Protein 1OF9 (pdb70)

Radius of gyration: 11.22 Å; Cα contacts (8 Å, |Δi|>4): 70; chains: 1; bounding box: 32×20×25 Å

Structure (mmCIF, N/CA/C/O backbone):
data_1OF9
#
_entry.id   1OF9
#
_cell.length_a   1.000
_cell.length_b   1.000
_cell.length_c   1.000
_cell.angle_alpha   90.00
_cell.angle_beta   90.00
_cell.angle_gamma   90.00
#
_symmetry.space_group_name_H-M   'P 1'
#
loop_
_atom_site.group_PDB
_atom_site.id
_atom_site.type_symbol
_atom_site.label_atom_id
_atom_site.label_alt_id
_atom_site.label_comp_id
_atom_site.label_asym_id
_atom_site.label_entity_id
_atom_site.label_seq_id
_atom_site.pdbx_PDB_ins_code
_atom_site.Cartn_x
_atom_site.Cartn_y
_atom_site.Cartn_z
_atom_site.occupancy
_atom_site.B_iso_or_equiv
_atom_site.auth_seq_id
_atom_site.auth_comp_id
_atom_site.auth_asym_id
_atom_site.auth_atom_id
_atom_site.pdbx_PDB_model_num
ATOM 1 N N . GLY A 1 1 ? 1.036 -3.285 -6.157 1.00 0.00 1 GLY A N 1
ATOM 2 C CA . GLY A 1 1 ? 1.848 -4.172 -5.341 1.00 0.00 1 GLY A CA 1
ATOM 3 C C . GLY A 1 1 ? 2.617 -3.387 -4.277 1.00 0.00 1 GLY A C 1
ATOM 4 O O . GLY A 1 1 ? 2.016 -2.772 -3.398 1.00 0.00 1 GLY A O 1
ATOM 5 N N . GLU A 1 2 ? 3.936 -3.435 -4.390 1.00 0.00 2 GLU A N 1
ATOM 6 C CA . GLU A 1 2 ? 4.794 -2.735 -3.449 1.00 0.00 2 GLU A CA 1
ATOM 7 C C . GLU A 1 2 ? 4.556 -3.253 -2.028 1.00 0.00 2 GLU A C 1
ATOM 8 O O . GLU A 1 2 ? 4.404 -2.466 -1.095 1.00 0.00 2 GLU A O 1
ATOM 14 N N . ILE A 1 3 ? 4.531 -4.572 -1.910 1.00 0.00 3 ILE A N 1
ATOM 15 C CA . ILE A 1 3 ? 4.313 -5.203 -0.619 1.00 0.00 3 ILE A CA 1
ATOM 16 C C . ILE A 1 3 ? 5.639 -5.265 0.143 1.00 0.00 3 ILE A C 1
ATOM 17 O O . ILE A 1 3 ? 5.777 -4.659 1.205 1.00 0.00 3 ILE A O 1
ATOM 22 N N . LEU A 1 4 ? 6.579 -6.003 -0.428 1.00 0.00 4 LEU A N 1
ATOM 23 C CA . LEU A 1 4 ? 7.889 -6.151 0.185 1.00 0.00 4 LEU A CA 1
ATOM 24 C C . LEU A 1 4 ? 8.945 -6.309 -0.912 1.00 0.00 4 LEU A C 1
ATOM 25 O O . LEU A 1 4 ? 9.797 -7.191 -0.834 1.00 0.00 4 LEU A O 1
ATOM 30 N N . CYS A 1 5 ? 8.852 -5.440 -1.907 1.00 0.00 5 CYS A N 1
ATOM 31 C CA . CYS A 1 5 ? 9.789 -5.472 -3.018 1.00 0.00 5 CYS A CA 1
ATOM 32 C C . CYS A 1 5 ? 11.168 -5.067 -2.494 1.00 0.00 5 CYS A C 1
ATOM 33 O O . CYS A 1 5 ? 12.140 -5.804 -2.657 1.00 0.00 5 CYS A O 1
ATOM 36 N N . ASN A 1 6 ? 11.211 -3.897 -1.874 1.00 0.00 6 ASN A N 1
ATOM 37 C CA . ASN A 1 6 ? 12.455 -3.385 -1.325 1.00 0.00 6 ASN A CA 1
ATOM 38 C C . ASN A 1 6 ? 13.239 -4.535 -0.692 1.00 0.00 6 ASN A C 1
ATOM 39 O O . ASN A 1 6 ? 14.470 -4.524 -0.686 1.00 0.00 6 ASN A O 1
ATOM 44 N N . LEU A 1 7 ? 12.495 -5.502 -0.175 1.00 0.00 7 LEU A N 1
ATOM 45 C CA . LEU A 1 7 ? 13.106 -6.658 0.459 1.00 0.00 7 LEU A CA 1
ATOM 46 C C . LEU A 1 7 ? 13.737 -7.549 -0.612 1.00 0.00 7 LEU A C 1
ATOM 47 O O . LEU A 1 7 ? 14.923 -7.868 -0.540 1.00 0.00 7 LEU A O 1
ATOM 52 N N . CYS A 1 8 ? 12.917 -7.926 -1.583 1.00 0.00 8 CYS A N 1
ATOM 53 C CA . CYS A 1 8 ? 13.380 -8.773 -2.668 1.00 0.00 8 CYS A CA 1
ATOM 54 C C . CYS A 1 8 ? 14.428 -7.998 -3.468 1.00 0.00 8 CYS A C 1
ATOM 55 O O . CYS A 1 8 ? 15.627 -8.213 -3.300 1.00 0.00 8 CYS A O 1
ATOM 58 N N . THR A 1 9 ? 13.937 -7.113 -4.324 1.00 0.00 9 THR A N 1
ATOM 59 C CA . THR A 1 9 ? 14.817 -6.305 -5.151 1.00 0.00 9 THR A CA 1
ATOM 60 C C . THR A 1 9 ? 16.030 -5.838 -4.343 1.00 0.00 9 THR A C 1
ATOM 61 O O . THR A 1 9 ? 17.089 -5.568 -4.907 1.00 0.00 9 THR A O 1
ATOM 65 N N . GLY A 1 10 ? 15.835 -5.760 -3.035 1.00 0.00 10 GLY A N 1
ATOM 66 C CA . GLY A 1 10 ? 16.900 -5.332 -2.144 1.00 0.00 10 GLY A CA 1
ATOM 67 C C . GLY A 1 10 ? 17.916 -6.454 -1.926 1.00 0.00 10 GLY A C 1
ATOM 68 O O . GLY A 1 10 ? 19.120 -6.204 -1.868 1.00 0.00 10 GLY A O 1
ATOM 69 N N . LEU A 1 11 ? 17.396 -7.666 -1.810 1.00 0.00 11 LEU A N 1
ATOM 70 C CA . LEU A 1 11 ? 18.243 -8.828 -1.599 1.00 0.00 11 LEU A CA 1
ATOM 71 C C . LEU A 1 11 ? 18.864 -9.250 -2.933 1.00 0.00 11 LEU A C 1
ATOM 72 O O . LEU A 1 11 ? 20.027 -9.648 -2.982 1.00 0.00 11 LEU A O 1
ATOM 77 N N . ILE A 1 12 ? 18.061 -9.149 -3.981 1.00 0.00 12 ILE A N 1
ATOM 78 C CA . ILE A 1 12 ? 18.517 -9.515 -5.311 1.00 0.00 12 ILE A CA 1
ATOM 79 C C . ILE A 1 12 ? 19.847 -8.817 -5.599 1.00 0.00 12 ILE A C 1
ATOM 80 O O . ILE A 1 12 ? 20.831 -9.468 -5.950 1.00 0.00 12 ILE A O 1
ATOM 85 N N . ASN A 1 13 ? 19.836 -7.501 -5.441 1.00 0.00 13 ASN A N 1
ATOM 86 C CA . ASN A 1 13 ? 21.029 -6.709 -5.680 1.00 0.00 13 ASN A CA 1
ATOM 87 C C . ASN A 1 13 ? 22.184 -7.270 -4.848 1.00 0.00 13 ASN A C 1
ATOM 88 O O . ASN A 1 13 ? 23.337 -7.229 -5.272 1.00 0.00 13 ASN A O 1
ATOM 93 N N . THR A 1 14 ? 21.834 -7.780 -3.677 1.00 0.00 14 THR A N 1
ATOM 94 C CA . THR A 1 14 ? 22.827 -8.349 -2.781 1.00 0.00 14 THR A CA 1
ATOM 95 C C . THR A 1 14 ? 23.383 -9.652 -3.359 1.00 0.00 14 THR A C 1
ATOM 96 O O . THR A 1 14 ? 24.533 -10.006 -3.106 1.00 0.00 14 THR A O 1
ATOM 100 N N . LEU A 1 15 ? 22.539 -10.330 -4.124 1.00 0.00 15 LEU A N 1
ATOM 101 C CA . LEU A 1 15 ? 22.933 -11.585 -4.740 1.00 0.00 15 LEU A CA 1
ATOM 102 C C . LEU A 1 15 ? 24.010 -11.317 -5.793 1.00 0.00 15 LEU A C 1
ATOM 103 O O . LEU A 1 15 ? 24.781 -12.212 -6.138 1.00 0.00 15 LEU A O 1
ATOM 108 N N . GLU A 1 16 ? 24.029 -10.083 -6.272 1.00 0.00 16 GLU A N 1
ATOM 109 C CA . GLU A 1 16 ? 25.000 -9.686 -7.278 1.00 0.00 16 GLU A CA 1
ATOM 110 C C . GLU A 1 16 ? 26.388 -9.545 -6.650 1.00 0.00 16 GLU A C 1
ATOM 111 O O . GLU A 1 16 ? 27.399 -9.655 -7.341 1.00 0.00 16 GLU A O 1
ATOM 117 N N . ASN A 1 17 ? 26.391 -9.305 -5.347 1.00 0.00 17 ASN A N 1
ATOM 118 C CA . ASN A 1 17 ? 27.639 -9.149 -4.618 1.00 0.00 17 ASN A CA 1
ATOM 119 C C . ASN A 1 17 ? 27.744 -10.245 -3.556 1.00 0.00 17 ASN A C 1
ATOM 120 O O . ASN A 1 17 ? 28.773 -10.376 -2.895 1.00 0.00 17 ASN A O 1
ATOM 125 N N . LEU A 1 18 ? 26.667 -11.004 -3.425 1.00 0.00 18 LEU A N 1
ATOM 126 C CA . LEU A 1 18 ? 26.625 -12.085 -2.455 1.00 0.00 18 LEU A CA 1
ATOM 127 C C . LEU A 1 18 ? 27.841 -12.992 -2.657 1.00 0.00 18 LEU A C 1
ATOM 128 O O . LEU A 1 18 ? 28.879 -12.795 -2.026 1.00 0.00 18 LEU A O 1
ATOM 133 N N . LEU A 1 19 ? 27.672 -13.967 -3.538 1.00 0.00 19 LEU A N 1
ATOM 134 C CA . LEU A 1 19 ? 28.742 -14.906 -3.829 1.00 0.00 19 LEU A CA 1
ATOM 135 C C . LEU A 1 19 ? 29.121 -14.796 -5.308 1.00 0.00 19 LEU A C 1
ATOM 136 O O . LEU A 1 19 ? 30.265 -14.488 -5.639 1.00 0.00 19 LEU A O 1
ATOM 141 N N . THR A 1 20 ? 28.138 -15.053 -6.159 1.00 0.00 20 THR A N 1
ATOM 142 C CA . THR A 1 20 ? 28.353 -14.988 -7.594 1.00 0.00 20 THR A CA 1
ATOM 143 C C . THR A 1 20 ? 29.802 -15.347 -7.932 1.00 0.00 20 THR A C 1
ATOM 144 O O . THR A 1 20 ? 30.425 -14.702 -8.773 1.00 0.00 20 THR A O 1
ATOM 148 N N . THR A 1 21 ? 30.295 -16.377 -7.261 1.00 0.00 21 THR A N 1
ATOM 149 C CA . THR A 1 21 ? 31.657 -16.831 -7.480 1.00 0.00 21 THR A CA 1
ATOM 150 C C . THR A 1 21 ? 31.945 -18.081 -6.645 1.00 0.00 21 THR A C 1
ATOM 151 O O . THR A 1 21 ? 32.508 -19.052 -7.149 1.00 0.00 21 THR A O 1
ATOM 155 N N . LYS A 1 22 ? 31.544 -18.016 -5.384 1.00 0.00 22 LYS A N 1
ATOM 156 C CA . LYS A 1 22 ? 31.752 -19.130 -4.475 1.00 0.00 22 LYS A CA 1
ATOM 157 C C . LYS A 1 22 ? 31.055 -20.373 -5.031 1.00 0.00 22 LYS A C 1
ATOM 158 O O . LYS A 1 22 ? 31.704 -21.381 -5.309 1.00 0.00 22 LYS A O 1
ATOM 164 N N . GLY A 1 23 ? 29.743 -20.261 -5.179 1.00 0.00 23 GLY A N 1
ATOM 165 C CA . GLY A 1 23 ? 28.951 -21.363 -5.698 1.00 0.00 23 GLY A CA 1
ATOM 166 C C . GLY A 1 23 ? 27.510 -20.926 -5.965 1.00 0.00 23 GLY A C 1
ATOM 167 O O . GLY A 1 23 ? 26.897 -21.358 -6.940 1.00 0.00 23 GLY A O 1
ATOM 168 N N . ALA A 1 24 ? 27.011 -20.074 -5.081 1.00 0.00 24 ALA A N 1
ATOM 169 C CA . ALA A 1 24 ? 25.652 -19.573 -5.210 1.00 0.00 24 ALA A CA 1
ATOM 170 C C . ALA A 1 24 ? 24.716 -20.425 -4.351 1.00 0.00 24 ALA A C 1
ATOM 171 O O . ALA A 1 24 ? 23.500 -20.391 -4.531 1.00 0.00 24 ALA A O 1
ATOM 173 N N . ASP A 1 25 ? 25.319 -21.169 -3.434 1.00 0.00 25 ASP A N 1
ATOM 174 C CA . ASP A 1 25 ? 24.554 -22.028 -2.546 1.00 0.00 25 ASP A CA 1
ATOM 175 C C . ASP A 1 25 ? 24.057 -21.209 -1.354 1.00 0.00 25 ASP A C 1
ATOM 176 O O . ASP A 1 25 ? 22.925 -21.380 -0.907 1.00 0.00 25 ASP A O 1
ATOM 181 N N . LYS A 1 26 ? 24.931 -20.336 -0.871 1.00 0.00 26 LYS A N 1
ATOM 182 C CA . LYS A 1 26 ? 24.595 -19.491 0.261 1.00 0.00 26 LYS A CA 1
ATOM 183 C C . LYS A 1 26 ? 23.472 -18.531 -0.139 1.00 0.00 26 LYS A C 1
ATOM 184 O O . LYS A 1 26 ? 22.852 -17.903 0.718 1.00 0.00 26 LYS A O 1
ATOM 190 N N . VAL A 1 27 ? 23.246 -18.447 -1.441 1.00 0.00 27 VAL A N 1
ATOM 191 C CA . VAL A 1 27 ? 22.208 -17.574 -1.966 1.00 0.00 27 VAL A CA 1
ATOM 192 C C . VAL A 1 27 ? 20.840 -18.088 -1.514 1.00 0.00 27 VAL A C 1
ATOM 193 O O . VAL A 1 27 ? 20.047 -17.336 -0.949 1.00 0.00 27 VAL A O 1
ATOM 197 N N . LYS A 1 28 ? 20.604 -19.364 -1.781 1.00 0.00 28 LYS A N 1
ATOM 198 C CA . LYS A 1 28 ? 19.346 -19.986 -1.408 1.00 0.00 28 LYS A CA 1
ATOM 199 C C . LYS A 1 28 ? 19.296 -20.159 0.111 1.00 0.00 28 LYS A C 1
ATOM 200 O O . LYS A 1 28 ? 18.226 -20.363 0.682 1.00 0.00 28 LYS A O 1
ATOM 206 N N . ASP A 1 29 ? 20.468 -20.072 0.723 1.00 0.00 29 ASP A N 1
ATOM 207 C CA . ASP A 1 29 ? 20.573 -20.216 2.166 1.00 0.00 29 ASP A CA 1
ATOM 208 C C . ASP A 1 29 ? 20.155 -18.905 2.836 1.00 0.00 29 ASP A C 1
ATOM 209 O O . ASP A 1 29 ? 19.538 -18.917 3.899 1.00 0.00 29 ASP A O 1
ATOM 214 N N . TYR A 1 30 ? 20.509 -17.805 2.187 1.00 0.00 30 TYR A N 1
ATOM 215 C CA . TYR A 1 30 ? 20.180 -16.490 2.707 1.00 0.00 30 TYR A CA 1
ATOM 216 C C . TYR A 1 30 ? 18.811 -16.027 2.200 1.00 0.00 30 TYR A C 1
ATOM 217 O O . TYR A 1 30 ? 18.097 -15.309 2.898 1.00 0.00 30 TYR A O 1
ATOM 226 N N . ILE A 1 31 ? 18.488 -16.457 0.990 1.00 0.00 31 ILE A N 1
ATOM 227 C CA . ILE A 1 31 ? 17.219 -16.096 0.382 1.00 0.00 31 ILE A CA 1
ATOM 228 C C . ILE A 1 31 ? 16.081 -16.782 1.141 1.00 0.00 31 ILE A C 1
ATOM 229 O O . ILE A 1 31 ? 14.960 -16.277 1.175 1.00 0.00 31 ILE A O 1
ATOM 234 N N . SER A 1 32 ? 16.409 -17.923 1.730 1.00 0.00 32 SER A N 1
ATOM 235 C CA . SER A 1 32 ? 15.429 -18.683 2.486 1.00 0.00 32 SER A CA 1
ATOM 236 C C . SER A 1 32 ? 15.086 -17.949 3.785 1.00 0.00 32 SER A C 1
ATOM 237 O O . SER A 1 32 ? 13.914 -17.737 4.091 1.00 0.00 32 SER A O 1
ATOM 240 N N . SER A 1 33 ? 16.130 -17.582 4.513 1.00 0.00 33 SER A N 1
ATOM 241 C CA . SER A 1 33 ? 15.954 -16.877 5.771 1.00 0.00 33 SER A CA 1
ATOM 242 C C . SER A 1 33 ? 15.113 -15.619 5.552 1.00 0.00 33 SER A C 1
ATOM 243 O O . SER A 1 33 ? 14.247 -15.298 6.365 1.00 0.00 33 SER A O 1
ATOM 246 N N . LEU A 1 34 ? 15.397 -14.939 4.450 1.00 0.00 34 LEU A N 1
ATOM 247 C CA . LEU A 1 34 ? 14.676 -13.723 4.115 1.00 0.00 34 LEU A CA 1
ATOM 248 C C . LEU A 1 34 ? 13.256 -14.082 3.676 1.00 0.00 34 LEU A C 1
ATOM 249 O O . LEU A 1 34 ? 12.283 -13.563 4.223 1.00 0.00 34 LEU A O 1
ATOM 254 N N . CYS A 1 35 ? 13.179 -14.967 2.692 1.00 0.00 35 CYS A N 1
ATOM 255 C CA . CYS A 1 35 ? 11.893 -15.401 2.173 1.00 0.00 35 CYS A CA 1
ATOM 256 C C . CYS A 1 35 ? 11.122 -16.077 3.308 1.00 0.00 35 CYS A C 1
ATOM 257 O O . CYS A 1 35 ? 9.909 -16.263 3.214 1.00 0.00 35 CYS A O 1
ATOM 260 N N . ASN A 1 36 ? 11.856 -16.427 4.354 1.00 0.00 36 ASN A N 1
ATOM 261 C CA . ASN A 1 36 ? 11.255 -17.080 5.505 1.00 0.00 36 ASN A CA 1
ATOM 262 C C . ASN A 1 36 ? 10.605 -16.024 6.402 1.00 0.00 36 ASN A C 1
ATOM 263 O O . ASN A 1 36 ? 10.866 -15.980 7.604 1.00 0.00 36 ASN A O 1
ATOM 268 N N . LYS A 1 37 ? 9.771 -15.200 5.784 1.00 0.00 37 LYS A N 1
ATOM 269 C CA . LYS A 1 37 ? 9.082 -14.149 6.512 1.00 0.00 37 LYS A CA 1
ATOM 270 C C . LYS A 1 37 ? 7.855 -13.702 5.715 1.00 0.00 37 LYS A C 1
ATOM 271 O O . LYS A 1 37 ? 7.534 -12.516 5.675 1.00 0.00 37 LYS A O 1
ATOM 277 N N . ALA A 1 38 ? 7.202 -14.678 5.100 1.00 0.00 38 ALA A N 1
ATOM 278 C CA . ALA A 1 38 ? 6.018 -14.400 4.305 1.00 0.00 38 ALA A CA 1
ATOM 279 C C . ALA A 1 38 ? 4.779 -14.895 5.054 1.00 0.00 38 ALA A C 1
ATOM 280 O O . ALA A 1 38 ? 4.167 -14.145 5.813 1.00 0.00 38 ALA A O 1
ATOM 282 N N . SER A 1 39 ? 4.447 -16.155 4.815 1.00 0.00 39 SER A N 1
ATOM 283 C CA . SER A 1 39 ? 3.292 -16.760 5.457 1.00 0.00 39 SER A CA 1
ATOM 284 C C . SER A 1 39 ? 2.116 -15.781 5.449 1.00 0.00 39 SER A C 1
ATOM 285 O O . SER A 1 39 ? 1.503 -15.533 6.486 1.00 0.00 39 SER A O 1
ATOM 288 N N . GLY A 1 40 ? 1.837 -15.252 4.267 1.00 0.00 40 GLY A N 1
ATOM 289 C CA . GLY A 1 40 ? 0.746 -14.306 4.109 1.00 0.00 40 GLY A CA 1
ATOM 290 C C . GLY A 1 40 ? 0.501 -13.992 2.632 1.00 0.00 40 GLY A C 1
ATOM 291 O O . GLY A 1 40 ? 0.559 -14.883 1.786 1.00 0.00 40 GLY A O 1
ATOM 292 N N . PHE A 1 41 ? 0.233 -12.722 2.367 1.00 0.00 41 PHE A N 1
ATOM 293 C CA . PHE A 1 41 ? -0.020 -12.278 1.006 1.00 0.00 41 PHE A CA 1
ATOM 294 C C . PHE A 1 41 ? 1.162 -12.608 0.094 1.00 0.00 41 PHE A C 1
ATOM 295 O O . PHE A 1 41 ? 0.987 -12.811 -1.107 1.00 0.00 41 PHE A O 1
ATOM 303 N N . ILE A 1 42 ? 2.341 -12.652 0.697 1.00 0.00 42 ILE A N 1
ATOM 304 C CA . ILE A 1 42 ? 3.552 -12.952 -0.047 1.00 0.00 42 ILE A CA 1
ATOM 305 C C . ILE A 1 42 ? 3.738 -14.470 -0.119 1.00 0.00 42 ILE A C 1
ATOM 306 O O . ILE A 1 42 ? 4.598 -14.960 -0.848 1.00 0.00 42 ILE A O 1
ATOM 311 N N . ALA A 1 43 ? 2.917 -15.171 0.649 1.00 0.00 43 ALA A N 1
ATOM 312 C CA . ALA A 1 43 ? 2.979 -16.622 0.682 1.00 0.00 43 ALA A CA 1
ATOM 313 C C . ALA A 1 43 ? 3.297 -17.147 -0.719 1.00 0.00 43 ALA A C 1
ATOM 314 O O . ALA A 1 43 ? 4.331 -17.778 -0.930 1.00 0.00 43 ALA A O 1
ATOM 316 N N . THR A 1 44 ? 2.389 -16.865 -1.642 1.00 0.00 44 THR A N 1
ATOM 317 C CA . THR A 1 44 ? 2.560 -17.301 -3.018 1.00 0.00 44 THR A CA 1
ATOM 318 C C . THR A 1 44 ? 3.777 -16.618 -3.646 1.00 0.00 44 THR A C 1
ATOM 319 O O . THR A 1 44 ? 4.384 -17.152 -4.573 1.00 0.00 44 THR A O 1
ATOM 323 N N . LEU A 1 45 ? 4.098 -15.447 -3.115 1.00 0.00 45 LEU A N 1
ATOM 324 C CA . LEU A 1 45 ? 5.231 -14.685 -3.612 1.00 0.00 45 LEU A CA 1
ATOM 325 C C . LEU A 1 45 ? 6.526 -15.427 -3.273 1.00 0.00 45 LEU A C 1
ATOM 326 O O . LEU A 1 45 ? 7.449 -15.475 -4.085 1.00 0.00 45 LEU A O 1
ATOM 331 N N . CYS A 1 46 ? 6.553 -15.986 -2.072 1.00 0.00 46 CYS A N 1
ATOM 332 C CA . CYS A 1 46 ? 7.719 -16.722 -1.615 1.00 0.00 46 CYS A CA 1
ATOM 333 C C . CYS A 1 46 ? 7.870 -17.971 -2.486 1.00 0.00 46 CYS A C 1
ATOM 334 O O . CYS A 1 46 ? 8.903 -18.167 -3.125 1.00 0.00 46 CYS A O 1
ATOM 337 N N . THR A 1 47 ? 6.824 -18.785 -2.483 1.00 0.00 47 THR A N 1
ATOM 338 C CA . THR A 1 47 ? 6.826 -20.010 -3.265 1.00 0.00 47 THR A CA 1
ATOM 339 C C . THR A 1 47 ? 7.003 -19.694 -4.752 1.00 0.00 47 THR A C 1
ATOM 340 O O . THR A 1 47 ? 7.294 -20.584 -5.549 1.00 0.00 47 THR A O 1
ATOM 344 N N . LYS A 1 48 ? 6.820 -18.423 -5.079 1.00 0.00 48 LYS A N 1
ATOM 345 C CA . LYS A 1 48 ? 6.955 -17.978 -6.456 1.00 0.00 48 LYS A CA 1
ATOM 346 C C . LYS A 1 48 ? 8.417 -18.107 -6.887 1.00 0.00 48 LYS A C 1
ATOM 347 O O . LYS A 1 48 ? 8.714 -18.717 -7.914 1.00 0.00 48 LYS A O 1
ATOM 353 N N . VAL A 1 49 ? 9.293 -17.524 -6.082 1.00 0.00 49 VAL A N 1
ATOM 354 C CA . VAL A 1 49 ? 10.716 -17.565 -6.368 1.00 0.00 49 VAL A CA 1
ATOM 355 C C . VAL A 1 49 ? 11.175 -19.024 -6.438 1.00 0.00 49 VAL A C 1
ATOM 356 O O . VAL A 1 49 ? 11.888 -19.409 -7.363 1.00 0.00 49 VAL A O 1
ATOM 360 N N . LEU A 1 50 ? 10.747 -19.794 -5.449 1.00 0.00 50 LEU A N 1
ATOM 361 C CA . LEU A 1 50 ? 11.106 -21.201 -5.388 1.00 0.00 50 LEU A CA 1
ATOM 362 C C . LEU A 1 50 ? 10.624 -21.901 -6.660 1.00 0.00 50 LEU A C 1
ATOM 363 O O . LEU A 1 50 ? 11.382 -22.632 -7.296 1.00 0.00 50 LEU A O 1
ATOM 368 N N . ASP A 1 51 ? 9.366 -21.653 -6.994 1.00 0.00 51 ASP A N 1
ATOM 369 C CA . ASP A 1 51 ? 8.775 -22.250 -8.180 1.00 0.00 51 ASP A CA 1
ATOM 370 C C . ASP A 1 51 ? 9.581 -21.835 -9.411 1.00 0.00 51 ASP A C 1
ATOM 371 O O . ASP A 1 51 ? 9.739 -22.617 -10.348 1.00 0.00 51 ASP A O 1
ATOM 376 N N . PHE A 1 52 ? 10.070 -20.604 -9.372 1.00 0.00 52 PHE A N 1
ATOM 377 C CA . PHE A 1 52 ? 10.857 -20.075 -10.473 1.00 0.00 52 PHE A CA 1
ATOM 378 C C . PHE A 1 52 ? 12.279 -20.638 -10.452 1.00 0.00 52 PHE A C 1
ATOM 379 O O . PHE A 1 52 ? 12.744 -21.200 -11.442 1.00 0.00 52 PHE A O 1
ATOM 387 N N . GLY A 1 53 ? 12.932 -20.467 -9.311 1.00 0.00 53 GLY A N 1
ATOM 388 C CA . GLY A 1 53 ? 14.291 -20.951 -9.147 1.00 0.00 53 GLY A CA 1
ATOM 389 C C . GLY A 1 53 ? 15.223 -19.827 -8.693 1.00 0.00 53 GLY A C 1
ATOM 390 O O . GLY A 1 53 ? 15.597 -18.966 -9.488 1.00 0.00 53 GLY A O 1
ATOM 391 N N . ILE A 1 54 ? 15.572 -19.870 -7.415 1.00 0.00 54 ILE A N 1
ATOM 392 C CA . ILE A 1 54 ? 16.453 -18.865 -6.845 1.00 0.00 54 ILE A CA 1
ATOM 393 C C . ILE A 1 54 ? 17.661 -18.671 -7.764 1.00 0.00 54 ILE A C 1
ATOM 394 O O . ILE A 1 54 ? 18.124 -17.549 -7.958 1.00 0.00 54 ILE A O 1
ATOM 399 N N . ASP A 1 55 ? 18.136 -19.784 -8.305 1.00 0.00 55 ASP A N 1
ATOM 400 C CA . ASP A 1 55 ? 19.282 -19.750 -9.198 1.00 0.00 55 ASP A CA 1
ATOM 401 C C . ASP A 1 55 ? 18.895 -19.028 -10.490 1.00 0.00 55 ASP A C 1
ATOM 402 O O . ASP A 1 55 ? 19.721 -18.349 -11.097 1.00 0.00 55 ASP A O 1
ATOM 407 N N . LYS A 1 56 ? 17.638 -19.200 -10.872 1.00 0.00 56 LYS A N 1
ATOM 408 C CA . LYS A 1 56 ? 17.132 -18.572 -12.081 1.00 0.00 56 LYS A CA 1
ATOM 409 C C . LYS A 1 56 ? 17.211 -17.052 -11.933 1.00 0.00 56 LYS A C 1
ATOM 410 O O . LYS A 1 56 ? 17.802 -16.373 -12.773 1.00 0.00 56 LYS A O 1
ATOM 416 N N . LEU A 1 57 ? 16.609 -16.561 -10.860 1.00 0.00 57 LEU A N 1
ATOM 417 C CA . LEU A 1 57 ? 16.605 -15.133 -10.592 1.00 0.00 57 LEU A CA 1
ATOM 418 C C . LEU A 1 57 ? 18.020 -14.581 -10.768 1.00 0.00 57 LEU A C 1
ATOM 419 O O . LEU A 1 57 ? 18.203 -13.488 -11.302 1.00 0.00 57 LEU A O 1
ATOM 424 N N . ILE A 1 58 ? 18.986 -15.361 -10.306 1.00 0.00 58 ILE A N 1
ATOM 425 C CA . ILE A 1 58 ? 20.380 -14.965 -10.406 1.00 0.00 58 ILE A CA 1
ATOM 426 C C . ILE A 1 58 ? 20.835 -15.072 -11.862 1.00 0.00 58 ILE A C 1
ATOM 427 O O . ILE A 1 58 ? 21.682 -14.301 -12.311 1.00 0.00 58 ILE A O 1
ATOM 432 N N . GLN A 1 59 ? 20.250 -16.034 -12.562 1.00 0.00 59 GLN A N 1
ATOM 433 C CA . GLN A 1 59 ? 20.584 -16.252 -13.959 1.00 0.00 59 GLN A CA 1
ATOM 434 C C . GLN A 1 59 ? 20.154 -15.050 -14.801 1.00 0.00 59 GLN A C 1
ATOM 435 O O . GLN A 1 59 ? 20.899 -14.595 -15.668 1.00 0.00 59 GLN A O 1
ATOM 441 N N . LEU A 1 60 ? 18.951 -14.569 -14.519 1.00 0.00 60 LEU A N 1
ATOM 442 C CA . LEU A 1 60 ? 18.413 -13.429 -15.240 1.00 0.00 60 LEU A CA 1
ATOM 443 C C . LEU A 1 60 ? 19.381 -12.251 -15.118 1.00 0.00 60 LEU A C 1
ATOM 444 O O . LEU A 1 60 ? 19.733 -11.626 -16.118 1.00 0.00 60 LEU A O 1
ATOM 449 N N . ILE A 1 61 ? 19.784 -11.982 -13.885 1.00 0.00 61 ILE A N 1
ATOM 450 C CA . ILE A 1 61 ? 20.705 -10.890 -13.620 1.00 0.00 61 ILE A CA 1
ATOM 451 C C . ILE A 1 61 ? 21.946 -11.049 -14.501 1.00 0.00 61 ILE A C 1
ATOM 452 O O . ILE A 1 61 ? 22.367 -10.101 -15.163 1.00 0.00 61 ILE A O 1
ATOM 457 N N . GLU A 1 62 ? 22.496 -12.253 -14.481 1.00 0.00 62 GLU A N 1
ATOM 458 C CA . GLU A 1 62 ? 23.680 -12.549 -15.269 1.00 0.00 62 GLU A CA 1
ATOM 459 C C . GLU A 1 62 ? 23.514 -12.017 -16.695 1.00 0.00 62 GLU A C 1
ATOM 460 O O . GLU A 1 62 ? 24.473 -11.539 -17.298 1.00 0.00 62 GLU A O 1
ATOM 466 N N . ASP A 1 63 ? 22.291 -12.118 -17.191 1.00 0.00 63 ASP A N 1
ATOM 467 C CA . ASP A 1 63 ? 21.987 -11.654 -18.534 1.00 0.00 63 ASP A CA 1
ATOM 468 C C . ASP A 1 63 ? 21.938 -10.125 -18.541 1.00 0.00 63 ASP A C 1
ATOM 469 O O . ASP A 1 63 ? 22.822 -9.475 -19.095 1.00 0.00 63 ASP A O 1
ATOM 474 N N . LYS A 1 64 ? 20.894 -9.596 -17.919 1.00 0.00 64 LYS A N 1
ATOM 475 C CA . LYS A 1 64 ? 20.718 -8.155 -17.847 1.00 0.00 64 LYS A CA 1
ATOM 476 C C . LYS A 1 64 ? 19.338 -7.844 -17.264 1.00 0.00 64 LYS A C 1
ATOM 477 O O . LYS A 1 64 ? 18.661 -6.922 -17.719 1.00 0.00 64 LYS A O 1
ATOM 483 N N . VAL A 1 65 ? 18.962 -8.628 -16.265 1.00 0.00 65 VAL A N 1
ATOM 484 C CA . VAL A 1 65 ? 17.675 -8.448 -15.615 1.00 0.00 65 VAL A CA 1
ATOM 485 C C . VAL A 1 65 ? 17.888 -7.809 -14.241 1.00 0.00 65 VAL A C 1
ATOM 486 O O . VAL A 1 65 ? 18.385 -8.457 -13.321 1.00 0.00 65 VAL A O 1
ATOM 490 N N . ASP A 1 66 ? 17.502 -6.546 -14.144 1.00 0.00 66 ASP A N 1
ATOM 491 C CA . ASP A 1 66 ? 17.644 -5.812 -12.898 1.00 0.00 66 ASP A CA 1
ATOM 492 C C . ASP A 1 66 ? 17.049 -6.636 -11.755 1.00 0.00 66 ASP A C 1
ATOM 493 O O . ASP A 1 66 ? 16.597 -7.761 -11.966 1.00 0.00 66 ASP A O 1
ATOM 498 N N . ALA A 1 67 ? 17.067 -6.045 -10.570 1.00 0.00 67 ALA A N 1
ATOM 499 C CA . ALA A 1 67 ? 16.535 -6.712 -9.393 1.00 0.00 67 ALA A CA 1
ATOM 500 C C . ALA A 1 67 ? 15.011 -6.576 -9.381 1.00 0.00 67 ALA A C 1
ATOM 501 O O . ALA A 1 67 ? 14.319 -7.371 -8.747 1.00 0.00 67 ALA A O 1
ATOM 503 N N . ASN A 1 68 ? 14.533 -5.565 -10.091 1.00 0.00 68 ASN A N 1
ATOM 504 C CA . ASN A 1 68 ? 13.104 -5.315 -10.171 1.00 0.00 68 ASN A CA 1
ATOM 505 C C . ASN A 1 68 ? 12.491 -6.222 -11.241 1.00 0.00 68 ASN A C 1
ATOM 506 O O . ASN A 1 68 ? 11.598 -7.016 -10.950 1.00 0.00 68 ASN A O 1
ATOM 511 N N . ALA A 1 69 ? 12.995 -6.071 -12.457 1.00 0.00 69 ALA A N 1
ATOM 512 C CA . ALA A 1 69 ? 12.509 -6.866 -13.572 1.00 0.00 69 ALA A CA 1
ATOM 513 C C . ALA A 1 69 ? 12.499 -8.343 -13.174 1.00 0.00 69 ALA A C 1
ATOM 514 O O . ALA A 1 69 ? 11.632 -9.101 -13.607 1.00 0.00 69 ALA A O 1
ATOM 516 N N . ILE A 1 70 ? 13.472 -8.709 -12.352 1.00 0.00 70 ILE A N 1
ATOM 517 C CA . ILE A 1 70 ? 13.586 -10.082 -11.890 1.00 0.00 70 ILE A CA 1
ATOM 518 C C . ILE A 1 70 ? 12.503 -10.355 -10.846 1.00 0.00 70 ILE A C 1
ATOM 519 O O . ILE A 1 70 ? 11.977 -11.465 -10.767 1.00 0.00 70 ILE A O 1
ATOM 524 N N . CYS A 1 71 ? 12.200 -9.325 -10.069 1.00 0.00 71 CYS A N 1
ATOM 525 C CA . CYS A 1 71 ? 11.190 -9.442 -9.032 1.00 0.00 71 CYS A CA 1
ATOM 526 C C . CYS A 1 71 ? 9.813 -9.438 -9.701 1.00 0.00 71 CYS A C 1
ATOM 527 O O . CYS A 1 71 ? 9.100 -10.440 -9.667 1.00 0.00 71 CYS A O 1
ATOM 530 N N . ALA A 1 72 ? 9.481 -8.301 -10.293 1.00 0.00 72 ALA A N 1
ATOM 531 C CA . ALA A 1 72 ? 8.204 -8.153 -10.969 1.00 0.00 72 ALA A CA 1
ATOM 532 C C . ALA A 1 72 ? 7.896 -9.432 -11.752 1.00 0.00 72 ALA A C 1
ATOM 533 O O . ALA A 1 72 ? 6.732 -9.779 -11.947 1.00 0.00 72 ALA A O 1
ATOM 535 N N . LYS A 1 73 ? 8.958 -10.097 -12.177 1.00 0.00 73 LYS A N 1
ATOM 536 C CA . LYS A 1 73 ? 8.816 -11.330 -12.934 1.00 0.00 73 LYS A CA 1
ATOM 537 C C . LYS A 1 73 ? 7.878 -12.277 -12.185 1.00 0.00 73 LYS A C 1
ATOM 538 O O . LYS A 1 73 ? 6.749 -12.509 -12.616 1.00 0.00 73 LYS A O 1
ATOM 544 N N . ILE A 1 74 ? 8.379 -12.801 -11.076 1.00 0.00 74 ILE A N 1
ATOM 545 C CA . ILE A 1 74 ? 7.599 -13.719 -10.263 1.00 0.00 74 ILE A CA 1
ATOM 546 C C . ILE A 1 74 ? 6.412 -12.970 -9.653 1.00 0.00 74 ILE A C 1
ATOM 547 O O . ILE A 1 74 ? 5.625 -13.550 -8.907 1.00 0.00 74 ILE A O 1
ATOM 552 N N . HIS A 1 75 ? 6.321 -11.693 -9.993 1.00 0.00 75 HIS A N 1
ATOM 553 C CA . HIS A 1 75 ? 5.243 -10.860 -9.488 1.00 0.00 75 HIS A CA 1
ATOM 554 C C . HIS A 1 75 ? 5.431 -10.629 -7.987 1.00 0.00 75 HIS A C 1
ATOM 555 O O . HIS A 1 75 ? 4.818 -11.313 -7.170 1.00 0.00 75 HIS A O 1
ATOM 562 N N . ALA A 1 76 ? 6.283 -9.665 -7.672 1.00 0.00 76 ALA A N 1
ATOM 563 C CA . ALA A 1 76 ? 6.561 -9.337 -6.284 1.00 0.00 76 ALA A CA 1
ATOM 564 C C . ALA A 1 76 ? 6.379 -7.832 -6.075 1.00 0.00 76 ALA A C 1
ATOM 565 O O . ALA A 1 76 ? 6.670 -7.312 -4.998 1.00 0.00 76 ALA A O 1
ATOM 567 N N . CYS A 1 77 ? 5.902 -7.175 -7.120 1.00 0.00 77 CYS A N 1
ATOM 568 C CA . CYS A 1 77 ? 5.678 -5.740 -7.065 1.00 0.00 77 CYS A CA 1
ATOM 569 C C . CYS A 1 77 ? 4.421 -5.417 -7.875 1.00 0.00 77 CYS A C 1
ATOM 570 O O . CYS A 1 77 ? 4.000 -6.210 -8.716 1.00 0.00 77 CYS A O 1
ATOM 573 N N . GLY A 1 1 ? 1.880 0.366 -2.383 1.00 0.00 1 GLY A N 2
ATOM 574 C CA . GLY A 1 1 ? 2.995 0.295 -1.455 1.00 0.00 1 GLY A CA 2
ATOM 575 C C . GLY A 1 1 ? 4.011 -0.760 -1.898 1.00 0.00 1 GLY A C 2
ATOM 576 O O . GLY A 1 1 ? 3.963 -1.234 -3.032 1.00 0.00 1 GLY A O 2
ATOM 577 N N . GLU A 1 2 ? 4.906 -1.097 -0.981 1.00 0.00 2 GLU A N 2
ATOM 578 C CA . GLU A 1 2 ? 5.931 -2.086 -1.263 1.00 0.00 2 GLU A CA 2
ATOM 579 C C . GLU A 1 2 ? 6.108 -3.024 -0.066 1.00 0.00 2 GLU A C 2
ATOM 580 O O . GLU A 1 2 ? 7.100 -2.932 0.656 1.00 0.00 2 GLU A O 2
ATOM 586 N N . ILE A 1 3 ? 5.131 -3.901 0.106 1.00 0.00 3 ILE A N 2
ATOM 587 C CA . ILE A 1 3 ? 5.167 -4.854 1.203 1.00 0.00 3 ILE A CA 2
ATOM 588 C C . ILE A 1 3 ? 6.596 -5.375 1.374 1.00 0.00 3 ILE A C 2
ATOM 589 O O . ILE A 1 3 ? 7.237 -5.114 2.391 1.00 0.00 3 ILE A O 2
ATOM 594 N N . LEU A 1 4 ? 7.051 -6.102 0.366 1.00 0.00 4 LEU A N 2
ATOM 595 C CA . LEU A 1 4 ? 8.392 -6.662 0.392 1.00 0.00 4 LEU A CA 2
ATOM 596 C C . LEU A 1 4 ? 9.059 -6.441 -0.967 1.00 0.00 4 LEU A C 2
ATOM 597 O O . LEU A 1 4 ? 9.891 -7.242 -1.392 1.00 0.00 4 LEU A O 2
ATOM 602 N N . CYS A 1 5 ? 8.669 -5.350 -1.612 1.00 0.00 5 CYS A N 2
ATOM 603 C CA . CYS A 1 5 ? 9.219 -5.015 -2.914 1.00 0.00 5 CYS A CA 2
ATOM 604 C C . CYS A 1 5 ? 10.678 -4.597 -2.726 1.00 0.00 5 CYS A C 2
ATOM 605 O O . CYS A 1 5 ? 11.587 -5.254 -3.232 1.00 0.00 5 CYS A O 2
ATOM 608 N N . ASN A 1 6 ? 10.859 -3.506 -1.996 1.00 0.00 6 ASN A N 2
ATOM 609 C CA . ASN A 1 6 ? 12.192 -2.992 -1.735 1.00 0.00 6 ASN A CA 2
ATOM 610 C C . ASN A 1 6 ? 12.998 -4.043 -0.968 1.00 0.00 6 ASN A C 2
ATOM 611 O O . ASN A 1 6 ? 14.228 -4.018 -0.980 1.00 0.00 6 ASN A O 2
ATOM 616 N N . LEU A 1 7 ? 12.272 -4.941 -0.319 1.00 0.00 7 LEU A N 2
ATOM 617 C CA . LEU A 1 7 ? 12.903 -5.999 0.451 1.00 0.00 7 LEU A CA 2
ATOM 618 C C . LEU A 1 7 ? 13.569 -6.992 -0.503 1.00 0.00 7 LEU A C 2
ATOM 619 O O . LEU A 1 7 ? 14.756 -7.288 -0.369 1.00 0.00 7 LEU A O 2
ATOM 624 N N . CYS A 1 8 ? 12.777 -7.478 -1.447 1.00 0.00 8 CYS A N 2
ATOM 625 C CA . CYS A 1 8 ? 13.275 -8.432 -2.424 1.00 0.00 8 CYS A CA 2
ATOM 626 C C . CYS A 1 8 ? 14.276 -7.713 -3.330 1.00 0.00 8 CYS A C 2
ATOM 627 O O . CYS A 1 8 ? 15.486 -7.880 -3.180 1.00 0.00 8 CYS A O 2
ATOM 630 N N . THR A 1 9 ? 13.735 -6.928 -4.250 1.00 0.00 9 THR A N 2
ATOM 631 C CA . THR A 1 9 ? 14.567 -6.183 -5.179 1.00 0.00 9 THR A CA 2
ATOM 632 C C . THR A 1 9 ? 15.796 -5.621 -4.464 1.00 0.00 9 THR A C 2
ATOM 633 O O . THR A 1 9 ? 16.830 -5.387 -5.089 1.00 0.00 9 THR A O 2
ATOM 637 N N . GLY A 1 10 ? 15.644 -5.421 -3.163 1.00 0.00 10 GLY A N 2
ATOM 638 C CA . GLY A 1 10 ? 16.730 -4.891 -2.355 1.00 0.00 10 GLY A CA 2
ATOM 639 C C . GLY A 1 10 ? 17.738 -5.988 -2.004 1.00 0.00 10 GLY A C 2
ATOM 640 O O . GLY A 1 10 ? 18.945 -5.755 -2.021 1.00 0.00 10 GLY A O 2
ATOM 641 N N . LEU A 1 11 ? 17.204 -7.160 -1.694 1.00 0.00 11 LEU A N 2
ATOM 642 C CA . LEU A 1 11 ? 18.041 -8.293 -1.338 1.00 0.00 11 LEU A CA 2
ATOM 643 C C . LEU A 1 11 ? 18.674 -8.871 -2.605 1.00 0.00 11 LEU A C 2
ATOM 644 O O . LEU A 1 11 ? 19.802 -9.360 -2.573 1.00 0.00 11 LEU A O 2
ATOM 649 N N . ILE A 1 12 ? 17.919 -8.797 -3.692 1.00 0.00 12 ILE A N 2
ATOM 650 C CA . ILE A 1 12 ? 18.393 -9.306 -4.968 1.00 0.00 12 ILE A CA 2
ATOM 651 C C . ILE A 1 12 ? 19.701 -8.605 -5.339 1.00 0.00 12 ILE A C 2
ATOM 652 O O . ILE A 1 12 ? 20.725 -9.258 -5.534 1.00 0.00 12 ILE A O 2
ATOM 657 N N . ASN A 1 13 ? 19.623 -7.285 -5.426 1.00 0.00 13 ASN A N 2
ATOM 658 C CA . ASN A 1 13 ? 20.789 -6.488 -5.771 1.00 0.00 13 ASN A CA 2
ATOM 659 C C . ASN A 1 13 ? 21.933 -6.825 -4.812 1.00 0.00 13 ASN A C 2
ATOM 660 O O . ASN A 1 13 ? 23.083 -6.946 -5.230 1.00 0.00 13 ASN A O 2
ATOM 665 N N . THR A 1 14 ? 21.577 -6.966 -3.544 1.00 0.00 14 THR A N 2
ATOM 666 C CA . THR A 1 14 ? 22.559 -7.285 -2.521 1.00 0.00 14 THR A CA 2
ATOM 667 C C . THR A 1 14 ? 22.950 -8.763 -2.602 1.00 0.00 14 THR A C 2
ATOM 668 O O . THR A 1 14 ? 23.796 -9.227 -1.839 1.00 0.00 14 THR A O 2
ATOM 672 N N . LEU A 1 15 ? 22.317 -9.460 -3.533 1.00 0.00 15 LEU A N 2
ATOM 673 C CA . LEU A 1 15 ? 22.589 -10.875 -3.724 1.00 0.00 15 LEU A CA 2
ATOM 674 C C . LEU A 1 15 ? 23.610 -11.047 -4.849 1.00 0.00 15 LEU A C 2
ATOM 675 O O . LEU A 1 15 ? 24.398 -11.991 -4.837 1.00 0.00 15 LEU A O 2
ATOM 680 N N . GLU A 1 16 ? 23.563 -10.119 -5.794 1.00 0.00 16 GLU A N 2
ATOM 681 C CA . GLU A 1 16 ? 24.475 -10.157 -6.925 1.00 0.00 16 GLU A CA 2
ATOM 682 C C . GLU A 1 16 ? 25.925 -10.113 -6.440 1.00 0.00 16 GLU A C 2
ATOM 683 O O . GLU A 1 16 ? 26.840 -10.493 -7.169 1.00 0.00 16 GLU A O 2
ATOM 689 N N . ASN A 1 17 ? 26.091 -9.647 -5.210 1.00 0.00 17 ASN A N 2
ATOM 690 C CA . ASN A 1 17 ? 27.414 -9.549 -4.618 1.00 0.00 17 ASN A CA 2
ATOM 691 C C . ASN A 1 17 ? 27.541 -10.575 -3.492 1.00 0.00 17 ASN A C 2
ATOM 692 O O . ASN A 1 17 ? 28.593 -10.684 -2.862 1.00 0.00 17 ASN A O 2
ATOM 697 N N . LEU A 1 18 ? 26.456 -11.304 -3.272 1.00 0.00 18 LEU A N 2
ATOM 698 C CA . LEU A 1 18 ? 26.434 -12.319 -2.233 1.00 0.00 18 LEU A CA 2
ATOM 699 C C . LEU A 1 18 ? 27.672 -13.206 -2.365 1.00 0.00 18 LEU A C 2
ATOM 700 O O . LEU A 1 18 ? 28.710 -12.923 -1.767 1.00 0.00 18 LEU A O 2
ATOM 705 N N . LEU A 1 19 ? 27.524 -14.262 -3.151 1.00 0.00 19 LEU A N 2
ATOM 706 C CA . LEU A 1 19 ? 28.618 -15.193 -3.370 1.00 0.00 19 LEU A CA 2
ATOM 707 C C . LEU A 1 19 ? 29.280 -14.887 -4.714 1.00 0.00 19 LEU A C 2
ATOM 708 O O . LEU A 1 19 ? 30.505 -14.808 -4.803 1.00 0.00 19 LEU A O 2
ATOM 713 N N . THR A 1 20 ? 28.443 -14.725 -5.728 1.00 0.00 20 THR A N 2
ATOM 714 C CA . THR A 1 20 ? 28.932 -14.430 -7.063 1.00 0.00 20 THR A CA 2
ATOM 715 C C . THR A 1 20 ? 30.153 -15.294 -7.387 1.00 0.00 20 THR A C 2
ATOM 716 O O . THR A 1 20 ? 30.954 -14.943 -8.252 1.00 0.00 20 THR A O 2
ATOM 720 N N . THR A 1 21 ? 30.255 -16.406 -6.676 1.00 0.00 21 THR A N 2
ATOM 721 C CA . THR A 1 21 ? 31.365 -17.323 -6.876 1.00 0.00 21 THR A CA 2
ATOM 722 C C . THR A 1 21 ? 31.457 -18.312 -5.712 1.00 0.00 21 THR A C 2
ATOM 723 O O . THR A 1 21 ? 31.691 -19.502 -5.920 1.00 0.00 21 THR A O 2
ATOM 727 N N . LYS A 1 22 ? 31.268 -17.783 -4.512 1.00 0.00 22 LYS A N 2
ATOM 728 C CA . LYS A 1 22 ? 31.327 -18.605 -3.315 1.00 0.00 22 LYS A CA 2
ATOM 729 C C . LYS A 1 22 ? 30.345 -19.770 -3.453 1.00 0.00 22 LYS A C 2
ATOM 730 O O . LYS A 1 22 ? 30.529 -20.818 -2.835 1.00 0.00 22 LYS A O 2
ATOM 736 N N . GLY A 1 23 ? 29.323 -19.548 -4.266 1.00 0.00 23 GLY A N 2
ATOM 737 C CA . GLY A 1 23 ? 28.312 -20.567 -4.492 1.00 0.00 23 GLY A CA 2
ATOM 738 C C . GLY A 1 23 ? 26.916 -19.945 -4.572 1.00 0.00 23 GLY A C 2
ATOM 739 O O . GLY A 1 23 ? 26.414 -19.408 -3.585 1.00 0.00 23 GLY A O 2
ATOM 740 N N . ALA A 1 24 ? 26.328 -20.038 -5.755 1.00 0.00 24 ALA A N 2
ATOM 741 C CA . ALA A 1 24 ? 25.000 -19.492 -5.977 1.00 0.00 24 ALA A CA 2
ATOM 742 C C . ALA A 1 24 ? 23.981 -20.294 -5.165 1.00 0.00 24 ALA A C 2
ATOM 743 O O . ALA A 1 24 ? 22.817 -19.909 -5.069 1.00 0.00 24 ALA A O 2
ATOM 745 N N . ASP A 1 25 ? 24.456 -21.395 -4.601 1.00 0.00 25 ASP A N 2
ATOM 746 C CA . ASP A 1 25 ? 23.602 -22.255 -3.800 1.00 0.00 25 ASP A CA 2
ATOM 747 C C . ASP A 1 25 ? 23.437 -21.647 -2.405 1.00 0.00 25 ASP A C 2
ATOM 748 O O . ASP A 1 25 ? 22.377 -21.767 -1.794 1.00 0.00 25 ASP A O 2
ATOM 753 N N . LYS A 1 26 ? 24.502 -21.009 -1.944 1.00 0.00 26 LYS A N 2
ATOM 754 C CA . LYS A 1 26 ? 24.489 -20.382 -0.633 1.00 0.00 26 LYS A CA 2
ATOM 755 C C . LYS A 1 26 ? 23.526 -19.193 -0.651 1.00 0.00 26 LYS A C 2
ATOM 756 O O . LYS A 1 26 ? 23.075 -18.740 0.400 1.00 0.00 26 LYS A O 2
ATOM 762 N N . VAL A 1 27 ? 23.239 -18.722 -1.855 1.00 0.00 27 VAL A N 2
ATOM 763 C CA . VAL A 1 27 ? 22.338 -17.595 -2.023 1.00 0.00 27 VAL A CA 2
ATOM 764 C C . VAL A 1 27 ? 20.954 -17.970 -1.490 1.00 0.00 27 VAL A C 2
ATOM 765 O O . VAL A 1 27 ? 20.387 -17.254 -0.667 1.00 0.00 27 VAL A O 2
ATOM 769 N N . LYS A 1 28 ? 20.450 -19.093 -1.983 1.00 0.00 28 LYS A N 2
ATOM 770 C CA . LYS A 1 28 ? 19.143 -19.572 -1.566 1.00 0.00 28 LYS A CA 2
ATOM 771 C C . LYS A 1 28 ? 19.149 -19.810 -0.055 1.00 0.00 28 LYS A C 2
ATOM 772 O O . LYS A 1 28 ? 18.093 -19.955 0.559 1.00 0.00 28 LYS A O 2
ATOM 778 N N . ASP A 1 29 ? 20.352 -19.845 0.501 1.00 0.00 29 ASP A N 2
ATOM 779 C CA . ASP A 1 29 ? 20.510 -20.064 1.929 1.00 0.00 29 ASP A CA 2
ATOM 780 C C . ASP A 1 29 ? 20.177 -18.773 2.679 1.00 0.00 29 ASP A C 2
ATOM 781 O O . ASP A 1 29 ? 19.639 -18.814 3.784 1.00 0.00 29 ASP A O 2
ATOM 786 N N . TYR A 1 30 ? 20.509 -17.656 2.047 1.00 0.00 30 TYR A N 2
ATOM 787 C CA . TYR A 1 30 ? 20.252 -16.356 2.640 1.00 0.00 30 TYR A CA 2
ATOM 788 C C . TYR A 1 30 ? 18.827 -15.886 2.335 1.00 0.00 30 TYR A C 2
ATOM 789 O O . TYR A 1 30 ? 18.226 -15.163 3.127 1.00 0.00 30 TYR A O 2
ATOM 798 N N . ILE A 1 31 ? 18.330 -16.317 1.186 1.00 0.00 31 ILE A N 2
ATOM 799 C CA . ILE A 1 31 ? 16.988 -15.950 0.766 1.00 0.00 31 ILE A CA 2
ATOM 800 C C . ILE A 1 31 ? 15.973 -16.531 1.753 1.00 0.00 31 ILE A C 2
ATOM 801 O O . ILE A 1 31 ? 15.310 -15.789 2.476 1.00 0.00 31 ILE A O 2
ATOM 806 N N . SER A 1 32 ? 15.883 -17.852 1.750 1.00 0.00 32 SER A N 2
ATOM 807 C CA . SER A 1 32 ? 14.960 -18.542 2.636 1.00 0.00 32 SER A CA 2
ATOM 808 C C . SER A 1 32 ? 14.866 -17.802 3.972 1.00 0.00 32 SER A C 2
ATOM 809 O O . SER A 1 32 ? 13.798 -17.743 4.579 1.00 0.00 32 SER A O 2
ATOM 812 N N . SER A 1 33 ? 15.998 -17.255 4.390 1.00 0.00 33 SER A N 2
ATOM 813 C CA . SER A 1 33 ? 16.056 -16.521 5.643 1.00 0.00 33 SER A CA 2
ATOM 814 C C . SER A 1 33 ? 15.086 -15.338 5.602 1.00 0.00 33 SER A C 2
ATOM 815 O O . SER A 1 33 ? 14.163 -15.260 6.411 1.00 0.00 33 SER A O 2
ATOM 818 N N . LEU A 1 34 ? 15.328 -14.448 4.651 1.00 0.00 34 LEU A N 2
ATOM 819 C CA . LEU A 1 34 ? 14.487 -13.274 4.494 1.00 0.00 34 LEU A CA 2
ATOM 820 C C . LEU A 1 34 ? 13.095 -13.706 4.028 1.00 0.00 34 LEU A C 2
ATOM 821 O O . LEU A 1 3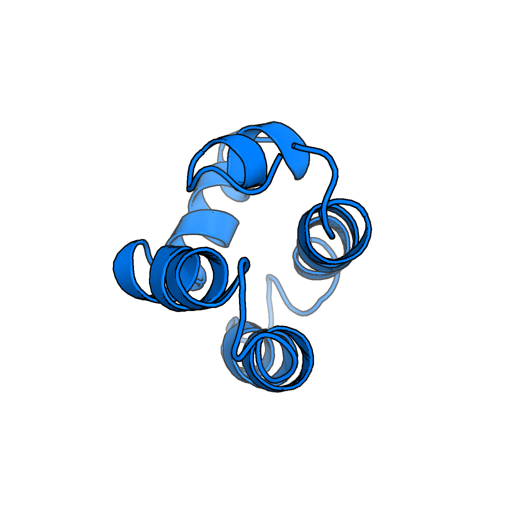4 ? 12.088 -13.158 4.475 1.00 0.00 34 LEU A O 2
ATOM 826 N N . CYS A 1 35 ? 13.083 -14.686 3.135 1.00 0.00 35 CYS A N 2
ATOM 827 C CA . CYS A 1 35 ? 11.832 -15.199 2.604 1.00 0.00 35 CYS A CA 2
ATOM 828 C C . CYS A 1 35 ? 11.038 -15.817 3.757 1.00 0.00 35 CYS A C 2
ATOM 829 O O . CYS A 1 35 ? 9.811 -15.885 3.703 1.00 0.00 35 CYS A O 2
ATOM 832 N N . ASN A 1 36 ? 11.771 -16.253 4.770 1.00 0.00 36 ASN A N 2
ATOM 833 C CA . ASN A 1 36 ? 11.150 -16.865 5.934 1.00 0.00 36 ASN A CA 2
ATOM 834 C C . ASN A 1 36 ? 10.559 -15.770 6.825 1.00 0.00 36 ASN A C 2
ATOM 835 O O . ASN A 1 36 ? 10.867 -15.698 8.013 1.00 0.00 36 ASN A O 2
ATOM 840 N N . LYS A 1 37 ? 9.720 -14.945 6.216 1.00 0.00 37 LYS A N 2
ATOM 841 C CA . LYS A 1 37 ? 9.083 -13.858 6.939 1.00 0.00 37 LYS A CA 2
ATOM 842 C C . LYS A 1 37 ? 7.830 -13.412 6.182 1.00 0.00 37 LYS A C 2
ATOM 843 O O . LYS A 1 37 ? 7.561 -12.217 6.069 1.00 0.00 37 LYS A O 2
ATOM 849 N N . ALA A 1 38 ? 7.098 -14.396 5.682 1.00 0.00 38 ALA A N 2
ATOM 850 C CA . ALA A 1 38 ? 5.881 -14.121 4.939 1.00 0.00 38 ALA A CA 2
ATOM 851 C C . ALA A 1 38 ? 4.757 -15.021 5.457 1.00 0.00 38 ALA A C 2
ATOM 852 O O . ALA A 1 38 ? 4.138 -14.722 6.477 1.00 0.00 38 ALA A O 2
ATOM 854 N N . SER A 1 39 ? 4.527 -16.105 4.731 1.00 0.00 39 SER A N 2
ATOM 855 C CA . SER A 1 39 ? 3.489 -17.050 5.104 1.00 0.00 39 SER A CA 2
ATOM 856 C C . SER A 1 39 ? 2.126 -16.354 5.114 1.00 0.00 39 SER A C 2
ATOM 857 O O . SER A 1 39 ? 1.417 -16.384 6.118 1.00 0.00 39 SER A O 2
ATOM 860 N N . GLY A 1 40 ? 1.802 -15.744 3.984 1.00 0.00 40 GLY A N 2
ATOM 861 C CA . GLY A 1 40 ? 0.537 -15.041 3.849 1.00 0.00 40 GLY A CA 2
ATOM 862 C C . GLY A 1 40 ? 0.446 -14.330 2.498 1.00 0.00 40 GLY A C 2
ATOM 863 O O . GLY A 1 40 ? 0.032 -14.925 1.503 1.00 0.00 40 GLY A O 2
ATOM 864 N N . PHE A 1 41 ? 0.840 -13.065 2.504 1.00 0.00 41 PHE A N 2
ATOM 865 C CA . PHE A 1 41 ? 0.807 -12.265 1.291 1.00 0.00 41 PHE A CA 2
ATOM 866 C C . PHE A 1 41 ? 1.970 -12.628 0.365 1.00 0.00 41 PHE A C 2
ATOM 867 O O . PHE A 1 41 ? 1.793 -12.732 -0.848 1.00 0.00 41 PHE A O 2
ATOM 875 N N . ILE A 1 42 ? 3.134 -12.809 0.971 1.00 0.00 42 ILE A N 2
ATOM 876 C CA . ILE A 1 42 ? 4.326 -13.157 0.216 1.00 0.00 42 ILE A CA 2
ATOM 877 C C . ILE A 1 42 ? 4.413 -14.678 0.084 1.00 0.00 42 ILE A C 2
ATOM 878 O O . ILE A 1 42 ? 5.211 -15.192 -0.699 1.00 0.00 42 ILE A O 2
ATOM 883 N N . ALA A 1 43 ? 3.582 -15.358 0.862 1.00 0.00 43 ALA A N 2
ATOM 884 C CA . ALA A 1 43 ? 3.557 -16.810 0.841 1.00 0.00 43 ALA A CA 2
ATOM 885 C C . ALA A 1 43 ? 3.788 -17.300 -0.590 1.00 0.00 43 ALA A C 2
ATOM 886 O O . ALA A 1 43 ? 4.738 -18.034 -0.852 1.00 0.00 43 ALA A O 2
ATOM 888 N N . THR A 1 44 ? 2.901 -16.873 -1.478 1.00 0.00 44 THR A N 2
ATOM 889 C CA . THR A 1 44 ? 2.997 -17.259 -2.875 1.00 0.00 44 THR A CA 2
ATOM 890 C C . THR A 1 44 ? 4.230 -16.623 -3.521 1.00 0.00 44 THR A C 2
ATOM 891 O O . THR A 1 44 ? 4.762 -17.145 -4.500 1.00 0.00 44 THR A O 2
ATOM 895 N N . LEU A 1 45 ? 4.648 -15.505 -2.947 1.00 0.00 45 LEU A N 2
ATOM 896 C CA . LEU A 1 45 ? 5.809 -14.791 -3.455 1.00 0.00 45 LEU A CA 2
ATOM 897 C C . LEU A 1 45 ? 7.067 -15.619 -3.186 1.00 0.00 45 LEU A C 2
ATOM 898 O O . LEU A 1 45 ? 7.975 -15.661 -4.015 1.00 0.00 45 LEU A O 2
ATOM 903 N N . CYS A 1 46 ? 7.082 -16.255 -2.024 1.00 0.00 46 CYS A N 2
ATOM 904 C CA . CYS A 1 46 ? 8.214 -17.079 -1.636 1.00 0.00 46 CYS A CA 2
ATOM 905 C C . CYS A 1 46 ? 8.246 -18.311 -2.544 1.00 0.00 46 CYS A C 2
ATOM 906 O O . CYS A 1 46 ? 9.231 -18.545 -3.243 1.00 0.00 46 CYS A O 2
ATOM 909 N N . THR A 1 47 ? 7.157 -19.064 -2.503 1.00 0.00 47 THR A N 2
ATOM 910 C CA . THR A 1 47 ? 7.048 -20.265 -3.314 1.00 0.00 47 THR A CA 2
ATOM 911 C C . THR A 1 47 ? 7.222 -19.926 -4.796 1.00 0.00 47 THR A C 2
ATOM 912 O O . THR A 1 47 ? 7.471 -20.812 -5.613 1.00 0.00 47 THR A O 2
ATOM 916 N N . LYS A 1 48 ? 7.084 -18.644 -5.097 1.00 0.00 48 LYS A N 2
ATOM 917 C CA . LYS A 1 48 ? 7.222 -18.178 -6.466 1.00 0.00 48 LYS A CA 2
ATOM 918 C C . LYS A 1 48 ? 8.669 -18.371 -6.922 1.00 0.00 48 LYS A C 2
ATOM 919 O O . LYS A 1 48 ? 8.925 -19.039 -7.922 1.00 0.00 48 LYS A O 2
ATOM 925 N N . VAL A 1 49 ? 9.579 -17.773 -6.166 1.00 0.00 49 VAL A N 2
ATOM 926 C CA . VAL A 1 49 ? 10.995 -17.869 -6.481 1.00 0.00 49 VAL A CA 2
ATOM 927 C C . VAL A 1 49 ? 11.378 -19.343 -6.635 1.00 0.00 49 VAL A C 2
ATOM 928 O O . VAL A 1 49 ? 12.071 -19.711 -7.582 1.00 0.00 49 VAL A O 2
ATOM 932 N N . LEU A 1 50 ? 10.912 -20.144 -5.688 1.00 0.00 50 LEU A N 2
ATOM 933 C CA . LEU A 1 50 ? 11.198 -21.569 -5.707 1.00 0.00 50 LEU A CA 2
ATOM 934 C C . LEU A 1 50 ? 10.671 -22.174 -7.010 1.00 0.00 50 LEU A C 2
ATOM 935 O O . LEU A 1 50 ? 11.403 -22.862 -7.720 1.00 0.00 50 LEU A O 2
ATOM 940 N N . ASP A 1 51 ? 9.405 -21.894 -7.285 1.00 0.00 51 ASP A N 2
ATOM 941 C CA . ASP A 1 51 ? 8.772 -22.402 -8.491 1.00 0.00 51 ASP A CA 2
ATOM 942 C C . ASP A 1 51 ? 9.561 -21.931 -9.714 1.00 0.00 51 ASP A C 2
ATOM 943 O O . ASP A 1 51 ? 9.633 -22.634 -10.720 1.00 0.00 51 ASP A O 2
ATOM 948 N N . PHE A 1 52 ? 10.133 -20.742 -9.587 1.00 0.00 52 PHE A N 2
ATOM 949 C CA . PHE A 1 52 ? 10.914 -20.167 -10.668 1.00 0.00 52 PHE A CA 2
ATOM 950 C C . PHE A 1 52 ? 12.315 -20.780 -10.719 1.00 0.00 52 PHE A C 2
ATOM 951 O O . PHE A 1 52 ? 12.747 -21.266 -11.764 1.00 0.00 52 PHE A O 2
ATOM 959 N N . GLY A 1 53 ? 12.986 -20.737 -9.578 1.00 0.00 53 GLY A N 2
ATOM 960 C CA . GLY A 1 53 ? 14.329 -21.283 -9.478 1.00 0.00 53 GLY A CA 2
ATOM 961 C C . GLY A 1 53 ? 15.325 -20.209 -9.036 1.00 0.00 53 GLY A C 2
ATOM 962 O O . GLY A 1 53 ? 15.702 -19.344 -9.825 1.00 0.00 53 GLY A O 2
ATOM 963 N N . ILE A 1 54 ? 15.723 -20.300 -7.776 1.00 0.00 54 ILE A N 2
ATOM 964 C CA . ILE A 1 54 ? 16.668 -19.347 -7.219 1.00 0.00 54 ILE A CA 2
ATOM 965 C C . ILE A 1 54 ? 17.833 -19.161 -8.194 1.00 0.00 54 ILE A C 2
ATOM 966 O O . ILE A 1 54 ? 18.343 -18.053 -8.354 1.00 0.00 54 ILE A O 2
ATOM 971 N N . ASP A 1 55 ? 18.221 -20.264 -8.819 1.00 0.00 55 ASP A N 2
ATOM 972 C CA . ASP A 1 55 ? 19.316 -20.236 -9.773 1.00 0.00 55 ASP A CA 2
ATOM 973 C C . ASP A 1 55 ? 18.918 -19.380 -10.977 1.00 0.00 55 ASP A C 2
ATOM 974 O O . ASP A 1 55 ? 19.747 -18.664 -11.536 1.00 0.00 55 ASP A O 2
ATOM 979 N N . LYS A 1 56 ? 17.647 -19.483 -11.340 1.00 0.00 56 LYS A N 2
ATOM 980 C CA . LYS A 1 56 ? 17.128 -18.727 -12.467 1.00 0.00 56 LYS A CA 2
ATOM 981 C C . LYS A 1 56 ? 17.284 -17.231 -12.187 1.00 0.00 56 LYS A C 2
ATOM 982 O O . LYS A 1 56 ? 17.874 -16.504 -12.985 1.00 0.00 56 LYS A O 2
ATOM 988 N N . LEU A 1 57 ? 16.743 -16.814 -11.051 1.00 0.00 57 LEU A N 2
ATOM 989 C CA . LEU A 1 57 ? 16.814 -15.418 -10.657 1.00 0.00 57 LEU A CA 2
ATOM 990 C C . LEU A 1 57 ? 18.239 -14.903 -10.873 1.00 0.00 57 LEU A C 2
ATOM 991 O O . LEU A 1 57 ? 18.435 -13.816 -11.414 1.00 0.00 57 LEU A O 2
ATOM 996 N N . ILE A 1 58 ? 19.197 -15.709 -10.439 1.00 0.00 58 ILE A N 2
ATOM 997 C CA . ILE A 1 58 ? 20.598 -15.349 -10.578 1.00 0.00 58 ILE A CA 2
ATOM 998 C C . ILE A 1 58 ? 20.955 -15.270 -12.064 1.00 0.00 58 ILE A C 2
ATOM 999 O O . ILE A 1 58 ? 21.777 -14.448 -12.466 1.00 0.00 58 ILE A O 2
ATOM 1004 N N . GLN A 1 59 ? 20.318 -16.136 -12.840 1.00 0.00 59 GLN A N 2
ATOM 1005 C CA . GLN A 1 59 ? 20.557 -16.174 -14.272 1.00 0.00 59 GLN A CA 2
ATOM 1006 C C . GLN A 1 59 ? 20.099 -14.866 -14.923 1.00 0.00 59 GLN A C 2
ATOM 1007 O O . GLN A 1 59 ? 20.873 -14.210 -15.616 1.00 0.00 59 GLN A O 2
ATOM 1013 N N . LEU A 1 60 ? 18.842 -14.529 -14.675 1.00 0.00 60 LEU A N 2
ATOM 1014 C CA . LEU A 1 60 ? 18.271 -13.313 -15.228 1.00 0.00 60 LEU A CA 2
ATOM 1015 C C . LEU A 1 60 ? 19.258 -12.159 -15.037 1.00 0.00 60 LEU A C 2
ATOM 1016 O O . LEU A 1 60 ? 19.441 -11.339 -15.936 1.00 0.00 60 LEU A O 2
ATOM 1021 N N . ILE A 1 61 ? 19.869 -12.133 -13.863 1.00 0.00 61 ILE A N 2
ATOM 1022 C CA . ILE A 1 61 ? 20.833 -11.094 -13.542 1.00 0.00 61 ILE A CA 2
ATOM 1023 C C . ILE A 1 61 ? 22.084 -11.282 -14.403 1.00 0.00 61 ILE A C 2
ATOM 1024 O O . ILE A 1 61 ? 22.689 -10.307 -14.846 1.00 0.00 61 ILE A O 2
ATOM 1029 N N . GLU A 1 62 ? 22.433 -12.543 -14.615 1.00 0.00 62 GLU A N 2
ATOM 1030 C CA . GLU A 1 62 ? 23.601 -12.871 -15.415 1.00 0.00 62 GLU A CA 2
ATOM 1031 C C . GLU A 1 62 ? 23.507 -12.205 -16.789 1.00 0.00 62 GLU A C 2
ATOM 1032 O O . GLU A 1 62 ? 24.470 -11.599 -17.257 1.00 0.00 62 GLU A O 2
ATOM 1038 N N . ASP A 1 63 ? 22.338 -12.342 -17.398 1.00 0.00 63 ASP A N 2
ATOM 1039 C CA . ASP A 1 63 ? 22.105 -11.761 -18.710 1.00 0.00 63 ASP A CA 2
ATOM 1040 C C . ASP A 1 63 ? 22.033 -10.238 -18.584 1.00 0.00 63 ASP A C 2
ATOM 1041 O O . ASP A 1 63 ? 22.867 -9.525 -19.141 1.00 0.00 63 ASP A O 2
ATOM 1046 N N . LYS A 1 64 ? 21.030 -9.784 -17.847 1.00 0.00 64 LYS A N 2
ATOM 1047 C CA . LYS A 1 64 ? 20.838 -8.359 -17.641 1.00 0.00 64 LYS A CA 2
ATOM 1048 C C . LYS A 1 64 ? 19.411 -8.107 -17.150 1.00 0.00 64 LYS A C 2
ATOM 1049 O O . LYS A 1 64 ? 18.596 -7.532 -17.870 1.00 0.00 64 LYS A O 2
ATOM 1055 N N . VAL A 1 65 ? 19.152 -8.548 -15.928 1.00 0.00 65 VAL A N 2
ATOM 1056 C CA . VAL A 1 65 ? 17.839 -8.377 -15.333 1.00 0.00 65 VAL A CA 2
ATOM 1057 C C . VAL A 1 65 ? 17.990 -7.766 -13.937 1.00 0.00 65 VAL A C 2
ATOM 1058 O O . VAL A 1 65 ? 18.411 -8.445 -13.002 1.00 0.00 65 VAL A O 2
ATOM 1062 N N . ASP A 1 66 ? 17.640 -6.492 -13.842 1.00 0.00 66 ASP A N 2
ATOM 1063 C CA . ASP A 1 66 ? 17.732 -5.783 -12.578 1.00 0.00 66 ASP A CA 2
ATOM 1064 C C . ASP A 1 66 ? 17.096 -6.631 -11.475 1.00 0.00 66 ASP A C 2
ATOM 1065 O O . ASP A 1 66 ? 16.578 -7.715 -11.741 1.00 0.00 66 ASP A O 2
ATOM 1070 N N . ALA A 1 67 ? 17.154 -6.105 -10.261 1.00 0.00 67 ALA A N 2
ATOM 1071 C CA . ALA A 1 67 ? 16.589 -6.800 -9.115 1.00 0.00 67 ALA A CA 2
ATOM 1072 C C . ALA A 1 67 ? 15.069 -6.635 -9.124 1.00 0.00 67 ALA A C 2
ATOM 1073 O O . ALA A 1 67 ? 14.345 -7.494 -8.625 1.00 0.00 67 ALA A O 2
ATOM 1075 N N . ASN A 1 68 ? 14.629 -5.522 -9.695 1.00 0.00 68 ASN A N 2
ATOM 1076 C CA . ASN A 1 68 ? 13.207 -5.233 -9.774 1.00 0.00 68 ASN A CA 2
ATOM 1077 C C . ASN A 1 68 ? 12.608 -5.967 -10.975 1.00 0.00 68 ASN A C 2
ATOM 1078 O O . ASN A 1 68 ? 11.509 -6.514 -10.888 1.00 0.00 68 ASN A O 2
ATOM 1083 N N . ALA A 1 69 ? 13.356 -5.957 -12.068 1.00 0.00 69 ALA A N 2
ATOM 1084 C CA . ALA A 1 69 ? 12.913 -6.614 -13.286 1.00 0.00 69 ALA A CA 2
ATOM 1085 C C . ALA A 1 69 ? 12.795 -8.119 -13.033 1.00 0.00 69 ALA A C 2
ATOM 1086 O O . ALA A 1 69 ? 11.898 -8.772 -13.564 1.00 0.00 69 ALA A O 2
ATOM 1088 N N . ILE A 1 70 ? 13.713 -8.624 -12.222 1.00 0.00 70 ILE A N 2
ATOM 1089 C CA . ILE A 1 70 ? 13.723 -10.040 -11.892 1.00 0.00 70 ILE A CA 2
ATOM 1090 C C . ILE A 1 70 ? 12.578 -10.341 -10.925 1.00 0.00 70 ILE A C 2
ATOM 1091 O O . ILE A 1 70 ? 11.849 -11.315 -11.105 1.00 0.00 70 ILE A O 2
ATOM 1096 N N . CYS A 1 71 ? 12.454 -9.487 -9.919 1.00 0.00 71 CYS A N 2
ATOM 1097 C CA . CYS A 1 71 ? 11.409 -9.651 -8.923 1.00 0.00 71 CYS A CA 2
ATOM 1098 C C . CYS A 1 71 ? 10.055 -9.587 -9.632 1.00 0.00 71 CYS A C 2
ATOM 1099 O O . CYS A 1 71 ? 9.164 -10.386 -9.349 1.00 0.00 71 CYS A O 2
ATOM 1102 N N . ALA A 1 72 ? 9.943 -8.629 -10.539 1.00 0.00 72 ALA A N 2
ATOM 1103 C CA . ALA A 1 72 ? 8.713 -8.449 -11.291 1.00 0.00 72 ALA A CA 2
ATOM 1104 C C . ALA A 1 72 ? 8.260 -9.800 -11.849 1.00 0.00 72 ALA A C 2
ATOM 1105 O O . ALA A 1 72 ? 7.096 -10.174 -11.714 1.00 0.00 72 ALA A O 2
ATOM 1107 N N . LYS A 1 73 ? 9.205 -10.495 -12.467 1.00 0.00 73 LYS A N 2
ATOM 1108 C CA . LYS A 1 73 ? 8.918 -11.797 -13.046 1.00 0.00 73 LYS A CA 2
ATOM 1109 C C . LYS A 1 73 ? 8.059 -12.606 -12.073 1.00 0.00 73 LYS A C 2
ATOM 1110 O O . LYS A 1 73 ? 6.902 -12.908 -12.362 1.00 0.00 73 LYS A O 2
ATOM 1116 N N . ILE A 1 74 ? 8.658 -12.935 -10.937 1.00 0.00 74 ILE A N 2
ATOM 1117 C CA . ILE A 1 74 ? 7.964 -13.703 -9.920 1.00 0.00 74 ILE A CA 2
ATOM 1118 C C . ILE A 1 74 ? 7.055 -12.771 -9.115 1.00 0.00 74 ILE A C 2
ATOM 1119 O O . ILE A 1 74 ? 6.655 -13.100 -7.998 1.00 0.00 74 ILE A O 2
ATOM 1124 N N . HIS A 1 75 ? 6.754 -11.628 -9.712 1.00 0.00 75 HIS A N 2
ATOM 1125 C CA . HIS A 1 75 ? 5.901 -10.647 -9.066 1.00 0.00 75 HIS A CA 2
ATOM 1126 C C . HIS A 1 75 ? 6.134 -10.681 -7.554 1.00 0.00 75 HIS A C 2
ATOM 1127 O O . HIS A 1 75 ? 5.186 -10.798 -6.778 1.00 0.00 75 HIS A O 2
ATOM 1134 N N . ALA A 1 76 ? 7.400 -10.576 -7.180 1.00 0.00 76 ALA A N 2
ATOM 1135 C CA . ALA A 1 76 ? 7.770 -10.594 -5.775 1.00 0.00 76 ALA A CA 2
ATOM 1136 C C . ALA A 1 76 ? 7.955 -9.157 -5.283 1.00 0.00 76 ALA A C 2
ATOM 1137 O O . ALA A 1 76 ? 8.769 -8.900 -4.397 1.00 0.00 76 ALA A O 2
ATOM 1139 N N . CYS A 1 77 ? 7.185 -8.258 -5.878 1.00 0.00 77 CYS A N 2
ATOM 1140 C CA . CYS A 1 77 ? 7.253 -6.854 -5.510 1.00 0.00 77 CYS A CA 2
ATOM 1141 C C . CYS A 1 77 ? 6.803 -6.715 -4.056 1.00 0.00 77 CYS A C 2
ATOM 1142 O O . CYS A 1 77 ? 7.438 -6.835 -3.008 1.00 0.00 77 CYS A O 2
ATOM 1145 N N . GLY A 1 1 ? 5.240 -8.082 -3.976 1.00 0.00 1 GLY A N 3
ATOM 1146 C CA . GLY A 1 1 ? 3.924 -7.839 -4.541 1.00 0.00 1 GLY A CA 3
ATOM 1147 C C . GLY A 1 1 ? 3.461 -6.408 -4.261 1.00 0.00 1 GLY A C 3
ATOM 1148 O O . GLY A 1 1 ? 2.267 -6.157 -4.105 1.00 0.00 1 GLY A O 3
ATOM 1149 N N . GLU A 1 2 ? 4.430 -5.508 -4.202 1.00 0.00 2 GLU A N 3
ATOM 1150 C CA . GLU A 1 2 ? 4.139 -4.108 -3.942 1.00 0.00 2 GLU A CA 3
ATOM 1151 C C . GLU A 1 2 ? 4.073 -3.850 -2.436 1.00 0.00 2 GLU A C 3
ATOM 1152 O O . GLU A 1 2 ? 3.921 -2.709 -2.004 1.00 0.00 2 GLU A O 3
ATOM 1158 N N . ILE A 1 3 ? 4.191 -4.930 -1.677 1.00 0.00 3 ILE A N 3
ATOM 1159 C CA . ILE A 1 3 ? 4.147 -4.836 -0.228 1.00 0.00 3 ILE A CA 3
ATOM 1160 C C . ILE A 1 3 ? 5.452 -4.217 0.278 1.00 0.00 3 ILE A C 3
ATOM 1161 O O . ILE A 1 3 ? 5.445 -3.432 1.225 1.00 0.00 3 ILE A O 3
ATOM 1166 N N . LEU A 1 4 ? 6.541 -4.594 -0.376 1.00 0.00 4 LEU A N 3
ATOM 1167 C CA . LEU A 1 4 ? 7.851 -4.086 -0.004 1.00 0.00 4 LEU A CA 3
ATOM 1168 C C . LEU A 1 4 ? 8.889 -4.577 -1.014 1.00 0.00 4 LEU A C 3
ATOM 1169 O O . LEU A 1 4 ? 9.820 -5.295 -0.652 1.00 0.00 4 LEU A O 3
ATOM 1174 N N . CYS A 1 5 ? 8.694 -4.172 -2.261 1.00 0.00 5 CYS A N 3
ATOM 1175 C CA . CYS A 1 5 ? 9.602 -4.562 -3.325 1.00 0.00 5 CYS A CA 3
ATOM 1176 C C . CYS A 1 5 ? 11.035 -4.330 -2.844 1.00 0.00 5 CYS A C 3
ATOM 1177 O O . CYS A 1 5 ? 11.898 -5.190 -3.014 1.00 0.00 5 CYS A O 3
ATOM 1180 N N . ASN A 1 6 ? 11.245 -3.163 -2.253 1.00 0.00 6 ASN A N 3
ATOM 1181 C CA . ASN A 1 6 ? 12.559 -2.806 -1.745 1.00 0.00 6 ASN A CA 3
ATOM 1182 C C . ASN A 1 6 ? 13.181 -4.020 -1.052 1.00 0.00 6 ASN A C 3
ATOM 1183 O O . ASN A 1 6 ? 14.402 -4.153 -1.002 1.00 0.00 6 ASN A O 3
ATOM 1188 N N . LEU A 1 7 ? 12.310 -4.876 -0.536 1.00 0.00 7 LEU A N 3
ATOM 1189 C CA . LEU A 1 7 ? 12.758 -6.075 0.152 1.00 0.00 7 LEU A CA 3
ATOM 1190 C C . LEU A 1 7 ? 13.477 -6.989 -0.842 1.00 0.00 7 LEU A C 3
ATOM 1191 O O . LEU A 1 7 ? 14.697 -6.921 -0.984 1.00 0.00 7 LEU A O 3
ATOM 1196 N N . CYS A 1 8 ? 12.690 -7.825 -1.504 1.00 0.00 8 CYS A N 3
ATOM 1197 C CA . CYS A 1 8 ? 13.236 -8.752 -2.480 1.00 0.00 8 CYS A CA 3
ATOM 1198 C C . CYS A 1 8 ? 14.257 -8.001 -3.339 1.00 0.00 8 CYS A C 3
ATOM 1199 O O . CYS A 1 8 ? 15.463 -8.188 -3.182 1.00 0.00 8 CYS A O 3
ATOM 1202 N N . THR A 1 9 ? 13.736 -7.165 -4.225 1.00 0.00 9 THR A N 3
ATOM 1203 C CA . THR A 1 9 ? 14.586 -6.384 -5.108 1.00 0.00 9 THR A CA 3
ATOM 1204 C C . THR A 1 9 ? 15.833 -5.905 -4.361 1.00 0.00 9 THR A C 3
ATOM 1205 O O . THR A 1 9 ? 16.885 -5.706 -4.966 1.00 0.00 9 THR A O 3
ATOM 1209 N N . GLY A 1 10 ? 15.674 -5.736 -3.057 1.00 0.00 10 GLY A N 3
ATOM 1210 C CA . GLY A 1 10 ? 16.772 -5.285 -2.220 1.00 0.00 10 GLY A CA 3
ATOM 1211 C C . GLY A 1 10 ? 17.788 -6.408 -1.997 1.00 0.00 10 GLY A C 3
ATOM 1212 O O . GLY A 1 10 ? 18.995 -6.172 -2.026 1.00 0.00 10 GLY A O 3
ATOM 1213 N N . LEU A 1 11 ? 17.261 -7.603 -1.779 1.00 0.00 11 LEU A N 3
ATOM 1214 C CA . LEU A 1 11 ? 18.107 -8.763 -1.550 1.00 0.00 11 LEU A CA 3
ATOM 1215 C C . LEU A 1 11 ? 18.731 -9.203 -2.876 1.00 0.00 11 LEU A C 3
ATOM 1216 O O . LEU A 1 11 ? 19.899 -9.586 -2.919 1.00 0.00 11 LEU A O 3
ATOM 1221 N N . ILE A 1 12 ? 17.925 -9.133 -3.925 1.00 0.00 12 ILE A N 3
ATOM 1222 C CA . ILE A 1 12 ? 18.384 -9.519 -5.248 1.00 0.00 12 ILE A CA 3
ATOM 1223 C C . ILE A 1 12 ? 19.718 -8.830 -5.543 1.00 0.00 12 ILE A C 3
ATOM 1224 O O . ILE A 1 12 ? 20.692 -9.485 -5.908 1.00 0.00 12 ILE A O 3
ATOM 1229 N N . ASN A 1 13 ? 19.719 -7.516 -5.371 1.00 0.00 13 ASN A N 3
ATOM 1230 C CA . ASN A 1 13 ? 20.918 -6.731 -5.613 1.00 0.00 13 ASN A CA 3
ATOM 1231 C C . ASN A 1 13 ? 22.071 -7.299 -4.784 1.00 0.00 13 ASN A C 3
ATOM 1232 O O . ASN A 1 13 ? 23.222 -7.276 -5.217 1.00 0.00 13 ASN A O 3
ATOM 1237 N N . THR A 1 14 ? 21.721 -7.796 -3.606 1.00 0.00 14 THR A N 3
ATOM 1238 C CA . THR A 1 14 ? 22.713 -8.369 -2.712 1.00 0.00 14 THR A CA 3
ATOM 1239 C C . THR A 1 14 ? 23.256 -9.679 -3.286 1.00 0.00 14 THR A C 3
ATOM 1240 O O . THR A 1 14 ? 24.418 -10.021 -3.072 1.00 0.00 14 THR A O 3
ATOM 1244 N N . LEU A 1 15 ? 22.389 -10.377 -4.005 1.00 0.00 15 LEU A N 3
ATOM 1245 C CA . LEU A 1 15 ? 22.767 -11.641 -4.612 1.00 0.00 15 LEU A CA 3
ATOM 1246 C C . LEU A 1 15 ? 23.827 -11.391 -5.685 1.00 0.00 15 LEU A C 3
ATOM 1247 O O . LEU A 1 15 ? 24.571 -12.299 -6.053 1.00 0.00 15 LEU A O 3
ATOM 1252 N N . GLU A 1 16 ? 23.865 -10.153 -6.157 1.00 0.00 16 GLU A N 3
ATOM 1253 C CA . GLU A 1 16 ? 24.824 -9.771 -7.180 1.00 0.00 16 GLU A CA 3
ATOM 1254 C C . GLU A 1 16 ? 26.244 -9.787 -6.611 1.00 0.00 16 GLU A C 3
ATOM 1255 O O . GLU A 1 16 ? 27.206 -10.025 -7.340 1.00 0.00 16 GLU A O 3
ATOM 1261 N N . ASN A 1 17 ? 26.329 -9.532 -5.314 1.00 0.00 17 ASN A N 3
ATOM 1262 C CA . ASN A 1 17 ? 27.615 -9.513 -4.638 1.00 0.00 17 ASN A CA 3
ATOM 1263 C C . ASN A 1 17 ? 27.668 -10.655 -3.620 1.00 0.00 17 ASN A C 3
ATOM 1264 O O . ASN A 1 17 ? 28.739 -10.999 -3.121 1.00 0.00 17 ASN A O 3
ATOM 1269 N N . LEU A 1 18 ? 26.498 -11.212 -3.343 1.00 0.00 18 LEU A N 3
ATOM 1270 C CA . LEU A 1 18 ? 26.398 -12.308 -2.393 1.00 0.00 18 LEU A CA 3
ATOM 1271 C C . LEU A 1 18 ? 27.484 -13.341 -2.696 1.00 0.00 18 LEU A C 3
ATOM 1272 O O . LEU A 1 18 ? 28.539 -13.341 -2.065 1.00 0.00 18 LEU A O 3
ATOM 1277 N N . LEU A 1 19 ? 27.189 -14.196 -3.665 1.00 0.00 19 LEU A N 3
ATOM 1278 C CA . LEU A 1 19 ? 28.128 -15.233 -4.059 1.00 0.00 19 LEU A CA 3
ATOM 1279 C C . LEU A 1 19 ? 28.771 -14.851 -5.395 1.00 0.00 19 LEU A C 3
ATOM 1280 O O . LEU A 1 19 ? 29.957 -15.094 -5.609 1.00 0.00 19 LEU A O 3
ATOM 1285 N N . THR A 1 20 ? 27.958 -14.257 -6.258 1.00 0.00 20 THR A N 3
ATOM 1286 C CA . THR A 1 20 ? 28.433 -13.839 -7.565 1.00 0.00 20 THR A CA 3
ATOM 1287 C C . THR A 1 20 ? 29.290 -14.939 -8.198 1.00 0.00 20 THR A C 3
ATOM 1288 O O . THR A 1 20 ? 30.413 -14.684 -8.628 1.00 0.00 20 THR A O 3
ATOM 1292 N N . THR A 1 21 ? 28.725 -16.136 -8.235 1.00 0.00 21 THR A N 3
ATOM 1293 C CA . THR A 1 21 ? 29.423 -17.275 -8.809 1.00 0.00 21 THR A CA 3
ATOM 1294 C C . THR A 1 21 ? 30.342 -17.917 -7.768 1.00 0.00 21 THR A C 3
ATOM 1295 O O . THR A 1 21 ? 31.318 -17.306 -7.335 1.00 0.00 21 THR A O 3
ATOM 1299 N N . LYS A 1 22 ? 29.997 -19.141 -7.395 1.00 0.00 22 LYS A N 3
ATOM 1300 C CA . LYS A 1 22 ? 30.779 -19.872 -6.413 1.00 0.00 22 LYS A CA 3
ATOM 1301 C C . LYS A 1 22 ? 30.031 -21.147 -6.019 1.00 0.00 22 LYS A C 3
ATOM 1302 O O . LYS A 1 22 ? 30.454 -22.250 -6.362 1.00 0.00 22 LYS A O 3
ATOM 1308 N N . GLY A 1 23 ? 28.933 -20.955 -5.304 1.00 0.00 23 GLY A N 3
ATOM 1309 C CA . GLY A 1 23 ? 28.122 -22.076 -4.860 1.00 0.00 23 GLY A CA 3
ATOM 1310 C C . GLY A 1 23 ? 26.649 -21.863 -5.218 1.00 0.00 23 GLY A C 3
ATOM 1311 O O . GLY A 1 23 ? 26.018 -22.740 -5.806 1.00 0.00 23 GLY A O 3
ATOM 1312 N N . ALA A 1 24 ? 26.146 -20.695 -4.850 1.00 0.00 24 ALA A N 3
ATOM 1313 C CA . ALA A 1 24 ? 24.761 -20.357 -5.125 1.00 0.00 24 ALA A CA 3
ATOM 1314 C C . ALA A 1 24 ? 23.860 -21.027 -4.086 1.00 0.00 24 ALA A C 3
ATOM 1315 O O . ALA A 1 24 ? 22.636 -20.927 -4.162 1.00 0.00 24 ALA A O 3
ATOM 1317 N N . ASP A 1 25 ? 24.500 -21.695 -3.138 1.00 0.00 25 ASP A N 3
ATOM 1318 C CA . ASP A 1 25 ? 23.772 -22.382 -2.084 1.00 0.00 25 ASP A CA 3
ATOM 1319 C C . ASP A 1 25 ? 23.476 -21.398 -0.951 1.00 0.00 25 ASP A C 3
ATOM 1320 O O . ASP A 1 25 ? 22.425 -21.476 -0.316 1.00 0.00 25 ASP A O 3
ATOM 1325 N N . LYS A 1 26 ? 24.419 -20.494 -0.732 1.00 0.00 26 LYS A N 3
ATOM 1326 C CA . LYS A 1 26 ? 24.271 -19.495 0.313 1.00 0.00 26 LYS A CA 3
ATOM 1327 C C . LYS A 1 26 ? 23.174 -18.506 -0.084 1.00 0.00 26 LYS A C 3
ATOM 1328 O O . LYS A 1 26 ? 22.703 -17.730 0.746 1.00 0.00 26 LYS A O 3
ATOM 1334 N N . VAL A 1 27 ? 22.797 -18.568 -1.353 1.00 0.00 27 VAL A N 3
ATOM 1335 C CA . VAL A 1 27 ? 21.764 -17.687 -1.870 1.00 0.00 27 VAL A CA 3
ATOM 1336 C C . VAL A 1 27 ? 20.405 -18.124 -1.319 1.00 0.00 27 VAL A C 3
ATOM 1337 O O . VAL A 1 27 ? 19.677 -17.318 -0.741 1.00 0.00 27 VAL A O 3
ATOM 1341 N N . LYS A 1 28 ? 20.103 -19.399 -1.519 1.00 0.00 28 LYS A N 3
ATOM 1342 C CA . LYS A 1 28 ? 18.845 -19.952 -1.049 1.00 0.00 28 LYS A CA 3
ATOM 1343 C C . LYS A 1 28 ? 18.885 -20.081 0.475 1.00 0.00 28 LYS A C 3
ATOM 1344 O O . LYS A 1 28 ? 17.849 -20.248 1.116 1.00 0.00 28 LYS A O 3
ATOM 1350 N N . ASP A 1 29 ? 20.094 -19.998 1.012 1.00 0.00 29 ASP A N 3
ATOM 1351 C CA . ASP A 1 29 ? 20.283 -20.103 2.448 1.00 0.00 29 ASP A CA 3
ATOM 1352 C C . ASP A 1 29 ? 20.029 -18.738 3.093 1.00 0.00 29 ASP A C 3
ATOM 1353 O O . ASP A 1 29 ? 19.571 -18.661 4.232 1.00 0.00 29 ASP A O 3
ATOM 1358 N N . TYR A 1 30 ? 20.336 -17.695 2.336 1.00 0.00 30 TYR A N 3
ATOM 1359 C CA . TYR A 1 30 ? 20.147 -16.338 2.819 1.00 0.00 30 TYR A CA 3
ATOM 1360 C C . TYR A 1 30 ? 18.789 -15.785 2.382 1.00 0.00 30 TYR A C 3
ATOM 1361 O O . TYR A 1 30 ? 18.234 -14.902 3.034 1.00 0.00 30 TYR A O 3
ATOM 1370 N N . ILE A 1 31 ? 18.292 -16.327 1.278 1.00 0.00 31 ILE A N 3
ATOM 1371 C CA . ILE A 1 31 ? 17.011 -15.899 0.746 1.00 0.00 31 ILE A CA 3
ATOM 1372 C C . ILE A 1 31 ? 15.886 -16.488 1.600 1.00 0.00 31 ILE A C 3
ATOM 1373 O O . ILE A 1 31 ? 14.819 -15.889 1.727 1.00 0.00 31 ILE A O 3
ATOM 1378 N N . SER A 1 32 ? 16.164 -17.654 2.165 1.00 0.00 32 SER A N 3
ATOM 1379 C CA . SER A 1 32 ? 15.189 -18.331 3.004 1.00 0.00 32 SER A CA 3
ATOM 1380 C C . SER A 1 32 ? 15.105 -17.641 4.367 1.00 0.00 32 SER A C 3
ATOM 1381 O O . SER A 1 32 ? 14.012 -17.373 4.865 1.00 0.00 32 SER A O 3
ATOM 1384 N N . SER A 1 33 ? 16.272 -17.374 4.933 1.00 0.00 33 SER A N 3
ATOM 1385 C CA . SER A 1 33 ? 16.345 -16.723 6.230 1.00 0.00 33 SER A CA 3
ATOM 1386 C C . SER A 1 33 ? 15.629 -15.371 6.176 1.00 0.00 33 SER A C 3
ATOM 1387 O O . SER A 1 33 ? 14.995 -14.962 7.147 1.00 0.00 33 SER A O 3
ATOM 1390 N N . LEU A 1 34 ? 15.755 -14.716 5.031 1.00 0.00 34 LEU A N 3
ATOM 1391 C CA . LEU A 1 34 ? 15.129 -13.419 4.839 1.00 0.00 34 LEU A CA 3
ATOM 1392 C C . LEU A 1 34 ? 13.655 -13.619 4.477 1.00 0.00 34 LEU A C 3
ATOM 1393 O O . LEU A 1 34 ? 12.782 -12.942 5.020 1.00 0.00 34 LEU A O 3
ATOM 1398 N N . CYS A 1 35 ? 13.425 -14.549 3.562 1.00 0.00 35 CYS A N 3
ATOM 1399 C CA . CYS A 1 35 ? 12.072 -14.845 3.122 1.00 0.00 35 CYS A CA 3
ATOM 1400 C C . CYS A 1 35 ? 11.348 -15.578 4.253 1.00 0.00 35 CYS A C 3
ATOM 1401 O O . CYS A 1 35 ? 10.146 -15.825 4.169 1.00 0.00 35 CYS A O 3
ATOM 1404 N N . ASN A 1 36 ? 12.110 -15.905 5.286 1.00 0.00 36 ASN A N 3
ATOM 1405 C CA . ASN A 1 36 ? 11.556 -16.605 6.433 1.00 0.00 36 ASN A CA 3
ATOM 1406 C C . ASN A 1 36 ? 10.677 -15.643 7.235 1.00 0.00 36 ASN A C 3
ATOM 1407 O O . ASN A 1 36 ? 10.895 -15.447 8.430 1.00 0.00 36 ASN A O 3
ATOM 1412 N N . LYS A 1 37 ? 9.701 -15.070 6.546 1.00 0.00 37 LYS A N 3
ATOM 1413 C CA . LYS A 1 37 ? 8.788 -14.134 7.181 1.00 0.00 37 LYS A CA 3
ATOM 1414 C C . LYS A 1 37 ? 7.640 -13.818 6.219 1.00 0.00 37 LYS A C 3
ATOM 1415 O O . LYS A 1 37 ? 7.166 -12.684 6.165 1.00 0.00 37 LYS A O 3
ATOM 1421 N N . ALA A 1 38 ? 7.228 -14.840 5.483 1.00 0.00 38 ALA A N 3
ATOM 1422 C CA . ALA A 1 38 ? 6.145 -14.684 4.527 1.00 0.00 38 ALA A CA 3
ATOM 1423 C C . ALA A 1 38 ? 4.922 -15.462 5.017 1.00 0.00 38 ALA A C 3
ATOM 1424 O O . ALA A 1 38 ? 4.080 -14.918 5.730 1.00 0.00 38 ALA A O 3
ATOM 1426 N N . SER A 1 39 ? 4.863 -16.724 4.616 1.00 0.00 39 SER A N 3
ATOM 1427 C CA . SER A 1 39 ? 3.757 -17.582 5.006 1.00 0.00 39 SER A CA 3
ATOM 1428 C C . SER A 1 39 ? 2.454 -16.780 5.024 1.00 0.00 39 SER A C 3
ATOM 1429 O O . SER A 1 39 ? 1.642 -16.928 5.937 1.00 0.00 39 SER A O 3
ATOM 1432 N N . GLY A 1 40 ? 2.294 -15.947 4.005 1.00 0.00 40 GLY A N 3
ATOM 1433 C CA . GLY A 1 40 ? 1.104 -15.122 3.894 1.00 0.00 40 GLY A CA 3
ATOM 1434 C C . GLY A 1 40 ? 0.988 -14.513 2.495 1.00 0.00 40 GLY A C 3
ATOM 1435 O O . GLY A 1 40 ? 0.938 -15.237 1.501 1.00 0.00 40 GLY A O 3
ATOM 1436 N N . PHE A 1 41 ? 0.948 -13.189 2.462 1.00 0.00 41 PHE A N 3
ATOM 1437 C CA . PHE A 1 41 ? 0.839 -12.475 1.201 1.00 0.00 41 PHE A CA 3
ATOM 1438 C C . PHE A 1 41 ? 2.048 -12.755 0.306 1.00 0.00 41 PHE A C 3
ATOM 1439 O O . PHE A 1 41 ? 1.923 -12.797 -0.917 1.00 0.00 41 PHE A O 3
ATOM 1447 N N . ILE A 1 42 ? 3.191 -12.941 0.950 1.00 0.00 42 ILE A N 3
ATOM 1448 C CA . ILE A 1 42 ? 4.421 -13.217 0.227 1.00 0.00 42 ILE A CA 3
ATOM 1449 C C . ILE A 1 42 ? 4.531 -14.722 -0.027 1.00 0.00 42 ILE A C 3
ATOM 1450 O O . ILE A 1 42 ? 5.349 -15.160 -0.836 1.00 0.00 42 ILE A O 3
ATOM 1455 N N . ALA A 1 43 ? 3.696 -15.471 0.677 1.00 0.00 43 ALA A N 3
ATOM 1456 C CA . ALA A 1 43 ? 3.691 -16.918 0.538 1.00 0.00 43 ALA A CA 3
ATOM 1457 C C . ALA A 1 43 ? 3.964 -17.286 -0.922 1.00 0.00 43 ALA A C 3
ATOM 1458 O O . ALA A 1 43 ? 4.963 -17.938 -1.225 1.00 0.00 43 ALA A O 3
ATOM 1460 N N . THR A 1 44 ? 3.060 -16.853 -1.787 1.00 0.00 44 THR A N 3
ATOM 1461 C CA . THR A 1 44 ? 3.192 -17.129 -3.209 1.00 0.00 44 THR A CA 3
ATOM 1462 C C . THR A 1 44 ? 4.445 -16.454 -3.769 1.00 0.00 44 THR A C 3
ATOM 1463 O O . THR A 1 44 ? 5.014 -16.917 -4.756 1.00 0.00 44 THR A O 3
ATOM 1467 N N . LEU A 1 45 ? 4.838 -15.371 -3.114 1.00 0.00 45 LEU A N 3
ATOM 1468 C CA . LEU A 1 45 ? 6.013 -14.628 -3.535 1.00 0.00 45 LEU A CA 3
ATOM 1469 C C . LEU A 1 45 ? 7.264 -15.467 -3.269 1.00 0.00 45 LEU A C 3
ATOM 1470 O O . LEU A 1 45 ? 8.164 -15.528 -4.106 1.00 0.00 45 LEU A O 3
ATOM 1475 N N . CYS A 1 46 ? 7.281 -16.092 -2.102 1.00 0.00 46 CYS A N 3
ATOM 1476 C CA . CYS A 1 46 ? 8.407 -16.925 -1.715 1.00 0.00 46 CYS A CA 3
ATOM 1477 C C . CYS A 1 46 ? 8.431 -18.154 -2.626 1.00 0.00 46 CYS A C 3
ATOM 1478 O O . CYS A 1 46 ? 9.415 -18.395 -3.324 1.00 0.00 46 CYS A O 3
ATOM 1481 N N . THR A 1 47 ? 7.337 -18.900 -2.590 1.00 0.00 47 THR A N 3
ATOM 1482 C CA . THR A 1 47 ? 7.219 -20.097 -3.404 1.00 0.00 47 THR A CA 3
ATOM 1483 C C . THR A 1 47 ? 7.412 -19.758 -4.883 1.00 0.00 47 THR A C 3
ATOM 1484 O O . THR A 1 47 ? 7.673 -20.642 -5.697 1.00 0.00 47 THR A O 3
ATOM 1488 N N . LYS A 1 48 ? 7.275 -18.475 -5.185 1.00 0.00 48 LYS A N 3
ATOM 1489 C CA . LYS A 1 48 ? 7.431 -18.008 -6.552 1.00 0.00 48 LYS A CA 3
ATOM 1490 C C . LYS A 1 48 ? 8.880 -18.219 -6.997 1.00 0.00 48 LYS A C 3
ATOM 1491 O O . LYS A 1 48 ? 9.136 -18.922 -7.973 1.00 0.00 48 LYS A O 3
ATOM 1497 N N . VAL A 1 49 ? 9.788 -17.598 -6.260 1.00 0.00 49 VAL A N 3
ATOM 1498 C CA . VAL A 1 49 ? 11.204 -17.710 -6.566 1.00 0.00 49 VAL A CA 3
ATOM 1499 C C . VAL A 1 49 ? 11.567 -19.185 -6.753 1.00 0.00 49 VAL A C 3
ATOM 1500 O O . VAL A 1 49 ? 12.357 -19.526 -7.632 1.00 0.00 49 VAL A O 3
ATOM 1504 N N . LEU A 1 50 ? 10.971 -20.019 -5.914 1.00 0.00 50 LEU A N 3
ATOM 1505 C CA . LEU A 1 50 ? 11.220 -21.449 -5.976 1.00 0.00 50 LEU A CA 3
ATOM 1506 C C . LEU A 1 50 ? 10.702 -21.995 -7.308 1.00 0.00 50 LEU A C 3
ATOM 1507 O O . LEU A 1 50 ? 11.475 -22.507 -8.116 1.00 0.00 50 LEU A O 3
ATOM 1512 N N . ASP A 1 51 ? 9.396 -21.868 -7.494 1.00 0.00 51 ASP A N 3
ATOM 1513 C CA . ASP A 1 51 ? 8.765 -22.343 -8.713 1.00 0.00 51 ASP A CA 3
ATOM 1514 C C . ASP A 1 51 ? 9.573 -21.863 -9.921 1.00 0.00 51 ASP A C 3
ATOM 1515 O O . ASP A 1 51 ? 9.679 -22.569 -10.922 1.00 0.00 51 ASP A O 3
ATOM 1520 N N . PHE A 1 52 ? 10.122 -20.664 -9.787 1.00 0.00 52 PHE A N 3
ATOM 1521 C CA . PHE A 1 52 ? 10.917 -20.082 -10.855 1.00 0.00 52 PHE A CA 3
ATOM 1522 C C . PHE A 1 52 ? 12.318 -20.692 -10.891 1.00 0.00 52 PHE A C 3
ATOM 1523 O O . PHE A 1 52 ? 12.747 -21.213 -11.919 1.00 0.00 52 PHE A O 3
ATOM 1531 N N . GLY A 1 53 ? 12.995 -20.607 -9.755 1.00 0.00 53 GLY A N 3
ATOM 1532 C CA . GLY A 1 53 ? 14.340 -21.145 -9.643 1.00 0.00 53 GLY A CA 3
ATOM 1533 C C . GLY A 1 53 ? 15.333 -20.056 -9.230 1.00 0.00 53 GLY A C 3
ATOM 1534 O O . GLY A 1 53 ? 15.730 -19.230 -10.049 1.00 0.00 53 GLY A O 3
ATOM 1535 N N . ILE A 1 54 ? 15.707 -20.093 -7.959 1.00 0.00 54 ILE A N 3
ATOM 1536 C CA . ILE A 1 54 ? 16.646 -19.119 -7.427 1.00 0.00 54 ILE A CA 3
ATOM 1537 C C . ILE A 1 54 ? 17.809 -18.952 -8.407 1.00 0.00 54 ILE A C 3
ATOM 1538 O O . ILE A 1 54 ? 18.306 -17.844 -8.601 1.00 0.00 54 ILE A O 3
ATOM 1543 N N . ASP A 1 55 ? 18.209 -20.069 -8.997 1.00 0.00 55 ASP A N 3
ATOM 1544 C CA . ASP A 1 55 ? 19.305 -20.059 -9.951 1.00 0.00 55 ASP A CA 3
ATOM 1545 C C . ASP A 1 55 ? 18.912 -19.213 -11.165 1.00 0.00 55 ASP A C 3
ATOM 1546 O O . ASP A 1 55 ? 19.717 -18.431 -11.667 1.00 0.00 55 ASP A O 3
ATOM 1551 N N . LYS A 1 56 ? 17.674 -19.399 -11.598 1.00 0.00 56 LYS A N 3
ATOM 1552 C CA . LYS A 1 56 ? 17.164 -18.662 -12.743 1.00 0.00 56 LYS A CA 3
ATOM 1553 C C . LYS A 1 56 ? 17.281 -17.161 -12.471 1.00 0.00 56 LYS A C 3
ATOM 1554 O O . LYS A 1 56 ? 17.856 -16.424 -13.270 1.00 0.00 56 LYS A O 3
ATOM 1560 N N . LEU A 1 57 ? 16.725 -16.752 -11.339 1.00 0.00 57 LEU A N 3
ATOM 1561 C CA . LEU A 1 57 ? 16.759 -15.353 -10.951 1.00 0.00 57 LEU A CA 3
ATOM 1562 C C . LEU A 1 57 ? 18.162 -14.794 -11.198 1.00 0.00 57 LEU A C 3
ATOM 1563 O O . LEU A 1 57 ? 18.310 -13.691 -11.723 1.00 0.00 57 LEU A O 3
ATOM 1568 N N . ILE A 1 58 ? 19.154 -15.579 -10.807 1.00 0.00 58 ILE A N 3
ATOM 1569 C CA . ILE A 1 58 ? 20.539 -15.176 -10.979 1.00 0.00 58 ILE A CA 3
ATOM 1570 C C . ILE A 1 58 ? 20.876 -15.146 -12.471 1.00 0.00 58 ILE A C 3
ATOM 1571 O O . ILE A 1 58 ? 21.567 -14.242 -12.936 1.00 0.00 58 ILE A O 3
ATOM 1576 N N . GLN A 1 59 ? 20.371 -16.146 -13.178 1.00 0.00 59 GLN A N 3
ATOM 1577 C CA . GLN A 1 59 ? 20.611 -16.245 -14.608 1.00 0.00 59 GLN A CA 3
ATOM 1578 C C . GLN A 1 59 ? 20.149 -14.968 -15.314 1.00 0.00 59 GLN A C 3
ATOM 1579 O O . GLN A 1 59 ? 20.826 -14.471 -16.213 1.00 0.00 59 GLN A O 3
ATOM 1585 N N . LEU A 1 60 ? 18.998 -14.475 -14.880 1.00 0.00 60 LEU A N 3
ATOM 1586 C CA . LEU A 1 60 ? 18.437 -13.266 -15.458 1.00 0.00 60 LEU A CA 3
ATOM 1587 C C . LEU A 1 60 ? 19.414 -12.105 -15.252 1.00 0.00 60 LEU A C 3
ATOM 1588 O O . LEU A 1 60 ? 19.847 -11.474 -16.214 1.00 0.00 60 LEU A O 3
ATOM 1593 N N . ILE A 1 61 ? 19.731 -11.861 -13.988 1.00 0.00 61 ILE A N 3
ATOM 1594 C CA . ILE A 1 61 ? 20.649 -10.787 -13.643 1.00 0.00 61 ILE A CA 3
ATOM 1595 C C . ILE A 1 61 ? 21.901 -10.892 -14.516 1.00 0.00 61 ILE A C 3
ATOM 1596 O O . ILE A 1 61 ? 22.330 -9.905 -15.113 1.00 0.00 61 ILE A O 3
ATOM 1601 N N . GLU A 1 62 ? 22.452 -12.096 -14.563 1.00 0.00 62 GLU A N 3
ATOM 1602 C CA . GLU A 1 62 ? 23.647 -12.342 -15.352 1.00 0.00 62 GLU A CA 3
ATOM 1603 C C . GLU A 1 62 ? 23.473 -11.782 -16.766 1.00 0.00 62 GLU A C 3
ATOM 1604 O O . GLU A 1 62 ? 24.418 -11.251 -17.347 1.00 0.00 62 GLU A O 3
ATOM 1610 N N . ASP A 1 63 ? 22.259 -11.918 -17.277 1.00 0.00 63 ASP A N 3
ATOM 1611 C CA . ASP A 1 63 ? 21.949 -11.432 -18.611 1.00 0.00 63 ASP A CA 3
ATOM 1612 C C . ASP A 1 63 ? 21.873 -9.904 -18.588 1.00 0.00 63 ASP A C 3
ATOM 1613 O O . ASP A 1 63 ? 22.707 -9.228 -19.188 1.00 0.00 63 ASP A O 3
ATOM 1618 N N . LYS A 1 64 ? 20.866 -9.405 -17.888 1.00 0.00 64 LYS A N 3
ATOM 1619 C CA . LYS A 1 64 ? 20.670 -7.969 -17.779 1.00 0.00 64 LYS A CA 3
ATOM 1620 C C . LYS A 1 64 ? 19.279 -7.691 -17.204 1.00 0.00 64 LYS A C 3
ATOM 1621 O O . LYS A 1 64 ? 18.579 -6.794 -17.672 1.00 0.00 64 LYS A O 3
ATOM 1627 N N . VAL A 1 65 ? 18.921 -8.476 -16.199 1.00 0.00 65 VAL A N 3
ATOM 1628 C CA . VAL A 1 65 ? 17.626 -8.325 -15.557 1.00 0.00 65 VAL A CA 3
ATOM 1629 C C . VAL A 1 65 ? 17.823 -7.743 -14.155 1.00 0.00 65 VAL A C 3
ATOM 1630 O O . VAL A 1 65 ? 18.302 -8.430 -13.255 1.00 0.00 65 VAL A O 3
ATOM 1634 N N . ASP A 1 66 ? 17.441 -6.482 -14.014 1.00 0.00 66 ASP A N 3
ATOM 1635 C CA . ASP A 1 66 ? 17.567 -5.800 -12.737 1.00 0.00 66 ASP A CA 3
ATOM 1636 C C . ASP A 1 66 ? 16.949 -6.665 -11.638 1.00 0.00 66 ASP A C 3
ATOM 1637 O O . ASP A 1 66 ? 16.482 -7.772 -11.903 1.00 0.00 66 ASP A O 3
ATOM 1642 N N . ALA A 1 67 ? 16.964 -6.128 -10.426 1.00 0.00 67 ALA A N 3
ATOM 1643 C CA . ALA A 1 67 ? 16.410 -6.836 -9.286 1.00 0.00 67 ALA A CA 3
ATOM 1644 C C . ALA A 1 67 ? 14.892 -6.651 -9.264 1.00 0.00 67 ALA A C 3
ATOM 1645 O O . ALA A 1 67 ? 14.160 -7.534 -8.819 1.00 0.00 67 ALA A O 3
ATOM 1647 N N . ASN A 1 68 ? 14.461 -5.496 -9.751 1.00 0.00 68 ASN A N 3
ATOM 1648 C CA . ASN A 1 68 ? 13.043 -5.182 -9.793 1.00 0.00 68 ASN A CA 3
ATOM 1649 C C . ASN A 1 68 ? 12.394 -5.934 -10.957 1.00 0.00 68 ASN A C 3
ATOM 1650 O O . ASN A 1 68 ? 11.430 -6.671 -10.763 1.00 0.00 68 ASN A O 3
ATOM 1655 N N . ALA A 1 69 ? 12.948 -5.719 -12.141 1.00 0.00 69 ALA A N 3
ATOM 1656 C CA . ALA A 1 69 ? 12.436 -6.367 -13.337 1.00 0.00 69 ALA A CA 3
ATOM 1657 C C . ALA A 1 69 ? 12.282 -7.866 -13.073 1.00 0.00 69 ALA A C 3
ATOM 1658 O O . ALA A 1 69 ? 11.323 -8.485 -13.532 1.00 0.00 69 ALA A O 3
ATOM 1660 N N . ILE A 1 70 ? 13.239 -8.407 -12.333 1.00 0.00 70 ILE A N 3
ATOM 1661 C CA . ILE A 1 70 ? 13.221 -9.821 -12.002 1.00 0.00 70 ILE A CA 3
ATOM 1662 C C . ILE A 1 70 ? 12.112 -10.088 -10.983 1.00 0.00 70 ILE A C 3
ATOM 1663 O O . ILE A 1 70 ? 11.317 -11.011 -11.153 1.00 0.00 70 ILE A O 3
ATOM 1668 N N . CYS A 1 71 ? 12.095 -9.264 -9.946 1.00 0.00 71 CYS A N 3
ATOM 1669 C CA . CYS A 1 71 ? 11.096 -9.400 -8.898 1.00 0.00 71 CYS A CA 3
ATOM 1670 C C . CYS A 1 71 ? 9.712 -9.246 -9.532 1.00 0.00 71 CYS A C 3
ATOM 1671 O O . CYS A 1 71 ? 8.710 -9.655 -8.948 1.00 0.00 71 CYS A O 3
ATOM 1674 N N . ALA A 1 72 ? 9.702 -8.654 -10.717 1.00 0.00 72 ALA A N 3
ATOM 1675 C CA . ALA A 1 72 ? 8.457 -8.440 -11.436 1.00 0.00 72 ALA A CA 3
ATOM 1676 C C . ALA A 1 72 ? 7.966 -9.773 -12.004 1.00 0.00 72 ALA A C 3
ATOM 1677 O O . ALA A 1 72 ? 6.781 -10.093 -11.914 1.00 0.00 72 ALA A O 3
ATOM 1679 N N . LYS A 1 73 ? 8.902 -10.516 -12.577 1.00 0.00 73 LYS A N 3
ATOM 1680 C CA . LYS A 1 73 ? 8.579 -11.807 -13.160 1.00 0.00 73 LYS A CA 3
ATOM 1681 C C . LYS A 1 73 ? 7.835 -12.656 -12.128 1.00 0.00 73 LYS A C 3
ATOM 1682 O O . LYS A 1 73 ? 6.642 -12.914 -12.274 1.00 0.00 73 LYS A O 3
ATOM 1688 N N . ILE A 1 74 ? 8.572 -13.069 -11.107 1.00 0.00 74 ILE A N 3
ATOM 1689 C CA . ILE A 1 74 ? 7.997 -13.884 -10.051 1.00 0.00 74 ILE A CA 3
ATOM 1690 C C . ILE A 1 74 ? 6.947 -13.067 -9.295 1.00 0.00 74 ILE A C 3
ATOM 1691 O O . ILE A 1 74 ? 6.274 -13.584 -8.405 1.00 0.00 74 ILE A O 3
ATOM 1696 N N . HIS A 1 75 ? 6.842 -11.802 -9.677 1.00 0.00 75 HIS A N 3
ATOM 1697 C CA . HIS A 1 75 ? 5.886 -10.908 -9.046 1.00 0.00 75 HIS A CA 3
ATOM 1698 C C . HIS A 1 75 ? 6.133 -10.873 -7.537 1.00 0.00 75 HIS A C 3
ATOM 1699 O O . HIS A 1 75 ? 5.192 -10.782 -6.751 1.00 0.00 75 HIS A O 3
ATOM 1706 N N . ALA A 1 76 ? 7.407 -10.947 -7.177 1.00 0.00 76 ALA A N 3
ATOM 1707 C CA . ALA A 1 76 ? 7.791 -10.924 -5.775 1.00 0.00 76 ALA A CA 3
ATOM 1708 C C . ALA A 1 76 ? 8.072 -9.482 -5.350 1.00 0.00 76 ALA A C 3
ATOM 1709 O O . ALA A 1 76 ? 8.727 -9.246 -4.337 1.00 0.00 76 ALA A O 3
ATOM 1711 N N . CYS A 1 77 ? 7.561 -8.554 -6.146 1.00 0.00 77 CYS A N 3
ATOM 1712 C CA . CYS A 1 77 ? 7.749 -7.141 -5.866 1.00 0.00 77 CYS A CA 3
ATOM 1713 C C . CYS A 1 77 ? 7.622 -6.931 -4.356 1.00 0.00 77 CYS A C 3
ATOM 1714 O O . CYS A 1 77 ? 8.211 -7.474 -3.421 1.00 0.00 77 CYS A O 3
ATOM 1717 N N . GLY A 1 1 ? 4.129 1.844 -3.011 1.00 0.00 1 GLY A N 4
ATOM 1718 C CA . GLY A 1 1 ? 3.548 0.791 -3.825 1.00 0.00 1 GLY A CA 4
ATOM 1719 C C . GLY A 1 1 ? 4.516 -0.384 -3.976 1.00 0.00 1 GLY A C 4
ATOM 1720 O O . GLY A 1 1 ? 4.971 -0.681 -5.080 1.00 0.00 1 GLY A O 4
ATOM 1721 N N . GLU A 1 2 ? 4.803 -1.021 -2.850 1.00 0.00 2 GLU A N 4
ATOM 1722 C CA . GLU A 1 2 ? 5.709 -2.157 -2.843 1.00 0.00 2 GLU A CA 4
ATOM 1723 C C . GLU A 1 2 ? 5.610 -2.907 -1.513 1.00 0.00 2 GLU A C 4
ATOM 1724 O O . GLU A 1 2 ? 6.387 -2.655 -0.594 1.00 0.00 2 GLU A O 4
ATOM 1730 N N . ILE A 1 3 ? 4.646 -3.814 -1.454 1.00 0.00 3 ILE A N 4
ATOM 1731 C CA . ILE A 1 3 ? 4.434 -4.603 -0.251 1.00 0.00 3 ILE A CA 4
ATOM 1732 C C . ILE A 1 3 ? 5.784 -5.100 0.272 1.00 0.00 3 ILE A C 4
ATOM 1733 O O . ILE A 1 3 ? 6.261 -4.636 1.306 1.00 0.00 3 ILE A O 4
ATOM 1738 N N . LEU A 1 4 ? 6.361 -6.036 -0.468 1.00 0.00 4 LEU A N 4
ATOM 1739 C CA . LEU A 1 4 ? 7.646 -6.600 -0.092 1.00 0.00 4 LEU A CA 4
ATOM 1740 C C . LEU A 1 4 ? 8.581 -6.580 -1.302 1.00 0.00 4 LEU A C 4
ATOM 1741 O O . LEU A 1 4 ? 9.548 -7.336 -1.356 1.00 0.00 4 LEU A O 4
ATOM 1746 N N . CYS A 1 5 ? 8.259 -5.704 -2.243 1.00 0.00 5 CYS A N 4
ATOM 1747 C CA . CYS A 1 5 ? 9.059 -5.575 -3.450 1.00 0.00 5 CYS A CA 4
ATOM 1748 C C . CYS A 1 5 ? 10.439 -5.045 -3.057 1.00 0.00 5 CYS A C 4
ATOM 1749 O O . CYS A 1 5 ? 11.424 -5.780 -3.095 1.00 0.00 5 CYS A O 4
ATOM 1752 N N . ASN A 1 6 ? 10.466 -3.773 -2.686 1.00 0.00 6 ASN A N 4
ATOM 1753 C CA . ASN A 1 6 ? 11.710 -3.136 -2.287 1.00 0.00 6 ASN A CA 4
ATOM 1754 C C . ASN A 1 6 ? 12.526 -4.110 -1.434 1.00 0.00 6 ASN A C 4
ATOM 1755 O O . ASN A 1 6 ? 13.753 -4.042 -1.411 1.00 0.00 6 ASN A O 4
ATOM 1760 N N . LEU A 1 7 ? 11.809 -4.994 -0.754 1.00 0.00 7 LEU A N 4
ATOM 1761 C CA . LEU A 1 7 ? 12.452 -5.981 0.097 1.00 0.00 7 LEU A CA 4
ATOM 1762 C C . LEU A 1 7 ? 13.244 -6.961 -0.772 1.00 0.00 7 LEU A C 4
ATOM 1763 O O . LEU A 1 7 ? 14.471 -6.993 -0.715 1.00 0.00 7 LEU A O 4
ATOM 1768 N N . CYS A 1 8 ? 12.507 -7.735 -1.555 1.00 0.00 8 CYS A N 4
ATOM 1769 C CA . CYS A 1 8 ? 13.126 -8.712 -2.435 1.00 0.00 8 CYS A CA 4
ATOM 1770 C C . CYS A 1 8 ? 14.169 -7.995 -3.294 1.00 0.00 8 CYS A C 4
ATOM 1771 O O . CYS A 1 8 ? 15.343 -8.361 -3.286 1.00 0.00 8 CYS A O 4
ATOM 1774 N N . THR A 1 9 ? 13.702 -6.985 -4.014 1.00 0.00 9 THR A N 4
ATOM 1775 C CA . THR A 1 9 ? 14.580 -6.213 -4.876 1.00 0.00 9 THR A CA 4
ATOM 1776 C C . THR A 1 9 ? 15.813 -5.744 -4.100 1.00 0.00 9 THR A C 4
ATOM 1777 O O . THR A 1 9 ? 16.858 -5.478 -4.690 1.00 0.00 9 THR A O 4
ATOM 1781 N N . GLY A 1 10 ? 15.648 -5.656 -2.788 1.00 0.00 10 GLY A N 4
ATOM 1782 C CA . GLY A 1 10 ? 16.733 -5.223 -1.925 1.00 0.00 10 GLY A CA 4
ATOM 1783 C C . GLY A 1 10 ? 17.720 -6.365 -1.672 1.00 0.00 10 GLY A C 4
ATOM 1784 O O . GLY A 1 10 ? 18.918 -6.132 -1.518 1.00 0.00 10 GLY A O 4
ATOM 1785 N N . LEU A 1 11 ? 17.181 -7.574 -1.635 1.00 0.00 11 LEU A N 4
ATOM 1786 C CA . LEU A 1 11 ? 17.998 -8.752 -1.404 1.00 0.00 11 LEU A CA 4
ATOM 1787 C C . LEU A 1 11 ? 18.635 -9.194 -2.722 1.00 0.00 11 LEU A C 4
ATOM 1788 O O . LEU A 1 11 ? 19.813 -9.544 -2.760 1.00 0.00 11 LEU A O 4
ATOM 1793 N N . ILE A 1 12 ? 17.826 -9.163 -3.772 1.00 0.00 12 ILE A N 4
ATOM 1794 C CA . ILE A 1 12 ? 18.297 -9.557 -5.089 1.00 0.00 12 ILE A CA 4
ATOM 1795 C C . ILE A 1 12 ? 19.622 -8.852 -5.385 1.00 0.00 12 ILE A C 4
ATOM 1796 O O . ILE A 1 12 ? 20.612 -9.500 -5.723 1.00 0.00 12 ILE A O 4
ATOM 1801 N N . ASN A 1 13 ? 19.599 -7.534 -5.247 1.00 0.00 13 ASN A N 4
ATOM 1802 C CA . ASN A 1 13 ? 20.787 -6.735 -5.495 1.00 0.00 13 ASN A CA 4
ATOM 1803 C C . ASN A 1 13 ? 21.938 -7.259 -4.635 1.00 0.00 13 ASN A C 4
ATOM 1804 O O . ASN A 1 13 ? 23.095 -7.226 -5.052 1.00 0.00 13 ASN A O 4
ATOM 1809 N N . THR A 1 14 ? 21.581 -7.733 -3.450 1.00 0.00 14 THR A N 4
ATOM 1810 C CA . THR A 1 14 ? 22.571 -8.264 -2.527 1.00 0.00 14 THR A CA 4
ATOM 1811 C C . THR A 1 14 ? 23.069 -9.627 -3.008 1.00 0.00 14 THR A C 4
ATOM 1812 O O . THR A 1 14 ? 24.142 -10.076 -2.607 1.00 0.00 14 THR A O 4
ATOM 1816 N N . LEU A 1 15 ? 22.267 -10.249 -3.860 1.00 0.00 15 LEU A N 4
ATOM 1817 C CA . LEU A 1 15 ? 22.613 -11.553 -4.399 1.00 0.00 15 LEU A CA 4
ATOM 1818 C C . LEU A 1 15 ? 23.705 -11.389 -5.458 1.00 0.00 15 LEU A C 4
ATOM 1819 O O . LEU A 1 15 ? 24.467 -12.318 -5.719 1.00 0.00 15 LEU A O 4
ATOM 1824 N N . GLU A 1 16 ? 23.746 -10.199 -6.039 1.00 0.00 16 GLU A N 4
ATOM 1825 C CA . GLU A 1 16 ? 24.732 -9.900 -7.063 1.00 0.00 16 GLU A CA 4
ATOM 1826 C C . GLU A 1 16 ? 26.111 -9.699 -6.430 1.00 0.00 16 GLU A C 4
ATOM 1827 O O . GLU A 1 16 ? 27.132 -9.825 -7.105 1.00 0.00 16 GLU A O 4
ATOM 1833 N N . ASN A 1 17 ? 26.096 -9.390 -5.143 1.00 0.00 17 ASN A N 4
ATOM 1834 C CA . ASN A 1 17 ? 27.333 -9.170 -4.410 1.00 0.00 17 ASN A CA 4
ATOM 1835 C C . ASN A 1 17 ? 27.435 -10.187 -3.273 1.00 0.00 17 ASN A C 4
ATOM 1836 O O . ASN A 1 17 ? 28.435 -10.227 -2.558 1.00 0.00 17 ASN A O 4
ATOM 1841 N N . LEU A 1 18 ? 26.386 -10.986 -3.140 1.00 0.00 18 LEU A N 4
ATOM 1842 C CA . LEU A 1 18 ? 26.345 -12.001 -2.100 1.00 0.00 18 LEU A CA 4
ATOM 1843 C C . LEU A 1 18 ? 27.621 -12.842 -2.165 1.00 0.00 18 LEU A C 4
ATOM 1844 O O . LEU A 1 18 ? 28.604 -12.539 -1.490 1.00 0.00 18 LEU A O 4
ATOM 1849 N N . LEU A 1 19 ? 27.567 -13.882 -2.984 1.00 0.00 19 LEU A N 4
ATOM 1850 C CA . LEU A 1 19 ? 28.706 -14.769 -3.146 1.00 0.00 19 LEU A CA 4
ATOM 1851 C C . LEU A 1 19 ? 29.478 -14.375 -4.407 1.00 0.00 19 LEU A C 4
ATOM 1852 O O . LEU A 1 19 ? 30.706 -14.435 -4.430 1.00 0.00 19 LEU A O 4
ATOM 1857 N N . THR A 1 20 ? 28.727 -13.980 -5.423 1.00 0.00 20 THR A N 4
ATOM 1858 C CA . THR A 1 20 ? 29.326 -13.577 -6.685 1.00 0.00 20 THR A CA 4
ATOM 1859 C C . THR A 1 20 ? 30.391 -14.587 -7.116 1.00 0.00 20 THR A C 4
ATOM 1860 O O . THR A 1 20 ? 31.577 -14.264 -7.154 1.00 0.00 20 THR A O 4
ATOM 1864 N N . THR A 1 21 ? 29.930 -15.788 -7.430 1.00 0.00 21 THR A N 4
ATOM 1865 C CA . THR A 1 21 ? 30.828 -16.847 -7.858 1.00 0.00 21 THR A CA 4
ATOM 1866 C C . THR A 1 21 ? 31.340 -17.631 -6.648 1.00 0.00 21 THR A C 4
ATOM 1867 O O . THR A 1 21 ? 31.772 -18.776 -6.784 1.00 0.00 21 THR A O 4
ATOM 1871 N N . LYS A 1 22 ? 31.276 -16.986 -5.493 1.00 0.00 22 LYS A N 4
ATOM 1872 C CA . LYS A 1 22 ? 31.728 -17.610 -4.262 1.00 0.00 22 LYS A CA 4
ATOM 1873 C C . LYS A 1 22 ? 30.866 -18.840 -3.972 1.00 0.00 22 LYS A C 4
ATOM 1874 O O . LYS A 1 22 ? 31.293 -19.748 -3.260 1.00 0.00 22 LYS A O 4
ATOM 1880 N N . GLY A 1 23 ? 29.668 -18.832 -4.538 1.00 0.00 23 GLY A N 4
ATOM 1881 C CA . GLY A 1 23 ? 28.743 -19.936 -4.349 1.00 0.00 23 GLY A CA 4
ATOM 1882 C C . GLY A 1 23 ? 27.294 -19.468 -4.500 1.00 0.00 23 GLY A C 4
ATOM 1883 O O . GLY A 1 23 ? 26.685 -19.001 -3.540 1.00 0.00 23 GLY A O 4
ATOM 1884 N N . ALA A 1 24 ? 26.784 -19.610 -5.715 1.00 0.00 24 ALA A N 4
ATOM 1885 C CA . ALA A 1 24 ? 25.418 -19.208 -6.005 1.00 0.00 24 ALA A CA 4
ATOM 1886 C C . ALA A 1 24 ? 24.452 -20.109 -5.232 1.00 0.00 24 ALA A C 4
ATOM 1887 O O . ALA A 1 24 ? 23.262 -19.810 -5.135 1.00 0.00 24 ALA A O 4
ATOM 1889 N N . ASP A 1 25 ? 24.998 -21.194 -4.705 1.00 0.00 25 ASP A N 4
ATOM 1890 C CA . ASP A 1 25 ? 24.200 -22.141 -3.945 1.00 0.00 25 ASP A CA 4
ATOM 1891 C C . ASP A 1 25 ? 23.944 -21.577 -2.545 1.00 0.00 25 ASP A C 4
ATOM 1892 O O . ASP A 1 25 ? 22.907 -21.850 -1.942 1.00 0.00 25 ASP A O 4
ATOM 1897 N N . LYS A 1 26 ? 24.908 -20.803 -2.069 1.00 0.00 26 LYS A N 4
ATOM 1898 C CA . LYS A 1 26 ? 24.800 -20.199 -0.751 1.00 0.00 26 LYS A CA 4
ATOM 1899 C C . LYS A 1 26 ? 23.791 -19.049 -0.802 1.00 0.00 26 LYS A C 4
ATOM 1900 O O . LYS A 1 26 ? 23.322 -18.583 0.235 1.00 0.00 26 LYS A O 4
ATOM 1906 N N . VAL A 1 27 ? 23.486 -18.627 -2.020 1.00 0.00 27 VAL A N 4
ATOM 1907 C CA . VAL A 1 27 ? 22.542 -17.541 -2.221 1.00 0.00 27 VAL A CA 4
ATOM 1908 C C . VAL A 1 27 ? 21.152 -17.987 -1.761 1.00 0.00 27 VAL A C 4
ATOM 1909 O O . VAL A 1 27 ? 20.512 -17.310 -0.958 1.00 0.00 27 VAL A O 4
ATOM 1913 N N . LYS A 1 28 ? 20.727 -19.125 -2.290 1.00 0.00 28 LYS A N 4
ATOM 1914 C CA . LYS A 1 28 ? 19.425 -19.670 -1.943 1.00 0.00 28 LYS A CA 4
ATOM 1915 C C . LYS A 1 28 ? 19.371 -19.933 -0.437 1.00 0.00 28 LYS A C 4
ATOM 1916 O O . LYS A 1 28 ? 18.290 -20.064 0.136 1.00 0.00 28 LYS A O 4
ATOM 1922 N N . ASP A 1 29 ? 20.551 -20.005 0.161 1.00 0.00 29 ASP A N 4
ATOM 1923 C CA . ASP A 1 29 ? 20.653 -20.251 1.589 1.00 0.00 29 ASP A CA 4
ATOM 1924 C C . ASP A 1 29 ? 20.239 -18.989 2.350 1.00 0.00 29 ASP A C 4
ATOM 1925 O O . ASP A 1 29 ? 19.652 -19.074 3.428 1.00 0.00 29 ASP A O 4
ATOM 1930 N N . TYR A 1 30 ? 20.560 -17.847 1.758 1.00 0.00 30 TYR A N 4
ATOM 1931 C CA . TYR A 1 30 ? 20.229 -16.570 2.366 1.00 0.00 30 TYR A CA 4
ATOM 1932 C C . TYR A 1 30 ? 18.830 -16.110 1.949 1.00 0.00 30 TYR A C 4
ATOM 1933 O O . TYR A 1 30 ? 18.132 -15.458 2.723 1.00 0.00 30 TYR A O 4
ATOM 1942 N N . ILE A 1 31 ? 18.465 -16.468 0.727 1.00 0.00 31 ILE A N 4
ATOM 1943 C CA . ILE A 1 31 ? 17.163 -16.101 0.198 1.00 0.00 31 ILE A CA 4
ATOM 1944 C C . ILE A 1 31 ? 16.070 -16.791 1.017 1.00 0.00 31 ILE A C 4
ATOM 1945 O O . ILE A 1 31 ? 14.940 -16.311 1.080 1.00 0.00 31 ILE A O 4
ATOM 1950 N N . SER A 1 32 ? 16.447 -17.907 1.624 1.00 0.00 32 SER A N 4
ATOM 1951 C CA . SER A 1 32 ? 15.513 -18.668 2.437 1.00 0.00 32 SER A CA 4
ATOM 1952 C C . SER A 1 32 ? 15.235 -17.928 3.746 1.00 0.00 32 SER A C 4
ATOM 1953 O O . SER A 1 32 ? 14.086 -17.615 4.054 1.00 0.00 32 SER A O 4
ATOM 1956 N N . SER A 1 33 ? 16.305 -17.670 4.482 1.00 0.00 33 SER A N 4
ATOM 1957 C CA . SER A 1 33 ? 16.191 -16.972 5.752 1.00 0.00 33 SER A CA 4
ATOM 1958 C C . SER A 1 33 ? 15.517 -15.614 5.544 1.00 0.00 33 SER A C 4
ATOM 1959 O O . SER A 1 33 ? 14.862 -15.098 6.447 1.00 0.00 33 SER A O 4
ATOM 1962 N N . LEU A 1 34 ? 15.702 -15.075 4.347 1.00 0.00 34 LEU A N 4
ATOM 1963 C CA . LEU A 1 34 ? 15.119 -13.788 4.009 1.00 0.00 34 LEU A CA 4
ATOM 1964 C C . LEU A 1 34 ? 13.636 -13.974 3.680 1.00 0.00 34 LEU A C 4
ATOM 1965 O O . LEU A 1 34 ? 12.780 -13.308 4.260 1.00 0.00 34 LEU A O 4
ATOM 1970 N N . CYS A 1 35 ? 13.379 -14.882 2.750 1.00 0.00 35 CYS A N 4
ATOM 1971 C CA . CYS A 1 35 ? 12.015 -15.163 2.337 1.00 0.00 35 CYS A CA 4
ATOM 1972 C C . CYS A 1 35 ? 11.289 -15.838 3.504 1.00 0.00 35 CYS A C 4
ATOM 1973 O O . CYS A 1 35 ? 10.073 -16.017 3.462 1.00 0.00 35 CYS A O 4
ATOM 1976 N N . ASN A 1 36 ? 12.067 -16.194 4.516 1.00 0.00 36 ASN A N 4
ATOM 1977 C CA . ASN A 1 36 ? 11.513 -16.844 5.691 1.00 0.00 36 ASN A CA 4
ATOM 1978 C C . ASN A 1 36 ? 10.872 -15.791 6.597 1.00 0.00 36 ASN A C 4
ATOM 1979 O O . ASN A 1 36 ? 11.178 -15.719 7.786 1.00 0.00 36 ASN A O 4
ATOM 1984 N N . LYS A 1 37 ? 9.993 -14.999 6.000 1.00 0.00 37 LYS A N 4
ATOM 1985 C CA . LYS A 1 37 ? 9.305 -13.953 6.738 1.00 0.00 37 LYS A CA 4
ATOM 1986 C C . LYS A 1 37 ? 8.191 -13.368 5.866 1.00 0.00 37 LYS A C 4
ATOM 1987 O O . LYS A 1 37 ? 8.248 -12.201 5.482 1.00 0.00 37 LYS A O 4
ATOM 1993 N N . ALA A 1 38 ? 7.205 -14.206 5.582 1.00 0.00 38 ALA A N 4
ATOM 1994 C CA . ALA A 1 38 ? 6.081 -13.786 4.764 1.00 0.00 38 ALA A CA 4
ATOM 1995 C C . ALA A 1 38 ? 4.808 -14.471 5.264 1.00 0.00 38 ALA A C 4
ATOM 1996 O O . ALA A 1 38 ? 4.093 -13.926 6.104 1.00 0.00 38 ALA A O 4
ATOM 1998 N N . SER A 1 39 ? 4.562 -15.658 4.728 1.00 0.00 39 SER A N 4
ATOM 1999 C CA . SER A 1 39 ? 3.387 -16.423 5.109 1.00 0.00 39 SER A CA 4
ATOM 2000 C C . SER A 1 39 ? 2.184 -15.492 5.267 1.00 0.00 39 SER A C 4
ATOM 2001 O O . SER A 1 39 ? 1.555 -15.459 6.324 1.00 0.00 39 SER A O 4
ATOM 2004 N N . GLY A 1 40 ? 1.900 -14.759 4.201 1.00 0.00 40 GLY A N 4
ATOM 2005 C CA . GLY A 1 40 ? 0.784 -13.829 4.208 1.00 0.00 40 GLY A CA 4
ATOM 2006 C C . GLY A 1 40 ? 0.396 -13.427 2.783 1.00 0.00 40 GLY A C 4
ATOM 2007 O O . GLY A 1 40 ? -0.115 -14.246 2.021 1.00 0.00 40 GLY A O 4
ATOM 2008 N N . PHE A 1 41 ? 0.654 -12.166 2.467 1.00 0.00 41 PHE A N 4
ATOM 2009 C CA . PHE A 1 41 ? 0.338 -11.646 1.148 1.00 0.00 41 PHE A CA 4
ATOM 2010 C C . PHE A 1 41 ? 1.403 -12.055 0.128 1.00 0.00 41 PHE A C 4
ATOM 2011 O O . PHE A 1 41 ? 1.086 -12.334 -1.028 1.00 0.00 41 PHE A O 4
ATOM 2019 N N . ILE A 1 42 ? 2.643 -12.080 0.592 1.00 0.00 42 ILE A N 4
ATOM 2020 C CA . ILE A 1 42 ? 3.757 -12.450 -0.265 1.00 0.00 42 ILE A CA 4
ATOM 2021 C C . ILE A 1 42 ? 3.925 -13.971 -0.245 1.00 0.00 42 ILE A C 4
ATOM 2022 O O . ILE A 1 42 ? 4.693 -14.524 -1.031 1.00 0.00 42 ILE A O 4
ATOM 2027 N N . ALA A 1 43 ? 3.196 -14.604 0.662 1.00 0.00 43 ALA A N 4
ATOM 2028 C CA . ALA A 1 43 ? 3.255 -16.050 0.795 1.00 0.00 43 ALA A CA 4
ATOM 2029 C C . ALA A 1 43 ? 3.395 -16.678 -0.593 1.00 0.00 43 ALA A C 4
ATOM 2030 O O . ALA A 1 43 ? 4.379 -17.361 -0.873 1.00 0.00 43 ALA A O 4
ATOM 2032 N N . THR A 1 44 ? 2.395 -16.428 -1.425 1.00 0.00 44 THR A N 4
ATOM 2033 C CA . THR A 1 44 ? 2.394 -16.961 -2.777 1.00 0.00 44 THR A CA 4
ATOM 2034 C C . THR A 1 44 ? 3.537 -16.353 -3.591 1.00 0.00 44 THR A C 4
ATOM 2035 O O . THR A 1 44 ? 4.028 -16.971 -4.534 1.00 0.00 44 THR A O 4
ATOM 2039 N N . LEU A 1 45 ? 3.929 -15.151 -3.195 1.00 0.00 45 LEU A N 4
ATOM 2040 C CA . LEU A 1 45 ? 5.006 -14.453 -3.877 1.00 0.00 45 LEU A CA 4
ATOM 2041 C C . LEU A 1 45 ? 6.318 -15.209 -3.656 1.00 0.00 45 LEU A C 4
ATOM 2042 O O . LEU A 1 45 ? 7.151 -15.290 -4.557 1.00 0.00 45 LEU A O 4
ATOM 2047 N N . CYS A 1 46 ? 6.461 -15.743 -2.453 1.00 0.00 46 CYS A N 4
ATOM 2048 C CA . CYS A 1 46 ? 7.657 -16.490 -2.102 1.00 0.00 46 CYS A CA 4
ATOM 2049 C C . CYS A 1 46 ? 7.666 -17.790 -2.910 1.00 0.00 46 CYS A C 4
ATOM 2050 O O . CYS A 1 46 ? 8.610 -18.059 -3.649 1.00 0.00 46 CYS A O 4
ATOM 2053 N N . THR A 1 47 ? 6.602 -18.562 -2.739 1.00 0.00 47 THR A N 4
ATOM 2054 C CA . THR A 1 47 ? 6.475 -19.826 -3.443 1.00 0.00 47 THR A CA 4
ATOM 2055 C C . THR A 1 47 ? 6.778 -19.642 -4.931 1.00 0.00 47 THR A C 4
ATOM 2056 O O . THR A 1 47 ? 7.139 -20.595 -5.618 1.00 0.00 47 THR A O 4
ATOM 2060 N N . LYS A 1 48 ? 6.621 -18.407 -5.386 1.00 0.00 48 LYS A N 4
ATOM 2061 C CA . LYS A 1 48 ? 6.874 -18.085 -6.780 1.00 0.00 48 LYS A CA 4
ATOM 2062 C C . LYS A 1 48 ? 8.371 -18.214 -7.066 1.00 0.00 48 LYS A C 4
ATOM 2063 O O . LYS A 1 48 ? 8.773 -18.941 -7.972 1.00 0.00 48 LYS A O 4
ATOM 2069 N N . VAL A 1 49 ? 9.156 -17.497 -6.275 1.00 0.00 49 VAL A N 4
ATOM 2070 C CA . VAL A 1 49 ? 10.600 -17.521 -6.431 1.00 0.00 49 VAL A CA 4
ATOM 2071 C C . VAL A 1 49 ? 11.089 -18.970 -6.378 1.00 0.00 49 VAL A C 4
ATOM 2072 O O . VAL A 1 49 ? 11.818 -19.416 -7.263 1.00 0.00 49 VAL A O 4
ATOM 2076 N N . LEU A 1 50 ? 10.668 -19.666 -5.332 1.00 0.00 50 LEU A N 4
ATOM 2077 C CA . LEU A 1 50 ? 11.054 -21.055 -5.152 1.00 0.00 50 LEU A CA 4
ATOM 2078 C C . LEU A 1 50 ? 10.628 -21.862 -6.381 1.00 0.00 50 LEU A C 4
ATOM 2079 O O . LEU A 1 50 ? 11.448 -22.541 -6.997 1.00 0.00 50 LEU A O 4
ATOM 2084 N N . ASP A 1 51 ? 9.346 -21.761 -6.700 1.00 0.00 51 ASP A N 4
ATOM 2085 C CA . ASP A 1 51 ? 8.802 -22.471 -7.844 1.00 0.00 51 ASP A CA 4
ATOM 2086 C C . ASP A 1 51 ? 9.661 -22.181 -9.076 1.00 0.00 51 ASP A C 4
ATOM 2087 O O . ASP A 1 51 ? 9.879 -23.062 -9.905 1.00 0.00 51 ASP A O 4
ATOM 2092 N N . PHE A 1 52 ? 10.123 -20.943 -9.156 1.00 0.00 52 PHE A N 4
ATOM 2093 C CA . PHE A 1 52 ? 10.953 -20.524 -10.273 1.00 0.00 52 PHE A CA 4
ATOM 2094 C C . PHE A 1 52 ? 12.383 -21.048 -10.120 1.00 0.00 52 PHE A C 4
ATOM 2095 O O . PHE A 1 52 ? 12.875 -21.779 -10.978 1.00 0.00 52 PHE A O 4
ATOM 2103 N N . GLY A 1 53 ? 13.009 -20.654 -9.021 1.00 0.00 53 GLY A N 4
ATOM 2104 C CA . GLY A 1 53 ? 14.371 -21.074 -8.744 1.00 0.00 53 GLY A CA 4
ATOM 2105 C C . GLY A 1 53 ? 15.263 -19.871 -8.425 1.00 0.00 53 GLY A C 4
ATOM 2106 O O . GLY A 1 53 ? 15.652 -19.128 -9.324 1.00 0.00 53 GLY A O 4
ATOM 2107 N N . ILE A 1 54 ? 15.558 -19.718 -7.143 1.00 0.00 54 ILE A N 4
ATOM 2108 C CA . ILE A 1 54 ? 16.395 -18.619 -6.693 1.00 0.00 54 ILE A CA 4
ATOM 2109 C C . ILE A 1 54 ? 17.641 -18.537 -7.578 1.00 0.00 54 ILE A C 4
ATOM 2110 O O . ILE A 1 54 ? 18.081 -17.447 -7.938 1.00 0.00 54 ILE A O 4
ATOM 2115 N N . ASP A 1 55 ? 18.174 -19.707 -7.902 1.00 0.00 55 ASP A N 4
ATOM 2116 C CA . ASP A 1 55 ? 19.360 -19.782 -8.738 1.00 0.00 55 ASP A CA 4
ATOM 2117 C C . ASP A 1 55 ? 19.010 -19.325 -10.155 1.00 0.00 55 ASP A C 4
ATOM 2118 O O . ASP A 1 55 ? 19.852 -18.767 -10.858 1.00 0.00 55 ASP A O 4
ATOM 2123 N N . LYS A 1 56 ? 17.766 -19.580 -10.534 1.00 0.00 56 LYS A N 4
ATOM 2124 C CA . LYS A 1 56 ? 17.295 -19.201 -11.856 1.00 0.00 56 LYS A CA 4
ATOM 2125 C C . LYS A 1 56 ? 17.365 -17.680 -12.002 1.00 0.00 56 LYS A C 4
ATOM 2126 O O . LYS A 1 56 ? 17.946 -17.170 -12.958 1.00 0.00 56 LYS A O 4
ATOM 2132 N N . LEU A 1 57 ? 16.763 -16.996 -11.038 1.00 0.00 57 LEU A N 4
ATOM 2133 C CA . LEU A 1 57 ? 16.749 -15.544 -11.048 1.00 0.00 57 LEU A CA 4
ATOM 2134 C C . LEU A 1 57 ? 18.180 -15.025 -11.206 1.00 0.00 57 LEU A C 4
ATOM 2135 O O . LEU A 1 57 ? 18.419 -14.063 -11.934 1.00 0.00 57 LEU A O 4
ATOM 2140 N N . ILE A 1 58 ? 19.096 -15.688 -10.513 1.00 0.00 58 ILE A N 4
ATOM 2141 C CA . ILE A 1 58 ? 20.496 -15.306 -10.567 1.00 0.00 58 ILE A CA 4
ATOM 2142 C C . ILE A 1 58 ? 20.994 -15.414 -12.010 1.00 0.00 58 ILE A C 4
ATOM 2143 O O . ILE A 1 58 ? 21.740 -14.555 -12.479 1.00 0.00 58 ILE A O 4
ATOM 2148 N N . GLN A 1 59 ? 20.562 -16.476 -12.673 1.00 0.00 59 GLN A N 4
ATOM 2149 C CA . GLN A 1 59 ? 20.955 -16.707 -14.052 1.00 0.00 59 GLN A CA 4
ATOM 2150 C C . GLN A 1 59 ? 20.483 -15.554 -14.940 1.00 0.00 59 GLN A C 4
ATOM 2151 O O . GLN A 1 59 ? 21.036 -15.325 -16.014 1.00 0.00 59 GLN A O 4
ATOM 2157 N N . LEU A 1 60 ? 19.467 -14.855 -14.456 1.00 0.00 60 LEU A N 4
ATOM 2158 C CA . LEU A 1 60 ? 18.913 -13.730 -15.191 1.00 0.00 60 LEU A CA 4
ATOM 2159 C C . LEU A 1 60 ? 19.859 -12.534 -15.070 1.00 0.00 60 LEU A C 4
ATOM 2160 O O . LEU A 1 60 ? 20.340 -12.014 -16.076 1.00 0.00 60 LEU A O 4
ATOM 2165 N N . ILE A 1 61 ? 20.098 -12.132 -13.831 1.00 0.00 61 ILE A N 4
ATOM 2166 C CA . ILE A 1 61 ? 20.979 -11.006 -13.566 1.00 0.00 61 ILE A CA 4
ATOM 2167 C C . ILE A 1 61 ? 22.164 -11.053 -14.531 1.00 0.00 61 ILE A C 4
ATOM 2168 O O . ILE A 1 61 ? 22.644 -10.014 -14.984 1.00 0.00 61 ILE A O 4
ATOM 2173 N N . GLU A 1 62 ? 22.605 -12.269 -14.819 1.00 0.00 62 GLU A N 4
ATOM 2174 C CA . GLU A 1 62 ? 23.726 -12.465 -15.722 1.00 0.00 62 GLU A CA 4
ATOM 2175 C C . GLU A 1 62 ? 23.502 -11.689 -17.021 1.00 0.00 62 GLU A C 4
ATOM 2176 O O . GLU A 1 62 ? 24.338 -10.876 -17.414 1.00 0.00 62 GLU A O 4
ATOM 2182 N N . ASP A 1 63 ? 22.370 -11.965 -17.652 1.00 0.00 63 ASP A N 4
ATOM 2183 C CA . ASP A 1 63 ? 22.027 -11.302 -18.898 1.00 0.00 63 ASP A CA 4
ATOM 2184 C C . ASP A 1 63 ? 21.831 -9.808 -18.639 1.00 0.00 63 ASP A C 4
ATOM 2185 O O . ASP A 1 63 ? 22.541 -8.978 -19.207 1.00 0.00 63 ASP A O 4
ATOM 2190 N N . LYS A 1 64 ? 20.867 -9.509 -17.782 1.00 0.00 64 LYS A N 4
ATOM 2191 C CA . LYS A 1 64 ? 20.570 -8.129 -17.441 1.00 0.00 64 LYS A CA 4
ATOM 2192 C C . LYS A 1 64 ? 19.155 -8.044 -16.863 1.00 0.00 64 LYS A C 4
ATOM 2193 O O . LYS A 1 64 ? 18.212 -7.691 -17.570 1.00 0.00 64 LYS A O 4
ATOM 2199 N N . VAL A 1 65 ? 19.052 -8.372 -15.584 1.00 0.00 65 VAL A N 4
ATOM 2200 C CA . VAL A 1 65 ? 17.769 -8.338 -14.904 1.00 0.00 65 VAL A CA 4
ATOM 2201 C C . VAL A 1 65 ? 17.955 -7.753 -13.501 1.00 0.00 65 VAL A C 4
ATOM 2202 O O . VAL A 1 65 ? 18.303 -8.473 -12.567 1.00 0.00 65 VAL A O 4
ATOM 2206 N N . ASP A 1 66 ? 17.715 -6.454 -13.400 1.00 0.00 66 ASP A N 4
ATOM 2207 C CA . ASP A 1 66 ? 17.852 -5.765 -12.129 1.00 0.00 66 ASP A CA 4
ATOM 2208 C C . ASP A 1 66 ? 17.083 -6.533 -11.052 1.00 0.00 66 ASP A C 4
ATOM 2209 O O . ASP A 1 66 ? 16.492 -7.575 -11.330 1.00 0.00 66 ASP A O 4
ATOM 2214 N N . ALA A 1 67 ? 17.115 -5.988 -9.845 1.00 0.00 67 ALA A N 4
ATOM 2215 C CA . ALA A 1 67 ? 16.428 -6.609 -8.725 1.00 0.00 67 ALA A CA 4
ATOM 2216 C C . ALA A 1 67 ? 14.921 -6.607 -8.992 1.00 0.00 67 ALA A C 4
ATOM 2217 O O . ALA A 1 67 ? 14.256 -7.629 -8.824 1.00 0.00 67 ALA A O 4
ATOM 2219 N N . ASN A 1 68 ? 14.427 -5.448 -9.402 1.00 0.00 68 ASN A N 4
ATOM 2220 C CA . ASN A 1 68 ? 13.012 -5.301 -9.694 1.00 0.00 68 ASN A CA 4
ATOM 2221 C C . ASN A 1 68 ? 12.624 -6.260 -10.820 1.00 0.00 68 ASN A C 4
ATOM 2222 O O . ASN A 1 68 ? 11.741 -7.100 -10.649 1.00 0.00 68 ASN A O 4
ATOM 2227 N N . ALA A 1 69 ? 13.303 -6.105 -11.947 1.00 0.00 69 ALA A N 4
ATOM 2228 C CA . ALA A 1 69 ? 13.041 -6.948 -13.102 1.00 0.00 69 ALA A CA 4
ATOM 2229 C C . ALA A 1 69 ? 12.978 -8.410 -12.656 1.00 0.00 69 ALA A C 4
ATOM 2230 O O . ALA A 1 69 ? 12.242 -9.208 -13.234 1.00 0.00 69 ALA A O 4
ATOM 2232 N N . ILE A 1 70 ? 13.761 -8.718 -11.632 1.00 0.00 70 ILE A N 4
ATOM 2233 C CA . ILE A 1 70 ? 13.804 -10.070 -11.102 1.00 0.00 70 ILE A CA 4
ATOM 2234 C C . ILE A 1 70 ? 12.554 -10.322 -10.257 1.00 0.00 70 ILE A C 4
ATOM 2235 O O . ILE A 1 70 ? 12.021 -11.430 -10.243 1.00 0.00 70 ILE A O 4
ATOM 2240 N N . CYS A 1 71 ? 12.122 -9.274 -9.571 1.00 0.00 71 CYS A N 4
ATOM 2241 C CA . CYS A 1 71 ? 10.945 -9.367 -8.725 1.00 0.00 71 CYS A CA 4
ATOM 2242 C C . CYS A 1 71 ? 9.711 -9.084 -9.584 1.00 0.00 71 CYS A C 4
ATOM 2243 O O . CYS A 1 71 ? 8.599 -8.984 -9.067 1.00 0.00 71 CYS A O 4
ATOM 2246 N N . ALA A 1 72 ? 9.949 -8.962 -10.882 1.00 0.00 72 ALA A N 4
ATOM 2247 C CA . ALA A 1 72 ? 8.870 -8.693 -11.819 1.00 0.00 72 ALA A CA 4
ATOM 2248 C C . ALA A 1 72 ? 8.338 -10.016 -12.371 1.00 0.00 72 ALA A C 4
ATOM 2249 O O . ALA A 1 72 ? 7.134 -10.266 -12.338 1.00 0.00 72 ALA A O 4
ATOM 2251 N N . LYS A 1 73 ? 9.261 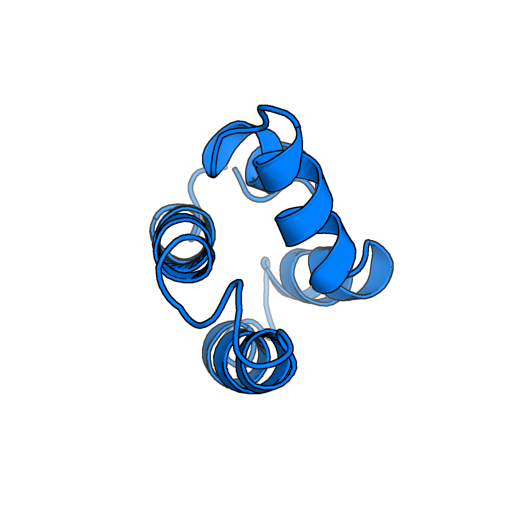-10.829 -12.864 1.00 0.00 73 LYS A N 4
ATOM 2252 C CA . LYS A 1 73 ? 8.899 -12.120 -13.423 1.00 0.00 73 LYS A CA 4
ATOM 2253 C C . LYS A 1 73 ? 8.029 -12.879 -12.420 1.00 0.00 73 LYS A C 4
ATOM 2254 O O . LYS A 1 73 ? 6.838 -13.080 -12.652 1.00 0.00 73 LYS A O 4
ATOM 2260 N N . ILE A 1 74 ? 8.658 -13.281 -11.325 1.00 0.00 74 ILE A N 4
ATOM 2261 C CA . ILE A 1 74 ? 7.955 -14.014 -10.285 1.00 0.00 74 ILE A CA 4
ATOM 2262 C C . ILE A 1 74 ? 6.840 -13.136 -9.712 1.00 0.00 74 ILE A C 4
ATOM 2263 O O . ILE A 1 74 ? 6.032 -13.598 -8.909 1.00 0.00 74 ILE A O 4
ATOM 2268 N N . HIS A 1 75 ? 6.832 -11.885 -10.149 1.00 0.00 75 HIS A N 4
ATOM 2269 C CA . HIS A 1 75 ? 5.830 -10.939 -9.691 1.00 0.00 75 HIS A CA 4
ATOM 2270 C C . HIS A 1 75 ? 5.767 -10.959 -8.162 1.00 0.00 75 HIS A C 4
ATOM 2271 O O . HIS A 1 75 ? 4.692 -11.108 -7.583 1.00 0.00 75 HIS A O 4
ATOM 2278 N N . ALA A 1 76 ? 6.933 -10.806 -7.551 1.00 0.00 76 ALA A N 4
ATOM 2279 C CA . ALA A 1 76 ? 7.024 -10.804 -6.101 1.00 0.00 76 ALA A CA 4
ATOM 2280 C C . ALA A 1 76 ? 6.791 -9.385 -5.581 1.00 0.00 76 ALA A C 4
ATOM 2281 O O . ALA A 1 76 ? 7.085 -9.087 -4.425 1.00 0.00 76 ALA A O 4
ATOM 2283 N N . CYS A 1 77 ? 6.263 -8.546 -6.461 1.00 0.00 77 CYS A N 4
ATOM 2284 C CA . CYS A 1 77 ? 5.985 -7.165 -6.106 1.00 0.00 77 CYS A CA 4
ATOM 2285 C C . CYS A 1 77 ? 4.648 -7.119 -5.363 1.00 0.00 77 CYS A C 4
ATOM 2286 O O . CYS A 1 77 ? 3.496 -7.058 -5.794 1.00 0.00 77 CYS A O 4
ATOM 2289 N N . GLY A 1 1 ? 5.514 2.005 0.905 1.00 0.00 1 GLY A N 5
ATOM 2290 C CA . GLY A 1 1 ? 4.751 0.771 0.945 1.00 0.00 1 GLY A CA 5
ATOM 2291 C C . GLY A 1 1 ? 5.649 -0.439 0.680 1.00 0.00 1 GLY A C 5
ATOM 2292 O O . GLY A 1 1 ? 6.465 -0.808 1.524 1.00 0.00 1 GLY A O 5
ATOM 2293 N N . GLU A 1 2 ? 5.469 -1.023 -0.496 1.00 0.00 2 GLU A N 5
ATOM 2294 C CA . GLU A 1 2 ? 6.254 -2.183 -0.883 1.00 0.00 2 GLU A CA 5
ATOM 2295 C C . GLU A 1 2 ? 6.013 -3.336 0.094 1.00 0.00 2 GLU A C 5
ATOM 2296 O O . GLU A 1 2 ? 6.718 -3.465 1.094 1.00 0.00 2 GLU A O 5
ATOM 2302 N N . ILE A 1 3 ? 5.015 -4.145 -0.230 1.00 0.00 3 ILE A N 5
ATOM 2303 C CA . ILE A 1 3 ? 4.673 -5.283 0.607 1.00 0.00 3 ILE A CA 5
ATOM 2304 C C . ILE A 1 3 ? 5.954 -6.014 1.015 1.00 0.00 3 ILE A C 5
ATOM 2305 O O . ILE A 1 3 ? 6.143 -6.334 2.187 1.00 0.00 3 ILE A O 5
ATOM 2310 N N . LEU A 1 4 ? 6.800 -6.256 0.024 1.00 0.00 4 LEU A N 5
ATOM 2311 C CA . LEU A 1 4 ? 8.057 -6.943 0.266 1.00 0.00 4 LEU A CA 5
ATOM 2312 C C . LEU A 1 4 ? 8.916 -6.886 -0.999 1.00 0.00 4 LEU A C 5
ATOM 2313 O O . LEU A 1 4 ? 9.669 -7.816 -1.286 1.00 0.00 4 LEU A O 5
ATOM 2318 N N . CYS A 1 5 ? 8.775 -5.784 -1.722 1.00 0.00 5 CYS A N 5
ATOM 2319 C CA . CYS A 1 5 ? 9.529 -5.594 -2.949 1.00 0.00 5 CYS A CA 5
ATOM 2320 C C . CYS A 1 5 ? 10.982 -5.294 -2.579 1.00 0.00 5 CYS A C 5
ATOM 2321 O O . CYS A 1 5 ? 11.886 -6.047 -2.937 1.00 0.00 5 CYS A O 5
ATOM 2324 N N . ASN A 1 6 ? 11.162 -4.192 -1.867 1.00 0.00 6 ASN A N 5
ATOM 2325 C CA . ASN A 1 6 ? 12.492 -3.782 -1.444 1.00 0.00 6 ASN A CA 5
ATOM 2326 C C . ASN A 1 6 ? 13.167 -4.941 -0.708 1.00 0.00 6 ASN A C 5
ATOM 2327 O O . ASN A 1 6 ? 14.391 -4.982 -0.598 1.00 0.00 6 ASN A O 5
ATOM 2332 N N . LEU A 1 7 ? 12.339 -5.854 -0.222 1.00 0.00 7 LEU A N 5
ATOM 2333 C CA . LEU A 1 7 ? 12.840 -7.011 0.500 1.00 0.00 7 LEU A CA 5
ATOM 2334 C C . LEU A 1 7 ? 13.553 -7.948 -0.477 1.00 0.00 7 LEU A C 5
ATOM 2335 O O . LEU A 1 7 ? 14.653 -8.422 -0.198 1.00 0.00 7 LEU A O 5
ATOM 2340 N N . CYS A 1 8 ? 12.896 -8.188 -1.602 1.00 0.00 8 CYS A N 5
ATOM 2341 C CA . CYS A 1 8 ? 13.452 -9.060 -2.622 1.00 0.00 8 CYS A CA 5
ATOM 2342 C C . CYS A 1 8 ? 14.429 -8.244 -3.471 1.00 0.00 8 CYS A C 5
ATOM 2343 O O . CYS A 1 8 ? 15.643 -8.372 -3.322 1.00 0.00 8 CYS A O 5
ATOM 2346 N N . THR A 1 9 ? 13.862 -7.423 -4.343 1.00 0.00 9 THR A N 5
ATOM 2347 C CA . THR A 1 9 ? 14.667 -6.587 -5.216 1.00 0.00 9 THR A CA 5
ATOM 2348 C C . THR A 1 9 ? 15.888 -6.051 -4.464 1.00 0.00 9 THR A C 5
ATOM 2349 O O . THR A 1 9 ? 16.922 -5.775 -5.069 1.00 0.00 9 THR A O 5
ATOM 2353 N N . GLY A 1 10 ? 15.726 -5.919 -3.156 1.00 0.00 10 GLY A N 5
ATOM 2354 C CA . GLY A 1 10 ? 16.800 -5.421 -2.315 1.00 0.00 10 GLY A CA 5
ATOM 2355 C C . GLY A 1 10 ? 17.844 -6.510 -2.057 1.00 0.00 10 GLY A C 5
ATOM 2356 O O . GLY A 1 10 ? 19.045 -6.246 -2.095 1.00 0.00 10 GLY A O 5
ATOM 2357 N N . LEU A 1 11 ? 17.348 -7.711 -1.799 1.00 0.00 11 LEU A N 5
ATOM 2358 C CA . LEU A 1 11 ? 18.222 -8.841 -1.535 1.00 0.00 11 LEU A CA 5
ATOM 2359 C C . LEU A 1 11 ? 18.888 -9.281 -2.840 1.00 0.00 11 LEU A C 5
ATOM 2360 O O . LEU A 1 11 ? 20.028 -9.745 -2.833 1.00 0.00 11 LEU A O 5
ATOM 2365 N N . ILE A 1 12 ? 18.150 -9.121 -3.927 1.00 0.00 12 ILE A N 5
ATOM 2366 C CA . ILE A 1 12 ? 18.655 -9.495 -5.237 1.00 0.00 12 ILE A CA 5
ATOM 2367 C C . ILE A 1 12 ? 19.953 -8.734 -5.515 1.00 0.00 12 ILE A C 5
ATOM 2368 O O . ILE A 1 12 ? 20.975 -9.338 -5.836 1.00 0.00 12 ILE A O 5
ATOM 2373 N N . ASN A 1 13 ? 19.869 -7.418 -5.382 1.00 0.00 13 ASN A N 5
ATOM 2374 C CA . ASN A 1 13 ? 21.025 -6.568 -5.616 1.00 0.00 13 ASN A CA 5
ATOM 2375 C C . ASN A 1 13 ? 22.177 -7.023 -4.719 1.00 0.00 13 ASN A C 5
ATOM 2376 O O . ASN A 1 13 ? 23.328 -7.059 -5.151 1.00 0.00 13 ASN A O 5
ATOM 2381 N N . THR A 1 14 ? 21.828 -7.361 -3.486 1.00 0.00 14 THR A N 5
ATOM 2382 C CA . THR A 1 14 ? 22.820 -7.813 -2.526 1.00 0.00 14 THR A CA 5
ATOM 2383 C C . THR A 1 14 ? 23.324 -9.209 -2.896 1.00 0.00 14 THR A C 5
ATOM 2384 O O . THR A 1 14 ? 24.378 -9.638 -2.426 1.00 0.00 14 THR A O 5
ATOM 2388 N N . LEU A 1 15 ? 22.550 -9.879 -3.738 1.00 0.00 15 LEU A N 5
ATOM 2389 C CA . LEU A 1 15 ? 22.906 -11.218 -4.178 1.00 0.00 15 LEU A CA 5
ATOM 2390 C C . LEU A 1 15 ? 23.952 -11.124 -5.290 1.00 0.00 15 LEU A C 5
ATOM 2391 O O . LEU A 1 15 ? 24.679 -12.082 -5.547 1.00 0.00 15 LEU A O 5
ATOM 2396 N N . GLU A 1 16 ? 23.994 -9.959 -5.921 1.00 0.00 16 GLU A N 5
ATOM 2397 C CA . GLU A 1 16 ? 24.939 -9.726 -7.000 1.00 0.00 16 GLU A CA 5
ATOM 2398 C C . GLU A 1 16 ? 26.371 -9.731 -6.461 1.00 0.00 16 GLU A C 5
ATOM 2399 O O . GLU A 1 16 ? 27.311 -10.044 -7.191 1.00 0.00 16 GLU A O 5
ATOM 2405 N N . ASN A 1 17 ? 26.492 -9.378 -5.191 1.00 0.00 17 ASN A N 5
ATOM 2406 C CA . ASN A 1 17 ? 27.794 -9.337 -4.546 1.00 0.00 17 ASN A CA 5
ATOM 2407 C C . ASN A 1 17 ? 27.865 -10.429 -3.478 1.00 0.00 17 ASN A C 5
ATOM 2408 O O . ASN A 1 17 ? 28.951 -10.801 -3.036 1.00 0.00 17 ASN A O 5
ATOM 2413 N N . LEU A 1 18 ? 26.692 -10.914 -3.095 1.00 0.00 18 LEU A N 5
ATOM 2414 C CA . LEU A 1 18 ? 26.608 -11.958 -2.087 1.00 0.00 18 LEU A CA 5
ATOM 2415 C C . LEU A 1 18 ? 27.785 -12.921 -2.255 1.00 0.00 18 LEU A C 5
ATOM 2416 O O . LEU A 1 18 ? 28.756 -12.857 -1.503 1.00 0.00 18 LEU A O 5
ATOM 2421 N N . LEU A 1 19 ? 27.659 -13.789 -3.247 1.00 0.00 19 LEU A N 5
ATOM 2422 C CA . LEU A 1 19 ? 28.701 -14.764 -3.524 1.00 0.00 19 LEU A CA 5
ATOM 2423 C C . LEU A 1 19 ? 29.435 -14.370 -4.808 1.00 0.00 19 LEU A C 5
ATOM 2424 O O . LEU A 1 19 ? 30.648 -14.544 -4.911 1.00 0.00 19 LEU A O 5
ATOM 2429 N N . THR A 1 20 ? 28.668 -13.847 -5.752 1.00 0.00 20 THR A N 5
ATOM 2430 C CA . THR A 1 20 ? 29.230 -13.426 -7.025 1.00 0.00 20 THR A CA 5
ATOM 2431 C C . THR A 1 20 ? 30.272 -14.438 -7.507 1.00 0.00 20 THR A C 5
ATOM 2432 O O . THR A 1 20 ? 31.448 -14.103 -7.647 1.00 0.00 20 THR A O 5
ATOM 2436 N N . THR A 1 21 ? 29.803 -15.653 -7.749 1.00 0.00 21 THR A N 5
ATOM 2437 C CA . THR A 1 21 ? 30.680 -16.714 -8.212 1.00 0.00 21 THR A CA 5
ATOM 2438 C C . THR A 1 21 ? 31.397 -17.369 -7.030 1.00 0.00 21 THR A C 5
ATOM 2439 O O . THR A 1 21 ? 32.240 -16.744 -6.388 1.00 0.00 21 THR A O 5
ATOM 2443 N N . LYS A 1 22 ? 31.037 -18.618 -6.778 1.00 0.00 22 LYS A N 5
ATOM 2444 C CA . LYS A 1 22 ? 31.636 -19.364 -5.684 1.00 0.00 22 LYS A CA 5
ATOM 2445 C C . LYS A 1 22 ? 30.710 -20.517 -5.291 1.00 0.00 22 LYS A C 5
ATOM 2446 O O . LYS A 1 22 ? 31.136 -21.670 -5.240 1.00 0.00 22 LYS A O 5
ATOM 2452 N N . GLY A 1 23 ? 29.461 -20.165 -5.023 1.00 0.00 23 GLY A N 5
ATOM 2453 C CA . GLY A 1 23 ? 28.471 -21.156 -4.636 1.00 0.00 23 GLY A CA 5
ATOM 2454 C C . GLY A 1 23 ? 27.073 -20.538 -4.571 1.00 0.00 23 GLY A C 5
ATOM 2455 O O . GLY A 1 23 ? 26.703 -19.935 -3.565 1.00 0.00 23 GLY A O 5
ATOM 2456 N N . ALA A 1 24 ? 26.334 -20.708 -5.657 1.00 0.00 24 ALA A N 5
ATOM 2457 C CA . ALA A 1 24 ? 24.985 -20.175 -5.737 1.00 0.00 24 ALA A CA 5
ATOM 2458 C C . ALA A 1 24 ? 24.053 -21.029 -4.875 1.00 0.00 24 ALA A C 5
ATOM 2459 O O . ALA A 1 24 ? 22.832 -20.931 -4.991 1.00 0.00 24 ALA A O 5
ATOM 2461 N N . ASP A 1 25 ? 24.663 -21.845 -4.028 1.00 0.00 25 ASP A N 5
ATOM 2462 C CA . ASP A 1 25 ? 23.903 -22.714 -3.147 1.00 0.00 25 ASP A CA 5
ATOM 2463 C C . ASP A 1 25 ? 23.683 -22.009 -1.808 1.00 0.00 25 ASP A C 5
ATOM 2464 O O . ASP A 1 25 ? 22.671 -22.231 -1.144 1.00 0.00 25 ASP A O 5
ATOM 2469 N N . LYS A 1 26 ? 24.647 -21.174 -1.450 1.00 0.00 26 LYS A N 5
ATOM 2470 C CA . LYS A 1 26 ? 24.571 -20.434 -0.201 1.00 0.00 26 LYS A CA 5
ATOM 2471 C C . LYS A 1 26 ? 23.594 -19.268 -0.363 1.00 0.00 26 LYS A C 5
ATOM 2472 O O . LYS A 1 26 ? 23.184 -18.656 0.623 1.00 0.00 26 LYS A O 5
ATOM 2478 N N . VAL A 1 27 ? 23.250 -18.995 -1.613 1.00 0.00 27 VAL A N 5
ATOM 2479 C CA . VAL A 1 27 ? 22.329 -17.913 -1.916 1.00 0.00 27 VAL A CA 5
ATOM 2480 C C . VAL A 1 27 ? 20.927 -18.291 -1.432 1.00 0.00 27 VAL A C 5
ATOM 2481 O O . VAL A 1 27 ? 20.290 -17.530 -0.706 1.00 0.00 27 VAL A O 5
ATOM 2485 N N . LYS A 1 28 ? 20.487 -19.467 -1.856 1.00 0.00 28 LYS A N 5
ATOM 2486 C CA . LYS A 1 28 ? 19.173 -19.956 -1.476 1.00 0.00 28 LYS A CA 5
ATOM 2487 C C . LYS A 1 28 ? 19.113 -20.118 0.044 1.00 0.00 28 LYS A C 5
ATOM 2488 O O . LYS A 1 28 ? 18.031 -20.213 0.620 1.00 0.00 28 LYS A O 5
ATOM 2494 N N . ASP A 1 29 ? 20.291 -20.145 0.651 1.00 0.00 29 ASP A N 5
ATOM 2495 C CA . ASP A 1 29 ? 20.386 -20.294 2.093 1.00 0.00 29 ASP A CA 5
ATOM 2496 C C . ASP A 1 29 ? 20.059 -18.957 2.762 1.00 0.00 29 ASP A C 5
ATOM 2497 O O . ASP A 1 29 ? 19.499 -18.927 3.857 1.00 0.00 29 ASP A O 5
ATOM 2502 N N . TYR A 1 30 ? 20.423 -17.883 2.075 1.00 0.00 30 TYR A N 5
ATOM 2503 C CA . TYR A 1 30 ? 20.175 -16.547 2.589 1.00 0.00 30 TYR A CA 5
ATOM 2504 C C . TYR A 1 30 ? 18.803 -16.035 2.146 1.00 0.00 30 TYR A C 5
ATOM 2505 O O . TYR A 1 30 ? 18.159 -15.272 2.864 1.00 0.00 30 TYR A O 5
ATOM 2514 N N . ILE A 1 31 ? 18.397 -16.474 0.963 1.00 0.00 31 ILE A N 5
ATOM 2515 C CA . ILE A 1 31 ? 17.114 -16.069 0.415 1.00 0.00 31 ILE A CA 5
ATOM 2516 C C . ILE A 1 31 ? 15.990 -16.663 1.265 1.00 0.00 31 ILE A C 5
ATOM 2517 O O . ILE A 1 31 ? 14.903 -16.095 1.347 1.00 0.00 31 ILE A O 5
ATOM 2522 N N . SER A 1 32 ? 16.291 -17.799 1.878 1.00 0.00 32 SER A N 5
ATOM 2523 C CA . SER A 1 32 ? 15.321 -18.476 2.719 1.00 0.00 32 SER A CA 5
ATOM 2524 C C . SER A 1 32 ? 15.168 -17.730 4.047 1.00 0.00 32 SER A C 5
ATOM 2525 O O . SER A 1 32 ? 14.055 -17.393 4.449 1.00 0.00 32 SER A O 5
ATOM 2528 N N . SER A 1 33 ? 16.301 -17.494 4.690 1.00 0.00 33 SER A N 5
ATOM 2529 C CA . SER A 1 33 ? 16.308 -16.795 5.963 1.00 0.00 33 SER A CA 5
ATOM 2530 C C . SER A 1 33 ? 15.663 -15.416 5.806 1.00 0.00 33 SER A C 5
ATOM 2531 O O . SER A 1 33 ? 15.055 -14.900 6.742 1.00 0.00 33 SER A O 5
ATOM 2534 N N . LEU A 1 34 ? 15.819 -14.858 4.614 1.00 0.00 34 LEU A N 5
ATOM 2535 C CA . LEU A 1 34 ? 15.260 -13.549 4.322 1.00 0.00 34 LEU A CA 5
ATOM 2536 C C . LEU A 1 34 ? 13.768 -13.692 4.018 1.00 0.00 34 LEU A C 5
ATOM 2537 O O . LEU A 1 34 ? 12.943 -12.984 4.592 1.00 0.00 34 LEU A O 5
ATOM 2542 N N . CYS A 1 35 ? 13.465 -14.616 3.116 1.00 0.00 35 CYS A N 5
ATOM 2543 C CA . CYS A 1 35 ? 12.087 -14.861 2.730 1.00 0.00 35 CYS A CA 5
ATOM 2544 C C . CYS A 1 35 ? 11.374 -15.541 3.900 1.00 0.00 35 CYS A C 5
ATOM 2545 O O . CYS A 1 35 ? 10.162 -15.742 3.860 1.00 0.00 35 CYS A O 5
ATOM 2548 N N . ASN A 1 36 ? 12.157 -15.876 4.914 1.00 0.00 36 ASN A N 5
ATOM 2549 C CA . ASN A 1 36 ? 11.616 -16.529 6.094 1.00 0.00 36 ASN A CA 5
ATOM 2550 C C . ASN A 1 36 ? 10.840 -15.507 6.927 1.00 0.00 36 ASN A C 5
ATOM 2551 O O . ASN A 1 36 ? 11.118 -15.328 8.112 1.00 0.00 36 ASN A O 5
ATOM 2556 N N . LYS A 1 37 ? 9.883 -14.863 6.274 1.00 0.00 37 LYS A N 5
ATOM 2557 C CA . LYS A 1 37 ? 9.066 -13.864 6.940 1.00 0.00 37 LYS A CA 5
ATOM 2558 C C . LYS A 1 37 ? 7.932 -13.434 6.007 1.00 0.00 37 LYS A C 5
ATOM 2559 O O . LYS A 1 37 ? 7.595 -12.254 5.936 1.00 0.00 37 LYS A O 5
ATOM 2565 N N . ALA A 1 38 ? 7.374 -14.417 5.315 1.00 0.00 38 ALA A N 5
ATOM 2566 C CA . ALA A 1 38 ? 6.284 -14.156 4.389 1.00 0.00 38 ALA A CA 5
ATOM 2567 C C . ALA A 1 38 ? 4.989 -14.743 4.954 1.00 0.00 38 ALA A C 5
ATOM 2568 O O . ALA A 1 38 ? 4.271 -14.073 5.693 1.00 0.00 38 ALA A O 5
ATOM 2570 N N . SER A 1 39 ? 4.731 -15.989 4.583 1.00 0.00 39 SER A N 5
ATOM 2571 C CA . SER A 1 39 ? 3.535 -16.673 5.042 1.00 0.00 39 SER A CA 5
ATOM 2572 C C . SER A 1 39 ? 2.354 -15.702 5.070 1.00 0.00 39 SER A C 5
ATOM 2573 O O . SER A 1 39 ? 1.578 -15.689 6.025 1.00 0.00 39 SER A O 5
ATOM 2576 N N . GLY A 1 40 ? 2.254 -14.912 4.011 1.00 0.00 40 GLY A N 5
ATOM 2577 C CA . GLY A 1 40 ? 1.180 -13.939 3.902 1.00 0.00 40 GLY A CA 5
ATOM 2578 C C . GLY A 1 40 ? 0.918 -13.571 2.441 1.00 0.00 40 GLY A C 5
ATOM 2579 O O . GLY A 1 40 ? 0.922 -14.440 1.568 1.00 0.00 40 GLY A O 5
ATOM 2580 N N . PHE A 1 41 ? 0.698 -12.285 2.216 1.00 0.00 41 PHE A N 5
ATOM 2581 C CA . PHE A 1 41 ? 0.436 -11.792 0.875 1.00 0.00 41 PHE A CA 5
ATOM 2582 C C . PHE A 1 41 ? 1.582 -12.148 -0.074 1.00 0.00 41 PHE A C 5
ATOM 2583 O O . PHE A 1 41 ? 1.364 -12.351 -1.267 1.00 0.00 41 PHE A O 5
ATOM 2591 N N . ILE A 1 42 ? 2.778 -12.214 0.493 1.00 0.00 42 ILE A N 5
ATOM 2592 C CA . ILE A 1 42 ? 3.958 -12.543 -0.288 1.00 0.00 42 ILE A CA 5
ATOM 2593 C C . ILE A 1 42 ? 4.125 -14.062 -0.337 1.00 0.00 42 ILE A C 5
ATOM 2594 O O . ILE A 1 42 ? 4.943 -14.576 -1.100 1.00 0.00 42 ILE A O 5
ATOM 2599 N N . ALA A 1 43 ? 3.338 -14.739 0.485 1.00 0.00 43 ALA A N 5
ATOM 2600 C CA . ALA A 1 43 ? 3.388 -16.190 0.545 1.00 0.00 43 ALA A CA 5
ATOM 2601 C C . ALA A 1 43 ? 3.609 -16.747 -0.863 1.00 0.00 43 ALA A C 5
ATOM 2602 O O . ALA A 1 43 ? 4.606 -17.420 -1.119 1.00 0.00 43 ALA A O 5
ATOM 2604 N N . THR A 1 44 ? 2.663 -16.444 -1.740 1.00 0.00 44 THR A N 5
ATOM 2605 C CA . THR A 1 44 ? 2.741 -16.906 -3.115 1.00 0.00 44 THR A CA 5
ATOM 2606 C C . THR A 1 44 ? 3.933 -16.261 -3.827 1.00 0.00 44 THR A C 5
ATOM 2607 O O . THR A 1 44 ? 4.455 -16.813 -4.794 1.00 0.00 44 THR A O 5
ATOM 2611 N N . LEU A 1 45 ? 4.327 -15.102 -3.321 1.00 0.00 45 LEU A N 5
ATOM 2612 C CA . LEU A 1 45 ? 5.446 -14.376 -3.896 1.00 0.00 45 LEU A CA 5
ATOM 2613 C C . LEU A 1 45 ? 6.742 -15.142 -3.617 1.00 0.00 45 LEU A C 5
ATOM 2614 O O . LEU A 1 45 ? 7.624 -15.208 -4.471 1.00 0.00 45 LEU A O 5
ATOM 2619 N N . CYS A 1 46 ? 6.815 -15.700 -2.418 1.00 0.00 46 CYS A N 5
ATOM 2620 C CA . CYS A 1 46 ? 7.987 -16.458 -2.016 1.00 0.00 46 CYS A CA 5
ATOM 2621 C C . CYS A 1 46 ? 8.025 -17.753 -2.830 1.00 0.00 46 CYS A C 5
ATOM 2622 O O . CYS A 1 46 ? 8.968 -17.989 -3.583 1.00 0.00 46 CYS A O 5
ATOM 2625 N N . THR A 1 47 ? 6.988 -18.557 -2.652 1.00 0.00 47 THR A N 5
ATOM 2626 C CA . THR A 1 47 ? 6.891 -19.822 -3.360 1.00 0.00 47 THR A CA 5
ATOM 2627 C C . THR A 1 47 ? 7.087 -19.608 -4.863 1.00 0.00 47 THR A C 5
ATOM 2628 O O . THR A 1 47 ? 7.423 -20.543 -5.588 1.00 0.00 47 THR A O 5
ATOM 2632 N N . LYS A 1 48 ? 6.870 -18.371 -5.285 1.00 0.00 48 LYS A N 5
ATOM 2633 C CA . LYS A 1 48 ? 7.019 -18.022 -6.688 1.00 0.00 48 LYS A CA 5
ATOM 2634 C C . LYS A 1 48 ? 8.486 -18.172 -7.093 1.00 0.00 48 LYS A C 5
ATOM 2635 O O . LYS A 1 48 ? 8.808 -18.934 -8.004 1.00 0.00 48 LYS A O 5
ATOM 2641 N N . VAL A 1 49 ? 9.338 -17.434 -6.396 1.00 0.00 49 VAL A N 5
ATOM 2642 C CA . VAL A 1 49 ? 10.764 -17.476 -6.673 1.00 0.00 49 VAL A CA 5
ATOM 2643 C C . VAL A 1 49 ? 11.231 -18.933 -6.700 1.00 0.00 49 VAL A C 5
ATOM 2644 O O . VAL A 1 49 ? 12.060 -19.307 -7.527 1.00 0.00 49 VAL A O 5
ATOM 2648 N N . LEU A 1 50 ? 10.680 -19.714 -5.784 1.00 0.00 50 LEU A N 5
ATOM 2649 C CA . LEU A 1 50 ? 11.030 -21.121 -5.691 1.00 0.00 50 LEU A CA 5
ATOM 2650 C C . LEU A 1 50 ? 10.577 -21.840 -6.965 1.00 0.00 50 LEU A C 5
ATOM 2651 O O . LEU A 1 50 ? 11.401 -22.377 -7.704 1.00 0.00 50 LEU A O 5
ATOM 2656 N N . ASP A 1 51 ? 9.271 -21.824 -7.183 1.00 0.00 51 ASP A N 5
ATOM 2657 C CA . ASP A 1 51 ? 8.699 -22.467 -8.354 1.00 0.00 51 ASP A CA 5
ATOM 2658 C C . ASP A 1 51 ? 9.510 -22.076 -9.591 1.00 0.00 51 ASP A C 5
ATOM 2659 O O . ASP A 1 51 ? 9.542 -22.812 -10.576 1.00 0.00 51 ASP A O 5
ATOM 2664 N N . PHE A 1 52 ? 10.147 -20.917 -9.501 1.00 0.00 52 PHE A N 5
ATOM 2665 C CA . PHE A 1 52 ? 10.956 -20.419 -10.600 1.00 0.00 52 PHE A CA 5
ATOM 2666 C C . PHE A 1 52 ? 12.399 -20.915 -10.487 1.00 0.00 52 PHE A C 5
ATOM 2667 O O . PHE A 1 52 ? 12.876 -21.650 -11.350 1.00 0.00 52 PHE A O 5
ATOM 2675 N N . GLY A 1 53 ? 13.054 -20.493 -9.416 1.00 0.00 53 GLY A N 5
ATOM 2676 C CA . GLY A 1 53 ? 14.433 -20.885 -9.179 1.00 0.00 53 GLY A CA 5
ATOM 2677 C C . GLY A 1 53 ? 15.280 -19.683 -8.755 1.00 0.00 53 GLY A C 5
ATOM 2678 O O . GLY A 1 53 ? 15.669 -18.868 -9.591 1.00 0.00 53 GLY A O 5
ATOM 2679 N N . ILE A 1 54 ? 15.540 -19.610 -7.458 1.00 0.00 54 ILE A N 5
ATOM 2680 C CA . ILE A 1 54 ? 16.333 -18.521 -6.914 1.00 0.00 54 ILE A CA 5
ATOM 2681 C C . ILE A 1 54 ? 17.598 -18.348 -7.756 1.00 0.00 54 ILE A C 5
ATOM 2682 O O . ILE A 1 54 ? 18.022 -17.224 -8.021 1.00 0.00 54 ILE A O 5
ATOM 2687 N N . ASP A 1 55 ? 18.166 -19.476 -8.152 1.00 0.00 55 ASP A N 5
ATOM 2688 C CA . ASP A 1 55 ? 19.375 -19.463 -8.959 1.00 0.00 55 ASP A CA 5
ATOM 2689 C C . ASP A 1 55 ? 19.079 -18.792 -10.302 1.00 0.00 55 ASP A C 5
ATOM 2690 O O . ASP A 1 55 ? 19.943 -18.127 -10.871 1.00 0.00 55 ASP A O 5
ATOM 2695 N N . LYS A 1 56 ? 17.856 -18.991 -10.770 1.00 0.00 56 LYS A N 5
ATOM 2696 C CA . LYS A 1 56 ? 17.436 -18.413 -12.035 1.00 0.00 56 LYS A CA 5
ATOM 2697 C C . LYS A 1 56 ? 17.400 -16.889 -11.909 1.00 0.00 56 LYS A C 5
ATOM 2698 O O . LYS A 1 56 ? 18.088 -16.185 -12.646 1.00 0.00 56 LYS A O 5
ATOM 2704 N N . LEU A 1 57 ? 16.591 -16.424 -10.968 1.00 0.00 57 LEU A N 5
ATOM 2705 C CA . LEU A 1 57 ? 16.457 -14.996 -10.735 1.00 0.00 57 LEU A CA 5
ATOM 2706 C C . LEU A 1 57 ? 17.840 -14.344 -10.778 1.00 0.00 57 LEU A C 5
ATOM 2707 O O . LEU A 1 57 ? 17.999 -13.255 -11.324 1.00 0.00 57 LEU A O 5
ATOM 2712 N N . ILE A 1 58 ? 18.806 -15.040 -10.195 1.00 0.00 58 ILE A N 5
ATOM 2713 C CA . ILE A 1 58 ? 20.170 -14.542 -10.160 1.00 0.00 58 ILE A CA 5
ATOM 2714 C C . ILE A 1 58 ? 20.750 -14.557 -11.575 1.00 0.00 58 ILE A C 5
ATOM 2715 O O . ILE A 1 58 ? 21.136 -13.516 -12.103 1.00 0.00 58 ILE A O 5
ATOM 2720 N N . GLN A 1 59 ? 20.793 -15.750 -12.151 1.00 0.00 59 GLN A N 5
ATOM 2721 C CA . GLN A 1 59 ? 21.320 -15.915 -13.495 1.00 0.00 59 GLN A CA 5
ATOM 2722 C C . GLN A 1 59 ? 20.760 -14.832 -14.419 1.00 0.00 59 GLN A C 5
ATOM 2723 O O . GLN A 1 59 ? 21.482 -14.293 -15.258 1.00 0.00 59 GLN A O 5
ATOM 2729 N N . LEU A 1 60 ? 19.480 -14.545 -14.237 1.00 0.00 60 LEU A N 5
ATOM 2730 C CA . LEU A 1 60 ? 18.816 -13.537 -15.045 1.00 0.00 60 LEU A CA 5
ATOM 2731 C C . LEU A 1 60 ? 19.595 -12.223 -14.955 1.00 0.00 60 LEU A C 5
ATOM 2732 O O . LEU A 1 60 ? 19.929 -11.624 -15.976 1.00 0.00 60 LEU A O 5
ATOM 2737 N N . ILE A 1 61 ? 19.863 -11.814 -13.723 1.00 0.00 61 ILE A N 5
ATOM 2738 C CA . ILE A 1 61 ? 20.597 -10.583 -13.487 1.00 0.00 61 ILE A CA 5
ATOM 2739 C C . ILE A 1 61 ? 21.843 -10.558 -14.375 1.00 0.00 61 ILE A C 5
ATOM 2740 O O . ILE A 1 61 ? 22.109 -9.566 -15.051 1.00 0.00 61 ILE A O 5
ATOM 2745 N N . GLU A 1 62 ? 22.574 -11.664 -14.344 1.00 0.00 62 GLU A N 5
ATOM 2746 C CA . GLU A 1 62 ? 23.785 -11.782 -15.137 1.00 0.00 62 GLU A CA 5
ATOM 2747 C C . GLU A 1 62 ? 23.491 -11.470 -16.605 1.00 0.00 62 GLU A C 5
ATOM 2748 O O . GLU A 1 62 ? 24.324 -10.889 -17.300 1.00 0.00 62 GLU A O 5
ATOM 2754 N N . ASP A 1 63 ? 22.304 -11.871 -17.036 1.00 0.00 63 ASP A N 5
ATOM 2755 C CA . ASP A 1 63 ? 21.889 -11.641 -18.409 1.00 0.00 63 ASP A CA 5
ATOM 2756 C C . ASP A 1 63 ? 21.622 -10.149 -18.614 1.00 0.00 63 ASP A C 5
ATOM 2757 O O . ASP A 1 63 ? 22.365 -9.473 -19.324 1.00 0.00 63 ASP A O 5
ATOM 2762 N N . LYS A 1 64 ? 20.557 -9.679 -17.981 1.00 0.00 64 LYS A N 5
ATOM 2763 C CA . LYS A 1 64 ? 20.182 -8.278 -18.085 1.00 0.00 64 LYS A CA 5
ATOM 2764 C C . LYS A 1 64 ? 18.803 -8.076 -17.455 1.00 0.00 64 LYS A C 5
ATOM 2765 O O . LYS A 1 64 ? 17.969 -7.351 -17.996 1.00 0.00 64 LYS A O 5
ATOM 2771 N N . VAL A 1 65 ? 18.605 -8.730 -16.320 1.00 0.00 65 VAL A N 5
ATOM 2772 C CA . VAL A 1 65 ? 17.341 -8.631 -15.610 1.00 0.00 65 VAL A CA 5
ATOM 2773 C C . VAL A 1 65 ? 17.582 -8.014 -14.230 1.00 0.00 65 VAL A C 5
ATOM 2774 O O . VAL A 1 65 ? 18.092 -8.679 -13.330 1.00 0.00 65 VAL A O 5
ATOM 2778 N N . ASP A 1 66 ? 17.204 -6.750 -14.108 1.00 0.00 66 ASP A N 5
ATOM 2779 C CA . ASP A 1 66 ? 17.372 -6.037 -12.853 1.00 0.00 66 ASP A CA 5
ATOM 2780 C C . ASP A 1 66 ? 16.831 -6.894 -11.707 1.00 0.00 66 ASP A C 5
ATOM 2781 O O . ASP A 1 66 ? 16.361 -8.010 -11.929 1.00 0.00 66 ASP A O 5
ATOM 2786 N N . ALA A 1 67 ? 16.913 -6.340 -10.507 1.00 0.00 67 ALA A N 5
ATOM 2787 C CA . ALA A 1 67 ? 16.437 -7.040 -9.326 1.00 0.00 67 ALA A CA 5
ATOM 2788 C C . ALA A 1 67 ? 14.919 -6.879 -9.220 1.00 0.00 67 ALA A C 5
ATOM 2789 O O . ALA A 1 67 ? 14.249 -7.689 -8.582 1.00 0.00 67 ALA A O 5
ATOM 2791 N N . ASN A 1 68 ? 14.422 -5.829 -9.856 1.00 0.00 68 ASN A N 5
ATOM 2792 C CA . ASN A 1 68 ? 12.996 -5.551 -9.842 1.00 0.00 68 ASN A CA 5
ATOM 2793 C C . ASN A 1 68 ? 12.330 -6.266 -11.019 1.00 0.00 68 ASN A C 5
ATOM 2794 O O . ASN A 1 68 ? 11.312 -6.936 -10.849 1.00 0.00 68 ASN A O 5
ATOM 2799 N N . ALA A 1 69 ? 12.932 -6.100 -12.187 1.00 0.00 69 ALA A N 5
ATOM 2800 C CA . ALA A 1 69 ? 12.410 -6.722 -13.394 1.00 0.00 69 ALA A CA 5
ATOM 2801 C C . ALA A 1 69 ? 12.314 -8.234 -13.182 1.00 0.00 69 ALA A C 5
ATOM 2802 O O . ALA A 1 69 ? 11.411 -8.883 -13.709 1.00 0.00 69 ALA A O 5
ATOM 2804 N N . ILE A 1 70 ? 13.258 -8.753 -12.410 1.00 0.00 70 ILE A N 5
ATOM 2805 C CA . ILE A 1 70 ? 13.291 -10.177 -12.123 1.00 0.00 70 ILE A CA 5
ATOM 2806 C C . ILE A 1 70 ? 12.239 -10.503 -11.062 1.00 0.00 70 ILE A C 5
ATOM 2807 O O . ILE A 1 70 ? 11.607 -11.558 -11.112 1.00 0.00 70 ILE A O 5
ATOM 2812 N N . CYS A 1 71 ? 12.083 -9.579 -10.124 1.00 0.00 71 CYS A N 5
ATOM 2813 C CA . CYS A 1 71 ? 11.118 -9.755 -9.052 1.00 0.00 71 CYS A CA 5
ATOM 2814 C C . CYS A 1 71 ? 9.725 -9.450 -9.605 1.00 0.00 71 CYS A C 5
ATOM 2815 O O . CYS A 1 71 ? 8.731 -9.562 -8.889 1.00 0.00 71 CYS A O 5
ATOM 2818 N N . ALA A 1 72 ? 9.698 -9.069 -10.874 1.00 0.00 72 ALA A N 5
ATOM 2819 C CA . ALA A 1 72 ? 8.442 -8.746 -11.531 1.00 0.00 72 ALA A CA 5
ATOM 2820 C C . ALA A 1 72 ? 7.892 -9.999 -12.213 1.00 0.00 72 ALA A C 5
ATOM 2821 O O . ALA A 1 72 ? 6.689 -10.256 -12.174 1.00 0.00 72 ALA A O 5
ATOM 2823 N N . LYS A 1 73 ? 8.798 -10.747 -12.825 1.00 0.00 73 LYS A N 5
ATOM 2824 C CA . LYS A 1 73 ? 8.419 -11.968 -13.517 1.00 0.00 73 LYS A CA 5
ATOM 2825 C C . LYS A 1 73 ? 7.618 -12.859 -12.565 1.00 0.00 73 LYS A C 5
ATOM 2826 O O . LYS A 1 73 ? 6.495 -13.255 -12.876 1.00 0.00 73 LYS A O 5
ATOM 2832 N N . ILE A 1 74 ? 8.227 -13.150 -11.425 1.00 0.00 74 ILE A N 5
ATOM 2833 C CA . ILE A 1 74 ? 7.585 -13.988 -10.426 1.00 0.00 74 ILE A CA 5
ATOM 2834 C C . ILE A 1 74 ? 6.520 -13.172 -9.690 1.00 0.00 74 ILE A C 5
ATOM 2835 O O . ILE A 1 74 ? 5.924 -13.649 -8.727 1.00 0.00 74 ILE A O 5
ATOM 2840 N N . HIS A 1 75 ? 6.315 -11.955 -10.173 1.00 0.00 75 HIS A N 5
ATOM 2841 C CA . HIS A 1 75 ? 5.333 -11.068 -9.573 1.00 0.00 75 HIS A CA 5
ATOM 2842 C C . HIS A 1 75 ? 5.592 -10.959 -8.069 1.00 0.00 75 HIS A C 5
ATOM 2843 O O . HIS A 1 75 ? 4.654 -10.960 -7.272 1.00 0.00 75 HIS A O 5
ATOM 2850 N N . ALA A 1 76 ? 6.868 -10.867 -7.724 1.00 0.00 76 ALA A N 5
ATOM 2851 C CA . ALA A 1 76 ? 7.262 -10.758 -6.331 1.00 0.00 76 ALA A CA 5
ATOM 2852 C C . ALA A 1 76 ? 7.280 -9.282 -5.925 1.00 0.00 76 ALA A C 5
ATOM 2853 O O . ALA A 1 76 ? 8.204 -8.833 -5.248 1.00 0.00 76 ALA A O 5
ATOM 2855 N N . CYS A 1 77 ? 6.249 -8.571 -6.355 1.00 0.00 77 CYS A N 5
ATOM 2856 C CA . CYS A 1 77 ? 6.135 -7.155 -6.044 1.00 0.00 77 CYS A CA 5
ATOM 2857 C C . CYS A 1 77 ? 4.691 -6.722 -6.302 1.00 0.00 77 CYS A C 5
ATOM 2858 O O . CYS A 1 77 ? 3.780 -7.547 -6.292 1.00 0.00 77 CYS A O 5
ATOM 2861 N N . GLY A 1 1 ? 1.962 -1.735 -4.082 1.00 0.00 1 GLY A N 6
ATOM 2862 C CA . GLY A 1 1 ? 2.997 -0.728 -3.930 1.00 0.00 1 GLY A CA 6
ATOM 2863 C C . GLY A 1 1 ? 4.379 -1.374 -3.811 1.00 0.00 1 GLY A C 6
ATOM 2864 O O . GLY A 1 1 ? 5.049 -1.604 -4.816 1.00 0.00 1 GLY A O 6
ATOM 2865 N N . GLU A 1 2 ? 4.764 -1.648 -2.574 1.00 0.00 2 GLU A N 6
ATOM 2866 C CA . GLU A 1 2 ? 6.053 -2.264 -2.310 1.00 0.00 2 GLU A CA 6
ATOM 2867 C C . GLU A 1 2 ? 5.961 -3.189 -1.094 1.00 0.00 2 GLU A C 6
ATOM 2868 O O . GLU A 1 2 ? 6.704 -3.025 -0.127 1.00 0.00 2 GLU A O 6
ATOM 2874 N N . ILE A 1 3 ? 5.044 -4.140 -1.183 1.00 0.00 3 ILE A N 6
ATOM 2875 C CA . ILE A 1 3 ? 4.846 -5.091 -0.102 1.00 0.00 3 ILE A CA 6
ATOM 2876 C C . ILE A 1 3 ? 6.207 -5.517 0.453 1.00 0.00 3 ILE A C 6
ATOM 2877 O O . ILE A 1 3 ? 6.571 -5.143 1.567 1.00 0.00 3 ILE A O 6
ATOM 2882 N N . LEU A 1 4 ? 6.921 -6.294 -0.349 1.00 0.00 4 LEU A N 6
ATOM 2883 C CA . LEU A 1 4 ? 8.233 -6.775 0.049 1.00 0.00 4 LEU A CA 6
ATOM 2884 C C . LEU A 1 4 ? 9.219 -6.557 -1.100 1.00 0.00 4 LEU A C 6
ATOM 2885 O O . LEU A 1 4 ? 10.216 -7.271 -1.211 1.00 0.00 4 LEU A O 6
ATOM 2890 N N . CYS A 1 5 ? 8.909 -5.570 -1.927 1.00 0.00 5 CYS A N 6
ATOM 2891 C CA . CYS A 1 5 ? 9.755 -5.250 -3.063 1.00 0.00 5 CYS A CA 6
ATOM 2892 C C . CYS A 1 5 ? 11.121 -4.804 -2.534 1.00 0.00 5 CYS A C 6
ATOM 2893 O O . CYS A 1 5 ? 12.099 -5.543 -2.631 1.00 0.00 5 CYS A O 6
ATOM 2896 N N . ASN A 1 6 ? 11.142 -3.598 -1.987 1.00 0.00 6 ASN A N 6
ATOM 2897 C CA . ASN A 1 6 ? 12.370 -3.044 -1.443 1.00 0.00 6 ASN A CA 6
ATOM 2898 C C . ASN A 1 6 ? 13.144 -4.147 -0.719 1.00 0.00 6 ASN A C 6
ATOM 2899 O O . ASN A 1 6 ? 14.375 -4.136 -0.700 1.00 0.00 6 ASN A O 6
ATOM 2904 N N . LEU A 1 7 ? 12.393 -5.074 -0.142 1.00 0.00 7 LEU A N 6
ATOM 2905 C CA . LEU A 1 7 ? 12.993 -6.181 0.581 1.00 0.00 7 LEU A CA 6
ATOM 2906 C C . LEU A 1 7 ? 13.647 -7.140 -0.415 1.00 0.00 7 LEU A C 6
ATOM 2907 O O . LEU A 1 7 ? 14.826 -7.469 -0.284 1.00 0.00 7 LEU A O 6
ATOM 2912 N N . CYS A 1 8 ? 12.855 -7.562 -1.390 1.00 0.00 8 CYS A N 6
ATOM 2913 C CA . CYS A 1 8 ? 13.342 -8.477 -2.409 1.00 0.00 8 CYS A CA 6
ATOM 2914 C C . CYS A 1 8 ? 14.399 -7.749 -3.242 1.00 0.00 8 CYS A C 6
ATOM 2915 O O . CYS A 1 8 ? 15.596 -7.951 -3.045 1.00 0.00 8 CYS A O 6
ATOM 2918 N N . THR A 1 9 ? 13.917 -6.917 -4.153 1.00 0.00 9 THR A N 6
ATOM 2919 C CA . THR A 1 9 ? 14.806 -6.159 -5.017 1.00 0.00 9 THR A CA 6
ATOM 2920 C C . THR A 1 9 ? 16.013 -5.649 -4.226 1.00 0.00 9 THR A C 6
ATOM 2921 O O . THR A 1 9 ? 17.078 -5.415 -4.794 1.00 0.00 9 THR A O 6
ATOM 2925 N N . GLY A 1 10 ? 15.805 -5.492 -2.927 1.00 0.00 10 GLY A N 6
ATOM 2926 C CA . GLY A 1 10 ? 16.862 -5.016 -2.052 1.00 0.00 10 GLY A CA 6
ATOM 2927 C C . GLY A 1 10 ? 17.885 -6.119 -1.775 1.00 0.00 10 GLY A C 6
ATOM 2928 O O . GLY A 1 10 ? 19.087 -5.861 -1.737 1.00 0.00 10 GLY A O 6
ATOM 2929 N N . LEU A 1 11 ? 17.369 -7.326 -1.589 1.00 0.00 11 LEU A N 6
ATOM 2930 C CA . LEU A 1 11 ? 18.223 -8.470 -1.317 1.00 0.00 11 LEU A CA 6
ATOM 2931 C C . LEU A 1 11 ? 18.805 -8.991 -2.633 1.00 0.00 11 LEU A C 6
ATOM 2932 O O . LEU A 1 11 ? 19.912 -9.527 -2.657 1.00 0.00 11 LEU A O 6
ATOM 2937 N N . ILE A 1 12 ? 18.032 -8.817 -3.695 1.00 0.00 12 ILE A N 6
ATOM 2938 C CA . ILE A 1 12 ? 18.456 -9.264 -5.010 1.00 0.00 12 ILE A CA 6
ATOM 2939 C C . ILE A 1 12 ? 19.757 -8.553 -5.390 1.00 0.00 12 ILE A C 6
ATOM 2940 O O . ILE A 1 12 ? 20.769 -9.202 -5.651 1.00 0.00 12 ILE A O 6
ATOM 2945 N N . ASN A 1 13 ? 19.688 -7.230 -5.409 1.00 0.00 13 ASN A N 6
ATOM 2946 C CA . ASN A 1 13 ? 20.849 -6.424 -5.752 1.00 0.00 13 ASN A CA 6
ATOM 2947 C C . ASN A 1 13 ? 22.020 -6.815 -4.849 1.00 0.00 13 ASN A C 6
ATOM 2948 O O . ASN A 1 13 ? 23.138 -7.006 -5.325 1.00 0.00 13 ASN A O 6
ATOM 2953 N N . THR A 1 14 ? 21.724 -6.923 -3.562 1.00 0.00 14 THR A N 6
ATOM 2954 C CA . THR A 1 14 ? 22.738 -7.286 -2.588 1.00 0.00 14 THR A CA 6
ATOM 2955 C C . THR A 1 14 ? 23.179 -8.737 -2.794 1.00 0.00 14 THR A C 6
ATOM 2956 O O . THR A 1 14 ? 24.176 -9.174 -2.221 1.00 0.00 14 THR A O 6
ATOM 2960 N N . LEU A 1 15 ? 22.414 -9.443 -3.613 1.00 0.00 15 LEU A N 6
ATOM 2961 C CA . LEU A 1 15 ? 22.713 -10.836 -3.901 1.00 0.00 15 LEU A CA 6
ATOM 2962 C C . LEU A 1 15 ? 23.768 -10.908 -5.008 1.00 0.00 15 LEU A C 6
ATOM 2963 O O . LEU A 1 15 ? 24.533 -11.868 -5.079 1.00 0.00 15 LEU A O 6
ATOM 2968 N N . GLU A 1 16 ? 23.775 -9.879 -5.842 1.00 0.00 16 GLU A N 6
ATOM 2969 C CA . GLU A 1 16 ? 24.724 -9.813 -6.942 1.00 0.00 16 GLU A CA 6
ATOM 2970 C C . GLU A 1 16 ? 26.158 -9.816 -6.406 1.00 0.00 16 GLU A C 6
ATOM 2971 O O . GLU A 1 16 ? 27.084 -10.228 -7.104 1.00 0.00 16 GLU A O 6
ATOM 2977 N N . ASN A 1 17 ? 26.295 -9.355 -5.172 1.00 0.00 17 ASN A N 6
ATOM 2978 C CA . ASN A 1 17 ? 27.601 -9.299 -4.535 1.00 0.00 17 ASN A CA 6
ATOM 2979 C C . ASN A 1 17 ? 27.718 -10.439 -3.522 1.00 0.00 17 ASN A C 6
ATOM 2980 O O . ASN A 1 17 ? 28.772 -10.632 -2.919 1.00 0.00 17 ASN A O 6
ATOM 2985 N N . LEU A 1 18 ? 26.620 -11.165 -3.367 1.00 0.00 18 LEU A N 6
ATOM 2986 C CA . LEU A 1 18 ? 26.587 -12.281 -2.437 1.00 0.00 18 LEU A CA 6
ATOM 2987 C C . LEU A 1 18 ? 27.847 -13.130 -2.621 1.00 0.00 18 LEU A C 6
ATOM 2988 O O . LEU A 1 18 ? 28.853 -12.906 -1.949 1.00 0.00 18 LEU A O 6
ATOM 2993 N N . LEU A 1 19 ? 27.751 -14.085 -3.534 1.00 0.00 19 LEU A N 6
ATOM 2994 C CA . LEU A 1 19 ? 28.870 -14.968 -3.814 1.00 0.00 19 LEU A CA 6
ATOM 2995 C C . LEU A 1 19 ? 29.442 -14.638 -5.194 1.00 0.00 19 LEU A C 6
ATOM 2996 O O . LEU A 1 19 ? 30.636 -14.383 -5.331 1.00 0.00 19 LEU A O 6
ATOM 3001 N N . THR A 1 20 ? 28.559 -14.654 -6.183 1.00 0.00 20 THR A N 6
ATOM 3002 C CA . THR A 1 20 ? 28.961 -14.360 -7.548 1.00 0.00 20 THR A CA 6
ATOM 3003 C C . THR A 1 20 ? 30.450 -14.653 -7.741 1.00 0.00 20 THR A C 6
ATOM 3004 O O . THR A 1 20 ? 31.196 -13.803 -8.224 1.00 0.00 20 THR A O 6
ATOM 3008 N N . THR A 1 21 ? 30.839 -15.859 -7.353 1.00 0.00 21 THR A N 6
ATOM 3009 C CA . THR A 1 21 ? 32.225 -16.274 -7.478 1.00 0.00 21 THR A CA 6
ATOM 3010 C C . THR A 1 21 ? 32.405 -17.698 -6.948 1.00 0.00 21 THR A C 6
ATOM 3011 O O . THR A 1 21 ? 32.947 -18.558 -7.641 1.00 0.00 21 THR A O 6
ATOM 3015 N N . LYS A 1 22 ? 31.938 -17.904 -5.725 1.00 0.00 22 LYS A N 6
ATOM 3016 C CA . LYS A 1 22 ? 32.040 -19.209 -5.095 1.00 0.00 22 LYS A CA 6
ATOM 3017 C C . LYS A 1 22 ? 31.061 -20.174 -5.768 1.00 0.00 22 LYS A C 6
ATOM 3018 O O . LYS A 1 22 ? 31.466 -21.022 -6.562 1.00 0.00 22 LYS A O 6
ATOM 3024 N N . GLY A 1 23 ? 29.791 -20.012 -5.427 1.00 0.00 23 GLY A N 6
ATOM 3025 C CA . GLY A 1 23 ? 28.751 -20.857 -5.988 1.00 0.00 23 GLY A CA 6
ATOM 3026 C C . GLY A 1 23 ? 27.468 -20.060 -6.232 1.00 0.00 23 GLY A C 6
ATOM 3027 O O . GLY A 1 23 ? 27.357 -19.346 -7.227 1.00 0.00 23 GLY A O 6
ATOM 3028 N N . ALA A 1 24 ? 26.533 -20.209 -5.306 1.00 0.00 24 ALA A N 6
ATOM 3029 C CA . ALA A 1 24 ? 25.262 -19.512 -5.407 1.00 0.00 24 ALA A CA 6
ATOM 3030 C C . ALA A 1 24 ? 24.213 -20.247 -4.570 1.00 0.00 24 ALA A C 6
ATOM 3031 O O . ALA A 1 24 ? 23.247 -19.642 -4.108 1.00 0.00 24 ALA A O 6
ATOM 3033 N N . ASP A 1 25 ? 24.439 -21.541 -4.401 1.00 0.00 25 ASP A N 6
ATOM 3034 C CA . ASP A 1 25 ? 23.526 -22.366 -3.627 1.00 0.00 25 ASP A CA 6
ATOM 3035 C C . ASP A 1 25 ? 23.301 -21.723 -2.257 1.00 0.00 25 ASP A C 6
ATOM 3036 O O . ASP A 1 25 ? 22.250 -21.907 -1.646 1.00 0.00 25 ASP A O 6
ATOM 3041 N N . LYS A 1 26 ? 24.305 -20.980 -1.815 1.00 0.00 26 LYS A N 6
ATOM 3042 C CA . LYS A 1 26 ? 24.231 -20.308 -0.529 1.00 0.00 26 LYS A CA 6
ATOM 3043 C C . LYS A 1 26 ? 23.250 -19.138 -0.626 1.00 0.00 26 LYS A C 6
ATOM 3044 O O . LYS A 1 26 ? 22.802 -18.613 0.391 1.00 0.00 26 LYS A O 6
ATOM 3050 N N . VAL A 1 27 ? 22.945 -18.763 -1.860 1.00 0.00 27 VAL A N 6
ATOM 3051 C CA . VAL A 1 27 ? 22.026 -17.665 -2.104 1.00 0.00 27 VAL A CA 6
ATOM 3052 C C . VAL A 1 27 ? 20.642 -18.035 -1.566 1.00 0.00 27 VAL A C 6
ATOM 3053 O O . VAL A 1 27 ? 20.043 -17.275 -0.808 1.00 0.00 27 VAL A O 6
ATOM 3057 N N . LYS A 1 28 ? 20.175 -19.203 -1.979 1.00 0.00 28 LYS A N 6
ATOM 3058 C CA . LYS A 1 28 ? 18.873 -19.684 -1.548 1.00 0.00 28 LYS A CA 6
ATOM 3059 C C . LYS A 1 28 ? 18.888 -19.893 -0.033 1.00 0.00 28 LYS A C 6
ATOM 3060 O O . LYS A 1 28 ? 17.834 -19.953 0.599 1.00 0.00 28 LYS A O 6
ATOM 3066 N N . ASP A 1 29 ? 20.093 -19.997 0.506 1.00 0.00 29 ASP A N 6
ATOM 3067 C CA . ASP A 1 29 ? 20.258 -20.198 1.936 1.00 0.00 29 ASP A CA 6
ATOM 3068 C C . ASP A 1 29 ? 20.020 -18.874 2.664 1.00 0.00 29 ASP A C 6
ATOM 3069 O O . ASP A 1 29 ? 19.543 -18.861 3.798 1.00 0.00 29 ASP A O 6
ATOM 3074 N N . TYR A 1 30 ? 20.362 -17.790 1.982 1.00 0.00 30 TYR A N 6
ATOM 3075 C CA . TYR A 1 30 ? 20.192 -16.464 2.549 1.00 0.00 30 TYR A CA 6
ATOM 3076 C C . TYR A 1 30 ? 18.821 -15.885 2.189 1.00 0.00 30 TYR A C 6
ATOM 3077 O O . TYR A 1 30 ? 18.297 -15.033 2.903 1.00 0.00 30 TYR A O 6
ATOM 3086 N N . ILE A 1 31 ? 18.282 -16.372 1.081 1.00 0.00 31 ILE A N 6
ATOM 3087 C CA . ILE A 1 31 ? 16.983 -15.915 0.617 1.00 0.00 31 ILE A CA 6
ATOM 3088 C C . ILE A 1 31 ? 15.890 -16.513 1.505 1.00 0.00 31 ILE A C 6
ATOM 3089 O O . ILE A 1 31 ? 14.804 -15.947 1.624 1.00 0.00 31 ILE A O 6
ATOM 3094 N N . SER A 1 32 ? 16.215 -17.649 2.103 1.00 0.00 32 SER A N 6
ATOM 3095 C CA . SER A 1 32 ? 15.273 -18.330 2.976 1.00 0.00 32 SER A CA 6
ATOM 3096 C C . SER A 1 32 ? 15.139 -17.570 4.296 1.00 0.00 32 SER A C 6
ATOM 3097 O O . SER A 1 32 ? 14.028 -17.318 4.763 1.00 0.00 32 SER A O 6
ATOM 3100 N N . SER A 1 33 ? 16.287 -17.225 4.863 1.00 0.00 33 SER A N 6
ATOM 3101 C CA . SER A 1 33 ? 16.312 -16.498 6.121 1.00 0.00 33 SER A CA 6
ATOM 3102 C C . SER A 1 33 ? 15.547 -15.180 5.979 1.00 0.00 33 SER A C 6
ATOM 3103 O O . SER A 1 33 ? 14.914 -14.721 6.928 1.00 0.00 33 SER A O 6
ATOM 3106 N N . LEU A 1 34 ? 15.631 -14.610 4.787 1.00 0.00 34 LEU A N 6
ATOM 3107 C CA . LEU A 1 34 ? 14.955 -13.354 4.509 1.00 0.00 34 LEU A CA 6
ATOM 3108 C C . LEU A 1 34 ? 13.480 -13.629 4.211 1.00 0.00 34 LEU A C 6
ATOM 3109 O O . LEU A 1 34 ? 12.598 -12.980 4.771 1.00 0.00 34 LEU A O 6
ATOM 3114 N N . CYS A 1 35 ? 13.257 -14.593 3.330 1.00 0.00 35 CYS A N 6
ATOM 3115 C CA . CYS A 1 35 ? 11.903 -14.962 2.950 1.00 0.00 35 CYS A CA 6
ATOM 3116 C C . CYS A 1 35 ? 11.247 -15.666 4.139 1.00 0.00 35 CYS A C 6
ATOM 3117 O O . CYS A 1 35 ? 10.053 -15.960 4.109 1.00 0.00 35 CYS A O 6
ATOM 3120 N N . ASN A 1 36 ? 12.056 -15.917 5.158 1.00 0.00 36 ASN A N 6
ATOM 3121 C CA . ASN A 1 36 ? 11.568 -16.582 6.354 1.00 0.00 36 ASN A CA 6
ATOM 3122 C C . ASN A 1 36 ? 10.668 -15.622 7.135 1.00 0.00 36 ASN A C 6
ATOM 3123 O O . ASN A 1 36 ? 10.907 -15.360 8.312 1.00 0.00 36 ASN A O 6
ATOM 3128 N N . LYS A 1 37 ? 9.651 -15.125 6.446 1.00 0.00 37 LYS A N 6
ATOM 3129 C CA . LYS A 1 37 ? 8.713 -14.200 7.060 1.00 0.00 37 LYS A CA 6
ATOM 3130 C C . LYS A 1 37 ? 7.575 -13.908 6.079 1.00 0.00 37 LYS A C 6
ATOM 3131 O O . LYS A 1 37 ? 7.109 -12.774 5.984 1.00 0.00 37 LYS A O 6
ATOM 3137 N N . ALA A 1 38 ? 7.162 -14.951 5.374 1.00 0.00 38 ALA A N 6
ATOM 3138 C CA . ALA A 1 38 ? 6.088 -14.820 4.404 1.00 0.00 38 ALA A CA 6
ATOM 3139 C C . ALA A 1 38 ? 4.805 -15.413 4.988 1.00 0.00 38 ALA A C 6
ATOM 3140 O O . ALA A 1 38 ? 4.096 -14.748 5.742 1.00 0.00 38 ALA A O 6
ATOM 3142 N N . SER A 1 39 ? 4.543 -16.658 4.617 1.00 0.00 39 SER A N 6
ATOM 3143 C CA . SER A 1 39 ? 3.358 -17.348 5.095 1.00 0.00 39 SER A CA 6
ATOM 3144 C C . SER A 1 39 ? 2.166 -16.389 5.114 1.00 0.00 39 SER A C 6
ATOM 3145 O O . SER A 1 39 ? 1.385 -16.382 6.064 1.00 0.00 39 SER A O 6
ATOM 3148 N N . GLY A 1 40 ? 2.064 -15.601 4.053 1.00 0.00 40 GLY A N 6
ATOM 3149 C CA . GLY A 1 40 ? 0.981 -14.640 3.935 1.00 0.00 40 GLY A CA 6
ATOM 3150 C C . GLY A 1 40 ? 0.790 -14.205 2.481 1.00 0.00 40 GLY A C 6
ATOM 3151 O O . GLY A 1 40 ? 0.858 -15.027 1.569 1.00 0.00 40 GLY A O 6
ATOM 3152 N N . PHE A 1 41 ? 0.554 -12.912 2.310 1.00 0.00 41 PHE A N 6
ATOM 3153 C CA . PHE A 1 41 ? 0.353 -12.357 0.983 1.00 0.00 41 PHE A CA 6
ATOM 3154 C C . PHE A 1 41 ? 1.537 -12.676 0.069 1.00 0.00 41 PHE A C 6
ATOM 3155 O O . PHE A 1 41 ? 1.375 -12.797 -1.144 1.00 0.00 41 PHE A O 6
ATOM 3163 N N . ILE A 1 42 ? 2.702 -12.807 0.688 1.00 0.00 42 ILE A N 6
ATOM 3164 C CA . ILE A 1 42 ? 3.914 -13.111 -0.055 1.00 0.00 42 ILE A CA 6
ATOM 3165 C C . ILE A 1 42 ? 4.073 -14.628 -0.163 1.00 0.00 42 ILE A C 6
ATOM 3166 O O . ILE A 1 42 ? 4.905 -15.116 -0.926 1.00 0.00 42 ILE A O 6
ATOM 3171 N N . ALA A 1 43 ? 3.261 -15.333 0.612 1.00 0.00 43 ALA A N 6
ATOM 3172 C CA . ALA A 1 43 ? 3.303 -16.786 0.613 1.00 0.00 43 ALA A CA 6
ATOM 3173 C C . ALA A 1 43 ? 3.587 -17.285 -0.806 1.00 0.00 43 ALA A C 6
ATOM 3174 O O . ALA A 1 43 ? 4.584 -17.964 -1.040 1.00 0.00 43 ALA A O 6
ATOM 3176 N N . THR A 1 44 ? 2.690 -16.928 -1.713 1.00 0.00 44 THR A N 6
ATOM 3177 C CA . THR A 1 44 ? 2.831 -17.331 -3.102 1.00 0.00 44 THR A CA 6
ATOM 3178 C C . THR A 1 44 ? 4.064 -16.672 -3.726 1.00 0.00 44 THR A C 6
ATOM 3179 O O . THR A 1 44 ? 4.644 -17.203 -4.672 1.00 0.00 44 THR A O 6
ATOM 3183 N N . LEU A 1 45 ? 4.425 -15.524 -3.172 1.00 0.00 45 LEU A N 6
ATOM 3184 C CA . LEU A 1 45 ? 5.578 -14.787 -3.662 1.00 0.00 45 LEU A CA 6
ATOM 3185 C C . LEU A 1 45 ? 6.852 -15.575 -3.351 1.00 0.00 45 LEU A C 6
ATOM 3186 O O . LEU A 1 45 ? 7.730 -15.705 -4.204 1.00 0.00 45 LEU A O 6
ATOM 3191 N N . CYS A 1 46 ? 6.913 -16.080 -2.128 1.00 0.00 46 CYS A N 6
ATOM 3192 C CA . CYS A 1 46 ? 8.065 -16.851 -1.694 1.00 0.00 46 CYS A CA 6
ATOM 3193 C C . CYS A 1 46 ? 8.192 -18.077 -2.601 1.00 0.00 46 CYS A C 6
ATOM 3194 O O . CYS A 1 46 ? 9.241 -18.301 -3.204 1.00 0.00 46 CYS A O 6
ATOM 3197 N N . THR A 1 47 ? 7.110 -18.838 -2.669 1.00 0.00 47 THR A N 6
ATOM 3198 C CA . THR A 1 47 ? 7.088 -20.035 -3.493 1.00 0.00 47 THR A CA 6
ATOM 3199 C C . THR A 1 47 ? 7.275 -19.672 -4.967 1.00 0.00 47 THR A C 6
ATOM 3200 O O . THR A 1 47 ? 7.493 -20.547 -5.803 1.00 0.00 47 THR A O 6
ATOM 3204 N N . LYS A 1 48 ? 7.185 -18.379 -5.241 1.00 0.00 48 LYS A N 6
ATOM 3205 C CA . LYS A 1 48 ? 7.343 -17.888 -6.600 1.00 0.00 48 LYS A CA 6
ATOM 3206 C C . LYS A 1 48 ? 8.797 -18.073 -7.038 1.00 0.00 48 LYS A C 6
ATOM 3207 O O . LYS A 1 48 ? 9.061 -18.586 -8.124 1.00 0.00 48 LYS A O 6
ATOM 3213 N N . VAL A 1 49 ? 9.702 -17.644 -6.170 1.00 0.00 49 VAL A N 6
ATOM 3214 C CA . VAL A 1 49 ? 11.122 -17.756 -6.455 1.00 0.00 49 VAL A CA 6
ATOM 3215 C C . VAL A 1 49 ? 11.504 -19.234 -6.556 1.00 0.00 49 VAL A C 6
ATOM 3216 O O . VAL A 1 49 ? 12.183 -19.641 -7.497 1.00 0.00 49 VAL A O 6
ATOM 3220 N N . LEU A 1 50 ? 11.048 -19.998 -5.573 1.00 0.00 50 LEU A N 6
ATOM 3221 C CA . LEU A 1 50 ? 11.334 -21.422 -5.539 1.00 0.00 50 LEU A CA 6
ATOM 3222 C C . LEU A 1 50 ? 10.810 -22.073 -6.821 1.00 0.00 50 LEU A C 6
ATOM 3223 O O . LEU A 1 50 ? 11.538 -22.802 -7.494 1.00 0.00 50 LEU A O 6
ATOM 3228 N N . ASP A 1 51 ? 9.551 -21.787 -7.120 1.00 0.00 51 ASP A N 6
ATOM 3229 C CA . ASP A 1 51 ? 8.922 -22.336 -8.309 1.00 0.00 51 ASP A CA 6
ATOM 3230 C C . ASP A 1 51 ? 9.716 -21.908 -9.545 1.00 0.00 51 ASP A C 6
ATOM 3231 O O . ASP A 1 51 ? 9.961 -22.717 -10.440 1.00 0.00 51 ASP A O 6
ATOM 3236 N N . PHE A 1 52 ? 10.096 -20.640 -9.555 1.00 0.00 52 PHE A N 6
ATOM 3237 C CA . PHE A 1 52 ? 10.858 -20.096 -10.667 1.00 0.00 52 PHE A CA 6
ATOM 3238 C C . PHE A 1 52 ? 12.248 -20.731 -10.741 1.00 0.00 52 PHE A C 6
ATOM 3239 O O . PHE A 1 52 ? 12.665 -21.200 -11.799 1.00 0.00 52 PHE A O 6
ATOM 3247 N N . GLY A 1 53 ? 12.929 -20.724 -9.604 1.00 0.00 53 GLY A N 6
ATOM 3248 C CA . GLY A 1 53 ? 14.263 -21.294 -9.528 1.00 0.00 53 GLY A CA 6
ATOM 3249 C C . GLY A 1 53 ? 15.288 -20.234 -9.115 1.00 0.00 53 GLY A C 6
ATOM 3250 O O . GLY A 1 53 ? 15.667 -19.386 -9.921 1.00 0.00 53 GLY A O 6
ATOM 3251 N N . ILE A 1 54 ? 15.708 -20.319 -7.862 1.00 0.00 54 ILE A N 6
ATOM 3252 C CA . ILE A 1 54 ? 16.681 -19.378 -7.333 1.00 0.00 54 ILE A CA 6
ATOM 3253 C C . ILE A 1 54 ? 17.825 -19.218 -8.337 1.00 0.00 54 ILE A C 6
ATOM 3254 O O . ILE A 1 54 ? 18.325 -18.113 -8.543 1.00 0.00 54 ILE A O 6
ATOM 3259 N N . ASP A 1 55 ? 18.206 -20.336 -8.935 1.00 0.00 55 ASP A N 6
ATOM 3260 C CA . ASP A 1 55 ? 19.281 -20.334 -9.913 1.00 0.00 55 ASP A CA 6
ATOM 3261 C C . ASP A 1 55 ? 18.880 -19.463 -11.104 1.00 0.00 55 ASP A C 6
ATOM 3262 O O . ASP A 1 55 ? 19.708 -18.739 -11.655 1.00 0.00 55 ASP A O 6
ATOM 3267 N N . LYS A 1 56 ? 17.609 -19.561 -11.467 1.00 0.00 56 LYS A N 6
ATOM 3268 C CA . LYS A 1 56 ? 17.089 -18.789 -12.583 1.00 0.00 56 LYS A CA 6
ATOM 3269 C C . LYS A 1 56 ? 17.260 -17.297 -12.292 1.00 0.00 56 LYS A C 6
ATOM 3270 O O . LYS A 1 56 ? 17.866 -16.573 -13.080 1.00 0.00 56 LYS A O 6
ATOM 3276 N N . LEU A 1 57 ? 16.716 -16.883 -11.157 1.00 0.00 57 LEU A N 6
ATOM 3277 C CA . LEU A 1 57 ? 16.801 -15.490 -10.752 1.00 0.00 57 LEU A CA 6
ATOM 3278 C C . LEU A 1 57 ? 18.228 -14.985 -10.978 1.00 0.00 57 LEU A C 6
ATOM 3279 O O . LEU A 1 57 ? 18.425 -13.874 -11.470 1.00 0.00 57 LEU A O 6
ATOM 3284 N N . ILE A 1 58 ? 19.185 -15.822 -10.609 1.00 0.00 58 ILE A N 6
ATOM 3285 C CA . ILE A 1 58 ? 20.586 -15.474 -10.766 1.00 0.00 58 ILE A CA 6
ATOM 3286 C C . ILE A 1 58 ? 20.934 -15.434 -12.255 1.00 0.00 58 ILE A C 6
ATOM 3287 O O . ILE A 1 58 ? 21.695 -14.573 -12.695 1.00 0.00 58 ILE A O 6
ATOM 3292 N N . GLN A 1 59 ? 20.360 -16.375 -12.989 1.00 0.00 59 GLN A N 6
ATOM 3293 C CA . GLN A 1 59 ? 20.600 -16.459 -14.420 1.00 0.00 59 GLN A CA 6
ATOM 3294 C C . GLN A 1 59 ? 20.163 -15.164 -15.107 1.00 0.00 59 GLN A C 6
ATOM 3295 O O . GLN A 1 59 ? 20.860 -14.658 -15.987 1.00 0.00 59 GLN A O 6
ATOM 3301 N N . LEU A 1 60 ? 19.012 -14.663 -14.681 1.00 0.00 60 LEU A N 6
ATOM 3302 C CA . LEU A 1 60 ? 18.475 -13.437 -15.245 1.00 0.00 60 LEU A CA 6
ATOM 3303 C C . LEU A 1 60 ? 19.469 -12.297 -15.015 1.00 0.00 60 LEU A C 6
ATOM 3304 O O . LEU A 1 60 ? 19.898 -11.642 -15.963 1.00 0.00 60 LEU A O 6
ATOM 3309 N N . ILE A 1 61 ? 19.805 -12.094 -13.749 1.00 0.00 61 ILE A N 6
ATOM 3310 C CA . ILE A 1 61 ? 20.740 -11.044 -13.382 1.00 0.00 61 ILE A CA 6
ATOM 3311 C C . ILE A 1 61 ? 22.001 -11.167 -14.240 1.00 0.00 61 ILE A C 6
ATOM 3312 O O . ILE A 1 61 ? 22.499 -10.173 -14.766 1.00 0.00 61 ILE A O 6
ATOM 3317 N N . GLU A 1 62 ? 22.482 -12.397 -14.356 1.00 0.00 62 GLU A N 6
ATOM 3318 C CA . GLU A 1 62 ? 23.675 -12.664 -15.140 1.00 0.00 62 GLU A CA 6
ATOM 3319 C C . GLU A 1 62 ? 23.502 -12.135 -16.566 1.00 0.00 62 GLU A C 6
ATOM 3320 O O . GLU A 1 62 ? 24.437 -11.585 -17.146 1.00 0.00 62 GLU A O 6
ATOM 3326 N N . ASP A 1 63 ? 22.299 -12.321 -17.090 1.00 0.00 63 ASP A N 6
ATOM 3327 C CA . ASP A 1 63 ? 21.991 -11.869 -18.437 1.00 0.00 63 ASP A CA 6
ATOM 3328 C C . ASP A 1 63 ? 21.954 -10.340 -18.461 1.00 0.00 63 ASP A C 6
ATOM 3329 O O . ASP A 1 63 ? 22.750 -9.707 -19.153 1.00 0.00 63 ASP A O 6
ATOM 3334 N N . LYS A 1 64 ? 21.021 -9.790 -17.697 1.00 0.00 64 LYS A N 6
ATOM 3335 C CA . LYS A 1 64 ? 20.869 -8.348 -17.622 1.00 0.00 64 LYS A CA 6
ATOM 3336 C C . LYS A 1 64 ? 19.468 -8.012 -17.111 1.00 0.00 64 LYS A C 6
ATOM 3337 O O . LYS A 1 64 ? 18.800 -7.132 -17.651 1.00 0.00 64 LYS A O 6
ATOM 3343 N N . VAL A 1 65 ? 19.062 -8.732 -16.076 1.00 0.00 65 VAL A N 6
ATOM 3344 C CA . VAL A 1 65 ? 17.751 -8.521 -15.485 1.00 0.00 65 VAL A CA 6
ATOM 3345 C C . VAL A 1 65 ? 17.913 -7.865 -14.112 1.00 0.00 65 VAL A C 6
ATOM 3346 O O . VAL A 1 65 ? 18.379 -8.501 -13.168 1.00 0.00 65 VAL A O 6
ATOM 3350 N N . ASP A 1 66 ? 17.520 -6.602 -14.046 1.00 0.00 66 ASP A N 6
ATOM 3351 C CA . ASP A 1 66 ? 17.617 -5.853 -12.804 1.00 0.00 66 ASP A CA 6
ATOM 3352 C C . ASP A 1 66 ? 16.993 -6.670 -11.671 1.00 0.00 66 ASP A C 6
ATOM 3353 O O . ASP A 1 66 ? 16.519 -7.783 -11.891 1.00 0.00 66 ASP A O 6
ATOM 3358 N N . ALA A 1 67 ? 17.013 -6.085 -10.482 1.00 0.00 67 ALA A N 6
ATOM 3359 C CA . ALA A 1 67 ? 16.455 -6.744 -9.314 1.00 0.00 67 ALA A CA 6
ATOM 3360 C C . ALA A 1 67 ? 14.935 -6.571 -9.312 1.00 0.00 67 ALA A C 6
ATOM 3361 O O . ALA A 1 67 ? 14.209 -7.430 -8.815 1.00 0.00 67 ALA A O 6
ATOM 3363 N N . ASN A 1 68 ? 14.498 -5.453 -9.876 1.00 0.00 68 ASN A N 6
ATOM 3364 C CA . ASN A 1 68 ? 13.078 -5.156 -9.945 1.00 0.00 68 ASN A CA 6
ATOM 3365 C C . ASN A 1 68 ? 12.451 -5.951 -11.093 1.00 0.00 68 ASN A C 6
ATOM 3366 O O . ASN A 1 68 ? 11.450 -6.638 -10.903 1.00 0.00 68 ASN A O 6
ATOM 3371 N N . ALA A 1 69 ? 13.067 -5.828 -12.261 1.00 0.00 69 ALA A N 6
ATOM 3372 C CA . ALA A 1 69 ? 12.582 -6.527 -13.439 1.00 0.00 69 ALA A CA 6
ATOM 3373 C C . ALA A 1 69 ? 12.429 -8.015 -13.118 1.00 0.00 69 ALA A C 6
ATOM 3374 O O . ALA A 1 69 ? 11.507 -8.667 -13.605 1.00 0.00 69 ALA A O 6
ATOM 3376 N N . ILE A 1 70 ? 13.348 -8.509 -12.302 1.00 0.00 70 ILE A N 6
ATOM 3377 C CA . ILE A 1 70 ? 13.326 -9.908 -11.911 1.00 0.00 70 ILE A CA 6
ATOM 3378 C C . ILE A 1 70 ? 12.199 -10.134 -10.901 1.00 0.00 70 ILE A C 6
ATOM 3379 O O . ILE A 1 70 ? 11.427 -11.083 -11.030 1.00 0.00 70 ILE A O 6
ATOM 3384 N N . CYS A 1 71 ? 12.139 -9.246 -9.921 1.00 0.00 71 CYS A N 6
ATOM 3385 C CA . CYS A 1 71 ? 11.119 -9.337 -8.890 1.00 0.00 71 CYS A CA 6
ATOM 3386 C C . CYS A 1 71 ? 9.750 -9.170 -9.554 1.00 0.00 71 CYS A C 6
ATOM 3387 O O . CYS A 1 71 ? 8.721 -9.462 -8.945 1.00 0.00 71 CYS A O 6
ATOM 3390 N N . ALA A 1 72 ? 9.781 -8.703 -10.792 1.00 0.00 72 ALA A N 6
ATOM 3391 C CA . ALA A 1 72 ? 8.556 -8.495 -11.546 1.00 0.00 72 ALA A CA 6
ATOM 3392 C C . ALA A 1 72 ? 8.076 -9.834 -12.109 1.00 0.00 72 ALA A C 6
ATOM 3393 O O . ALA A 1 72 ? 6.884 -10.137 -12.070 1.00 0.00 72 ALA A O 6
ATOM 3395 N N . LYS A 1 73 ? 9.028 -10.600 -12.620 1.00 0.00 73 LYS A N 6
ATOM 3396 C CA . LYS A 1 73 ? 8.716 -11.900 -13.192 1.00 0.00 73 LYS A CA 6
ATOM 3397 C C . LYS A 1 73 ? 7.858 -12.693 -12.205 1.00 0.00 73 LYS A C 6
ATOM 3398 O O . LYS A 1 73 ? 6.672 -12.914 -12.446 1.00 0.00 73 LYS A O 6
ATOM 3404 N N . ILE A 1 74 ? 8.489 -13.098 -11.113 1.00 0.00 74 ILE A N 6
ATOM 3405 C CA . ILE A 1 74 ? 7.797 -13.863 -10.089 1.00 0.00 74 ILE A CA 6
ATOM 3406 C C . ILE A 1 74 ? 6.659 -13.019 -9.511 1.00 0.00 74 ILE A C 6
ATOM 3407 O O . ILE A 1 74 ? 5.853 -13.514 -8.725 1.00 0.00 74 ILE A O 6
ATOM 3412 N N . HIS A 1 75 ? 6.631 -11.760 -9.923 1.00 0.00 75 HIS A N 6
ATOM 3413 C CA . HIS A 1 75 ? 5.605 -10.843 -9.455 1.00 0.00 75 HIS A CA 6
ATOM 3414 C C . HIS A 1 75 ? 5.769 -10.613 -7.952 1.00 0.00 75 HIS A C 6
ATOM 3415 O O . HIS A 1 75 ? 5.108 -11.266 -7.144 1.00 0.00 75 HIS A O 6
ATOM 3422 N N . ALA A 1 76 ? 6.652 -9.684 -7.619 1.00 0.00 76 ALA A N 6
ATOM 3423 C CA . ALA A 1 76 ? 6.911 -9.360 -6.228 1.00 0.00 76 ALA A CA 6
ATOM 3424 C C . ALA A 1 76 ? 7.128 -7.852 -6.091 1.00 0.00 76 ALA A C 6
ATOM 3425 O O . ALA A 1 76 ? 8.252 -7.401 -5.872 1.00 0.00 76 ALA A O 6
ATOM 3427 N N . CYS A 1 77 ? 6.037 -7.113 -6.226 1.00 0.00 77 CYS A N 6
ATOM 3428 C CA . CYS A 1 77 ? 6.094 -5.665 -6.119 1.00 0.00 77 CYS A CA 6
ATOM 3429 C C . CYS A 1 77 ? 4.663 -5.126 -6.125 1.00 0.00 77 CYS A C 6
ATOM 3430 O O . CYS A 1 77 ? 4.047 -5.000 -7.182 1.00 0.00 77 CYS A O 6
ATOM 3433 N N . GLY A 1 1 ? 0.876 -1.641 -6.160 1.00 0.00 1 GLY A N 7
ATOM 3434 C CA . GLY A 1 1 ? 1.602 -2.867 -5.877 1.00 0.00 1 GLY A CA 7
ATOM 3435 C C . GLY A 1 1 ? 3.005 -2.564 -5.349 1.00 0.00 1 GLY A C 7
ATOM 3436 O O . GLY A 1 1 ? 3.915 -2.274 -6.124 1.00 0.00 1 GLY A O 7
ATOM 3437 N N . GLU A 1 2 ? 3.138 -2.642 -4.033 1.00 0.00 2 GLU A N 7
ATOM 3438 C CA . GLU A 1 2 ? 4.415 -2.379 -3.392 1.00 0.00 2 GLU A CA 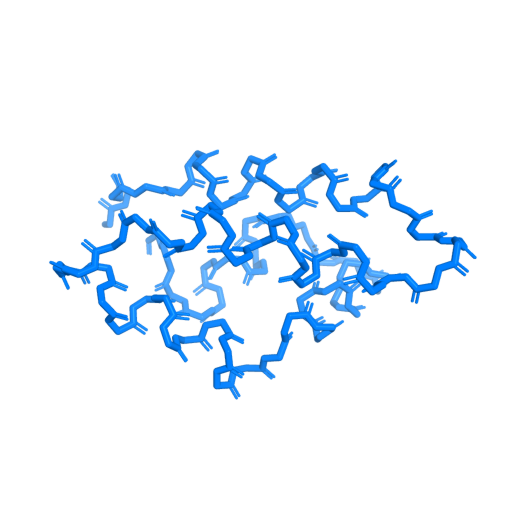7
ATOM 3439 C C . GLU A 1 2 ? 4.505 -3.127 -2.061 1.00 0.00 2 GLU A C 7
ATOM 3440 O O . GLU A 1 2 ? 4.957 -2.571 -1.061 1.00 0.00 2 GLU A O 7
ATOM 3446 N N . ILE A 1 3 ? 4.066 -4.377 -2.089 1.00 0.00 3 ILE A N 7
ATOM 3447 C CA . ILE A 1 3 ? 4.091 -5.207 -0.898 1.00 0.00 3 ILE A CA 7
ATOM 3448 C C . ILE A 1 3 ? 5.530 -5.315 -0.386 1.00 0.00 3 ILE A C 7
ATOM 3449 O O . ILE A 1 3 ? 5.917 -4.603 0.539 1.00 0.00 3 ILE A O 7
ATOM 3454 N N . LEU A 1 4 ? 6.280 -6.210 -1.011 1.00 0.00 4 LEU A N 7
ATOM 3455 C CA . LEU A 1 4 ? 7.666 -6.420 -0.631 1.00 0.00 4 LEU A CA 7
ATOM 3456 C C . LEU A 1 4 ? 8.555 -6.287 -1.868 1.00 0.00 4 LEU A C 7
ATOM 3457 O O . LEU A 1 4 ? 9.440 -7.111 -2.094 1.00 0.00 4 LEU A O 7
ATOM 3462 N N . CYS A 1 5 ? 8.291 -5.242 -2.639 1.00 0.00 5 CYS A N 7
ATOM 3463 C CA . CYS A 1 5 ? 9.056 -4.990 -3.848 1.00 0.00 5 CYS A CA 7
ATOM 3464 C C . CYS A 1 5 ? 10.487 -4.631 -3.445 1.00 0.00 5 CYS A C 7
ATOM 3465 O O . CYS A 1 5 ? 11.424 -5.374 -3.737 1.00 0.00 5 CYS A O 7
ATOM 3468 N N . ASN A 1 6 ? 10.612 -3.491 -2.781 1.00 0.00 6 ASN A N 7
ATOM 3469 C CA . ASN A 1 6 ? 11.913 -3.024 -2.335 1.00 0.00 6 ASN A CA 7
ATOM 3470 C C . ASN A 1 6 ? 12.572 -4.105 -1.476 1.00 0.00 6 ASN A C 7
ATOM 3471 O O . ASN A 1 6 ? 13.786 -4.094 -1.280 1.00 0.00 6 ASN A O 7
ATOM 3476 N N . LEU A 1 7 ? 11.742 -5.014 -0.986 1.00 0.00 7 LEU A N 7
ATOM 3477 C CA . LEU A 1 7 ? 12.228 -6.100 -0.152 1.00 0.00 7 LEU A CA 7
ATOM 3478 C C . LEU A 1 7 ? 13.091 -7.039 -0.998 1.00 0.00 7 LEU A C 7
ATOM 3479 O O . LEU A 1 7 ? 14.318 -6.967 -0.954 1.00 0.00 7 LEU A O 7
ATOM 3484 N N . CYS A 1 8 ? 12.415 -7.897 -1.748 1.00 0.00 8 CYS A N 7
ATOM 3485 C CA . CYS A 1 8 ? 13.105 -8.849 -2.603 1.00 0.00 8 CYS A CA 7
ATOM 3486 C C . CYS A 1 8 ? 14.171 -8.094 -3.400 1.00 0.00 8 CYS A C 7
ATOM 3487 O O . CYS A 1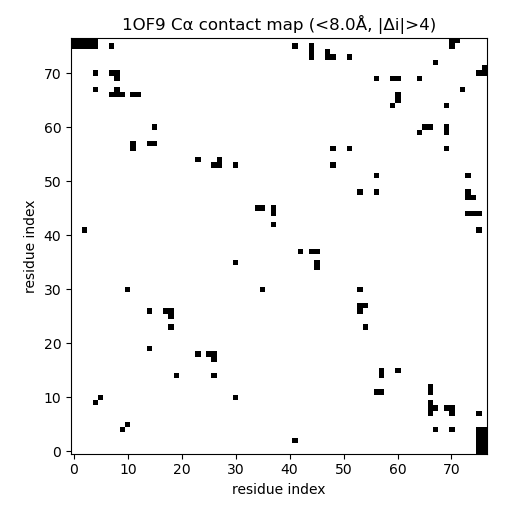 8 ? 15.367 -8.307 -3.200 1.00 0.00 8 CYS A O 7
ATOM 3490 N N . THR A 1 9 ? 13.700 -7.228 -4.285 1.00 0.00 9 THR A N 7
ATOM 3491 C CA . THR A 1 9 ? 14.599 -6.441 -5.113 1.00 0.00 9 THR A CA 7
ATOM 3492 C C . THR A 1 9 ? 15.758 -5.898 -4.274 1.00 0.00 9 THR A C 7
ATOM 3493 O O . THR A 1 9 ? 16.830 -5.610 -4.803 1.00 0.00 9 THR A O 7
ATOM 3497 N N . GLY A 1 10 ? 15.502 -5.774 -2.979 1.00 0.00 10 GLY A N 7
ATOM 3498 C CA . GLY A 1 10 ? 16.511 -5.270 -2.063 1.00 0.00 10 GLY A CA 7
ATOM 3499 C C . GLY A 1 10 ? 17.575 -6.332 -1.782 1.00 0.00 10 GLY A C 7
ATOM 3500 O O . GLY A 1 10 ? 18.761 -6.016 -1.681 1.00 0.00 10 GLY A O 7
ATOM 3501 N N . LEU A 1 11 ? 17.116 -7.569 -1.664 1.00 0.00 11 LEU A N 7
ATOM 3502 C CA . LEU A 1 11 ? 18.014 -8.679 -1.397 1.00 0.00 11 LEU A CA 7
ATOM 3503 C C . LEU A 1 11 ? 18.652 -9.140 -2.709 1.00 0.00 11 LEU A C 7
ATOM 3504 O O . LEU A 1 11 ? 19.820 -9.528 -2.733 1.00 0.00 11 LEU A O 7
ATOM 3509 N N . ILE A 1 12 ? 17.860 -9.081 -3.769 1.00 0.00 12 ILE A N 7
ATOM 3510 C CA . ILE A 1 12 ? 18.333 -9.488 -5.081 1.00 0.00 12 ILE A CA 7
ATOM 3511 C C . ILE A 1 12 ? 19.662 -8.790 -5.377 1.00 0.00 12 ILE A C 7
ATOM 3512 O O . ILE A 1 12 ? 20.633 -9.437 -5.766 1.00 0.00 12 ILE A O 7
ATOM 3517 N N . ASN A 1 13 ? 19.662 -7.479 -5.182 1.00 0.00 13 ASN A N 7
ATOM 3518 C CA . ASN A 1 13 ? 20.856 -6.687 -5.424 1.00 0.00 13 ASN A CA 7
ATOM 3519 C C . ASN A 1 13 ? 22.031 -7.295 -4.656 1.00 0.00 13 ASN A C 7
ATOM 3520 O O . ASN A 1 13 ? 23.164 -7.278 -5.133 1.00 0.00 13 ASN A O 7
ATOM 3525 N N . THR A 1 14 ? 21.720 -7.816 -3.478 1.00 0.00 14 THR A N 7
ATOM 3526 C CA . THR A 1 14 ? 22.736 -8.428 -2.639 1.00 0.00 14 THR A CA 7
ATOM 3527 C C . THR A 1 14 ? 23.215 -9.745 -3.255 1.00 0.00 14 THR A C 7
ATOM 3528 O O . THR A 1 14 ? 24.358 -10.150 -3.051 1.00 0.00 14 THR A O 7
ATOM 3532 N N . LEU A 1 15 ? 22.315 -10.376 -3.996 1.00 0.00 15 LEU A N 7
ATOM 3533 C CA . LEU A 1 15 ? 22.632 -11.637 -4.643 1.00 0.00 15 LEU A CA 7
ATOM 3534 C C . LEU A 1 15 ? 23.675 -11.397 -5.736 1.00 0.00 15 LEU A C 7
ATOM 3535 O O . LEU A 1 15 ? 24.389 -12.319 -6.131 1.00 0.00 15 LEU A O 7
ATOM 3540 N N . GLU A 1 16 ? 23.730 -10.156 -6.195 1.00 0.00 16 GLU A N 7
ATOM 3541 C CA . GLU A 1 16 ? 24.674 -9.784 -7.236 1.00 0.00 16 GLU A CA 7
ATOM 3542 C C . GLU A 1 16 ? 26.089 -9.697 -6.661 1.00 0.00 16 GLU A C 7
ATOM 3543 O O . GLU A 1 16 ? 27.069 -9.832 -7.393 1.00 0.00 16 GLU A O 7
ATOM 3549 N N . ASN A 1 17 ? 26.152 -9.472 -5.357 1.00 0.00 17 ASN A N 7
ATOM 3550 C CA . ASN A 1 17 ? 27.431 -9.365 -4.677 1.00 0.00 17 ASN A CA 7
ATOM 3551 C C . ASN A 1 17 ? 27.561 -10.504 -3.662 1.00 0.00 17 ASN A C 7
ATOM 3552 O O . ASN A 1 17 ? 28.623 -10.697 -3.073 1.00 0.00 17 ASN A O 7
ATOM 3557 N N . LEU A 1 18 ? 26.464 -11.227 -3.490 1.00 0.00 18 LEU A N 7
ATOM 3558 C CA . LEU A 1 18 ? 26.442 -12.341 -2.557 1.00 0.00 18 LEU A CA 7
ATOM 3559 C C . LEU A 1 18 ? 27.602 -13.288 -2.873 1.00 0.00 18 LEU A C 7
ATOM 3560 O O . LEU A 1 18 ? 28.689 -13.151 -2.316 1.00 0.00 18 LEU A O 7
ATOM 3565 N N . LEU A 1 19 ? 27.330 -14.229 -3.766 1.00 0.00 19 LEU A N 7
ATOM 3566 C CA . LEU A 1 19 ? 28.337 -15.198 -4.162 1.00 0.00 19 LEU A CA 7
ATOM 3567 C C . LEU A 1 19 ? 28.697 -14.980 -5.633 1.00 0.00 19 LEU A C 7
ATOM 3568 O O . LEU A 1 19 ? 29.858 -14.749 -5.964 1.00 0.00 19 LEU A O 7
ATOM 3573 N N . THR A 1 20 ? 27.678 -15.061 -6.477 1.00 0.00 20 THR A N 7
ATOM 3574 C CA . THR A 1 20 ? 27.873 -14.876 -7.905 1.00 0.00 20 THR A CA 7
ATOM 3575 C C . THR A 1 20 ? 29.261 -15.365 -8.322 1.00 0.00 20 THR A C 7
ATOM 3576 O O . THR A 1 20 ? 29.919 -14.740 -9.152 1.00 0.00 20 THR A O 7
ATOM 3580 N N . THR A 1 21 ? 29.665 -16.477 -7.726 1.00 0.00 21 THR A N 7
ATOM 3581 C CA . THR A 1 21 ? 30.963 -17.058 -8.026 1.00 0.00 21 THR A CA 7
ATOM 3582 C C . THR A 1 21 ? 31.165 -18.351 -7.233 1.00 0.00 21 THR A C 7
ATOM 3583 O O . THR A 1 21 ? 31.733 -19.314 -7.745 1.00 0.00 21 THR A O 7
ATOM 3587 N N . LYS A 1 22 ? 30.689 -18.330 -5.997 1.00 0.00 22 LYS A N 7
ATOM 3588 C CA . LYS A 1 22 ? 30.810 -19.489 -5.129 1.00 0.00 22 LYS A CA 7
ATOM 3589 C C . LYS A 1 22 ? 30.061 -20.668 -5.753 1.00 0.00 22 LYS A C 7
ATOM 3590 O O . LYS A 1 22 ? 30.667 -21.685 -6.088 1.00 0.00 22 LYS A O 7
ATOM 3596 N N . GLY A 1 23 ? 28.755 -20.494 -5.890 1.00 0.00 23 GLY A N 7
ATOM 3597 C CA . GLY A 1 23 ? 27.918 -21.531 -6.467 1.00 0.00 23 GLY A CA 7
ATOM 3598 C C . GLY A 1 23 ? 26.466 -21.063 -6.581 1.00 0.00 23 GLY A C 7
ATOM 3599 O O . GLY A 1 23 ? 25.755 -21.452 -7.507 1.00 0.00 23 GLY A O 7
ATOM 3600 N N . ALA A 1 24 ? 26.067 -20.236 -5.625 1.00 0.00 24 ALA A N 7
ATOM 3601 C CA . ALA A 1 24 ? 24.712 -19.712 -5.606 1.00 0.00 24 ALA A CA 7
ATOM 3602 C C . ALA A 1 24 ? 23.846 -20.581 -4.693 1.00 0.00 24 ALA A C 7
ATOM 3603 O O . ALA A 1 24 ? 22.622 -20.590 -4.817 1.00 0.00 24 ALA A O 7
ATOM 3605 N N . ASP A 1 25 ? 24.515 -21.290 -3.796 1.00 0.00 25 ASP A N 7
ATOM 3606 C CA . ASP A 1 25 ? 23.822 -22.160 -2.862 1.00 0.00 25 ASP A CA 7
ATOM 3607 C C . ASP A 1 25 ? 23.489 -21.377 -1.590 1.00 0.00 25 ASP A C 7
ATOM 3608 O O . ASP A 1 25 ? 22.390 -21.495 -1.053 1.00 0.00 25 ASP A O 7
ATOM 3613 N N . LYS A 1 26 ? 24.461 -20.594 -1.146 1.00 0.00 26 LYS A N 7
ATOM 3614 C CA . LYS A 1 26 ? 24.287 -19.791 0.053 1.00 0.00 26 LYS A CA 7
ATOM 3615 C C . LYS A 1 26 ? 23.183 -18.760 -0.187 1.00 0.00 26 LYS A C 7
ATOM 3616 O O . LYS A 1 26 ? 22.669 -18.163 0.759 1.00 0.00 26 LYS A O 7
ATOM 3622 N N . VAL A 1 27 ? 22.850 -18.580 -1.457 1.00 0.00 27 VAL A N 7
ATOM 3623 C CA . VAL A 1 27 ? 21.816 -17.631 -1.832 1.00 0.00 27 VAL A CA 7
ATOM 3624 C C . VAL A 1 27 ? 20.470 -18.104 -1.281 1.00 0.00 27 VAL A C 7
ATOM 3625 O O . VAL A 1 27 ? 19.774 -17.352 -0.601 1.00 0.00 27 VAL A O 7
ATOM 3629 N N . LYS A 1 28 ? 20.144 -19.350 -1.594 1.00 0.00 28 LYS A N 7
ATOM 3630 C CA . LYS A 1 28 ? 18.893 -19.933 -1.139 1.00 0.00 28 LYS A CA 7
ATOM 3631 C C . LYS A 1 28 ? 18.940 -20.109 0.380 1.00 0.00 28 LYS A C 7
ATOM 3632 O O . LYS A 1 28 ? 17.912 -20.338 1.014 1.00 0.00 28 LYS A O 7
ATOM 3638 N N . ASP A 1 29 ? 20.145 -19.996 0.919 1.00 0.00 29 ASP A N 7
ATOM 3639 C CA . ASP A 1 29 ? 20.340 -20.139 2.352 1.00 0.00 29 ASP A CA 7
ATOM 3640 C C . ASP A 1 29 ? 20.007 -18.817 3.043 1.00 0.00 29 ASP A C 7
ATOM 3641 O O . ASP A 1 29 ? 19.452 -18.807 4.141 1.00 0.00 29 ASP A O 7
ATOM 3646 N N . TYR A 1 30 ? 20.358 -17.729 2.372 1.00 0.00 30 TYR A N 7
ATOM 3647 C CA . TYR A 1 30 ? 20.102 -16.403 2.907 1.00 0.00 30 TYR A CA 7
ATOM 3648 C C . TYR A 1 30 ? 18.739 -15.880 2.450 1.00 0.00 30 TYR A C 7
ATOM 3649 O O . TYR A 1 30 ? 18.146 -15.025 3.106 1.00 0.00 30 TYR A O 7
ATOM 3658 N N . ILE A 1 31 ? 18.281 -16.416 1.328 1.00 0.00 31 ILE A N 7
ATOM 3659 C CA . ILE A 1 31 ? 16.999 -16.014 0.774 1.00 0.00 31 ILE A CA 7
ATOM 3660 C C . ILE A 1 31 ? 15.873 -16.616 1.619 1.00 0.00 31 ILE A C 7
ATOM 3661 O O . ILE A 1 31 ? 14.817 -16.007 1.773 1.00 0.00 31 ILE A O 7
ATOM 3666 N N . SER A 1 32 ? 16.140 -17.804 2.142 1.00 0.00 32 SER A N 7
ATOM 3667 C CA . SER A 1 32 ? 15.163 -18.494 2.966 1.00 0.00 32 SER A CA 7
ATOM 3668 C C . SER A 1 32 ? 15.081 -17.836 4.344 1.00 0.00 32 SER A C 7
ATOM 3669 O O . SER A 1 32 ? 13.991 -17.540 4.832 1.00 0.00 32 SER A O 7
ATOM 3672 N N . SER A 1 33 ? 16.249 -17.623 4.933 1.00 0.00 33 SER A N 7
ATOM 3673 C CA . SER A 1 33 ? 16.323 -17.005 6.246 1.00 0.00 33 SER A CA 7
ATOM 3674 C C . SER A 1 33 ? 15.669 -15.622 6.211 1.00 0.00 33 SER A C 7
ATOM 3675 O O . SER A 1 33 ? 15.082 -15.185 7.199 1.00 0.00 33 SER A O 7
ATOM 3678 N N . LEU A 1 34 ? 15.791 -14.974 5.062 1.00 0.00 34 LEU A N 7
ATOM 3679 C CA . LEU A 1 34 ? 15.218 -13.651 4.886 1.00 0.00 34 LEU A CA 7
ATOM 3680 C C . LEU A 1 34 ? 13.726 -13.783 4.575 1.00 0.00 34 LEU A C 7
ATOM 3681 O O . LEU A 1 34 ? 12.897 -13.115 5.192 1.00 0.00 34 LEU A O 7
ATOM 3686 N N . CYS A 1 35 ? 13.429 -14.648 3.617 1.00 0.00 35 CYS A N 7
ATOM 3687 C CA . CYS A 1 35 ? 12.050 -14.876 3.216 1.00 0.00 35 CYS A CA 7
ATOM 3688 C C . CYS A 1 35 ? 11.340 -15.627 4.345 1.00 0.00 35 CYS A C 7
ATOM 3689 O O . CYS A 1 35 ? 10.130 -15.841 4.287 1.00 0.00 35 CYS A O 7
ATOM 3692 N N . ASN A 1 36 ? 12.122 -16.006 5.344 1.00 0.00 36 ASN A N 7
ATOM 3693 C CA . ASN A 1 36 ? 11.583 -16.728 6.485 1.00 0.00 36 ASN A CA 7
ATOM 3694 C C . ASN A 1 36 ? 10.753 -15.772 7.341 1.00 0.00 36 ASN A C 7
ATOM 3695 O O . ASN A 1 36 ? 10.996 -15.635 8.539 1.00 0.00 36 ASN A O 7
ATOM 3700 N N . LYS A 1 37 ? 9.787 -15.134 6.694 1.00 0.00 37 LYS A N 7
ATOM 3701 C CA . LYS A 1 37 ? 8.919 -14.194 7.382 1.00 0.00 37 LYS A CA 7
ATOM 3702 C C . LYS A 1 37 ? 7.827 -13.718 6.422 1.00 0.00 37 LYS A C 7
ATOM 3703 O O . LYS A 1 37 ? 7.459 -12.545 6.427 1.00 0.00 37 LYS A O 7
ATOM 3709 N N . ALA A 1 38 ? 7.339 -14.654 5.621 1.00 0.00 38 ALA A N 7
ATOM 3710 C CA . ALA A 1 38 ? 6.297 -14.346 4.657 1.00 0.00 38 ALA A CA 7
ATOM 3711 C C . ALA A 1 38 ? 4.967 -14.916 5.151 1.00 0.00 38 ALA A C 7
ATOM 3712 O O . ALA A 1 38 ? 4.235 -14.251 5.883 1.00 0.00 38 ALA A O 7
ATOM 3714 N N . SER A 1 39 ? 4.692 -16.143 4.731 1.00 0.00 39 SER A N 7
ATOM 3715 C CA . SER A 1 39 ? 3.463 -16.811 5.121 1.00 0.00 39 SER A CA 7
ATOM 3716 C C . SER A 1 39 ? 2.299 -15.818 5.102 1.00 0.00 39 SER A C 7
ATOM 3717 O O . SER A 1 39 ? 1.493 -15.783 6.031 1.00 0.00 39 SER A O 7
ATOM 3720 N N . GLY A 1 40 ? 2.249 -15.034 4.035 1.00 0.00 40 GLY A N 7
ATOM 3721 C CA . GLY A 1 40 ? 1.197 -14.044 3.883 1.00 0.00 40 GLY A CA 7
ATOM 3722 C C . GLY A 1 40 ? 0.962 -13.717 2.407 1.00 0.00 40 GLY A C 7
ATOM 3723 O O . GLY A 1 40 ? 1.020 -14.601 1.554 1.00 0.00 40 GLY A O 7
ATOM 3724 N N . PHE A 1 41 ? 0.700 -12.443 2.151 1.00 0.00 41 PHE A N 7
ATOM 3725 C CA . PHE A 1 41 ? 0.456 -11.987 0.793 1.00 0.00 41 PHE A CA 7
ATOM 3726 C C . PHE A 1 41 ? 1.636 -12.326 -0.121 1.00 0.00 41 PHE A C 7
ATOM 3727 O O . PHE A 1 41 ? 1.456 -12.549 -1.317 1.00 0.00 41 PHE A O 7
ATOM 3735 N N . ILE A 1 42 ? 2.817 -12.354 0.480 1.00 0.00 42 ILE A N 7
ATOM 3736 C CA . ILE A 1 42 ? 4.027 -12.662 -0.264 1.00 0.00 42 ILE A CA 7
ATOM 3737 C C . ILE A 1 42 ? 4.225 -14.179 -0.304 1.00 0.00 42 ILE A C 7
ATOM 3738 O O . ILE A 1 42 ? 5.060 -14.680 -1.054 1.00 0.00 42 ILE A O 7
ATOM 3743 N N . ALA A 1 43 ? 3.441 -14.867 0.514 1.00 0.00 43 ALA A N 7
ATOM 3744 C CA . ALA A 1 43 ? 3.519 -16.316 0.581 1.00 0.00 43 ALA A CA 7
ATOM 3745 C C . ALA A 1 43 ? 3.773 -16.875 -0.820 1.00 0.00 43 ALA A C 7
ATOM 3746 O O . ALA A 1 43 ? 4.769 -17.559 -1.049 1.00 0.00 43 ALA A O 7
ATOM 3748 N N . THR A 1 44 ? 2.853 -16.564 -1.722 1.00 0.00 44 THR A N 7
ATOM 3749 C CA . THR A 1 44 ? 2.965 -17.026 -3.095 1.00 0.00 44 THR A CA 7
ATOM 3750 C C . THR A 1 44 ? 4.158 -16.363 -3.786 1.00 0.00 44 THR A C 7
ATOM 3751 O O . THR A 1 44 ? 4.720 -16.918 -4.729 1.00 0.00 44 THR A O 7
ATOM 3755 N N . LEU A 1 45 ? 4.510 -15.187 -3.289 1.00 0.00 45 LEU A N 7
ATOM 3756 C CA . LEU A 1 45 ? 5.628 -14.443 -3.846 1.00 0.00 45 LEU A CA 7
ATOM 3757 C C . LEU A 1 45 ? 6.930 -15.189 -3.549 1.00 0.00 45 LEU A C 7
ATOM 3758 O O . LEU A 1 45 ? 7.828 -15.236 -4.388 1.00 0.00 45 LEU A O 7
ATOM 3763 N N . CYS A 1 46 ? 6.991 -15.753 -2.352 1.00 0.00 46 CYS A N 7
ATOM 3764 C CA . CYS A 1 46 ? 8.169 -16.493 -1.933 1.00 0.00 46 CYS A CA 7
ATOM 3765 C C . CYS A 1 46 ? 8.227 -17.797 -2.732 1.00 0.00 46 CYS A C 7
ATOM 3766 O O . CYS A 1 46 ? 9.183 -18.036 -3.469 1.00 0.00 46 CYS A O 7
ATOM 3769 N N . THR A 1 47 ? 7.192 -18.605 -2.560 1.00 0.00 47 THR A N 7
ATOM 3770 C CA . THR A 1 47 ? 7.112 -19.878 -3.256 1.00 0.00 47 THR A CA 7
ATOM 3771 C C . THR A 1 47 ? 7.287 -19.674 -4.763 1.00 0.00 47 THR A C 7
ATOM 3772 O O . THR A 1 47 ? 7.597 -20.617 -5.489 1.00 0.00 47 THR A O 7
ATOM 3776 N N . LYS A 1 48 ? 7.081 -18.436 -5.187 1.00 0.00 48 LYS A N 7
ATOM 3777 C CA . LYS A 1 48 ? 7.212 -18.096 -6.594 1.00 0.00 48 LYS A CA 7
ATOM 3778 C C . LYS A 1 48 ? 8.672 -18.262 -7.021 1.00 0.00 48 LYS A C 7
ATOM 3779 O O . LYS A 1 48 ? 8.974 -19.043 -7.922 1.00 0.00 48 LYS A O 7
ATOM 3785 N N . VAL A 1 49 ? 9.539 -17.515 -6.353 1.00 0.00 49 VAL A N 7
ATOM 3786 C CA . VAL A 1 49 ? 10.959 -17.570 -6.651 1.00 0.00 49 VAL A CA 7
ATOM 3787 C C . VAL A 1 49 ? 11.421 -19.029 -6.648 1.00 0.00 49 VAL A C 7
ATOM 3788 O O . VAL A 1 49 ? 12.197 -19.440 -7.508 1.00 0.00 49 VAL A O 7
ATOM 3792 N N . LEU A 1 50 ? 10.923 -19.772 -5.670 1.00 0.00 50 LEU A N 7
ATOM 3793 C CA . LEU A 1 50 ? 11.274 -21.176 -5.543 1.00 0.00 50 LEU A CA 7
ATOM 3794 C C . LEU A 1 50 ? 10.794 -21.932 -6.784 1.00 0.00 50 LEU A C 7
ATOM 3795 O O . LEU A 1 50 ? 11.592 -22.545 -7.489 1.00 0.00 50 LEU A O 7
ATOM 3800 N N . ASP A 1 51 ? 9.491 -21.862 -7.012 1.00 0.00 51 ASP A N 7
ATOM 3801 C CA . ASP A 1 51 ? 8.894 -22.532 -8.155 1.00 0.00 51 ASP A CA 7
ATOM 3802 C C . ASP A 1 51 ? 9.716 -22.223 -9.408 1.00 0.00 51 ASP A C 7
ATOM 3803 O O . ASP A 1 51 ? 9.896 -23.087 -10.265 1.00 0.00 51 ASP A O 7
ATOM 3808 N N . PHE A 1 52 ? 10.193 -20.989 -9.474 1.00 0.00 52 PHE A N 7
ATOM 3809 C CA . PHE A 1 52 ? 10.991 -20.555 -10.608 1.00 0.00 52 PHE A CA 7
ATOM 3810 C C . PHE A 1 52 ? 12.430 -21.059 -10.489 1.00 0.00 52 PHE A C 7
ATOM 3811 O O . PHE A 1 52 ? 12.946 -21.696 -11.407 1.00 0.00 52 PHE A O 7
ATOM 3819 N N . GLY A 1 53 ? 13.039 -20.756 -9.352 1.00 0.00 53 GLY A N 7
ATOM 3820 C CA . GLY A 1 53 ? 14.408 -21.170 -9.102 1.00 0.00 53 GLY A CA 7
ATOM 3821 C C . GLY A 1 53 ? 15.327 -19.958 -8.938 1.00 0.00 53 GLY A C 7
ATOM 3822 O O . GLY A 1 53 ? 15.658 -19.288 -9.915 1.00 0.00 53 GLY A O 7
ATOM 3823 N N . ILE A 1 54 ? 15.711 -19.711 -7.694 1.00 0.00 54 ILE A N 7
ATOM 3824 C CA . ILE A 1 54 ? 16.586 -18.591 -7.390 1.00 0.00 54 ILE A CA 7
ATOM 3825 C C . ILE A 1 54 ? 17.746 -18.569 -8.386 1.00 0.00 54 ILE A C 7
ATOM 3826 O O . ILE A 1 54 ? 18.184 -17.501 -8.811 1.00 0.00 54 ILE A O 7
ATOM 3831 N N . ASP A 1 55 ? 18.211 -19.760 -8.731 1.00 0.00 55 ASP A N 7
ATOM 3832 C CA . ASP A 1 55 ? 19.313 -19.892 -9.669 1.00 0.00 55 ASP A CA 7
ATOM 3833 C C . ASP A 1 55 ? 18.885 -19.340 -11.030 1.00 0.00 55 ASP A C 7
ATOM 3834 O O . ASP A 1 55 ? 19.691 -18.744 -11.744 1.00 0.00 55 ASP A O 7
ATOM 3839 N N . LYS A 1 56 ? 17.618 -19.559 -11.350 1.00 0.00 56 LYS A N 7
ATOM 3840 C CA . LYS A 1 56 ? 17.073 -19.093 -12.614 1.00 0.00 56 LYS A CA 7
ATOM 3841 C C . LYS A 1 56 ? 17.198 -17.569 -12.686 1.00 0.00 56 LYS A C 7
ATOM 3842 O O . LYS A 1 56 ? 17.810 -17.037 -13.611 1.00 0.00 56 LYS A O 7
ATOM 3848 N N . LEU A 1 57 ? 16.610 -16.911 -11.698 1.00 0.00 57 LEU A N 7
ATOM 3849 C CA . LEU A 1 57 ? 16.648 -15.460 -11.638 1.00 0.00 57 LEU A CA 7
ATOM 3850 C C . LEU A 1 57 ? 18.096 -14.987 -11.773 1.00 0.00 57 LEU A C 7
ATOM 3851 O O . LEU A 1 57 ? 18.370 -14.000 -12.456 1.00 0.00 57 LEU A O 7
ATOM 3856 N N . ILE A 1 58 ? 18.987 -15.711 -11.112 1.00 0.00 58 ILE A N 7
ATOM 3857 C CA . ILE A 1 58 ? 20.401 -15.378 -11.150 1.00 0.00 58 ILE A CA 7
ATOM 3858 C C . ILE A 1 58 ? 20.896 -15.437 -12.596 1.00 0.00 58 ILE A C 7
ATOM 3859 O O . ILE A 1 58 ? 21.641 -14.563 -13.037 1.00 0.00 58 ILE A O 7
ATOM 3864 N N . GLN A 1 59 ? 20.461 -16.475 -13.295 1.00 0.00 59 GLN A N 7
ATOM 3865 C CA . GLN A 1 59 ? 20.852 -16.660 -14.682 1.00 0.00 59 GLN A CA 7
ATOM 3866 C C . GLN A 1 59 ? 20.424 -15.453 -15.519 1.00 0.00 59 GLN A C 7
ATOM 3867 O O . GLN A 1 59 ? 20.967 -15.215 -16.597 1.00 0.00 59 GLN A O 7
ATOM 3873 N N . LEU A 1 60 ? 19.455 -14.721 -14.990 1.00 0.00 60 LEU A N 7
ATOM 3874 C CA . LEU A 1 60 ? 18.948 -13.543 -15.674 1.00 0.00 60 LEU A CA 7
ATOM 3875 C C . LEU A 1 60 ? 19.937 -12.389 -15.495 1.00 0.00 60 LEU A C 7
ATOM 3876 O O . LEU A 1 60 ? 20.458 -11.855 -16.472 1.00 0.00 60 LEU A O 7
ATOM 3881 N N . ILE A 1 61 ? 20.164 -12.038 -14.238 1.00 0.00 61 ILE A N 7
ATOM 3882 C CA . ILE A 1 61 ? 21.082 -10.957 -13.918 1.00 0.00 61 ILE A CA 7
ATOM 3883 C C . ILE A 1 61 ? 22.280 -11.012 -14.867 1.00 0.00 61 ILE A C 7
ATOM 3884 O O . ILE A 1 61 ? 22.857 -9.980 -15.204 1.00 0.00 61 ILE A O 7
ATOM 3889 N N . GLU A 1 62 ? 22.619 -12.227 -15.271 1.00 0.00 62 GLU A N 7
ATOM 3890 C CA . GLU A 1 62 ? 23.737 -12.431 -16.175 1.00 0.00 62 GLU A CA 7
ATOM 3891 C C . GLU A 1 62 ? 23.567 -11.575 -17.432 1.00 0.00 62 GLU A C 7
ATOM 3892 O O . GLU A 1 62 ? 24.480 -10.849 -17.822 1.00 0.00 62 GLU A O 7
ATOM 3898 N N . ASP A 1 63 ? 22.391 -11.689 -18.032 1.00 0.00 63 ASP A N 7
ATOM 3899 C CA . ASP A 1 63 ? 22.089 -10.935 -19.236 1.00 0.00 63 ASP A CA 7
ATOM 3900 C C . ASP A 1 63 ? 21.947 -9.454 -18.883 1.00 0.00 63 ASP A C 7
ATOM 3901 O O . ASP A 1 63 ? 22.708 -8.620 -19.372 1.00 0.00 63 ASP A O 7
ATOM 3906 N N . LYS A 1 64 ? 20.967 -9.170 -18.036 1.00 0.00 64 LYS A N 7
ATOM 3907 C CA . LYS A 1 64 ? 20.717 -7.803 -17.613 1.00 0.00 64 LYS A CA 7
ATOM 3908 C C . LYS A 1 64 ? 19.289 -7.696 -17.071 1.00 0.00 64 LYS A C 7
ATOM 3909 O O . LYS A 1 64 ? 18.385 -7.258 -17.779 1.00 0.00 64 LYS A O 7
ATOM 3915 N N . VAL A 1 65 ? 19.134 -8.103 -15.819 1.00 0.00 65 VAL A N 7
ATOM 3916 C CA . VAL A 1 65 ? 17.833 -8.058 -15.174 1.00 0.00 65 VAL A CA 7
ATOM 3917 C C . VAL A 1 65 ? 17.991 -7.506 -13.756 1.00 0.00 65 VAL A C 7
ATOM 3918 O O . VAL A 1 65 ? 18.424 -8.219 -12.852 1.00 0.00 65 VAL A O 7
ATOM 3922 N N . ASP A 1 66 ? 17.630 -6.240 -13.605 1.00 0.00 66 ASP A N 7
ATOM 3923 C CA . ASP A 1 66 ? 17.726 -5.583 -12.313 1.00 0.00 66 ASP A CA 7
ATOM 3924 C C . ASP A 1 66 ? 17.094 -6.476 -11.244 1.00 0.00 66 ASP A C 7
ATOM 3925 O O . ASP A 1 66 ? 16.562 -7.541 -11.555 1.00 0.00 66 ASP A O 7
ATOM 3930 N N . ALA A 1 67 ? 17.171 -6.009 -10.006 1.00 0.00 67 ALA A N 7
ATOM 3931 C CA . ALA A 1 67 ? 16.613 -6.751 -8.889 1.00 0.00 67 ALA A CA 7
ATOM 3932 C C . ALA A 1 67 ? 15.086 -6.716 -8.971 1.00 0.00 67 ALA A C 7
ATOM 3933 O O . ALA A 1 67 ? 14.427 -7.741 -8.801 1.00 0.00 67 ALA A O 7
ATOM 3935 N N . ASN A 1 68 ? 14.567 -5.525 -9.230 1.00 0.00 68 ASN A N 7
ATOM 3936 C CA . ASN A 1 68 ? 13.129 -5.341 -9.337 1.00 0.00 68 ASN A CA 7
ATOM 3937 C C . ASN A 1 68 ? 12.599 -6.173 -10.506 1.00 0.00 68 ASN A C 7
ATOM 3938 O O . ASN A 1 68 ? 11.720 -7.015 -10.325 1.00 0.00 68 ASN A O 7
ATOM 3943 N N . ALA A 1 69 ? 13.154 -5.908 -11.680 1.00 0.00 69 ALA A N 7
ATOM 3944 C CA . ALA A 1 69 ? 12.747 -6.622 -12.878 1.00 0.00 69 ALA A CA 7
ATOM 3945 C C . ALA A 1 69 ? 12.725 -8.124 -12.589 1.00 0.00 69 ALA A C 7
ATOM 3946 O O . ALA A 1 69 ? 11.900 -8.853 -13.137 1.00 0.00 69 ALA A O 7
ATOM 3948 N N . ILE A 1 70 ? 13.641 -8.542 -11.729 1.00 0.00 70 ILE A N 7
ATOM 3949 C CA . ILE A 1 70 ? 13.737 -9.945 -11.361 1.00 0.00 70 ILE A CA 7
ATOM 3950 C C . ILE A 1 70 ? 12.557 -10.312 -10.459 1.00 0.00 70 ILE A C 7
ATOM 3951 O O . ILE A 1 70 ? 12.069 -11.441 -10.500 1.00 0.00 70 ILE A O 7
ATOM 3956 N N . CYS A 1 71 ? 12.133 -9.339 -9.667 1.00 0.00 71 CYS A N 7
ATOM 3957 C CA . CYS A 1 71 ? 11.019 -9.546 -8.757 1.00 0.00 71 CYS A CA 7
ATOM 3958 C C . CYS A 1 71 ? 9.718 -9.308 -9.527 1.00 0.00 71 CYS A C 7
ATOM 3959 O O . CYS A 1 71 ? 8.630 -9.475 -8.981 1.00 0.00 71 CYS A O 7
ATOM 3962 N N . ALA A 1 72 ? 9.876 -8.920 -10.784 1.00 0.00 72 ALA A N 7
ATOM 3963 C CA . ALA A 1 72 ? 8.727 -8.656 -11.635 1.00 0.00 72 ALA A CA 7
ATOM 3964 C C . ALA A 1 72 ? 8.235 -9.972 -12.242 1.00 0.00 72 ALA A C 7
ATOM 3965 O O . ALA A 1 72 ? 7.035 -10.239 -12.264 1.00 0.00 72 ALA A O 7
ATOM 3967 N N . LYS A 1 73 ? 9.188 -10.759 -12.721 1.00 0.00 73 LYS A N 7
ATOM 3968 C CA . LYS A 1 73 ? 8.867 -12.040 -13.326 1.00 0.00 73 LYS A CA 7
ATOM 3969 C C . LYS A 1 73 ? 8.040 -12.871 -12.343 1.00 0.00 73 LYS A C 7
ATOM 3970 O O . LYS A 1 73 ? 6.925 -13.283 -12.657 1.00 0.00 73 LYS A O 7
ATOM 3976 N N . ILE A 1 74 ? 8.618 -13.092 -11.171 1.00 0.00 74 ILE A N 7
ATOM 3977 C CA . ILE A 1 74 ? 7.949 -13.866 -10.140 1.00 0.00 74 ILE A CA 7
ATOM 3978 C C . ILE A 1 74 ? 6.925 -12.980 -9.427 1.00 0.00 74 ILE A C 7
ATOM 3979 O O . ILE A 1 74 ? 6.356 -13.378 -8.412 1.00 0.00 74 ILE A O 7
ATOM 3984 N N . HIS A 1 75 ? 6.721 -11.798 -9.988 1.00 0.00 75 HIS A N 7
ATOM 3985 C CA . HIS A 1 75 ? 5.775 -10.852 -9.419 1.00 0.00 75 HIS A CA 7
ATOM 3986 C C . HIS A 1 75 ? 5.856 -10.902 -7.892 1.00 0.00 75 HIS A C 7
ATOM 3987 O O . HIS A 1 75 ? 4.832 -10.940 -7.213 1.00 0.00 75 HIS A O 7
ATOM 3994 N N . ALA A 1 76 ? 7.085 -10.900 -7.397 1.00 0.00 76 ALA A N 7
ATOM 3995 C CA . ALA A 1 76 ? 7.314 -10.944 -5.962 1.00 0.00 76 ALA A CA 7
ATOM 3996 C C . ALA A 1 76 ? 7.358 -9.517 -5.412 1.00 0.00 76 ALA A C 7
ATOM 3997 O O . ALA A 1 76 ? 8.014 -9.256 -4.406 1.00 0.00 76 ALA A O 7
ATOM 3999 N N . CYS A 1 77 ? 6.652 -8.631 -6.099 1.00 0.00 77 CYS A N 7
ATOM 4000 C CA . CYS A 1 77 ? 6.601 -7.237 -5.692 1.00 0.00 77 CYS A CA 7
ATOM 4001 C C . CYS A 1 77 ? 5.907 -7.158 -4.331 1.00 0.00 77 CYS A C 7
ATOM 4002 O O . CYS A 1 77 ? 6.091 -8.031 -3.484 1.00 0.00 77 CYS A O 7
ATOM 4005 N N . GLY A 1 1 ? 3.168 1.295 0.244 1.00 0.00 1 GLY A N 8
ATOM 4006 C CA . GLY A 1 1 ? 2.992 0.062 -0.503 1.00 0.00 1 GLY A CA 8
ATOM 4007 C C . GLY A 1 1 ? 4.343 -0.577 -0.832 1.00 0.00 1 GLY A C 8
ATOM 4008 O O . GLY A 1 1 ? 5.051 -0.115 -1.724 1.00 0.00 1 GLY A O 8
ATOM 4009 N N . GLU A 1 2 ? 4.659 -1.630 -0.092 1.00 0.00 2 GLU A N 8
ATOM 4010 C CA . GLU A 1 2 ? 5.912 -2.337 -0.293 1.00 0.00 2 GLU A CA 8
ATOM 4011 C C . GLU A 1 2 ? 5.940 -3.618 0.543 1.00 0.00 2 GLU A C 8
ATOM 4012 O O . GLU A 1 2 ? 6.759 -3.753 1.451 1.00 0.00 2 GLU A O 8
ATOM 4018 N N . ILE A 1 3 ? 5.034 -4.525 0.207 1.00 0.00 3 ILE A N 8
ATOM 4019 C CA . ILE A 1 3 ? 4.944 -5.791 0.916 1.00 0.00 3 ILE A CA 8
ATOM 4020 C C . ILE A 1 3 ? 6.335 -6.421 1.003 1.00 0.00 3 ILE A C 8
ATOM 4021 O O . ILE A 1 3 ? 6.866 -6.613 2.096 1.00 0.00 3 ILE A O 8
ATOM 4026 N N . LEU A 1 4 ? 6.886 -6.726 -0.163 1.00 0.00 4 LEU A N 8
ATOM 4027 C CA . LEU A 1 4 ? 8.205 -7.332 -0.232 1.00 0.00 4 LEU A CA 8
ATOM 4028 C C . LEU A 1 4 ? 8.861 -6.963 -1.563 1.00 0.00 4 LEU A C 8
ATOM 4029 O O . LEU A 1 4 ? 9.458 -7.814 -2.222 1.00 0.00 4 LEU A O 8
ATOM 4034 N N . CYS A 1 5 ? 8.730 -5.694 -1.921 1.00 0.00 5 CYS A N 8
ATOM 4035 C CA . CYS A 1 5 ? 9.303 -5.202 -3.162 1.00 0.00 5 CYS A CA 8
ATOM 4036 C C . CYS A 1 5 ? 10.727 -4.725 -2.878 1.00 0.00 5 CYS A C 8
ATOM 4037 O O . CYS A 1 5 ? 11.693 -5.337 -3.330 1.00 0.00 5 CYS A O 8
ATOM 4040 N N . ASN A 1 6 ? 10.815 -3.635 -2.128 1.00 0.00 6 ASN A N 8
ATOM 4041 C CA . ASN A 1 6 ? 12.105 -3.069 -1.778 1.00 0.00 6 ASN A CA 8
ATOM 4042 C C . ASN A 1 6 ? 12.945 -4.129 -1.064 1.00 0.00 6 ASN A C 8
ATOM 4043 O O . ASN A 1 6 ? 14.174 -4.086 -1.109 1.00 0.00 6 ASN A O 8
ATOM 4048 N N . LEU A 1 7 ? 12.250 -5.056 -0.421 1.00 0.00 7 LEU A N 8
ATOM 4049 C CA . LEU A 1 7 ? 12.918 -6.126 0.301 1.00 0.00 7 LEU A CA 8
ATOM 4050 C C . LEU A 1 7 ? 13.509 -7.120 -0.701 1.00 0.00 7 LEU A C 8
ATOM 4051 O O . LEU A 1 7 ? 14.680 -7.483 -0.603 1.00 0.00 7 LEU A O 8
ATOM 4056 N N . CYS A 1 8 ? 12.671 -7.533 -1.641 1.00 0.00 8 CYS A N 8
ATOM 4057 C CA . CYS A 1 8 ? 13.096 -8.477 -2.659 1.00 0.00 8 CYS A CA 8
ATOM 4058 C C . CYS A 1 8 ? 14.163 -7.804 -3.525 1.00 0.00 8 CYS A C 8
ATOM 4059 O O . CYS A 1 8 ? 15.358 -7.998 -3.308 1.00 0.00 8 CYS A O 8
ATOM 4062 N N . THR A 1 9 ? 13.692 -7.026 -4.489 1.00 0.00 9 THR A N 8
ATOM 4063 C CA . THR A 1 9 ? 14.590 -6.323 -5.389 1.00 0.00 9 THR A CA 8
ATOM 4064 C C . THR A 1 9 ? 15.812 -5.804 -4.625 1.00 0.00 9 THR A C 8
ATOM 4065 O O . THR A 1 9 ? 16.892 -5.667 -5.196 1.00 0.00 9 THR A O 8
ATOM 4069 N N . GLY A 1 10 ? 15.596 -5.528 -3.347 1.00 0.00 10 GLY A N 8
ATOM 4070 C CA . GLY A 1 10 ? 16.666 -5.027 -2.500 1.00 0.00 10 GLY A CA 8
ATOM 4071 C C . GLY A 1 10 ? 17.674 -6.131 -2.179 1.00 0.00 10 GLY A C 8
ATOM 4072 O O . GLY A 1 10 ? 18.880 -5.893 -2.175 1.00 0.00 10 GLY A O 8
ATOM 4073 N N . LEU A 1 11 ? 17.142 -7.317 -1.917 1.00 0.00 11 LEU A N 8
ATOM 4074 C CA . LEU A 1 11 ? 17.981 -8.459 -1.596 1.00 0.00 11 LEU A CA 8
ATOM 4075 C C . LEU A 1 11 ? 18.604 -9.007 -2.881 1.00 0.00 11 LEU A C 8
ATOM 4076 O O . LEU A 1 11 ? 19.739 -9.481 -2.873 1.00 0.00 11 LEU A O 8
ATOM 4081 N N . ILE A 1 12 ? 17.833 -8.924 -3.956 1.00 0.00 12 ILE A N 8
ATOM 4082 C CA . ILE A 1 12 ? 18.296 -9.405 -5.247 1.00 0.00 12 ILE A CA 8
ATOM 4083 C C . ILE A 1 12 ? 19.680 -8.821 -5.538 1.00 0.00 12 ILE A C 8
ATOM 4084 O O . ILE A 1 12 ? 20.617 -9.558 -5.843 1.00 0.00 12 ILE A O 8
ATOM 4089 N N . ASN A 1 13 ? 19.764 -7.503 -5.434 1.00 0.00 13 ASN A N 8
ATOM 4090 C CA . ASN A 1 13 ? 21.018 -6.812 -5.683 1.00 0.00 13 ASN A CA 8
ATOM 4091 C C . ASN A 1 13 ? 22.090 -7.352 -4.735 1.00 0.00 13 ASN A C 8
ATOM 4092 O O . ASN A 1 13 ? 23.265 -7.421 -5.095 1.00 0.00 13 ASN A O 8
ATOM 4097 N N . THR A 1 14 ? 21.648 -7.722 -3.542 1.00 0.00 14 THR A N 8
ATOM 4098 C CA . THR A 1 14 ? 22.555 -8.253 -2.539 1.00 0.00 14 THR A CA 8
ATOM 4099 C C . THR A 1 14 ? 23.053 -9.640 -2.952 1.00 0.00 14 THR A C 8
ATOM 4100 O O . THR A 1 14 ? 24.127 -10.068 -2.533 1.00 0.00 14 THR A O 8
ATOM 4104 N N . LEU A 1 15 ? 22.247 -10.304 -3.768 1.00 0.00 15 LEU A N 8
ATOM 4105 C CA . LEU A 1 15 ? 22.592 -11.634 -4.243 1.00 0.00 15 LEU A CA 8
ATOM 4106 C C . LEU A 1 15 ? 23.781 -11.536 -5.199 1.00 0.00 15 LEU A C 8
ATOM 4107 O O . LEU A 1 15 ? 24.601 -12.451 -5.272 1.00 0.00 15 LEU A O 8
ATOM 4112 N N . GLU A 1 16 ? 23.838 -10.420 -5.912 1.00 0.00 16 GLU A N 8
ATOM 4113 C CA . GLU A 1 16 ? 24.913 -10.192 -6.862 1.00 0.00 16 GLU A CA 8
ATOM 4114 C C . GLU A 1 16 ? 26.223 -9.910 -6.122 1.00 0.00 16 GLU A C 8
ATOM 4115 O O . GLU A 1 16 ? 27.305 -10.109 -6.672 1.00 0.00 16 GLU A O 8
ATOM 4121 N N . ASN A 1 17 ? 26.082 -9.453 -4.887 1.00 0.00 17 ASN A N 8
ATOM 4122 C CA . ASN A 1 17 ? 27.241 -9.143 -4.067 1.00 0.00 17 ASN A CA 8
ATOM 4123 C C . ASN A 1 17 ? 27.342 -10.160 -2.929 1.00 0.00 17 ASN A C 8
ATOM 4124 O O . ASN A 1 17 ? 28.305 -10.147 -2.163 1.00 0.00 17 ASN A O 8
ATOM 4129 N N . LEU A 1 18 ? 26.335 -11.017 -2.852 1.00 0.00 18 LEU A N 8
ATOM 4130 C CA . LEU A 1 18 ? 26.297 -12.039 -1.820 1.00 0.00 18 LEU A CA 8
ATOM 4131 C C . LEU A 1 18 ? 27.562 -12.896 -1.912 1.00 0.00 18 LEU A C 8
ATOM 4132 O O . LEU A 1 18 ? 28.565 -12.599 -1.265 1.00 0.00 18 LEU A O 8
ATOM 4137 N N . LEU A 1 19 ? 27.472 -13.941 -2.720 1.00 0.00 19 LEU A N 8
ATOM 4138 C CA . LEU A 1 19 ? 28.596 -14.843 -2.905 1.00 0.00 19 LEU A CA 8
ATOM 4139 C C . LEU A 1 19 ? 29.327 -14.483 -4.200 1.00 0.00 19 LEU A C 8
ATOM 4140 O O . LEU A 1 19 ? 30.551 -14.370 -4.216 1.00 0.00 19 LEU A O 8
ATOM 4145 N N . THR A 1 20 ? 28.543 -14.312 -5.255 1.00 0.00 20 THR A N 8
ATOM 4146 C CA . THR A 1 20 ? 29.101 -13.968 -6.552 1.00 0.00 20 THR A CA 8
ATOM 4147 C C . THR A 1 20 ? 30.379 -14.766 -6.813 1.00 0.00 20 THR A C 8
ATOM 4148 O O . THR A 1 20 ? 31.230 -14.345 -7.595 1.00 0.00 20 THR A O 8
ATOM 4152 N N . THR A 1 21 ? 30.474 -15.906 -6.144 1.00 0.00 21 THR A N 8
ATOM 4153 C CA . THR A 1 21 ? 31.634 -16.767 -6.293 1.00 0.00 21 THR A CA 8
ATOM 4154 C C . THR A 1 21 ? 31.695 -17.783 -5.150 1.00 0.00 21 THR A C 8
ATOM 4155 O O . THR A 1 21 ? 31.989 -18.956 -5.372 1.00 0.00 21 THR A O 8
ATOM 4159 N N . LYS A 1 22 ? 31.413 -17.294 -3.952 1.00 0.00 22 LYS A N 8
ATOM 4160 C CA . LYS A 1 22 ? 31.433 -18.144 -2.773 1.00 0.00 22 LYS A CA 8
ATOM 4161 C C . LYS A 1 22 ? 30.533 -19.358 -3.010 1.00 0.00 22 LYS A C 8
ATOM 4162 O O . LYS A 1 22 ? 30.777 -20.432 -2.464 1.00 0.00 22 LYS A O 8
ATOM 4168 N N . GLY A 1 23 ? 29.511 -19.145 -3.826 1.00 0.00 23 GLY A N 8
ATOM 4169 C CA . GLY A 1 23 ? 28.572 -20.209 -4.142 1.00 0.00 23 GLY A CA 8
ATOM 4170 C C . GLY A 1 23 ? 27.149 -19.664 -4.270 1.00 0.00 23 GLY A C 8
ATOM 4171 O O . GLY A 1 23 ? 26.546 -19.255 -3.279 1.00 0.00 23 GLY A O 8
ATOM 4172 N N . ALA A 1 24 ? 26.652 -19.677 -5.498 1.00 0.00 24 ALA A N 8
ATOM 4173 C CA . ALA A 1 24 ? 25.310 -19.189 -5.768 1.00 0.00 24 ALA A CA 8
ATOM 4174 C C . ALA A 1 24 ? 24.299 -20.037 -4.993 1.00 0.00 24 ALA A C 8
ATOM 4175 O O . ALA A 1 24 ? 23.140 -19.651 -4.853 1.00 0.00 24 ALA A O 8
ATOM 4177 N N . ASP A 1 25 ? 24.775 -21.175 -4.512 1.00 0.00 25 ASP A N 8
ATOM 4178 C CA . ASP A 1 25 ? 23.927 -22.081 -3.755 1.00 0.00 25 ASP A CA 8
ATOM 4179 C C . ASP A 1 25 ? 23.679 -21.496 -2.363 1.00 0.00 25 ASP A C 8
ATOM 4180 O O . ASP A 1 25 ? 22.590 -21.642 -1.809 1.00 0.00 25 ASP A O 8
ATOM 4185 N N . LYS A 1 26 ? 24.708 -20.848 -1.837 1.00 0.00 26 LYS A N 8
ATOM 4186 C CA . LYS A 1 26 ? 24.616 -20.241 -0.520 1.00 0.00 26 LYS A CA 8
ATOM 4187 C C . LYS A 1 26 ? 23.641 -19.064 -0.571 1.00 0.00 26 LYS A C 8
ATOM 4188 O O . LYS A 1 26 ? 23.167 -18.600 0.464 1.00 0.00 26 LYS A O 8
ATOM 4194 N N . VAL A 1 27 ? 23.371 -18.614 -1.789 1.00 0.00 27 VAL A N 8
ATOM 4195 C CA . VAL A 1 27 ? 22.462 -17.499 -1.989 1.00 0.00 27 VAL A CA 8
ATOM 4196 C C . VAL A 1 27 ? 21.056 -17.906 -1.542 1.00 0.00 27 VAL A C 8
ATOM 4197 O O . VAL A 1 27 ? 20.432 -17.213 -0.740 1.00 0.00 27 VAL A O 8
ATOM 4201 N N . LYS A 1 28 ? 20.600 -19.027 -2.081 1.00 0.00 28 LYS A N 8
ATOM 4202 C CA . LYS A 1 28 ? 19.280 -19.535 -1.746 1.00 0.00 28 LYS A CA 8
ATOM 4203 C C . LYS A 1 28 ? 19.190 -19.753 -0.236 1.00 0.00 28 LYS A C 8
ATOM 4204 O O . LYS A 1 28 ? 18.095 -19.833 0.319 1.00 0.00 28 LYS A O 8
ATOM 4210 N N . ASP A 1 29 ? 20.355 -19.842 0.388 1.00 0.00 29 ASP A N 8
ATOM 4211 C CA . ASP A 1 29 ? 20.421 -20.049 1.825 1.00 0.00 29 ASP A CA 8
ATOM 4212 C C . ASP A 1 29 ? 20.028 -18.756 2.541 1.00 0.00 29 ASP A C 8
ATOM 4213 O O . ASP A 1 29 ? 19.387 -18.792 3.591 1.00 0.00 29 ASP A O 8
ATOM 4218 N N . TYR A 1 30 ? 20.428 -17.642 1.945 1.00 0.00 30 TYR A N 8
ATOM 4219 C CA . TYR A 1 30 ? 20.126 -16.339 2.513 1.00 0.00 30 TYR A CA 8
ATOM 4220 C C . TYR A 1 30 ? 18.753 -15.845 2.053 1.00 0.00 30 TYR A C 8
ATOM 4221 O O . TYR A 1 30 ? 18.085 -15.102 2.768 1.00 0.00 30 TYR A O 8
ATOM 4230 N N . ILE A 1 31 ? 18.373 -16.281 0.860 1.00 0.00 31 ILE A N 8
ATOM 4231 C CA . ILE A 1 31 ? 17.091 -15.892 0.295 1.00 0.00 31 ILE A CA 8
ATOM 4232 C C . ILE A 1 31 ? 15.965 -16.541 1.103 1.00 0.00 31 ILE A C 8
ATOM 4233 O O . ILE A 1 31 ? 14.893 -15.960 1.257 1.00 0.00 31 ILE A O 8
ATOM 4238 N N . SER A 1 32 ? 16.249 -17.738 1.596 1.00 0.00 32 SER A N 8
ATOM 4239 C CA . SER A 1 32 ? 15.273 -18.473 2.383 1.00 0.00 32 SER A CA 8
ATOM 4240 C C . SER A 1 32 ? 15.154 -17.854 3.779 1.00 0.00 32 SER A C 8
ATOM 4241 O O . SER A 1 32 ? 14.052 -17.716 4.307 1.00 0.00 32 SER A O 8
ATOM 4244 N N . SER A 1 33 ? 16.304 -17.499 4.334 1.00 0.00 33 SER A N 8
ATOM 4245 C CA . SER A 1 33 ? 16.341 -16.900 5.656 1.00 0.00 33 SER A CA 8
ATOM 4246 C C . SER A 1 33 ? 15.665 -15.527 5.628 1.00 0.00 33 SER A C 8
ATOM 4247 O O . SER A 1 33 ? 15.034 -15.122 6.603 1.00 0.00 33 SER A O 8
ATOM 4250 N N . LEU A 1 34 ? 15.818 -14.850 4.500 1.00 0.00 34 LEU A N 8
ATOM 4251 C CA . LEU A 1 34 ? 15.229 -13.532 4.332 1.00 0.00 34 LEU A CA 8
ATOM 4252 C C . LEU A 1 34 ? 13.740 -13.681 4.011 1.00 0.00 34 LEU A C 8
ATOM 4253 O O . LEU A 1 34 ? 12.901 -13.033 4.633 1.00 0.00 34 LEU A O 8
ATOM 4258 N N . CYS A 1 35 ? 13.460 -14.537 3.041 1.00 0.00 35 CYS A N 8
ATOM 4259 C CA . CYS A 1 35 ? 12.087 -14.779 2.630 1.00 0.00 35 CYS A CA 8
ATOM 4260 C C . CYS A 1 35 ? 11.354 -15.467 3.784 1.00 0.00 35 CYS A C 8
ATOM 4261 O O . CYS A 1 35 ? 10.136 -15.352 3.906 1.00 0.00 35 CYS A O 8
ATOM 4264 N N . ASN A 1 36 ? 12.128 -16.166 4.600 1.00 0.00 36 ASN A N 8
ATOM 4265 C CA . ASN A 1 36 ? 11.567 -16.872 5.740 1.00 0.00 36 ASN A CA 8
ATOM 4266 C C . ASN A 1 36 ? 10.552 -15.970 6.445 1.00 0.00 36 ASN A C 8
ATOM 4267 O O . ASN A 1 36 ? 9.617 -16.458 7.076 1.00 0.00 36 ASN A O 8
ATOM 4272 N N . LYS A 1 37 ? 10.772 -14.671 6.312 1.00 0.00 37 LYS A N 8
ATOM 4273 C CA . LYS A 1 37 ? 9.888 -13.695 6.928 1.00 0.00 37 LYS A CA 8
ATOM 4274 C C . LYS A 1 37 ? 8.685 -13.453 6.013 1.00 0.00 37 LYS A C 8
ATOM 4275 O O . LYS A 1 37 ? 8.337 -12.308 5.730 1.00 0.00 37 LYS A O 8
ATOM 4281 N N . ALA A 1 38 ? 8.086 -14.550 5.575 1.00 0.00 38 ALA A N 8
ATOM 4282 C CA . ALA A 1 38 ? 6.930 -14.471 4.698 1.00 0.00 38 ALA A CA 8
ATOM 4283 C C . ALA A 1 38 ? 5.720 -15.096 5.397 1.00 0.00 38 ALA A C 8
ATOM 4284 O O . ALA A 1 38 ? 5.064 -14.445 6.208 1.00 0.00 38 ALA A O 8
ATOM 4286 N N . SER A 1 39 ? 5.463 -16.350 5.057 1.00 0.00 39 SER A N 8
ATOM 4287 C CA . SER A 1 39 ? 4.345 -17.069 5.642 1.00 0.00 39 SER A CA 8
ATOM 4288 C C . SER A 1 39 ? 3.149 -16.130 5.811 1.00 0.00 39 SER A C 8
ATOM 4289 O O . SER A 1 39 ? 2.456 -16.177 6.826 1.00 0.00 39 SER A O 8
ATOM 4292 N N . GLY A 1 40 ? 2.944 -15.297 4.801 1.00 0.00 40 GLY A N 8
ATOM 4293 C CA . GLY A 1 40 ? 1.844 -14.347 4.825 1.00 0.00 40 GLY A CA 8
ATOM 4294 C C . GLY A 1 40 ? 1.383 -14.005 3.407 1.00 0.00 40 GLY A C 8
ATOM 4295 O O . GLY A 1 40 ? 1.165 -14.898 2.590 1.00 0.00 40 GLY A O 8
ATOM 4296 N N . PHE A 1 41 ? 1.249 -12.711 3.159 1.00 0.00 41 PHE A N 8
ATOM 4297 C CA . PHE A 1 41 ? 0.818 -12.240 1.853 1.00 0.00 41 PHE A CA 8
ATOM 4298 C C . PHE A 1 41 ? 1.835 -12.613 0.773 1.00 0.00 41 PHE A C 8
ATOM 4299 O O . PHE A 1 41 ? 1.469 -12.832 -0.380 1.00 0.00 41 PHE A O 8
ATOM 4307 N N . ILE A 1 42 ? 3.093 -12.671 1.185 1.00 0.00 42 ILE A N 8
ATOM 4308 C CA . ILE A 1 42 ? 4.166 -13.012 0.267 1.00 0.00 42 ILE A CA 8
ATOM 4309 C C . ILE A 1 42 ? 4.343 -14.532 0.238 1.00 0.00 42 ILE A C 8
ATOM 4310 O O . ILE A 1 42 ? 5.050 -15.062 -0.618 1.00 0.00 42 ILE A O 8
ATOM 4315 N N . ALA A 1 43 ? 3.687 -15.191 1.183 1.00 0.00 43 ALA A N 8
ATOM 4316 C CA . ALA A 1 43 ? 3.763 -16.638 1.277 1.00 0.00 43 ALA A CA 8
ATOM 4317 C C . ALA A 1 43 ? 3.821 -17.234 -0.131 1.00 0.00 43 ALA A C 8
ATOM 4318 O O . ALA A 1 43 ? 4.782 -17.917 -0.481 1.00 0.00 43 ALA A O 8
ATOM 4320 N N . THR A 1 44 ? 2.780 -16.953 -0.902 1.00 0.00 44 THR A N 8
ATOM 4321 C CA . THR A 1 44 ? 2.701 -17.451 -2.264 1.00 0.00 44 THR A CA 8
ATOM 4322 C C . THR A 1 44 ? 3.788 -16.813 -3.130 1.00 0.00 44 THR A C 8
ATOM 4323 O O . THR A 1 44 ? 4.227 -17.403 -4.116 1.00 0.00 44 THR A O 8
ATOM 4327 N N . LEU A 1 45 ? 4.193 -15.617 -2.729 1.00 0.00 45 LEU A N 8
ATOM 4328 C CA . LEU A 1 45 ? 5.221 -14.893 -3.457 1.00 0.00 45 LEU A CA 8
ATOM 4329 C C . LEU A 1 45 ? 6.552 -15.635 -3.324 1.00 0.00 45 LEU A C 8
ATOM 4330 O O . LEU A 1 45 ? 7.315 -15.728 -4.285 1.00 0.00 45 LEU A O 8
ATOM 4335 N N . CYS A 1 46 ? 6.792 -16.145 -2.125 1.00 0.00 46 CYS A N 8
ATOM 4336 C CA . CYS A 1 46 ? 8.018 -16.875 -1.854 1.00 0.00 46 CYS A CA 8
ATOM 4337 C C . CYS A 1 46 ? 7.992 -18.174 -2.662 1.00 0.00 46 CYS A C 8
ATOM 4338 O O . CYS A 1 46 ? 8.948 -18.490 -3.368 1.00 0.00 46 CYS A O 8
ATOM 4341 N N . THR A 1 47 ? 6.886 -18.892 -2.533 1.00 0.00 47 THR A N 8
ATOM 4342 C CA . THR A 1 47 ? 6.723 -20.150 -3.243 1.00 0.00 47 THR A CA 8
ATOM 4343 C C . THR A 1 47 ? 6.971 -19.953 -4.740 1.00 0.00 47 THR A C 8
ATOM 4344 O O . THR A 1 47 ? 7.374 -20.885 -5.434 1.00 0.00 47 THR A O 8
ATOM 4348 N N . LYS A 1 48 ? 6.719 -18.734 -5.194 1.00 0.00 48 LYS A N 8
ATOM 4349 C CA . LYS A 1 48 ? 6.910 -18.403 -6.595 1.00 0.00 48 LYS A CA 8
ATOM 4350 C C . LYS A 1 48 ? 8.386 -18.574 -6.959 1.00 0.00 48 LYS A C 8
ATOM 4351 O O . LYS A 1 48 ? 8.726 -19.363 -7.839 1.00 0.00 48 LYS A O 8
ATOM 4357 N N . VAL A 1 49 ? 9.225 -17.821 -6.263 1.00 0.00 49 VAL A N 8
ATOM 4358 C CA . VAL A 1 49 ? 10.658 -17.880 -6.501 1.00 0.00 49 VAL A CA 8
ATOM 4359 C C . VAL A 1 49 ? 11.088 -19.341 -6.640 1.00 0.00 49 VAL A C 8
ATOM 4360 O O . VAL A 1 49 ? 11.929 -19.667 -7.476 1.00 0.00 49 VAL A O 8
ATOM 4364 N N . LEU A 1 50 ? 10.492 -20.182 -5.807 1.00 0.00 50 LEU A N 8
ATOM 4365 C CA . LEU A 1 50 ? 10.803 -21.600 -5.827 1.00 0.00 50 LEU A CA 8
ATOM 4366 C C . LEU A 1 50 ? 10.335 -22.203 -7.154 1.00 0.00 50 LEU A C 8
ATOM 4367 O O . LEU A 1 50 ? 11.058 -22.978 -7.777 1.00 0.00 50 LEU A O 8
ATOM 4372 N N . ASP A 1 51 ? 9.128 -21.823 -7.546 1.00 0.00 51 ASP A N 8
ATOM 4373 C CA . ASP A 1 51 ? 8.555 -22.316 -8.787 1.00 0.00 51 ASP A CA 8
ATOM 4374 C C . ASP A 1 51 ? 9.427 -21.864 -9.961 1.00 0.00 51 ASP A C 8
ATOM 4375 O O . ASP A 1 51 ? 9.608 -22.606 -10.925 1.00 0.00 51 ASP A O 8
ATOM 4380 N N . PHE A 1 52 ? 9.945 -20.652 -9.841 1.00 0.00 52 PHE A N 8
ATOM 4381 C CA . PHE A 1 52 ? 10.793 -20.093 -10.879 1.00 0.00 52 PHE A CA 8
ATOM 4382 C C . PHE A 1 52 ? 12.191 -20.715 -10.839 1.00 0.00 52 PHE A C 8
ATOM 4383 O O . PHE A 1 52 ? 12.697 -21.179 -11.859 1.00 0.00 52 PHE A O 8
ATOM 4391 N N . GLY A 1 53 ? 12.774 -20.705 -9.649 1.00 0.00 53 GLY A N 8
ATOM 4392 C CA . GLY A 1 53 ? 14.102 -21.264 -9.463 1.00 0.00 53 GLY A CA 8
ATOM 4393 C C . GLY A 1 53 ? 15.088 -20.191 -8.995 1.00 0.00 53 GLY A C 8
ATOM 4394 O O . GLY A 1 53 ? 15.501 -19.339 -9.780 1.00 0.00 53 GLY A O 8
ATOM 4395 N N . ILE A 1 54 ? 15.433 -20.266 -7.718 1.00 0.00 54 ILE A N 8
ATOM 4396 C CA . ILE A 1 54 ? 16.361 -19.312 -7.137 1.00 0.00 54 ILE A CA 8
ATOM 4397 C C . ILE A 1 54 ? 17.569 -19.152 -8.062 1.00 0.00 54 ILE A C 8
ATOM 4398 O O . ILE A 1 54 ? 18.086 -18.049 -8.229 1.00 0.00 54 ILE A O 8
ATOM 4403 N N . ASP A 1 55 ? 17.983 -20.271 -8.640 1.00 0.00 55 ASP A N 8
ATOM 4404 C CA . ASP A 1 55 ? 19.120 -20.268 -9.545 1.00 0.00 55 ASP A CA 8
ATOM 4405 C C . ASP A 1 55 ? 18.801 -19.394 -10.758 1.00 0.00 55 ASP A C 8
ATOM 4406 O O . ASP A 1 55 ? 19.679 -18.713 -11.286 1.00 0.00 55 ASP A O 8
ATOM 4411 N N . LYS A 1 56 ? 17.540 -19.438 -11.164 1.00 0.00 56 LYS A N 8
ATOM 4412 C CA . LYS A 1 56 ? 17.093 -18.657 -12.305 1.00 0.00 56 LYS A CA 8
ATOM 4413 C C . LYS A 1 56 ? 17.288 -17.169 -12.007 1.00 0.00 56 LYS A C 8
ATOM 4414 O O . LYS A 1 56 ? 17.997 -16.476 -12.734 1.00 0.00 56 LYS A O 8
ATOM 4420 N N . LEU A 1 57 ? 16.647 -16.723 -10.937 1.00 0.00 57 LEU A N 8
ATOM 4421 C CA . LEU A 1 57 ? 16.741 -15.331 -10.535 1.00 0.00 57 LEU A CA 8
ATOM 4422 C C . LEU A 1 57 ? 18.186 -14.855 -10.693 1.00 0.00 57 LEU A C 8
ATOM 4423 O O . LEU A 1 57 ? 18.430 -13.739 -11.151 1.00 0.00 57 LEU A O 8
ATOM 4428 N N . ILE A 1 58 ? 19.108 -15.725 -10.307 1.00 0.00 58 ILE A N 8
ATOM 4429 C CA . ILE A 1 58 ? 20.523 -15.409 -10.402 1.00 0.00 58 ILE A CA 8
ATOM 4430 C C . ILE A 1 58 ? 20.938 -15.377 -11.874 1.00 0.00 58 ILE A C 8
ATOM 4431 O O . ILE A 1 58 ? 21.535 -14.406 -12.335 1.00 0.00 58 ILE A O 8
ATOM 4436 N N . GLN A 1 59 ? 20.604 -16.453 -12.572 1.00 0.00 59 GLN A N 8
ATOM 4437 C CA . GLN A 1 59 ? 20.934 -16.561 -13.983 1.00 0.00 59 GLN A CA 8
ATOM 4438 C C . GLN A 1 59 ? 20.565 -15.270 -14.715 1.00 0.00 59 GLN A C 8
ATOM 4439 O O . GLN A 1 59 ? 21.314 -14.802 -15.571 1.00 0.00 59 GLN A O 8
ATOM 4445 N N . LEU A 1 60 ? 19.410 -14.730 -14.352 1.00 0.00 60 LEU A N 8
ATOM 4446 C CA . LEU A 1 60 ? 18.933 -13.503 -14.964 1.00 0.00 60 LEU A CA 8
ATOM 4447 C C . LEU A 1 60 ? 19.929 -12.376 -14.682 1.00 0.00 60 LEU A C 8
ATOM 4448 O O . LEU A 1 60 ? 20.479 -11.782 -15.608 1.00 0.00 60 LEU A O 8
ATOM 4453 N N . ILE A 1 61 ? 20.131 -12.116 -13.399 1.00 0.00 61 ILE A N 8
ATOM 4454 C CA . ILE A 1 61 ? 21.053 -11.072 -12.983 1.00 0.00 61 ILE A CA 8
ATOM 4455 C C . ILE A 1 61 ? 22.371 -11.227 -13.743 1.00 0.00 61 ILE A C 8
ATOM 4456 O O . ILE A 1 61 ? 22.927 -10.248 -14.237 1.00 0.00 61 ILE A O 8
ATOM 4461 N N . GLU A 1 62 ? 22.833 -12.468 -13.815 1.00 0.00 62 GLU A N 8
ATOM 4462 C CA . GLU A 1 62 ? 24.076 -12.764 -14.506 1.00 0.00 62 GLU A CA 8
ATOM 4463 C C . GLU A 1 62 ? 24.030 -12.222 -15.937 1.00 0.00 62 GLU A C 8
ATOM 4464 O O . GLU A 1 62 ? 25.028 -11.713 -16.444 1.00 0.00 62 GLU A O 8
ATOM 4470 N N . ASP A 1 63 ? 22.860 -12.349 -16.547 1.00 0.00 63 ASP A N 8
ATOM 4471 C CA . ASP A 1 63 ? 22.670 -11.878 -17.907 1.00 0.00 63 ASP A CA 8
ATOM 4472 C C . ASP A 1 63 ? 22.593 -10.350 -17.908 1.00 0.00 63 ASP A C 8
ATOM 4473 O O . ASP A 1 63 ? 23.446 -9.682 -18.490 1.00 0.00 63 ASP A O 8
ATOM 4478 N N . LYS A 1 64 ? 21.560 -9.842 -17.250 1.00 0.00 64 LYS A N 8
ATOM 4479 C CA . LYS A 1 64 ? 21.360 -8.406 -17.166 1.00 0.00 64 LYS A CA 8
ATOM 4480 C C . LYS A 1 64 ? 19.887 -8.117 -16.874 1.00 0.00 64 LYS A C 8
ATOM 4481 O O . LYS A 1 64 ? 19.192 -7.522 -17.697 1.00 0.00 64 LYS A O 8
ATOM 4487 N N . VAL A 1 65 ? 19.453 -8.552 -15.701 1.00 0.00 65 VAL A N 8
ATOM 4488 C CA . VAL A 1 65 ? 18.074 -8.347 -15.290 1.00 0.00 65 VAL A CA 8
ATOM 4489 C C . VAL A 1 65 ? 18.048 -7.585 -13.964 1.00 0.00 65 VAL A C 8
ATOM 4490 O O . VAL A 1 65 ? 18.507 -8.095 -12.943 1.00 0.00 65 VAL A O 8
ATOM 4494 N N . ASP A 1 66 ? 17.509 -6.377 -14.023 1.00 0.00 66 ASP A N 8
ATOM 4495 C CA . ASP A 1 66 ? 17.418 -5.539 -12.839 1.00 0.00 66 ASP A CA 8
ATOM 4496 C C . ASP A 1 66 ? 16.822 -6.352 -11.688 1.00 0.00 66 ASP A C 8
ATOM 4497 O O . ASP A 1 66 ? 16.474 -7.519 -11.864 1.00 0.00 66 ASP A O 8
ATOM 4502 N N . ALA A 1 67 ? 16.724 -5.705 -10.537 1.00 0.00 67 ALA A N 8
ATOM 4503 C CA . ALA A 1 67 ? 16.177 -6.354 -9.357 1.00 0.00 67 ALA A CA 8
ATOM 4504 C C . ALA A 1 67 ? 14.649 -6.289 -9.407 1.00 0.00 67 ALA A C 8
ATOM 4505 O O . ALA A 1 67 ? 13.971 -7.222 -8.980 1.00 0.00 67 ALA A O 8
ATOM 4507 N N . ASN A 1 68 ? 14.152 -5.180 -9.934 1.00 0.00 68 ASN A N 8
ATOM 4508 C CA . ASN A 1 68 ? 12.718 -4.981 -10.046 1.00 0.00 68 ASN A CA 8
ATOM 4509 C C . ASN A 1 68 ? 12.173 -5.856 -11.176 1.00 0.00 68 ASN A C 8
ATOM 4510 O O . ASN A 1 68 ? 11.206 -6.593 -10.986 1.00 0.00 68 ASN A O 8
ATOM 4515 N N . ALA A 1 69 ? 12.817 -5.746 -12.330 1.00 0.00 69 ALA A N 8
ATOM 4516 C CA . ALA A 1 69 ? 12.409 -6.517 -13.491 1.00 0.00 69 ALA A CA 8
ATOM 4517 C C . ALA A 1 69 ? 12.303 -7.994 -13.106 1.00 0.00 69 ALA A C 8
ATOM 4518 O O . ALA A 1 69 ? 11.336 -8.665 -13.465 1.00 0.00 69 ALA A O 8
ATOM 4520 N N . ILE A 1 70 ? 13.310 -8.456 -12.380 1.00 0.00 70 ILE A N 8
ATOM 4521 C CA . ILE A 1 70 ? 13.342 -9.842 -11.940 1.00 0.00 70 ILE A CA 8
ATOM 4522 C C . ILE A 1 70 ? 12.206 -10.083 -10.944 1.00 0.00 70 ILE A C 8
ATOM 4523 O O . ILE A 1 70 ? 11.617 -11.162 -10.919 1.00 0.00 70 ILE A O 8
ATOM 4528 N N . CYS A 1 71 ? 11.935 -9.060 -10.147 1.00 0.00 71 CYS A N 8
ATOM 4529 C CA . CYS A 1 71 ? 10.880 -9.148 -9.150 1.00 0.00 71 CYS A CA 8
ATOM 4530 C C . CYS A 1 71 ? 9.548 -8.827 -9.832 1.00 0.00 71 CYS A C 8
ATOM 4531 O O . CYS A 1 71 ? 8.515 -8.737 -9.171 1.00 0.00 71 CYS A O 8
ATOM 4534 N N . ALA A 1 72 ? 9.615 -8.664 -11.145 1.00 0.00 72 ALA A N 8
ATOM 4535 C CA . ALA A 1 72 ? 8.427 -8.355 -11.922 1.00 0.00 72 ALA A CA 8
ATOM 4536 C C . ALA A 1 72 ? 7.776 -9.658 -12.390 1.00 0.00 72 ALA A C 8
ATOM 4537 O O . ALA A 1 72 ? 6.557 -9.804 -12.328 1.00 0.00 72 ALA A O 8
ATOM 4539 N N . LYS A 1 73 ? 8.619 -10.571 -12.849 1.00 0.00 73 LYS A N 8
ATOM 4540 C CA . LYS A 1 73 ? 8.141 -11.858 -13.328 1.00 0.00 73 LYS A CA 8
ATOM 4541 C C . LYS A 1 73 ? 7.351 -12.549 -12.214 1.00 0.00 73 LYS A C 8
ATOM 4542 O O . LYS A 1 73 ? 6.176 -12.869 -12.388 1.00 0.00 73 LYS A O 8
ATOM 4548 N N . ILE A 1 74 ? 8.029 -12.761 -11.095 1.00 0.00 74 ILE A N 8
ATOM 4549 C CA . ILE A 1 74 ? 7.406 -13.409 -9.955 1.00 0.00 74 ILE A CA 8
ATOM 4550 C C . ILE A 1 74 ? 6.565 -12.386 -9.189 1.00 0.00 74 ILE A C 8
ATOM 4551 O O . ILE A 1 74 ? 6.102 -12.660 -8.083 1.00 0.00 74 ILE A O 8
ATOM 4556 N N . HIS A 1 75 ? 6.392 -11.228 -9.808 1.00 0.00 75 HIS A N 8
ATOM 4557 C CA . HIS A 1 75 ? 5.614 -10.162 -9.199 1.00 0.00 75 HIS A CA 8
ATOM 4558 C C . HIS A 1 75 ? 5.768 -10.220 -7.678 1.00 0.00 75 HIS A C 8
ATOM 4559 O O . HIS A 1 75 ? 4.777 -10.200 -6.949 1.00 0.00 75 HIS A O 8
ATOM 4566 N N . ALA A 1 76 ? 7.018 -10.289 -7.244 1.00 0.00 76 ALA A N 8
ATOM 4567 C CA . ALA A 1 76 ? 7.315 -10.350 -5.823 1.00 0.00 76 ALA A CA 8
ATOM 4568 C C . ALA A 1 76 ? 7.377 -8.928 -5.259 1.00 0.00 76 ALA A C 8
ATOM 4569 O O . ALA A 1 76 ? 7.762 -8.731 -4.107 1.00 0.00 76 ALA A O 8
ATOM 4571 N N . CYS A 1 77 ? 6.993 -7.976 -6.097 1.00 0.00 77 CYS A N 8
ATOM 4572 C CA . CYS A 1 77 ? 7.001 -6.580 -5.695 1.00 0.00 77 CYS A CA 8
ATOM 4573 C C . CYS A 1 77 ? 6.011 -6.406 -4.542 1.00 0.00 77 CYS A C 8
ATOM 4574 O O . CYS A 1 77 ? 5.558 -7.230 -3.747 1.00 0.00 77 CYS A O 8
ATOM 4577 N N . GLY A 1 1 ? 0.301 -5.772 -4.853 1.00 0.00 1 GLY A N 9
ATOM 4578 C CA . GLY A 1 1 ? 0.882 -5.134 -6.022 1.00 0.00 1 GLY A CA 9
ATOM 4579 C C . GLY A 1 1 ? 1.814 -3.990 -5.617 1.00 0.00 1 GLY A C 9
ATOM 4580 O O . GLY A 1 1 ? 1.363 -2.866 -5.397 1.00 0.00 1 GLY A O 9
ATOM 4581 N N . GLU A 1 2 ? 3.095 -4.316 -5.531 1.00 0.00 2 GLU A N 9
ATOM 4582 C CA . GLU A 1 2 ? 4.094 -3.329 -5.156 1.00 0.00 2 GLU A CA 9
ATOM 4583 C C . GLU A 1 2 ? 4.078 -3.107 -3.642 1.00 0.00 2 GLU A C 9
ATOM 4584 O O . GLU A 1 2 ? 4.208 -1.976 -3.176 1.00 0.00 2 GLU A O 9
ATOM 4590 N N . ILE A 1 3 ? 3.920 -4.203 -2.917 1.00 0.00 3 ILE A N 9
ATOM 4591 C CA . ILE A 1 3 ? 3.885 -4.144 -1.465 1.00 0.00 3 ILE A CA 9
ATOM 4592 C C . ILE A 1 3 ? 5.212 -3.579 -0.952 1.00 0.00 3 ILE A C 9
ATOM 4593 O O . ILE A 1 3 ? 5.248 -2.489 -0.383 1.00 0.00 3 ILE A O 9
ATOM 4598 N N . LEU A 1 4 ? 6.268 -4.348 -1.170 1.00 0.00 4 LEU A N 9
ATOM 4599 C CA . LEU A 1 4 ? 7.594 -3.938 -0.737 1.00 0.00 4 LEU A CA 9
ATOM 4600 C C . LEU A 1 4 ? 8.640 -4.525 -1.685 1.00 0.00 4 LEU A C 9
ATOM 4601 O O . LEU A 1 4 ? 9.632 -5.101 -1.242 1.00 0.00 4 LEU A O 9
ATOM 4606 N N . CYS A 1 5 ? 8.383 -4.359 -2.974 1.00 0.00 5 CYS A N 9
ATOM 4607 C CA . CYS A 1 5 ? 9.291 -4.865 -3.990 1.00 0.00 5 CYS A CA 9
ATOM 4608 C C . CYS A 1 5 ? 10.710 -4.425 -3.627 1.00 0.00 5 CYS A C 9
ATOM 4609 O O . CYS A 1 5 ? 11.643 -5.227 -3.669 1.00 0.00 5 CYS A O 9
ATOM 4612 N N . ASN A 1 6 ? 10.831 -3.152 -3.280 1.00 0.00 6 ASN A N 9
ATOM 4613 C CA . ASN A 1 6 ? 12.122 -2.596 -2.910 1.00 0.00 6 ASN A CA 9
ATOM 4614 C C . ASN A 1 6 ? 12.833 -3.560 -1.958 1.00 0.00 6 ASN A C 9
ATOM 4615 O O . ASN A 1 6 ? 14.060 -3.554 -1.867 1.00 0.00 6 ASN A O 9
ATOM 4620 N N . LEU A 1 7 ? 12.033 -4.364 -1.274 1.00 0.00 7 LEU A N 9
ATOM 4621 C CA . LEU A 1 7 ? 12.571 -5.331 -0.333 1.00 0.00 7 LEU A CA 9
ATOM 4622 C C . LEU A 1 7 ? 13.413 -6.360 -1.090 1.00 0.00 7 LEU A C 9
ATOM 4623 O O . LEU A 1 7 ? 14.640 -6.346 -1.006 1.00 0.00 7 LEU A O 9
ATOM 4628 N N . CYS A 1 8 ? 12.720 -7.227 -1.813 1.00 0.00 8 CYS A N 9
ATOM 4629 C CA . CYS A 1 8 ? 13.389 -8.262 -2.585 1.00 0.00 8 CYS A CA 9
ATOM 4630 C C . CYS A 1 8 ? 14.509 -7.607 -3.395 1.00 0.00 8 CYS A C 9
ATOM 4631 O O . CYS A 1 8 ? 15.670 -7.997 -3.283 1.00 0.00 8 CYS A O 9
ATOM 4634 N N . THR A 1 9 ? 14.121 -6.624 -4.194 1.00 0.00 9 THR A N 9
ATOM 4635 C CA . THR A 1 9 ? 15.078 -5.911 -5.022 1.00 0.00 9 THR A CA 9
ATOM 4636 C C . THR A 1 9 ? 16.257 -5.425 -4.178 1.00 0.00 9 THR A C 9
ATOM 4637 O O . THR A 1 9 ? 17.319 -5.108 -4.712 1.00 0.00 9 THR A O 9
ATOM 4641 N N . GLY A 1 10 ? 16.032 -5.381 -2.874 1.00 0.00 10 GLY A N 9
ATOM 4642 C CA . GLY A 1 10 ? 17.063 -4.939 -1.950 1.00 0.00 10 GLY A CA 9
ATOM 4643 C C . GLY A 1 10 ? 18.041 -6.072 -1.637 1.00 0.00 10 GLY A C 9
ATOM 4644 O O . GLY A 1 10 ? 19.239 -5.838 -1.484 1.00 0.00 10 GLY A O 9
ATOM 4645 N N . LEU A 1 11 ? 17.495 -7.277 -1.552 1.00 0.00 11 LEU A N 9
ATOM 4646 C CA . LEU A 1 11 ? 18.305 -8.447 -1.259 1.00 0.00 11 LEU A CA 9
ATOM 4647 C C . LEU A 1 11 ? 18.917 -8.975 -2.559 1.00 0.00 11 LEU A C 9
ATOM 4648 O O . LEU A 1 11 ? 20.025 -9.508 -2.556 1.00 0.00 11 LEU A O 9
ATOM 4653 N N . ILE A 1 12 ? 18.167 -8.810 -3.639 1.00 0.00 12 ILE A N 9
ATOM 4654 C CA . ILE A 1 12 ? 18.622 -9.263 -4.942 1.00 0.00 12 ILE A CA 9
ATOM 4655 C C . ILE A 1 12 ? 19.947 -8.580 -5.282 1.00 0.00 12 ILE A C 9
ATOM 4656 O O . ILE A 1 12 ? 20.948 -9.249 -5.534 1.00 0.00 12 ILE A O 9
ATOM 4661 N N . ASN A 1 13 ? 19.912 -7.255 -5.278 1.00 0.00 13 ASN A N 9
ATOM 4662 C CA . ASN A 1 13 ? 21.099 -6.474 -5.582 1.00 0.00 13 ASN A CA 9
ATOM 4663 C C . ASN A 1 13 ? 22.240 -6.907 -4.659 1.00 0.00 13 ASN A C 9
ATOM 4664 O O . ASN A 1 13 ? 23.363 -7.119 -5.112 1.00 0.00 13 ASN A O 9
ATOM 4669 N N . THR A 1 14 ? 21.911 -7.024 -3.380 1.00 0.00 14 THR A N 9
ATOM 4670 C CA . THR A 1 14 ? 22.896 -7.427 -2.390 1.00 0.00 14 THR A CA 9
ATOM 4671 C C . THR A 1 14 ? 23.263 -8.901 -2.573 1.00 0.00 14 THR A C 9
ATOM 4672 O O . THR A 1 14 ? 24.158 -9.410 -1.899 1.00 0.00 14 THR A O 9
ATOM 4676 N N . LEU A 1 15 ? 22.554 -9.545 -3.487 1.00 0.00 15 LEU A N 9
ATOM 4677 C CA . LEU A 1 15 ? 22.793 -10.951 -3.768 1.00 0.00 15 LEU A CA 9
ATOM 4678 C C . LEU A 1 15 ? 23.829 -11.073 -4.887 1.00 0.00 15 LEU A C 9
ATOM 4679 O O . LEU A 1 15 ? 24.551 -12.066 -4.964 1.00 0.00 15 LEU A O 9
ATOM 4684 N N . GLU A 1 16 ? 23.868 -10.050 -5.728 1.00 0.00 16 GLU A N 9
ATOM 4685 C CA . GLU A 1 16 ? 24.803 -10.031 -6.840 1.00 0.00 16 GLU A CA 9
ATOM 4686 C C . GLU A 1 16 ? 26.242 -10.096 -6.325 1.00 0.00 16 GLU A C 9
ATOM 4687 O O . GLU A 1 16 ? 27.140 -10.549 -7.034 1.00 0.00 16 GLU A O 9
ATOM 4693 N N . ASN A 1 17 ? 26.418 -9.638 -5.094 1.00 0.00 17 ASN A N 9
ATOM 4694 C CA . ASN A 1 17 ? 27.733 -9.638 -4.476 1.00 0.00 17 ASN A CA 9
ATOM 4695 C C . ASN A 1 17 ? 27.820 -10.792 -3.475 1.00 0.00 17 ASN A C 9
ATOM 4696 O O . ASN A 1 17 ? 28.873 -11.028 -2.884 1.00 0.00 17 ASN A O 9
ATOM 4701 N N . LEU A 1 18 ? 26.700 -11.482 -3.316 1.00 0.00 18 LEU A N 9
ATOM 4702 C CA . LEU A 1 18 ? 26.638 -12.606 -2.397 1.00 0.00 18 LEU A CA 9
ATOM 4703 C C . LEU A 1 18 ? 27.812 -13.547 -2.670 1.00 0.00 18 LEU A C 9
ATOM 4704 O O . LEU A 1 18 ? 28.886 -13.388 -2.095 1.00 0.00 18 LEU A O 9
ATOM 4709 N N . LEU A 1 19 ? 27.565 -14.510 -3.548 1.00 0.00 19 LEU A N 9
ATOM 4710 C CA . LEU A 1 19 ? 28.590 -15.477 -3.903 1.00 0.00 19 LEU A CA 9
ATOM 4711 C C . LEU A 1 19 ? 29.055 -15.217 -5.337 1.00 0.00 19 LEU A C 9
ATOM 4712 O O . LEU A 1 19 ? 30.244 -15.022 -5.582 1.00 0.00 19 LEU A O 9
ATOM 4717 N N . THR A 1 20 ? 28.093 -15.224 -6.248 1.00 0.00 20 THR A N 9
ATOM 4718 C CA . THR A 1 20 ? 28.389 -14.991 -7.652 1.00 0.00 20 THR A CA 9
ATOM 4719 C C . THR A 1 20 ? 29.758 -15.572 -8.011 1.00 0.00 20 THR A C 9
ATOM 4720 O O . THR A 1 20 ? 30.496 -14.988 -8.802 1.00 0.00 20 THR A O 9
ATOM 4724 N N . THR A 1 21 ? 30.055 -16.716 -7.412 1.00 0.00 21 THR A N 9
ATOM 4725 C CA . THR A 1 21 ? 31.323 -17.382 -7.660 1.00 0.00 21 THR A CA 9
ATOM 4726 C C . THR A 1 21 ? 31.409 -18.680 -6.854 1.00 0.00 21 THR A C 9
ATOM 4727 O O . THR A 1 21 ? 31.899 -19.693 -7.353 1.00 0.00 21 THR A O 9
ATOM 4731 N N . LYS A 1 22 ? 30.924 -18.609 -5.623 1.00 0.00 22 LYS A N 9
ATOM 4732 C CA . LYS A 1 22 ? 30.940 -19.765 -4.744 1.00 0.00 22 LYS A CA 9
ATOM 4733 C C . LYS A 1 22 ? 30.171 -20.912 -5.404 1.00 0.00 22 LYS A C 9
ATOM 4734 O O . LYS A 1 22 ? 30.725 -21.988 -5.626 1.00 0.00 22 LYS A O 9
ATOM 4740 N N . GLY A 1 23 ? 28.908 -20.643 -5.699 1.00 0.00 23 GLY A N 9
ATOM 4741 C CA . GLY A 1 23 ? 28.058 -21.639 -6.328 1.00 0.00 23 GLY A CA 9
ATOM 4742 C C . GLY A 1 23 ? 26.628 -21.119 -6.486 1.00 0.00 23 GLY A C 9
ATOM 4743 O O . GLY A 1 23 ? 25.925 -21.501 -7.420 1.00 0.00 23 GLY A O 9
ATOM 4744 N N . ALA A 1 24 ? 26.241 -20.256 -5.559 1.00 0.00 24 ALA A N 9
ATOM 4745 C CA . ALA A 1 24 ? 24.907 -19.679 -5.582 1.00 0.00 24 ALA A CA 9
ATOM 4746 C C . ALA A 1 24 ? 23.953 -20.577 -4.792 1.00 0.00 24 ALA A C 9
ATOM 4747 O O . ALA A 1 24 ? 22.754 -20.603 -5.062 1.00 0.00 24 ALA A O 9
ATOM 4749 N N . ASP A 1 25 ? 24.523 -21.288 -3.830 1.00 0.00 25 ASP A N 9
ATOM 4750 C CA . ASP A 1 25 ? 23.739 -22.184 -2.999 1.00 0.00 25 ASP A CA 9
ATOM 4751 C C . ASP A 1 25 ? 23.398 -21.484 -1.681 1.00 0.00 25 ASP A C 9
ATOM 4752 O O . ASP A 1 25 ? 22.309 -21.668 -1.140 1.00 0.00 25 ASP A O 9
ATOM 4757 N N . LYS A 1 26 ? 24.350 -20.695 -1.205 1.00 0.00 26 LYS A N 9
ATOM 4758 C CA . LYS A 1 26 ? 24.164 -19.966 0.038 1.00 0.00 26 LYS A CA 9
ATOM 4759 C C . LYS A 1 26 ? 23.126 -18.862 -0.173 1.00 0.00 26 LYS A C 9
ATOM 4760 O O . LYS A 1 26 ? 22.615 -18.294 0.791 1.00 0.00 26 LYS A O 9
ATOM 4766 N N . VAL A 1 27 ? 22.844 -18.593 -1.438 1.00 0.00 27 VAL A N 9
ATOM 4767 C CA . VAL A 1 27 ? 21.877 -17.568 -1.789 1.00 0.00 27 VAL A CA 9
ATOM 4768 C C . VAL A 1 27 ? 20.483 -18.014 -1.341 1.00 0.00 27 VAL A C 9
ATOM 4769 O O . VAL A 1 27 ? 19.790 -17.283 -0.635 1.00 0.00 27 VAL A O 9
ATOM 4773 N N . LYS A 1 28 ? 20.114 -19.212 -1.770 1.00 0.00 28 LYS A N 9
ATOM 4774 C CA . LYS A 1 28 ? 18.815 -19.765 -1.422 1.00 0.00 28 LYS A CA 9
ATOM 4775 C C . LYS A 1 28 ? 18.759 -20.010 0.087 1.00 0.00 28 LYS A C 9
ATOM 4776 O O . LYS A 1 28 ? 17.687 -20.250 0.641 1.00 0.00 28 LYS A O 9
ATOM 4782 N N . ASP A 1 29 ? 19.927 -19.941 0.710 1.00 0.00 29 ASP A N 9
ATOM 4783 C CA . ASP A 1 29 ? 20.023 -20.154 2.144 1.00 0.00 29 ASP A CA 9
ATOM 4784 C C . ASP A 1 29 ? 19.681 -18.853 2.872 1.00 0.00 29 ASP A C 9
ATOM 4785 O O . ASP A 1 29 ? 19.047 -18.875 3.926 1.00 0.00 29 ASP A O 9
ATOM 4790 N N . TYR A 1 30 ? 20.117 -17.749 2.281 1.00 0.00 30 TYR A N 9
ATOM 4791 C CA . TYR A 1 30 ? 19.865 -16.441 2.860 1.00 0.00 30 TYR A CA 9
ATOM 4792 C C . TYR A 1 30 ? 18.502 -15.899 2.422 1.00 0.00 30 TYR A C 9
ATOM 4793 O O . TYR A 1 30 ? 17.867 -15.142 3.153 1.00 0.00 30 TYR A O 9
ATOM 4802 N N . ILE A 1 31 ? 18.095 -16.310 1.230 1.00 0.00 31 ILE A N 9
ATOM 4803 C CA . ILE A 1 31 ? 16.820 -15.877 0.685 1.00 0.00 31 ILE A CA 9
ATOM 4804 C C . ILE A 1 31 ? 15.684 -16.507 1.492 1.00 0.00 31 ILE A C 9
ATOM 4805 O O . ILE A 1 31 ? 14.636 -15.891 1.682 1.00 0.00 31 ILE A O 9
ATOM 4810 N N . SER A 1 32 ? 15.929 -17.728 1.946 1.00 0.00 32 SER A N 9
ATOM 4811 C CA . SER A 1 32 ? 14.940 -18.449 2.728 1.00 0.00 32 SER A CA 9
ATOM 4812 C C . SER A 1 32 ? 14.895 -17.894 4.154 1.00 0.00 32 SER A C 9
ATOM 4813 O O . SER A 1 32 ? 13.834 -17.856 4.775 1.00 0.00 32 SER A O 9
ATOM 4816 N N . SER A 1 33 ? 16.059 -17.479 4.629 1.00 0.00 33 SER A N 9
ATOM 4817 C CA . SER A 1 33 ? 16.166 -16.928 5.970 1.00 0.00 33 SER A CA 9
ATOM 4818 C C . SER A 1 33 ? 15.451 -15.576 6.039 1.00 0.00 33 SER A C 9
ATOM 4819 O O . SER A 1 33 ? 14.809 -15.261 7.040 1.00 0.00 33 SER A O 9
ATOM 4822 N N . LEU A 1 34 ? 15.585 -14.816 4.963 1.00 0.00 34 LEU A N 9
ATOM 4823 C CA . LEU A 1 34 ? 14.960 -13.506 4.889 1.00 0.00 34 LEU A CA 9
ATOM 4824 C C . LEU A 1 34 ? 13.484 -13.671 4.522 1.00 0.00 34 LEU A C 9
ATOM 4825 O O . LEU A 1 34 ? 12.617 -13.036 5.120 1.00 0.00 34 LEU A O 9
ATOM 4830 N N . CYS A 1 35 ? 13.243 -14.527 3.539 1.00 0.00 35 CYS A N 9
ATOM 4831 C CA . CYS A 1 35 ? 11.887 -14.783 3.085 1.00 0.00 35 CYS A CA 9
ATOM 4832 C C . CYS A 1 35 ? 11.152 -15.557 4.181 1.00 0.00 35 CYS A C 9
ATOM 4833 O O . CYS A 1 35 ? 9.928 -15.491 4.278 1.00 0.00 35 CYS A O 9
ATOM 4836 N N . ASN A 1 36 ? 11.930 -16.274 4.979 1.00 0.00 36 ASN A N 9
ATOM 4837 C CA . ASN A 1 36 ? 11.368 -17.061 6.063 1.00 0.00 36 ASN A CA 9
ATOM 4838 C C . ASN A 1 36 ? 10.268 -16.254 6.755 1.00 0.00 36 ASN A C 9
ATOM 4839 O O . ASN A 1 36 ? 9.325 -16.824 7.303 1.00 0.00 36 ASN A O 9
ATOM 4844 N N . LYS A 1 37 ? 10.424 -14.939 6.708 1.00 0.00 37 LYS A N 9
ATOM 4845 C CA . LYS A 1 37 ? 9.455 -14.048 7.324 1.00 0.00 37 LYS A CA 9
ATOM 4846 C C . LYS A 1 37 ? 8.322 -13.770 6.333 1.00 0.00 37 LYS A C 9
ATOM 4847 O O . LYS A 1 37 ? 7.948 -12.618 6.120 1.00 0.00 37 LYS A O 9
ATOM 4853 N N . ALA A 1 38 ? 7.809 -14.846 5.753 1.00 0.00 38 ALA A N 9
ATOM 4854 C CA . ALA A 1 38 ? 6.727 -14.732 4.790 1.00 0.00 38 ALA A CA 9
ATOM 4855 C C . ALA A 1 38 ? 5.483 -15.431 5.343 1.00 0.00 38 ALA A C 9
ATOM 4856 O O . ALA A 1 38 ? 4.813 -14.903 6.229 1.00 0.00 38 ALA A O 9
ATOM 4858 N N . SER A 1 39 ? 5.212 -16.607 4.797 1.00 0.00 39 SER A N 9
ATOM 4859 C CA . SER A 1 39 ? 4.060 -17.383 5.224 1.00 0.00 39 SER A CA 9
ATOM 4860 C C . SER A 1 39 ? 2.855 -16.463 5.429 1.00 0.00 39 SER A C 9
ATOM 4861 O O . SER A 1 39 ? 2.186 -16.530 6.458 1.00 0.00 39 SER A O 9
ATOM 4864 N N . GLY A 1 40 ? 2.616 -15.626 4.431 1.00 0.00 40 GLY A N 9
ATOM 4865 C CA . GLY A 1 40 ? 1.503 -14.694 4.487 1.00 0.00 40 GLY A CA 9
ATOM 4866 C C . GLY A 1 40 ? 1.122 -14.208 3.087 1.00 0.00 40 GLY A C 9
ATOM 4867 O O . GLY A 1 40 ? 0.651 -14.990 2.262 1.00 0.00 40 GLY A O 9
ATOM 4868 N N . PHE A 1 41 ? 1.341 -12.921 2.862 1.00 0.00 41 PHE A N 9
ATOM 4869 C CA . PHE A 1 41 ? 1.027 -12.322 1.575 1.00 0.00 41 PHE A CA 9
ATOM 4870 C C . PHE A 1 41 ? 2.098 -12.659 0.537 1.00 0.00 41 PHE A C 9
ATOM 4871 O O . PHE A 1 41 ? 1.795 -12.817 -0.645 1.00 0.00 41 PHE A O 9
ATOM 4879 N N . ILE A 1 42 ? 3.330 -12.762 1.016 1.00 0.00 42 ILE A N 9
ATOM 4880 C CA . ILE A 1 42 ? 4.448 -13.078 0.143 1.00 0.00 42 ILE A CA 9
ATOM 4881 C C . ILE A 1 42 ? 4.595 -14.598 0.041 1.00 0.00 42 ILE A C 9
ATOM 4882 O O . ILE A 1 42 ? 5.342 -15.097 -0.800 1.00 0.00 42 ILE A O 9
ATOM 4887 N N . ALA A 1 43 ? 3.872 -15.290 0.909 1.00 0.00 43 ALA A N 9
ATOM 4888 C CA . ALA A 1 43 ? 3.914 -16.743 0.926 1.00 0.00 43 ALA A CA 9
ATOM 4889 C C . ALA A 1 43 ? 4.052 -17.262 -0.506 1.00 0.00 43 ALA A C 9
ATOM 4890 O O . ALA A 1 43 ? 5.024 -17.940 -0.834 1.00 0.00 43 ALA A O 9
ATOM 4892 N N . THR A 1 44 ? 3.063 -16.923 -1.322 1.00 0.00 44 THR A N 9
ATOM 4893 C CA . THR A 1 44 ? 3.062 -17.347 -2.712 1.00 0.00 44 THR A CA 9
ATOM 4894 C C . THR A 1 44 ? 4.220 -16.694 -3.470 1.00 0.00 44 THR A C 9
ATOM 4895 O O . THR A 1 44 ? 4.711 -17.244 -4.453 1.00 0.00 44 THR A O 9
ATOM 4899 N N . LEU A 1 45 ? 4.621 -15.529 -2.982 1.00 0.00 45 LEU A N 9
ATOM 4900 C CA . LEU A 1 45 ? 5.712 -14.795 -3.601 1.00 0.00 45 LEU A CA 9
ATOM 4901 C C . LEU A 1 45 ? 7.016 -15.573 -3.414 1.00 0.00 45 LEU A C 9
ATOM 4902 O O . LEU A 1 45 ? 7.838 -15.643 -4.326 1.00 0.00 45 LEU A O 9
ATOM 4907 N N . CYS A 1 46 ? 7.165 -16.137 -2.224 1.00 0.00 46 CYS A N 9
ATOM 4908 C CA . CYS A 1 46 ? 8.355 -16.907 -1.905 1.00 0.00 46 CYS A CA 9
ATOM 4909 C C . CYS A 1 46 ? 8.344 -18.180 -2.752 1.00 0.00 46 CYS A C 9
ATOM 4910 O O . CYS A 1 46 ? 9.338 -18.509 -3.399 1.00 0.00 46 CYS A O 9
ATOM 4913 N N . THR A 1 47 ? 7.210 -18.864 -2.721 1.00 0.00 47 THR A N 9
ATOM 4914 C CA . THR A 1 47 ? 7.057 -20.095 -3.479 1.00 0.00 47 THR A CA 9
ATOM 4915 C C . THR A 1 47 ? 7.232 -19.827 -4.975 1.00 0.00 47 THR A C 9
ATOM 4916 O O . THR A 1 47 ? 7.501 -20.745 -5.747 1.00 0.00 47 THR A O 9
ATOM 4920 N N . LYS A 1 48 ? 7.072 -18.562 -5.339 1.00 0.00 48 LYS A N 9
ATOM 4921 C CA . LYS A 1 48 ? 7.210 -18.160 -6.728 1.00 0.00 48 LYS A CA 9
ATOM 4922 C C . LYS A 1 48 ? 8.671 -18.309 -7.157 1.00 0.00 48 LYS A C 9
ATOM 4923 O O . LYS A 1 48 ? 8.957 -18.853 -8.222 1.00 0.00 48 LYS A O 9
ATOM 4929 N N . VAL A 1 49 ? 9.557 -17.818 -6.303 1.00 0.00 49 VAL A N 9
ATOM 4930 C CA . VAL A 1 49 ? 10.981 -17.890 -6.580 1.00 0.00 49 VAL A CA 9
ATOM 4931 C C . VAL A 1 49 ? 11.391 -19.355 -6.745 1.00 0.00 49 VAL A C 9
ATOM 4932 O O . VAL A 1 49 ? 12.162 -19.690 -7.643 1.00 0.00 49 VAL A O 9
ATOM 4936 N N . LEU A 1 50 ? 10.857 -20.189 -5.865 1.00 0.00 50 LEU A N 9
ATOM 4937 C CA . LEU A 1 50 ? 11.157 -21.610 -5.904 1.00 0.00 50 LEU A CA 9
ATOM 4938 C C . LEU A 1 50 ? 10.594 -22.212 -7.193 1.00 0.00 50 LEU A C 9
ATOM 4939 O O . LEU A 1 50 ? 11.294 -22.931 -7.903 1.00 0.00 50 LEU A O 9
ATOM 4944 N N . ASP A 1 51 ? 9.335 -21.895 -7.455 1.00 0.00 51 ASP A N 9
ATOM 4945 C CA . ASP A 1 51 ? 8.670 -22.396 -8.646 1.00 0.00 51 ASP A CA 9
ATOM 4946 C C . ASP A 1 51 ? 9.442 -21.940 -9.885 1.00 0.00 51 ASP A C 9
ATOM 4947 O O . ASP A 1 51 ? 9.493 -22.652 -10.887 1.00 0.00 51 ASP A O 9
ATOM 4952 N N . PHE A 1 52 ? 10.025 -20.754 -9.778 1.00 0.00 52 PHE A N 9
ATOM 4953 C CA . PHE A 1 52 ? 10.791 -20.195 -10.878 1.00 0.00 52 PHE A CA 9
ATOM 4954 C C . PHE A 1 52 ? 12.167 -20.857 -10.980 1.00 0.00 52 PHE A C 9
ATOM 4955 O O . PHE A 1 52 ? 12.519 -21.408 -12.022 1.00 0.00 52 PHE A O 9
ATOM 4963 N N . GLY A 1 53 ? 12.908 -20.783 -9.883 1.00 0.00 53 GLY A N 9
ATOM 4964 C CA . GLY A 1 53 ? 14.236 -21.369 -9.836 1.00 0.00 53 GLY A CA 9
ATOM 4965 C C . GLY A 1 53 ? 15.272 -20.343 -9.370 1.00 0.00 53 GLY A C 9
ATOM 4966 O O . GLY A 1 53 ? 15.665 -19.463 -10.134 1.00 0.00 53 GLY A O 9
ATOM 4967 N N . ILE A 1 54 ? 15.683 -20.491 -8.120 1.00 0.00 54 ILE A N 9
ATOM 4968 C CA . ILE A 1 54 ? 16.666 -19.589 -7.543 1.00 0.00 54 ILE A CA 9
ATOM 4969 C C . ILE A 1 54 ? 17.797 -19.365 -8.547 1.00 0.00 54 ILE A C 9
ATOM 4970 O O . ILE A 1 54 ? 18.306 -18.253 -8.677 1.00 0.00 54 ILE A O 9
ATOM 4975 N N . ASP A 1 55 ? 18.159 -20.441 -9.233 1.00 0.00 55 ASP A N 9
ATOM 4976 C CA . ASP A 1 55 ? 19.221 -20.375 -10.221 1.00 0.00 55 ASP A CA 9
ATOM 4977 C C . ASP A 1 55 ? 18.806 -19.429 -11.349 1.00 0.00 55 ASP A C 9
ATOM 4978 O O . ASP A 1 55 ? 19.618 -18.646 -11.838 1.00 0.00 55 ASP A O 9
ATOM 4983 N N . LYS A 1 56 ? 17.541 -19.533 -11.730 1.00 0.00 56 LYS A N 9
ATOM 4984 C CA . LYS A 1 56 ? 17.007 -18.696 -12.791 1.00 0.00 56 LYS A CA 9
ATOM 4985 C C . LYS A 1 56 ? 17.246 -17.225 -12.443 1.00 0.00 56 LYS A C 9
ATOM 4986 O O . LYS A 1 56 ? 17.851 -16.490 -13.221 1.00 0.00 56 LYS A O 9
ATOM 4992 N N . LEU A 1 57 ? 16.757 -16.841 -11.273 1.00 0.00 57 LEU A N 9
ATOM 4993 C CA . LEU A 1 57 ? 16.909 -15.471 -10.812 1.00 0.00 57 LEU A CA 9
ATOM 4994 C C . LEU A 1 57 ? 18.336 -14.996 -11.098 1.00 0.00 57 LEU A C 9
ATOM 4995 O O . LEU A 1 57 ? 18.537 -13.897 -11.612 1.00 0.00 57 LEU A O 9
ATOM 5000 N N . ILE A 1 58 ? 19.288 -15.849 -10.750 1.00 0.00 58 ILE A N 9
ATOM 5001 C CA . ILE A 1 58 ? 20.690 -15.531 -10.963 1.00 0.00 58 ILE A CA 9
ATOM 5002 C C . ILE A 1 58 ? 20.967 -15.441 -12.465 1.00 0.00 58 ILE A C 9
ATOM 5003 O O . ILE A 1 58 ? 21.729 -14.583 -12.908 1.00 0.00 58 ILE A O 9
ATOM 5008 N N . GLN A 1 59 ? 20.333 -16.338 -13.205 1.00 0.00 59 GLN A N 9
ATOM 5009 C CA . GLN A 1 59 ? 20.502 -16.371 -14.648 1.00 0.00 59 GLN A CA 9
ATOM 5010 C C . GLN A 1 59 ? 20.056 -15.044 -15.264 1.00 0.00 59 GLN A C 9
ATOM 5011 O O . GLN A 1 59 ? 20.708 -14.524 -16.169 1.00 0.00 59 GLN A O 9
ATOM 5017 N N . LEU A 1 60 ? 18.946 -14.532 -14.751 1.00 0.00 60 LEU A N 9
ATOM 5018 C CA . LEU A 1 60 ? 18.406 -13.275 -15.240 1.00 0.00 60 LEU A CA 9
ATOM 5019 C C . LEU A 1 60 ? 19.425 -12.159 -15.003 1.00 0.00 60 LEU A C 9
ATOM 5020 O O . LEU A 1 60 ? 19.841 -11.484 -15.943 1.00 0.00 60 LEU A O 9
ATOM 5025 N N . ILE A 1 61 ? 19.799 -12.001 -13.742 1.00 0.00 61 ILE A N 9
ATOM 5026 C CA . ILE A 1 61 ? 20.762 -10.979 -13.370 1.00 0.00 61 ILE A CA 9
ATOM 5027 C C . ILE A 1 61 ? 22.016 -11.127 -14.234 1.00 0.00 61 ILE A C 9
ATOM 5028 O O . ILE A 1 61 ? 22.555 -10.137 -14.726 1.00 0.00 61 ILE A O 9
ATOM 5033 N N . GLU A 1 62 ? 22.443 -12.371 -14.392 1.00 0.00 62 GLU A N 9
ATOM 5034 C CA . GLU A 1 62 ? 23.624 -12.661 -15.189 1.00 0.00 62 GLU A CA 9
ATOM 5035 C C . GLU A 1 62 ? 23.492 -12.038 -16.579 1.00 0.00 62 GLU A C 9
ATOM 5036 O O . GLU A 1 62 ? 24.461 -11.507 -17.119 1.00 0.00 62 GLU A O 9
ATOM 5042 N N . ASP A 1 63 ? 22.285 -12.124 -17.119 1.00 0.00 63 ASP A N 9
ATOM 5043 C CA . ASP A 1 63 ? 22.014 -11.575 -18.437 1.00 0.00 63 ASP A CA 9
ATOM 5044 C C . ASP A 1 63 ? 21.960 -10.048 -18.347 1.00 0.00 63 ASP A C 9
ATOM 5045 O O . ASP A 1 63 ? 22.793 -9.359 -18.935 1.00 0.00 63 ASP A O 9
ATOM 5050 N N . LYS A 1 64 ? 20.973 -9.565 -17.609 1.00 0.00 64 LYS A N 9
ATOM 5051 C CA . LYS A 1 64 ? 20.800 -8.133 -17.435 1.00 0.00 64 LYS A CA 9
ATOM 5052 C C . LYS A 1 64 ? 19.361 -7.846 -17.001 1.00 0.00 64 LYS A C 9
ATOM 5053 O O . LYS A 1 64 ? 18.640 -7.114 -17.676 1.00 0.00 64 LYS A O 9
ATOM 5059 N N . VAL A 1 65 ? 18.986 -8.439 -15.877 1.00 0.00 65 VAL A N 9
ATOM 5060 C CA . VAL A 1 65 ? 17.646 -8.256 -15.346 1.00 0.00 65 VAL A CA 9
ATOM 5061 C C . VAL A 1 65 ? 17.733 -7.573 -13.979 1.00 0.00 65 VAL A C 9
ATOM 5062 O O . VAL A 1 65 ? 18.206 -8.169 -13.013 1.00 0.00 65 VAL A O 9
ATOM 5066 N N . ASP A 1 66 ? 17.268 -6.333 -13.943 1.00 0.00 66 ASP A N 9
ATOM 5067 C CA . ASP A 1 66 ? 17.287 -5.562 -12.711 1.00 0.00 66 ASP A CA 9
ATOM 5068 C C . ASP A 1 66 ? 16.710 -6.410 -11.575 1.00 0.00 66 ASP A C 9
ATOM 5069 O O . ASP A 1 66 ? 16.302 -7.549 -11.792 1.00 0.00 66 ASP A O 9
ATOM 5074 N N . ALA A 1 67 ? 16.695 -5.820 -10.388 1.00 0.00 67 ALA A N 9
ATOM 5075 C CA . ALA A 1 67 ? 16.174 -6.507 -9.219 1.00 0.00 67 ALA A CA 9
ATOM 5076 C C . ALA A 1 67 ? 14.644 -6.493 -9.263 1.00 0.00 67 ALA A C 9
ATOM 5077 O O . ALA A 1 67 ? 13.996 -7.413 -8.766 1.00 0.00 67 ALA A O 9
ATOM 5079 N N . ASN A 1 68 ? 14.111 -5.439 -9.864 1.00 0.00 68 ASN A N 9
ATOM 5080 C CA . ASN A 1 68 ? 12.669 -5.293 -9.981 1.00 0.00 68 ASN A CA 9
ATOM 5081 C C . ASN A 1 68 ? 12.167 -6.150 -11.144 1.00 0.00 68 ASN A C 9
ATOM 5082 O O . ASN A 1 68 ? 11.244 -6.946 -10.981 1.00 0.00 68 ASN A O 9
ATOM 5087 N N . ALA A 1 69 ? 12.797 -5.957 -12.294 1.00 0.00 69 ALA A N 9
ATOM 5088 C CA . ALA A 1 69 ? 12.425 -6.701 -13.485 1.00 0.00 69 ALA A CA 9
ATOM 5089 C C . ALA A 1 69 ? 12.441 -8.198 -13.171 1.00 0.00 69 ALA A C 9
ATOM 5090 O O . ALA A 1 69 ? 11.695 -8.971 -13.772 1.00 0.00 69 ALA A O 9
ATOM 5092 N N . ILE A 1 70 ? 13.299 -8.564 -12.230 1.00 0.00 70 ILE A N 9
ATOM 5093 C CA . ILE A 1 70 ? 13.421 -9.955 -11.829 1.00 0.00 70 ILE A CA 9
ATOM 5094 C C . ILE A 1 70 ? 12.307 -10.296 -10.836 1.00 0.00 70 ILE A C 9
ATOM 5095 O O . ILE A 1 70 ? 11.593 -11.282 -11.014 1.00 0.00 70 ILE A O 9
ATOM 5100 N N . CYS A 1 71 ? 12.193 -9.460 -9.815 1.00 0.00 71 CYS A N 9
ATOM 5101 C CA . CYS A 1 71 ? 11.177 -9.660 -8.795 1.00 0.00 71 CYS A CA 9
ATOM 5102 C C . CYS A 1 71 ? 9.817 -9.769 -9.486 1.00 0.00 71 CYS A C 9
ATOM 5103 O O . CYS A 1 71 ? 9.093 -10.745 -9.290 1.00 0.00 71 CYS A O 9
ATOM 5106 N N . ALA A 1 72 ? 9.510 -8.756 -10.282 1.00 0.00 72 ALA A N 9
ATOM 5107 C CA . ALA A 1 72 ? 8.250 -8.725 -11.003 1.00 0.00 72 ALA A CA 9
ATOM 5108 C C . ALA A 1 72 ? 8.057 -10.052 -11.741 1.00 0.00 72 ALA A C 9
ATOM 5109 O O . ALA A 1 72 ? 6.957 -10.602 -11.760 1.00 0.00 72 ALA A O 9
ATOM 5111 N N . LYS A 1 73 ? 9.143 -10.529 -12.330 1.00 0.00 73 LYS A N 9
ATOM 5112 C CA . LYS A 1 73 ? 9.108 -11.780 -13.067 1.00 0.00 73 LYS A CA 9
ATOM 5113 C C . LYS A 1 73 ? 8.361 -12.831 -12.242 1.00 0.00 73 LYS A C 9
ATOM 5114 O O . LYS A 1 73 ? 7.420 -13.455 -12.732 1.00 0.00 73 LYS A O 9
ATOM 5120 N N . ILE A 1 74 ? 8.807 -12.994 -11.006 1.00 0.00 74 ILE A N 9
ATOM 5121 C CA . ILE A 1 74 ? 8.193 -13.959 -10.110 1.00 0.00 74 ILE A CA 9
ATOM 5122 C C . ILE A 1 74 ? 7.078 -13.273 -9.318 1.00 0.00 74 ILE A C 9
ATOM 5123 O O . ILE A 1 74 ? 6.711 -13.727 -8.235 1.00 0.00 74 ILE A O 9
ATOM 5128 N N . HIS A 1 75 ? 6.569 -12.191 -9.888 1.00 0.00 75 HIS A N 9
ATOM 5129 C CA . HIS A 1 75 ? 5.504 -11.438 -9.249 1.00 0.00 75 HIS A CA 9
ATOM 5130 C C . HIS A 1 75 ? 5.768 -11.352 -7.743 1.00 0.00 75 HIS A C 9
ATOM 5131 O O . HIS A 1 75 ? 4.839 -11.435 -6.941 1.00 0.00 75 HIS A O 9
ATOM 5138 N N . ALA A 1 76 ? 7.038 -11.187 -7.406 1.00 0.00 76 ALA A N 9
ATOM 5139 C CA . ALA A 1 76 ? 7.436 -11.089 -6.012 1.00 0.00 76 ALA A CA 9
ATOM 5140 C C . ALA A 1 76 ? 7.191 -9.662 -5.516 1.00 0.00 76 ALA A C 9
ATOM 5141 O O . ALA A 1 76 ? 7.515 -9.334 -4.375 1.00 0.00 76 ALA A O 9
ATOM 5143 N N . CYS A 1 77 ? 6.623 -8.853 -6.396 1.00 0.00 77 CYS A N 9
ATOM 5144 C CA . CYS A 1 77 ? 6.332 -7.469 -6.062 1.00 0.00 77 CYS A CA 9
ATOM 5145 C C . CYS A 1 77 ? 5.150 -7.449 -5.089 1.00 0.00 77 CYS A C 9
ATOM 5146 O O . CYS A 1 77 ? 4.788 -8.480 -4.526 1.00 0.00 77 CYS A O 9
ATOM 5149 N N . GLY A 1 1 ? 8.479 -0.034 2.106 1.00 0.00 1 GLY A N 10
ATOM 5150 C CA . GLY A 1 1 ? 9.852 -0.488 1.975 1.00 0.00 1 GLY A CA 10
ATOM 5151 C C . GLY A 1 1 ? 9.909 -1.918 1.433 1.00 0.00 1 GLY A C 10
ATOM 5152 O O . GLY A 1 1 ? 9.571 -2.159 0.276 1.00 0.00 1 GLY A O 10
ATOM 5153 N N . GLU A 1 2 ? 10.339 -2.827 2.295 1.00 0.00 2 GLU A N 10
ATOM 5154 C CA . GLU A 1 2 ? 10.444 -4.226 1.916 1.00 0.00 2 GLU A CA 10
ATOM 5155 C C . GLU A 1 2 ? 9.255 -4.630 1.042 1.00 0.00 2 GLU A C 10
ATOM 5156 O O . GLU A 1 2 ? 9.394 -4.777 -0.171 1.00 0.00 2 GLU A O 10
ATOM 5162 N N . ILE A 1 3 ? 8.113 -4.798 1.693 1.00 0.00 3 ILE A N 10
ATOM 5163 C CA . ILE A 1 3 ? 6.901 -5.183 0.990 1.00 0.00 3 ILE A CA 10
ATOM 5164 C C . ILE A 1 3 ? 6.873 -4.500 -0.379 1.00 0.00 3 ILE A C 10
ATOM 5165 O O . ILE A 1 3 ? 6.386 -5.074 -1.353 1.00 0.00 3 ILE A O 10
ATOM 5170 N N . LEU A 1 4 ? 7.400 -3.286 -0.411 1.00 0.00 4 LEU A N 10
ATOM 5171 C CA . LEU A 1 4 ? 7.441 -2.519 -1.644 1.00 0.00 4 LEU A CA 10
ATOM 5172 C C . LEU A 1 4 ? 8.266 -3.279 -2.684 1.00 0.00 4 LEU A C 10
ATOM 5173 O O . LEU A 1 4 ? 7.741 -3.692 -3.717 1.00 0.00 4 LEU A O 10
ATOM 5178 N N . CYS A 1 5 ? 9.545 -3.441 -2.376 1.00 0.00 5 CYS A N 10
ATOM 5179 C CA . CYS A 1 5 ? 10.447 -4.144 -3.272 1.00 0.00 5 CYS A CA 10
ATOM 5180 C C . CYS A 1 5 ? 11.697 -4.537 -2.483 1.00 0.00 5 CYS A C 10
ATOM 5181 O O . CYS A 1 5 ? 12.217 -5.640 -2.645 1.00 0.00 5 CYS A O 10
ATOM 5184 N N . ASN A 1 6 ? 12.145 -3.613 -1.645 1.00 0.00 6 ASN A N 10
ATOM 5185 C CA . ASN A 1 6 ? 13.324 -3.849 -0.831 1.00 0.00 6 ASN A CA 10
ATOM 5186 C C . ASN A 1 6 ? 13.348 -5.313 -0.387 1.00 0.00 6 ASN A C 10
ATOM 5187 O O . ASN A 1 6 ? 14.417 -5.906 -0.248 1.00 0.00 6 ASN A O 10
ATOM 5192 N N . LEU A 1 7 ? 12.156 -5.854 -0.176 1.00 0.00 7 LEU A N 10
ATOM 5193 C CA . LEU A 1 7 ? 12.027 -7.236 0.250 1.00 0.00 7 LEU A CA 10
ATOM 5194 C C . LEU A 1 7 ? 12.848 -8.131 -0.682 1.00 0.00 7 LEU A C 10
ATOM 5195 O O . LEU A 1 7 ? 13.908 -8.625 -0.300 1.00 0.00 7 LEU A O 10
ATOM 5200 N N . CYS A 1 8 ? 12.327 -8.312 -1.887 1.00 0.00 8 CYS A N 10
ATOM 5201 C CA . CYS A 1 8 ? 12.998 -9.138 -2.876 1.00 0.00 8 CYS A CA 10
ATOM 5202 C C . CYS A 1 8 ? 13.980 -8.257 -3.651 1.00 0.00 8 CYS A C 10
ATOM 5203 O O . CYS A 1 8 ? 15.193 -8.387 -3.494 1.00 0.00 8 CYS A O 10
ATOM 5206 N N . THR A 1 9 ? 13.418 -7.382 -4.472 1.00 0.00 9 THR A N 10
ATOM 5207 C CA . THR A 1 9 ? 14.229 -6.479 -5.272 1.00 0.00 9 THR A CA 10
ATOM 5208 C C . THR A 1 9 ? 15.434 -5.989 -4.467 1.00 0.00 9 THR A C 10
ATOM 5209 O O . THR A 1 9 ? 16.483 -5.688 -5.034 1.00 0.00 9 THR A O 10
ATOM 5213 N N . GLY A 1 10 ? 15.244 -5.924 -3.157 1.00 0.00 10 GLY A N 10
ATOM 5214 C CA . GLY A 1 10 ? 16.301 -5.476 -2.269 1.00 0.00 10 GLY A CA 10
ATOM 5215 C C . GLY A 1 10 ? 17.348 -6.572 -2.065 1.00 0.00 10 GLY A C 10
ATOM 5216 O O . GLY A 1 10 ? 18.548 -6.306 -2.105 1.00 0.00 10 GLY A O 10
ATOM 5217 N N . LEU A 1 11 ? 16.856 -7.784 -1.849 1.00 0.00 11 LEU A N 10
ATOM 5218 C CA . LEU A 1 11 ? 17.732 -8.922 -1.638 1.00 0.00 11 LEU A CA 10
ATOM 5219 C C . LEU A 1 11 ? 18.415 -9.287 -2.959 1.00 0.00 11 LEU A C 10
ATOM 5220 O O . LEU A 1 11 ? 19.555 -9.748 -2.966 1.00 0.00 11 LEU A O 10
ATOM 5225 N N . ILE A 1 12 ? 17.688 -9.064 -4.044 1.00 0.00 12 ILE A N 10
ATOM 5226 C CA . ILE A 1 12 ? 18.208 -9.363 -5.368 1.00 0.00 12 ILE A CA 10
ATOM 5227 C C . ILE A 1 12 ? 19.529 -8.618 -5.572 1.00 0.00 12 ILE A C 10
ATOM 5228 O O . ILE A 1 12 ? 20.557 -9.233 -5.849 1.00 0.00 12 ILE A O 10
ATOM 5233 N N . ASN A 1 13 ? 19.457 -7.302 -5.427 1.00 0.00 13 ASN A N 10
ATOM 5234 C CA . ASN A 1 13 ? 20.633 -6.466 -5.592 1.00 0.00 13 ASN A CA 10
ATOM 5235 C C . ASN A 1 13 ? 21.760 -6.996 -4.703 1.00 0.00 13 ASN A C 10
ATOM 5236 O O . ASN A 1 13 ? 22.934 -6.886 -5.051 1.00 0.00 13 ASN A O 10
ATOM 5241 N N . THR A 1 14 ? 21.361 -7.560 -3.572 1.00 0.00 14 THR A N 10
ATOM 5242 C CA . THR A 1 14 ? 22.323 -8.107 -2.630 1.00 0.00 14 THR A CA 10
ATOM 5243 C C . THR A 1 14 ? 22.983 -9.360 -3.208 1.00 0.00 14 THR A C 10
ATOM 5244 O O . THR A 1 14 ? 24.142 -9.647 -2.916 1.00 0.00 14 THR A O 10
ATOM 5248 N N . LEU A 1 15 ? 22.215 -10.074 -4.019 1.00 0.00 15 LEU A N 10
ATOM 5249 C CA . LEU A 1 15 ? 22.710 -11.289 -4.642 1.00 0.00 15 LEU A CA 10
ATOM 5250 C C . LEU A 1 15 ? 23.822 -10.935 -5.630 1.00 0.00 15 LEU A C 10
ATOM 5251 O O . LEU A 1 15 ? 24.676 -11.767 -5.936 1.00 0.00 15 LEU A O 10
ATOM 5256 N N . GLU A 1 16 ? 23.776 -9.698 -6.104 1.00 0.00 16 GLU A N 10
ATOM 5257 C CA . GLU A 1 16 ? 24.770 -9.222 -7.053 1.00 0.00 16 GLU A CA 10
ATOM 5258 C C . GLU A 1 16 ? 26.158 -9.215 -6.409 1.00 0.00 16 GLU A C 10
ATOM 5259 O O . GLU A 1 16 ? 27.164 -9.397 -7.092 1.00 0.00 16 GLU A O 10
ATOM 5265 N N . ASN A 1 17 ? 26.167 -9.002 -5.101 1.00 0.00 17 ASN A N 10
ATOM 5266 C CA . ASN A 1 17 ? 27.414 -8.967 -4.357 1.00 0.00 17 ASN A CA 10
ATOM 5267 C C . ASN A 1 17 ? 27.484 -10.183 -3.430 1.00 0.00 17 ASN A C 10
ATOM 5268 O O . ASN A 1 17 ? 28.570 -10.607 -3.037 1.00 0.00 17 ASN A O 10
ATOM 5273 N N . LEU A 1 18 ? 26.311 -10.708 -3.107 1.00 0.00 18 LEU A N 10
ATOM 5274 C CA . LEU A 1 18 ? 26.226 -11.865 -2.233 1.00 0.00 18 LEU A CA 10
ATOM 5275 C C . LEU A 1 18 ? 27.362 -12.836 -2.565 1.00 0.00 18 LEU A C 10
ATOM 5276 O O . LEU A 1 18 ? 28.395 -12.837 -1.898 1.00 0.00 18 LEU A O 10
ATOM 5281 N N . LEU A 1 19 ? 27.132 -13.636 -3.595 1.00 0.00 19 LEU A N 10
ATOM 5282 C CA . LEU A 1 19 ? 28.123 -14.608 -4.024 1.00 0.00 19 LEU A CA 10
ATOM 5283 C C . LEU A 1 19 ? 28.836 -14.086 -5.273 1.00 0.00 19 LEU A C 10
ATOM 5284 O O . LEU A 1 19 ? 30.033 -14.309 -5.448 1.00 0.00 19 LEU A O 10
ATOM 5289 N N . THR A 1 20 ? 28.071 -13.401 -6.109 1.00 0.00 20 THR A N 10
ATOM 5290 C CA . THR A 1 20 ? 28.614 -12.846 -7.338 1.00 0.00 20 THR A CA 10
ATOM 5291 C C . THR A 1 20 ? 29.496 -13.876 -8.044 1.00 0.00 20 THR A C 10
ATOM 5292 O O . THR A 1 20 ? 30.619 -13.568 -8.444 1.00 0.00 20 THR A O 10
ATOM 5296 N N . THR A 1 21 ? 28.956 -15.078 -8.178 1.00 0.00 21 THR A N 10
ATOM 5297 C CA . THR A 1 21 ? 29.680 -16.157 -8.830 1.00 0.00 21 THR A CA 10
ATOM 5298 C C . THR A 1 21 ? 30.612 -16.851 -7.834 1.00 0.00 21 THR A C 10
ATOM 5299 O O . THR A 1 21 ? 31.572 -16.250 -7.354 1.00 0.00 21 THR A O 10
ATOM 5303 N N . LYS A 1 22 ? 30.296 -18.106 -7.554 1.00 0.00 22 LYS A N 10
ATOM 5304 C CA . LYS A 1 22 ? 31.093 -18.890 -6.625 1.00 0.00 22 LYS A CA 10
ATOM 5305 C C . LYS A 1 22 ? 30.418 -20.243 -6.395 1.00 0.00 22 LYS A C 10
ATOM 5306 O O . LYS A 1 22 ? 30.949 -21.280 -6.788 1.00 0.00 22 LYS A O 10
ATOM 5312 N N . GLY A 1 23 ? 29.256 -20.189 -5.761 1.00 0.00 23 GLY A N 10
ATOM 5313 C CA . GLY A 1 23 ? 28.502 -21.398 -5.474 1.00 0.00 23 GLY A CA 10
ATOM 5314 C C . GLY A 1 23 ? 27.022 -21.214 -5.812 1.00 0.00 23 GLY A C 10
ATOM 5315 O O . GLY A 1 23 ? 26.407 -22.088 -6.420 1.00 0.00 23 GLY A O 10
ATOM 5316 N N . ALA A 1 24 ? 26.491 -20.071 -5.402 1.00 0.00 24 ALA A N 10
ATOM 5317 C CA . ALA A 1 24 ? 25.094 -19.761 -5.653 1.00 0.00 24 ALA A CA 10
ATOM 5318 C C . ALA A 1 24 ? 24.220 -20.519 -4.652 1.00 0.00 24 ALA A C 10
ATOM 5319 O O . ALA A 1 24 ? 22.997 -20.390 -4.669 1.00 0.00 24 ALA A O 10
ATOM 5321 N N . ASP A 1 25 ? 24.881 -21.292 -3.803 1.00 0.00 25 ASP A N 10
ATOM 5322 C CA . ASP A 1 25 ? 24.181 -22.069 -2.796 1.00 0.00 25 ASP A CA 10
ATOM 5323 C C . ASP A 1 25 ? 23.840 -21.168 -1.607 1.00 0.00 25 ASP A C 10
ATOM 5324 O O . ASP A 1 25 ? 22.793 -21.329 -0.982 1.00 0.00 25 ASP A O 10
ATOM 5329 N N . LYS A 1 26 ? 24.743 -20.239 -1.332 1.00 0.00 26 LYS A N 10
ATOM 5330 C CA . LYS A 1 26 ? 24.552 -19.312 -0.230 1.00 0.00 26 LYS A CA 10
ATOM 5331 C C . LYS A 1 26 ? 23.393 -18.369 -0.558 1.00 0.00 26 LYS A C 10
ATOM 5332 O O . LYS A 1 26 ? 22.880 -17.681 0.324 1.00 0.00 26 LYS A O 10
ATOM 5338 N N . VAL A 1 27 ? 23.014 -18.368 -1.827 1.00 0.00 27 VAL A N 10
ATOM 5339 C CA . VAL A 1 27 ? 21.925 -17.520 -2.282 1.00 0.00 27 VAL A CA 10
ATOM 5340 C C . VAL A 1 27 ? 20.604 -18.049 -1.720 1.00 0.00 27 VAL A C 10
ATOM 5341 O O . VAL A 1 27 ? 19.854 -17.309 -1.085 1.00 0.00 27 VAL A O 10
ATOM 5345 N N . LYS A 1 28 ? 20.359 -19.326 -1.974 1.00 0.00 28 LYS A N 10
ATOM 5346 C CA . LYS A 1 28 ? 19.141 -19.963 -1.501 1.00 0.00 28 LYS A CA 10
ATOM 5347 C C . LYS A 1 28 ? 19.212 -20.125 0.019 1.00 0.00 28 LYS A C 10
ATOM 5348 O O . LYS A 1 28 ? 18.191 -20.326 0.674 1.00 0.00 28 LYS A O 10
ATOM 5354 N N . ASP A 1 29 ? 20.429 -20.030 0.536 1.00 0.00 29 ASP A N 10
ATOM 5355 C CA . ASP A 1 29 ? 20.646 -20.164 1.965 1.00 0.00 29 ASP A CA 10
ATOM 5356 C C . ASP A 1 29 ? 20.280 -18.849 2.658 1.00 0.00 29 ASP A C 10
ATOM 5357 O O . ASP A 1 29 ? 19.792 -18.854 3.787 1.00 0.00 29 ASP A O 10
ATOM 5362 N N . TYR A 1 30 ? 20.529 -17.756 1.952 1.00 0.00 30 TYR A N 10
ATOM 5363 C CA . TYR A 1 30 ? 20.230 -16.437 2.485 1.00 0.00 30 TYR A CA 10
ATOM 5364 C C . TYR A 1 30 ? 18.815 -16.000 2.105 1.00 0.00 30 TYR A C 10
ATOM 5365 O O . TYR A 1 30 ? 18.177 -15.245 2.837 1.00 0.00 30 TYR A O 10
ATOM 5374 N N . ILE A 1 31 ? 18.363 -16.494 0.962 1.00 0.00 31 ILE A N 10
ATOM 5375 C CA . ILE A 1 31 ? 17.034 -16.163 0.475 1.00 0.00 31 ILE A CA 10
ATOM 5376 C C . ILE A 1 31 ? 15.988 -16.789 1.400 1.00 0.00 31 ILE A C 10
ATOM 5377 O O . ILE A 1 31 ? 14.905 -16.236 1.582 1.00 0.00 31 ILE A O 10
ATOM 5382 N N . SER A 1 32 ? 16.349 -17.934 1.961 1.00 0.00 32 SER A N 10
ATOM 5383 C CA . SER A 1 32 ? 15.455 -18.641 2.862 1.00 0.00 32 SER A CA 10
ATOM 5384 C C . SER A 1 32 ? 15.374 -17.906 4.202 1.00 0.00 32 SER A C 10
ATOM 5385 O O . SER A 1 32 ? 14.284 -17.613 4.689 1.00 0.00 32 SER A O 10
ATOM 5388 N N . SER A 1 33 ? 16.545 -17.627 4.760 1.00 0.00 33 SER A N 10
ATOM 5389 C CA . SER A 1 33 ? 16.620 -16.932 6.033 1.00 0.00 33 SER A CA 10
ATOM 5390 C C . SER A 1 33 ? 15.948 -15.562 5.922 1.00 0.00 33 SER A C 10
ATOM 5391 O O . SER A 1 33 ? 15.385 -15.063 6.895 1.00 0.00 33 SER A O 10
ATOM 5394 N N . LEU A 1 34 ? 16.028 -14.994 4.728 1.00 0.00 34 LEU A N 10
ATOM 5395 C CA . LEU A 1 34 ? 15.434 -13.692 4.478 1.00 0.00 34 LEU A CA 10
ATOM 5396 C C . LEU A 1 34 ? 13.928 -13.854 4.270 1.00 0.00 34 LEU A C 10
ATOM 5397 O O . LEU A 1 34 ? 13.133 -13.127 4.864 1.00 0.00 34 LEU A O 10
ATOM 5402 N N . CYS A 1 35 ? 13.578 -14.815 3.426 1.00 0.00 35 CYS A N 10
ATOM 5403 C CA . CYS A 1 35 ? 12.181 -15.082 3.134 1.00 0.00 35 CYS A CA 10
ATOM 5404 C C . CYS A 1 35 ? 11.565 -15.793 4.340 1.00 0.00 35 CYS A C 10
ATOM 5405 O O . CYS A 1 35 ? 10.363 -16.056 4.363 1.00 0.00 35 CYS A O 10
ATOM 5408 N N . ASN A 1 36 ? 12.416 -16.084 5.314 1.00 0.00 36 ASN A N 10
ATOM 5409 C CA . ASN A 1 36 ? 11.969 -16.758 6.520 1.00 0.00 36 ASN A CA 10
ATOM 5410 C C . ASN A 1 36 ? 11.149 -15.786 7.369 1.00 0.00 36 ASN A C 10
ATOM 5411 O O . ASN A 1 36 ? 11.446 -15.580 8.545 1.00 0.00 36 ASN A O 10
ATOM 5416 N N . LYS A 1 37 ? 10.132 -15.213 6.740 1.00 0.00 37 LYS A N 10
ATOM 5417 C CA . LYS A 1 37 ? 9.267 -14.268 7.423 1.00 0.00 37 LYS A CA 10
ATOM 5418 C C . LYS A 1 37 ? 8.187 -13.779 6.456 1.00 0.00 37 LYS A C 10
ATOM 5419 O O . LYS A 1 37 ? 7.841 -12.599 6.450 1.00 0.00 37 LYS A O 10
ATOM 5425 N N . ALA A 1 38 ? 7.685 -14.713 5.660 1.00 0.00 38 ALA A N 10
ATOM 5426 C CA . ALA A 1 38 ? 6.653 -14.393 4.690 1.00 0.00 38 ALA A CA 10
ATOM 5427 C C . ALA A 1 38 ? 5.304 -14.907 5.198 1.00 0.00 38 ALA A C 10
ATOM 5428 O O . ALA A 1 38 ? 4.631 -14.232 5.975 1.00 0.00 38 ALA A O 10
ATOM 5430 N N . SER A 1 39 ? 4.951 -16.099 4.739 1.00 0.00 39 SER A N 10
ATOM 5431 C CA . SER A 1 39 ? 3.694 -16.712 5.137 1.00 0.00 39 SER A CA 10
ATOM 5432 C C . SER A 1 39 ? 2.603 -15.645 5.249 1.00 0.00 39 SER A C 10
ATOM 5433 O O . SER A 1 39 ? 1.806 -15.662 6.186 1.00 0.00 39 SER A O 10
ATOM 5436 N N . GLY A 1 40 ? 2.603 -14.741 4.280 1.00 0.00 40 GLY A N 10
ATOM 5437 C CA . GLY A 1 40 ? 1.623 -13.668 4.257 1.00 0.00 40 GLY A CA 10
ATOM 5438 C C . GLY A 1 40 ? 1.374 -13.184 2.828 1.00 0.00 40 GLY A C 10
ATOM 5439 O O . GLY A 1 40 ? 1.105 -13.986 1.935 1.00 0.00 40 GLY A O 10
ATOM 5440 N N . PHE A 1 41 ? 1.472 -11.873 2.655 1.00 0.00 41 PHE A N 10
ATOM 5441 C CA . PHE A 1 41 ? 1.260 -11.273 1.350 1.00 0.00 41 PHE A CA 10
ATOM 5442 C C . PHE A 1 41 ? 2.347 -11.706 0.364 1.00 0.00 41 PHE A C 10
ATOM 5443 O O . PHE A 1 41 ? 2.102 -11.792 -0.839 1.00 0.00 41 PHE A O 10
ATOM 5451 N N . ILE A 1 42 ? 3.526 -11.967 0.909 1.00 0.00 42 ILE A N 10
ATOM 5452 C CA . ILE A 1 42 ? 4.652 -12.389 0.093 1.00 0.00 42 ILE A CA 10
ATOM 5453 C C . ILE A 1 42 ? 4.642 -13.913 -0.034 1.00 0.00 42 ILE A C 10
ATOM 5454 O O . ILE A 1 42 ? 5.374 -14.477 -0.845 1.00 0.00 42 ILE A O 10
ATOM 5459 N N . ALA A 1 43 ? 3.803 -14.538 0.781 1.00 0.00 43 ALA A N 10
ATOM 5460 C CA . ALA A 1 43 ? 3.688 -15.986 0.771 1.00 0.00 43 ALA A CA 10
ATOM 5461 C C . ALA A 1 43 ? 3.846 -16.495 -0.664 1.00 0.00 43 ALA A C 10
ATOM 5462 O O . ALA A 1 43 ? 4.777 -17.242 -0.963 1.00 0.00 43 ALA A O 10
ATOM 5464 N N . THR A 1 44 ? 2.922 -16.070 -1.513 1.00 0.00 44 THR A N 10
ATOM 5465 C CA . THR A 1 44 ? 2.947 -16.474 -2.909 1.00 0.00 44 THR A CA 10
ATOM 5466 C C . THR A 1 44 ? 4.192 -15.918 -3.603 1.00 0.00 44 THR A C 10
ATOM 5467 O O . THR A 1 44 ? 4.663 -16.484 -4.588 1.00 0.00 44 THR A O 10
ATOM 5471 N N . LEU A 1 45 ? 4.689 -14.815 -3.063 1.00 0.00 45 LEU A N 10
ATOM 5472 C CA . LEU A 1 45 ? 5.869 -14.176 -3.617 1.00 0.00 45 LEU A CA 10
ATOM 5473 C C . LEU A 1 45 ? 7.086 -15.076 -3.390 1.00 0.00 45 LEU A C 10
ATOM 5474 O O . LEU A 1 45 ? 7.944 -15.197 -4.262 1.00 0.00 45 LEU A O 10
ATOM 5479 N N . CYS A 1 46 ? 7.121 -15.682 -2.213 1.00 0.00 46 CYS A N 10
ATOM 5480 C CA . CYS A 1 46 ? 8.218 -16.568 -1.859 1.00 0.00 46 CYS A CA 10
ATOM 5481 C C . CYS A 1 46 ? 8.142 -17.807 -2.753 1.00 0.00 46 CYS A C 10
ATOM 5482 O O . CYS A 1 46 ? 9.079 -18.103 -3.492 1.00 0.00 46 CYS A O 10
ATOM 5485 N N . THR A 1 47 ? 7.016 -18.499 -2.656 1.00 0.00 47 THR A N 10
ATOM 5486 C CA . THR A 1 47 ? 6.805 -19.700 -3.446 1.00 0.00 47 THR A CA 10
ATOM 5487 C C . THR A 1 47 ? 7.010 -19.403 -4.933 1.00 0.00 47 THR A C 10
ATOM 5488 O O . THR A 1 47 ? 7.226 -20.317 -5.729 1.00 0.00 47 THR A O 10
ATOM 5492 N N . LYS A 1 48 ? 6.936 -18.122 -5.264 1.00 0.00 48 LYS A N 10
ATOM 5493 C CA . LYS A 1 48 ? 7.111 -17.693 -6.641 1.00 0.00 48 LYS A CA 10
ATOM 5494 C C . LYS A 1 48 ? 8.555 -17.953 -7.072 1.00 0.00 48 LYS A C 10
ATOM 5495 O O . LYS A 1 48 ? 8.797 -18.611 -8.083 1.00 0.00 48 LYS A O 10
ATOM 5501 N N . VAL A 1 49 ? 9.479 -17.422 -6.283 1.00 0.00 49 VAL A N 10
ATOM 5502 C CA . VAL A 1 49 ? 10.894 -17.589 -6.571 1.00 0.00 49 VAL A CA 10
ATOM 5503 C C . VAL A 1 49 ? 11.210 -19.079 -6.710 1.00 0.00 49 VAL A C 10
ATOM 5504 O O . VAL A 1 49 ? 11.918 -19.484 -7.629 1.00 0.00 49 VAL A O 10
ATOM 5508 N N . LEU A 1 50 ? 10.668 -19.855 -5.781 1.00 0.00 50 LEU A N 10
ATOM 5509 C CA . LEU A 1 50 ? 10.884 -21.292 -5.788 1.00 0.00 50 LEU A CA 10
ATOM 5510 C C . LEU A 1 50 ? 10.314 -21.882 -7.079 1.00 0.00 50 LEU A C 10
ATOM 5511 O O . LEU A 1 50 ? 10.987 -22.649 -7.766 1.00 0.00 50 LEU A O 10
ATOM 5516 N N . ASP A 1 51 ? 9.078 -21.503 -7.371 1.00 0.00 51 ASP A N 10
ATOM 5517 C CA . ASP A 1 51 ? 8.410 -21.986 -8.567 1.00 0.00 51 ASP A CA 10
ATOM 5518 C C . ASP A 1 51 ? 9.259 -21.644 -9.793 1.00 0.00 51 ASP A C 10
ATOM 5519 O O . ASP A 1 51 ? 9.314 -22.417 -10.749 1.00 0.00 51 ASP A O 10
ATOM 5524 N N . PHE A 1 52 ? 9.900 -20.487 -9.726 1.00 0.00 52 PHE A N 10
ATOM 5525 C CA . PHE A 1 52 ? 10.744 -20.035 -10.819 1.00 0.00 52 PHE A CA 10
ATOM 5526 C C . PHE A 1 52 ? 12.104 -20.735 -10.788 1.00 0.00 52 PHE A C 10
ATOM 5527 O O . PHE A 1 52 ? 12.499 -21.374 -11.762 1.00 0.00 52 PHE A O 10
ATOM 5535 N N . GLY A 1 53 ? 12.782 -20.591 -9.659 1.00 0.00 53 GLY A N 10
ATOM 5536 C CA . GLY A 1 53 ? 14.089 -21.203 -9.489 1.00 0.00 53 GLY A CA 10
ATOM 5537 C C . GLY A 1 53 ? 15.116 -20.176 -9.007 1.00 0.00 53 GLY A C 10
ATOM 5538 O O . GLY A 1 53 ? 15.552 -19.321 -9.776 1.00 0.00 53 GLY A O 10
ATOM 5539 N N . ILE A 1 54 ? 15.473 -20.295 -7.737 1.00 0.00 54 ILE A N 10
ATOM 5540 C CA . ILE A 1 54 ? 16.441 -19.388 -7.144 1.00 0.00 54 ILE A CA 10
ATOM 5541 C C . ILE A 1 54 ? 17.642 -19.246 -8.081 1.00 0.00 54 ILE A C 10
ATOM 5542 O O . ILE A 1 54 ? 18.191 -18.156 -8.232 1.00 0.00 54 ILE A O 10
ATOM 5547 N N . ASP A 1 55 ? 18.016 -20.365 -8.685 1.00 0.00 55 ASP A N 10
ATOM 5548 C CA . ASP A 1 55 ? 19.142 -20.380 -9.603 1.00 0.00 55 ASP A CA 10
ATOM 5549 C C . ASP A 1 55 ? 18.803 -19.535 -10.834 1.00 0.00 55 ASP A C 10
ATOM 5550 O O . ASP A 1 55 ? 19.669 -18.856 -11.383 1.00 0.00 55 ASP A O 10
ATOM 5555 N N . LYS A 1 56 ? 17.540 -19.604 -11.229 1.00 0.00 56 LYS A N 10
ATOM 5556 C CA . LYS A 1 56 ? 17.076 -18.855 -12.384 1.00 0.00 56 LYS A CA 10
ATOM 5557 C C . LYS A 1 56 ? 17.257 -17.358 -12.121 1.00 0.00 56 LYS A C 10
ATOM 5558 O O . LYS A 1 56 ? 17.893 -16.659 -12.908 1.00 0.00 56 LYS A O 10
ATOM 5564 N N . LEU A 1 57 ? 16.684 -16.911 -11.013 1.00 0.00 57 LEU A N 10
ATOM 5565 C CA . LEU A 1 57 ? 16.774 -15.512 -10.637 1.00 0.00 57 LEU A CA 10
ATOM 5566 C C . LEU A 1 57 ? 18.217 -15.033 -10.806 1.00 0.00 57 LEU A C 10
ATOM 5567 O O . LEU A 1 57 ? 18.455 -13.931 -11.298 1.00 0.00 57 LEU A O 10
ATOM 5572 N N . ILE A 1 58 ? 19.142 -15.886 -10.391 1.00 0.00 58 ILE A N 10
ATOM 5573 C CA . ILE A 1 58 ? 20.555 -15.564 -10.491 1.00 0.00 58 ILE A CA 10
ATOM 5574 C C . ILE A 1 58 ? 20.979 -15.597 -11.961 1.00 0.00 58 ILE A C 10
ATOM 5575 O O . ILE A 1 58 ? 21.825 -14.812 -12.385 1.00 0.00 58 ILE A O 10
ATOM 5580 N N . GLN A 1 59 ? 20.369 -16.514 -12.699 1.00 0.00 59 GLN A N 10
ATOM 5581 C CA . GLN A 1 59 ? 20.672 -16.659 -14.112 1.00 0.00 59 GLN A CA 10
ATOM 5582 C C . GLN A 1 59 ? 20.293 -15.386 -14.871 1.00 0.00 59 GLN A C 10
ATOM 5583 O O . GLN A 1 59 ? 20.982 -14.989 -15.809 1.00 0.00 59 GLN A O 10
ATOM 5589 N N . LEU A 1 60 ? 19.199 -14.780 -14.435 1.00 0.00 60 LEU A N 10
ATOM 5590 C CA . LEU A 1 60 ? 18.720 -13.558 -15.061 1.00 0.00 60 LEU A CA 10
ATOM 5591 C C . LEU A 1 60 ? 19.741 -12.441 -14.836 1.00 0.00 60 LEU A C 10
ATOM 5592 O O . LEU A 1 60 ? 20.265 -11.873 -15.793 1.00 0.00 60 LEU A O 10
ATOM 5597 N N . ILE A 1 61 ? 19.992 -12.159 -13.567 1.00 0.00 61 ILE A N 10
ATOM 5598 C CA . ILE A 1 61 ? 20.941 -11.121 -13.204 1.00 0.00 61 ILE A CA 10
ATOM 5599 C C . ILE A 1 61 ? 22.221 -11.295 -14.024 1.00 0.00 61 ILE A C 10
ATOM 5600 O O . ILE A 1 61 ? 22.783 -10.320 -14.520 1.00 0.00 61 ILE A O 10
ATOM 5605 N N . GLU A 1 62 ? 22.644 -12.546 -14.140 1.00 0.00 62 GLU A N 10
ATOM 5606 C CA . GLU A 1 62 ? 23.847 -12.862 -14.891 1.00 0.00 62 GLU A CA 10
ATOM 5607 C C . GLU A 1 62 ? 23.782 -12.237 -16.286 1.00 0.00 62 GLU A C 10
ATOM 5608 O O . GLU A 1 62 ? 24.782 -11.727 -16.790 1.00 0.00 62 GLU A O 10
ATOM 5614 N N . ASP A 1 63 ? 22.594 -12.296 -16.871 1.00 0.00 63 ASP A N 10
ATOM 5615 C CA . ASP A 1 63 ? 22.386 -11.741 -18.197 1.00 0.00 63 ASP A CA 10
ATOM 5616 C C . ASP A 1 63 ? 22.298 -10.216 -18.101 1.00 0.00 63 ASP A C 10
ATOM 5617 O O . ASP A 1 63 ? 23.149 -9.507 -18.634 1.00 0.00 63 ASP A O 10
ATOM 5622 N N . LYS A 1 64 ? 21.260 -9.758 -17.416 1.00 0.00 64 LYS A N 10
ATOM 5623 C CA . LYS A 1 64 ? 21.050 -8.330 -17.243 1.00 0.00 64 LYS A CA 10
ATOM 5624 C C . LYS A 1 64 ? 19.586 -8.075 -16.881 1.00 0.00 64 LYS A C 10
ATOM 5625 O O . LYS A 1 64 ? 18.839 -7.499 -17.670 1.00 0.00 64 LYS A O 10
ATOM 5631 N N . VAL A 1 65 ? 19.220 -8.516 -15.685 1.00 0.00 65 VAL A N 10
ATOM 5632 C CA . VAL A 1 65 ? 17.858 -8.342 -15.209 1.00 0.00 65 VAL A CA 10
ATOM 5633 C C . VAL A 1 65 ? 17.883 -7.635 -13.852 1.00 0.00 65 VAL A C 10
ATOM 5634 O O . VAL A 1 65 ? 18.283 -8.225 -12.849 1.00 0.00 65 VAL A O 10
ATOM 5638 N N . ASP A 1 66 ? 17.453 -6.383 -13.865 1.00 0.00 66 ASP A N 10
ATOM 5639 C CA . ASP A 1 66 ? 17.422 -5.590 -12.648 1.00 0.00 66 ASP A CA 10
ATOM 5640 C C . ASP A 1 66 ? 16.718 -6.384 -11.545 1.00 0.00 66 ASP A C 10
ATOM 5641 O O . ASP A 1 66 ? 16.312 -7.525 -11.760 1.00 0.00 66 ASP A O 10
ATOM 5646 N N . ALA A 1 67 ? 16.595 -5.748 -10.390 1.00 0.00 67 ALA A N 10
ATOM 5647 C CA . ALA A 1 67 ? 15.948 -6.381 -9.252 1.00 0.00 67 ALA A CA 10
ATOM 5648 C C . ALA A 1 67 ? 14.431 -6.346 -9.451 1.00 0.00 67 ALA A C 10
ATOM 5649 O O . ALA A 1 67 ? 13.736 -7.306 -9.119 1.00 0.00 67 ALA A O 10
ATOM 5651 N N . ASN A 1 68 ? 13.962 -5.232 -9.993 1.00 0.00 68 ASN A N 10
ATOM 5652 C CA . ASN A 1 68 ? 12.540 -5.060 -10.239 1.00 0.00 68 ASN A CA 10
ATOM 5653 C C . ASN A 1 68 ? 12.141 -5.868 -11.475 1.00 0.00 68 ASN A C 10
ATOM 5654 O O . ASN A 1 68 ? 11.068 -6.469 -11.509 1.00 0.00 68 ASN A O 10
ATOM 5659 N N . ALA A 1 69 ? 13.025 -5.857 -12.462 1.00 0.00 69 ALA A N 10
ATOM 5660 C CA . ALA A 1 69 ? 12.778 -6.580 -13.697 1.00 0.00 69 ALA A CA 10
ATOM 5661 C C . ALA A 1 69 ? 12.635 -8.073 -13.389 1.00 0.00 69 ALA A C 10
ATOM 5662 O O . ALA A 1 69 ? 11.860 -8.773 -14.038 1.00 0.00 69 ALA A O 10
ATOM 5664 N N . ILE A 1 70 ? 13.395 -8.515 -12.397 1.00 0.00 70 ILE A N 10
ATOM 5665 C CA . ILE A 1 70 ? 13.362 -9.911 -11.995 1.00 0.00 70 ILE A CA 10
ATOM 5666 C C . ILE A 1 70 ? 12.163 -10.144 -11.074 1.00 0.00 70 ILE A C 10
ATOM 5667 O O . ILE A 1 70 ? 11.382 -11.070 -11.287 1.00 0.00 70 ILE A O 10
ATOM 5672 N N . CYS A 1 71 ? 12.055 -9.287 -10.068 1.00 0.00 71 CYS A N 10
ATOM 5673 C CA . CYS A 1 71 ? 10.964 -9.389 -9.114 1.00 0.00 71 CYS A CA 10
ATOM 5674 C C . CYS A 1 71 ? 9.645 -9.270 -9.877 1.00 0.00 71 CYS A C 10
ATOM 5675 O O . CYS A 1 71 ? 8.613 -9.761 -9.422 1.00 0.00 71 CYS A O 10
ATOM 5678 N N . ALA A 1 72 ? 9.719 -8.615 -11.027 1.00 0.00 72 ALA A N 10
ATOM 5679 C CA . ALA A 1 72 ? 8.543 -8.426 -11.859 1.00 0.00 72 ALA A CA 10
ATOM 5680 C C . ALA A 1 72 ? 8.183 -9.751 -12.534 1.00 0.00 72 ALA A C 10
ATOM 5681 O O . ALA A 1 72 ? 7.007 -10.093 -12.651 1.00 0.00 72 ALA A O 10
ATOM 5683 N N . LYS A 1 73 ? 9.216 -10.459 -12.963 1.00 0.00 73 LYS A N 10
ATOM 5684 C CA . LYS A 1 73 ? 9.025 -11.739 -13.625 1.00 0.00 73 LYS A CA 10
ATOM 5685 C C . LYS A 1 73 ? 8.118 -12.622 -12.764 1.00 0.00 73 LYS A C 10
ATOM 5686 O O . LYS A 1 73 ? 6.955 -12.840 -13.103 1.00 0.00 73 LYS A O 10
ATOM 5692 N N . ILE A 1 74 ? 8.683 -13.104 -11.667 1.00 0.00 74 ILE A N 10
ATOM 5693 C CA . ILE A 1 74 ? 7.940 -13.958 -10.756 1.00 0.00 74 ILE A CA 10
ATOM 5694 C C . ILE A 1 74 ? 6.682 -13.224 -10.289 1.00 0.00 74 ILE A C 10
ATOM 5695 O O . ILE A 1 74 ? 5.807 -13.822 -9.663 1.00 0.00 74 ILE A O 10
ATOM 5700 N N . HIS A 1 75 ? 6.630 -11.940 -10.610 1.00 0.00 75 HIS A N 10
ATOM 5701 C CA . HIS A 1 75 ? 5.494 -11.119 -10.231 1.00 0.00 75 HIS A CA 10
ATOM 5702 C C . HIS A 1 75 ? 5.456 -10.965 -8.709 1.00 0.00 75 HIS A C 10
ATOM 5703 O O . HIS A 1 75 ? 4.583 -11.523 -8.046 1.00 0.00 75 HIS A O 10
ATOM 5710 N N . ALA A 1 76 ? 6.414 -10.206 -8.200 1.00 0.00 76 ALA A N 10
ATOM 5711 C CA . ALA A 1 76 ? 6.502 -9.972 -6.768 1.00 0.00 76 ALA A CA 10
ATOM 5712 C C . ALA A 1 76 ? 5.946 -8.583 -6.448 1.00 0.00 76 ALA A C 10
ATOM 5713 O O . ALA A 1 76 ? 4.753 -8.434 -6.184 1.00 0.00 76 ALA A O 10
ATOM 5715 N N . CYS A 1 77 ? 6.834 -7.602 -6.482 1.00 0.00 77 CYS A N 10
ATOM 5716 C CA . CYS A 1 77 ? 6.447 -6.230 -6.198 1.00 0.00 77 CYS A CA 10
ATOM 5717 C C . CYS A 1 77 ? 5.155 -5.929 -6.961 1.00 0.00 77 CYS A C 10
ATOM 5718 O O . CYS A 1 77 ? 5.149 -5.901 -8.190 1.00 0.00 77 CYS A O 10
ATOM 5721 N N . GLY A 1 1 ? 1.748 -2.423 -6.043 1.00 0.00 1 GLY A N 11
ATOM 5722 C CA . GLY A 1 1 ? 3.106 -2.896 -6.253 1.00 0.00 1 GLY A CA 11
ATOM 5723 C C . GLY A 1 1 ? 4.079 -2.213 -5.290 1.00 0.00 1 GLY A C 11
ATOM 5724 O O . GLY A 1 1 ? 4.851 -1.344 -5.694 1.00 0.00 1 GLY A O 11
ATOM 5725 N N . GLU A 1 2 ? 4.012 -2.632 -4.034 1.00 0.00 2 GLU A N 11
ATOM 5726 C CA . GLU A 1 2 ? 4.878 -2.071 -3.012 1.00 0.00 2 GLU A CA 11
ATOM 5727 C C . GLU A 1 2 ? 4.754 -2.873 -1.714 1.00 0.00 2 GLU A C 11
ATOM 5728 O O . GLU A 1 2 ? 4.874 -2.317 -0.623 1.00 0.00 2 GLU A O 11
ATOM 5734 N N . ILE A 1 3 ? 4.516 -4.166 -1.875 1.00 0.00 3 ILE A N 11
ATOM 5735 C CA . ILE A 1 3 ? 4.375 -5.050 -0.731 1.00 0.00 3 ILE A CA 11
ATOM 5736 C C . ILE A 1 3 ? 5.757 -5.340 -0.142 1.00 0.00 3 ILE A C 11
ATOM 5737 O O . ILE A 1 3 ? 6.038 -4.979 0.999 1.00 0.00 3 ILE A O 11
ATOM 5742 N N . LEU A 1 4 ? 6.584 -5.989 -0.949 1.00 0.00 4 LEU A N 11
ATOM 5743 C CA . LEU A 1 4 ? 7.929 -6.333 -0.522 1.00 0.00 4 LEU A CA 11
ATOM 5744 C C . LEU A 1 4 ? 8.847 -6.394 -1.745 1.00 0.00 4 LEU A C 11
ATOM 5745 O O . LEU A 1 4 ? 9.740 -7.238 -1.814 1.00 0.00 4 LEU A O 11
ATOM 5750 N N . CYS A 1 5 ? 8.597 -5.489 -2.679 1.00 0.00 5 CYS A N 11
ATOM 5751 C CA . CYS A 1 5 ? 9.389 -5.430 -3.896 1.00 0.00 5 CYS A CA 11
ATOM 5752 C C . CYS A 1 5 ? 10.784 -4.913 -3.536 1.00 0.00 5 CYS A C 11
ATOM 5753 O O . CYS A 1 5 ? 11.750 -5.673 -3.534 1.00 0.00 5 CYS A O 11
ATOM 5756 N N . ASN A 1 6 ? 10.843 -3.623 -3.241 1.00 0.00 6 ASN A N 11
ATOM 5757 C CA . ASN A 1 6 ? 12.103 -2.995 -2.880 1.00 0.00 6 ASN A CA 11
ATOM 5758 C C . ASN A 1 6 ? 12.900 -3.942 -1.981 1.00 0.00 6 ASN A C 11
ATOM 5759 O O . ASN A 1 6 ? 14.130 -3.902 -1.967 1.00 0.00 6 ASN A O 11
ATOM 5764 N N . LEU A 1 7 ? 12.169 -4.772 -1.253 1.00 0.00 7 LEU A N 11
ATOM 5765 C CA . LEU A 1 7 ? 12.793 -5.727 -0.353 1.00 0.00 7 LEU A CA 11
ATOM 5766 C C . LEU A 1 7 ? 13.589 -6.746 -1.171 1.00 0.00 7 LEU A C 11
ATOM 5767 O O . LEU A 1 7 ? 14.819 -6.741 -1.148 1.00 0.00 7 LEU A O 11
ATOM 5772 N N . CYS A 1 8 ? 12.855 -7.597 -1.874 1.00 0.00 8 CYS A N 11
ATOM 5773 C CA . CYS A 1 8 ? 13.478 -8.619 -2.697 1.00 0.00 8 CYS A CA 11
ATOM 5774 C C . CYS A 1 8 ? 14.518 -7.946 -3.595 1.00 0.00 8 CYS A C 11
ATOM 5775 O O . CYS A 1 8 ? 15.691 -8.315 -3.576 1.00 0.00 8 CYS A O 11
ATOM 5778 N N . THR A 1 9 ? 14.049 -6.970 -4.359 1.00 0.00 9 THR A N 11
ATOM 5779 C CA . THR A 1 9 ? 14.924 -6.242 -5.263 1.00 0.00 9 THR A CA 11
ATOM 5780 C C . THR A 1 9 ? 16.125 -5.676 -4.502 1.00 0.00 9 THR A C 11
ATOM 5781 O O . THR A 1 9 ? 17.140 -5.331 -5.105 1.00 0.00 9 THR A O 11
ATOM 5785 N N . GLY A 1 10 ? 15.969 -5.598 -3.189 1.00 0.00 10 GLY A N 11
ATOM 5786 C CA . GLY A 1 10 ? 17.028 -5.079 -2.339 1.00 0.00 10 GLY A CA 11
ATOM 5787 C C . GLY A 1 10 ? 18.031 -6.177 -1.981 1.00 0.00 10 GLY A C 11
ATOM 5788 O O . GLY A 1 10 ? 19.234 -5.928 -1.921 1.00 0.00 10 GLY A O 11
ATOM 5789 N N . LEU A 1 11 ? 17.499 -7.370 -1.756 1.00 0.00 11 LEU A N 11
ATOM 5790 C CA . LEU A 1 11 ? 18.334 -8.507 -1.406 1.00 0.00 11 LEU A CA 11
ATOM 5791 C C . LEU A 1 11 ? 18.883 -9.142 -2.685 1.00 0.00 11 LEU A C 11
ATOM 5792 O O . LEU A 1 11 ? 19.875 -9.869 -2.644 1.00 0.00 11 LEU A O 11
ATOM 5797 N N . ILE A 1 12 ? 18.215 -8.846 -3.789 1.00 0.00 12 ILE A N 11
ATOM 5798 C CA . ILE A 1 12 ? 18.624 -9.380 -5.077 1.00 0.00 12 ILE A CA 11
ATOM 5799 C C . ILE A 1 12 ? 19.932 -8.712 -5.508 1.00 0.00 12 ILE A C 11
ATOM 5800 O O . ILE A 1 12 ? 20.929 -9.391 -5.749 1.00 0.00 12 ILE A O 11
ATOM 5805 N N . ASN A 1 13 ? 19.884 -7.391 -5.594 1.00 0.00 13 ASN A N 11
ATOM 5806 C CA . ASN A 1 13 ? 21.054 -6.625 -5.992 1.00 0.00 13 ASN A CA 11
ATOM 5807 C C . ASN A 1 13 ? 22.200 -6.911 -5.021 1.00 0.00 13 ASN A C 11
ATOM 5808 O O . ASN A 1 13 ? 23.357 -6.996 -5.430 1.00 0.00 13 ASN A O 11
ATOM 5813 N N . THR A 1 14 ? 21.840 -7.052 -3.754 1.00 0.00 14 THR A N 11
ATOM 5814 C CA . THR A 1 14 ? 22.825 -7.327 -2.721 1.00 0.00 14 THR A CA 11
ATOM 5815 C C . THR A 1 14 ? 23.274 -8.789 -2.788 1.00 0.00 14 THR A C 11
ATOM 5816 O O . THR A 1 14 ? 24.283 -9.159 -2.191 1.00 0.00 14 THR A O 11
ATOM 5820 N N . LEU A 1 15 ? 22.501 -9.578 -3.521 1.00 0.00 15 LEU A N 11
ATOM 5821 C CA . LEU A 1 15 ? 22.807 -10.991 -3.673 1.00 0.00 15 LEU A CA 11
ATOM 5822 C C . LEU A 1 15 ? 23.822 -11.170 -4.803 1.00 0.00 15 LEU A C 11
ATOM 5823 O O . LEU A 1 15 ? 24.529 -12.175 -4.854 1.00 0.00 15 LEU A O 11
ATOM 5828 N N . GLU A 1 16 ? 23.863 -10.178 -5.681 1.00 0.00 16 GLU A N 11
ATOM 5829 C CA . GLU A 1 16 ? 24.780 -10.213 -6.807 1.00 0.00 16 GLU A CA 11
ATOM 5830 C C . GLU A 1 16 ? 26.224 -10.330 -6.313 1.00 0.00 16 GLU A C 11
ATOM 5831 O O . GLU A 1 16 ? 27.110 -10.736 -7.063 1.00 0.00 16 GLU A O 11
ATOM 5837 N N . ASN A 1 17 ? 26.416 -9.966 -5.053 1.00 0.00 17 ASN A N 11
ATOM 5838 C CA . ASN A 1 17 ? 27.736 -10.025 -4.449 1.00 0.00 17 ASN A CA 11
ATOM 5839 C C . ASN A 1 17 ? 27.763 -11.139 -3.401 1.00 0.00 17 ASN A C 11
ATOM 5840 O O . ASN A 1 17 ? 28.796 -11.385 -2.779 1.00 0.00 17 ASN A O 11
ATOM 5845 N N . LEU A 1 18 ? 26.617 -11.783 -3.238 1.00 0.00 18 LEU A N 11
ATOM 5846 C CA . LEU A 1 18 ? 26.497 -12.865 -2.275 1.00 0.00 18 LEU A CA 11
ATOM 5847 C C . LEU A 1 18 ? 27.599 -13.895 -2.532 1.00 0.00 18 LEU A C 11
ATOM 5848 O O . LEU A 1 18 ? 28.694 -13.788 -1.983 1.00 0.00 18 LEU A O 11
ATOM 5853 N N . LEU A 1 19 ? 27.270 -14.869 -3.369 1.00 0.00 19 LEU A N 11
ATOM 5854 C CA . LEU A 1 19 ? 28.218 -15.917 -3.705 1.00 0.00 19 LEU A CA 11
ATOM 5855 C C . LEU A 1 19 ? 28.813 -15.637 -5.086 1.00 0.00 19 LEU A C 11
ATOM 5856 O O . LEU A 1 19 ? 30.030 -15.680 -5.261 1.00 0.00 19 LEU A O 11
ATOM 5861 N N . THR A 1 20 ? 27.929 -15.355 -6.031 1.00 0.00 20 THR A N 11
ATOM 5862 C CA . THR A 1 20 ? 28.351 -15.067 -7.391 1.00 0.00 20 THR A CA 11
ATOM 5863 C C . THR A 1 20 ? 29.496 -15.996 -7.801 1.00 0.00 20 THR A C 11
ATOM 5864 O O . THR A 1 20 ? 30.298 -15.652 -8.668 1.00 0.00 20 THR A O 11
ATOM 5868 N N . THR A 1 21 ? 29.535 -17.154 -7.159 1.00 0.00 21 THR A N 11
ATOM 5869 C CA . THR A 1 21 ? 30.568 -18.134 -7.446 1.00 0.00 21 THR A CA 11
ATOM 5870 C C . THR A 1 21 ? 30.658 -19.161 -6.315 1.00 0.00 21 THR A C 11
ATOM 5871 O O . THR A 1 21 ? 30.809 -20.355 -6.566 1.00 0.00 21 THR A O 11
ATOM 5875 N N . LYS A 1 22 ? 30.564 -18.657 -5.093 1.00 0.00 22 LYS A N 11
ATOM 5876 C CA . LYS A 1 22 ? 30.633 -19.515 -3.923 1.00 0.00 22 LYS A CA 11
ATOM 5877 C C . LYS A 1 22 ? 29.581 -20.619 -4.042 1.00 0.00 22 LYS A C 11
ATOM 5878 O O . LYS A 1 22 ? 29.783 -21.730 -3.552 1.00 0.00 22 LYS A O 11
ATOM 5884 N N . GLY A 1 23 ? 28.481 -20.276 -4.696 1.00 0.00 23 GLY A N 11
ATOM 5885 C CA . GLY A 1 23 ? 27.397 -21.225 -4.886 1.00 0.00 23 GLY A CA 11
ATOM 5886 C C . GLY A 1 23 ? 26.040 -20.518 -4.860 1.00 0.00 23 GLY A C 11
ATOM 5887 O O . GLY A 1 23 ? 25.617 -20.015 -3.820 1.00 0.00 23 GLY A O 11
ATOM 5888 N N . ALA A 1 24 ? 25.394 -20.503 -6.017 1.00 0.00 24 ALA A N 11
ATOM 5889 C CA . ALA A 1 24 ? 24.094 -19.868 -6.141 1.00 0.00 24 ALA A CA 11
ATOM 5890 C C . ALA A 1 24 ? 23.090 -20.591 -5.242 1.00 0.00 24 ALA A C 11
ATOM 5891 O O . ALA A 1 24 ? 21.995 -20.087 -4.996 1.00 0.00 24 ALA A O 11
ATOM 5893 N N . ASP A 1 25 ? 23.498 -21.763 -4.776 1.00 0.00 25 ASP A N 11
ATOM 5894 C CA . ASP A 1 25 ? 22.647 -22.562 -3.910 1.00 0.00 25 ASP A CA 11
ATOM 5895 C C . ASP A 1 25 ? 22.646 -21.957 -2.505 1.00 0.00 25 ASP A C 11
ATOM 5896 O O . ASP A 1 25 ? 21.647 -22.036 -1.791 1.00 0.00 25 ASP A O 11
ATOM 5901 N N . LYS A 1 26 ? 23.778 -21.368 -2.149 1.00 0.00 26 LYS A N 11
ATOM 5902 C CA . LYS A 1 26 ? 23.922 -20.750 -0.841 1.00 0.00 26 LYS A CA 11
ATOM 5903 C C . LYS A 1 26 ? 23.058 -19.489 -0.780 1.00 0.00 26 LYS A C 11
ATOM 5904 O O . LYS A 1 26 ? 22.746 -18.997 0.303 1.00 0.00 26 LYS A O 11
ATOM 5910 N N . VAL A 1 27 ? 22.693 -19.002 -1.957 1.00 0.00 27 VAL A N 11
ATOM 5911 C CA . VAL A 1 27 ? 21.872 -17.807 -2.051 1.00 0.00 27 VAL A CA 11
ATOM 5912 C C . VAL A 1 27 ? 20.506 -18.083 -1.419 1.00 0.00 27 VAL A C 11
ATOM 5913 O O . VAL A 1 27 ? 20.068 -17.349 -0.535 1.00 0.00 27 VAL A O 11
ATOM 5917 N N . LYS A 1 28 ? 19.870 -19.143 -1.897 1.00 0.00 28 LYS A N 11
ATOM 5918 C CA . LYS A 1 28 ? 18.564 -19.523 -1.390 1.00 0.00 28 LYS A CA 11
ATOM 5919 C C . LYS A 1 28 ? 18.643 -19.705 0.127 1.00 0.00 28 LYS A C 11
ATOM 5920 O O . LYS A 1 28 ? 17.637 -19.580 0.823 1.00 0.00 28 LYS A O 11
ATOM 5926 N N . ASP A 1 29 ? 19.849 -19.995 0.594 1.00 0.00 29 ASP A N 11
ATOM 5927 C CA . ASP A 1 29 ? 20.073 -20.195 2.015 1.00 0.00 29 ASP A CA 11
ATOM 5928 C C . ASP A 1 29 ? 19.855 -18.871 2.752 1.00 0.00 29 ASP A C 11
ATOM 5929 O O . ASP A 1 29 ? 19.338 -18.856 3.868 1.00 0.00 29 ASP A O 11
ATOM 5934 N N . TYR A 1 30 ? 20.260 -17.793 2.098 1.00 0.00 30 TYR A N 11
ATOM 5935 C CA . TYR A 1 30 ? 20.116 -16.468 2.676 1.00 0.00 30 TYR A CA 11
ATOM 5936 C C . TYR A 1 30 ? 18.740 -15.879 2.361 1.00 0.00 30 TYR A C 11
ATOM 5937 O O . TYR A 1 30 ? 18.225 -15.058 3.117 1.00 0.00 30 TYR A O 11
ATOM 5946 N N . ILE A 1 31 ? 18.185 -16.320 1.241 1.00 0.00 31 ILE A N 11
ATOM 5947 C CA . ILE A 1 31 ? 16.879 -15.846 0.817 1.00 0.00 31 ILE A CA 11
ATOM 5948 C C . ILE A 1 31 ? 15.805 -16.436 1.732 1.00 0.00 31 ILE A C 11
ATOM 5949 O O . ILE A 1 31 ? 14.741 -15.843 1.909 1.00 0.00 31 ILE A O 11
ATOM 5954 N N . SER A 1 32 ? 16.120 -17.596 2.290 1.00 0.00 32 SER A N 11
ATOM 5955 C CA . SER A 1 32 ? 15.194 -18.272 3.183 1.00 0.00 32 SER A CA 11
ATOM 5956 C C . SER A 1 32 ? 15.129 -17.537 4.523 1.00 0.00 32 SER A C 11
ATOM 5957 O O . SER A 1 32 ? 14.044 -17.284 5.044 1.00 0.00 32 SER A O 11
ATOM 5960 N N . SER A 1 33 ? 16.305 -17.216 5.043 1.00 0.00 33 SER A N 11
ATOM 5961 C CA . SER A 1 33 ? 16.394 -16.514 6.313 1.00 0.00 33 SER A CA 11
ATOM 5962 C C . SER A 1 33 ? 15.683 -15.163 6.217 1.00 0.00 33 SER A C 11
ATOM 5963 O O . SER A 1 33 ? 15.096 -14.695 7.191 1.00 0.00 33 SER A O 11
ATOM 5966 N N . LEU A 1 34 ? 15.758 -14.574 5.032 1.00 0.00 34 LEU A N 11
ATOM 5967 C CA . LEU A 1 34 ? 15.128 -13.286 4.795 1.00 0.00 34 LEU A CA 11
ATOM 5968 C C . LEU A 1 34 ? 13.634 -13.494 4.540 1.00 0.00 34 LEU A C 11
ATOM 5969 O O . LEU A 1 34 ? 12.801 -12.781 5.099 1.00 0.00 34 LEU A O 11
ATOM 5974 N N . CYS A 1 35 ? 13.341 -14.471 3.696 1.00 0.00 35 CYS A N 11
ATOM 5975 C CA . CYS A 1 35 ? 11.961 -14.781 3.359 1.00 0.00 35 CYS A CA 11
ATOM 5976 C C . CYS A 1 35 ? 11.326 -15.500 4.551 1.00 0.00 35 CYS A C 11
ATOM 5977 O O . CYS A 1 35 ? 10.132 -15.798 4.536 1.00 0.00 35 CYS A O 11
ATOM 5980 N N . ASN A 1 36 ? 12.152 -15.759 5.554 1.00 0.00 36 ASN A N 11
ATOM 5981 C CA . ASN A 1 36 ? 11.686 -16.439 6.751 1.00 0.00 36 ASN A CA 11
ATOM 5982 C C . ASN A 1 36 ? 10.788 -15.493 7.552 1.00 0.00 36 ASN A C 11
ATOM 5983 O O . ASN A 1 36 ? 11.021 -15.266 8.738 1.00 0.00 36 ASN A O 11
ATOM 5988 N N . LYS A 1 37 ? 9.780 -14.967 6.871 1.00 0.00 37 LYS A N 11
ATOM 5989 C CA . LYS A 1 37 ? 8.847 -14.051 7.505 1.00 0.00 37 LYS A CA 11
ATOM 5990 C C . LYS A 1 37 ? 7.719 -13.721 6.523 1.00 0.00 37 LYS A C 11
ATOM 5991 O O . LYS A 1 37 ? 7.268 -12.579 6.452 1.00 0.00 37 LYS A O 11
ATOM 5997 N N . ALA A 1 38 ? 7.296 -14.742 5.793 1.00 0.00 38 ALA A N 11
ATOM 5998 C CA . ALA A 1 38 ? 6.230 -14.575 4.820 1.00 0.00 38 ALA A CA 11
ATOM 5999 C C . ALA A 1 38 ? 5.002 -15.367 5.275 1.00 0.00 38 ALA A C 11
ATOM 6000 O O . ALA A 1 38 ? 4.221 -14.890 6.097 1.00 0.00 38 ALA A O 11
ATOM 6002 N N . SER A 1 39 ? 4.870 -16.563 4.720 1.00 0.00 39 SER A N 11
ATOM 6003 C CA . SER A 1 39 ? 3.750 -17.424 5.058 1.00 0.00 39 SER A CA 11
ATOM 6004 C C . SER A 1 39 ? 2.468 -16.598 5.169 1.00 0.00 39 SER A C 11
ATOM 6005 O O . SER A 1 39 ? 1.700 -16.760 6.117 1.00 0.00 39 SER A O 11
ATOM 6008 N N . GLY A 1 40 ? 2.275 -15.729 4.188 1.00 0.00 40 GLY A N 11
ATOM 6009 C CA . GLY A 1 40 ? 1.098 -14.876 4.163 1.00 0.00 40 GLY A CA 11
ATOM 6010 C C . GLY A 1 40 ? 0.745 -14.471 2.731 1.00 0.00 40 GLY A C 11
ATOM 6011 O O . GLY A 1 40 ? 0.438 -15.323 1.898 1.00 0.00 40 GLY A O 11
ATOM 6012 N N . PHE A 1 41 ? 0.798 -13.170 2.488 1.00 0.00 41 PHE A N 11
ATOM 6013 C CA . PHE A 1 41 ? 0.487 -12.641 1.171 1.00 0.00 41 PHE A CA 11
ATOM 6014 C C . PHE A 1 41 ? 1.622 -12.924 0.185 1.00 0.00 41 PHE A C 11
ATOM 6015 O O . PHE A 1 41 ? 1.378 -13.144 -1.001 1.00 0.00 41 PHE A O 11
ATOM 6023 N N . ILE A 1 42 ? 2.838 -12.909 0.710 1.00 0.00 42 ILE A N 11
ATOM 6024 C CA . ILE A 1 42 ? 4.011 -13.162 -0.109 1.00 0.00 42 ILE A CA 11
ATOM 6025 C C . ILE A 1 42 ? 4.275 -14.668 -0.163 1.00 0.00 42 ILE A C 11
ATOM 6026 O O . ILE A 1 42 ? 5.091 -15.130 -0.960 1.00 0.00 42 ILE A O 11
ATOM 6031 N N . ALA A 1 43 ? 3.570 -15.392 0.694 1.00 0.00 43 ALA A N 11
ATOM 6032 C CA . ALA A 1 43 ? 3.719 -16.836 0.752 1.00 0.00 43 ALA A CA 11
ATOM 6033 C C . ALA A 1 43 ? 3.937 -17.380 -0.660 1.00 0.00 43 ALA A C 11
ATOM 6034 O O . ALA A 1 43 ? 4.967 -17.991 -0.943 1.00 0.00 43 ALA A O 11
ATOM 6036 N N . THR A 1 44 ? 2.950 -17.139 -1.513 1.00 0.00 44 THR A N 11
ATOM 6037 C CA . THR A 1 44 ? 3.022 -17.597 -2.890 1.00 0.00 44 THR A CA 11
ATOM 6038 C C . THR A 1 44 ? 4.147 -16.875 -3.634 1.00 0.00 44 THR A C 11
ATOM 6039 O O . THR A 1 44 ? 4.705 -17.410 -4.591 1.00 0.00 44 THR A O 11
ATOM 6043 N N . LEU A 1 45 ? 4.445 -15.672 -3.167 1.00 0.00 45 LEU A N 11
ATOM 6044 C CA . LEU A 1 45 ? 5.494 -14.871 -3.776 1.00 0.00 45 LEU A CA 11
ATOM 6045 C C . LEU A 1 45 ? 6.848 -15.543 -3.537 1.00 0.00 45 LEU A C 11
ATOM 6046 O O . LEU A 1 45 ? 7.696 -15.570 -4.426 1.00 0.00 45 LEU A O 11
ATOM 6051 N N . CYS A 1 46 ? 7.006 -16.069 -2.331 1.00 0.00 46 CYS A N 11
ATOM 6052 C CA . CYS A 1 46 ? 8.241 -16.740 -1.965 1.00 0.00 46 CYS A CA 11
ATOM 6053 C C . CYS A 1 46 ? 8.340 -18.040 -2.765 1.00 0.00 46 CYS A C 11
ATOM 6054 O O . CYS A 1 46 ? 9.331 -18.275 -3.454 1.00 0.00 46 CYS A O 11
ATOM 6057 N N . THR A 1 47 ? 7.298 -18.849 -2.648 1.00 0.00 47 THR A N 11
ATOM 6058 C CA . THR A 1 47 ? 7.254 -20.119 -3.354 1.00 0.00 47 THR A CA 11
ATOM 6059 C C . THR A 1 47 ? 7.414 -19.900 -4.859 1.00 0.00 47 THR A C 11
ATOM 6060 O O . THR A 1 47 ? 7.795 -20.815 -5.587 1.00 0.00 47 THR A O 11
ATOM 6064 N N . LYS A 1 48 ? 7.114 -18.680 -5.282 1.00 0.00 48 LYS A N 11
ATOM 6065 C CA . LYS A 1 48 ? 7.221 -18.328 -6.687 1.00 0.00 48 LYS A CA 11
ATOM 6066 C C . LYS A 1 48 ? 8.681 -18.448 -7.131 1.00 0.00 48 LYS A C 11
ATOM 6067 O O . LYS A 1 48 ? 8.988 -19.174 -8.075 1.00 0.00 48 LYS A O 11
ATOM 6073 N N . VAL A 1 49 ? 9.539 -17.726 -6.427 1.00 0.00 49 VAL A N 11
ATOM 6074 C CA . VAL A 1 49 ? 10.959 -17.742 -6.736 1.00 0.00 49 VAL A CA 11
ATOM 6075 C C . VAL A 1 49 ? 11.444 -19.191 -6.810 1.00 0.00 49 VAL A C 11
ATOM 6076 O O . VAL A 1 49 ? 12.186 -19.556 -7.721 1.00 0.00 49 VAL A O 11
ATOM 6080 N N . LEU A 1 50 ? 11.005 -19.978 -5.838 1.00 0.00 50 LEU A N 11
ATOM 6081 C CA . LEU A 1 50 ? 11.386 -21.379 -5.782 1.00 0.00 50 LEU A CA 11
ATOM 6082 C C . LEU A 1 50 ? 10.897 -22.087 -7.047 1.00 0.00 50 LEU A C 11
ATOM 6083 O O . LEU A 1 50 ? 11.648 -22.834 -7.674 1.00 0.00 50 LEU A O 11
ATOM 6088 N N . ASP A 1 51 ? 9.643 -21.828 -7.386 1.00 0.00 51 ASP A N 11
ATOM 6089 C CA . ASP A 1 51 ? 9.045 -22.431 -8.565 1.00 0.00 51 ASP A CA 11
ATOM 6090 C C . ASP A 1 51 ? 9.819 -21.986 -9.807 1.00 0.00 51 ASP A C 11
ATOM 6091 O O . ASP A 1 51 ? 9.894 -22.719 -10.792 1.00 0.00 51 ASP A O 11
ATOM 6096 N N . PHE A 1 52 ? 10.376 -20.786 -9.721 1.00 0.00 52 PHE A N 11
ATOM 6097 C CA . PHE A 1 52 ? 11.141 -20.234 -10.826 1.00 0.00 52 PHE A CA 11
ATOM 6098 C C . PHE A 1 52 ? 12.566 -20.790 -10.837 1.00 0.00 52 PHE A C 11
ATOM 6099 O O . PHE A 1 52 ? 13.010 -21.348 -11.838 1.00 0.00 52 PHE A O 11
ATOM 6107 N N . GLY A 1 53 ? 13.243 -20.618 -9.711 1.00 0.00 53 GLY A N 11
ATOM 6108 C CA . GLY A 1 53 ? 14.609 -21.095 -9.579 1.00 0.00 53 GLY A CA 11
ATOM 6109 C C . GLY A 1 53 ? 15.528 -19.989 -9.057 1.00 0.00 53 GLY A C 11
ATOM 6110 O O . GLY A 1 53 ? 15.898 -19.082 -9.802 1.00 0.00 53 GLY A O 11
ATOM 6111 N N . ILE A 1 54 ? 15.871 -20.099 -7.782 1.00 0.00 54 ILE A N 11
ATOM 6112 C CA . ILE A 1 54 ? 16.740 -19.120 -7.152 1.00 0.00 54 ILE A CA 11
ATOM 6113 C C . ILE A 1 54 ? 17.955 -18.873 -8.049 1.00 0.00 54 ILE A C 11
ATOM 6114 O O . ILE A 1 54 ? 18.396 -17.735 -8.203 1.00 0.00 54 ILE A O 11
ATOM 6119 N N . ASP A 1 55 ? 18.463 -19.958 -8.615 1.00 0.00 55 ASP A N 11
ATOM 6120 C CA . ASP A 1 55 ? 19.619 -19.872 -9.492 1.00 0.00 55 ASP A CA 11
ATOM 6121 C C . ASP A 1 55 ? 19.240 -19.097 -10.755 1.00 0.00 55 ASP A C 11
ATOM 6122 O O . ASP A 1 55 ? 20.066 -18.384 -11.322 1.00 0.00 55 ASP A O 11
ATOM 6127 N N . LYS A 1 56 ? 17.989 -19.263 -11.160 1.00 0.00 56 LYS A N 11
ATOM 6128 C CA . LYS A 1 56 ? 17.490 -18.588 -12.346 1.00 0.00 56 LYS A CA 11
ATOM 6129 C C . LYS A 1 56 ? 17.546 -17.075 -12.127 1.00 0.00 56 LYS A C 11
ATOM 6130 O O . LYS A 1 56 ? 18.149 -16.352 -12.920 1.00 0.00 56 LYS A O 11
ATOM 6136 N N . LEU A 1 57 ? 16.911 -16.641 -11.049 1.00 0.00 57 LEU A N 11
ATOM 6137 C CA . LEU A 1 57 ? 16.882 -15.226 -10.717 1.00 0.00 57 LEU A CA 11
ATOM 6138 C C . LEU A 1 57 ? 18.287 -14.641 -10.872 1.00 0.00 57 LEU A C 11
ATOM 6139 O O . LEU A 1 57 ? 18.450 -13.536 -11.387 1.00 0.00 57 LEU A O 11
ATOM 6144 N N . ILE A 1 58 ? 19.267 -15.407 -10.414 1.00 0.00 58 ILE A N 11
ATOM 6145 C CA . ILE A 1 58 ? 20.653 -14.979 -10.495 1.00 0.00 58 ILE A CA 11
ATOM 6146 C C . ILE A 1 58 ? 21.093 -14.967 -11.960 1.00 0.00 58 ILE A C 11
ATOM 6147 O O . ILE A 1 58 ? 21.845 -14.088 -12.380 1.00 0.00 58 ILE A O 11
ATOM 6152 N N . GLN A 1 59 ? 20.608 -15.954 -12.699 1.00 0.00 59 GLN A N 11
ATOM 6153 C CA . GLN A 1 59 ? 20.942 -16.069 -14.108 1.00 0.00 59 GLN A CA 11
ATOM 6154 C C . GLN A 1 59 ? 20.459 -14.833 -14.871 1.00 0.00 59 GLN A C 11
ATOM 6155 O O . GLN A 1 59 ? 21.185 -14.289 -15.702 1.00 0.00 59 GLN A O 11
ATOM 6161 N N . LEU A 1 60 ? 19.237 -14.427 -14.561 1.00 0.00 60 LEU A N 11
ATOM 6162 C CA . LEU A 1 60 ? 18.649 -13.266 -15.206 1.00 0.00 60 LEU A CA 11
ATOM 6163 C C . LEU A 1 60 ? 19.559 -12.054 -14.996 1.00 0.00 60 LEU A C 11
ATOM 6164 O O . LEU A 1 60 ? 19.907 -11.361 -15.951 1.00 0.00 60 LEU A O 11
ATOM 6169 N N . ILE A 1 61 ? 19.919 -11.836 -13.740 1.00 0.00 61 ILE A N 11
ATOM 6170 C CA . ILE A 1 61 ? 20.782 -10.721 -13.391 1.00 0.00 61 ILE A CA 11
ATOM 6171 C C . ILE A 1 61 ? 22.033 -10.756 -14.271 1.00 0.00 61 ILE A C 11
ATOM 6172 O O . ILE A 1 61 ? 22.414 -9.743 -14.856 1.00 0.00 61 ILE A O 11
ATOM 6177 N N . GLU A 1 62 ? 22.639 -11.933 -14.338 1.00 0.00 62 GLU A N 11
ATOM 6178 C CA . GLU A 1 62 ? 23.839 -12.112 -15.137 1.00 0.00 62 GLU A CA 11
ATOM 6179 C C . GLU A 1 62 ? 23.614 -11.593 -16.558 1.00 0.00 62 GLU A C 11
ATOM 6180 O O . GLU A 1 62 ? 24.512 -11.004 -17.158 1.00 0.00 62 GLU A O 11
ATOM 6186 N N . ASP A 1 63 ? 22.409 -11.830 -17.056 1.00 0.00 63 ASP A N 11
ATOM 6187 C CA . ASP A 1 63 ? 22.054 -11.394 -18.396 1.00 0.00 63 ASP A CA 11
ATOM 6188 C C . ASP A 1 63 ? 21.939 -9.868 -18.417 1.00 0.00 63 ASP A C 11
ATOM 6189 O O . ASP A 1 63 ? 22.721 -9.192 -19.083 1.00 0.00 63 ASP A O 11
ATOM 6194 N N . LYS A 1 64 ? 20.957 -9.371 -17.679 1.00 0.00 64 LYS A N 11
ATOM 6195 C CA . LYS A 1 64 ? 20.729 -7.938 -17.605 1.00 0.00 64 LYS A CA 11
ATOM 6196 C C . LYS A 1 64 ? 19.310 -7.677 -17.096 1.00 0.00 64 LYS A C 11
ATOM 6197 O O . LYS A 1 64 ? 18.597 -6.836 -17.640 1.00 0.00 64 LYS A O 11
ATOM 6203 N N . VAL A 1 65 ? 18.943 -8.414 -16.058 1.00 0.00 65 VAL A N 11
ATOM 6204 C CA . VAL A 1 65 ? 17.622 -8.274 -15.470 1.00 0.00 65 VAL A CA 11
ATOM 6205 C C . VAL A 1 65 ? 17.748 -7.605 -14.100 1.00 0.00 65 VAL A C 11
ATOM 6206 O O . VAL A 1 65 ? 18.286 -8.193 -13.164 1.00 0.00 65 VAL A O 11
ATOM 6210 N N . ASP A 1 66 ? 17.239 -6.383 -14.025 1.00 0.00 66 ASP A N 11
ATOM 6211 C CA . ASP A 1 66 ? 17.288 -5.627 -12.785 1.00 0.00 66 ASP A CA 11
ATOM 6212 C C . ASP A 1 66 ? 16.774 -6.502 -11.640 1.00 0.00 66 ASP A C 11
ATOM 6213 O O . ASP A 1 66 ? 16.390 -7.650 -11.854 1.00 0.00 66 ASP A O 11
ATOM 6218 N N . ALA A 1 67 ? 16.783 -5.924 -10.447 1.00 0.00 67 ALA A N 11
ATOM 6219 C CA . ALA A 1 67 ? 16.323 -6.637 -9.268 1.00 0.00 67 ALA A CA 11
ATOM 6220 C C . ALA A 1 67 ? 14.793 -6.649 -9.249 1.00 0.00 67 ALA A C 11
ATOM 6221 O O . ALA A 1 67 ? 14.184 -7.519 -8.628 1.00 0.00 67 ALA A O 11
ATOM 6223 N N . ASN A 1 68 ? 14.217 -5.675 -9.938 1.00 0.00 68 ASN A N 11
ATOM 6224 C CA . ASN A 1 68 ? 12.770 -5.564 -10.009 1.00 0.00 68 ASN A CA 11
ATOM 6225 C C . ASN A 1 68 ? 12.246 -6.473 -11.123 1.00 0.00 68 ASN A C 11
ATOM 6226 O O . ASN A 1 68 ? 11.443 -7.370 -10.870 1.00 0.00 68 ASN A O 11
ATOM 6231 N N . ALA A 1 69 ? 12.723 -6.210 -12.331 1.00 0.00 69 ALA A N 11
ATOM 6232 C CA . ALA A 1 69 ? 12.313 -6.995 -13.483 1.00 0.00 69 ALA A CA 11
ATOM 6233 C C . ALA A 1 69 ? 12.408 -8.483 -13.142 1.00 0.00 69 ALA A C 11
ATOM 6234 O O . ALA A 1 69 ? 11.643 -9.293 -13.664 1.00 0.00 69 ALA A O 11
ATOM 6236 N N . ILE A 1 70 ? 13.354 -8.799 -12.270 1.00 0.00 70 ILE A N 11
ATOM 6237 C CA . ILE A 1 70 ? 13.559 -10.175 -11.853 1.00 0.00 70 ILE A CA 11
ATOM 6238 C C . ILE A 1 70 ? 12.487 -10.560 -10.831 1.00 0.00 70 ILE A C 11
ATOM 6239 O O . ILE A 1 70 ? 11.971 -11.676 -10.855 1.00 0.00 70 ILE A O 11
ATOM 6244 N N . CYS A 1 71 ? 12.183 -9.612 -9.956 1.00 0.00 71 CYS A N 11
ATOM 6245 C CA . CYS A 1 71 ? 11.182 -9.837 -8.926 1.00 0.00 71 CYS A CA 11
ATOM 6246 C C . CYS A 1 71 ? 9.806 -9.869 -9.594 1.00 0.00 71 CYS A C 11
ATOM 6247 O O . CYS A 1 71 ? 9.159 -10.915 -9.641 1.00 0.00 71 CYS A O 11
ATOM 6250 N N . ALA A 1 72 ? 9.398 -8.712 -10.094 1.00 0.00 72 ALA A N 11
ATOM 6251 C CA . ALA A 1 72 ? 8.111 -8.595 -10.758 1.00 0.00 72 ALA A CA 11
ATOM 6252 C C . ALA A 1 72 ? 7.822 -9.884 -11.530 1.00 0.00 72 ALA A C 11
ATOM 6253 O O . ALA A 1 72 ? 6.697 -10.381 -11.516 1.00 0.00 72 ALA A O 11
ATOM 6255 N N . LYS A 1 73 ? 8.856 -10.387 -12.188 1.00 0.00 73 LYS A N 11
ATOM 6256 C CA . LYS A 1 73 ? 8.726 -11.607 -12.966 1.00 0.00 73 LYS A CA 11
ATOM 6257 C C . LYS A 1 73 ? 7.954 -12.646 -12.150 1.00 0.00 73 LYS A C 11
ATOM 6258 O O . LYS A 1 73 ? 6.837 -13.016 -12.508 1.00 0.00 73 LYS A O 11
ATOM 6264 N N . ILE A 1 74 ? 8.581 -13.089 -11.070 1.00 0.00 74 ILE A N 11
ATOM 6265 C CA . ILE A 1 74 ? 7.967 -14.078 -10.201 1.00 0.00 74 ILE A CA 11
ATOM 6266 C C . ILE A 1 74 ? 6.934 -13.392 -9.304 1.00 0.00 74 ILE A C 11
ATOM 6267 O O . ILE A 1 74 ? 6.510 -13.957 -8.297 1.00 0.00 74 ILE A O 11
ATOM 6272 N N . HIS A 1 75 ? 6.560 -12.185 -9.702 1.00 0.00 75 HIS A N 11
ATOM 6273 C CA . HIS A 1 75 ? 5.585 -11.417 -8.948 1.00 0.00 75 HIS A CA 11
ATOM 6274 C C . HIS A 1 75 ? 5.961 -11.425 -7.465 1.00 0.00 75 HIS A C 11
ATOM 6275 O O . HIS A 1 75 ? 5.088 -11.431 -6.599 1.00 0.00 75 HIS A O 11
ATOM 6282 N N . ALA A 1 76 ? 7.263 -11.426 -7.218 1.00 0.00 76 ALA A N 11
ATOM 6283 C CA . ALA A 1 76 ? 7.766 -11.433 -5.855 1.00 0.00 76 ALA A CA 11
ATOM 6284 C C . ALA A 1 76 ? 7.622 -10.033 -5.255 1.00 0.00 76 ALA A C 11
ATOM 6285 O O . ALA A 1 76 ? 7.961 -9.815 -4.093 1.00 0.00 76 ALA A O 11
ATOM 6287 N N . CYS A 1 77 ? 7.120 -9.122 -6.075 1.00 0.00 77 CYS A N 11
ATOM 6288 C CA . CYS A 1 77 ? 6.927 -7.749 -5.640 1.00 0.00 77 CYS A CA 11
ATOM 6289 C C . CYS A 1 77 ? 6.339 -7.770 -4.228 1.00 0.00 77 CYS A C 11
ATOM 6290 O O . CYS A 1 77 ? 6.855 -8.072 -3.151 1.00 0.00 77 CYS A O 11
ATOM 6293 N N . GLY A 1 1 ? 3.438 -7.763 -6.673 1.00 0.00 1 GLY A N 12
ATOM 6294 C CA . GLY A 1 1 ? 2.851 -6.965 -5.610 1.00 0.00 1 GLY A CA 12
ATOM 6295 C C . GLY A 1 1 ? 3.857 -5.947 -5.070 1.00 0.00 1 GLY A C 12
ATOM 6296 O O . GLY A 1 1 ? 5.024 -6.273 -4.858 1.00 0.00 1 GLY A O 12
ATOM 6297 N N . GLU A 1 2 ? 3.368 -4.732 -4.862 1.00 0.00 2 GLU A N 12
ATOM 6298 C CA . GLU A 1 2 ? 4.210 -3.664 -4.351 1.00 0.00 2 GLU A CA 12
ATOM 6299 C C . GLU A 1 2 ? 3.983 -3.481 -2.849 1.00 0.00 2 GLU A C 12
ATOM 6300 O O . GLU A 1 2 ? 3.602 -2.399 -2.403 1.00 0.00 2 GLU A O 12
ATOM 6306 N N . ILE A 1 3 ? 4.224 -4.555 -2.111 1.00 0.00 3 ILE A N 12
ATOM 6307 C CA . ILE A 1 3 ? 4.049 -4.526 -0.669 1.00 0.00 3 ILE A CA 12
ATOM 6308 C C . ILE A 1 3 ? 5.342 -4.040 -0.013 1.00 0.00 3 ILE A C 12
ATOM 6309 O O . ILE A 1 3 ? 5.305 -3.265 0.942 1.00 0.00 3 ILE A O 12
ATOM 6314 N N . LEU A 1 4 ? 6.456 -4.515 -0.550 1.00 0.00 4 LEU A N 12
ATOM 6315 C CA . LEU A 1 4 ? 7.759 -4.138 -0.029 1.00 0.00 4 LEU A CA 12
ATOM 6316 C C . LEU A 1 4 ? 8.851 -4.704 -0.940 1.00 0.00 4 LEU A C 12
ATOM 6317 O O . LEU A 1 4 ? 9.738 -5.422 -0.480 1.00 0.00 4 LEU A O 12
ATOM 6322 N N . CYS A 1 5 ? 8.750 -4.359 -2.216 1.00 0.00 5 CYS A N 12
ATOM 6323 C CA . CYS A 1 5 ? 9.719 -4.823 -3.194 1.00 0.00 5 CYS A CA 12
ATOM 6324 C C . CYS A 1 5 ? 11.122 -4.548 -2.651 1.00 0.00 5 CYS A C 12
ATOM 6325 O O . CYS A 1 5 ? 12.027 -5.364 -2.818 1.00 0.00 5 CYS A O 12
ATOM 6328 N N . ASN A 1 6 ? 11.258 -3.396 -2.011 1.00 0.00 6 ASN A N 12
ATOM 6329 C CA . ASN A 1 6 ? 12.537 -3.002 -1.442 1.00 0.00 6 ASN A CA 12
ATOM 6330 C C . ASN A 1 6 ? 13.157 -4.199 -0.718 1.00 0.00 6 ASN A C 12
ATOM 6331 O O . ASN A 1 6 ? 14.377 -4.289 -0.593 1.00 0.00 6 ASN A O 12
ATOM 6336 N N . LEU A 1 7 ? 12.288 -5.088 -0.259 1.00 0.00 7 LEU A N 12
ATOM 6337 C CA . LEU A 1 7 ? 12.735 -6.275 0.449 1.00 0.00 7 LEU A CA 12
ATOM 6338 C C . LEU A 1 7 ? 13.412 -7.229 -0.538 1.00 0.00 7 LEU A C 12
ATOM 6339 O O . LEU A 1 7 ? 14.583 -7.567 -0.376 1.00 0.00 7 LEU A O 12
ATOM 6344 N N . CYS A 1 8 ? 12.644 -7.634 -1.539 1.00 0.00 8 CYS A N 12
ATOM 6345 C CA . CYS A 1 8 ? 13.155 -8.542 -2.552 1.00 0.00 8 CYS A CA 12
ATOM 6346 C C . CYS A 1 8 ? 14.247 -7.817 -3.341 1.00 0.00 8 CYS A C 12
ATOM 6347 O O . CYS A 1 8 ? 15.435 -8.046 -3.119 1.00 0.00 8 CYS A O 12
ATOM 6350 N N . THR A 1 9 ? 13.806 -6.956 -4.246 1.00 0.00 9 THR A N 12
ATOM 6351 C CA . THR A 1 9 ? 14.731 -6.194 -5.069 1.00 0.00 9 THR A CA 12
ATOM 6352 C C . THR A 1 9 ? 15.943 -5.757 -4.244 1.00 0.00 9 THR A C 12
ATOM 6353 O O . THR A 1 9 ? 17.031 -5.565 -4.785 1.00 0.00 9 THR A O 12
ATOM 6357 N N . GLY A 1 10 ? 15.714 -5.611 -2.947 1.00 0.00 10 GLY A N 12
ATOM 6358 C CA . GLY A 1 10 ? 16.773 -5.200 -2.041 1.00 0.00 10 GLY A CA 12
ATOM 6359 C C . GLY A 1 10 ? 17.775 -6.334 -1.818 1.00 0.00 10 GLY A C 12
ATOM 6360 O O . GLY A 1 10 ? 18.983 -6.104 -1.782 1.00 0.00 10 GLY A O 12
ATOM 6361 N N . LEU A 1 11 ? 17.237 -7.537 -1.674 1.00 0.00 11 LEU A N 12
ATOM 6362 C CA . LEU A 1 11 ? 18.068 -8.708 -1.454 1.00 0.00 11 LEU A CA 12
ATOM 6363 C C . LEU A 1 11 ? 18.661 -9.164 -2.789 1.00 0.00 11 LEU A C 12
ATOM 6364 O O . LEU A 1 11 ? 19.807 -9.610 -2.843 1.00 0.00 11 LEU A O 12
ATOM 6369 N N . ILE A 1 12 ? 17.856 -9.036 -3.833 1.00 0.00 12 ILE A N 12
ATOM 6370 C CA . ILE A 1 12 ? 18.286 -9.429 -5.163 1.00 0.00 12 ILE A CA 12
ATOM 6371 C C . ILE A 1 12 ? 19.631 -8.769 -5.475 1.00 0.00 12 ILE A C 12
ATOM 6372 O O . ILE A 1 12 ? 20.585 -9.444 -5.857 1.00 0.00 12 ILE A O 12
ATOM 6377 N N . ASN A 1 13 ? 19.663 -7.455 -5.302 1.00 0.00 13 ASN A N 12
ATOM 6378 C CA . ASN A 1 13 ? 20.874 -6.696 -5.559 1.00 0.00 13 ASN A CA 12
ATOM 6379 C C . ASN A 1 13 ? 22.033 -7.306 -4.768 1.00 0.00 13 ASN A C 12
ATOM 6380 O O . ASN A 1 13 ? 23.177 -7.286 -5.219 1.00 0.00 13 ASN A O 12
ATOM 6385 N N . THR A 1 14 ? 21.696 -7.835 -3.600 1.00 0.00 14 THR A N 12
ATOM 6386 C CA . THR A 1 14 ? 22.693 -8.450 -2.741 1.00 0.00 14 THR A CA 12
ATOM 6387 C C . THR A 1 14 ? 23.204 -9.751 -3.364 1.00 0.00 14 THR A C 12
ATOM 6388 O O . THR A 1 14 ? 24.377 -10.092 -3.222 1.00 0.00 14 THR A O 12
ATOM 6392 N N . LEU A 1 15 ? 22.298 -10.441 -4.041 1.00 0.00 15 LEU A N 12
ATOM 6393 C CA . LEU A 1 15 ? 22.642 -11.697 -4.685 1.00 0.00 15 LEU A CA 12
ATOM 6394 C C . LEU A 1 15 ? 23.690 -11.438 -5.770 1.00 0.00 15 LEU A C 12
ATOM 6395 O O . LEU A 1 15 ? 24.424 -12.346 -6.158 1.00 0.00 15 LEU A O 12
ATOM 6400 N N . GLU A 1 16 ? 23.726 -10.195 -6.228 1.00 0.00 16 GLU A N 12
ATOM 6401 C CA . GLU A 1 16 ? 24.672 -9.805 -7.260 1.00 0.00 16 GLU A CA 12
ATOM 6402 C C . GLU A 1 16 ? 26.095 -9.795 -6.699 1.00 0.00 16 GLU A C 12
ATOM 6403 O O . GLU A 1 16 ? 27.060 -9.981 -7.439 1.00 0.00 16 GLU A O 12
ATOM 6409 N N . ASN A 1 17 ? 26.182 -9.575 -5.395 1.00 0.00 17 ASN A N 12
ATOM 6410 C CA . ASN A 1 17 ? 27.471 -9.538 -4.726 1.00 0.00 17 ASN A CA 12
ATOM 6411 C C . ASN A 1 17 ? 27.560 -10.699 -3.735 1.00 0.00 17 ASN A C 12
ATOM 6412 O O . ASN A 1 17 ? 28.633 -10.989 -3.207 1.00 0.00 17 ASN A O 12
ATOM 6417 N N . LEU A 1 18 ? 26.419 -11.334 -3.511 1.00 0.00 18 LEU A N 12
ATOM 6418 C CA . LEU A 1 18 ? 26.354 -12.458 -2.592 1.00 0.00 18 LEU A CA 12
ATOM 6419 C C . LEU A 1 18 ? 27.355 -13.528 -3.032 1.00 0.00 18 LEU A C 12
ATOM 6420 O O . LEU A 1 18 ? 28.509 -13.517 -2.606 1.00 0.00 18 LEU A O 12
ATOM 6425 N N . LEU A 1 19 ? 26.876 -14.428 -3.879 1.00 0.00 19 LEU A N 12
ATOM 6426 C CA . LEU A 1 19 ? 27.715 -15.504 -4.381 1.00 0.00 19 LEU A CA 12
ATOM 6427 C C . LEU A 1 19 ? 28.044 -15.244 -5.852 1.00 0.00 19 LEU A C 12
ATOM 6428 O O . LEU A 1 19 ? 29.213 -15.155 -6.223 1.00 0.00 19 LEU A O 12
ATOM 6433 N N . THR A 1 20 ? 26.992 -15.128 -6.649 1.00 0.00 20 THR A N 12
ATOM 6434 C CA . THR A 1 20 ? 27.154 -14.880 -8.071 1.00 0.00 20 THR A CA 12
ATOM 6435 C C . THR A 1 20 ? 28.377 -15.627 -8.606 1.00 0.00 20 THR A C 12
ATOM 6436 O O . THR A 1 20 ? 29.488 -15.099 -8.591 1.00 0.00 20 THR A O 12
ATOM 6440 N N . THR A 1 21 ? 28.131 -16.845 -9.068 1.00 0.00 21 THR A N 12
ATOM 6441 C CA . THR A 1 21 ? 29.199 -17.670 -9.607 1.00 0.00 21 THR A CA 12
ATOM 6442 C C . THR A 1 21 ? 29.847 -18.497 -8.495 1.00 0.00 21 THR A C 12
ATOM 6443 O O . THR A 1 21 ? 30.478 -19.518 -8.763 1.00 0.00 21 THR A O 12
ATOM 6447 N N . LYS A 1 22 ? 29.671 -18.024 -7.270 1.00 0.00 22 LYS A N 12
ATOM 6448 C CA . LYS A 1 22 ? 30.232 -18.707 -6.116 1.00 0.00 22 LYS A CA 12
ATOM 6449 C C . LYS A 1 22 ? 29.658 -20.122 -6.039 1.00 0.00 22 LYS A C 12
ATOM 6450 O O . LYS A 1 22 ? 30.398 -21.102 -6.123 1.00 0.00 22 LYS A O 12
ATOM 6456 N N . GLY A 1 23 ? 28.344 -20.186 -5.879 1.00 0.00 23 GLY A N 12
ATOM 6457 C CA . GLY A 1 23 ? 27.662 -21.466 -5.788 1.00 0.00 23 GLY A CA 12
ATOM 6458 C C . GLY A 1 23 ? 26.165 -21.311 -6.060 1.00 0.00 23 GLY A C 12
ATOM 6459 O O . GLY A 1 23 ? 25.567 -22.132 -6.754 1.00 0.00 23 GLY A O 12
ATOM 6460 N N . ALA A 1 24 ? 25.601 -20.250 -5.499 1.00 0.00 24 ALA A N 12
ATOM 6461 C CA . ALA A 1 24 ? 24.185 -19.976 -5.673 1.00 0.00 24 ALA A CA 12
ATOM 6462 C C . ALA A 1 24 ? 23.378 -20.865 -4.724 1.00 0.00 24 ALA A C 12
ATOM 6463 O O . ALA A 1 24 ? 22.168 -21.015 -4.886 1.00 0.00 24 ALA A O 12
ATOM 6465 N N . ASP A 1 25 ? 24.081 -21.431 -3.754 1.00 0.00 25 ASP A N 12
ATOM 6466 C CA . ASP A 1 25 ? 23.445 -22.301 -2.778 1.00 0.00 25 ASP A CA 12
ATOM 6467 C C . ASP A 1 25 ? 23.250 -21.535 -1.469 1.00 0.00 25 ASP A C 12
ATOM 6468 O O . ASP A 1 25 ? 22.193 -21.621 -0.846 1.00 0.00 25 ASP A O 12
ATOM 6473 N N . LYS A 1 26 ? 24.285 -20.801 -1.089 1.00 0.00 26 LYS A N 12
ATOM 6474 C CA . LYS A 1 26 ? 24.241 -20.020 0.135 1.00 0.00 26 LYS A CA 12
ATOM 6475 C C . LYS A 1 26 ? 23.259 -18.860 -0.040 1.00 0.00 26 LYS A C 12
ATOM 6476 O O . LYS A 1 26 ? 22.872 -18.217 0.935 1.00 0.00 26 LYS A O 12
ATOM 6482 N N . VAL A 1 27 ? 22.885 -18.627 -1.289 1.00 0.00 27 VAL A N 12
ATOM 6483 C CA . VAL A 1 27 ? 21.957 -17.556 -1.605 1.00 0.00 27 VAL A CA 12
ATOM 6484 C C . VAL A 1 27 ? 20.550 -17.956 -1.153 1.00 0.00 27 VAL A C 12
ATOM 6485 O O . VAL A 1 27 ? 19.890 -17.209 -0.433 1.00 0.00 27 VAL A O 12
ATOM 6489 N N . LYS A 1 28 ? 20.134 -19.134 -1.596 1.00 0.00 28 LYS A N 12
ATOM 6490 C CA . LYS A 1 28 ? 18.819 -19.642 -1.246 1.00 0.00 28 LYS A CA 12
ATOM 6491 C C . LYS A 1 28 ? 18.752 -19.873 0.265 1.00 0.00 28 LYS A C 12
ATOM 6492 O O . LYS A 1 28 ? 17.668 -20.036 0.824 1.00 0.00 28 LYS A O 12
ATOM 6498 N N . ASP A 1 29 ? 19.923 -19.881 0.883 1.00 0.00 29 ASP A N 12
ATOM 6499 C CA . ASP A 1 29 ? 20.011 -20.089 2.319 1.00 0.00 29 ASP A CA 12
ATOM 6500 C C . ASP A 1 29 ? 19.677 -18.783 3.041 1.00 0.00 29 ASP A C 12
ATOM 6501 O O . ASP A 1 29 ? 19.057 -18.798 4.104 1.00 0.00 29 ASP A O 12
ATOM 6506 N N . TYR A 1 30 ? 20.100 -17.684 2.435 1.00 0.00 30 TYR A N 12
ATOM 6507 C CA . TYR A 1 30 ? 19.853 -16.370 3.008 1.00 0.00 30 TYR A CA 12
ATOM 6508 C C . TYR A 1 30 ? 18.486 -15.834 2.578 1.00 0.00 30 TYR A C 12
ATOM 6509 O O . TYR A 1 30 ? 17.827 -15.126 3.338 1.00 0.00 30 TYR A O 12
ATOM 6518 N N . ILE A 1 31 ? 18.102 -16.191 1.362 1.00 0.00 31 ILE A N 12
ATOM 6519 C CA . ILE A 1 31 ? 16.825 -15.755 0.822 1.00 0.00 31 ILE A CA 12
ATOM 6520 C C . ILE A 1 31 ? 15.691 -16.354 1.657 1.00 0.00 31 ILE A C 12
ATOM 6521 O O . ILE A 1 31 ? 14.643 -15.732 1.822 1.00 0.00 31 ILE A O 12
ATOM 6526 N N . SER A 1 32 ? 15.941 -17.553 2.161 1.00 0.00 32 SER A N 12
ATOM 6527 C CA . SER A 1 32 ? 14.954 -18.242 2.974 1.00 0.00 32 SER A CA 12
ATOM 6528 C C . SER A 1 32 ? 14.902 -17.622 4.372 1.00 0.00 32 SER A C 12
ATOM 6529 O O . SER A 1 32 ? 13.834 -17.538 4.978 1.00 0.00 32 SER A O 12
ATOM 6532 N N . SER A 1 33 ? 16.067 -17.205 4.842 1.00 0.00 33 SER A N 12
ATOM 6533 C CA . SER A 1 33 ? 16.169 -16.594 6.158 1.00 0.00 33 SER A CA 12
ATOM 6534 C C . SER A 1 33 ? 15.436 -15.252 6.169 1.00 0.00 33 SER A C 12
ATOM 6535 O O . SER A 1 33 ? 14.806 -14.892 7.163 1.00 0.00 33 SER A O 12
ATOM 6538 N N . LEU A 1 34 ? 15.541 -14.547 5.053 1.00 0.00 34 LEU A N 12
ATOM 6539 C CA . LEU A 1 34 ? 14.896 -13.251 4.922 1.00 0.00 34 LEU A CA 12
ATOM 6540 C C . LEU A 1 34 ? 13.419 -13.454 4.579 1.00 0.00 34 LEU A C 12
ATOM 6541 O O . LEU A 1 34 ? 12.544 -12.864 5.211 1.00 0.00 34 LEU A O 12
ATOM 6546 N N . CYS A 1 35 ? 13.186 -14.292 3.579 1.00 0.00 35 CYS A N 12
ATOM 6547 C CA . CYS A 1 35 ? 11.830 -14.580 3.144 1.00 0.00 35 CYS A CA 12
ATOM 6548 C C . CYS A 1 35 ? 11.110 -15.320 4.275 1.00 0.00 35 CYS A C 12
ATOM 6549 O O . CYS A 1 35 ? 9.887 -15.253 4.383 1.00 0.00 35 CYS A O 12
ATOM 6552 N N . ASN A 1 36 ? 11.901 -16.007 5.086 1.00 0.00 36 ASN A N 12
ATOM 6553 C CA . ASN A 1 36 ? 11.354 -16.758 6.203 1.00 0.00 36 ASN A CA 12
ATOM 6554 C C . ASN A 1 36 ? 10.238 -15.945 6.861 1.00 0.00 36 ASN A C 12
ATOM 6555 O O . ASN A 1 36 ? 9.298 -16.511 7.418 1.00 0.00 36 ASN A O 12
ATOM 6560 N N . LYS A 1 37 ? 10.378 -14.630 6.775 1.00 0.00 37 LYS A N 12
ATOM 6561 C CA . LYS A 1 37 ? 9.393 -13.733 7.356 1.00 0.00 37 LYS A CA 12
ATOM 6562 C C . LYS A 1 37 ? 8.270 -13.492 6.344 1.00 0.00 37 LYS A C 12
ATOM 6563 O O . LYS A 1 37 ? 7.879 -12.350 6.106 1.00 0.00 37 LYS A O 12
ATOM 6569 N N . ALA A 1 38 ? 7.784 -14.585 5.775 1.00 0.00 38 ALA A N 12
ATOM 6570 C CA . ALA A 1 38 ? 6.715 -14.507 4.794 1.00 0.00 38 ALA A CA 12
ATOM 6571 C C . ALA A 1 38 ? 5.495 -15.271 5.313 1.00 0.00 38 ALA A C 12
ATOM 6572 O O . ALA A 1 38 ? 4.773 -14.779 6.179 1.00 0.00 38 ALA A O 12
ATOM 6574 N N . SER A 1 39 ? 5.304 -16.461 4.762 1.00 0.00 39 SER A N 12
ATOM 6575 C CA . SER A 1 39 ? 4.185 -17.298 5.159 1.00 0.00 39 SER A CA 12
ATOM 6576 C C . SER A 1 39 ? 2.944 -16.435 5.397 1.00 0.00 39 SER A C 12
ATOM 6577 O O . SER A 1 39 ? 2.366 -16.458 6.482 1.00 0.00 39 SER A O 12
ATOM 6580 N N . GLY A 1 40 ? 2.571 -15.693 4.364 1.00 0.00 40 GLY A N 12
ATOM 6581 C CA . GLY A 1 40 ? 1.410 -14.824 4.447 1.00 0.00 40 GLY A CA 12
ATOM 6582 C C . GLY A 1 40 ? 1.008 -14.312 3.063 1.00 0.00 40 GLY A C 12
ATOM 6583 O O . GLY A 1 40 ? 0.460 -15.062 2.255 1.00 0.00 40 GLY A O 12
ATOM 6584 N N . PHE A 1 41 ? 1.294 -13.040 2.830 1.00 0.00 41 PHE A N 12
ATOM 6585 C CA . PHE A 1 41 ? 0.968 -12.420 1.557 1.00 0.00 41 PHE A CA 12
ATOM 6586 C C . PHE A 1 41 ? 2.017 -12.764 0.496 1.00 0.00 41 PHE A C 12
ATOM 6587 O O . PHE A 1 41 ? 1.673 -13.068 -0.645 1.00 0.00 41 PHE A O 12
ATOM 6595 N N . ILE A 1 42 ? 3.274 -12.703 0.910 1.00 0.00 42 ILE A N 12
ATOM 6596 C CA . ILE A 1 42 ? 4.374 -13.004 0.010 1.00 0.00 42 ILE A CA 12
ATOM 6597 C C . ILE A 1 42 ? 4.588 -14.518 -0.039 1.00 0.00 42 ILE A C 12
ATOM 6598 O O . ILE A 1 42 ? 5.366 -15.012 -0.853 1.00 0.00 42 ILE A O 12
ATOM 6603 N N . ALA A 1 43 ? 3.884 -15.212 0.843 1.00 0.00 43 ALA A N 12
ATOM 6604 C CA . ALA A 1 43 ? 3.986 -16.660 0.911 1.00 0.00 43 ALA A CA 12
ATOM 6605 C C . ALA A 1 43 ? 4.124 -17.223 -0.506 1.00 0.00 43 ALA A C 12
ATOM 6606 O O . ALA A 1 43 ? 5.129 -17.852 -0.832 1.00 0.00 43 ALA A O 12
ATOM 6608 N N . THR A 1 44 ? 3.098 -16.978 -1.307 1.00 0.00 44 THR A N 12
ATOM 6609 C CA . THR A 1 44 ? 3.092 -17.452 -2.681 1.00 0.00 44 THR A CA 12
ATOM 6610 C C . THR A 1 44 ? 4.207 -16.779 -3.484 1.00 0.00 44 THR A C 12
ATOM 6611 O O . THR A 1 44 ? 4.686 -17.333 -4.471 1.00 0.00 44 THR A O 12
ATOM 6615 N N . LEU A 1 45 ? 4.588 -15.595 -3.028 1.00 0.00 45 LEU A N 12
ATOM 6616 C CA . LEU A 1 45 ? 5.638 -14.840 -3.691 1.00 0.00 45 LEU A CA 12
ATOM 6617 C C . LEU A 1 45 ? 6.975 -15.559 -3.500 1.00 0.00 45 LEU A C 12
ATOM 6618 O O . LEU A 1 45 ? 7.779 -15.639 -4.427 1.00 0.00 45 LEU A O 12
ATOM 6623 N N . CYS A 1 46 ? 7.172 -16.063 -2.290 1.00 0.00 46 CYS A N 12
ATOM 6624 C CA . CYS A 1 46 ? 8.398 -16.772 -1.965 1.00 0.00 46 CYS A CA 12
ATOM 6625 C C . CYS A 1 46 ? 8.443 -18.057 -2.795 1.00 0.00 46 CYS A C 12
ATOM 6626 O O . CYS A 1 46 ? 9.457 -18.358 -3.425 1.00 0.00 46 CYS A O 12
ATOM 6629 N N . THR A 1 47 ? 7.334 -18.780 -2.769 1.00 0.00 47 THR A N 12
ATOM 6630 C CA . THR A 1 47 ? 7.235 -20.026 -3.510 1.00 0.00 47 THR A CA 12
ATOM 6631 C C . THR A 1 47 ? 7.411 -19.770 -5.008 1.00 0.00 47 THR A C 12
ATOM 6632 O O . THR A 1 47 ? 7.721 -20.688 -5.766 1.00 0.00 47 THR A O 12
ATOM 6636 N N . LYS A 1 48 ? 7.207 -18.518 -5.390 1.00 0.00 48 LYS A N 12
ATOM 6637 C CA . LYS A 1 48 ? 7.340 -18.130 -6.785 1.00 0.00 48 LYS A CA 12
ATOM 6638 C C . LYS A 1 48 ? 8.802 -18.269 -7.210 1.00 0.00 48 LYS A C 12
ATOM 6639 O O . LYS A 1 48 ? 9.094 -18.829 -8.266 1.00 0.00 48 LYS A O 12
ATOM 6645 N N . VAL A 1 49 ? 9.683 -17.749 -6.369 1.00 0.00 49 VAL A N 12
ATOM 6646 C CA . VAL A 1 49 ? 11.109 -17.807 -6.645 1.00 0.00 49 VAL A CA 12
ATOM 6647 C C . VAL A 1 49 ? 11.541 -19.270 -6.760 1.00 0.00 49 VAL A C 12
ATOM 6648 O O . VAL A 1 49 ? 12.238 -19.642 -7.703 1.00 0.00 49 VAL A O 12
ATOM 6652 N N . LEU A 1 50 ? 11.110 -20.060 -5.788 1.00 0.00 50 LEU A N 12
ATOM 6653 C CA . LEU A 1 50 ? 11.445 -21.474 -5.769 1.00 0.00 50 LEU A CA 12
ATOM 6654 C C . LEU A 1 50 ? 10.925 -22.133 -7.048 1.00 0.00 50 LEU A C 12
ATOM 6655 O O . LEU A 1 50 ? 11.657 -22.865 -7.714 1.00 0.00 50 LEU A O 12
ATOM 6660 N N . ASP A 1 51 ? 9.668 -21.851 -7.354 1.00 0.00 51 ASP A N 12
ATOM 6661 C CA . ASP A 1 51 ? 9.044 -22.408 -8.542 1.00 0.00 51 ASP A CA 12
ATOM 6662 C C . ASP A 1 51 ? 9.815 -21.950 -9.781 1.00 0.00 51 ASP A C 12
ATOM 6663 O O . ASP A 1 51 ? 9.958 -22.704 -10.742 1.00 0.00 51 ASP A O 12
ATOM 6668 N N . PHE A 1 52 ? 10.293 -20.715 -9.718 1.00 0.00 52 PHE A N 12
ATOM 6669 C CA . PHE A 1 52 ? 11.046 -20.147 -10.823 1.00 0.00 52 PHE A CA 12
ATOM 6670 C C . PHE A 1 52 ? 12.445 -20.761 -10.906 1.00 0.00 52 PHE A C 12
ATOM 6671 O O . PHE A 1 52 ? 12.853 -21.247 -11.960 1.00 0.00 52 PHE A O 12
ATOM 6679 N N . GLY A 1 53 ? 13.142 -20.719 -9.780 1.00 0.00 53 GLY A N 12
ATOM 6680 C CA . GLY A 1 53 ? 14.487 -21.266 -9.712 1.00 0.00 53 GLY A CA 12
ATOM 6681 C C . GLY A 1 53 ? 15.488 -20.202 -9.255 1.00 0.00 53 GLY A C 12
ATOM 6682 O O . GLY A 1 53 ? 15.860 -19.321 -10.028 1.00 0.00 53 GLY A O 12
ATOM 6683 N N . ILE A 1 54 ? 15.895 -20.321 -7.999 1.00 0.00 54 ILE A N 12
ATOM 6684 C CA . ILE A 1 54 ? 16.846 -19.381 -7.430 1.00 0.00 54 ILE A CA 12
ATOM 6685 C C . ILE A 1 54 ? 17.994 -19.161 -8.417 1.00 0.00 54 ILE A C 12
ATOM 6686 O O . ILE A 1 54 ? 18.484 -18.042 -8.566 1.00 0.00 54 ILE A O 12
ATOM 6691 N N . ASP A 1 55 ? 18.390 -20.246 -9.066 1.00 0.00 55 ASP A N 12
ATOM 6692 C CA . ASP A 1 55 ? 19.471 -20.186 -10.035 1.00 0.00 55 ASP A CA 12
ATOM 6693 C C . ASP A 1 55 ? 19.045 -19.308 -11.213 1.00 0.00 55 ASP A C 12
ATOM 6694 O O . ASP A 1 55 ? 19.846 -18.536 -11.738 1.00 0.00 55 ASP A O 12
ATOM 6699 N N . LYS A 1 56 ? 17.785 -19.456 -11.595 1.00 0.00 56 LYS A N 12
ATOM 6700 C CA . LYS A 1 56 ? 17.243 -18.686 -12.702 1.00 0.00 56 LYS A CA 12
ATOM 6701 C C . LYS A 1 56 ? 17.386 -17.193 -12.397 1.00 0.00 56 LYS A C 12
ATOM 6702 O O . LYS A 1 56 ? 17.950 -16.444 -13.193 1.00 0.00 56 LYS A O 12
ATOM 6708 N N . LEU A 1 57 ? 16.865 -16.805 -11.243 1.00 0.00 57 LEU A N 12
ATOM 6709 C CA . LEU A 1 57 ? 16.927 -15.415 -10.823 1.00 0.00 57 LEU A CA 12
ATOM 6710 C C . LEU A 1 57 ? 18.339 -14.878 -11.061 1.00 0.00 57 LEU A C 12
ATOM 6711 O O . LEU A 1 57 ? 18.509 -13.758 -11.541 1.00 0.00 57 LEU A O 12
ATOM 6716 N N . ILE A 1 58 ? 19.317 -15.702 -10.713 1.00 0.00 58 ILE A N 12
ATOM 6717 C CA . ILE A 1 58 ? 20.710 -15.323 -10.882 1.00 0.00 58 ILE A CA 12
ATOM 6718 C C . ILE A 1 58 ? 21.043 -15.273 -12.374 1.00 0.00 58 ILE A C 12
ATOM 6719 O O . ILE A 1 58 ? 21.829 -14.434 -12.811 1.00 0.00 58 ILE A O 12
ATOM 6724 N N . GLN A 1 59 ? 20.427 -16.182 -13.116 1.00 0.00 59 GLN A N 12
ATOM 6725 C CA . GLN A 1 59 ? 20.647 -16.253 -14.551 1.00 0.00 59 GLN A CA 12
ATOM 6726 C C . GLN A 1 59 ? 20.180 -14.961 -15.223 1.00 0.00 59 GLN A C 12
ATOM 6727 O O . GLN A 1 59 ? 20.864 -14.427 -16.095 1.00 0.00 59 GLN A O 12
ATOM 6733 N N . LEU A 1 60 ? 19.016 -14.495 -14.793 1.00 0.00 60 LEU A N 12
ATOM 6734 C CA . LEU A 1 60 ? 18.448 -13.276 -15.343 1.00 0.00 60 LEU A CA 12
ATOM 6735 C C . LEU A 1 60 ? 19.421 -12.118 -15.116 1.00 0.00 60 LEU A C 12
ATOM 6736 O O . LEU A 1 60 ? 19.805 -11.430 -16.061 1.00 0.00 60 LEU A O 12
ATOM 6741 N N . ILE A 1 61 ? 19.791 -11.936 -13.856 1.00 0.00 61 ILE A N 12
ATOM 6742 C CA . ILE A 1 61 ? 20.712 -10.872 -13.493 1.00 0.00 61 ILE A CA 12
ATOM 6743 C C . ILE A 1 61 ? 21.941 -10.935 -14.402 1.00 0.00 61 ILE A C 12
ATOM 6744 O O . ILE A 1 61 ? 22.373 -9.914 -14.936 1.00 0.00 61 ILE A O 12
ATOM 6749 N N . GLU A 1 62 ? 22.467 -12.141 -14.552 1.00 0.00 62 GLU A N 12
ATOM 6750 C CA . GLU A 1 62 ? 23.636 -12.348 -15.388 1.00 0.00 62 GLU A CA 12
ATOM 6751 C C . GLU A 1 62 ? 23.412 -11.742 -16.775 1.00 0.00 62 GLU A C 12
ATOM 6752 O O . GLU A 1 62 ? 24.325 -11.158 -17.356 1.00 0.00 62 GLU A O 12
ATOM 6758 N N . ASP A 1 63 ? 22.192 -11.902 -17.266 1.00 0.00 63 ASP A N 12
ATOM 6759 C CA . ASP A 1 63 ? 21.836 -11.378 -18.573 1.00 0.00 63 ASP A CA 12
ATOM 6760 C C . ASP A 1 63 ? 21.791 -9.850 -18.509 1.00 0.00 63 ASP A C 12
ATOM 6761 O O . ASP A 1 63 ? 22.604 -9.174 -19.140 1.00 0.00 63 ASP A O 12
ATOM 6766 N N . LYS A 1 64 ? 20.832 -9.349 -17.744 1.00 0.00 64 LYS A N 12
ATOM 6767 C CA . LYS A 1 64 ? 20.669 -7.914 -17.590 1.00 0.00 64 LYS A CA 12
ATOM 6768 C C . LYS A 1 64 ? 19.282 -7.620 -17.016 1.00 0.00 64 LYS A C 12
ATOM 6769 O O . LYS A 1 64 ? 18.601 -6.701 -17.469 1.00 0.00 64 LYS A O 12
ATOM 6775 N N . VAL A 1 65 ? 18.905 -8.417 -16.028 1.00 0.00 65 VAL A N 12
ATOM 6776 C CA . VAL A 1 65 ? 17.612 -8.254 -15.386 1.00 0.00 65 VAL A CA 12
ATOM 6777 C C . VAL A 1 65 ? 17.809 -7.644 -13.997 1.00 0.00 65 VAL A C 12
ATOM 6778 O O . VAL A 1 65 ? 18.288 -8.312 -13.084 1.00 0.00 65 VAL A O 12
ATOM 6782 N N . ASP A 1 66 ? 17.428 -6.380 -13.883 1.00 0.00 66 ASP A N 12
ATOM 6783 C CA . ASP A 1 66 ? 17.557 -5.671 -12.621 1.00 0.00 66 ASP A CA 12
ATOM 6784 C C . ASP A 1 66 ? 16.928 -6.507 -11.504 1.00 0.00 66 ASP A C 12
ATOM 6785 O O . ASP A 1 66 ? 16.451 -7.615 -11.748 1.00 0.00 66 ASP A O 12
ATOM 6790 N N . ALA A 1 67 ? 16.947 -5.945 -10.305 1.00 0.00 67 ALA A N 12
ATOM 6791 C CA . ALA A 1 67 ? 16.384 -6.625 -9.151 1.00 0.00 67 ALA A CA 12
ATOM 6792 C C . ALA A 1 67 ? 14.857 -6.524 -9.199 1.00 0.00 67 ALA A C 12
ATOM 6793 O O . ALA A 1 67 ? 14.157 -7.427 -8.743 1.00 0.00 67 ALA A O 12
ATOM 6795 N N . ASN A 1 68 ? 14.387 -5.418 -9.756 1.00 0.00 68 ASN A N 12
ATOM 6796 C CA . ASN A 1 68 ? 12.957 -5.188 -9.870 1.00 0.00 68 ASN A CA 12
ATOM 6797 C C . ASN A 1 68 ? 12.411 -5.974 -11.065 1.00 0.00 68 ASN A C 12
ATOM 6798 O O . ASN A 1 68 ? 11.417 -6.688 -10.941 1.00 0.00 68 ASN A O 12
ATOM 6803 N N . ALA A 1 69 ? 13.086 -5.816 -12.194 1.00 0.00 69 ALA A N 12
ATOM 6804 C CA . ALA A 1 69 ? 12.682 -6.502 -13.409 1.00 0.00 69 ALA A CA 12
ATOM 6805 C C . ALA A 1 69 ? 12.555 -8.001 -13.125 1.00 0.00 69 ALA A C 12
ATOM 6806 O O . ALA A 1 69 ? 11.673 -8.665 -13.666 1.00 0.00 69 ALA A O 12
ATOM 6808 N N . ILE A 1 70 ? 13.449 -8.488 -12.278 1.00 0.00 70 ILE A N 12
ATOM 6809 C CA . ILE A 1 70 ? 13.448 -9.895 -11.916 1.00 0.00 70 ILE A CA 12
ATOM 6810 C C . ILE A 1 70 ? 12.290 -10.169 -10.955 1.00 0.00 70 ILE A C 12
ATOM 6811 O O . ILE A 1 70 ? 11.557 -11.144 -11.122 1.00 0.00 70 ILE A O 12
ATOM 6816 N N . CYS A 1 71 ? 12.160 -9.293 -9.970 1.00 0.00 71 CYS A N 12
ATOM 6817 C CA . CYS A 1 71 ? 11.103 -9.429 -8.982 1.00 0.00 71 CYS A CA 12
ATOM 6818 C C . CYS A 1 71 ? 9.757 -9.284 -9.696 1.00 0.00 71 CYS A C 12
ATOM 6819 O O . CYS A 1 71 ? 8.713 -9.604 -9.130 1.00 0.00 71 CYS A O 12
ATOM 6822 N N . ALA A 1 72 ? 9.826 -8.803 -10.928 1.00 0.00 72 ALA A N 12
ATOM 6823 C CA . ALA A 1 72 ? 8.626 -8.613 -11.725 1.00 0.00 72 ALA A CA 12
ATOM 6824 C C . ALA A 1 72 ? 8.201 -9.952 -12.329 1.00 0.00 72 ALA A C 12
ATOM 6825 O O . ALA A 1 72 ? 7.018 -10.289 -12.332 1.00 0.00 72 ALA A O 12
ATOM 6827 N N . LYS A 1 73 ? 9.190 -10.682 -12.824 1.00 0.00 73 LYS A N 12
ATOM 6828 C CA . LYS A 1 73 ? 8.934 -11.978 -13.428 1.00 0.00 73 LYS A CA 12
ATOM 6829 C C . LYS A 1 73 ? 8.082 -12.820 -12.477 1.00 0.00 73 LYS A C 12
ATOM 6830 O O . LYS A 1 73 ? 6.909 -13.073 -12.746 1.00 0.00 73 LYS A O 12
ATOM 6836 N N . ILE A 1 74 ? 8.706 -13.232 -11.383 1.00 0.00 74 ILE A N 12
ATOM 6837 C CA . ILE A 1 74 ? 8.020 -14.041 -10.389 1.00 0.00 74 ILE A CA 12
ATOM 6838 C C . ILE A 1 74 ? 6.822 -13.262 -9.843 1.00 0.00 74 ILE A C 12
ATOM 6839 O O . ILE A 1 74 ? 6.006 -13.810 -9.103 1.00 0.00 74 ILE A O 12
ATOM 6844 N N . HIS A 1 75 ? 6.755 -11.996 -10.228 1.00 0.00 75 HIS A N 12
ATOM 6845 C CA . HIS A 1 75 ? 5.670 -11.136 -9.786 1.00 0.00 75 HIS A CA 12
ATOM 6846 C C . HIS A 1 75 ? 5.807 -10.868 -8.286 1.00 0.00 75 HIS A C 12
ATOM 6847 O O . HIS A 1 75 ? 5.341 -11.657 -7.466 1.00 0.00 75 HIS A O 12
ATOM 6854 N N . ALA A 1 76 ? 6.449 -9.753 -7.972 1.00 0.00 76 ALA A N 12
ATOM 6855 C CA . ALA A 1 76 ? 6.653 -9.371 -6.585 1.00 0.00 76 ALA A CA 12
ATOM 6856 C C . ALA A 1 76 ? 6.782 -7.849 -6.493 1.00 0.00 76 ALA A C 12
ATOM 6857 O O . ALA A 1 76 ? 7.358 -7.328 -5.539 1.00 0.00 76 ALA A O 12
ATOM 6859 N N . CYS A 1 77 ? 6.237 -7.179 -7.498 1.00 0.00 77 CYS A N 12
ATOM 6860 C CA . CYS A 1 77 ? 6.284 -5.727 -7.543 1.00 0.00 77 CYS A CA 12
ATOM 6861 C C . CYS A 1 77 ? 5.239 -5.243 -8.550 1.00 0.00 77 CYS A C 12
ATOM 6862 O O . CYS A 1 77 ? 4.364 -6.006 -8.956 1.00 0.00 77 CYS A O 12
ATOM 6865 N N . GLY A 1 1 ? 4.285 -6.395 -5.900 1.00 0.00 1 GLY A N 13
ATOM 6866 C CA . GLY A 1 1 ? 3.234 -5.527 -6.401 1.00 0.00 1 GLY A CA 13
ATOM 6867 C C . GLY A 1 1 ? 3.297 -4.149 -5.738 1.00 0.00 1 GLY A C 13
ATOM 6868 O O . GLY A 1 1 ? 2.286 -3.455 -5.642 1.00 0.00 1 GLY A O 13
ATOM 6869 N N . GLU A 1 2 ? 4.495 -3.795 -5.297 1.00 0.00 2 GLU A N 13
ATOM 6870 C CA . GLU A 1 2 ? 4.704 -2.513 -4.645 1.00 0.00 2 GLU A CA 13
ATOM 6871 C C . GLU A 1 2 ? 4.497 -2.645 -3.136 1.00 0.00 2 GLU A C 13
ATOM 6872 O O . GLU A 1 2 ? 4.766 -1.709 -2.384 1.00 0.00 2 GLU A O 13
ATOM 6878 N N . ILE A 1 3 ? 4.022 -3.815 -2.736 1.00 0.00 3 ILE A N 13
ATOM 6879 C CA . ILE A 1 3 ? 3.776 -4.082 -1.329 1.00 0.00 3 ILE A CA 13
ATOM 6880 C C . ILE A 1 3 ? 5.092 -3.967 -0.555 1.00 0.00 3 ILE A C 13
ATOM 6881 O O . ILE A 1 3 ? 5.112 -3.472 0.571 1.00 0.00 3 ILE A O 13
ATOM 6886 N N . LEU A 1 4 ? 6.157 -4.432 -1.189 1.00 0.00 4 LEU A N 13
ATOM 6887 C CA . LEU A 1 4 ? 7.473 -4.386 -0.574 1.00 0.00 4 LEU A CA 13
ATOM 6888 C C . LEU A 1 4 ? 8.485 -5.072 -1.495 1.00 0.00 4 LEU A C 13
ATOM 6889 O O . LEU A 1 4 ? 9.051 -6.105 -1.141 1.00 0.00 4 LEU A O 13
ATOM 6894 N N . CYS A 1 5 ? 8.681 -4.469 -2.659 1.00 0.00 5 CYS A N 13
ATOM 6895 C CA . CYS A 1 5 ? 9.615 -5.009 -3.633 1.00 0.00 5 CYS A CA 13
ATOM 6896 C C . CYS A 1 5 ? 11.030 -4.869 -3.069 1.00 0.00 5 CYS A C 13
ATOM 6897 O O . CYS A 1 5 ? 11.892 -5.707 -3.333 1.00 0.00 5 CYS A O 13
ATOM 6900 N N . ASN A 1 6 ? 11.226 -3.806 -2.304 1.00 0.00 6 ASN A N 13
ATOM 6901 C CA . ASN A 1 6 ? 12.523 -3.548 -1.700 1.00 0.00 6 ASN A CA 13
ATOM 6902 C C . ASN A 1 6 ? 12.956 -4.770 -0.889 1.00 0.00 6 ASN A C 13
ATOM 6903 O O . ASN A 1 6 ? 14.138 -4.933 -0.589 1.00 0.00 6 ASN A O 13
ATOM 6908 N N . LEU A 1 7 ? 11.976 -5.598 -0.556 1.00 0.00 7 LEU A N 13
ATOM 6909 C CA . LEU A 1 7 ? 12.242 -6.800 0.215 1.00 0.00 7 LEU A CA 13
ATOM 6910 C C . LEU A 1 7 ? 13.029 -7.789 -0.646 1.00 0.00 7 LEU A C 13
ATOM 6911 O O . LEU A 1 7 ? 14.125 -8.206 -0.275 1.00 0.00 7 LEU A O 13
ATOM 6916 N N . CYS A 1 8 ? 12.439 -8.138 -1.780 1.00 0.00 8 CYS A N 13
ATOM 6917 C CA . CYS A 1 8 ? 13.071 -9.070 -2.697 1.00 0.00 8 CYS A CA 13
ATOM 6918 C C . CYS A 1 8 ? 14.178 -8.329 -3.449 1.00 0.00 8 CYS A C 13
ATOM 6919 O O . CYS A 1 8 ? 15.359 -8.497 -3.145 1.00 0.00 8 CYS A O 13
ATOM 6922 N N . THR A 1 9 ? 13.758 -7.526 -4.415 1.00 0.00 9 THR A N 13
ATOM 6923 C CA . THR A 1 9 ? 14.700 -6.759 -5.213 1.00 0.00 9 THR A CA 13
ATOM 6924 C C . THR A 1 9 ? 15.870 -6.285 -4.348 1.00 0.00 9 THR A C 13
ATOM 6925 O O . THR A 1 9 ? 16.987 -6.134 -4.838 1.00 0.00 9 THR A O 13
ATOM 6929 N N . GLY A 1 10 ? 15.572 -6.064 -3.076 1.00 0.00 10 GLY A N 13
ATOM 6930 C CA . GLY A 1 10 ? 16.584 -5.610 -2.139 1.00 0.00 10 GLY A CA 13
ATOM 6931 C C . GLY A 1 10 ? 17.622 -6.704 -1.880 1.00 0.00 10 GLY A C 13
ATOM 6932 O O . GLY A 1 10 ? 18.824 -6.442 -1.898 1.00 0.00 10 GLY A O 13
ATOM 6933 N N . LEU A 1 11 ? 17.121 -7.907 -1.647 1.00 0.00 11 LEU A N 13
ATOM 6934 C CA . LEU A 1 11 ? 17.990 -9.043 -1.386 1.00 0.00 11 LEU A CA 13
ATOM 6935 C C . LEU A 1 11 ? 18.612 -9.516 -2.700 1.00 0.00 11 LEU A C 13
ATOM 6936 O O . LEU A 1 11 ? 19.711 -10.068 -2.709 1.00 0.00 11 LEU A O 13
ATOM 6941 N N . ILE A 1 12 ? 17.881 -9.284 -3.782 1.00 0.00 12 ILE A N 13
ATOM 6942 C CA . ILE A 1 12 ? 18.348 -9.680 -5.099 1.00 0.00 12 ILE A CA 13
ATOM 6943 C C . ILE A 1 12 ? 19.626 -8.910 -5.436 1.00 0.00 12 ILE A C 13
ATOM 6944 O O . ILE A 1 12 ? 20.672 -9.511 -5.677 1.00 0.00 12 ILE A O 13
ATOM 6949 N N . ASN A 1 13 ? 19.501 -7.592 -5.441 1.00 0.00 13 ASN A N 13
ATOM 6950 C CA . ASN A 1 13 ? 20.633 -6.733 -5.744 1.00 0.00 13 ASN A CA 13
ATOM 6951 C C . ASN A 1 13 ? 21.807 -7.106 -4.836 1.00 0.00 13 ASN A C 13
ATOM 6952 O O . ASN A 1 13 ? 22.953 -7.146 -5.283 1.00 0.00 13 ASN A O 13
ATOM 6957 N N . THR A 1 14 ? 21.482 -7.371 -3.580 1.00 0.00 14 THR A N 13
ATOM 6958 C CA . THR A 1 14 ? 22.496 -7.739 -2.606 1.00 0.00 14 THR A CA 13
ATOM 6959 C C . THR A 1 14 ? 23.026 -9.146 -2.895 1.00 0.00 14 THR A C 13
ATOM 6960 O O . THR A 1 14 ? 24.085 -9.527 -2.400 1.00 0.00 14 THR A O 13
ATOM 6964 N N . LEU A 1 15 ? 22.265 -9.878 -3.696 1.00 0.00 15 LEU A N 13
ATOM 6965 C CA . LEU A 1 15 ? 22.646 -11.233 -4.056 1.00 0.00 15 LEU A CA 13
ATOM 6966 C C . LEU A 1 15 ? 23.684 -11.184 -5.179 1.00 0.00 15 LEU A C 13
ATOM 6967 O O . LEU A 1 15 ? 24.438 -12.137 -5.372 1.00 0.00 15 LEU A O 13
ATOM 6972 N N . GLU A 1 16 ? 23.690 -10.067 -5.889 1.00 0.00 16 GLU A N 13
ATOM 6973 C CA . GLU A 1 16 ? 24.623 -9.883 -6.986 1.00 0.00 16 GLU A CA 13
ATOM 6974 C C . GLU A 1 16 ? 26.064 -9.924 -6.472 1.00 0.00 16 GLU A C 13
ATOM 6975 O O . GLU A 1 16 ? 26.986 -10.242 -7.221 1.00 0.00 16 GLU A O 13
ATOM 6981 N N . ASN A 1 17 ? 26.212 -9.598 -5.196 1.00 0.00 17 ASN A N 13
ATOM 6982 C CA . ASN A 1 17 ? 27.524 -9.595 -4.572 1.00 0.00 17 ASN A CA 13
ATOM 6983 C C . ASN A 1 17 ? 27.651 -10.812 -3.654 1.00 0.00 17 ASN A C 13
ATOM 6984 O O . ASN A 1 17 ? 28.759 -11.236 -3.329 1.00 0.00 17 ASN A O 13
ATOM 6989 N N . LEU A 1 18 ? 26.501 -11.341 -3.264 1.00 0.00 18 LEU A N 13
ATOM 6990 C CA . LEU A 1 18 ? 26.469 -12.501 -2.389 1.00 0.00 18 LEU A CA 13
ATOM 6991 C C . LEU A 1 18 ? 27.568 -13.480 -2.810 1.00 0.00 18 LEU A C 13
ATOM 6992 O O . LEU A 1 18 ? 28.655 -13.483 -2.234 1.00 0.00 18 LEU A O 13
ATOM 6997 N N . LEU A 1 19 ? 27.247 -14.289 -3.809 1.00 0.00 19 LEU A N 13
ATOM 6998 C CA . LEU A 1 19 ? 28.193 -15.270 -4.312 1.00 0.00 19 LEU A CA 13
ATOM 6999 C C . LEU A 1 19 ? 28.587 -14.903 -5.744 1.00 0.00 19 LEU A C 13
ATOM 7000 O O . LEU A 1 19 ? 29.772 -14.788 -6.056 1.00 0.00 19 LEU A O 13
ATOM 7005 N N . THR A 1 20 ? 27.572 -14.729 -6.578 1.00 0.00 20 THR A N 13
ATOM 7006 C CA . THR A 1 20 ? 27.798 -14.379 -7.970 1.00 0.00 20 THR A CA 13
ATOM 7007 C C . THR A 1 20 ? 29.098 -15.009 -8.474 1.00 0.00 20 THR A C 13
ATOM 7008 O O . THR A 1 20 ? 30.186 -14.530 -8.162 1.00 0.00 20 THR A O 13
ATOM 7012 N N . THR A 1 21 ? 28.940 -16.074 -9.246 1.00 0.00 21 THR A N 13
ATOM 7013 C CA . THR A 1 21 ? 30.087 -16.775 -9.798 1.00 0.00 21 THR A CA 13
ATOM 7014 C C . THR A 1 21 ? 30.590 -17.833 -8.815 1.00 0.00 21 THR A C 13
ATOM 7015 O O . THR A 1 21 ? 31.478 -18.619 -9.141 1.00 0.00 21 THR A O 13
ATOM 7019 N N . LYS A 1 22 ? 29.997 -17.821 -7.629 1.00 0.00 22 LYS A N 13
ATOM 7020 C CA . LYS A 1 22 ? 30.372 -18.771 -6.595 1.00 0.00 22 LYS A CA 13
ATOM 7021 C C . LYS A 1 22 ? 29.713 -20.120 -6.885 1.00 0.00 22 LYS A C 13
ATOM 7022 O O . LYS A 1 22 ? 30.377 -21.058 -7.326 1.00 0.00 22 LYS A O 13
ATOM 7028 N N . GLY A 1 23 ? 28.415 -20.177 -6.626 1.00 0.00 23 GLY A N 13
ATOM 7029 C CA . GLY A 1 23 ? 27.658 -21.396 -6.854 1.00 0.00 23 GLY A CA 13
ATOM 7030 C C . GLY A 1 23 ? 26.159 -21.105 -6.929 1.00 0.00 23 GLY A C 13
ATOM 7031 O O . GLY A 1 23 ? 25.448 -21.690 -7.746 1.00 0.00 23 GLY A O 13
ATOM 7032 N N . ALA A 1 24 ? 25.720 -20.201 -6.066 1.00 0.00 24 ALA A N 13
ATOM 7033 C CA . ALA A 1 24 ? 24.316 -19.825 -6.023 1.00 0.00 24 ALA A CA 13
ATOM 7034 C C . ALA A 1 24 ? 23.570 -20.763 -5.072 1.00 0.00 24 ALA A C 13
ATOM 7035 O O . ALA A 1 24 ? 22.341 -20.792 -5.063 1.00 0.00 24 ALA A O 13
ATOM 7037 N N . ASP A 1 25 ? 24.345 -21.508 -4.297 1.00 0.00 25 ASP A N 13
ATOM 7038 C CA . ASP A 1 25 ? 23.772 -22.444 -3.345 1.00 0.00 25 ASP A CA 13
ATOM 7039 C C . ASP A 1 25 ? 23.528 -21.728 -2.015 1.00 0.00 25 ASP A C 13
ATOM 7040 O O . ASP A 1 25 ? 22.460 -21.863 -1.420 1.00 0.00 25 ASP A O 13
ATOM 7045 N N . LYS A 1 26 ? 24.536 -20.981 -1.588 1.00 0.00 26 LYS A N 13
ATOM 7046 C CA . LYS A 1 26 ? 24.444 -20.244 -0.339 1.00 0.00 26 LYS A CA 13
ATOM 7047 C C . LYS A 1 26 ? 23.347 -19.185 -0.457 1.00 0.00 26 LYS A C 13
ATOM 7048 O O . LYS A 1 26 ? 22.919 -18.614 0.545 1.00 0.00 26 LYS A O 13
ATOM 7054 N N . VAL A 1 27 ? 22.924 -18.951 -1.691 1.00 0.00 27 VAL A N 13
ATOM 7055 C CA . VAL A 1 27 ? 21.885 -17.970 -1.954 1.00 0.00 27 VAL A CA 13
ATOM 7056 C C . VAL A 1 27 ? 20.575 -18.439 -1.319 1.00 0.00 27 VAL A C 13
ATOM 7057 O O . VAL A 1 27 ? 19.958 -17.707 -0.547 1.00 0.00 27 VAL A O 13
ATOM 7061 N N . LYS A 1 28 ? 20.188 -19.657 -1.669 1.00 0.00 28 LYS A N 13
ATOM 7062 C CA . LYS A 1 28 ? 18.961 -20.233 -1.144 1.00 0.00 28 LYS A CA 13
ATOM 7063 C C . LYS A 1 28 ? 19.088 -20.398 0.371 1.00 0.00 28 LYS A C 13
ATOM 7064 O O . LYS A 1 28 ? 18.090 -20.582 1.065 1.00 0.00 28 LYS A O 13
ATOM 7070 N N . ASP A 1 29 ? 20.326 -20.325 0.841 1.00 0.00 29 ASP A N 13
ATOM 7071 C CA . ASP A 1 29 ? 20.597 -20.464 2.262 1.00 0.00 29 ASP A CA 13
ATOM 7072 C C . ASP A 1 29 ? 20.259 -19.152 2.971 1.00 0.00 29 ASP A C 13
ATOM 7073 O O . ASP A 1 29 ? 19.829 -19.158 4.124 1.00 0.00 29 ASP A O 13
ATOM 7078 N N . TYR A 1 30 ? 20.466 -18.058 2.253 1.00 0.00 30 TYR A N 13
ATOM 7079 C CA . TYR A 1 30 ? 20.189 -16.740 2.800 1.00 0.00 30 TYR A CA 13
ATOM 7080 C C . TYR A 1 30 ? 18.768 -16.289 2.452 1.00 0.00 30 TYR A C 13
ATOM 7081 O O . TYR A 1 30 ? 18.122 -15.599 3.239 1.00 0.00 30 TYR A O 13
ATOM 7090 N N . ILE A 1 31 ? 18.325 -16.699 1.272 1.00 0.00 31 ILE A N 13
ATOM 7091 C CA . ILE A 1 31 ? 16.994 -16.345 0.810 1.00 0.00 31 ILE A CA 13
ATOM 7092 C C . ILE A 1 31 ? 15.952 -17.023 1.703 1.00 0.00 31 ILE A C 13
ATOM 7093 O O . ILE A 1 31 ? 14.825 -16.547 1.820 1.00 0.00 31 ILE A O 13
ATOM 7098 N N . SER A 1 32 ? 16.368 -18.126 2.309 1.00 0.00 32 SER A N 13
ATOM 7099 C CA . SER A 1 32 ? 15.485 -18.875 3.187 1.00 0.00 32 SER A CA 13
ATOM 7100 C C . SER A 1 32 ? 15.209 -18.072 4.460 1.00 0.00 32 SER A C 13
ATOM 7101 O O . SER A 1 32 ? 14.062 -17.956 4.888 1.00 0.00 32 SER A O 13
ATOM 7104 N N . SER A 1 33 ? 16.280 -17.540 5.030 1.00 0.00 33 SER A N 13
ATOM 7105 C CA . SER A 1 33 ? 16.168 -16.752 6.245 1.00 0.00 33 SER A CA 13
ATOM 7106 C C . SER A 1 33 ? 15.208 -15.582 6.024 1.00 0.00 33 SER A C 13
ATOM 7107 O O . SER A 1 33 ? 14.274 -15.385 6.800 1.00 0.00 33 SER A O 13
ATOM 7110 N N . LEU A 1 34 ? 15.469 -14.837 4.960 1.00 0.00 34 LEU A N 13
ATOM 7111 C CA . LEU A 1 34 ? 14.639 -13.692 4.626 1.00 0.00 34 LEU A CA 13
ATOM 7112 C C . LEU A 1 34 ? 13.232 -14.174 4.271 1.00 0.00 34 LEU A C 13
ATOM 7113 O O . LEU A 1 34 ? 12.243 -13.638 4.771 1.00 0.00 34 LEU A O 13
ATOM 7118 N N . CYS A 1 35 ? 13.184 -15.179 3.410 1.00 0.00 35 CYS A N 13
ATOM 7119 C CA . CYS A 1 35 ? 11.914 -15.739 2.982 1.00 0.00 35 CYS A CA 13
ATOM 7120 C C . CYS A 1 35 ? 11.177 -16.261 4.219 1.00 0.00 35 CYS A C 13
ATOM 7121 O O . CYS A 1 35 ? 9.953 -16.362 4.219 1.00 0.00 35 CYS A O 13
ATOM 7124 N N . ASN A 1 36 ? 11.958 -16.577 5.242 1.00 0.00 36 ASN A N 13
ATOM 7125 C CA . ASN A 1 36 ? 11.394 -17.085 6.482 1.00 0.00 36 ASN A CA 13
ATOM 7126 C C . ASN A 1 36 ? 10.890 -15.912 7.326 1.00 0.00 36 ASN A C 13
ATOM 7127 O O . ASN A 1 36 ? 11.228 -15.801 8.504 1.00 0.00 36 ASN A O 13
ATOM 7132 N N . LYS A 1 37 ? 10.091 -15.069 6.691 1.00 0.00 37 LYS A N 13
ATOM 7133 C CA . LYS A 1 37 ? 9.536 -13.909 7.369 1.00 0.00 37 LYS A CA 13
ATOM 7134 C C . LYS A 1 37 ? 8.474 -13.263 6.478 1.00 0.00 37 LYS A C 13
ATOM 7135 O O . LYS A 1 37 ? 8.391 -12.038 6.392 1.00 0.00 37 LYS A O 13
ATOM 7141 N N . ALA A 1 38 ? 7.687 -14.114 5.837 1.00 0.00 38 ALA A N 13
ATOM 7142 C CA . ALA A 1 38 ? 6.633 -13.641 4.955 1.00 0.00 38 ALA A CA 13
ATOM 7143 C C . ALA A 1 38 ? 5.318 -14.334 5.322 1.00 0.00 38 ALA A C 13
ATOM 7144 O O . ALA A 1 38 ? 4.555 -13.827 6.142 1.00 0.00 38 ALA A O 13
ATOM 7146 N N . SER A 1 39 ? 5.096 -15.481 4.697 1.00 0.00 39 SER A N 13
ATOM 7147 C CA . SER A 1 39 ? 3.887 -16.247 4.947 1.00 0.00 39 SER A CA 13
ATOM 7148 C C . SER A 1 39 ? 2.688 -15.306 5.074 1.00 0.00 39 SER A C 13
ATOM 7149 O O . SER A 1 39 ? 1.915 -15.405 6.025 1.00 0.00 39 SER A O 13
ATOM 7152 N N . GLY A 1 40 ? 2.569 -14.416 4.100 1.00 0.00 40 GLY A N 13
ATOM 7153 C CA . GLY A 1 40 ? 1.477 -13.458 4.090 1.00 0.00 40 GLY A CA 13
ATOM 7154 C C . GLY A 1 40 ? 1.017 -13.166 2.659 1.00 0.00 40 GLY A C 13
ATOM 7155 O O . GLY A 1 40 ? 0.586 -14.070 1.945 1.00 0.00 40 GLY A O 13
ATOM 7156 N N . PHE A 1 41 ? 1.124 -11.898 2.285 1.00 0.00 41 PHE A N 13
ATOM 7157 C CA . PHE A 1 41 ? 0.725 -11.476 0.954 1.00 0.00 41 PHE A CA 13
ATOM 7158 C C . PHE A 1 41 ? 1.779 -11.868 -0.085 1.00 0.00 41 PHE A C 13
ATOM 7159 O O . PHE A 1 41 ? 1.441 -12.227 -1.211 1.00 0.00 41 PHE A O 13
ATOM 7167 N N . ILE A 1 42 ? 3.034 -11.784 0.332 1.00 0.00 42 ILE A N 13
ATOM 7168 C CA . ILE A 1 42 ? 4.139 -12.125 -0.548 1.00 0.00 42 ILE A CA 13
ATOM 7169 C C . ILE A 1 42 ? 4.404 -13.629 -0.468 1.00 0.00 42 ILE A C 13
ATOM 7170 O O . ILE A 1 42 ? 5.170 -14.171 -1.263 1.00 0.00 42 ILE A O 13
ATOM 7175 N N . ALA A 1 43 ? 3.755 -14.261 0.500 1.00 0.00 43 ALA A N 13
ATOM 7176 C CA . ALA A 1 43 ? 3.910 -15.693 0.694 1.00 0.00 43 ALA A CA 13
ATOM 7177 C C . ALA A 1 43 ? 4.057 -16.375 -0.668 1.00 0.00 43 ALA A C 13
ATOM 7178 O O . ALA A 1 43 ? 5.088 -16.984 -0.952 1.00 0.00 43 ALA A O 13
ATOM 7180 N N . THR A 1 44 ? 3.013 -16.250 -1.472 1.00 0.00 44 THR A N 13
ATOM 7181 C CA . THR A 1 44 ? 3.013 -16.847 -2.798 1.00 0.00 44 THR A CA 13
ATOM 7182 C C . THR A 1 44 ? 4.092 -16.205 -3.671 1.00 0.00 44 THR A C 13
ATOM 7183 O O . THR A 1 44 ? 4.601 -16.834 -4.598 1.00 0.00 44 THR A O 13
ATOM 7187 N N . LEU A 1 45 ? 4.410 -14.961 -3.346 1.00 0.00 45 LEU A N 13
ATOM 7188 C CA . LEU A 1 45 ? 5.419 -14.227 -4.090 1.00 0.00 45 LEU A CA 13
ATOM 7189 C C . LEU A 1 45 ? 6.789 -14.864 -3.847 1.00 0.00 45 LEU A C 13
ATOM 7190 O O . LEU A 1 45 ? 7.577 -15.023 -4.778 1.00 0.00 45 LEU A O 13
ATOM 7195 N N . CYS A 1 46 ? 7.030 -15.211 -2.592 1.00 0.00 46 CYS A N 13
ATOM 7196 C CA . CYS A 1 46 ? 8.291 -15.828 -2.215 1.00 0.00 46 CYS A CA 13
ATOM 7197 C C . CYS A 1 46 ? 8.348 -17.224 -2.838 1.00 0.00 46 CYS A C 13
ATOM 7198 O O . CYS A 1 46 ? 9.338 -17.585 -3.474 1.00 0.00 46 CYS A O 13
ATOM 7201 N N . THR A 1 47 ? 7.275 -17.972 -2.633 1.00 0.00 47 THR A N 13
ATOM 7202 C CA . THR A 1 47 ? 7.190 -19.322 -3.166 1.00 0.00 47 THR A CA 13
ATOM 7203 C C . THR A 1 47 ? 7.430 -19.314 -4.677 1.00 0.00 47 THR A C 13
ATOM 7204 O O . THR A 1 47 ? 7.921 -20.293 -5.236 1.00 0.00 47 THR A O 13
ATOM 7208 N N . LYS A 1 48 ? 7.075 -18.197 -5.295 1.00 0.00 48 LYS A N 13
ATOM 7209 C CA . LYS A 1 48 ? 7.246 -18.049 -6.731 1.00 0.00 48 LYS A CA 13
ATOM 7210 C C . LYS A 1 48 ? 8.729 -18.187 -7.079 1.00 0.00 48 LYS A C 13
ATOM 7211 O O . LYS A 1 48 ? 9.105 -19.048 -7.875 1.00 0.00 48 LYS A O 13
ATOM 7217 N N . VAL A 1 49 ? 9.530 -17.328 -6.468 1.00 0.00 49 VAL A N 13
ATOM 7218 C CA . VAL A 1 49 ? 10.964 -17.344 -6.704 1.00 0.00 49 VAL A CA 13
ATOM 7219 C C . VAL A 1 49 ? 11.471 -18.786 -6.641 1.00 0.00 49 VAL A C 13
ATOM 7220 O O . VAL A 1 49 ? 12.308 -19.189 -7.448 1.00 0.00 49 VAL A O 13
ATOM 7224 N N . LEU A 1 50 ? 10.944 -19.523 -5.676 1.00 0.00 50 LEU A N 13
ATOM 7225 C CA . LEU A 1 50 ? 11.333 -20.912 -5.497 1.00 0.00 50 LEU A CA 13
ATOM 7226 C C . LEU A 1 50 ? 10.913 -21.717 -6.729 1.00 0.00 50 LEU A C 13
ATOM 7227 O O . LEU A 1 50 ? 11.753 -22.310 -7.402 1.00 0.00 50 LEU A O 13
ATOM 7232 N N . ASP A 1 51 ? 9.612 -21.711 -6.985 1.00 0.00 51 ASP A N 13
ATOM 7233 C CA . ASP A 1 51 ? 9.072 -22.434 -8.124 1.00 0.00 51 ASP A CA 13
ATOM 7234 C C . ASP A 1 51 ? 9.896 -22.103 -9.371 1.00 0.00 51 ASP A C 13
ATOM 7235 O O . ASP A 1 51 ? 10.086 -22.955 -10.237 1.00 0.00 51 ASP A O 13
ATOM 7240 N N . PHE A 1 52 ? 10.361 -20.864 -9.422 1.00 0.00 52 PHE A N 13
ATOM 7241 C CA . PHE A 1 52 ? 11.160 -20.411 -10.547 1.00 0.00 52 PHE A CA 13
ATOM 7242 C C . PHE A 1 52 ? 12.603 -20.907 -10.432 1.00 0.00 52 PHE A C 13
ATOM 7243 O O . PHE A 1 52 ? 13.101 -21.590 -11.325 1.00 0.00 52 PHE A O 13
ATOM 7251 N N . GLY A 1 53 ? 13.232 -20.545 -9.324 1.00 0.00 53 GLY A N 13
ATOM 7252 C CA . GLY A 1 53 ? 14.608 -20.946 -9.080 1.00 0.00 53 GLY A CA 13
ATOM 7253 C C . GLY A 1 53 ? 15.482 -19.733 -8.751 1.00 0.00 53 GLY A C 13
ATOM 7254 O O . GLY A 1 53 ? 15.826 -18.952 -9.636 1.00 0.00 53 GLY A O 13
ATOM 7255 N N . ILE A 1 54 ? 15.816 -19.615 -7.474 1.00 0.00 54 ILE A N 13
ATOM 7256 C CA . ILE A 1 54 ? 16.643 -18.512 -7.016 1.00 0.00 54 ILE A CA 13
ATOM 7257 C C . ILE A 1 54 ? 17.846 -18.361 -7.949 1.00 0.00 54 ILE A C 13
ATOM 7258 O O . ILE A 1 54 ? 18.259 -17.245 -8.260 1.00 0.00 54 ILE A O 13
ATOM 7263 N N . ASP A 1 55 ? 18.375 -19.500 -8.371 1.00 0.00 55 ASP A N 13
ATOM 7264 C CA . ASP A 1 55 ? 19.522 -19.509 -9.262 1.00 0.00 55 ASP A CA 13
ATOM 7265 C C . ASP A 1 55 ? 19.161 -18.780 -10.558 1.00 0.00 55 ASP A C 13
ATOM 7266 O O . ASP A 1 55 ? 19.996 -18.088 -11.138 1.00 0.00 55 ASP A O 13
ATOM 7271 N N . LYS A 1 56 ? 17.916 -18.960 -10.974 1.00 0.00 56 LYS A N 13
ATOM 7272 C CA . LYS A 1 56 ? 17.435 -18.329 -12.190 1.00 0.00 56 LYS A CA 13
ATOM 7273 C C . LYS A 1 56 ? 17.430 -16.811 -12.004 1.00 0.00 56 LYS A C 13
ATOM 7274 O O . LYS A 1 56 ? 18.108 -16.089 -12.735 1.00 0.00 56 LYS A O 13
ATOM 7280 N N . LEU A 1 57 ? 16.657 -16.369 -11.023 1.00 0.00 57 LEU A N 13
ATOM 7281 C CA . LEU A 1 57 ? 16.555 -14.950 -10.731 1.00 0.00 57 LEU A CA 13
ATOM 7282 C C . LEU A 1 57 ? 17.939 -14.310 -10.842 1.00 0.00 57 LEU A C 13
ATOM 7283 O O . LEU A 1 57 ? 18.073 -13.191 -11.335 1.00 0.00 57 LEU A O 13
ATOM 7288 N N . ILE A 1 58 ? 18.937 -15.047 -10.376 1.00 0.00 58 ILE A N 13
ATOM 7289 C CA . ILE A 1 58 ? 20.307 -14.565 -10.417 1.00 0.00 58 ILE A CA 13
ATOM 7290 C C . ILE A 1 58 ? 20.791 -14.539 -11.868 1.00 0.00 58 ILE A C 13
ATOM 7291 O O . ILE A 1 58 ? 21.007 -13.469 -12.435 1.00 0.00 58 ILE A O 13
ATOM 7296 N N . GLN A 1 59 ? 20.946 -15.729 -12.427 1.00 0.00 59 GLN A N 13
ATOM 7297 C CA . GLN A 1 59 ? 21.400 -15.857 -13.802 1.00 0.00 59 GLN A CA 13
ATOM 7298 C C . GLN A 1 59 ? 20.765 -14.771 -14.674 1.00 0.00 59 GLN A C 13
ATOM 7299 O O . GLN A 1 59 ? 21.430 -14.187 -15.527 1.00 0.00 59 GLN A O 13
ATOM 7305 N N . LEU A 1 60 ? 19.484 -14.535 -14.428 1.00 0.00 60 LEU A N 13
ATOM 7306 C CA . LEU A 1 60 ? 18.752 -13.531 -15.180 1.00 0.00 60 LEU A CA 13
ATOM 7307 C C . LEU A 1 60 ? 19.480 -12.189 -15.075 1.00 0.00 60 LEU A C 13
ATOM 7308 O O . LEU A 1 60 ? 19.780 -11.560 -16.089 1.00 0.00 60 LEU A O 13
ATOM 7313 N N . ILE A 1 61 ? 19.744 -11.790 -13.839 1.00 0.00 61 ILE A N 13
ATOM 7314 C CA . ILE A 1 61 ? 20.431 -10.534 -13.588 1.00 0.00 61 ILE A CA 13
ATOM 7315 C C . ILE A 1 61 ? 21.667 -10.447 -14.486 1.00 0.00 61 ILE A C 13
ATOM 7316 O O . ILE A 1 61 ? 21.891 -9.431 -15.143 1.00 0.00 61 ILE A O 13
ATOM 7321 N N . GLU A 1 62 ? 22.437 -11.525 -14.486 1.00 0.00 62 GLU A N 13
ATOM 7322 C CA . GLU A 1 62 ? 23.644 -11.583 -15.293 1.00 0.00 62 GLU A CA 13
ATOM 7323 C C . GLU A 1 62 ? 23.320 -11.277 -16.755 1.00 0.00 62 GLU A C 13
ATOM 7324 O O . GLU A 1 62 ? 24.113 -10.645 -17.452 1.00 0.00 62 GLU A O 13
ATOM 7330 N N . ASP A 1 63 ? 22.153 -11.740 -17.180 1.00 0.00 63 ASP A N 13
ATOM 7331 C CA . ASP A 1 63 ? 21.714 -11.524 -18.548 1.00 0.00 63 ASP A CA 13
ATOM 7332 C C . ASP A 1 63 ? 21.391 -10.042 -18.747 1.00 0.00 63 ASP A C 13
ATOM 7333 O O . ASP A 1 63 ? 22.083 -9.346 -19.488 1.00 0.00 63 ASP A O 13
ATOM 7338 N N . LYS A 1 64 ? 20.338 -9.603 -18.072 1.00 0.00 64 LYS A N 13
ATOM 7339 C CA . LYS A 1 64 ? 19.914 -8.217 -18.166 1.00 0.00 64 LYS A CA 13
ATOM 7340 C C . LYS A 1 64 ? 18.557 -8.055 -17.477 1.00 0.00 64 LYS A C 13
ATOM 7341 O O . LYS A 1 64 ? 17.686 -7.341 -17.972 1.00 0.00 64 LYS A O 13
ATOM 7347 N N . VAL A 1 65 ? 18.420 -8.731 -16.346 1.00 0.00 65 VAL A N 13
ATOM 7348 C CA . VAL A 1 65 ? 17.185 -8.670 -15.583 1.00 0.00 65 VAL A CA 13
ATOM 7349 C C . VAL A 1 65 ? 17.469 -8.070 -14.205 1.00 0.00 65 VAL A C 13
ATOM 7350 O O . VAL A 1 65 ? 17.853 -8.783 -13.280 1.00 0.00 65 VAL A O 13
ATOM 7354 N N . ASP A 1 66 ? 17.269 -6.763 -14.112 1.00 0.00 66 ASP A N 13
ATOM 7355 C CA . ASP A 1 66 ? 17.499 -6.058 -12.863 1.00 0.00 66 ASP A CA 13
ATOM 7356 C C . ASP A 1 66 ? 16.799 -6.803 -11.725 1.00 0.00 66 ASP A C 13
ATOM 7357 O O . ASP A 1 66 ? 16.159 -7.829 -11.952 1.00 0.00 66 ASP A O 13
ATOM 7362 N N . ALA A 1 67 ? 16.943 -6.258 -10.526 1.00 0.00 67 ALA A N 13
ATOM 7363 C CA . ALA A 1 67 ? 16.332 -6.859 -9.352 1.00 0.00 67 ALA A CA 13
ATOM 7364 C C . ALA A 1 67 ? 14.810 -6.776 -9.476 1.00 0.00 67 ALA A C 13
ATOM 7365 O O . ALA A 1 67 ? 14.106 -7.744 -9.194 1.00 0.00 67 ALA A O 13
ATOM 7367 N N . ASN A 1 68 ? 14.345 -5.609 -9.900 1.00 0.00 68 ASN A N 13
ATOM 7368 C CA . ASN A 1 68 ? 12.919 -5.387 -10.064 1.00 0.00 68 ASN A CA 13
ATOM 7369 C C . ASN A 1 68 ? 12.434 -6.123 -11.316 1.00 0.00 68 ASN A C 13
ATOM 7370 O O . ASN A 1 68 ? 11.362 -6.725 -11.309 1.00 0.00 68 ASN A O 13
ATOM 7375 N N . ALA A 1 69 ? 13.247 -6.048 -12.359 1.00 0.00 69 ALA A N 13
ATOM 7376 C CA . ALA A 1 69 ? 12.914 -6.698 -13.616 1.00 0.00 69 ALA A CA 13
ATOM 7377 C C . ALA A 1 69 ? 12.731 -8.198 -13.375 1.00 0.00 69 ALA A C 13
ATOM 7378 O O . ALA A 1 69 ? 11.836 -8.817 -13.948 1.00 0.00 69 ALA A O 13
ATOM 7380 N N . ILE A 1 70 ? 13.593 -8.738 -12.526 1.00 0.00 70 ILE A N 13
ATOM 7381 C CA . ILE A 1 70 ? 13.537 -10.154 -12.202 1.00 0.00 70 ILE A CA 13
ATOM 7382 C C . ILE A 1 70 ? 12.366 -10.410 -11.251 1.00 0.00 70 ILE A C 13
ATOM 7383 O O . ILE A 1 70 ? 11.550 -11.298 -11.491 1.00 0.00 70 ILE A O 13
ATOM 7388 N N . CYS A 1 71 ? 12.322 -9.616 -10.192 1.00 0.00 71 CYS A N 13
ATOM 7389 C CA . CYS A 1 71 ? 11.265 -9.746 -9.203 1.00 0.00 71 CYS A CA 13
ATOM 7390 C C . CYS A 1 71 ? 9.921 -9.560 -9.911 1.00 0.00 71 CYS A C 13
ATOM 7391 O O . CYS A 1 71 ? 8.877 -9.927 -9.374 1.00 0.00 71 CYS A O 13
ATOM 7394 N N . ALA A 1 72 ? 9.990 -8.990 -11.105 1.00 0.00 72 ALA A N 13
ATOM 7395 C CA . ALA A 1 72 ? 8.792 -8.751 -11.891 1.00 0.00 72 ALA A CA 13
ATOM 7396 C C . ALA A 1 72 ? 8.407 -10.036 -12.628 1.00 0.00 72 ALA A C 13
ATOM 7397 O O . ALA A 1 72 ? 7.224 -10.325 -12.801 1.00 0.00 72 ALA A O 13
ATOM 7399 N N . LYS A 1 73 ? 9.427 -10.770 -13.043 1.00 0.00 73 LYS A N 13
ATOM 7400 C CA . LYS A 1 73 ? 9.211 -12.016 -13.758 1.00 0.00 73 LYS A CA 13
ATOM 7401 C C . LYS A 1 73 ? 8.316 -12.932 -12.920 1.00 0.00 73 LYS A C 13
ATOM 7402 O O . LYS A 1 73 ? 7.305 -13.434 -13.407 1.00 0.00 73 LYS A O 13
ATOM 7408 N N . ILE A 1 74 ? 8.721 -13.120 -11.672 1.00 0.00 74 ILE A N 13
ATOM 7409 C CA . ILE A 1 74 ? 7.969 -13.965 -10.761 1.00 0.00 74 ILE A CA 13
ATOM 7410 C C . ILE A 1 74 ? 6.721 -13.216 -10.289 1.00 0.00 74 ILE A C 13
ATOM 7411 O O . ILE A 1 74 ? 5.962 -13.724 -9.464 1.00 0.00 74 ILE A O 13
ATOM 7416 N N . HIS A 1 75 ? 6.547 -12.020 -10.832 1.00 0.00 75 HIS A N 13
ATOM 7417 C CA . HIS A 1 75 ? 5.404 -11.196 -10.478 1.00 0.00 75 HIS A CA 13
ATOM 7418 C C . HIS A 1 75 ? 5.476 -10.831 -8.994 1.00 0.00 75 HIS A C 13
ATOM 7419 O O . HIS A 1 75 ? 4.456 -10.532 -8.375 1.00 0.00 75 HIS A O 13
ATOM 7426 N N . ALA A 1 76 ? 6.690 -10.870 -8.465 1.00 0.00 76 ALA A N 13
ATOM 7427 C CA . ALA A 1 76 ? 6.908 -10.548 -7.065 1.00 0.00 76 ALA A CA 13
ATOM 7428 C C . ALA A 1 76 ? 6.852 -9.030 -6.882 1.00 0.00 76 ALA A C 13
ATOM 7429 O O . ALA A 1 76 ? 5.898 -8.383 -7.312 1.00 0.00 76 ALA A O 13
ATOM 7431 N N . CYS A 1 77 ? 7.886 -8.505 -6.241 1.00 0.00 77 CYS A N 13
ATOM 7432 C CA . CYS A 1 77 ? 7.967 -7.075 -5.995 1.00 0.00 77 CYS A CA 13
ATOM 7433 C C . CYS A 1 77 ? 6.856 -6.692 -5.015 1.00 0.00 77 CYS A C 13
ATOM 7434 O O . CYS A 1 77 ? 6.503 -7.477 -4.135 1.00 0.00 77 CYS A O 13
ATOM 7437 N N . GLY A 1 1 ? 1.998 -1.368 -5.256 1.00 0.00 1 GLY A N 14
ATOM 7438 C CA . GLY A 1 1 ? 2.642 -0.283 -4.536 1.00 0.00 1 GLY A CA 14
ATOM 7439 C C . GLY A 1 1 ? 4.041 -0.689 -4.068 1.00 0.00 1 GLY A C 14
ATOM 7440 O O . GLY A 1 1 ? 5.036 -0.346 -4.704 1.00 0.00 1 GLY A O 14
ATOM 7441 N N . GLU A 1 2 ? 4.072 -1.415 -2.959 1.00 0.00 2 GLU A N 14
ATOM 7442 C CA . GLU A 1 2 ? 5.331 -1.872 -2.399 1.00 0.00 2 GLU A CA 14
ATOM 7443 C C . GLU A 1 2 ? 5.078 -2.843 -1.244 1.00 0.00 2 GLU A C 14
ATOM 7444 O O . GLU A 1 2 ? 5.524 -2.608 -0.122 1.00 0.00 2 GLU A O 14
ATOM 7450 N N . ILE A 1 3 ? 4.363 -3.913 -1.558 1.00 0.00 3 ILE A N 14
ATOM 7451 C CA . ILE A 1 3 ? 4.045 -4.920 -0.561 1.00 0.00 3 ILE A CA 14
ATOM 7452 C C . ILE A 1 3 ? 5.336 -5.395 0.108 1.00 0.00 3 ILE A C 14
ATOM 7453 O O . ILE A 1 3 ? 5.517 -5.220 1.312 1.00 0.00 3 ILE A O 14
ATOM 7458 N N . LEU A 1 4 ? 6.201 -5.988 -0.702 1.00 0.00 4 LEU A N 14
ATOM 7459 C CA . LEU A 1 4 ? 7.470 -6.489 -0.204 1.00 0.00 4 LEU A CA 14
ATOM 7460 C C . LEU A 1 4 ? 8.479 -6.541 -1.353 1.00 0.00 4 LEU A C 14
ATOM 7461 O O . LEU A 1 4 ? 9.214 -7.518 -1.495 1.00 0.00 4 LEU A O 14
ATOM 7466 N N . CYS A 1 5 ? 8.483 -5.478 -2.143 1.00 0.00 5 CYS A N 14
ATOM 7467 C CA . CYS A 1 5 ? 9.390 -5.391 -3.276 1.00 0.00 5 CYS A CA 14
ATOM 7468 C C . CYS A 1 5 ? 10.771 -4.988 -2.754 1.00 0.00 5 CYS A C 14
ATOM 7469 O O . CYS A 1 5 ? 11.752 -5.696 -2.975 1.00 0.00 5 CYS A O 14
ATOM 7472 N N . ASN A 1 6 ? 10.803 -3.853 -2.072 1.00 0.00 6 ASN A N 14
ATOM 7473 C CA . ASN A 1 6 ? 12.048 -3.348 -1.518 1.00 0.00 6 ASN A CA 14
ATOM 7474 C C . ASN A 1 6 ? 12.810 -4.497 -0.857 1.00 0.00 6 ASN A C 14
ATOM 7475 O O . ASN A 1 6 ? 14.040 -4.492 -0.819 1.00 0.00 6 ASN A O 14
ATOM 7480 N N . LEU A 1 7 ? 12.049 -5.457 -0.352 1.00 0.00 7 LEU A N 14
ATOM 7481 C CA . LEU A 1 7 ? 12.637 -6.612 0.306 1.00 0.00 7 LEU A CA 14
ATOM 7482 C C . LEU A 1 7 ? 13.364 -7.469 -0.732 1.00 0.00 7 LEU A C 14
ATOM 7483 O O . LEU A 1 7 ? 14.590 -7.571 -0.710 1.00 0.00 7 LEU A O 14
ATOM 7488 N N . CYS A 1 8 ? 12.578 -8.064 -1.617 1.00 0.00 8 CYS A N 14
ATOM 7489 C CA . CYS A 1 8 ? 13.132 -8.910 -2.661 1.00 0.00 8 CYS A CA 14
ATOM 7490 C C . CYS A 1 8 ? 14.178 -8.101 -3.429 1.00 0.00 8 CYS A C 14
ATOM 7491 O O . CYS A 1 8 ? 15.379 -8.295 -3.241 1.00 0.00 8 CYS A O 14
ATOM 7494 N N . THR A 1 9 ? 13.686 -7.210 -4.278 1.00 0.00 9 THR A N 14
ATOM 7495 C CA . THR A 1 9 ? 14.565 -6.372 -5.076 1.00 0.00 9 THR A CA 14
ATOM 7496 C C . THR A 1 9 ? 15.749 -5.889 -4.236 1.00 0.00 9 THR A C 14
ATOM 7497 O O . THR A 1 9 ? 16.810 -5.577 -4.775 1.00 0.00 9 THR A O 14
ATOM 7501 N N . GLY A 1 10 ? 15.528 -5.844 -2.930 1.00 0.00 10 GLY A N 14
ATOM 7502 C CA . GLY A 1 10 ? 16.565 -5.406 -2.011 1.00 0.00 10 GLY A CA 14
ATOM 7503 C C . GLY A 1 10 ? 17.613 -6.501 -1.804 1.00 0.00 10 GLY A C 14
ATOM 7504 O O . GLY A 1 10 ? 18.806 -6.215 -1.720 1.00 0.00 10 GLY A O 14
ATOM 7505 N N . LEU A 1 11 ? 17.129 -7.732 -1.726 1.00 0.00 11 LEU A N 14
ATOM 7506 C CA . LEU A 1 11 ? 18.010 -8.871 -1.530 1.00 0.00 11 LEU A CA 14
ATOM 7507 C C . LEU A 1 11 ? 18.679 -9.228 -2.860 1.00 0.00 11 LEU A C 14
ATOM 7508 O O . LEU A 1 11 ? 19.862 -9.561 -2.892 1.00 0.00 11 LEU A O 14
ATOM 7513 N N . ILE A 1 12 ? 17.892 -9.145 -3.923 1.00 0.00 12 ILE A N 14
ATOM 7514 C CA . ILE A 1 12 ? 18.393 -9.454 -5.250 1.00 0.00 12 ILE A CA 14
ATOM 7515 C C . ILE A 1 12 ? 19.690 -8.679 -5.495 1.00 0.00 12 ILE A C 14
ATOM 7516 O O . ILE A 1 12 ? 20.713 -9.268 -5.840 1.00 0.00 12 ILE A O 14
ATOM 7521 N N . ASN A 1 13 ? 19.604 -7.371 -5.306 1.00 0.00 13 ASN A N 14
ATOM 7522 C CA . ASN A 1 13 ? 20.758 -6.510 -5.502 1.00 0.00 13 ASN A CA 14
ATOM 7523 C C . ASN A 1 13 ? 21.915 -7.011 -4.635 1.00 0.00 13 ASN A C 14
ATOM 7524 O O . ASN A 1 13 ? 23.078 -6.895 -5.020 1.00 0.00 13 ASN A O 14
ATOM 7529 N N . THR A 1 14 ? 21.557 -7.557 -3.482 1.00 0.00 14 THR A N 14
ATOM 7530 C CA . THR A 1 14 ? 22.551 -8.075 -2.559 1.00 0.00 14 THR A CA 14
ATOM 7531 C C . THR A 1 14 ? 23.210 -9.330 -3.134 1.00 0.00 14 THR A C 14
ATOM 7532 O O . THR A 1 14 ? 24.378 -9.604 -2.861 1.00 0.00 14 THR A O 14
ATOM 7536 N N . LEU A 1 15 ? 22.433 -10.061 -3.921 1.00 0.00 15 LEU A N 14
ATOM 7537 C CA . LEU A 1 15 ? 22.925 -11.280 -4.537 1.00 0.00 15 LEU A CA 14
ATOM 7538 C C . LEU A 1 15 ? 24.026 -10.931 -5.540 1.00 0.00 15 LEU A C 14
ATOM 7539 O O . LEU A 1 15 ? 24.899 -11.751 -5.820 1.00 0.00 15 LEU A O 14
ATOM 7544 N N . GLU A 1 16 ? 23.949 -9.712 -6.056 1.00 0.00 16 GLU A N 14
ATOM 7545 C CA . GLU A 1 16 ? 24.927 -9.245 -7.022 1.00 0.00 16 GLU A CA 14
ATOM 7546 C C . GLU A 1 16 ? 26.324 -9.228 -6.398 1.00 0.00 16 GLU A C 14
ATOM 7547 O O . GLU A 1 16 ? 27.321 -9.416 -7.093 1.00 0.00 16 GLU A O 14
ATOM 7553 N N . ASN A 1 17 ? 26.352 -9.000 -5.092 1.00 0.00 17 ASN A N 14
ATOM 7554 C CA . ASN A 1 17 ? 27.609 -8.957 -4.367 1.00 0.00 17 ASN A CA 14
ATOM 7555 C C . ASN A 1 17 ? 27.687 -10.153 -3.415 1.00 0.00 17 ASN A C 14
ATOM 7556 O O . ASN A 1 17 ? 28.776 -10.599 -3.061 1.00 0.00 17 ASN A O 14
ATOM 7561 N N . LEU A 1 18 ? 26.515 -10.639 -3.030 1.00 0.00 18 LEU A N 14
ATOM 7562 C CA . LEU A 1 18 ? 26.436 -11.775 -2.128 1.00 0.00 18 LEU A CA 14
ATOM 7563 C C . LEU A 1 18 ? 27.594 -12.733 -2.418 1.00 0.00 18 LEU A C 14
ATOM 7564 O O . LEU A 1 18 ? 28.611 -12.708 -1.729 1.00 0.00 18 LEU A O 14
ATOM 7569 N N . LEU A 1 19 ? 27.397 -13.554 -3.439 1.00 0.00 19 LEU A N 14
ATOM 7570 C CA . LEU A 1 19 ? 28.412 -14.518 -3.829 1.00 0.00 19 LEU A CA 14
ATOM 7571 C C . LEU A 1 19 ? 29.142 -14.010 -5.072 1.00 0.00 19 LEU A C 14
ATOM 7572 O O . LEU A 1 19 ? 30.346 -14.217 -5.218 1.00 0.00 19 LEU A O 14
ATOM 7577 N N . THR A 1 20 ? 28.384 -13.352 -5.938 1.00 0.00 20 THR A N 14
ATOM 7578 C CA . THR A 1 20 ? 28.944 -12.812 -7.165 1.00 0.00 20 THR A CA 14
ATOM 7579 C C . THR A 1 20 ? 29.912 -13.815 -7.796 1.00 0.00 20 THR A C 14
ATOM 7580 O O . THR A 1 20 ? 31.056 -13.474 -8.096 1.00 0.00 20 THR A O 14
ATOM 7584 N N . THR A 1 21 ? 29.419 -15.031 -7.979 1.00 0.00 21 THR A N 14
ATOM 7585 C CA . THR A 1 21 ? 30.227 -16.084 -8.569 1.00 0.00 21 THR A CA 14
ATOM 7586 C C . THR A 1 21 ? 31.096 -16.751 -7.501 1.00 0.00 21 THR A C 14
ATOM 7587 O O . THR A 1 21 ? 31.983 -16.117 -6.932 1.00 0.00 21 THR A O 14
ATOM 7591 N N . LYS A 1 22 ? 30.810 -18.023 -7.261 1.00 0.00 22 LYS A N 14
ATOM 7592 C CA . LYS A 1 22 ? 31.555 -18.782 -6.270 1.00 0.00 22 LYS A CA 14
ATOM 7593 C C . LYS A 1 22 ? 30.879 -20.140 -6.061 1.00 0.00 22 LYS A C 14
ATOM 7594 O O . LYS A 1 22 ? 31.426 -21.174 -6.439 1.00 0.00 22 LYS A O 14
ATOM 7600 N N . GLY A 1 23 ? 29.698 -20.090 -5.461 1.00 0.00 23 GLY A N 14
ATOM 7601 C CA . GLY A 1 23 ? 28.942 -21.303 -5.198 1.00 0.00 23 GLY A CA 14
ATOM 7602 C C . GLY A 1 23 ? 27.469 -21.121 -5.567 1.00 0.00 23 GLY A C 14
ATOM 7603 O O . GLY A 1 23 ? 26.875 -21.986 -6.210 1.00 0.00 23 GLY A O 14
ATOM 7604 N N . ALA A 1 24 ? 26.920 -19.991 -5.145 1.00 0.00 24 ALA A N 14
ATOM 7605 C CA . ALA A 1 24 ? 25.527 -19.685 -5.424 1.00 0.00 24 ALA A CA 14
ATOM 7606 C C . ALA A 1 24 ? 24.635 -20.466 -4.458 1.00 0.00 24 ALA A C 14
ATOM 7607 O O . ALA A 1 24 ? 23.411 -20.349 -4.504 1.00 0.00 24 ALA A O 14
ATOM 7609 N N . ASP A 1 25 ? 25.282 -21.248 -3.605 1.00 0.00 25 ASP A N 14
ATOM 7610 C CA . ASP A 1 25 ? 24.562 -22.048 -2.630 1.00 0.00 25 ASP A CA 14
ATOM 7611 C C . ASP A 1 25 ? 24.215 -21.179 -1.419 1.00 0.00 25 ASP A C 14
ATOM 7612 O O . ASP A 1 25 ? 23.196 -21.398 -0.765 1.00 0.00 25 ASP A O 14
ATOM 7617 N N . LYS A 1 26 ? 25.082 -20.212 -1.158 1.00 0.00 26 LYS A N 14
ATOM 7618 C CA . LYS A 1 26 ? 24.880 -19.309 -0.037 1.00 0.00 26 LYS A CA 14
ATOM 7619 C C . LYS A 1 26 ? 23.717 -18.367 -0.351 1.00 0.00 26 LYS A C 14
ATOM 7620 O O . LYS A 1 26 ? 23.207 -17.686 0.539 1.00 0.00 26 LYS A O 14
ATOM 7626 N N . VAL A 1 27 ? 23.331 -18.355 -1.618 1.00 0.00 27 VAL A N 14
ATOM 7627 C CA . VAL A 1 27 ? 22.237 -17.507 -2.060 1.00 0.00 27 VAL A CA 14
ATOM 7628 C C . VAL A 1 27 ? 20.914 -18.082 -1.553 1.00 0.00 27 VAL A C 14
ATOM 7629 O O . VAL A 1 27 ? 20.137 -17.382 -0.906 1.00 0.00 27 VAL A O 14
ATOM 7633 N N . LYS A 1 28 ? 20.699 -19.351 -1.866 1.00 0.00 28 LYS A N 14
ATOM 7634 C CA . LYS A 1 28 ? 19.483 -20.029 -1.450 1.00 0.00 28 LYS A CA 14
ATOM 7635 C C . LYS A 1 28 ? 19.511 -20.232 0.066 1.00 0.00 28 LYS A C 14
ATOM 7636 O O . LYS A 1 28 ? 18.473 -20.466 0.684 1.00 0.00 28 LYS A O 14
ATOM 7642 N N . ASP A 1 29 ? 20.710 -20.136 0.622 1.00 0.00 29 ASP A N 14
ATOM 7643 C CA . ASP A 1 29 ? 20.886 -20.306 2.054 1.00 0.00 29 ASP A CA 14
ATOM 7644 C C . ASP A 1 29 ? 20.428 -19.038 2.776 1.00 0.00 29 ASP A C 14
ATOM 7645 O O . ASP A 1 29 ? 19.927 -19.102 3.897 1.00 0.00 29 ASP A O 14
ATOM 7650 N N . TYR A 1 30 ? 20.615 -17.912 2.101 1.00 0.00 30 TYR A N 14
ATOM 7651 C CA . TYR A 1 30 ? 20.228 -16.629 2.663 1.00 0.00 30 TYR A CA 14
ATOM 7652 C C . TYR A 1 30 ? 18.817 -16.239 2.218 1.00 0.00 30 TYR A C 14
ATOM 7653 O O . TYR A 1 30 ? 18.101 -15.549 2.942 1.00 0.00 30 TYR A O 14
ATOM 7662 N N . ILE A 1 31 ? 18.459 -16.698 1.027 1.00 0.00 31 ILE A N 14
ATOM 7663 C CA . ILE A 1 31 ? 17.147 -16.406 0.475 1.00 0.00 31 ILE A CA 14
ATOM 7664 C C . ILE A 1 31 ? 16.079 -17.118 1.308 1.00 0.00 31 ILE A C 14
ATOM 7665 O O . ILE A 1 31 ? 14.936 -16.668 1.375 1.00 0.00 31 ILE A O 14
ATOM 7670 N N . SER A 1 32 ? 16.489 -18.219 1.921 1.00 0.00 32 SER A N 14
ATOM 7671 C CA . SER A 1 32 ? 15.581 -18.998 2.746 1.00 0.00 32 SER A CA 14
ATOM 7672 C C . SER A 1 32 ? 15.237 -18.224 4.021 1.00 0.00 32 SER A C 14
ATOM 7673 O O . SER A 1 32 ? 14.063 -18.035 4.338 1.00 0.00 32 SER A O 14
ATOM 7676 N N . SER A 1 33 ? 16.280 -17.797 4.715 1.00 0.00 33 SER A N 14
ATOM 7677 C CA . SER A 1 33 ? 16.104 -17.047 5.948 1.00 0.00 33 SER A CA 14
ATOM 7678 C C . SER A 1 33 ? 15.157 -15.868 5.712 1.00 0.00 33 SER A C 14
ATOM 7679 O O . SER A 1 33 ? 14.187 -15.690 6.447 1.00 0.00 33 SER A O 14
ATOM 7682 N N . LEU A 1 34 ? 15.472 -15.094 4.684 1.00 0.00 34 LEU A N 14
ATOM 7683 C CA . LEU A 1 34 ? 14.662 -13.938 4.342 1.00 0.00 34 LEU A CA 14
ATOM 7684 C C . LEU A 1 34 ? 13.274 -14.405 3.901 1.00 0.00 34 LEU A C 14
ATOM 7685 O O . LEU A 1 34 ? 12.262 -13.884 4.367 1.00 0.00 34 LEU A O 14
ATOM 7690 N N . CYS A 1 35 ? 13.270 -15.384 3.008 1.00 0.00 35 CYS A N 14
ATOM 7691 C CA . CYS A 1 35 ? 12.024 -15.928 2.498 1.00 0.00 35 CYS A CA 14
ATOM 7692 C C . CYS A 1 35 ? 11.219 -16.473 3.680 1.00 0.00 35 CYS A C 14
ATOM 7693 O O . CYS A 1 35 ? 9.997 -16.589 3.603 1.00 0.00 35 CYS A O 14
ATOM 7696 N N . ASN A 1 36 ? 11.937 -16.793 4.747 1.00 0.00 36 ASN A N 14
ATOM 7697 C CA . ASN A 1 36 ? 11.305 -17.324 5.942 1.00 0.00 36 ASN A CA 14
ATOM 7698 C C . ASN A 1 36 ? 10.767 -16.165 6.786 1.00 0.00 36 ASN A C 14
ATOM 7699 O O . ASN A 1 36 ? 11.042 -16.084 7.982 1.00 0.00 36 ASN A O 14
ATOM 7704 N N . LYS A 1 37 ? 10.008 -15.301 6.129 1.00 0.00 37 LYS A N 14
ATOM 7705 C CA . LYS A 1 37 ? 9.429 -14.151 6.802 1.00 0.00 37 LYS A CA 14
ATOM 7706 C C . LYS A 1 37 ? 8.336 -13.545 5.919 1.00 0.00 37 LYS A C 14
ATOM 7707 O O . LYS A 1 37 ? 8.318 -12.337 5.688 1.00 0.00 37 LYS A O 14
ATOM 7713 N N . ALA A 1 38 ? 7.451 -14.412 5.449 1.00 0.00 38 ALA A N 14
ATOM 7714 C CA . ALA A 1 38 ? 6.358 -13.978 4.598 1.00 0.00 38 ALA A CA 14
ATOM 7715 C C . ALA A 1 38 ? 5.032 -14.463 5.187 1.00 0.00 38 ALA A C 14
ATOM 7716 O O . ALA A 1 38 ? 4.391 -13.747 5.956 1.00 0.00 38 ALA A O 14
ATOM 7718 N N . SER A 1 39 ? 4.661 -15.676 4.806 1.00 0.00 39 SER A N 14
ATOM 7719 C CA . SER A 1 39 ? 3.422 -16.266 5.289 1.00 0.00 39 SER A CA 14
ATOM 7720 C C . SER A 1 39 ? 2.300 -15.226 5.258 1.00 0.00 39 SER A C 14
ATOM 7721 O O . SER A 1 39 ? 1.593 -15.041 6.246 1.00 0.00 39 SER A O 14
ATOM 7724 N N . GLY A 1 40 ? 2.173 -14.574 4.112 1.00 0.00 40 GLY A N 14
ATOM 7725 C CA . GLY A 1 40 ? 1.149 -13.558 3.939 1.00 0.00 40 GLY A CA 14
ATOM 7726 C C . GLY A 1 40 ? 0.853 -13.324 2.456 1.00 0.00 40 GLY A C 14
ATOM 7727 O O . GLY A 1 40 ? 0.972 -14.240 1.644 1.00 0.00 40 GLY A O 14
ATOM 7728 N N . PHE A 1 41 ? 0.473 -12.093 2.148 1.00 0.00 41 PHE A N 14
ATOM 7729 C CA . PHE A 1 41 ? 0.159 -11.727 0.777 1.00 0.00 41 PHE A CA 14
ATOM 7730 C C . PHE A 1 41 ? 1.323 -12.058 -0.159 1.00 0.00 41 PHE A C 14
ATOM 7731 O O . PHE A 1 41 ? 1.122 -12.268 -1.354 1.00 0.00 41 PHE A O 14
ATOM 7739 N N . ILE A 1 42 ? 2.514 -12.095 0.419 1.00 0.00 42 ILE A N 14
ATOM 7740 C CA . ILE A 1 42 ? 3.710 -12.396 -0.347 1.00 0.00 42 ILE A CA 14
ATOM 7741 C C . ILE A 1 42 ? 3.946 -13.908 -0.342 1.00 0.00 42 ILE A C 14
ATOM 7742 O O . ILE A 1 42 ? 4.765 -14.415 -1.108 1.00 0.00 42 ILE A O 14
ATOM 7747 N N . ALA A 1 43 ? 3.214 -14.586 0.529 1.00 0.00 43 ALA A N 14
ATOM 7748 C CA . ALA A 1 43 ? 3.334 -16.029 0.645 1.00 0.00 43 ALA A CA 14
ATOM 7749 C C . ALA A 1 43 ? 3.576 -16.629 -0.742 1.00 0.00 43 ALA A C 14
ATOM 7750 O O . ALA A 1 43 ? 4.590 -17.287 -0.970 1.00 0.00 43 ALA A O 14
ATOM 7752 N N . THR A 1 44 ? 2.626 -16.382 -1.632 1.00 0.00 44 THR A N 14
ATOM 7753 C CA . THR A 1 44 ? 2.722 -16.889 -2.991 1.00 0.00 44 THR A CA 14
ATOM 7754 C C . THR A 1 44 ? 3.888 -16.224 -3.727 1.00 0.00 44 THR A C 14
ATOM 7755 O O . THR A 1 44 ? 4.446 -16.799 -4.659 1.00 0.00 44 THR A O 14
ATOM 7759 N N . LEU A 1 45 ? 4.219 -15.022 -3.279 1.00 0.00 45 LEU A N 14
ATOM 7760 C CA . LEU A 1 45 ? 5.308 -14.272 -3.884 1.00 0.00 45 LEU A CA 14
ATOM 7761 C C . LEU A 1 45 ? 6.637 -14.953 -3.550 1.00 0.00 45 LEU A C 14
ATOM 7762 O O . LEU A 1 45 ? 7.495 -15.105 -4.417 1.00 0.00 45 LEU A O 14
ATOM 7767 N N . CYS A 1 46 ? 6.764 -15.343 -2.290 1.00 0.00 46 CYS A N 14
ATOM 7768 C CA . CYS A 1 46 ? 7.974 -16.004 -1.831 1.00 0.00 46 CYS A CA 14
ATOM 7769 C C . CYS A 1 46 ? 8.078 -17.359 -2.534 1.00 0.00 46 CYS A C 14
ATOM 7770 O O . CYS A 1 46 ? 9.134 -17.711 -3.058 1.00 0.00 46 CYS A O 14
ATOM 7773 N N . THR A 1 47 ? 6.968 -18.083 -2.522 1.00 0.00 47 THR A N 14
ATOM 7774 C CA . THR A 1 47 ? 6.922 -19.391 -3.152 1.00 0.00 47 THR A CA 14
ATOM 7775 C C . THR A 1 47 ? 7.080 -19.259 -4.668 1.00 0.00 47 THR A C 14
ATOM 7776 O O . THR A 1 47 ? 7.375 -20.238 -5.353 1.00 0.00 47 THR A O 14
ATOM 7780 N N . LYS A 1 48 ? 6.877 -18.041 -5.149 1.00 0.00 48 LYS A N 14
ATOM 7781 C CA . LYS A 1 48 ? 6.994 -17.768 -6.571 1.00 0.00 48 LYS A CA 14
ATOM 7782 C C . LYS A 1 48 ? 8.455 -17.927 -6.998 1.00 0.00 48 LYS A C 14
ATOM 7783 O O . LYS A 1 48 ? 8.740 -18.529 -8.033 1.00 0.00 48 LYS A O 14
ATOM 7789 N N . VAL A 1 49 ? 9.341 -17.378 -6.181 1.00 0.00 49 VAL A N 14
ATOM 7790 C CA . VAL A 1 49 ? 10.764 -17.452 -6.461 1.00 0.00 49 VAL A CA 14
ATOM 7791 C C . VAL A 1 49 ? 11.209 -18.916 -6.438 1.00 0.00 49 VAL A C 14
ATOM 7792 O O . VAL A 1 49 ? 11.902 -19.372 -7.347 1.00 0.00 49 VAL A O 14
ATOM 7796 N N . LEU A 1 50 ? 10.792 -19.612 -5.391 1.00 0.00 50 LEU A N 14
ATOM 7797 C CA . LEU A 1 50 ? 11.138 -21.015 -5.239 1.00 0.00 50 LEU A CA 14
ATOM 7798 C C . LEU A 1 50 ? 10.626 -21.796 -6.450 1.00 0.00 50 LEU A C 14
ATOM 7799 O O . LEU A 1 50 ? 11.366 -22.575 -7.049 1.00 0.00 50 LEU A O 14
ATOM 7804 N N . ASP A 1 51 ? 9.363 -21.562 -6.774 1.00 0.00 51 ASP A N 14
ATOM 7805 C CA . ASP A 1 51 ? 8.743 -22.235 -7.903 1.00 0.00 51 ASP A CA 14
ATOM 7806 C C . ASP A 1 51 ? 9.495 -21.871 -9.185 1.00 0.00 51 ASP A C 14
ATOM 7807 O O . ASP A 1 51 ? 9.689 -22.716 -10.057 1.00 0.00 51 ASP A O 14
ATOM 7812 N N . PHE A 1 52 ? 9.898 -20.611 -9.258 1.00 0.00 52 PHE A N 14
ATOM 7813 C CA . PHE A 1 52 ? 10.625 -20.123 -10.418 1.00 0.00 52 PHE A CA 14
ATOM 7814 C C . PHE A 1 52 ? 12.020 -20.746 -10.491 1.00 0.00 52 PHE A C 14
ATOM 7815 O O . PHE A 1 52 ? 12.412 -21.278 -11.529 1.00 0.00 52 PHE A O 14
ATOM 7823 N N . GLY A 1 53 ? 12.733 -20.658 -9.378 1.00 0.00 53 GLY A N 14
ATOM 7824 C CA . GLY A 1 53 ? 14.076 -21.206 -9.303 1.00 0.00 53 GLY A CA 14
ATOM 7825 C C . GLY A 1 53 ? 15.095 -20.116 -8.962 1.00 0.00 53 GLY A C 14
ATOM 7826 O O . GLY A 1 53 ? 15.469 -19.320 -9.821 1.00 0.00 53 GLY A O 14
ATOM 7827 N N . ILE A 1 54 ? 15.514 -20.116 -7.705 1.00 0.00 54 ILE A N 14
ATOM 7828 C CA . ILE A 1 54 ? 16.481 -19.137 -7.239 1.00 0.00 54 ILE A CA 14
ATOM 7829 C C . ILE A 1 54 ? 17.633 -19.049 -8.241 1.00 0.00 54 ILE A C 14
ATOM 7830 O O . ILE A 1 54 ? 18.153 -17.965 -8.502 1.00 0.00 54 ILE A O 14
ATOM 7835 N N . ASP A 1 55 ? 18.000 -20.204 -8.776 1.00 0.00 55 ASP A N 14
ATOM 7836 C CA . ASP A 1 55 ? 19.081 -20.271 -9.744 1.00 0.00 55 ASP A CA 14
ATOM 7837 C C . ASP A 1 55 ? 18.722 -19.421 -10.964 1.00 0.00 55 ASP A C 14
ATOM 7838 O O . ASP A 1 55 ? 19.586 -18.768 -11.548 1.00 0.00 55 ASP A O 14
ATOM 7843 N N . LYS A 1 56 ? 17.444 -19.456 -11.314 1.00 0.00 56 LYS A N 14
ATOM 7844 C CA . LYS A 1 56 ? 16.960 -18.697 -12.455 1.00 0.00 56 LYS A CA 14
ATOM 7845 C C . LYS A 1 56 ? 17.188 -17.205 -12.203 1.00 0.00 56 LYS A C 14
ATOM 7846 O O . LYS A 1 56 ? 17.904 -16.547 -12.956 1.00 0.00 56 LYS A O 14
ATOM 7852 N N . LEU A 1 57 ? 16.566 -16.715 -11.139 1.00 0.00 57 LEU A N 14
ATOM 7853 C CA . LEU A 1 57 ? 16.693 -15.312 -10.779 1.00 0.00 57 LEU A CA 14
ATOM 7854 C C . LEU A 1 57 ? 18.151 -14.878 -10.941 1.00 0.00 57 LEU A C 14
ATOM 7855 O O . LEU A 1 57 ? 18.425 -13.767 -11.392 1.00 0.00 57 LEU A O 14
ATOM 7860 N N . ILE A 1 58 ? 19.048 -15.777 -10.563 1.00 0.00 58 ILE A N 14
ATOM 7861 C CA . ILE A 1 58 ? 20.471 -15.501 -10.660 1.00 0.00 58 ILE A CA 14
ATOM 7862 C C . ILE A 1 58 ? 20.858 -15.355 -12.133 1.00 0.00 58 ILE A C 14
ATOM 7863 O O . ILE A 1 58 ? 21.519 -14.389 -12.513 1.00 0.00 58 ILE A O 14
ATOM 7868 N N . GLN A 1 59 ? 20.430 -16.328 -12.923 1.00 0.00 59 GLN A N 14
ATOM 7869 C CA . GLN A 1 59 ? 20.724 -16.320 -14.347 1.00 0.00 59 GLN A CA 14
ATOM 7870 C C . GLN A 1 59 ? 20.208 -15.031 -14.988 1.00 0.00 59 GLN A C 14
ATOM 7871 O O . GLN A 1 59 ? 20.909 -14.403 -15.780 1.00 0.00 59 GLN A O 14
ATOM 7877 N N . LEU A 1 60 ? 18.986 -14.674 -14.622 1.00 0.00 60 LEU A N 14
ATOM 7878 C CA . LEU A 1 60 ? 18.367 -13.471 -15.151 1.00 0.00 60 LEU A CA 14
ATOM 7879 C C . LEU A 1 60 ? 19.306 -12.282 -14.934 1.00 0.00 60 LEU A C 14
ATOM 7880 O O . LEU A 1 60 ? 19.585 -11.527 -15.865 1.00 0.00 60 LEU A O 14
ATOM 7885 N N . ILE A 1 61 ? 19.767 -12.152 -13.698 1.00 0.00 61 ILE A N 14
ATOM 7886 C CA . ILE A 1 61 ? 20.668 -11.068 -13.347 1.00 0.00 61 ILE A CA 14
ATOM 7887 C C . ILE A 1 61 ? 21.873 -11.085 -14.290 1.00 0.00 61 ILE A C 14
ATOM 7888 O O . ILE A 1 61 ? 22.183 -10.078 -14.924 1.00 0.00 61 ILE A O 14
ATOM 7893 N N . GLU A 1 62 ? 22.518 -12.240 -14.354 1.00 0.00 62 GLU A N 14
ATOM 7894 C CA . GLU A 1 62 ? 23.681 -12.401 -15.209 1.00 0.00 62 GLU A CA 14
ATOM 7895 C C . GLU A 1 62 ? 23.357 -11.954 -16.636 1.00 0.00 62 GLU A C 14
ATOM 7896 O O . GLU A 1 62 ? 24.201 -11.369 -17.313 1.00 0.00 62 GLU A O 14
ATOM 7902 N N . ASP A 1 63 ? 22.132 -12.245 -17.050 1.00 0.00 63 ASP A N 14
ATOM 7903 C CA . ASP A 1 63 ? 21.686 -11.880 -18.383 1.00 0.00 63 ASP A CA 14
ATOM 7904 C C . ASP A 1 63 ? 21.594 -10.356 -18.486 1.00 0.00 63 ASP A C 14
ATOM 7905 O O . ASP A 1 63 ? 22.342 -9.735 -19.241 1.00 0.00 63 ASP A O 14
ATOM 7910 N N . LYS A 1 64 ? 20.672 -9.797 -17.716 1.00 0.00 64 LYS A N 14
ATOM 7911 C CA . LYS A 1 64 ? 20.473 -8.358 -17.712 1.00 0.00 64 LYS A CA 14
ATOM 7912 C C . LYS A 1 64 ? 19.100 -8.040 -17.116 1.00 0.00 64 LYS A C 14
ATOM 7913 O O . LYS A 1 64 ? 18.369 -7.204 -17.644 1.00 0.00 64 LYS A O 14
ATOM 7919 N N . VAL A 1 65 ? 18.793 -8.722 -16.023 1.00 0.00 65 VAL A N 14
ATOM 7920 C CA . VAL A 1 65 ? 17.520 -8.523 -15.349 1.00 0.00 65 VAL A CA 14
ATOM 7921 C C . VAL A 1 65 ? 17.771 -7.924 -13.964 1.00 0.00 65 VAL A C 14
ATOM 7922 O O . VAL A 1 65 ? 18.181 -8.630 -13.043 1.00 0.00 65 VAL A O 14
ATOM 7926 N N . ASP A 1 66 ? 17.513 -6.628 -13.858 1.00 0.00 66 ASP A N 14
ATOM 7927 C CA . ASP A 1 66 ? 17.705 -5.927 -12.601 1.00 0.00 66 ASP A CA 14
ATOM 7928 C C . ASP A 1 66 ? 17.042 -6.721 -11.473 1.00 0.00 66 ASP A C 14
ATOM 7929 O O . ASP A 1 66 ? 16.451 -7.772 -11.713 1.00 0.00 66 ASP A O 14
ATOM 7934 N N . ALA A 1 67 ? 17.163 -6.186 -10.267 1.00 0.00 67 ALA A N 14
ATOM 7935 C CA . ALA A 1 67 ? 16.582 -6.832 -9.101 1.00 0.00 67 ALA A CA 14
ATOM 7936 C C . ALA A 1 67 ? 15.060 -6.685 -9.147 1.00 0.00 67 ALA A C 14
ATOM 7937 O O . ALA A 1 67 ? 14.335 -7.556 -8.670 1.00 0.00 67 ALA A O 14
ATOM 7939 N N . ASN A 1 68 ? 14.622 -5.575 -9.724 1.00 0.00 68 ASN A N 14
ATOM 7940 C CA . ASN A 1 68 ? 13.199 -5.303 -9.838 1.00 0.00 68 ASN A CA 14
ATOM 7941 C C . ASN A 1 68 ? 12.641 -6.038 -11.058 1.00 0.00 68 ASN A C 14
ATOM 7942 O O . ASN A 1 68 ? 11.596 -6.682 -10.973 1.00 0.00 68 ASN A O 14
ATOM 7947 N N . ALA A 1 69 ? 13.361 -5.917 -12.164 1.00 0.00 69 ALA A N 14
ATOM 7948 C CA . ALA A 1 69 ? 12.949 -6.562 -13.399 1.00 0.00 69 ALA A CA 14
ATOM 7949 C C . ALA A 1 69 ? 12.772 -8.061 -13.152 1.00 0.00 69 ALA A C 14
ATOM 7950 O O . ALA A 1 69 ? 11.841 -8.674 -13.674 1.00 0.00 69 ALA A O 14
ATOM 7952 N N . ILE A 1 70 ? 13.679 -8.608 -12.357 1.00 0.00 70 ILE A N 14
ATOM 7953 C CA . ILE A 1 70 ? 13.636 -10.025 -12.035 1.00 0.00 70 ILE A CA 14
ATOM 7954 C C . ILE A 1 70 ? 12.461 -10.293 -11.092 1.00 0.00 70 ILE A C 14
ATOM 7955 O O . ILE A 1 70 ? 11.752 -11.286 -11.243 1.00 0.00 70 ILE A O 14
ATOM 7960 N N . CYS A 1 71 ? 12.291 -9.388 -10.138 1.00 0.00 71 CYS A N 14
ATOM 7961 C CA . CYS A 1 71 ? 11.214 -9.514 -9.170 1.00 0.00 71 CYS A CA 14
ATOM 7962 C C . CYS A 1 71 ? 9.893 -9.211 -9.880 1.00 0.00 71 CYS A C 14
ATOM 7963 O O . CYS A 1 71 ? 8.822 -9.358 -9.293 1.00 0.00 71 CYS A O 14
ATOM 7966 N N . ALA A 1 72 ? 10.012 -8.794 -11.131 1.00 0.00 72 ALA A N 14
ATOM 7967 C CA . ALA A 1 72 ? 8.840 -8.470 -11.927 1.00 0.00 72 ALA A CA 14
ATOM 7968 C C . ALA A 1 72 ? 8.300 -9.746 -12.575 1.00 0.00 72 ALA A C 14
ATOM 7969 O O . ALA A 1 72 ? 7.087 -9.938 -12.660 1.00 0.00 72 ALA A O 14
ATOM 7971 N N . LYS A 1 73 ? 9.225 -10.586 -13.016 1.00 0.00 73 LYS A N 14
ATOM 7972 C CA . LYS A 1 73 ? 8.856 -11.838 -13.653 1.00 0.00 73 LYS A CA 14
ATOM 7973 C C . LYS A 1 73 ? 7.884 -12.599 -12.749 1.00 0.00 73 LYS A C 14
ATOM 7974 O O . LYS A 1 73 ? 6.737 -12.836 -13.126 1.00 0.00 73 LYS A O 14
ATOM 7980 N N . ILE A 1 74 ? 8.377 -12.960 -11.574 1.00 0.00 74 ILE A N 14
ATOM 7981 C CA . ILE A 1 74 ? 7.566 -13.689 -10.613 1.00 0.00 74 ILE A CA 14
ATOM 7982 C C . ILE A 1 74 ? 6.454 -12.775 -10.095 1.00 0.00 74 ILE A C 14
ATOM 7983 O O . ILE A 1 74 ? 5.601 -13.208 -9.320 1.00 0.00 74 ILE A O 14
ATOM 7988 N N . HIS A 1 75 ? 6.500 -11.529 -10.541 1.00 0.00 75 HIS A N 14
ATOM 7989 C CA . HIS A 1 75 ? 5.507 -10.550 -10.131 1.00 0.00 75 HIS A CA 14
ATOM 7990 C C . HIS A 1 75 ? 5.578 -10.352 -8.615 1.00 0.00 75 HIS A C 14
ATOM 7991 O O . HIS A 1 75 ? 4.714 -10.832 -7.881 1.00 0.00 75 HIS A O 14
ATOM 7998 N N . ALA A 1 76 ? 6.614 -9.644 -8.190 1.00 0.00 76 ALA A N 14
ATOM 7999 C CA . ALA A 1 76 ? 6.808 -9.376 -6.775 1.00 0.00 76 ALA A CA 14
ATOM 8000 C C . ALA A 1 76 ? 7.017 -7.875 -6.569 1.00 0.00 76 ALA A C 14
ATOM 8001 O O . ALA A 1 76 ? 8.114 -7.438 -6.220 1.00 0.00 76 ALA A O 14
ATOM 8003 N N . CYS A 1 77 ? 5.948 -7.125 -6.793 1.00 0.00 77 CYS A N 14
ATOM 8004 C CA . CYS A 1 77 ? 6.000 -5.681 -6.636 1.00 0.00 77 CYS A CA 14
ATOM 8005 C C . CYS A 1 77 ? 4.567 -5.146 -6.637 1.00 0.00 77 CYS A C 14
ATOM 8006 O O . CYS A 1 77 ? 3.532 -5.632 -6.181 1.00 0.00 77 CYS A O 14
ATOM 8009 N N . GLY A 1 1 ? 3.909 1.949 -0.530 1.00 0.00 1 GLY A N 15
ATOM 8010 C CA . GLY A 1 1 ? 3.446 0.989 -1.516 1.00 0.00 1 GLY A CA 15
ATOM 8011 C C . GLY A 1 1 ? 4.574 0.044 -1.935 1.00 0.00 1 GLY A C 15
ATOM 8012 O O . GLY A 1 1 ? 5.202 0.242 -2.973 1.00 0.00 1 GLY A O 15
ATOM 8013 N N . GLU A 1 2 ? 4.797 -0.963 -1.103 1.00 0.00 2 GLU A N 15
ATOM 8014 C CA . GLU A 1 2 ? 5.840 -1.939 -1.373 1.00 0.00 2 GLU A CA 15
ATOM 8015 C C . GLU A 1 2 ? 5.774 -3.081 -0.357 1.00 0.00 2 GLU A C 15
ATOM 8016 O O . GLU A 1 2 ? 6.660 -3.219 0.486 1.00 0.00 2 GLU A O 15
ATOM 8022 N N . ILE A 1 3 ? 4.716 -3.871 -0.469 1.00 0.00 3 ILE A N 15
ATOM 8023 C CA . ILE A 1 3 ? 4.524 -4.996 0.430 1.00 0.00 3 ILE A CA 15
ATOM 8024 C C . ILE A 1 3 ? 5.872 -5.672 0.689 1.00 0.00 3 ILE A C 15
ATOM 8025 O O . ILE A 1 3 ? 6.207 -5.978 1.832 1.00 0.00 3 ILE A O 15
ATOM 8030 N N . LEU A 1 4 ? 6.608 -5.887 -0.391 1.00 0.00 4 LEU A N 15
ATOM 8031 C CA . LEU A 1 4 ? 7.911 -6.522 -0.295 1.00 0.00 4 LEU A CA 15
ATOM 8032 C C . LEU A 1 4 ? 8.666 -6.331 -1.612 1.00 0.00 4 LEU A C 15
ATOM 8033 O O . LEU A 1 4 ? 9.422 -7.205 -2.031 1.00 0.00 4 LEU A O 15
ATOM 8038 N N . CYS A 1 5 ? 8.433 -5.180 -2.228 1.00 0.00 5 CYS A N 15
ATOM 8039 C CA . CYS A 1 5 ? 9.082 -4.863 -3.489 1.00 0.00 5 CYS A CA 15
ATOM 8040 C C . CYS A 1 5 ? 10.563 -4.595 -3.213 1.00 0.00 5 CYS A C 15
ATOM 8041 O O . CYS A 1 5 ? 11.421 -5.395 -3.584 1.00 0.00 5 CYS A O 15
ATOM 8044 N N . ASN A 1 6 ? 10.817 -3.468 -2.565 1.00 0.00 6 ASN A N 15
ATOM 8045 C CA . ASN A 1 6 ? 12.179 -3.085 -2.236 1.00 0.00 6 ASN A CA 15
ATOM 8046 C C . ASN A 1 6 ? 12.841 -4.208 -1.435 1.00 0.00 6 ASN A C 15
ATOM 8047 O O . ASN A 1 6 ? 14.066 -4.277 -1.352 1.00 0.00 6 ASN A O 15
ATOM 8052 N N . LEU A 1 7 ? 12.000 -5.060 -0.865 1.00 0.00 7 LEU A N 15
ATOM 8053 C CA . LEU A 1 7 ? 12.488 -6.176 -0.074 1.00 0.00 7 LEU A CA 15
ATOM 8054 C C . LEU A 1 7 ? 13.240 -7.150 -0.983 1.00 0.00 7 LEU A C 15
ATOM 8055 O O . LEU A 1 7 ? 14.464 -7.089 -1.087 1.00 0.00 7 LEU A O 15
ATOM 8060 N N . CYS A 1 8 ? 12.476 -8.027 -1.619 1.00 0.00 8 CYS A N 15
ATOM 8061 C CA . CYS A 1 8 ? 13.055 -9.011 -2.516 1.00 0.00 8 CYS A CA 15
ATOM 8062 C C . CYS A 1 8 ? 14.114 -8.317 -3.374 1.00 0.00 8 CYS A C 15
ATOM 8063 O O . CYS A 1 8 ? 15.311 -8.497 -3.155 1.00 0.00 8 CYS A O 15
ATOM 8066 N N . THR A 1 9 ? 13.635 -7.537 -4.332 1.00 0.00 9 THR A N 15
ATOM 8067 C CA . THR A 1 9 ? 14.527 -6.814 -5.224 1.00 0.00 9 THR A CA 15
ATOM 8068 C C . THR A 1 9 ? 15.698 -6.220 -4.440 1.00 0.00 9 THR A C 15
ATOM 8069 O O . THR A 1 9 ? 16.760 -5.961 -5.005 1.00 0.00 9 THR A O 15
ATOM 8073 N N . GLY A 1 10 ? 15.465 -6.020 -3.151 1.00 0.00 10 GLY A N 15
ATOM 8074 C CA . GLY A 1 10 ? 16.488 -5.460 -2.284 1.00 0.00 10 GLY A CA 15
ATOM 8075 C C . GLY A 1 10 ? 17.554 -6.505 -1.948 1.00 0.00 10 GLY A C 15
ATOM 8076 O O . GLY A 1 10 ? 18.747 -6.208 -1.969 1.00 0.00 10 GLY A O 15
ATOM 8077 N N . LEU A 1 11 ? 17.085 -7.706 -1.647 1.00 0.00 11 LEU A N 15
ATOM 8078 C CA . LEU A 1 11 ? 17.982 -8.798 -1.307 1.00 0.00 11 LEU A CA 15
ATOM 8079 C C . LEU A 1 11 ? 18.569 -9.388 -2.590 1.00 0.00 11 LEU A C 15
ATOM 8080 O O . LEU A 1 11 ? 19.624 -10.020 -2.562 1.00 0.00 11 LEU A O 15
ATOM 8085 N N . ILE A 1 12 ? 17.859 -9.163 -3.686 1.00 0.00 12 ILE A N 15
ATOM 8086 C CA . ILE A 1 12 ? 18.296 -9.665 -4.978 1.00 0.00 12 ILE A CA 15
ATOM 8087 C C . ILE A 1 12 ? 19.585 -8.951 -5.389 1.00 0.00 12 ILE A C 15
ATOM 8088 O O . ILE A 1 12 ? 20.604 -9.594 -5.634 1.00 0.00 12 ILE A O 15
ATOM 8093 N N . ASN A 1 13 ? 19.499 -7.629 -5.450 1.00 0.00 13 ASN A N 15
ATOM 8094 C CA . ASN A 1 13 ? 20.646 -6.822 -5.827 1.00 0.00 13 ASN A CA 15
ATOM 8095 C C . ASN A 1 13 ? 21.792 -7.084 -4.848 1.00 0.00 13 ASN A C 15
ATOM 8096 O O . ASN A 1 13 ? 22.949 -7.184 -5.255 1.00 0.00 13 ASN A O 15
ATOM 8101 N N . THR A 1 14 ? 21.431 -7.188 -3.578 1.00 0.00 14 THR A N 15
ATOM 8102 C CA . THR A 1 14 ? 22.417 -7.438 -2.539 1.00 0.00 14 THR A CA 15
ATOM 8103 C C . THR A 1 14 ? 22.906 -8.886 -2.604 1.00 0.00 14 THR A C 15
ATOM 8104 O O . THR A 1 14 ? 23.857 -9.255 -1.916 1.00 0.00 14 THR A O 15
ATOM 8108 N N . LEU A 1 15 ? 22.235 -9.667 -3.437 1.00 0.00 15 LEU A N 15
ATOM 8109 C CA . LEU A 1 15 ? 22.590 -11.066 -3.601 1.00 0.00 15 LEU A CA 15
ATOM 8110 C C . LEU A 1 15 ? 23.588 -11.203 -4.752 1.00 0.00 15 LEU A C 15
ATOM 8111 O O . LEU A 1 15 ? 24.322 -12.187 -4.828 1.00 0.00 15 LEU A O 15
ATOM 8116 N N . GLU A 1 16 ? 23.581 -10.203 -5.621 1.00 0.00 16 GLU A N 15
ATOM 8117 C CA . GLU A 1 16 ? 24.477 -10.199 -6.765 1.00 0.00 16 GLU A CA 15
ATOM 8118 C C . GLU A 1 16 ? 25.934 -10.215 -6.298 1.00 0.00 16 GLU A C 15
ATOM 8119 O O . GLU A 1 16 ? 26.829 -10.584 -7.057 1.00 0.00 16 GLU A O 15
ATOM 8125 N N . ASN A 1 17 ? 26.128 -9.811 -5.052 1.00 0.00 17 ASN A N 15
ATOM 8126 C CA . ASN A 1 17 ? 27.460 -9.775 -4.475 1.00 0.00 17 ASN A CA 15
ATOM 8127 C C . ASN A 1 17 ? 27.556 -10.814 -3.357 1.00 0.00 17 ASN A C 15
ATOM 8128 O O . ASN A 1 17 ? 28.613 -10.983 -2.750 1.00 0.00 17 ASN A O 15
ATOM 8133 N N . LEU A 1 18 ? 26.439 -11.484 -3.118 1.00 0.00 18 LEU A N 15
ATOM 8134 C CA . LEU A 1 18 ? 26.383 -12.502 -2.083 1.00 0.00 18 LEU A CA 15
ATOM 8135 C C . LEU A 1 18 ? 27.618 -13.400 -2.189 1.00 0.00 18 LEU A C 15
ATOM 8136 O O . LEU A 1 18 ? 28.636 -13.138 -1.552 1.00 0.00 18 LEU A O 15
ATOM 8141 N N . LEU A 1 19 ? 27.488 -14.439 -3.002 1.00 0.00 19 LEU A N 15
ATOM 8142 C CA . LEU A 1 19 ? 28.581 -15.375 -3.200 1.00 0.00 19 LEU A CA 15
ATOM 8143 C C . LEU A 1 19 ? 29.321 -15.022 -4.492 1.00 0.00 19 LEU A C 15
ATOM 8144 O O . LEU A 1 19 ? 30.550 -14.989 -4.517 1.00 0.00 19 LEU A O 15
ATOM 8149 N N . THR A 1 20 ? 28.541 -14.768 -5.532 1.00 0.00 20 THR A N 15
ATOM 8150 C CA . THR A 1 20 ? 29.108 -14.418 -6.823 1.00 0.00 20 THR A CA 15
ATOM 8151 C C . THR A 1 20 ? 30.418 -15.174 -7.054 1.00 0.00 20 THR A C 15
ATOM 8152 O O . THR A 1 20 ? 31.485 -14.710 -6.655 1.00 0.00 20 THR A O 15
ATOM 8156 N N . THR A 1 21 ? 30.294 -16.327 -7.696 1.00 0.00 21 THR A N 15
ATOM 8157 C CA . THR A 1 21 ? 31.455 -17.152 -7.985 1.00 0.00 21 THR A CA 15
ATOM 8158 C C . THR A 1 21 ? 31.763 -18.070 -6.800 1.00 0.00 21 THR A C 15
ATOM 8159 O O . THR A 1 21 ? 32.607 -18.960 -6.903 1.00 0.00 21 THR A O 15
ATOM 8163 N N . LYS A 1 22 ? 31.063 -17.822 -5.702 1.00 0.00 22 LYS A N 15
ATOM 8164 C CA . LYS A 1 22 ? 31.252 -18.615 -4.500 1.00 0.00 22 LYS A CA 15
ATOM 8165 C C . LYS A 1 22 ? 30.279 -19.797 -4.515 1.00 0.00 22 LYS A C 15
ATOM 8166 O O . LYS A 1 22 ? 30.648 -20.915 -4.159 1.00 0.00 22 LYS A O 15
ATOM 8172 N N . GLY A 1 23 ? 29.055 -19.507 -4.930 1.00 0.00 23 GLY A N 15
ATOM 8173 C CA . GLY A 1 23 ? 28.025 -20.531 -4.996 1.00 0.00 23 GLY A CA 15
ATOM 8174 C C . GLY A 1 23 ? 26.631 -19.915 -4.867 1.00 0.00 23 GLY A C 15
ATOM 8175 O O . GLY A 1 23 ? 26.237 -19.482 -3.784 1.00 0.00 23 GLY A O 15
ATOM 8176 N N . ALA A 1 24 ? 25.921 -19.896 -5.986 1.00 0.00 24 ALA A N 15
ATOM 8177 C CA . ALA A 1 24 ? 24.579 -19.341 -6.011 1.00 0.00 24 ALA A CA 15
ATOM 8178 C C . ALA A 1 24 ? 23.649 -20.229 -5.182 1.00 0.00 24 ALA A C 15
ATOM 8179 O O . ALA A 1 24 ? 22.507 -19.858 -4.915 1.00 0.00 24 ALA A O 15
ATOM 8181 N N . ASP A 1 25 ? 24.172 -21.384 -4.797 1.00 0.00 25 ASP A N 15
ATOM 8182 C CA . ASP A 1 25 ? 23.403 -22.326 -4.004 1.00 0.00 25 ASP A CA 15
ATOM 8183 C C . ASP A 1 25 ? 23.289 -21.805 -2.569 1.00 0.00 25 ASP A C 15
ATOM 8184 O O . ASP A 1 25 ? 22.247 -21.954 -1.932 1.00 0.00 25 ASP A O 15
ATOM 8189 N N . LYS A 1 26 ? 24.375 -21.205 -2.104 1.00 0.00 26 LYS A N 15
ATOM 8190 C CA . LYS A 1 26 ? 24.410 -20.662 -0.757 1.00 0.00 26 LYS A CA 15
ATOM 8191 C C . LYS A 1 26 ? 23.424 -19.496 -0.656 1.00 0.00 26 LYS A C 15
ATOM 8192 O O . LYS A 1 26 ? 23.012 -19.120 0.440 1.00 0.00 26 LYS A O 15
ATOM 8198 N N . VAL A 1 27 ? 23.073 -18.957 -1.815 1.00 0.00 27 VAL A N 15
ATOM 8199 C CA . VAL A 1 27 ? 22.144 -17.842 -1.871 1.00 0.00 27 VAL A CA 15
ATOM 8200 C C . VAL A 1 27 ? 20.813 -18.261 -1.242 1.00 0.00 27 VAL A C 15
ATOM 8201 O O . VAL A 1 27 ? 20.309 -17.590 -0.343 1.00 0.00 27 VAL A O 15
ATOM 8205 N N . LYS A 1 28 ? 20.282 -19.368 -1.740 1.00 0.00 28 LYS A N 15
ATOM 8206 C CA . LYS A 1 28 ? 19.020 -19.884 -1.238 1.00 0.00 28 LYS A CA 15
ATOM 8207 C C . LYS A 1 28 ? 19.110 -20.051 0.279 1.00 0.00 28 LYS A C 15
ATOM 8208 O O . LYS A 1 28 ? 18.092 -20.036 0.970 1.00 0.00 28 LYS A O 15
ATOM 8214 N N . ASP A 1 29 ? 20.338 -20.207 0.755 1.00 0.00 29 ASP A N 15
ATOM 8215 C CA . ASP A 1 29 ? 20.573 -20.376 2.178 1.00 0.00 29 ASP A CA 15
ATOM 8216 C C . ASP A 1 29 ? 20.220 -19.078 2.907 1.00 0.00 29 ASP A C 15
ATOM 8217 O O . ASP A 1 29 ? 19.701 -19.110 4.022 1.00 0.00 29 ASP A O 15
ATOM 8222 N N . TYR A 1 30 ? 20.517 -17.968 2.248 1.00 0.00 30 TYR A N 15
ATOM 8223 C CA . TYR A 1 30 ? 20.236 -16.661 2.820 1.00 0.00 30 TYR A CA 15
ATOM 8224 C C . TYR A 1 30 ? 18.800 -16.228 2.522 1.00 0.00 30 TYR A C 15
ATOM 8225 O O . TYR A 1 30 ? 18.188 -15.509 3.310 1.00 0.00 30 TYR A O 15
ATOM 8234 N N . ILE A 1 31 ? 18.303 -16.685 1.382 1.00 0.00 31 ILE A N 15
ATOM 8235 C CA . ILE A 1 31 ? 16.949 -16.354 0.970 1.00 0.00 31 ILE A CA 15
ATOM 8236 C C . ILE A 1 31 ? 15.953 -17.038 1.907 1.00 0.00 31 ILE A C 15
ATOM 8237 O O . ILE A 1 31 ? 14.780 -16.672 1.948 1.00 0.00 31 ILE A O 15
ATOM 8242 N N . SER A 1 32 ? 16.458 -18.023 2.638 1.00 0.00 32 SER A N 15
ATOM 8243 C CA . SER A 1 32 ? 15.626 -18.762 3.572 1.00 0.00 32 SER A CA 15
ATOM 8244 C C . SER A 1 32 ? 15.266 -17.876 4.767 1.00 0.00 32 SER A C 15
ATOM 8245 O O . SER A 1 32 ? 14.095 -17.753 5.121 1.00 0.00 32 SER A O 15
ATOM 8248 N N . SER A 1 33 ? 16.295 -17.281 5.353 1.00 0.00 33 SER A N 15
ATOM 8249 C CA . SER A 1 33 ? 16.101 -16.410 6.500 1.00 0.00 33 SER A CA 15
ATOM 8250 C C . SER A 1 33 ? 15.210 -15.228 6.115 1.00 0.00 33 SER A C 15
ATOM 8251 O O . SER A 1 33 ? 14.337 -14.827 6.884 1.00 0.00 33 SER A O 15
ATOM 8254 N N . LEU A 1 34 ? 15.460 -14.703 4.924 1.00 0.00 34 LEU A N 15
ATOM 8255 C CA . LEU A 1 34 ? 14.691 -13.574 4.428 1.00 0.00 34 LEU A CA 15
ATOM 8256 C C . LEU A 1 34 ? 13.263 -14.030 4.122 1.00 0.00 34 LEU A C 15
ATOM 8257 O O . LEU A 1 34 ? 12.301 -13.361 4.496 1.00 0.00 34 LEU A O 15
ATOM 8262 N N . CYS A 1 35 ? 13.171 -15.166 3.446 1.00 0.00 35 CYS A N 15
ATOM 8263 C CA . CYS A 1 35 ? 11.876 -15.719 3.086 1.00 0.00 35 CYS A CA 15
ATOM 8264 C C . CYS A 1 35 ? 11.088 -15.973 4.372 1.00 0.00 35 CYS A C 15
ATOM 8265 O O . CYS A 1 35 ? 9.901 -15.659 4.449 1.00 0.00 35 CYS A O 15
ATOM 8268 N N . ASN A 1 36 ? 11.779 -16.538 5.350 1.00 0.00 36 ASN A N 15
ATOM 8269 C CA . ASN A 1 36 ? 11.159 -16.837 6.630 1.00 0.00 36 ASN A CA 15
ATOM 8270 C C . ASN A 1 36 ? 10.286 -15.656 7.057 1.00 0.00 36 ASN A C 15
ATOM 8271 O O . ASN A 1 36 ? 9.311 -15.831 7.787 1.00 0.00 36 ASN A O 15
ATOM 8276 N N . LYS A 1 37 ? 10.668 -14.478 6.584 1.00 0.00 37 LYS A N 15
ATOM 8277 C CA . LYS A 1 37 ? 9.931 -13.268 6.908 1.00 0.00 37 LYS A CA 15
ATOM 8278 C C . LYS A 1 37 ? 8.877 -13.013 5.830 1.00 0.00 37 LYS A C 15
ATOM 8279 O O . LYS A 1 37 ? 8.820 -11.925 5.258 1.00 0.00 37 LYS A O 15
ATOM 8285 N N . ALA A 1 38 ? 8.069 -14.034 5.583 1.00 0.00 38 ALA A N 15
ATOM 8286 C CA . ALA A 1 38 ? 7.020 -13.934 4.582 1.00 0.00 38 ALA A CA 15
ATOM 8287 C C . ALA A 1 38 ? 5.730 -14.536 5.141 1.00 0.00 38 ALA A C 15
ATOM 8288 O O . ALA A 1 38 ? 5.034 -13.898 5.930 1.00 0.00 38 ALA A O 15
ATOM 8290 N N . SER A 1 39 ? 5.449 -15.758 4.711 1.00 0.00 39 SER A N 15
ATOM 8291 C CA . SER A 1 39 ? 4.254 -16.453 5.159 1.00 0.00 39 SER A CA 15
ATOM 8292 C C . SER A 1 39 ? 3.089 -15.468 5.275 1.00 0.00 39 SER A C 15
ATOM 8293 O O . SER A 1 39 ? 2.333 -15.506 6.245 1.00 0.00 39 SER A O 15
ATOM 8296 N N . GLY A 1 40 ? 2.979 -14.609 4.272 1.00 0.00 40 GLY A N 15
ATOM 8297 C CA . GLY A 1 40 ? 1.919 -13.617 4.248 1.00 0.00 40 GLY A CA 15
ATOM 8298 C C . GLY A 1 40 ? 1.480 -13.315 2.814 1.00 0.00 40 GLY A C 15
ATOM 8299 O O . GLY A 1 40 ? 1.178 -14.229 2.048 1.00 0.00 40 GLY A O 15
ATOM 8300 N N . PHE A 1 41 ? 1.461 -12.030 2.493 1.00 0.00 41 PHE A N 15
ATOM 8301 C CA . PHE A 1 41 ? 1.065 -11.596 1.163 1.00 0.00 41 PHE A CA 15
ATOM 8302 C C . PHE A 1 41 ? 2.121 -11.981 0.124 1.00 0.00 41 PHE A C 15
ATOM 8303 O O . PHE A 1 41 ? 1.800 -12.183 -1.045 1.00 0.00 41 PHE A O 15
ATOM 8311 N N . ILE A 1 42 ? 3.359 -12.069 0.590 1.00 0.00 42 ILE A N 15
ATOM 8312 C CA . ILE A 1 42 ? 4.463 -12.426 -0.285 1.00 0.00 42 ILE A CA 15
ATOM 8313 C C . ILE A 1 42 ? 4.642 -13.945 -0.279 1.00 0.00 42 ILE A C 15
ATOM 8314 O O . ILE A 1 42 ? 5.366 -14.491 -1.110 1.00 0.00 42 ILE A O 15
ATOM 8319 N N . ALA A 1 43 ? 3.972 -14.584 0.668 1.00 0.00 43 ALA A N 15
ATOM 8320 C CA . ALA A 1 43 ? 4.049 -16.030 0.794 1.00 0.00 43 ALA A CA 15
ATOM 8321 C C . ALA A 1 43 ? 4.134 -16.655 -0.600 1.00 0.00 43 ALA A C 15
ATOM 8322 O O . ALA A 1 43 ? 5.104 -17.341 -0.920 1.00 0.00 43 ALA A O 15
ATOM 8324 N N . THR A 1 44 ? 3.105 -16.395 -1.393 1.00 0.00 44 THR A N 15
ATOM 8325 C CA . THR A 1 44 ? 3.050 -16.923 -2.746 1.00 0.00 44 THR A CA 15
ATOM 8326 C C . THR A 1 44 ? 4.155 -16.303 -3.605 1.00 0.00 44 THR A C 15
ATOM 8327 O O . THR A 1 44 ? 4.607 -16.911 -4.574 1.00 0.00 44 THR A O 15
ATOM 8331 N N . LEU A 1 45 ? 4.556 -15.101 -3.219 1.00 0.00 45 LEU A N 15
ATOM 8332 C CA . LEU A 1 45 ? 5.599 -14.392 -3.942 1.00 0.00 45 LEU A CA 15
ATOM 8333 C C . LEU A 1 45 ? 6.929 -15.125 -3.758 1.00 0.00 45 LEU A C 15
ATOM 8334 O O . LEU A 1 45 ? 7.689 -15.287 -4.712 1.00 0.00 45 LEU A O 15
ATOM 8339 N N . CYS A 1 46 ? 7.170 -15.547 -2.527 1.00 0.00 46 CYS A N 15
ATOM 8340 C CA . CYS A 1 46 ? 8.396 -16.259 -2.206 1.00 0.00 46 CYS A CA 15
ATOM 8341 C C . CYS A 1 46 ? 8.391 -17.590 -2.962 1.00 0.00 46 CYS A C 15
ATOM 8342 O O . CYS A 1 46 ? 9.313 -17.879 -3.723 1.00 0.00 46 CYS A O 15
ATOM 8345 N N . THR A 1 47 ? 7.341 -18.363 -2.726 1.00 0.00 47 THR A N 15
ATOM 8346 C CA . THR A 1 47 ? 7.204 -19.656 -3.375 1.00 0.00 47 THR A CA 15
ATOM 8347 C C . THR A 1 47 ? 7.386 -19.516 -4.888 1.00 0.00 47 THR A C 15
ATOM 8348 O O . THR A 1 47 ? 7.715 -20.486 -5.569 1.00 0.00 47 THR A O 15
ATOM 8352 N N . LYS A 1 48 ? 7.167 -18.299 -5.367 1.00 0.00 48 LYS A N 15
ATOM 8353 C CA . LYS A 1 48 ? 7.304 -18.020 -6.787 1.00 0.00 48 LYS A CA 15
ATOM 8354 C C . LYS A 1 48 ? 8.766 -18.197 -7.199 1.00 0.00 48 LYS A C 15
ATOM 8355 O O . LYS A 1 48 ? 9.067 -18.945 -8.128 1.00 0.00 48 LYS A O 15
ATOM 8361 N N . VAL A 1 49 ? 9.638 -17.497 -6.487 1.00 0.00 49 VAL A N 15
ATOM 8362 C CA . VAL A 1 49 ? 11.062 -17.568 -6.767 1.00 0.00 49 VAL A CA 15
ATOM 8363 C C . VAL A 1 49 ? 11.509 -19.030 -6.743 1.00 0.00 49 VAL A C 15
ATOM 8364 O O . VAL A 1 49 ? 12.333 -19.445 -7.558 1.00 0.00 49 VAL A O 15
ATOM 8368 N N . LEU A 1 50 ? 10.947 -19.774 -5.801 1.00 0.00 50 LEU A N 15
ATOM 8369 C CA . LEU A 1 50 ? 11.278 -21.181 -5.660 1.00 0.00 50 LEU A CA 15
ATOM 8370 C C . LEU A 1 50 ? 10.821 -21.935 -6.910 1.00 0.00 50 LEU A C 15
ATOM 8371 O O . LEU A 1 50 ? 11.606 -22.651 -7.531 1.00 0.00 50 LEU A O 15
ATOM 8376 N N . ASP A 1 51 ? 9.552 -21.750 -7.243 1.00 0.00 51 ASP A N 15
ATOM 8377 C CA . ASP A 1 51 ? 8.980 -22.404 -8.408 1.00 0.00 51 ASP A CA 15
ATOM 8378 C C . ASP A 1 51 ? 9.816 -22.060 -9.643 1.00 0.00 51 ASP A C 15
ATOM 8379 O O . ASP A 1 51 ? 10.025 -22.906 -10.511 1.00 0.00 51 ASP A O 15
ATOM 8384 N N . PHE A 1 52 ? 10.273 -20.817 -9.681 1.00 0.00 52 PHE A N 15
ATOM 8385 C CA . PHE A 1 52 ? 11.082 -20.351 -10.794 1.00 0.00 52 PHE A CA 15
ATOM 8386 C C . PHE A 1 52 ? 12.509 -20.896 -10.702 1.00 0.00 52 PHE A C 15
ATOM 8387 O O . PHE A 1 52 ? 13.017 -21.480 -11.657 1.00 0.00 52 PHE A O 15
ATOM 8395 N N . GLY A 1 53 ? 13.114 -20.685 -9.542 1.00 0.00 53 GLY A N 15
ATOM 8396 C CA . GLY A 1 53 ? 14.472 -21.148 -9.312 1.00 0.00 53 GLY A CA 15
ATOM 8397 C C . GLY A 1 53 ? 15.399 -19.979 -8.972 1.00 0.00 53 GLY A C 15
ATOM 8398 O O . GLY A 1 53 ? 15.793 -19.217 -9.853 1.00 0.00 53 GLY A O 15
ATOM 8399 N N . ILE A 1 54 ? 15.721 -19.875 -7.690 1.00 0.00 54 ILE A N 15
ATOM 8400 C CA . ILE A 1 54 ? 16.595 -18.813 -7.222 1.00 0.00 54 ILE A CA 15
ATOM 8401 C C . ILE A 1 54 ? 17.797 -18.697 -8.161 1.00 0.00 54 ILE A C 15
ATOM 8402 O O . ILE A 1 54 ? 18.259 -17.593 -8.449 1.00 0.00 54 ILE A O 15
ATOM 8407 N N . ASP A 1 55 ? 18.269 -19.849 -8.613 1.00 0.00 55 ASP A N 15
ATOM 8408 C CA . ASP A 1 55 ? 19.408 -19.890 -9.514 1.00 0.00 55 ASP A CA 15
ATOM 8409 C C . ASP A 1 55 ? 19.090 -19.074 -10.770 1.00 0.00 55 ASP A C 15
ATOM 8410 O O . ASP A 1 55 ? 19.949 -18.361 -11.285 1.00 0.00 55 ASP A O 15
ATOM 8415 N N . LYS A 1 56 ? 17.853 -19.207 -11.225 1.00 0.00 56 LYS A N 15
ATOM 8416 C CA . LYS A 1 56 ? 17.411 -18.491 -12.410 1.00 0.00 56 LYS A CA 15
ATOM 8417 C C . LYS A 1 56 ? 17.466 -16.986 -12.141 1.00 0.00 56 LYS A C 15
ATOM 8418 O O . LYS A 1 56 ? 18.167 -16.254 -12.839 1.00 0.00 56 LYS A O 15
ATOM 8424 N N . LEU A 1 57 ? 16.718 -16.570 -11.130 1.00 0.00 57 LEU A N 15
ATOM 8425 C CA . LEU A 1 57 ? 16.674 -15.165 -10.761 1.00 0.00 57 LEU A CA 15
ATOM 8426 C C . LEU A 1 57 ? 18.082 -14.572 -10.857 1.00 0.00 57 LEU A C 15
ATOM 8427 O O . LEU A 1 57 ? 18.251 -13.433 -11.288 1.00 0.00 57 LEU A O 15
ATOM 8432 N N . ILE A 1 58 ? 19.055 -15.373 -10.448 1.00 0.00 58 ILE A N 15
ATOM 8433 C CA . ILE A 1 58 ? 20.443 -14.941 -10.482 1.00 0.00 58 ILE A CA 15
ATOM 8434 C C . ILE A 1 58 ? 20.895 -14.809 -11.937 1.00 0.00 58 ILE A C 15
ATOM 8435 O O . ILE A 1 58 ? 21.266 -13.723 -12.380 1.00 0.00 58 ILE A O 15
ATOM 8440 N N . GLN A 1 59 ? 20.849 -15.930 -12.642 1.00 0.00 59 GLN A N 15
ATOM 8441 C CA . GLN A 1 59 ? 21.250 -15.954 -14.039 1.00 0.00 59 GLN A CA 15
ATOM 8442 C C . GLN A 1 59 ? 20.636 -14.768 -14.787 1.00 0.00 59 GLN A C 15
ATOM 8443 O O . GLN A 1 59 ? 21.308 -14.119 -15.586 1.00 0.00 59 GLN A O 15
ATOM 8449 N N . LEU A 1 60 ? 19.367 -14.522 -14.500 1.00 0.00 60 LEU A N 15
ATOM 8450 C CA . LEU A 1 60 ? 18.655 -13.427 -15.135 1.00 0.00 60 LEU A CA 15
ATOM 8451 C C . LEU A 1 60 ? 19.436 -12.128 -14.929 1.00 0.00 60 LEU A C 15
ATOM 8452 O O . LEU A 1 60 ? 19.699 -11.399 -15.886 1.00 0.00 60 LEU A O 15
ATOM 8457 N N . ILE A 1 61 ? 19.787 -11.878 -13.677 1.00 0.00 61 ILE A N 15
ATOM 8458 C CA . ILE A 1 61 ? 20.533 -10.679 -13.334 1.00 0.00 61 ILE A CA 15
ATOM 8459 C C . ILE A 1 61 ? 21.762 -10.572 -14.240 1.00 0.00 61 ILE A C 15
ATOM 8460 O O . ILE A 1 61 ? 22.039 -9.509 -14.793 1.00 0.00 61 ILE A O 15
ATOM 8465 N N . GLU A 1 62 ? 22.466 -11.688 -14.362 1.00 0.00 62 GLU A N 15
ATOM 8466 C CA . GLU A 1 62 ? 23.658 -11.733 -15.191 1.00 0.00 62 GLU A CA 15
ATOM 8467 C C . GLU A 1 62 ? 23.306 -11.417 -16.646 1.00 0.00 62 GLU A C 15
ATOM 8468 O O . GLU A 1 62 ? 24.068 -10.747 -17.342 1.00 0.00 62 GLU A O 15
ATOM 8474 N N . ASP A 1 63 ? 22.150 -11.913 -17.063 1.00 0.00 63 ASP A N 15
ATOM 8475 C CA . ASP A 1 63 ? 21.687 -11.691 -18.422 1.00 0.00 63 ASP A CA 15
ATOM 8476 C C . ASP A 1 63 ? 21.409 -10.199 -18.624 1.00 0.00 63 ASP A C 15
ATOM 8477 O O . ASP A 1 63 ? 22.030 -9.558 -19.470 1.00 0.00 63 ASP A O 15
ATOM 8482 N N . LYS A 1 64 ? 20.475 -9.692 -17.833 1.00 0.00 64 LYS A N 15
ATOM 8483 C CA . LYS A 1 64 ? 20.107 -8.289 -17.915 1.00 0.00 64 LYS A CA 15
ATOM 8484 C C . LYS A 1 64 ? 18.733 -8.088 -17.273 1.00 0.00 64 LYS A C 15
ATOM 8485 O O . LYS A 1 64 ? 17.883 -7.389 -17.823 1.00 0.00 64 LYS A O 15
ATOM 8491 N N . VAL A 1 65 ? 18.557 -8.713 -16.118 1.00 0.00 65 VAL A N 15
ATOM 8492 C CA . VAL A 1 65 ? 17.301 -8.613 -15.395 1.00 0.00 65 VAL A CA 15
ATOM 8493 C C . VAL A 1 65 ? 17.565 -8.053 -13.996 1.00 0.00 65 VAL A C 15
ATOM 8494 O O . VAL A 1 65 ? 17.940 -8.793 -13.088 1.00 0.00 65 VAL A O 15
ATOM 8498 N N . ASP A 1 66 ? 17.363 -6.750 -13.867 1.00 0.00 66 ASP A N 15
ATOM 8499 C CA . ASP A 1 66 ? 17.574 -6.083 -12.594 1.00 0.00 66 ASP A CA 15
ATOM 8500 C C . ASP A 1 66 ? 16.867 -6.867 -11.487 1.00 0.00 66 ASP A C 15
ATOM 8501 O O . ASP A 1 66 ? 16.215 -7.875 -11.755 1.00 0.00 66 ASP A O 15
ATOM 8506 N N . ALA A 1 67 ? 17.021 -6.375 -10.266 1.00 0.00 67 ALA A N 15
ATOM 8507 C CA . ALA A 1 67 ? 16.405 -7.018 -9.118 1.00 0.00 67 ALA A CA 15
ATOM 8508 C C . ALA A 1 67 ? 14.885 -6.872 -9.211 1.00 0.00 67 ALA A C 15
ATOM 8509 O O . ALA A 1 67 ? 14.148 -7.813 -8.921 1.00 0.00 67 ALA A O 15
ATOM 8511 N N . ASN A 1 68 ? 14.460 -5.685 -9.617 1.00 0.00 68 ASN A N 15
ATOM 8512 C CA . ASN A 1 68 ? 13.041 -5.403 -9.753 1.00 0.00 68 ASN A CA 15
ATOM 8513 C C . ASN A 1 68 ? 12.510 -6.079 -11.019 1.00 0.00 68 ASN A C 15
ATOM 8514 O O . ASN A 1 68 ? 11.423 -6.654 -11.010 1.00 0.00 68 ASN A O 15
ATOM 8519 N N . ALA A 1 69 ? 13.302 -5.987 -12.077 1.00 0.00 69 ALA A N 15
ATOM 8520 C CA . ALA A 1 69 ? 12.925 -6.583 -13.347 1.00 0.00 69 ALA A CA 15
ATOM 8521 C C . ALA A 1 69 ? 12.705 -8.085 -13.157 1.00 0.00 69 ALA A C 15
ATOM 8522 O O . ALA A 1 69 ? 11.780 -8.658 -13.730 1.00 0.00 69 ALA A O 15
ATOM 8524 N N . ILE A 1 70 ? 13.571 -8.680 -12.349 1.00 0.00 70 ILE A N 15
ATOM 8525 C CA . ILE A 1 70 ? 13.482 -10.104 -12.076 1.00 0.00 70 ILE A CA 15
ATOM 8526 C C . ILE A 1 70 ? 12.298 -10.367 -11.143 1.00 0.00 70 ILE A C 15
ATOM 8527 O O . ILE A 1 70 ? 11.469 -11.234 -11.417 1.00 0.00 70 ILE A O 15
ATOM 8532 N N . CYS A 1 71 ? 12.257 -9.603 -10.061 1.00 0.00 71 CYS A N 15
ATOM 8533 C CA . CYS A 1 71 ? 11.189 -9.743 -9.087 1.00 0.00 71 CYS A CA 15
ATOM 8534 C C . CYS A 1 71 ? 9.857 -9.473 -9.791 1.00 0.00 71 CYS A C 15
ATOM 8535 O O . CYS A 1 71 ? 8.796 -9.815 -9.274 1.00 0.00 71 CYS A O 15
ATOM 8538 N N . ALA A 1 72 ? 9.958 -8.861 -10.962 1.00 0.00 72 ALA A N 15
ATOM 8539 C CA . ALA A 1 72 ? 8.775 -8.541 -11.744 1.00 0.00 72 ALA A CA 15
ATOM 8540 C C . ALA A 1 72 ? 8.256 -9.812 -12.419 1.00 0.00 72 ALA A C 15
ATOM 8541 O O . ALA A 1 72 ? 7.053 -10.071 -12.421 1.00 0.00 72 ALA A O 15
ATOM 8543 N N . LYS A 1 73 ? 9.188 -10.571 -12.976 1.00 0.00 73 LYS A N 15
ATOM 8544 C CA . LYS A 1 73 ? 8.839 -11.808 -13.654 1.00 0.00 73 LYS A CA 15
ATOM 8545 C C . LYS A 1 73 ? 7.938 -12.645 -12.745 1.00 0.00 73 LYS A C 15
ATOM 8546 O O . LYS A 1 73 ? 6.762 -12.847 -13.046 1.00 0.00 73 LYS A O 15
ATOM 8552 N N . ILE A 1 74 ? 8.522 -13.110 -11.650 1.00 0.00 74 ILE A N 15
ATOM 8553 C CA . ILE A 1 74 ? 7.786 -13.921 -10.695 1.00 0.00 74 ILE A CA 15
ATOM 8554 C C . ILE A 1 74 ? 6.675 -13.077 -10.065 1.00 0.00 74 ILE A C 15
ATOM 8555 O O . ILE A 1 74 ? 5.897 -13.575 -9.253 1.00 0.00 74 ILE A O 15
ATOM 8560 N N . HIS A 1 75 ? 6.637 -11.814 -10.465 1.00 0.00 75 HIS A N 15
ATOM 8561 C CA . HIS A 1 75 ? 5.635 -10.897 -9.950 1.00 0.00 75 HIS A CA 15
ATOM 8562 C C . HIS A 1 75 ? 5.909 -10.614 -8.471 1.00 0.00 75 HIS A C 15
ATOM 8563 O O . HIS A 1 75 ? 5.091 -9.996 -7.792 1.00 0.00 75 HIS A O 15
ATOM 8570 N N . ALA A 1 76 ? 7.064 -11.078 -8.017 1.00 0.00 76 ALA A N 15
ATOM 8571 C CA . ALA A 1 76 ? 7.457 -10.881 -6.632 1.00 0.00 76 ALA A CA 15
ATOM 8572 C C . ALA A 1 76 ? 7.578 -9.383 -6.349 1.00 0.00 76 ALA A C 15
ATOM 8573 O O . ALA A 1 76 ? 7.634 -8.970 -5.192 1.00 0.00 76 ALA A O 15
ATOM 8575 N N . CYS A 1 77 ? 7.616 -8.610 -7.424 1.00 0.00 77 CYS A N 15
ATOM 8576 C CA . CYS A 1 77 ? 7.729 -7.166 -7.305 1.00 0.00 77 CYS A CA 15
ATOM 8577 C C . CYS A 1 77 ? 8.734 -6.854 -6.195 1.00 0.00 77 CYS A C 15
ATOM 8578 O O . CYS A 1 77 ? 8.697 -7.100 -4.989 1.00 0.00 77 CYS A O 15
ATOM 8581 N N . GLY A 1 1 ? 1.325 0.000 0.000 1.00 0.00 1 GLY A N 16
ATOM 8582 C CA . GLY A 1 1 ? 2.073 0.000 -1.245 1.00 0.00 1 GLY A CA 16
ATOM 8583 C C . GLY A 1 1 ? 3.536 -0.379 -1.006 1.00 0.00 1 GLY A C 16
ATOM 8584 O O . GLY A 1 1 ? 4.174 0.142 -0.092 1.00 0.00 1 GLY A O 16
ATOM 8585 N N . GLU A 1 2 ? 4.025 -1.282 -1.843 1.00 0.00 2 GLU A N 16
ATOM 8586 C CA . GLU A 1 2 ? 5.401 -1.736 -1.734 1.00 0.00 2 GLU A CA 16
ATOM 8587 C C . GLU A 1 2 ? 5.533 -2.763 -0.607 1.00 0.00 2 GLU A C 16
ATOM 8588 O O . GLU A 1 2 ? 6.372 -2.612 0.280 1.00 0.00 2 GLU A O 16
ATOM 8594 N N . ILE A 1 3 ? 4.692 -3.784 -0.678 1.00 0.00 3 ILE A N 16
ATOM 8595 C CA . ILE A 1 3 ? 4.704 -4.835 0.325 1.00 0.00 3 ILE A CA 16
ATOM 8596 C C . ILE A 1 3 ? 6.153 -5.208 0.648 1.00 0.00 3 ILE A C 16
ATOM 8597 O O . ILE A 1 3 ? 6.715 -4.731 1.632 1.00 0.00 3 ILE A O 16
ATOM 8602 N N . LEU A 1 4 ? 6.714 -6.058 -0.198 1.00 0.00 4 LEU A N 16
ATOM 8603 C CA . LEU A 1 4 ? 8.086 -6.501 -0.015 1.00 0.00 4 LEU A CA 16
ATOM 8604 C C . LEU A 1 4 ? 8.818 -6.450 -1.357 1.00 0.00 4 LEU A C 16
ATOM 8605 O O . LEU A 1 4 ? 9.767 -7.200 -1.580 1.00 0.00 4 LEU A O 16
ATOM 8610 N N . CYS A 1 5 ? 8.349 -5.558 -2.217 1.00 0.00 5 CYS A N 16
ATOM 8611 C CA . CYS A 1 5 ? 8.947 -5.399 -3.532 1.00 0.00 5 CYS A CA 16
ATOM 8612 C C . CYS A 1 5 ? 10.375 -4.879 -3.351 1.00 0.00 5 CYS A C 16
ATOM 8613 O O . CYS A 1 5 ? 11.338 -5.620 -3.542 1.00 0.00 5 CYS A O 16
ATOM 8616 N N . ASN A 1 6 ? 10.466 -3.609 -2.983 1.00 0.00 6 ASN A N 16
ATOM 8617 C CA . ASN A 1 6 ? 11.760 -2.982 -2.774 1.00 0.00 6 ASN A CA 16
ATOM 8618 C C . ASN A 1 6 ? 12.609 -3.868 -1.860 1.00 0.00 6 ASN A C 16
ATOM 8619 O O . ASN A 1 6 ? 13.836 -3.777 -1.867 1.00 0.00 6 ASN A O 16
ATOM 8624 N N . LEU A 1 7 ? 11.923 -4.704 -1.095 1.00 0.00 7 LEU A N 16
ATOM 8625 C CA . LEU A 1 7 ? 12.599 -5.605 -0.177 1.00 0.00 7 LEU A CA 16
ATOM 8626 C C . LEU A 1 7 ? 13.412 -6.625 -0.977 1.00 0.00 7 LEU A C 16
ATOM 8627 O O . LEU A 1 7 ? 14.641 -6.609 -0.943 1.00 0.00 7 LEU A O 16
ATOM 8632 N N . CYS A 1 8 ? 12.692 -7.488 -1.678 1.00 0.00 8 CYS A N 16
ATOM 8633 C CA . CYS A 1 8 ? 13.331 -8.514 -2.485 1.00 0.00 8 CYS A CA 16
ATOM 8634 C C . CYS A 1 8 ? 14.416 -7.850 -3.335 1.00 0.00 8 CYS A C 16
ATOM 8635 O O . CYS A 1 8 ? 15.586 -8.221 -3.255 1.00 0.00 8 CYS A O 16
ATOM 8638 N N . THR A 1 9 ? 13.989 -6.879 -4.129 1.00 0.00 9 THR A N 16
ATOM 8639 C CA . THR A 1 9 ? 14.910 -6.160 -4.993 1.00 0.00 9 THR A CA 16
ATOM 8640 C C . THR A 1 9 ? 16.137 -5.702 -4.201 1.00 0.00 9 THR A C 16
ATOM 8641 O O . THR A 1 9 ? 17.196 -5.459 -4.776 1.00 0.00 9 THR A O 16
ATOM 8645 N N . GLY A 1 10 ? 15.952 -5.597 -2.893 1.00 0.00 10 GLY A N 16
ATOM 8646 C CA . GLY A 1 10 ? 17.030 -5.173 -2.016 1.00 0.00 10 GLY A CA 16
ATOM 8647 C C . GLY A 1 10 ? 18.012 -6.318 -1.761 1.00 0.00 10 GLY A C 16
ATOM 8648 O O . GLY A 1 10 ? 19.217 -6.094 -1.655 1.00 0.00 10 GLY A O 16
ATOM 8649 N N . LEU A 1 11 ? 17.461 -7.519 -1.671 1.00 0.00 11 LEU A N 16
ATOM 8650 C CA . LEU A 1 11 ? 18.273 -8.699 -1.430 1.00 0.00 11 LEU A CA 16
ATOM 8651 C C . LEU A 1 11 ? 18.870 -9.180 -2.754 1.00 0.00 11 LEU A C 16
ATOM 8652 O O . LEU A 1 11 ? 20.026 -9.599 -2.802 1.00 0.00 11 LEU A O 16
ATOM 8657 N N . ILE A 1 12 ? 18.056 -9.105 -3.796 1.00 0.00 12 ILE A N 16
ATOM 8658 C CA . ILE A 1 12 ? 18.489 -9.527 -5.117 1.00 0.00 12 ILE A CA 16
ATOM 8659 C C . ILE A 1 12 ? 19.839 -8.882 -5.437 1.00 0.00 12 ILE A C 16
ATOM 8660 O O . ILE A 1 12 ? 20.795 -9.573 -5.784 1.00 0.00 12 ILE A O 16
ATOM 8665 N N . ASN A 1 13 ? 19.873 -7.563 -5.310 1.00 0.00 13 ASN A N 16
ATOM 8666 C CA . ASN A 1 13 ? 21.090 -6.816 -5.581 1.00 0.00 13 ASN A CA 16
ATOM 8667 C C . ASN A 1 13 ? 22.226 -7.371 -4.719 1.00 0.00 13 ASN A C 16
ATOM 8668 O O . ASN A 1 13 ? 23.380 -7.389 -5.145 1.00 0.00 13 ASN A O 16
ATOM 8673 N N . THR A 1 14 ? 21.860 -7.808 -3.524 1.00 0.00 14 THR A N 16
ATOM 8674 C CA . THR A 1 14 ? 22.834 -8.361 -2.599 1.00 0.00 14 THR A CA 16
ATOM 8675 C C . THR A 1 14 ? 23.345 -9.711 -3.106 1.00 0.00 14 THR A C 16
ATOM 8676 O O . THR A 1 14 ? 24.466 -10.111 -2.796 1.00 0.00 14 THR A O 16
ATOM 8680 N N . LEU A 1 15 ? 22.498 -10.376 -3.878 1.00 0.00 15 LEU A N 16
ATOM 8681 C CA . LEU A 1 15 ? 22.850 -11.673 -4.432 1.00 0.00 15 LEU A CA 16
ATOM 8682 C C . LEU A 1 15 ? 23.976 -11.498 -5.453 1.00 0.00 15 LEU A C 16
ATOM 8683 O O . LEU A 1 15 ? 24.783 -12.404 -5.654 1.00 0.00 15 LEU A O 16
ATOM 8688 N N . GLU A 1 16 ? 23.994 -10.326 -6.071 1.00 0.00 16 GLU A N 16
ATOM 8689 C CA . GLU A 1 16 ? 25.008 -10.021 -7.067 1.00 0.00 16 GLU A CA 16
ATOM 8690 C C . GLU A 1 16 ? 26.386 -9.926 -6.409 1.00 0.00 16 GLU A C 16
ATOM 8691 O O . GLU A 1 16 ? 27.405 -10.157 -7.059 1.00 0.00 16 GLU A O 16
ATOM 8697 N N . ASN A 1 17 ? 26.373 -9.585 -5.129 1.00 0.00 17 ASN A N 16
ATOM 8698 C CA . ASN A 1 17 ? 27.609 -9.456 -4.376 1.00 0.00 17 ASN A CA 16
ATOM 8699 C C . ASN A 1 17 ? 27.707 -10.601 -3.366 1.00 0.00 17 ASN A C 16
ATOM 8700 O O . ASN A 1 17 ? 28.784 -10.880 -2.841 1.00 0.00 17 ASN A O 16
ATOM 8705 N N . LEU A 1 18 ? 26.568 -11.232 -3.123 1.00 0.00 18 LEU A N 16
ATOM 8706 C CA . LEU A 1 18 ? 26.512 -12.340 -2.184 1.00 0.00 18 LEU A CA 16
ATOM 8707 C C . LEU A 1 18 ? 27.657 -13.311 -2.479 1.00 0.00 18 LEU A C 16
ATOM 8708 O O . LEU A 1 18 ? 28.721 -13.225 -1.870 1.00 0.00 18 LEU A O 16
ATOM 8713 N N . LEU A 1 19 ? 27.398 -14.213 -3.415 1.00 0.00 19 LEU A N 16
ATOM 8714 C CA . LEU A 1 19 ? 28.394 -15.200 -3.799 1.00 0.00 19 LEU A CA 16
ATOM 8715 C C . LEU A 1 19 ? 28.792 -14.975 -5.259 1.00 0.00 19 LEU A C 16
ATOM 8716 O O . LEU A 1 19 ? 29.967 -14.780 -5.563 1.00 0.00 19 LEU A O 16
ATOM 8721 N N . THR A 1 20 ? 27.789 -15.010 -6.124 1.00 0.00 20 THR A N 16
ATOM 8722 C CA . THR A 1 20 ? 28.020 -14.813 -7.545 1.00 0.00 20 THR A CA 16
ATOM 8723 C C . THR A 1 20 ? 29.370 -15.405 -7.954 1.00 0.00 20 THR A C 16
ATOM 8724 O O . THR A 1 20 ? 30.053 -14.862 -8.820 1.00 0.00 20 THR A O 16
ATOM 8728 N N . THR A 1 21 ? 29.714 -16.511 -7.310 1.00 0.00 21 THR A N 16
ATOM 8729 C CA . THR A 1 21 ? 30.970 -17.183 -7.595 1.00 0.00 21 THR A CA 16
ATOM 8730 C C . THR A 1 21 ? 31.115 -18.434 -6.726 1.00 0.00 21 THR A C 16
ATOM 8731 O O . THR A 1 21 ? 31.576 -19.472 -7.199 1.00 0.00 21 THR A O 16
ATOM 8735 N N . LYS A 1 22 ? 30.714 -18.294 -5.472 1.00 0.00 22 LYS A N 16
ATOM 8736 C CA . LYS A 1 22 ? 30.793 -19.400 -4.532 1.00 0.00 22 LYS A CA 16
ATOM 8737 C C . LYS A 1 22 ? 30.075 -20.615 -5.121 1.00 0.00 22 LYS A C 16
ATOM 8738 O O . LYS A 1 22 ? 30.656 -21.695 -5.223 1.00 0.00 22 LYS A O 16
ATOM 8744 N N . GLY A 1 23 ? 28.821 -20.400 -5.493 1.00 0.00 23 GLY A N 16
ATOM 8745 C CA . GLY A 1 23 ? 28.018 -21.464 -6.069 1.00 0.00 23 GLY A CA 16
ATOM 8746 C C . GLY A 1 23 ? 26.560 -21.027 -6.226 1.00 0.00 23 GLY A C 16
ATOM 8747 O O . GLY A 1 23 ? 25.856 -21.508 -7.113 1.00 0.00 23 GLY A O 16
ATOM 8748 N N . ALA A 1 24 ? 26.150 -20.120 -5.351 1.00 0.00 24 ALA A N 16
ATOM 8749 C CA . ALA A 1 24 ? 24.789 -19.613 -5.382 1.00 0.00 24 ALA A CA 16
ATOM 8750 C C . ALA A 1 24 ? 23.905 -20.481 -4.483 1.00 0.00 24 ALA A C 16
ATOM 8751 O O . ALA A 1 24 ? 22.680 -20.372 -4.519 1.00 0.00 24 ALA A O 16
ATOM 8753 N N . ASP A 1 25 ? 24.561 -21.323 -3.699 1.00 0.00 25 ASP A N 16
ATOM 8754 C CA . ASP A 1 25 ? 23.850 -22.210 -2.793 1.00 0.00 25 ASP A CA 16
ATOM 8755 C C . ASP A 1 25 ? 23.488 -21.445 -1.518 1.00 0.00 25 ASP A C 16
ATOM 8756 O O . ASP A 1 25 ? 22.368 -21.553 -1.022 1.00 0.00 25 ASP A O 16
ATOM 8761 N N . LYS A 1 26 ? 24.458 -20.689 -1.024 1.00 0.00 26 LYS A N 16
ATOM 8762 C CA . LYS A 1 26 ? 24.256 -19.907 0.184 1.00 0.00 26 LYS A CA 16
ATOM 8763 C C . LYS A 1 26 ? 23.159 -18.869 -0.063 1.00 0.00 26 LYS A C 16
ATOM 8764 O O . LYS A 1 26 ? 22.612 -18.302 0.881 1.00 0.00 26 LYS A O 16
ATOM 8770 N N . VAL A 1 27 ? 22.871 -18.652 -1.338 1.00 0.00 27 VAL A N 16
ATOM 8771 C CA . VAL A 1 27 ? 21.850 -17.693 -1.722 1.00 0.00 27 VAL A CA 16
ATOM 8772 C C . VAL A 1 27 ? 20.493 -18.157 -1.188 1.00 0.00 27 VAL A C 16
ATOM 8773 O O . VAL A 1 27 ? 19.798 -17.403 -0.509 1.00 0.00 27 VAL A O 16
ATOM 8777 N N . LYS A 1 28 ? 20.157 -19.397 -1.515 1.00 0.00 28 LYS A N 16
ATOM 8778 C CA . LYS A 1 28 ? 18.896 -19.971 -1.077 1.00 0.00 28 LYS A CA 16
ATOM 8779 C C . LYS A 1 28 ? 18.917 -20.134 0.444 1.00 0.00 28 LYS A C 16
ATOM 8780 O O . LYS A 1 28 ? 17.878 -20.363 1.062 1.00 0.00 28 LYS A O 16
ATOM 8786 N N . ASP A 1 29 ? 20.111 -20.009 1.005 1.00 0.00 29 ASP A N 16
ATOM 8787 C CA . ASP A 1 29 ? 20.280 -20.140 2.442 1.00 0.00 29 ASP A CA 16
ATOM 8788 C C . ASP A 1 29 ? 19.934 -18.810 3.115 1.00 0.00 29 ASP A C 16
ATOM 8789 O O . ASP A 1 29 ? 19.369 -18.791 4.208 1.00 0.00 29 ASP A O 16
ATOM 8794 N N . TYR A 1 30 ? 20.288 -17.729 2.435 1.00 0.00 30 TYR A N 16
ATOM 8795 C CA . TYR A 1 30 ? 20.023 -16.398 2.953 1.00 0.00 30 TYR A CA 16
ATOM 8796 C C . TYR A 1 30 ? 18.662 -15.886 2.478 1.00 0.00 30 TYR A C 16
ATOM 8797 O O . TYR A 1 30 ? 18.041 -15.056 3.140 1.00 0.00 30 TYR A O 16
ATOM 8806 N N . ILE A 1 31 ? 18.237 -16.402 1.334 1.00 0.00 31 ILE A N 16
ATOM 8807 C CA . ILE A 1 31 ? 16.961 -16.008 0.762 1.00 0.00 31 ILE A CA 16
ATOM 8808 C C . ILE A 1 31 ? 15.827 -16.597 1.603 1.00 0.00 31 ILE A C 16
ATOM 8809 O O . ILE A 1 31 ? 14.775 -15.978 1.754 1.00 0.00 31 ILE A O 16
ATOM 8814 N N . SER A 1 32 ? 16.079 -17.787 2.129 1.00 0.00 32 SER A N 16
ATOM 8815 C CA . SER A 1 32 ? 15.093 -18.467 2.950 1.00 0.00 32 SER A CA 16
ATOM 8816 C C . SER A 1 32 ? 15.022 -17.813 4.332 1.00 0.00 32 SER A C 16
ATOM 8817 O O . SER A 1 32 ? 13.944 -17.698 4.914 1.00 0.00 32 SER A O 16
ATOM 8820 N N . SER A 1 33 ? 16.184 -17.402 4.817 1.00 0.00 33 SER A N 16
ATOM 8821 C CA . SER A 1 33 ? 16.268 -16.762 6.119 1.00 0.00 33 SER A CA 16
ATOM 8822 C C . SER A 1 33 ? 15.556 -15.408 6.084 1.00 0.00 33 SER A C 16
ATOM 8823 O O . SER A 1 33 ? 14.936 -15.004 7.066 1.00 0.00 33 SER A O 16
ATOM 8826 N N . LEU A 1 34 ? 15.670 -14.746 4.942 1.00 0.00 34 LEU A N 16
ATOM 8827 C CA . LEU A 1 34 ? 15.045 -13.446 4.766 1.00 0.00 34 LEU A CA 16
ATOM 8828 C C . LEU A 1 34 ? 13.564 -13.637 4.432 1.00 0.00 34 LEU A C 16
ATOM 8829 O O . LEU A 1 34 ? 12.699 -13.018 5.049 1.00 0.00 34 LEU A O 16
ATOM 8834 N N . CYS A 1 35 ? 13.318 -14.498 3.454 1.00 0.00 35 CYS A N 16
ATOM 8835 C CA . CYS A 1 35 ? 11.957 -14.779 3.030 1.00 0.00 35 CYS A CA 16
ATOM 8836 C C . CYS A 1 35 ? 11.236 -15.497 4.173 1.00 0.00 35 CYS A C 16
ATOM 8837 O O . CYS A 1 35 ? 10.011 -15.440 4.272 1.00 0.00 35 CYS A O 16
ATOM 8840 N N . ASN A 1 36 ? 12.027 -16.157 5.007 1.00 0.00 36 ASN A N 16
ATOM 8841 C CA . ASN A 1 36 ? 11.480 -16.885 6.138 1.00 0.00 36 ASN A CA 16
ATOM 8842 C C . ASN A 1 36 ? 10.349 -16.069 6.767 1.00 0.00 36 ASN A C 16
ATOM 8843 O O . ASN A 1 36 ? 9.411 -16.631 7.331 1.00 0.00 36 ASN A O 16
ATOM 8848 N N . LYS A 1 37 ? 10.474 -14.755 6.648 1.00 0.00 37 LYS A N 16
ATOM 8849 C CA . LYS A 1 37 ? 9.474 -13.855 7.197 1.00 0.00 37 LYS A CA 16
ATOM 8850 C C . LYS A 1 37 ? 8.362 -13.645 6.167 1.00 0.00 37 LYS A C 16
ATOM 8851 O O . LYS A 1 37 ? 8.011 -12.509 5.851 1.00 0.00 37 LYS A O 16
ATOM 8857 N N . ALA A 1 38 ? 7.840 -14.757 5.672 1.00 0.00 38 ALA A N 16
ATOM 8858 C CA . ALA A 1 38 ? 6.775 -14.709 4.684 1.00 0.00 38 ALA A CA 16
ATOM 8859 C C . ALA A 1 38 ? 5.503 -15.313 5.282 1.00 0.00 38 ALA A C 16
ATOM 8860 O O . ALA A 1 38 ? 4.827 -14.674 6.087 1.00 0.00 38 ALA A O 16
ATOM 8862 N N . SER A 1 39 ? 5.215 -16.537 4.865 1.00 0.00 39 SER A N 16
ATOM 8863 C CA . SER A 1 39 ? 4.035 -17.234 5.349 1.00 0.00 39 SER A CA 16
ATOM 8864 C C . SER A 1 39 ? 2.875 -16.250 5.509 1.00 0.00 39 SER A C 16
ATOM 8865 O O . SER A 1 39 ? 2.191 -16.252 6.531 1.00 0.00 39 SER A O 16
ATOM 8868 N N . GLY A 1 40 ? 2.688 -15.433 4.483 1.00 0.00 40 GLY A N 16
ATOM 8869 C CA . GLY A 1 40 ? 1.621 -14.446 4.497 1.00 0.00 40 GLY A CA 16
ATOM 8870 C C . GLY A 1 40 ? 1.227 -14.045 3.074 1.00 0.00 40 GLY A C 16
ATOM 8871 O O . GLY A 1 40 ? 0.892 -14.898 2.254 1.00 0.00 40 GLY A O 16
ATOM 8872 N N . PHE A 1 41 ? 1.281 -12.745 2.824 1.00 0.00 41 PHE A N 16
ATOM 8873 C CA . PHE A 1 41 ? 0.933 -12.219 1.515 1.00 0.00 41 PHE A CA 16
ATOM 8874 C C . PHE A 1 41 ? 2.010 -12.562 0.483 1.00 0.00 41 PHE A C 16
ATOM 8875 O O . PHE A 1 41 ? 1.706 -12.778 -0.689 1.00 0.00 41 PHE A O 16
ATOM 8883 N N . ILE A 1 42 ? 3.247 -12.600 0.957 1.00 0.00 42 ILE A N 16
ATOM 8884 C CA . ILE A 1 42 ? 4.371 -12.913 0.091 1.00 0.00 42 ILE A CA 16
ATOM 8885 C C . ILE A 1 42 ? 4.537 -14.431 0.006 1.00 0.00 42 ILE A C 16
ATOM 8886 O O . ILE A 1 42 ? 5.317 -14.930 -0.805 1.00 0.00 42 ILE A O 16
ATOM 8891 N N . ALA A 1 43 ? 3.791 -15.125 0.854 1.00 0.00 43 ALA A N 16
ATOM 8892 C CA . ALA A 1 43 ? 3.846 -16.576 0.885 1.00 0.00 43 ALA A CA 16
ATOM 8893 C C . ALA A 1 43 ? 4.016 -17.106 -0.541 1.00 0.00 43 ALA A C 16
ATOM 8894 O O . ALA A 1 43 ? 5.017 -17.748 -0.853 1.00 0.00 43 ALA A O 16
ATOM 8896 N N . THR A 1 44 ? 3.021 -16.818 -1.367 1.00 0.00 44 THR A N 16
ATOM 8897 C CA . THR A 1 44 ? 3.047 -17.258 -2.752 1.00 0.00 44 THR A CA 16
ATOM 8898 C C . THR A 1 44 ? 4.205 -16.594 -3.500 1.00 0.00 44 THR A C 16
ATOM 8899 O O . THR A 1 44 ? 4.701 -17.134 -4.488 1.00 0.00 44 THR A O 16
ATOM 8903 N N . LEU A 1 45 ? 4.602 -15.433 -3.001 1.00 0.00 45 LEU A N 16
ATOM 8904 C CA . LEU A 1 45 ? 5.692 -14.690 -3.610 1.00 0.00 45 LEU A CA 16
ATOM 8905 C C . LEU A 1 45 ? 7.003 -15.451 -3.397 1.00 0.00 45 LEU A C 16
ATOM 8906 O O . LEU A 1 45 ? 7.858 -15.481 -4.282 1.00 0.00 45 LEU A O 16
ATOM 8911 N N . CYS A 1 46 ? 7.121 -16.045 -2.219 1.00 0.00 46 CYS A N 16
ATOM 8912 C CA . CYS A 1 46 ? 8.313 -16.803 -1.879 1.00 0.00 46 CYS A CA 16
ATOM 8913 C C . CYS A 1 46 ? 8.328 -18.079 -2.724 1.00 0.00 46 CYS A C 16
ATOM 8914 O O . CYS A 1 46 ? 9.307 -18.359 -3.414 1.00 0.00 46 CYS A O 16
ATOM 8917 N N . THR A 1 47 ? 7.232 -18.818 -2.641 1.00 0.00 47 THR A N 16
ATOM 8918 C CA . THR A 1 47 ? 7.107 -20.058 -3.390 1.00 0.00 47 THR A CA 16
ATOM 8919 C C . THR A 1 47 ? 7.293 -19.798 -4.886 1.00 0.00 47 THR A C 16
ATOM 8920 O O . THR A 1 47 ? 7.643 -20.706 -5.638 1.00 0.00 47 THR A O 16
ATOM 8924 N N . LYS A 1 48 ? 7.051 -18.555 -5.273 1.00 0.00 48 LYS A N 16
ATOM 8925 C CA . LYS A 1 48 ? 7.187 -18.164 -6.666 1.00 0.00 48 LYS A CA 16
ATOM 8926 C C . LYS A 1 48 ? 8.645 -18.335 -7.098 1.00 0.00 48 LYS A C 16
ATOM 8927 O O . LYS A 1 48 ? 8.932 -19.051 -8.057 1.00 0.00 48 LYS A O 16
ATOM 8933 N N . VAL A 1 49 ? 9.527 -17.666 -6.371 1.00 0.00 49 VAL A N 16
ATOM 8934 C CA . VAL A 1 49 ? 10.948 -17.735 -6.668 1.00 0.00 49 VAL A CA 16
ATOM 8935 C C . VAL A 1 49 ? 11.361 -19.200 -6.825 1.00 0.00 49 VAL A C 16
ATOM 8936 O O . VAL A 1 49 ? 12.113 -19.542 -7.736 1.00 0.00 49 VAL A O 16
ATOM 8940 N N . LEU A 1 50 ? 10.851 -20.025 -5.922 1.00 0.00 50 LEU A N 16
ATOM 8941 C CA . LEU A 1 50 ? 11.158 -21.445 -5.949 1.00 0.00 50 LEU A CA 16
ATOM 8942 C C . LEU A 1 50 ? 10.638 -22.050 -7.254 1.00 0.00 50 LEU A C 16
ATOM 8943 O O . LEU A 1 50 ? 11.365 -22.761 -7.947 1.00 0.00 50 LEU A O 16
ATOM 8948 N N . ASP A 1 51 ? 9.382 -21.747 -7.551 1.00 0.00 51 ASP A N 16
ATOM 8949 C CA . ASP A 1 51 ? 8.756 -22.252 -8.761 1.00 0.00 51 ASP A CA 16
ATOM 8950 C C . ASP A 1 51 ? 9.574 -21.810 -9.976 1.00 0.00 51 ASP A C 16
ATOM 8951 O O . ASP A 1 51 ? 9.700 -22.553 -10.948 1.00 0.00 51 ASP A O 16
ATOM 8956 N N . PHE A 1 52 ? 10.108 -20.601 -9.881 1.00 0.00 52 PHE A N 16
ATOM 8957 C CA . PHE A 1 52 ? 10.910 -20.051 -10.961 1.00 0.00 52 PHE A CA 16
ATOM 8958 C C . PHE A 1 52 ? 12.304 -20.681 -10.984 1.00 0.00 52 PHE A C 16
ATOM 8959 O O . PHE A 1 52 ? 12.748 -21.177 -12.018 1.00 0.00 52 PHE A O 16
ATOM 8967 N N . GLY A 1 53 ? 12.957 -20.640 -9.831 1.00 0.00 53 GLY A N 16
ATOM 8968 C CA . GLY A 1 53 ? 14.291 -21.200 -9.707 1.00 0.00 53 GLY A CA 16
ATOM 8969 C C . GLY A 1 53 ? 15.297 -20.131 -9.274 1.00 0.00 53 GLY A C 16
ATOM 8970 O O . GLY A 1 53 ? 15.682 -19.278 -10.071 1.00 0.00 53 GLY A O 16
ATOM 8971 N N . ILE A 1 54 ? 15.693 -20.213 -8.012 1.00 0.00 54 ILE A N 16
ATOM 8972 C CA . ILE A 1 54 ? 16.646 -19.263 -7.464 1.00 0.00 54 ILE A CA 16
ATOM 8973 C C . ILE A 1 54 ? 17.807 -19.089 -8.445 1.00 0.00 54 ILE A C 16
ATOM 8974 O O . ILE A 1 54 ? 18.320 -17.984 -8.613 1.00 0.00 54 ILE A O 16
ATOM 8979 N N . ASP A 1 55 ? 18.186 -20.196 -9.066 1.00 0.00 55 ASP A N 16
ATOM 8980 C CA . ASP A 1 55 ? 19.277 -20.178 -10.026 1.00 0.00 55 ASP A CA 16
ATOM 8981 C C . ASP A 1 55 ? 18.893 -19.293 -11.213 1.00 0.00 55 ASP A C 16
ATOM 8982 O O . ASP A 1 55 ? 19.723 -18.549 -11.732 1.00 0.00 55 ASP A O 16
ATOM 8987 N N . LYS A 1 56 ? 17.633 -19.403 -11.608 1.00 0.00 56 LYS A N 16
ATOM 8988 C CA . LYS A 1 56 ? 17.128 -18.622 -12.724 1.00 0.00 56 LYS A CA 16
ATOM 8989 C C . LYS A 1 56 ? 17.294 -17.132 -12.415 1.00 0.00 56 LYS A C 16
ATOM 8990 O O . LYS A 1 56 ? 17.903 -16.398 -13.191 1.00 0.00 56 LYS A O 16
ATOM 8996 N N . LEU A 1 57 ? 16.741 -16.731 -11.280 1.00 0.00 57 LEU A N 16
ATOM 8997 C CA . LEU A 1 57 ? 16.820 -15.342 -10.859 1.00 0.00 57 LEU A CA 16
ATOM 8998 C C . LEU A 1 57 ? 18.245 -14.828 -11.077 1.00 0.00 57 LEU A C 16
ATOM 8999 O O . LEU A 1 57 ? 18.439 -13.700 -11.528 1.00 0.00 57 LEU A O 16
ATOM 9004 N N . ILE A 1 58 ? 19.204 -15.680 -10.747 1.00 0.00 58 ILE A N 16
ATOM 9005 C CA . ILE A 1 58 ? 20.605 -15.326 -10.902 1.00 0.00 58 ILE A CA 16
ATOM 9006 C C . ILE A 1 58 ? 20.953 -15.276 -12.391 1.00 0.00 58 ILE A C 16
ATOM 9007 O O . ILE A 1 58 ? 21.630 -14.354 -12.843 1.00 0.00 58 ILE A O 16
ATOM 9012 N N . GLN A 1 59 ? 20.474 -16.278 -13.112 1.00 0.00 59 GLN A N 16
ATOM 9013 C CA . GLN A 1 59 ? 20.725 -16.360 -14.541 1.00 0.00 59 GLN A CA 16
ATOM 9014 C C . GLN A 1 59 ? 20.286 -15.067 -15.231 1.00 0.00 59 GLN A C 16
ATOM 9015 O O . GLN A 1 59 ? 20.974 -14.571 -16.123 1.00 0.00 59 GLN A O 16
ATOM 9021 N N . LEU A 1 60 ? 19.144 -14.559 -14.794 1.00 0.00 60 LEU A N 16
ATOM 9022 C CA . LEU A 1 60 ? 18.605 -13.333 -15.359 1.00 0.00 60 LEU A CA 16
ATOM 9023 C C . LEU A 1 60 ? 19.594 -12.190 -15.123 1.00 0.00 60 LEU A C 16
ATOM 9024 O O . LEU A 1 60 ? 20.078 -11.577 -16.073 1.00 0.00 60 LEU A O 16
ATOM 9029 N N . ILE A 1 61 ? 19.864 -11.937 -13.851 1.00 0.00 61 ILE A N 16
ATOM 9030 C CA . ILE A 1 61 ? 20.787 -10.878 -13.478 1.00 0.00 61 ILE A CA 16
ATOM 9031 C C . ILE A 1 61 ? 22.059 -10.997 -14.319 1.00 0.00 61 ILE A C 16
ATOM 9032 O O . ILE A 1 61 ? 22.593 -9.992 -14.788 1.00 0.00 61 ILE A O 16
ATOM 9037 N N . GLU A 1 62 ? 22.508 -12.232 -14.485 1.00 0.00 62 GLU A N 16
ATOM 9038 C CA . GLU A 1 62 ? 23.708 -12.494 -15.261 1.00 0.00 62 GLU A CA 16
ATOM 9039 C C . GLU A 1 62 ? 23.574 -11.897 -16.663 1.00 0.00 62 GLU A C 16
ATOM 9040 O O . GLU A 1 62 ? 24.528 -11.329 -17.193 1.00 0.00 62 GLU A O 16
ATOM 9046 N N . ASP A 1 63 ? 22.382 -12.044 -17.223 1.00 0.00 63 ASP A N 16
ATOM 9047 C CA . ASP A 1 63 ? 22.112 -11.525 -18.553 1.00 0.00 63 ASP A CA 16
ATOM 9048 C C . ASP A 1 63 ? 21.970 -10.004 -18.484 1.00 0.00 63 ASP A C 16
ATOM 9049 O O . ASP A 1 63 ? 22.747 -9.275 -19.099 1.00 0.00 63 ASP A O 16
ATOM 9054 N N . LYS A 1 64 ? 20.971 -9.568 -17.729 1.00 0.00 64 LYS A N 16
ATOM 9055 C CA . LYS A 1 64 ? 20.718 -8.146 -17.571 1.00 0.00 64 LYS A CA 16
ATOM 9056 C C . LYS A 1 64 ? 19.267 -7.937 -17.133 1.00 0.00 64 LYS A C 16
ATOM 9057 O O . LYS A 1 64 ? 18.442 -7.459 -17.911 1.00 0.00 64 LYS A O 16
ATOM 9063 N N . VAL A 1 65 ? 18.998 -8.306 -15.889 1.00 0.00 65 VAL A N 16
ATOM 9064 C CA . VAL A 1 65 ? 17.661 -8.164 -15.338 1.00 0.00 65 VAL A CA 16
ATOM 9065 C C . VAL A 1 65 ? 17.750 -7.516 -13.955 1.00 0.00 65 VAL A C 16
ATOM 9066 O O . VAL A 1 65 ? 18.247 -8.126 -13.010 1.00 0.00 65 VAL A O 16
ATOM 9070 N N . ASP A 1 66 ? 17.260 -6.287 -13.881 1.00 0.00 66 ASP A N 16
ATOM 9071 C CA . ASP A 1 66 ? 17.277 -5.549 -12.630 1.00 0.00 66 ASP A CA 16
ATOM 9072 C C . ASP A 1 66 ? 16.724 -6.435 -11.512 1.00 0.00 66 ASP A C 16
ATOM 9073 O O . ASP A 1 66 ? 16.320 -7.571 -11.758 1.00 0.00 66 ASP A O 16
ATOM 9078 N N . ALA A 1 67 ? 16.723 -5.882 -10.308 1.00 0.00 67 ALA A N 16
ATOM 9079 C CA . ALA A 1 67 ? 16.225 -6.608 -9.152 1.00 0.00 67 ALA A CA 16
ATOM 9080 C C . ALA A 1 67 ? 14.699 -6.507 -9.109 1.00 0.00 67 ALA A C 16
ATOM 9081 O O . ALA A 1 67 ? 14.029 -7.391 -8.577 1.00 0.00 67 ALA A O 16
ATOM 9083 N N . ASN A 1 68 ? 14.194 -5.422 -9.677 1.00 0.00 68 ASN A N 16
ATOM 9084 C CA . ASN A 1 68 ? 12.759 -5.194 -9.710 1.00 0.00 68 ASN A CA 16
ATOM 9085 C C . ASN A 1 68 ? 12.154 -5.950 -10.895 1.00 0.00 68 ASN A C 16
ATOM 9086 O O . ASN A 1 68 ? 11.173 -6.675 -10.737 1.00 0.00 68 ASN A O 16
ATOM 9091 N N . ALA A 1 69 ? 12.765 -5.755 -12.054 1.00 0.00 69 ALA A N 16
ATOM 9092 C CA . ALA A 1 69 ? 12.299 -6.409 -13.265 1.00 0.00 69 ALA A CA 16
ATOM 9093 C C . ALA A 1 69 ? 12.208 -7.917 -13.022 1.00 0.00 69 ALA A C 16
ATOM 9094 O O . ALA A 1 69 ? 11.310 -8.580 -13.539 1.00 0.00 69 ALA A O 16
ATOM 9096 N N . ILE A 1 70 ? 13.149 -8.415 -12.234 1.00 0.00 70 ILE A N 16
ATOM 9097 C CA . ILE A 1 70 ? 13.186 -9.832 -11.916 1.00 0.00 70 ILE A CA 16
ATOM 9098 C C . ILE A 1 70 ? 12.078 -10.154 -10.911 1.00 0.00 70 ILE A C 16
ATOM 9099 O O . ILE A 1 70 ? 11.369 -11.148 -11.060 1.00 0.00 70 ILE A O 16
ATOM 9104 N N . CYS A 1 71 ? 11.963 -9.294 -9.909 1.00 0.00 71 CYS A N 16
ATOM 9105 C CA . CYS A 1 71 ? 10.953 -9.474 -8.880 1.00 0.00 71 CYS A CA 16
ATOM 9106 C C . CYS A 1 71 ? 9.576 -9.289 -9.521 1.00 0.00 71 CYS A C 16
ATOM 9107 O O . CYS A 1 71 ? 8.555 -9.581 -8.901 1.00 0.00 71 CYS A O 16
ATOM 9110 N N . ALA A 1 72 ? 9.593 -8.804 -10.754 1.00 0.00 72 ALA A N 16
ATOM 9111 C CA . ALA A 1 72 ? 8.358 -8.576 -11.485 1.00 0.00 72 ALA A CA 16
ATOM 9112 C C . ALA A 1 72 ? 7.918 -9.880 -12.153 1.00 0.00 72 ALA A C 16
ATOM 9113 O O . ALA A 1 72 ? 6.729 -10.193 -12.188 1.00 0.00 72 ALA A O 16
ATOM 9115 N N . LYS A 1 73 ? 8.901 -10.605 -12.668 1.00 0.00 73 LYS A N 16
ATOM 9116 C CA . LYS A 1 73 ? 8.630 -11.868 -13.333 1.00 0.00 73 LYS A CA 16
ATOM 9117 C C . LYS A 1 73 ? 7.849 -12.781 -12.386 1.00 0.00 73 LYS A C 16
ATOM 9118 O O . LYS A 1 73 ? 6.691 -13.107 -12.646 1.00 0.00 73 LYS A O 16
ATOM 9124 N N . ILE A 1 74 ? 8.513 -13.168 -11.307 1.00 0.00 74 ILE A N 16
ATOM 9125 C CA . ILE A 1 74 ? 7.896 -14.037 -10.320 1.00 0.00 74 ILE A CA 16
ATOM 9126 C C . ILE A 1 74 ? 6.762 -13.284 -9.621 1.00 0.00 74 ILE A C 16
ATOM 9127 O O . ILE A 1 74 ? 6.060 -13.849 -8.784 1.00 0.00 74 ILE A O 16
ATOM 9132 N N . HIS A 1 75 ? 6.619 -12.020 -9.990 1.00 0.00 75 HIS A N 16
ATOM 9133 C CA . HIS A 1 75 ? 5.583 -11.183 -9.410 1.00 0.00 75 HIS A CA 16
ATOM 9134 C C . HIS A 1 75 ? 5.781 -11.098 -7.895 1.00 0.00 75 HIS A C 16
ATOM 9135 O O . HIS A 1 75 ? 4.811 -11.080 -7.138 1.00 0.00 75 HIS A O 16
ATOM 9142 N N . ALA A 1 76 ? 7.044 -11.047 -7.497 1.00 0.00 76 ALA A N 16
ATOM 9143 C CA . ALA A 1 76 ? 7.382 -10.964 -6.087 1.00 0.00 76 ALA A CA 16
ATOM 9144 C C . ALA A 1 76 ? 7.244 -9.514 -5.618 1.00 0.00 76 ALA A C 16
ATOM 9145 O O . ALA A 1 76 ? 8.180 -8.949 -5.054 1.00 0.00 76 ALA A O 16
ATOM 9147 N N . CYS A 1 77 ? 6.070 -8.954 -5.869 1.00 0.00 77 CYS A N 16
ATOM 9148 C CA . CYS A 1 77 ? 5.799 -7.580 -5.480 1.00 0.00 77 CYS A CA 16
ATOM 9149 C C . CYS A 1 77 ? 4.345 -7.493 -5.009 1.00 0.00 77 CYS A C 16
ATOM 9150 O O . CYS A 1 77 ? 3.775 -8.485 -4.556 1.00 0.00 77 CYS A O 16
ATOM 9153 N N . GLY A 1 1 ? 3.776 -7.266 -5.491 1.00 0.00 1 GLY A N 17
ATOM 9154 C CA . GLY A 1 1 ? 2.795 -6.254 -5.841 1.00 0.00 1 GLY A CA 17
ATOM 9155 C C . GLY A 1 1 ? 3.283 -4.857 -5.450 1.00 0.00 1 GLY A C 17
ATOM 9156 O O . GLY A 1 1 ? 3.484 -4.002 -6.309 1.00 0.00 1 GLY A O 17
ATOM 9157 N N . GLU A 1 2 ? 3.458 -4.671 -4.149 1.00 0.00 2 GLU A N 17
ATOM 9158 C CA . GLU A 1 2 ? 3.919 -3.393 -3.632 1.00 0.00 2 GLU A CA 17
ATOM 9159 C C . GLU A 1 2 ? 4.013 -3.441 -2.106 1.00 0.00 2 GLU A C 17
ATOM 9160 O O . GLU A 1 2 ? 3.724 -2.453 -1.432 1.00 0.00 2 GLU A O 17
ATOM 9166 N N . ILE A 1 3 ? 4.417 -4.599 -1.606 1.00 0.00 3 ILE A N 17
ATOM 9167 C CA . ILE A 1 3 ? 4.552 -4.788 -0.172 1.00 0.00 3 ILE A CA 17
ATOM 9168 C C . ILE A 1 3 ? 6.032 -4.970 0.177 1.00 0.00 3 ILE A C 17
ATOM 9169 O O . ILE A 1 3 ? 6.547 -4.306 1.075 1.00 0.00 3 ILE A O 17
ATOM 9174 N N . LEU A 1 4 ? 6.672 -5.872 -0.552 1.00 0.00 4 LEU A N 17
ATOM 9175 C CA . LEU A 1 4 ? 8.081 -6.149 -0.331 1.00 0.00 4 LEU A CA 17
ATOM 9176 C C . LEU A 1 4 ? 8.820 -6.111 -1.670 1.00 0.00 4 LEU A C 17
ATOM 9177 O O . LEU A 1 4 ? 9.752 -6.882 -1.892 1.00 0.00 4 LEU A O 17
ATOM 9182 N N . CYS A 1 5 ? 8.377 -5.204 -2.529 1.00 0.00 5 CYS A N 17
ATOM 9183 C CA . CYS A 1 5 ? 8.984 -5.055 -3.841 1.00 0.00 5 CYS A CA 17
ATOM 9184 C C . CYS A 1 5 ? 10.433 -4.605 -3.649 1.00 0.00 5 CYS A C 17
ATOM 9185 O O . CYS A 1 5 ? 11.361 -5.394 -3.826 1.00 0.00 5 CYS A O 17
ATOM 9188 N N . ASN A 1 6 ? 10.585 -3.338 -3.293 1.00 0.00 6 ASN A N 17
ATOM 9189 C CA . ASN A 1 6 ? 11.906 -2.774 -3.076 1.00 0.00 6 ASN A CA 17
ATOM 9190 C C . ASN A 1 6 ? 12.683 -3.665 -2.105 1.00 0.00 6 ASN A C 17
ATOM 9191 O O . ASN A 1 6 ? 13.913 -3.644 -2.088 1.00 0.00 6 ASN A O 17
ATOM 9196 N N . LEU A 1 7 ? 11.934 -4.425 -1.321 1.00 0.00 7 LEU A N 17
ATOM 9197 C CA . LEU A 1 7 ? 12.538 -5.322 -0.350 1.00 0.00 7 LEU A CA 17
ATOM 9198 C C . LEU A 1 7 ? 13.331 -6.404 -1.084 1.00 0.00 7 LEU A C 17
ATOM 9199 O O . LEU A 1 7 ? 14.559 -6.426 -1.026 1.00 0.00 7 LEU A O 17
ATOM 9204 N N . CYS A 1 8 ? 12.596 -7.276 -1.760 1.00 0.00 8 CYS A N 17
ATOM 9205 C CA . CYS A 1 8 ? 13.216 -8.359 -2.505 1.00 0.00 8 CYS A CA 17
ATOM 9206 C C . CYS A 1 8 ? 14.323 -7.767 -3.380 1.00 0.00 8 CYS A C 17
ATOM 9207 O O . CYS A 1 8 ? 15.475 -8.191 -3.300 1.00 0.00 8 CYS A O 17
ATOM 9210 N N . THR A 1 9 ? 13.935 -6.797 -4.194 1.00 0.00 9 THR A N 17
ATOM 9211 C CA . THR A 1 9 ? 14.880 -6.142 -5.083 1.00 0.00 9 THR A CA 17
ATOM 9212 C C . THR A 1 9 ? 16.117 -5.688 -4.305 1.00 0.00 9 THR A C 17
ATOM 9213 O O . THR A 1 9 ? 17.186 -5.503 -4.885 1.00 0.00 9 THR A O 17
ATOM 9217 N N . GLY A 1 10 ? 15.931 -5.523 -3.004 1.00 0.00 10 GLY A N 17
ATOM 9218 C CA . GLY A 1 10 ? 17.018 -5.095 -2.141 1.00 0.00 10 GLY A CA 17
ATOM 9219 C C . GLY A 1 10 ? 17.996 -6.241 -1.881 1.00 0.00 10 GLY A C 17
ATOM 9220 O O . GLY A 1 10 ? 19.203 -6.022 -1.781 1.00 0.00 10 GLY A O 17
ATOM 9221 N N . LEU A 1 11 ? 17.440 -7.439 -1.778 1.00 0.00 11 LEU A N 17
ATOM 9222 C CA . LEU A 1 11 ? 18.249 -8.621 -1.530 1.00 0.00 11 LEU A CA 17
ATOM 9223 C C . LEU A 1 11 ? 18.851 -9.106 -2.851 1.00 0.00 11 LEU A C 17
ATOM 9224 O O . LEU A 1 11 ? 20.004 -9.533 -2.892 1.00 0.00 11 LEU A O 17
ATOM 9229 N N . ILE A 1 12 ? 18.044 -9.024 -3.898 1.00 0.00 12 ILE A N 17
ATOM 9230 C CA . ILE A 1 12 ? 18.483 -9.449 -5.216 1.00 0.00 12 ILE A CA 17
ATOM 9231 C C . ILE A 1 12 ? 19.848 -8.829 -5.519 1.00 0.00 12 ILE A C 17
ATOM 9232 O O . ILE A 1 12 ? 20.779 -9.530 -5.916 1.00 0.00 12 ILE A O 17
ATOM 9237 N N . ASN A 1 13 ? 19.925 -7.521 -5.321 1.00 0.00 13 ASN A N 17
ATOM 9238 C CA . ASN A 1 13 ? 21.162 -6.798 -5.568 1.00 0.00 13 ASN A CA 17
ATOM 9239 C C . ASN A 1 13 ? 22.263 -7.356 -4.663 1.00 0.00 13 ASN A C 17
ATOM 9240 O O . ASN A 1 13 ? 23.431 -7.387 -5.047 1.00 0.00 13 ASN A O 17
ATOM 9245 N N . THR A 1 14 ? 21.851 -7.782 -3.479 1.00 0.00 14 THR A N 17
ATOM 9246 C CA . THR A 1 14 ? 22.788 -8.337 -2.515 1.00 0.00 14 THR A CA 17
ATOM 9247 C C . THR A 1 14 ? 23.260 -9.720 -2.967 1.00 0.00 14 THR A C 17
ATOM 9248 O O . THR A 1 14 ? 24.312 -10.192 -2.538 1.00 0.00 14 THR A O 17
ATOM 9252 N N . LEU A 1 15 ? 22.459 -10.333 -3.827 1.00 0.00 15 LEU A N 17
ATOM 9253 C CA . LEU A 1 15 ? 22.782 -11.652 -4.341 1.00 0.00 15 LEU A CA 17
ATOM 9254 C C . LEU A 1 15 ? 23.919 -11.535 -5.358 1.00 0.00 15 LEU A C 17
ATOM 9255 O O . LEU A 1 15 ? 24.743 -12.439 -5.480 1.00 0.00 15 LEU A O 17
ATOM 9260 N N . GLU A 1 16 ? 23.927 -10.412 -6.062 1.00 0.00 16 GLU A N 17
ATOM 9261 C CA . GLU A 1 16 ? 24.949 -10.166 -7.065 1.00 0.00 16 GLU A CA 17
ATOM 9262 C C . GLU A 1 16 ? 26.290 -9.861 -6.391 1.00 0.00 16 GLU A C 17
ATOM 9263 O O . GLU A 1 16 ? 27.347 -10.038 -6.996 1.00 0.00 16 GLU A O 17
ATOM 9269 N N . ASN A 1 17 ? 26.202 -9.410 -5.149 1.00 0.00 17 ASN A N 17
ATOM 9270 C CA . ASN A 1 17 ? 27.396 -9.080 -4.387 1.00 0.00 17 ASN A CA 17
ATOM 9271 C C . ASN A 1 17 ? 27.570 -10.096 -3.256 1.00 0.00 17 ASN A C 17
ATOM 9272 O O . ASN A 1 17 ? 28.548 -10.039 -2.512 1.00 0.00 17 ASN A O 17
ATOM 9277 N N . LEU A 1 18 ? 26.607 -11.000 -3.163 1.00 0.00 18 LEU A N 17
ATOM 9278 C CA . LEU A 1 18 ? 26.643 -12.027 -2.135 1.00 0.00 18 LEU A CA 17
ATOM 9279 C C . LEU A 1 18 ? 28.027 -12.676 -2.116 1.00 0.00 18 LEU A C 17
ATOM 9280 O O . LEU A 1 18 ? 28.940 -12.181 -1.457 1.00 0.00 18 LEU A O 17
ATOM 9285 N N . LEU A 1 19 ? 28.141 -13.775 -2.847 1.00 0.00 19 LEU A N 17
ATOM 9286 C CA . LEU A 1 19 ? 29.399 -14.497 -2.922 1.00 0.00 19 LEU A CA 17
ATOM 9287 C C . LEU A 1 19 ? 29.970 -14.374 -4.337 1.00 0.00 19 LEU A C 17
ATOM 9288 O O . LEU A 1 19 ? 31.076 -13.868 -4.521 1.00 0.00 19 LEU A O 17
ATOM 9293 N N . THR A 1 20 ? 29.188 -14.843 -5.298 1.00 0.00 20 THR A N 17
ATOM 9294 C CA . THR A 1 20 ? 29.602 -14.791 -6.690 1.00 0.00 20 THR A CA 17
ATOM 9295 C C . THR A 1 20 ? 31.110 -15.023 -6.808 1.00 0.00 20 THR A C 17
ATOM 9296 O O . THR A 1 20 ? 31.792 -14.328 -7.559 1.00 0.00 20 THR A O 17
ATOM 9300 N N . THR A 1 21 ? 31.586 -16.002 -6.054 1.00 0.00 21 THR A N 17
ATOM 9301 C CA . THR A 1 21 ? 33.000 -16.334 -6.063 1.00 0.00 21 THR A CA 17
ATOM 9302 C C . THR A 1 21 ? 33.263 -17.580 -5.214 1.00 0.00 21 THR A C 17
ATOM 9303 O O . THR A 1 21 ? 33.966 -18.493 -5.645 1.00 0.00 21 THR A O 17
ATOM 9307 N N . LYS A 1 22 ? 32.681 -17.578 -4.023 1.00 0.00 22 LYS A N 17
ATOM 9308 C CA . LYS A 1 22 ? 32.843 -18.697 -3.111 1.00 0.00 22 LYS A CA 17
ATOM 9309 C C . LYS A 1 22 ? 31.834 -19.790 -3.468 1.00 0.00 22 LYS A C 17
ATOM 9310 O O . LYS A 1 22 ? 32.196 -20.803 -4.066 1.00 0.00 22 LYS A O 17
ATOM 9316 N N . GLY A 1 23 ? 30.589 -19.550 -3.085 1.00 0.00 23 GLY A N 17
ATOM 9317 C CA . GLY A 1 23 ? 29.525 -20.501 -3.358 1.00 0.00 23 GLY A CA 17
ATOM 9318 C C . GLY A 1 23 ? 28.153 -19.828 -3.275 1.00 0.00 23 GLY A C 17
ATOM 9319 O O . GLY A 1 23 ? 27.548 -19.773 -2.206 1.00 0.00 23 GLY A O 17
ATOM 9320 N N . ALA A 1 24 ? 27.701 -19.337 -4.420 1.00 0.00 24 ALA A N 17
ATOM 9321 C CA . ALA A 1 24 ? 26.412 -18.671 -4.491 1.00 0.00 24 ALA A CA 17
ATOM 9322 C C . ALA A 1 24 ? 25.341 -19.575 -3.879 1.00 0.00 24 ALA A C 17
ATOM 9323 O O . ALA A 1 24 ? 24.263 -19.108 -3.512 1.00 0.00 24 ALA A O 17
ATOM 9325 N N . ASP A 1 25 ? 25.674 -20.854 -3.786 1.00 0.00 25 ASP A N 17
ATOM 9326 C CA . ASP A 1 25 ? 24.754 -21.828 -3.225 1.00 0.00 25 ASP A CA 17
ATOM 9327 C C . ASP A 1 25 ? 24.213 -21.305 -1.893 1.00 0.00 25 ASP A C 17
ATOM 9328 O O . ASP A 1 25 ? 23.075 -21.591 -1.524 1.00 0.00 25 ASP A O 17
ATOM 9333 N N . LYS A 1 26 ? 25.054 -20.545 -1.207 1.00 0.00 26 LYS A N 17
ATOM 9334 C CA . LYS A 1 26 ? 24.675 -19.978 0.076 1.00 0.00 26 LYS A CA 17
ATOM 9335 C C . LYS A 1 26 ? 23.577 -18.934 -0.137 1.00 0.00 26 LYS A C 17
ATOM 9336 O O . LYS A 1 26 ? 22.870 -18.570 0.802 1.00 0.00 26 LYS A O 17
ATOM 9342 N N . VAL A 1 27 ? 23.468 -18.482 -1.378 1.00 0.00 27 VAL A N 17
ATOM 9343 C CA . VAL A 1 27 ? 22.468 -17.487 -1.726 1.00 0.00 27 VAL A CA 17
ATOM 9344 C C . VAL A 1 27 ? 21.076 -18.033 -1.399 1.00 0.00 27 VAL A C 17
ATOM 9345 O O . VAL A 1 27 ? 20.296 -17.381 -0.707 1.00 0.00 27 VAL A O 17
ATOM 9349 N N . LYS A 1 28 ? 20.807 -19.224 -1.915 1.00 0.00 28 LYS A N 17
ATOM 9350 C CA . LYS A 1 28 ? 19.524 -19.865 -1.686 1.00 0.00 28 LYS A CA 17
ATOM 9351 C C . LYS A 1 28 ? 19.339 -20.109 -0.187 1.00 0.00 28 LYS A C 17
ATOM 9352 O O . LYS A 1 28 ? 18.239 -20.426 0.264 1.00 0.00 28 LYS A O 17
ATOM 9358 N N . ASP A 1 29 ? 20.432 -19.951 0.545 1.00 0.00 29 ASP A N 17
ATOM 9359 C CA . ASP A 1 29 ? 20.405 -20.150 1.984 1.00 0.00 29 ASP A CA 17
ATOM 9360 C C . ASP A 1 29 ? 19.956 -18.855 2.664 1.00 0.00 29 ASP A C 17
ATOM 9361 O O . ASP A 1 29 ? 19.279 -18.892 3.691 1.00 0.00 29 ASP A O 17
ATOM 9366 N N . TYR A 1 30 ? 20.351 -17.741 2.065 1.00 0.00 30 TYR A N 17
ATOM 9367 C CA . TYR A 1 30 ? 19.998 -16.438 2.600 1.00 0.00 30 TYR A CA 17
ATOM 9368 C C . TYR A 1 30 ? 18.658 -15.958 2.038 1.00 0.00 30 TYR A C 17
ATOM 9369 O O . TYR A 1 30 ? 17.960 -15.172 2.675 1.00 0.00 30 TYR A O 17
ATOM 9378 N N . ILE A 1 31 ? 18.339 -16.454 0.851 1.00 0.00 31 ILE A N 17
ATOM 9379 C CA . ILE A 1 31 ? 17.096 -16.086 0.196 1.00 0.00 31 ILE A CA 17
ATOM 9380 C C . ILE A 1 31 ? 15.928 -16.782 0.901 1.00 0.00 31 ILE A C 17
ATOM 9381 O O . ILE A 1 31 ? 14.856 -16.199 1.055 1.00 0.00 31 ILE A O 17
ATOM 9386 N N . SER A 1 32 ? 16.176 -18.017 1.307 1.00 0.00 32 SER A N 17
ATOM 9387 C CA . SER A 1 32 ? 15.159 -18.799 1.991 1.00 0.00 32 SER A CA 17
ATOM 9388 C C . SER A 1 32 ? 14.973 -18.280 3.418 1.00 0.00 32 SER A C 17
ATOM 9389 O O . SER A 1 32 ? 13.850 -18.211 3.916 1.00 0.00 32 SER A O 17
ATOM 9392 N N . SER A 1 33 ? 16.091 -17.929 4.037 1.00 0.00 33 SER A N 17
ATOM 9393 C CA . SER A 1 33 ? 16.064 -17.418 5.397 1.00 0.00 33 SER A CA 17
ATOM 9394 C C . SER A 1 33 ? 15.340 -16.072 5.437 1.00 0.00 33 SER A C 17
ATOM 9395 O O . SER A 1 33 ? 14.594 -15.791 6.374 1.00 0.00 33 SER A O 17
ATOM 9398 N N . LEU A 1 34 ? 15.582 -15.274 4.406 1.00 0.00 34 LEU A N 17
ATOM 9399 C CA . LEU A 1 34 ? 14.962 -13.963 4.313 1.00 0.00 34 LEU A CA 17
ATOM 9400 C C . LEU A 1 34 ? 13.500 -14.126 3.889 1.00 0.00 34 LEU A C 17
ATOM 9401 O O . LEU A 1 34 ? 12.602 -13.561 4.513 1.00 0.00 34 LEU A O 17
ATOM 9406 N N . CYS A 1 35 ? 13.306 -14.899 2.831 1.00 0.00 35 CYS A N 17
ATOM 9407 C CA . CYS A 1 35 ? 11.969 -15.141 2.316 1.00 0.00 35 CYS A CA 17
ATOM 9408 C C . CYS A 1 35 ? 11.175 -15.899 3.383 1.00 0.00 35 CYS A C 17
ATOM 9409 O O . CYS A 1 35 ? 9.959 -15.742 3.485 1.00 0.00 35 CYS A O 17
ATOM 9412 N N . ASN A 1 36 ? 11.894 -16.705 4.150 1.00 0.00 36 ASN A N 17
ATOM 9413 C CA . ASN A 1 36 ? 11.272 -17.487 5.204 1.00 0.00 36 ASN A CA 17
ATOM 9414 C C . ASN A 1 36 ? 10.374 -16.578 6.045 1.00 0.00 36 ASN A C 17
ATOM 9415 O O . ASN A 1 36 ? 9.440 -17.049 6.694 1.00 0.00 36 ASN A O 17
ATOM 9420 N N . LYS A 1 37 ? 10.686 -15.291 6.007 1.00 0.00 37 LYS A N 17
ATOM 9421 C CA . LYS A 1 37 ? 9.919 -14.312 6.758 1.00 0.00 37 LYS A CA 17
ATOM 9422 C C . LYS A 1 37 ? 8.704 -13.882 5.933 1.00 0.00 37 LYS A C 17
ATOM 9423 O O . LYS A 1 37 ? 8.478 -12.690 5.731 1.00 0.00 37 LYS A O 17
ATOM 9429 N N . ALA A 1 38 ? 7.955 -14.876 5.480 1.00 0.00 38 ALA A N 17
ATOM 9430 C CA . ALA A 1 38 ? 6.769 -14.615 4.681 1.00 0.00 38 ALA A CA 17
ATOM 9431 C C . ALA A 1 38 ? 5.548 -15.217 5.380 1.00 0.00 38 ALA A C 17
ATOM 9432 O O . ALA A 1 38 ? 5.034 -14.647 6.341 1.00 0.00 38 ALA A O 17
ATOM 9434 N N . SER A 1 39 ? 5.117 -16.362 4.869 1.00 0.00 39 SER A N 17
ATOM 9435 C CA . SER A 1 39 ? 3.967 -17.047 5.433 1.00 0.00 39 SER A CA 17
ATOM 9436 C C . SER A 1 39 ? 2.843 -16.045 5.707 1.00 0.00 39 SER A C 17
ATOM 9437 O O . SER A 1 39 ? 2.425 -15.874 6.851 1.00 0.00 39 SER A O 17
ATOM 9440 N N . GLY A 1 40 ? 2.387 -15.409 4.638 1.00 0.00 40 GLY A N 17
ATOM 9441 C CA . GLY A 1 40 ? 1.320 -14.429 4.749 1.00 0.00 40 GLY A CA 17
ATOM 9442 C C . GLY A 1 40 ? 0.932 -13.882 3.374 1.00 0.00 40 GLY A C 17
ATOM 9443 O O . GLY A 1 40 ? 0.370 -14.603 2.552 1.00 0.00 40 GLY A O 17
ATOM 9444 N N . PHE A 1 41 ? 1.248 -12.612 3.166 1.00 0.00 41 PHE A N 17
ATOM 9445 C CA . PHE A 1 41 ? 0.939 -11.961 1.905 1.00 0.00 41 PHE A CA 17
ATOM 9446 C C . PHE A 1 41 ? 1.967 -12.328 0.832 1.00 0.00 41 PHE A C 17
ATOM 9447 O O . PHE A 1 41 ? 1.621 -12.474 -0.340 1.00 0.00 41 PHE A O 17
ATOM 9455 N N . ILE A 1 42 ? 3.209 -12.468 1.271 1.00 0.00 42 ILE A N 17
ATOM 9456 C CA . ILE A 1 42 ? 4.288 -12.816 0.363 1.00 0.00 42 ILE A CA 17
ATOM 9457 C C . ILE A 1 42 ? 4.352 -14.337 0.212 1.00 0.00 42 ILE A C 17
ATOM 9458 O O . ILE A 1 42 ? 5.086 -14.851 -0.631 1.00 0.00 42 ILE A O 17
ATOM 9463 N N . ALA A 1 43 ? 3.574 -15.016 1.043 1.00 0.00 43 ALA A N 17
ATOM 9464 C CA . ALA A 1 43 ? 3.533 -16.467 1.013 1.00 0.00 43 ALA A CA 17
ATOM 9465 C C . ALA A 1 43 ? 3.642 -16.947 -0.437 1.00 0.00 43 ALA A C 17
ATOM 9466 O O . ALA A 1 43 ? 4.599 -17.630 -0.797 1.00 0.00 43 ALA A O 17
ATOM 9468 N N . THR A 1 44 ? 2.648 -16.569 -1.227 1.00 0.00 44 THR A N 17
ATOM 9469 C CA . THR A 1 44 ? 2.620 -16.951 -2.629 1.00 0.00 44 THR A CA 17
ATOM 9470 C C . THR A 1 44 ? 3.796 -16.318 -3.377 1.00 0.00 44 THR A C 17
ATOM 9471 O O . THR A 1 44 ? 4.235 -16.838 -4.403 1.00 0.00 44 THR A O 17
ATOM 9475 N N . LEU A 1 45 ? 4.272 -15.207 -2.835 1.00 0.00 45 LEU A N 17
ATOM 9476 C CA . LEU A 1 45 ? 5.388 -14.499 -3.439 1.00 0.00 45 LEU A CA 17
ATOM 9477 C C . LEU A 1 45 ? 6.659 -15.338 -3.291 1.00 0.00 45 LEU A C 17
ATOM 9478 O O . LEU A 1 45 ? 7.469 -15.412 -4.213 1.00 0.00 45 LEU A O 17
ATOM 9483 N N . CYS A 1 46 ? 6.793 -15.949 -2.123 1.00 0.00 46 CYS A N 17
ATOM 9484 C CA . CYS A 1 46 ? 7.952 -16.779 -1.842 1.00 0.00 46 CYS A CA 17
ATOM 9485 C C . CYS A 1 46 ? 7.891 -18.011 -2.747 1.00 0.00 46 CYS A C 17
ATOM 9486 O O . CYS A 1 46 ? 8.817 -18.268 -3.516 1.00 0.00 46 CYS A O 17
ATOM 9489 N N . THR A 1 47 ? 6.793 -18.741 -2.626 1.00 0.00 47 THR A N 17
ATOM 9490 C CA . THR A 1 47 ? 6.599 -19.941 -3.423 1.00 0.00 47 THR A CA 17
ATOM 9491 C C . THR A 1 47 ? 6.857 -19.645 -4.902 1.00 0.00 47 THR A C 17
ATOM 9492 O O . THR A 1 47 ? 7.184 -20.547 -5.671 1.00 0.00 47 THR A O 17
ATOM 9496 N N . LYS A 1 48 ? 6.700 -18.377 -5.255 1.00 0.00 48 LYS A N 17
ATOM 9497 C CA . LYS A 1 48 ? 6.913 -17.951 -6.629 1.00 0.00 48 LYS A CA 17
ATOM 9498 C C . LYS A 1 48 ? 8.384 -18.151 -6.998 1.00 0.00 48 LYS A C 17
ATOM 9499 O O . LYS A 1 48 ? 8.694 -18.820 -7.982 1.00 0.00 48 LYS A O 17
ATOM 9505 N N . VAL A 1 49 ? 9.250 -17.559 -6.189 1.00 0.00 49 VAL A N 17
ATOM 9506 C CA . VAL A 1 49 ? 10.681 -17.663 -6.419 1.00 0.00 49 VAL A CA 17
ATOM 9507 C C . VAL A 1 49 ? 11.065 -19.138 -6.554 1.00 0.00 49 VAL A C 17
ATOM 9508 O O . VAL A 1 49 ? 11.821 -19.507 -7.452 1.00 0.00 49 VAL A O 17
ATOM 9512 N N . LEU A 1 50 ? 10.527 -19.942 -5.648 1.00 0.00 50 LEU A N 17
ATOM 9513 C CA . LEU A 1 50 ? 10.803 -21.368 -5.655 1.00 0.00 50 LEU A CA 17
ATOM 9514 C C . LEU A 1 50 ? 10.325 -21.970 -6.977 1.00 0.00 50 LEU A C 17
ATOM 9515 O O . LEU A 1 50 ? 11.109 -22.572 -7.710 1.00 0.00 50 LEU A O 17
ATOM 9520 N N . ASP A 1 51 ? 9.041 -21.787 -7.244 1.00 0.00 51 ASP A N 17
ATOM 9521 C CA . ASP A 1 51 ? 8.448 -22.304 -8.467 1.00 0.00 51 ASP A CA 17
ATOM 9522 C C . ASP A 1 51 ? 9.311 -21.892 -9.660 1.00 0.00 51 ASP A C 17
ATOM 9523 O O . ASP A 1 51 ? 9.486 -22.665 -10.601 1.00 0.00 51 ASP A O 17
ATOM 9528 N N . PHE A 1 52 ? 9.827 -20.674 -9.584 1.00 0.00 52 PHE A N 17
ATOM 9529 C CA . PHE A 1 52 ? 10.668 -20.149 -10.647 1.00 0.00 52 PHE A CA 17
ATOM 9530 C C . PHE A 1 52 ? 12.055 -20.793 -10.616 1.00 0.00 52 PHE A C 17
ATOM 9531 O O . PHE A 1 52 ? 12.494 -21.379 -11.605 1.00 0.00 52 PHE A O 17
ATOM 9539 N N . GLY A 1 53 ? 12.708 -20.662 -9.472 1.00 0.00 53 GLY A N 17
ATOM 9540 C CA . GLY A 1 53 ? 14.037 -21.223 -9.299 1.00 0.00 53 GLY A CA 17
ATOM 9541 C C . GLY A 1 53 ? 15.031 -20.151 -8.847 1.00 0.00 53 GLY A C 17
ATOM 9542 O O . GLY A 1 53 ? 15.434 -19.299 -9.638 1.00 0.00 53 GLY A O 17
ATOM 9543 N N . ILE A 1 54 ? 15.399 -20.229 -7.577 1.00 0.00 54 ILE A N 17
ATOM 9544 C CA . ILE A 1 54 ? 16.338 -19.276 -7.010 1.00 0.00 54 ILE A CA 17
ATOM 9545 C C . ILE A 1 54 ? 17.524 -19.106 -7.962 1.00 0.00 54 ILE A C 17
ATOM 9546 O O . ILE A 1 54 ? 18.030 -17.999 -8.137 1.00 0.00 54 ILE A O 17
ATOM 9551 N N . ASP A 1 55 ? 17.932 -20.221 -8.550 1.00 0.00 55 ASP A N 17
ATOM 9552 C CA . ASP A 1 55 ? 19.049 -20.210 -9.479 1.00 0.00 55 ASP A CA 17
ATOM 9553 C C . ASP A 1 55 ? 18.680 -19.372 -10.704 1.00 0.00 55 ASP A C 17
ATOM 9554 O O . ASP A 1 55 ? 19.519 -18.656 -11.247 1.00 0.00 55 ASP A O 17
ATOM 9559 N N . LYS A 1 56 ? 17.421 -19.488 -11.103 1.00 0.00 56 LYS A N 17
ATOM 9560 C CA . LYS A 1 56 ? 16.930 -18.749 -12.254 1.00 0.00 56 LYS A CA 17
ATOM 9561 C C . LYS A 1 56 ? 17.079 -17.249 -11.994 1.00 0.00 56 LYS A C 17
ATOM 9562 O O . LYS A 1 56 ? 17.720 -16.542 -12.769 1.00 0.00 56 LYS A O 17
ATOM 9568 N N . LEU A 1 57 ? 16.475 -16.809 -10.899 1.00 0.00 57 LEU A N 17
ATOM 9569 C CA . LEU A 1 57 ? 16.532 -15.406 -10.526 1.00 0.00 57 LEU A CA 17
ATOM 9570 C C . LEU A 1 57 ? 17.951 -14.880 -10.750 1.00 0.00 57 LEU A C 17
ATOM 9571 O O . LEU A 1 57 ? 18.135 -13.781 -11.271 1.00 0.00 57 LEU A O 17
ATOM 9576 N N . ILE A 1 58 ? 18.918 -15.690 -10.347 1.00 0.00 58 ILE A N 17
ATOM 9577 C CA . ILE A 1 58 ? 20.316 -15.320 -10.497 1.00 0.00 58 ILE A CA 17
ATOM 9578 C C . ILE A 1 58 ? 20.681 -15.317 -11.983 1.00 0.00 58 ILE A C 17
ATOM 9579 O O . ILE A 1 58 ? 21.291 -14.368 -12.473 1.00 0.00 58 ILE A O 17
ATOM 9584 N N . GLN A 1 59 ? 20.292 -16.388 -12.657 1.00 0.00 59 GLN A N 17
ATOM 9585 C CA . GLN A 1 59 ? 20.571 -16.521 -14.077 1.00 0.00 59 GLN A CA 17
ATOM 9586 C C . GLN A 1 59 ? 20.140 -15.257 -14.823 1.00 0.00 59 GLN A C 17
ATOM 9587 O O . GLN A 1 59 ? 20.840 -14.793 -15.722 1.00 0.00 59 GLN A O 17
ATOM 9593 N N . LEU A 1 60 ? 18.990 -14.735 -14.422 1.00 0.00 60 LEU A N 17
ATOM 9594 C CA . LEU A 1 60 ? 18.458 -13.532 -15.041 1.00 0.00 60 LEU A CA 17
ATOM 9595 C C . LEU A 1 60 ? 19.449 -12.382 -14.846 1.00 0.00 60 LEU A C 17
ATOM 9596 O O . LEU A 1 60 ? 19.933 -11.804 -15.818 1.00 0.00 60 LEU A O 17
ATOM 9601 N N . ILE A 1 61 ? 19.720 -12.084 -13.584 1.00 0.00 61 ILE A N 17
ATOM 9602 C CA . ILE A 1 61 ? 20.644 -11.014 -13.250 1.00 0.00 61 ILE A CA 17
ATOM 9603 C C . ILE A 1 61 ? 21.924 -11.176 -14.071 1.00 0.00 61 ILE A C 17
ATOM 9604 O O . ILE A 1 61 ? 22.414 -10.213 -14.661 1.00 0.00 61 ILE A O 17
ATOM 9609 N N . GLU A 1 62 ? 22.430 -12.400 -14.084 1.00 0.00 62 GLU A N 17
ATOM 9610 C CA . GLU A 1 62 ? 23.644 -12.701 -14.824 1.00 0.00 62 GLU A CA 17
ATOM 9611 C C . GLU A 1 62 ? 23.564 -12.116 -16.235 1.00 0.00 62 GLU A C 17
ATOM 9612 O O . GLU A 1 62 ? 24.564 -11.641 -16.772 1.00 0.00 62 GLU A O 17
ATOM 9618 N N . ASP A 1 63 ? 22.365 -12.169 -16.797 1.00 0.00 63 ASP A N 17
ATOM 9619 C CA . ASP A 1 63 ? 22.142 -11.650 -18.136 1.00 0.00 63 ASP A CA 17
ATOM 9620 C C . ASP A 1 63 ? 22.120 -10.121 -18.088 1.00 0.00 63 ASP A C 17
ATOM 9621 O O . ASP A 1 63 ? 23.052 -9.468 -18.558 1.00 0.00 63 ASP A O 17
ATOM 9626 N N . LYS A 1 64 ? 21.048 -9.594 -17.516 1.00 0.00 64 LYS A N 17
ATOM 9627 C CA . LYS A 1 64 ? 20.893 -8.153 -17.402 1.00 0.00 64 LYS A CA 17
ATOM 9628 C C . LYS A 1 64 ? 19.492 -7.835 -16.876 1.00 0.00 64 LYS A C 17
ATOM 9629 O O . LYS A 1 64 ? 18.860 -6.879 -17.322 1.00 0.00 64 LYS A O 17
ATOM 9635 N N . VAL A 1 65 ? 19.047 -8.656 -15.936 1.00 0.00 65 VAL A N 17
ATOM 9636 C CA . VAL A 1 65 ? 17.733 -8.475 -15.345 1.00 0.00 65 VAL A CA 17
ATOM 9637 C C . VAL A 1 65 ? 17.878 -7.770 -13.995 1.00 0.00 65 VAL A C 17
ATOM 9638 O O . VAL A 1 65 ? 18.383 -8.352 -13.037 1.00 0.00 65 VAL A O 17
ATOM 9642 N N . ASP A 1 66 ? 17.425 -6.525 -13.962 1.00 0.00 66 ASP A N 17
ATOM 9643 C CA . ASP A 1 66 ? 17.498 -5.733 -12.746 1.00 0.00 66 ASP A CA 17
ATOM 9644 C C . ASP A 1 66 ? 16.912 -6.537 -11.584 1.00 0.00 66 ASP A C 17
ATOM 9645 O O . ASP A 1 66 ? 16.479 -7.674 -11.767 1.00 0.00 66 ASP A O 17
ATOM 9650 N N . ALA A 1 67 ? 16.917 -5.915 -10.414 1.00 0.00 67 ALA A N 17
ATOM 9651 C CA . ALA A 1 67 ? 16.390 -6.559 -9.222 1.00 0.00 67 ALA A CA 17
ATOM 9652 C C . ALA A 1 67 ? 14.863 -6.480 -9.237 1.00 0.00 67 ALA A C 17
ATOM 9653 O O . ALA A 1 67 ? 14.185 -7.421 -8.829 1.00 0.00 67 ALA A O 17
ATOM 9655 N N . ASN A 1 68 ? 14.366 -5.347 -9.712 1.00 0.00 68 ASN A N 17
ATOM 9656 C CA . ASN A 1 68 ? 12.930 -5.132 -9.786 1.00 0.00 68 ASN A CA 17
ATOM 9657 C C . ASN A 1 68 ? 12.359 -5.935 -10.956 1.00 0.00 68 ASN A C 17
ATOM 9658 O O . ASN A 1 68 ? 11.398 -6.684 -10.788 1.00 0.00 68 ASN A O 17
ATOM 9663 N N . ALA A 1 69 ? 12.974 -5.750 -12.115 1.00 0.00 69 ALA A N 17
ATOM 9664 C CA . ALA A 1 69 ? 12.537 -6.448 -13.312 1.00 0.00 69 ALA A CA 17
ATOM 9665 C C . ALA A 1 69 ? 12.396 -7.940 -13.005 1.00 0.00 69 ALA A C 17
ATOM 9666 O O . ALA A 1 69 ? 11.488 -8.599 -13.508 1.00 0.00 69 ALA A O 17
ATOM 9668 N N . ILE A 1 70 ? 13.311 -8.431 -12.182 1.00 0.00 70 ILE A 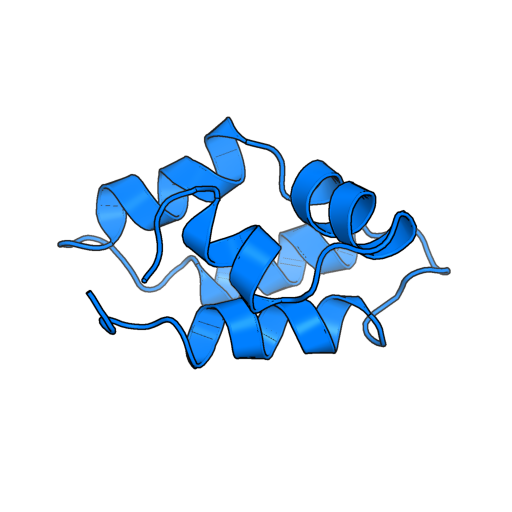N 17
ATOM 9669 C CA . ILE A 1 70 ? 13.301 -9.833 -11.802 1.00 0.00 70 ILE A CA 17
ATOM 9670 C C . ILE A 1 70 ? 12.128 -10.092 -10.853 1.00 0.00 70 ILE A C 17
ATOM 9671 O O . ILE A 1 70 ? 11.355 -11.026 -11.055 1.00 0.00 70 ILE A O 17
ATOM 9676 N N . CYS A 1 71 ? 12.035 -9.247 -9.836 1.00 0.00 71 CYS A N 17
ATOM 9677 C CA . CYS A 1 71 ? 10.970 -9.372 -8.856 1.00 0.00 71 CYS A CA 17
ATOM 9678 C C . CYS A 1 71 ? 9.630 -9.230 -9.581 1.00 0.00 71 CYS A C 17
ATOM 9679 O O . CYS A 1 71 ? 8.587 -9.596 -9.041 1.00 0.00 71 CYS A O 17
ATOM 9682 N N . ALA A 1 72 ? 9.702 -8.700 -10.792 1.00 0.00 72 ALA A N 17
ATOM 9683 C CA . ALA A 1 72 ? 8.507 -8.507 -11.596 1.00 0.00 72 ALA A CA 17
ATOM 9684 C C . ALA A 1 72 ? 8.028 -9.860 -12.125 1.00 0.00 72 ALA A C 17
ATOM 9685 O O . ALA A 1 72 ? 6.839 -10.167 -12.068 1.00 0.00 72 ALA A O 17
ATOM 9687 N N . LYS A 1 73 ? 8.980 -10.634 -12.626 1.00 0.00 73 LYS A N 17
ATOM 9688 C CA . LYS A 1 73 ? 8.670 -11.947 -13.164 1.00 0.00 73 LYS A CA 17
ATOM 9689 C C . LYS A 1 73 ? 7.839 -12.729 -12.145 1.00 0.00 73 LYS A C 17
ATOM 9690 O O . LYS A 1 73 ? 6.701 -13.101 -12.421 1.00 0.00 73 LYS A O 17
ATOM 9696 N N . ILE A 1 74 ? 8.443 -12.954 -10.986 1.00 0.00 74 ILE A N 17
ATOM 9697 C CA . ILE A 1 74 ? 7.773 -13.684 -9.923 1.00 0.00 74 ILE A CA 17
ATOM 9698 C C . ILE A 1 74 ? 6.812 -12.745 -9.192 1.00 0.00 74 ILE A C 17
ATOM 9699 O O . ILE A 1 74 ? 6.359 -13.049 -8.089 1.00 0.00 74 ILE A O 17
ATOM 9704 N N . HIS A 1 75 ? 6.529 -11.621 -9.835 1.00 0.00 75 HIS A N 17
ATOM 9705 C CA . HIS A 1 75 ? 5.630 -10.636 -9.259 1.00 0.00 75 HIS A CA 17
ATOM 9706 C C . HIS A 1 75 ? 5.793 -10.620 -7.738 1.00 0.00 75 HIS A C 17
ATOM 9707 O O . HIS A 1 75 ? 4.806 -10.556 -7.005 1.00 0.00 75 HIS A O 17
ATOM 9714 N N . ALA A 1 76 ? 7.044 -10.678 -7.308 1.00 0.00 76 ALA A N 17
ATOM 9715 C CA . ALA A 1 76 ? 7.349 -10.671 -5.887 1.00 0.00 76 ALA A CA 17
ATOM 9716 C C . ALA A 1 76 ? 7.414 -9.225 -5.391 1.00 0.00 76 ALA A C 17
ATOM 9717 O O . ALA A 1 76 ? 7.816 -8.972 -4.257 1.00 0.00 76 ALA A O 17
ATOM 9719 N N . CYS A 1 77 ? 7.013 -8.314 -6.266 1.00 0.00 77 CYS A N 17
ATOM 9720 C CA . CYS A 1 77 ? 7.021 -6.900 -5.932 1.00 0.00 77 CYS A CA 17
ATOM 9721 C C . CYS A 1 77 ? 6.510 -6.743 -4.498 1.00 0.00 77 CYS A C 17
ATOM 9722 O O . CYS A 1 77 ? 6.812 -7.351 -3.471 1.00 0.00 77 CYS A O 17
ATOM 9725 N N . GLY A 1 1 ? 1.645 -6.460 -4.738 1.00 0.00 1 GLY A N 18
ATOM 9726 C CA . GLY A 1 1 ? 0.970 -5.178 -4.836 1.00 0.00 1 GLY A CA 18
ATOM 9727 C C . GLY A 1 1 ? 1.756 -4.087 -4.107 1.00 0.00 1 GLY A C 18
ATOM 9728 O O . GLY A 1 1 ? 1.334 -3.609 -3.054 1.00 0.00 1 GLY A O 18
ATOM 9729 N N . GLU A 1 2 ? 2.886 -3.723 -4.695 1.00 0.00 2 GLU A N 18
ATOM 9730 C CA . GLU A 1 2 ? 3.736 -2.698 -4.115 1.00 0.00 2 GLU A CA 18
ATOM 9731 C C . GLU A 1 2 ? 3.932 -2.954 -2.619 1.00 0.00 2 GLU A C 18
ATOM 9732 O O . GLU A 1 2 ? 4.148 -2.020 -1.849 1.00 0.00 2 GLU A O 18
ATOM 9738 N N . ILE A 1 3 ? 3.849 -4.225 -2.254 1.00 0.00 3 ILE A N 18
ATOM 9739 C CA . ILE A 1 3 ? 4.015 -4.617 -0.864 1.00 0.00 3 ILE A CA 18
ATOM 9740 C C . ILE A 1 3 ? 5.350 -4.080 -0.344 1.00 0.00 3 ILE A C 18
ATOM 9741 O O . ILE A 1 3 ? 5.394 -3.398 0.679 1.00 0.00 3 ILE A O 18
ATOM 9746 N N . LEU A 1 4 ? 6.408 -4.409 -1.072 1.00 0.00 4 LEU A N 18
ATOM 9747 C CA . LEU A 1 4 ? 7.741 -3.969 -0.696 1.00 0.00 4 LEU A CA 18
ATOM 9748 C C . LEU A 1 4 ? 8.755 -4.515 -1.702 1.00 0.00 4 LEU A C 18
ATOM 9749 O O . LEU A 1 4 ? 9.725 -5.169 -1.319 1.00 0.00 4 LEU A O 18
ATOM 9754 N N . CYS A 1 5 ? 8.499 -4.228 -2.970 1.00 0.00 5 CYS A N 18
ATOM 9755 C CA . CYS A 1 5 ? 9.378 -4.682 -4.034 1.00 0.00 5 CYS A CA 18
ATOM 9756 C C . CYS A 1 5 ? 10.818 -4.337 -3.647 1.00 0.00 5 CYS A C 18
ATOM 9757 O O . CYS A 1 5 ? 11.708 -5.181 -3.741 1.00 0.00 5 CYS A O 18
ATOM 9760 N N . ASN A 1 6 ? 11.001 -3.096 -3.221 1.00 0.00 6 ASN A N 18
ATOM 9761 C CA . ASN A 1 6 ? 12.318 -2.629 -2.821 1.00 0.00 6 ASN A CA 18
ATOM 9762 C C . ASN A 1 6 ? 12.960 -3.664 -1.895 1.00 0.00 6 ASN A C 18
ATOM 9763 O O . ASN A 1 6 ? 14.184 -3.724 -1.779 1.00 0.00 6 ASN A O 18
ATOM 9768 N N . LEU A 1 7 ? 12.108 -4.454 -1.260 1.00 0.00 7 LEU A N 18
ATOM 9769 C CA . LEU A 1 7 ? 12.577 -5.485 -0.348 1.00 0.00 7 LEU A CA 18
ATOM 9770 C C . LEU A 1 7 ? 13.397 -6.514 -1.129 1.00 0.00 7 LEU A C 18
ATOM 9771 O O . LEU A 1 7 ? 14.625 -6.512 -1.066 1.00 0.00 7 LEU A O 18
ATOM 9776 N N . CYS A 1 8 ? 12.683 -7.370 -1.846 1.00 0.00 8 CYS A N 18
ATOM 9777 C CA . CYS A 1 8 ? 13.329 -8.404 -2.637 1.00 0.00 8 CYS A CA 18
ATOM 9778 C C . CYS A 1 8 ? 14.442 -7.753 -3.463 1.00 0.00 8 CYS A C 18
ATOM 9779 O O . CYS A 1 8 ? 15.602 -8.149 -3.368 1.00 0.00 8 CYS A O 18
ATOM 9782 N N . THR A 1 9 ? 14.048 -6.765 -4.253 1.00 0.00 9 THR A N 18
ATOM 9783 C CA . THR A 1 9 ? 14.996 -6.055 -5.093 1.00 0.00 9 THR A CA 18
ATOM 9784 C C . THR A 1 9 ? 16.183 -5.565 -4.262 1.00 0.00 9 THR A C 18
ATOM 9785 O O . THR A 1 9 ? 17.236 -5.237 -4.808 1.00 0.00 9 THR A O 18
ATOM 9789 N N . GLY A 1 10 ? 15.974 -5.530 -2.954 1.00 0.00 10 GLY A N 18
ATOM 9790 C CA . GLY A 1 10 ? 17.013 -5.085 -2.041 1.00 0.00 10 GLY A CA 18
ATOM 9791 C C . GLY A 1 10 ? 17.991 -6.220 -1.729 1.00 0.00 10 GLY A C 18
ATOM 9792 O O . GLY A 1 10 ? 19.195 -5.994 -1.621 1.00 0.00 10 GLY A O 18
ATOM 9793 N N . LEU A 1 11 ? 17.436 -7.414 -1.593 1.00 0.00 11 LEU A N 18
ATOM 9794 C CA . LEU A 1 11 ? 18.245 -8.585 -1.294 1.00 0.00 11 LEU A CA 18
ATOM 9795 C C . LEU A 1 11 ? 18.848 -9.126 -2.592 1.00 0.00 11 LEU A C 18
ATOM 9796 O O . LEU A 1 11 ? 19.970 -9.630 -2.597 1.00 0.00 11 LEU A O 18
ATOM 9801 N N . ILE A 1 12 ? 18.075 -9.006 -3.662 1.00 0.00 12 ILE A N 18
ATOM 9802 C CA . ILE A 1 12 ? 18.520 -9.477 -4.962 1.00 0.00 12 ILE A CA 18
ATOM 9803 C C . ILE A 1 12 ? 19.828 -8.775 -5.334 1.00 0.00 12 ILE A C 18
ATOM 9804 O O . ILE A 1 12 ? 20.828 -9.431 -5.621 1.00 0.00 12 ILE A O 18
ATOM 9809 N N . ASN A 1 13 ? 19.778 -7.451 -5.319 1.00 0.00 13 ASN A N 18
ATOM 9810 C CA . ASN A 1 13 ? 20.947 -6.654 -5.651 1.00 0.00 13 ASN A CA 18
ATOM 9811 C C . ASN A 1 13 ? 22.117 -7.078 -4.761 1.00 0.00 13 ASN A C 18
ATOM 9812 O O . ASN A 1 13 ? 23.233 -7.264 -5.244 1.00 0.00 13 ASN A O 18
ATOM 9817 N N . THR A 1 14 ? 21.822 -7.218 -3.477 1.00 0.00 14 THR A N 18
ATOM 9818 C CA . THR A 1 14 ? 22.836 -7.615 -2.515 1.00 0.00 14 THR A CA 18
ATOM 9819 C C . THR A 1 14 ? 23.214 -9.084 -2.716 1.00 0.00 14 THR A C 18
ATOM 9820 O O . THR A 1 14 ? 24.172 -9.570 -2.115 1.00 0.00 14 THR A O 18
ATOM 9824 N N . LEU A 1 15 ? 22.444 -9.750 -3.564 1.00 0.00 15 LEU A N 18
ATOM 9825 C CA . LEU A 1 15 ? 22.686 -11.154 -3.850 1.00 0.00 15 LEU A CA 18
ATOM 9826 C C . LEU A 1 15 ? 23.682 -11.269 -5.007 1.00 0.00 15 LEU A C 18
ATOM 9827 O O . LEU A 1 15 ? 24.405 -12.258 -5.112 1.00 0.00 15 LEU A O 18
ATOM 9832 N N . GLU A 1 16 ? 23.688 -10.242 -5.844 1.00 0.00 16 GLU A N 18
ATOM 9833 C CA . GLU A 1 16 ? 24.583 -10.215 -6.989 1.00 0.00 16 GLU A CA 18
ATOM 9834 C C . GLU A 1 16 ? 26.040 -10.289 -6.525 1.00 0.00 16 GLU A C 18
ATOM 9835 O O . GLU A 1 16 ? 26.914 -10.712 -7.280 1.00 0.00 16 GLU A O 18
ATOM 9841 N N . ASN A 1 17 ? 26.255 -9.873 -5.286 1.00 0.00 17 ASN A N 18
ATOM 9842 C CA . ASN A 1 17 ? 27.589 -9.887 -4.713 1.00 0.00 17 ASN A CA 18
ATOM 9843 C C . ASN A 1 17 ? 27.705 -11.055 -3.730 1.00 0.00 17 ASN A C 18
ATOM 9844 O O . ASN A 1 17 ? 28.773 -11.291 -3.164 1.00 0.00 17 ASN A O 18
ATOM 9849 N N . LEU A 1 18 ? 26.594 -11.754 -3.557 1.00 0.00 18 LEU A N 18
ATOM 9850 C CA . LEU A 1 18 ? 26.557 -12.890 -2.652 1.00 0.00 18 LEU A CA 18
ATOM 9851 C C . LEU A 1 18 ? 27.707 -13.842 -2.990 1.00 0.00 18 LEU A C 18
ATOM 9852 O O . LEU A 1 18 ? 28.817 -13.684 -2.482 1.00 0.00 18 LEU A O 18
ATOM 9857 N N . LEU A 1 19 ? 27.403 -14.808 -3.843 1.00 0.00 19 LEU A N 18
ATOM 9858 C CA . LEU A 1 19 ? 28.397 -15.785 -4.253 1.00 0.00 19 LEU A CA 18
ATOM 9859 C C . LEU A 1 19 ? 28.804 -15.513 -5.702 1.00 0.00 19 LEU A C 18
ATOM 9860 O O . LEU A 1 19 ? 29.983 -15.318 -5.994 1.00 0.00 19 LEU A O 18
ATOM 9865 N N . THR A 1 20 ? 27.805 -15.510 -6.573 1.00 0.00 20 THR A N 18
ATOM 9866 C CA . THR A 1 20 ? 28.045 -15.266 -7.986 1.00 0.00 20 THR A CA 18
ATOM 9867 C C . THR A 1 20 ? 29.418 -15.802 -8.394 1.00 0.00 20 THR A C 18
ATOM 9868 O O . THR A 1 20 ? 30.127 -15.173 -9.178 1.00 0.00 20 THR A O 18
ATOM 9872 N N . THR A 1 21 ? 29.751 -16.962 -7.846 1.00 0.00 21 THR A N 18
ATOM 9873 C CA . THR A 1 21 ? 31.027 -17.591 -8.144 1.00 0.00 21 THR A CA 18
ATOM 9874 C C . THR A 1 21 ? 31.130 -18.947 -7.442 1.00 0.00 21 THR A C 18
ATOM 9875 O O . THR A 1 21 ? 31.650 -19.906 -8.011 1.00 0.00 21 THR A O 18
ATOM 9879 N N . LYS A 1 22 ? 30.623 -18.984 -6.219 1.00 0.00 22 LYS A N 18
ATOM 9880 C CA . LYS A 1 22 ? 30.651 -20.206 -5.433 1.00 0.00 22 LYS A CA 18
ATOM 9881 C C . LYS A 1 22 ? 29.794 -21.269 -6.124 1.00 0.00 22 LYS A C 18
ATOM 9882 O O . LYS A 1 22 ? 30.306 -22.303 -6.551 1.00 0.00 22 LYS A O 18
ATOM 9888 N N . GLY A 1 23 ? 28.505 -20.980 -6.212 1.00 0.00 23 GLY A N 18
ATOM 9889 C CA . GLY A 1 23 ? 27.572 -21.898 -6.842 1.00 0.00 23 GLY A CA 18
ATOM 9890 C C . GLY A 1 23 ? 26.160 -21.309 -6.876 1.00 0.00 23 GLY A C 18
ATOM 9891 O O . GLY A 1 23 ? 25.397 -21.568 -7.804 1.00 0.00 23 GLY A O 18
ATOM 9892 N N . ALA A 1 24 ? 25.856 -20.526 -5.850 1.00 0.00 24 ALA A N 18
ATOM 9893 C CA . ALA A 1 24 ? 24.549 -19.898 -5.750 1.00 0.00 24 ALA A CA 18
ATOM 9894 C C . ALA A 1 24 ? 23.622 -20.788 -4.920 1.00 0.00 24 ALA A C 18
ATOM 9895 O O . ALA A 1 24 ? 22.411 -20.797 -5.132 1.00 0.00 24 ALA A O 18
ATOM 9897 N N . ASP A 1 25 ? 24.228 -21.513 -3.991 1.00 0.00 25 ASP A N 18
ATOM 9898 C CA . ASP A 1 25 ? 23.472 -22.404 -3.127 1.00 0.00 25 ASP A CA 18
ATOM 9899 C C . ASP A 1 25 ? 23.206 -21.708 -1.792 1.00 0.00 25 ASP A C 18
ATOM 9900 O O . ASP A 1 25 ? 22.129 -21.852 -1.215 1.00 0.00 25 ASP A O 18
ATOM 9905 N N . LYS A 1 26 ? 24.207 -20.967 -1.337 1.00 0.00 26 LYS A N 18
ATOM 9906 C CA . LYS A 1 26 ? 24.094 -20.247 -0.079 1.00 0.00 26 LYS A CA 18
ATOM 9907 C C . LYS A 1 26 ? 23.063 -19.126 -0.229 1.00 0.00 26 LYS A C 18
ATOM 9908 O O . LYS A 1 26 ? 22.594 -18.573 0.765 1.00 0.00 26 LYS A O 18
ATOM 9914 N N . VAL A 1 27 ? 22.742 -18.823 -1.478 1.00 0.00 27 VAL A N 18
ATOM 9915 C CA . VAL A 1 27 ? 21.776 -17.778 -1.770 1.00 0.00 27 VAL A CA 18
ATOM 9916 C C . VAL A 1 27 ? 20.400 -18.202 -1.253 1.00 0.00 27 VAL A C 18
ATOM 9917 O O . VAL A 1 27 ? 19.759 -17.464 -0.506 1.00 0.00 27 VAL A O 18
ATOM 9921 N N . LYS A 1 28 ? 19.987 -19.390 -1.670 1.00 0.00 28 LYS A N 18
ATOM 9922 C CA . LYS A 1 28 ? 18.699 -19.922 -1.259 1.00 0.00 28 LYS A CA 18
ATOM 9923 C C . LYS A 1 28 ? 18.695 -20.119 0.259 1.00 0.00 28 LYS A C 18
ATOM 9924 O O . LYS A 1 28 ? 17.640 -20.319 0.859 1.00 0.00 28 LYS A O 18
ATOM 9930 N N . ASP A 1 29 ? 19.886 -20.056 0.835 1.00 0.00 29 ASP A N 18
ATOM 9931 C CA . ASP A 1 29 ? 20.033 -20.227 2.270 1.00 0.00 29 ASP A CA 18
ATOM 9932 C C . ASP A 1 29 ? 19.794 -18.884 2.965 1.00 0.00 29 ASP A C 18
ATOM 9933 O O . ASP A 1 29 ? 19.283 -18.843 4.084 1.00 0.00 29 ASP A O 18
ATOM 9938 N N . TYR A 1 30 ? 20.173 -17.820 2.274 1.00 0.00 30 TYR A N 18
ATOM 9939 C CA . TYR A 1 30 ? 20.005 -16.480 2.811 1.00 0.00 30 TYR A CA 18
ATOM 9940 C C . TYR A 1 30 ? 18.642 -15.902 2.427 1.00 0.00 30 TYR A C 18
ATOM 9941 O O . TYR A 1 30 ? 18.104 -15.049 3.132 1.00 0.00 30 TYR A O 18
ATOM 9950 N N . ILE A 1 31 ? 18.121 -16.390 1.311 1.00 0.00 31 ILE A N 18
ATOM 9951 C CA . ILE A 1 31 ? 16.830 -15.932 0.825 1.00 0.00 31 ILE A CA 18
ATOM 9952 C C . ILE A 1 31 ? 15.722 -16.530 1.694 1.00 0.00 31 ILE A C 18
ATOM 9953 O O . ILE A 1 31 ? 14.692 -15.895 1.917 1.00 0.00 31 ILE A O 18
ATOM 9958 N N . SER A 1 32 ? 15.972 -17.744 2.163 1.00 0.00 32 SER A N 18
ATOM 9959 C CA . SER A 1 32 ? 15.007 -18.434 3.002 1.00 0.00 32 SER A CA 18
ATOM 9960 C C . SER A 1 32 ? 14.982 -17.804 4.397 1.00 0.00 32 SER A C 18
ATOM 9961 O O . SER A 1 32 ? 13.913 -17.541 4.945 1.00 0.00 32 SER A O 18
ATOM 9964 N N . SER A 1 33 ? 16.174 -17.582 4.932 1.00 0.00 33 SER A N 18
ATOM 9965 C CA . SER A 1 33 ? 16.302 -16.987 6.252 1.00 0.00 33 SER A CA 18
ATOM 9966 C C . SER A 1 33 ? 15.622 -15.617 6.277 1.00 0.00 33 SER A C 18
ATOM 9967 O O . SER A 1 33 ? 15.033 -15.232 7.286 1.00 0.00 33 SER A O 18
ATOM 9970 N N . LEU A 1 34 ? 15.727 -14.919 5.156 1.00 0.00 34 LEU A N 18
ATOM 9971 C CA . LEU A 1 34 ? 15.128 -13.600 5.038 1.00 0.00 34 LEU A CA 18
ATOM 9972 C C . LEU A 1 34 ? 13.633 -13.747 4.751 1.00 0.00 34 LEU A C 18
ATOM 9973 O O . LEU A 1 34 ? 12.808 -13.099 5.394 1.00 0.00 34 LEU A O 18
ATOM 9978 N N . CYS A 1 35 ? 13.329 -14.602 3.786 1.00 0.00 35 CYS A N 18
ATOM 9979 C CA . CYS A 1 35 ? 11.948 -14.842 3.406 1.00 0.00 35 CYS A CA 18
ATOM 9980 C C . CYS A 1 35 ? 11.263 -15.608 4.540 1.00 0.00 35 CYS A C 18
ATOM 9981 O O . CYS A 1 35 ? 10.050 -15.807 4.516 1.00 0.00 35 CYS A O 18
ATOM 9984 N N . ASN A 1 36 ? 12.072 -16.016 5.507 1.00 0.00 36 ASN A N 18
ATOM 9985 C CA . ASN A 1 36 ? 11.560 -16.756 6.649 1.00 0.00 36 ASN A CA 18
ATOM 9986 C C . ASN A 1 36 ? 10.729 -15.818 7.527 1.00 0.00 36 ASN A C 18
ATOM 9987 O O . ASN A 1 36 ? 11.008 -15.667 8.715 1.00 0.00 36 ASN A O 18
ATOM 9992 N N . LYS A 1 37 ? 9.724 -15.215 6.908 1.00 0.00 37 LYS A N 18
ATOM 9993 C CA . LYS A 1 37 ? 8.851 -14.297 7.619 1.00 0.00 37 LYS A CA 18
ATOM 9994 C C . LYS A 1 37 ? 7.740 -13.825 6.679 1.00 0.00 37 LYS A C 18
ATOM 9995 O O . LYS A 1 37 ? 7.355 -12.658 6.705 1.00 0.00 37 LYS A O 18
ATOM 10001 N N . ALA A 1 38 ? 7.258 -14.757 5.869 1.00 0.00 38 ALA A N 18
ATOM 10002 C CA . ALA A 1 38 ? 6.200 -14.451 4.922 1.00 0.00 38 ALA A CA 18
ATOM 10003 C C . ALA A 1 38 ? 4.952 -15.259 5.280 1.00 0.00 38 ALA A C 18
ATOM 10004 O O . ALA A 1 38 ? 4.134 -14.822 6.088 1.00 0.00 38 ALA A O 18
ATOM 10006 N N . SER A 1 39 ? 4.844 -16.427 4.661 1.00 0.00 39 SER A N 18
ATOM 10007 C CA . SER A 1 39 ? 3.709 -17.300 4.904 1.00 0.00 39 SER A CA 18
ATOM 10008 C C . SER A 1 39 ? 2.430 -16.472 5.042 1.00 0.00 39 SER A C 18
ATOM 10009 O O . SER A 1 39 ? 1.717 -16.582 6.039 1.00 0.00 39 SER A O 18
ATOM 10012 N N . GLY A 1 40 ? 2.178 -15.659 4.025 1.00 0.00 40 GLY A N 18
ATOM 10013 C CA . GLY A 1 40 ? 0.997 -14.812 4.020 1.00 0.00 40 GLY A CA 18
ATOM 10014 C C . GLY A 1 40 ? 0.724 -14.261 2.619 1.00 0.00 40 GLY A C 18
ATOM 10015 O O . GLY A 1 40 ? 0.276 -14.993 1.737 1.00 0.00 40 GLY A O 18
ATOM 10016 N N . PHE A 1 41 ? 1.005 -12.977 2.457 1.00 0.00 41 PHE A N 18
ATOM 10017 C CA . PHE A 1 41 ? 0.795 -12.319 1.179 1.00 0.00 41 PHE A CA 18
ATOM 10018 C C . PHE A 1 41 ? 1.937 -12.632 0.209 1.00 0.00 41 PHE A C 18
ATOM 10019 O O . PHE A 1 41 ? 1.707 -12.819 -0.985 1.00 0.00 41 PHE A O 18
ATOM 10027 N N . ILE A 1 42 ? 3.141 -12.676 0.758 1.00 0.00 42 ILE A N 18
ATOM 10028 C CA . ILE A 1 42 ? 4.318 -12.963 -0.045 1.00 0.00 42 ILE A CA 18
ATOM 10029 C C . ILE A 1 42 ? 4.516 -14.477 -0.132 1.00 0.00 42 ILE A C 18
ATOM 10030 O O . ILE A 1 42 ? 5.332 -14.956 -0.917 1.00 0.00 42 ILE A O 18
ATOM 10035 N N . ALA A 1 43 ? 3.754 -15.189 0.685 1.00 0.00 43 ALA A N 18
ATOM 10036 C CA . ALA A 1 43 ? 3.834 -16.640 0.711 1.00 0.00 43 ALA A CA 18
ATOM 10037 C C . ALA A 1 43 ? 4.058 -17.158 -0.711 1.00 0.00 43 ALA A C 18
ATOM 10038 O O . ALA A 1 43 ? 5.056 -17.824 -0.982 1.00 0.00 43 ALA A O 18
ATOM 10040 N N . THR A 1 44 ? 3.113 -16.833 -1.581 1.00 0.00 44 THR A N 18
ATOM 10041 C CA . THR A 1 44 ? 3.194 -17.258 -2.968 1.00 0.00 44 THR A CA 18
ATOM 10042 C C . THR A 1 44 ? 4.374 -16.579 -3.666 1.00 0.00 44 THR A C 18
ATOM 10043 O O . THR A 1 44 ? 4.921 -17.112 -4.630 1.00 0.00 44 THR A O 18
ATOM 10047 N N . LEU A 1 45 ? 4.733 -15.412 -3.151 1.00 0.00 45 LEU A N 18
ATOM 10048 C CA . LEU A 1 45 ? 5.838 -14.653 -3.712 1.00 0.00 45 LEU A CA 18
ATOM 10049 C C . LEU A 1 45 ? 7.147 -15.405 -3.458 1.00 0.00 45 LEU A C 18
ATOM 10050 O O . LEU A 1 45 ? 8.012 -15.462 -4.330 1.00 0.00 45 LEU A O 18
ATOM 10055 N N . CYS A 1 46 ? 7.249 -15.962 -2.261 1.00 0.00 46 CYS A N 18
ATOM 10056 C CA . CYS A 1 46 ? 8.437 -16.708 -1.882 1.00 0.00 46 CYS A CA 18
ATOM 10057 C C . CYS A 1 46 ? 8.496 -17.982 -2.727 1.00 0.00 46 CYS A C 18
ATOM 10058 O O . CYS A 1 46 ? 9.485 -18.229 -3.416 1.00 0.00 46 CYS A O 18
ATOM 10061 N N . THR A 1 47 ? 7.423 -18.757 -2.648 1.00 0.00 47 THR A N 18
ATOM 10062 C CA . THR A 1 47 ? 7.340 -19.999 -3.397 1.00 0.00 47 THR A CA 18
ATOM 10063 C C . THR A 1 47 ? 7.513 -19.731 -4.894 1.00 0.00 47 THR A C 18
ATOM 10064 O O . THR A 1 47 ? 7.787 -20.650 -5.665 1.00 0.00 47 THR A O 18
ATOM 10068 N N . LYS A 1 48 ? 7.346 -18.469 -5.260 1.00 0.00 48 LYS A N 18
ATOM 10069 C CA . LYS A 1 48 ? 7.481 -18.070 -6.651 1.00 0.00 48 LYS A CA 18
ATOM 10070 C C . LYS A 1 48 ? 8.933 -18.255 -7.092 1.00 0.00 48 LYS A C 18
ATOM 10071 O O . LYS A 1 48 ? 9.210 -18.985 -8.042 1.00 0.00 48 LYS A O 18
ATOM 10077 N N . VAL A 1 49 ? 9.825 -17.579 -6.380 1.00 0.00 49 VAL A N 18
ATOM 10078 C CA . VAL A 1 49 ? 11.243 -17.660 -6.687 1.00 0.00 49 VAL A CA 18
ATOM 10079 C C . VAL A 1 49 ? 11.655 -19.130 -6.790 1.00 0.00 49 VAL A C 18
ATOM 10080 O O . VAL A 1 49 ? 12.395 -19.510 -7.696 1.00 0.00 49 VAL A O 18
ATOM 10084 N N . LEU A 1 50 ? 11.157 -19.918 -5.847 1.00 0.00 50 LEU A N 18
ATOM 10085 C CA . LEU A 1 50 ? 11.465 -21.338 -5.820 1.00 0.00 50 LEU A CA 18
ATOM 10086 C C . LEU A 1 50 ? 10.923 -21.998 -7.091 1.00 0.00 50 LEU A C 18
ATOM 10087 O O . LEU A 1 50 ? 11.647 -22.718 -7.777 1.00 0.00 50 LEU A O 18
ATOM 10092 N N . ASP A 1 51 ? 9.655 -21.727 -7.364 1.00 0.00 51 ASP A N 18
ATOM 10093 C CA . ASP A 1 51 ? 9.009 -22.285 -8.540 1.00 0.00 51 ASP A CA 18
ATOM 10094 C C . ASP A 1 51 ? 9.809 -21.902 -9.787 1.00 0.00 51 ASP A C 18
ATOM 10095 O O . ASP A 1 51 ? 9.903 -22.684 -10.732 1.00 0.00 51 ASP A O 18
ATOM 10100 N N . PHE A 1 52 ? 10.365 -20.700 -9.748 1.00 0.00 52 PHE A N 18
ATOM 10101 C CA . PHE A 1 52 ? 11.153 -20.205 -10.863 1.00 0.00 52 PHE A CA 18
ATOM 10102 C C . PHE A 1 52 ? 12.550 -20.830 -10.868 1.00 0.00 52 PHE A C 18
ATOM 10103 O O . PHE A 1 52 ? 12.960 -21.436 -11.857 1.00 0.00 52 PHE A O 18
ATOM 10111 N N . GLY A 1 53 ? 13.243 -20.661 -9.751 1.00 0.00 53 GLY A N 18
ATOM 10112 C CA . GLY A 1 53 ? 14.584 -21.201 -9.614 1.00 0.00 53 GLY A CA 18
ATOM 10113 C C . GLY A 1 53 ? 15.568 -20.119 -9.162 1.00 0.00 53 GLY A C 18
ATOM 10114 O O . GLY A 1 53 ? 15.928 -19.237 -9.942 1.00 0.00 53 GLY A O 18
ATOM 10115 N N . ILE A 1 54 ? 15.975 -20.221 -7.905 1.00 0.00 54 ILE A N 18
ATOM 10116 C CA . ILE A 1 54 ? 16.909 -19.262 -7.341 1.00 0.00 54 ILE A CA 18
ATOM 10117 C C . ILE A 1 54 ? 18.059 -19.037 -8.325 1.00 0.00 54 ILE A C 18
ATOM 10118 O O . ILE A 1 54 ? 18.516 -17.909 -8.502 1.00 0.00 54 ILE A O 18
ATOM 10123 N N . ASP A 1 55 ? 18.492 -20.128 -8.939 1.00 0.00 55 ASP A N 18
ATOM 10124 C CA . ASP A 1 55 ? 19.579 -20.063 -9.901 1.00 0.00 55 ASP A CA 18
ATOM 10125 C C . ASP A 1 55 ? 19.142 -19.225 -11.104 1.00 0.00 55 ASP A C 18
ATOM 10126 O O . ASP A 1 55 ? 19.927 -18.444 -11.638 1.00 0.00 55 ASP A O 18
ATOM 10131 N N . LYS A 1 56 ? 17.889 -19.415 -11.493 1.00 0.00 56 LYS A N 18
ATOM 10132 C CA . LYS A 1 56 ? 17.338 -18.685 -12.623 1.00 0.00 56 LYS A CA 18
ATOM 10133 C C . LYS A 1 56 ? 17.414 -17.183 -12.339 1.00 0.00 56 LYS A C 18
ATOM 10134 O O . LYS A 1 56 ? 17.943 -16.422 -13.148 1.00 0.00 56 LYS A O 18
ATOM 10140 N N . LEU A 1 57 ? 16.878 -16.802 -11.190 1.00 0.00 57 LEU A N 18
ATOM 10141 C CA . LEU A 1 57 ? 16.877 -15.404 -10.791 1.00 0.00 57 LEU A CA 18
ATOM 10142 C C . LEU A 1 57 ? 18.261 -14.805 -11.051 1.00 0.00 57 LEU A C 18
ATOM 10143 O O . LEU A 1 57 ? 18.371 -13.695 -11.569 1.00 0.00 57 LEU A O 18
ATOM 10148 N N . ILE A 1 58 ? 19.280 -15.565 -10.681 1.00 0.00 58 ILE A N 18
ATOM 10149 C CA . ILE A 1 58 ? 20.651 -15.123 -10.868 1.00 0.00 58 ILE A CA 18
ATOM 10150 C C . ILE A 1 58 ? 20.975 -15.099 -12.363 1.00 0.00 58 ILE A C 18
ATOM 10151 O O . ILE A 1 58 ? 21.645 -14.185 -12.842 1.00 0.00 58 ILE A O 18
ATOM 10156 N N . GLN A 1 59 ? 20.485 -16.115 -13.059 1.00 0.00 59 GLN A N 18
ATOM 10157 C CA . GLN A 1 59 ? 20.715 -16.222 -14.489 1.00 0.00 59 GLN A CA 18
ATOM 10158 C C . GLN A 1 59 ? 20.192 -14.974 -15.206 1.00 0.00 59 GLN A C 18
ATOM 10159 O O . GLN A 1 59 ? 20.840 -14.462 -16.118 1.00 0.00 59 GLN A O 18
ATOM 10165 N N . LEU A 1 60 ? 19.029 -14.521 -14.765 1.00 0.00 60 LEU A N 18
ATOM 10166 C CA . LEU A 1 60 ? 18.413 -13.343 -15.352 1.00 0.00 60 LEU A CA 18
ATOM 10167 C C . LEU A 1 60 ? 19.323 -12.134 -15.133 1.00 0.00 60 LEU A C 18
ATOM 10168 O O . LEU A 1 60 ? 19.756 -11.497 -16.092 1.00 0.00 60 LEU A O 18
ATOM 10173 N N . ILE A 1 61 ? 19.588 -11.855 -13.865 1.00 0.00 61 ILE A N 18
ATOM 10174 C CA . ILE A 1 61 ? 20.441 -10.733 -13.509 1.00 0.00 61 ILE A CA 18
ATOM 10175 C C . ILE A 1 61 ? 21.715 -10.777 -14.353 1.00 0.00 61 ILE A C 18
ATOM 10176 O O . ILE A 1 61 ? 22.100 -9.774 -14.954 1.00 0.00 61 ILE A O 18
ATOM 10181 N N . GLU A 1 62 ? 22.333 -11.948 -14.374 1.00 0.00 62 GLU A N 18
ATOM 10182 C CA . GLU A 1 62 ? 23.556 -12.136 -15.136 1.00 0.00 62 GLU A CA 18
ATOM 10183 C C . GLU A 1 62 ? 23.387 -11.587 -16.555 1.00 0.00 62 GLU A C 18
ATOM 10184 O O . GLU A 1 62 ? 24.311 -10.995 -17.109 1.00 0.00 62 GLU A O 18
ATOM 10190 N N . ASP A 1 63 ? 22.200 -11.805 -17.102 1.00 0.00 63 ASP A N 18
ATOM 10191 C CA . ASP A 1 63 ? 21.898 -11.340 -18.445 1.00 0.00 63 ASP A CA 18
ATOM 10192 C C . ASP A 1 63 ? 21.760 -9.817 -18.433 1.00 0.00 63 ASP A C 18
ATOM 10193 O O . ASP A 1 63 ? 22.606 -9.110 -18.977 1.00 0.00 63 ASP A O 18
ATOM 10198 N N . LYS A 1 64 ? 20.687 -9.355 -17.808 1.00 0.00 64 LYS A N 18
ATOM 10199 C CA . LYS A 1 64 ? 20.427 -7.929 -17.719 1.00 0.00 64 LYS A CA 18
ATOM 10200 C C . LYS A 1 64 ? 19.043 -7.704 -17.108 1.00 0.00 64 LYS A C 18
ATOM 10201 O O . LYS A 1 64 ? 18.313 -6.807 -17.529 1.00 0.00 64 LYS A O 18
ATOM 10207 N N . VAL A 1 65 ? 18.723 -8.532 -16.125 1.00 0.00 65 VAL A N 18
ATOM 10208 C CA . VAL A 1 65 ? 17.439 -8.434 -15.452 1.00 0.00 65 VAL A CA 18
ATOM 10209 C C . VAL A 1 65 ? 17.643 -7.840 -14.057 1.00 0.00 65 VAL A C 18
ATOM 10210 O O . VAL A 1 65 ? 18.067 -8.538 -13.136 1.00 0.00 65 VAL A O 18
ATOM 10214 N N . ASP A 1 66 ? 17.333 -6.557 -13.944 1.00 0.00 66 ASP A N 18
ATOM 10215 C CA . ASP A 1 66 ? 17.477 -5.861 -12.677 1.00 0.00 66 ASP A CA 18
ATOM 10216 C C . ASP A 1 66 ? 16.795 -6.672 -11.574 1.00 0.00 66 ASP A C 18
ATOM 10217 O O . ASP A 1 66 ? 16.274 -7.757 -11.828 1.00 0.00 66 ASP A O 18
ATOM 10222 N N . ALA A 1 67 ? 16.818 -6.114 -10.372 1.00 0.00 67 ALA A N 18
ATOM 10223 C CA . ALA A 1 67 ? 16.209 -6.772 -9.229 1.00 0.00 67 ALA A CA 18
ATOM 10224 C C . ALA A 1 67 ? 14.687 -6.650 -9.327 1.00 0.00 67 ALA A C 18
ATOM 10225 O O . ALA A 1 67 ? 13.962 -7.581 -8.979 1.00 0.00 67 ALA A O 18
ATOM 10227 N N . ASN A 1 68 ? 14.248 -5.494 -9.804 1.00 0.00 68 ASN A N 18
ATOM 10228 C CA . ASN A 1 68 ? 12.826 -5.238 -9.953 1.00 0.00 68 ASN A CA 18
ATOM 10229 C C . ASN A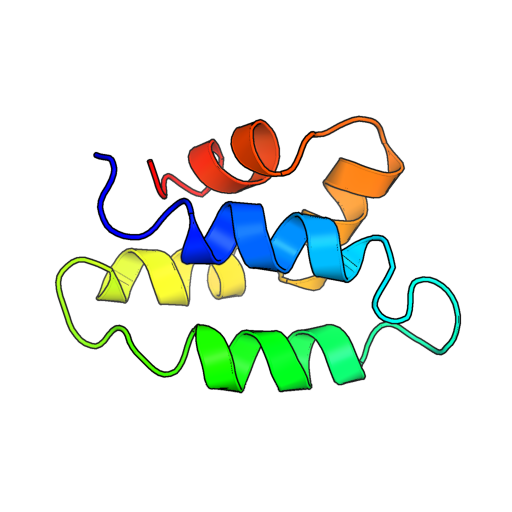 1 68 ? 12.292 -6.027 -11.150 1.00 0.00 68 ASN A C 18
ATOM 10230 O O . ASN A 1 68 ? 11.323 -6.774 -11.024 1.00 0.00 68 ASN A O 18
ATOM 10235 N N . ALA A 1 69 ? 12.948 -5.835 -12.286 1.00 0.00 69 ALA A N 18
ATOM 10236 C CA . ALA A 1 69 ? 12.553 -6.519 -13.504 1.00 0.00 69 ALA A CA 18
ATOM 10237 C C . ALA A 1 69 ? 12.366 -8.009 -13.210 1.00 0.00 69 ALA A C 18
ATOM 10238 O O . ALA A 1 69 ? 11.486 -8.652 -13.778 1.00 0.00 69 ALA A O 18
ATOM 10240 N N . ILE A 1 70 ? 13.211 -8.514 -12.324 1.00 0.00 70 ILE A N 18
ATOM 10241 C CA . ILE A 1 70 ? 13.151 -9.916 -11.947 1.00 0.00 70 ILE A CA 18
ATOM 10242 C C . ILE A 1 70 ? 11.967 -10.136 -11.004 1.00 0.00 70 ILE A C 18
ATOM 10243 O O . ILE A 1 70 ? 11.077 -10.935 -11.294 1.00 0.00 70 ILE A O 18
ATOM 10248 N N . CYS A 1 71 ? 11.995 -9.413 -9.893 1.00 0.00 71 CYS A N 18
ATOM 10249 C CA . CYS A 1 71 ? 10.935 -9.520 -8.905 1.00 0.00 71 CYS A CA 18
ATOM 10250 C C . CYS A 1 71 ? 9.591 -9.422 -9.630 1.00 0.00 71 CYS A C 18
ATOM 10251 O O . CYS A 1 71 ? 8.577 -9.911 -9.134 1.00 0.00 71 CYS A O 18
ATOM 10254 N N . ALA A 1 72 ? 9.627 -8.788 -10.793 1.00 0.00 72 ALA A N 18
ATOM 10255 C CA . ALA A 1 72 ? 8.424 -8.620 -11.590 1.00 0.00 72 ALA A CA 18
ATOM 10256 C C . ALA A 1 72 ? 8.006 -9.973 -12.166 1.00 0.00 72 ALA A C 18
ATOM 10257 O O . ALA A 1 72 ? 6.840 -10.357 -12.077 1.00 0.00 72 ALA A O 18
ATOM 10259 N N . LYS A 1 73 ? 8.979 -10.661 -12.746 1.00 0.00 73 LYS A N 18
ATOM 10260 C CA . LYS A 1 73 ? 8.727 -11.964 -13.335 1.00 0.00 73 LYS A CA 18
ATOM 10261 C C . LYS A 1 73 ? 7.988 -12.843 -12.324 1.00 0.00 73 LYS A C 18
ATOM 10262 O O . LYS A 1 73 ? 6.803 -13.126 -12.492 1.00 0.00 73 LYS A O 18
ATOM 10268 N N . ILE A 1 74 ? 8.719 -13.251 -11.298 1.00 0.00 74 ILE A N 18
ATOM 10269 C CA . ILE A 1 74 ? 8.149 -14.091 -10.260 1.00 0.00 74 ILE A CA 18
ATOM 10270 C C . ILE A 1 74 ? 7.046 -13.320 -9.533 1.00 0.00 74 ILE A C 18
ATOM 10271 O O . ILE A 1 74 ? 6.361 -13.870 -8.672 1.00 0.00 74 ILE A O 18
ATOM 10276 N N . HIS A 1 75 ? 6.909 -12.056 -9.905 1.00 0.00 75 HIS A N 18
ATOM 10277 C CA . HIS A 1 75 ? 5.900 -11.203 -9.299 1.00 0.00 75 HIS A CA 18
ATOM 10278 C C . HIS A 1 75 ? 6.066 -11.212 -7.779 1.00 0.00 75 HIS A C 18
ATOM 10279 O O . HIS A 1 75 ? 5.085 -11.313 -7.044 1.00 0.00 75 HIS A O 18
ATOM 10286 N N . ALA A 1 76 ? 7.315 -11.105 -7.352 1.00 0.00 76 ALA A N 18
ATOM 10287 C CA . ALA A 1 76 ? 7.623 -11.101 -5.931 1.00 0.00 76 ALA A CA 18
ATOM 10288 C C . ALA A 1 76 ? 7.580 -9.663 -5.409 1.00 0.00 76 ALA A C 18
ATOM 10289 O O . ALA A 1 76 ? 8.168 -9.357 -4.372 1.00 0.00 76 ALA A O 18
ATOM 10291 N N . CYS A 1 77 ? 6.880 -8.818 -6.152 1.00 0.00 77 CYS A N 18
ATOM 10292 C CA . CYS A 1 77 ? 6.754 -7.420 -5.777 1.00 0.00 77 CYS A CA 18
ATOM 10293 C C . CYS A 1 77 ? 6.014 -7.347 -4.439 1.00 0.00 77 CYS A C 18
ATOM 10294 O O . CYS A 1 77 ? 6.226 -8.181 -3.562 1.00 0.00 77 CYS A O 18
ATOM 10297 N N . GLY A 1 1 ? 1.353 -0.257 -5.750 1.00 0.00 1 GLY A N 19
ATOM 10298 C CA . GLY A 1 1 ? 2.209 0.336 -4.738 1.00 0.00 1 GLY A CA 19
ATOM 10299 C C . GLY A 1 1 ? 3.513 -0.452 -4.592 1.00 0.00 1 GLY A C 19
ATOM 10300 O O . GLY A 1 1 ? 4.361 -0.427 -5.483 1.00 0.00 1 GLY A O 19
ATOM 10301 N N . GLU A 1 2 ? 3.632 -1.133 -3.461 1.00 0.00 2 GLU A N 19
ATOM 10302 C CA . GLU A 1 2 ? 4.818 -1.926 -3.188 1.00 0.00 2 GLU A CA 19
ATOM 10303 C C . GLU A 1 2 ? 4.720 -2.566 -1.802 1.00 0.00 2 GLU A C 19
ATOM 10304 O O . GLU A 1 2 ? 5.049 -1.935 -0.798 1.00 0.00 2 GLU A O 19
ATOM 10310 N N . ILE A 1 3 ? 4.265 -3.810 -1.790 1.00 0.00 3 ILE A N 19
ATOM 10311 C CA . ILE A 1 3 ? 4.120 -4.543 -0.543 1.00 0.00 3 ILE A CA 19
ATOM 10312 C C . ILE A 1 3 ? 5.499 -4.751 0.085 1.00 0.00 3 ILE A C 19
ATOM 10313 O O . ILE A 1 3 ? 5.661 -4.608 1.296 1.00 0.00 3 ILE A O 19
ATOM 10318 N N . LEU A 1 4 ? 6.458 -5.085 -0.766 1.00 0.00 4 LEU A N 19
ATOM 10319 C CA . LEU A 1 4 ? 7.818 -5.315 -0.310 1.00 0.00 4 LEU A CA 19
ATOM 10320 C C . LEU A 1 4 ? 8.750 -5.396 -1.520 1.00 0.00 4 LEU A C 19
ATOM 10321 O O . LEU A 1 4 ? 9.703 -6.174 -1.523 1.00 0.00 4 LEU A O 19
ATOM 10326 N N . CYS A 1 5 ? 8.444 -4.582 -2.519 1.00 0.00 5 CYS A N 19
ATOM 10327 C CA . CYS A 1 5 ? 9.244 -4.552 -3.732 1.00 0.00 5 CYS A CA 19
ATOM 10328 C C . CYS A 1 5 ? 10.699 -4.292 -3.342 1.00 0.00 5 CYS A C 19
ATOM 10329 O O . CYS A 1 5 ? 11.537 -5.189 -3.422 1.00 0.00 5 CYS A O 19
ATOM 10332 N N . ASN A 1 6 ? 10.957 -3.060 -2.928 1.00 0.00 6 ASN A N 19
ATOM 10333 C CA . ASN A 1 6 ? 12.298 -2.670 -2.525 1.00 0.00 6 ASN A CA 19
ATOM 10334 C C . ASN A 1 6 ? 12.866 -3.724 -1.574 1.00 0.00 6 ASN A C 19
ATOM 10335 O O . ASN A 1 6 ? 14.082 -3.859 -1.444 1.00 0.00 6 ASN A O 19
ATOM 10340 N N . LEU A 1 7 ? 11.960 -4.448 -0.932 1.00 0.00 7 LEU A N 19
ATOM 10341 C CA . LEU A 1 7 ? 12.355 -5.487 0.003 1.00 0.00 7 LEU A CA 19
ATOM 10342 C C . LEU A 1 7 ? 13.135 -6.570 -0.745 1.00 0.00 7 LEU A C 19
ATOM 10343 O O . LEU A 1 7 ? 14.360 -6.632 -0.655 1.00 0.00 7 LEU A O 19
ATOM 10348 N N . CYS A 1 8 ? 12.392 -7.397 -1.466 1.00 0.00 8 CYS A N 19
ATOM 10349 C CA . CYS A 1 8 ? 12.999 -8.475 -2.229 1.00 0.00 8 CYS A CA 19
ATOM 10350 C C . CYS A 1 8 ? 14.094 -7.879 -3.116 1.00 0.00 8 CYS A C 19
ATOM 10351 O O . CYS A 1 8 ? 15.258 -8.267 -3.015 1.00 0.00 8 CYS A O 19
ATOM 10354 N N . THR A 1 9 ? 13.684 -6.947 -3.963 1.00 0.00 9 THR A N 19
ATOM 10355 C CA . THR A 1 9 ? 14.616 -6.294 -4.867 1.00 0.00 9 THR A CA 19
ATOM 10356 C C . THR A 1 9 ? 15.855 -5.821 -4.103 1.00 0.00 9 THR A C 19
ATOM 10357 O O . THR A 1 9 ? 16.910 -5.605 -4.698 1.00 0.00 9 THR A O 19
ATOM 10361 N N . GLY A 1 10 ? 15.686 -5.672 -2.797 1.00 0.00 10 GLY A N 19
ATOM 10362 C CA . GLY A 1 10 ? 16.777 -5.229 -1.947 1.00 0.00 10 GLY A CA 19
ATOM 10363 C C . GLY A 1 10 ? 17.741 -6.379 -1.648 1.00 0.00 10 GLY A C 19
ATOM 10364 O O . GLY A 1 10 ? 18.952 -6.173 -1.567 1.00 0.00 10 GLY A O 19
ATOM 10365 N N . LEU A 1 11 ? 17.169 -7.564 -1.493 1.00 0.00 11 LEU A N 19
ATOM 10366 C CA . LEU A 1 11 ? 17.963 -8.746 -1.204 1.00 0.00 11 LEU A CA 19
ATOM 10367 C C . LEU A 1 11 ? 18.529 -9.305 -2.511 1.00 0.00 11 LEU A C 19
ATOM 10368 O O . LEU A 1 11 ? 19.678 -9.743 -2.557 1.00 0.00 11 LEU A O 19
ATOM 10373 N N . ILE A 1 12 ? 17.698 -9.273 -3.541 1.00 0.00 12 ILE A N 19
ATOM 10374 C CA . ILE A 1 12 ? 18.101 -9.771 -4.845 1.00 0.00 12 ILE A CA 19
ATOM 10375 C C . ILE A 1 12 ? 19.453 -9.163 -5.223 1.00 0.00 12 ILE A C 19
ATOM 10376 O O . ILE A 1 12 ? 20.396 -9.886 -5.541 1.00 0.00 12 ILE A O 19
ATOM 10381 N N . ASN A 1 13 ? 19.505 -7.840 -5.175 1.00 0.00 13 ASN A N 19
ATOM 10382 C CA . ASN A 1 13 ? 20.726 -7.126 -5.508 1.00 0.00 13 ASN A CA 19
ATOM 10383 C C . ASN A 1 13 ? 21.885 -7.699 -4.690 1.00 0.00 13 ASN A C 19
ATOM 10384 O O . ASN A 1 13 ? 23.015 -7.765 -5.171 1.00 0.00 13 ASN A O 19
ATOM 10389 N N . THR A 1 14 ? 21.566 -8.098 -3.468 1.00 0.00 14 THR A N 19
ATOM 10390 C CA . THR A 1 14 ? 22.567 -8.663 -2.579 1.00 0.00 14 THR A CA 19
ATOM 10391 C C . THR A 1 14 ? 22.979 -10.057 -3.057 1.00 0.00 14 THR A C 19
ATOM 10392 O O . THR A 1 14 ? 24.076 -10.522 -2.754 1.00 0.00 14 THR A O 19
ATOM 10396 N N . LEU A 1 15 ? 22.075 -10.684 -3.796 1.00 0.00 15 LEU A N 19
ATOM 10397 C CA . LEU A 1 15 ? 22.331 -12.016 -4.319 1.00 0.00 15 LEU A CA 19
ATOM 10398 C C . LEU A 1 15 ? 23.388 -11.932 -5.422 1.00 0.00 15 LEU A C 19
ATOM 10399 O O . LEU A 1 15 ? 24.105 -12.899 -5.674 1.00 0.00 15 LEU A O 19
ATOM 10404 N N . GLU A 1 16 ? 23.452 -10.766 -6.049 1.00 0.00 16 GLU A N 19
ATOM 10405 C CA . GLU A 1 16 ? 24.410 -10.544 -7.118 1.00 0.00 16 GLU A CA 19
ATOM 10406 C C . GLU A 1 16 ? 25.813 -10.343 -6.541 1.00 0.00 16 GLU A C 19
ATOM 10407 O O . GLU A 1 16 ? 26.808 -10.546 -7.235 1.00 0.00 16 GLU A O 19
ATOM 10413 N N . ASN A 1 17 ? 25.847 -9.947 -5.278 1.00 0.00 17 ASN A N 19
ATOM 10414 C CA . ASN A 1 17 ? 27.112 -9.717 -4.599 1.00 0.00 17 ASN A CA 19
ATOM 10415 C C . ASN A 1 17 ? 27.261 -10.719 -3.453 1.00 0.00 17 ASN A C 19
ATOM 10416 O O . ASN A 1 17 ? 28.293 -10.756 -2.785 1.00 0.00 17 ASN A O 19
ATOM 10421 N N . LEU A 1 18 ? 26.214 -11.509 -3.259 1.00 0.00 18 LEU A N 19
ATOM 10422 C CA . LEU A 1 18 ? 26.215 -12.509 -2.205 1.00 0.00 18 LEU A CA 19
ATOM 10423 C C . LEU A 1 18 ? 27.448 -13.402 -2.359 1.00 0.00 18 LEU A C 19
ATOM 10424 O O . LEU A 1 18 ? 28.516 -13.088 -1.834 1.00 0.00 18 LEU A O 19
ATOM 10429 N N . LEU A 1 19 ? 27.260 -14.498 -3.078 1.00 0.00 19 LEU A N 19
ATOM 10430 C CA . LEU A 1 19 ? 28.343 -15.440 -3.306 1.00 0.00 19 LEU A CA 19
ATOM 10431 C C . LEU A 1 19 ? 28.972 -15.165 -4.674 1.00 0.00 19 LEU A C 19
ATOM 10432 O O . LEU A 1 19 ? 30.189 -15.019 -4.783 1.00 0.00 19 LEU A O 19
ATOM 10437 N N . THR A 1 20 ? 28.115 -15.102 -5.682 1.00 0.00 20 THR A N 19
ATOM 10438 C CA . THR A 1 20 ? 28.572 -14.848 -7.038 1.00 0.00 20 THR A CA 19
ATOM 10439 C C . THR A 1 20 ? 29.973 -15.427 -7.246 1.00 0.00 20 THR A C 19
ATOM 10440 O O . THR A 1 20 ? 30.811 -14.813 -7.904 1.00 0.00 20 THR A O 19
ATOM 10444 N N . THR A 1 21 ? 30.184 -16.601 -6.673 1.00 0.00 21 THR A N 19
ATOM 10445 C CA . THR A 1 21 ? 31.469 -17.271 -6.787 1.00 0.00 21 THR A CA 19
ATOM 10446 C C . THR A 1 21 ? 31.272 -18.752 -7.112 1.00 0.00 21 THR A C 19
ATOM 10447 O O . THR A 1 21 ? 31.921 -19.288 -8.009 1.00 0.00 21 THR A O 19
ATOM 10451 N N . LYS A 1 22 ? 30.372 -19.375 -6.364 1.00 0.00 22 LYS A N 19
ATOM 10452 C CA . LYS A 1 22 ? 30.082 -20.785 -6.561 1.00 0.00 22 LYS A CA 19
ATOM 10453 C C . LYS A 1 22 ? 29.040 -21.235 -5.535 1.00 0.00 22 LYS A C 19
ATOM 10454 O O . LYS A 1 22 ? 28.226 -22.113 -5.816 1.00 0.00 22 LYS A O 19
ATOM 10460 N N . GLY A 1 23 ? 29.101 -20.614 -4.366 1.00 0.00 23 GLY A N 19
ATOM 10461 C CA . GLY A 1 23 ? 28.173 -20.938 -3.297 1.00 0.00 23 GLY A CA 19
ATOM 10462 C C . GLY A 1 23 ? 26.773 -20.405 -3.603 1.00 0.00 23 GLY A C 19
ATOM 10463 O O . GLY A 1 23 ? 26.141 -19.783 -2.751 1.00 0.00 23 GLY A O 19
ATOM 10464 N N . ALA A 1 24 ? 26.328 -20.668 -4.824 1.00 0.00 24 ALA A N 19
ATOM 10465 C CA . ALA A 1 24 ? 25.014 -20.221 -5.253 1.00 0.00 24 ALA A CA 19
ATOM 10466 C C . ALA A 1 24 ? 23.952 -20.791 -4.311 1.00 0.00 24 ALA A C 19
ATOM 10467 O O . ALA A 1 24 ? 22.998 -20.102 -3.957 1.00 0.00 24 ALA A O 19
ATOM 10469 N N . ASP A 1 25 ? 24.156 -22.043 -3.930 1.00 0.00 25 ASP A N 19
ATOM 10470 C CA . ASP A 1 25 ? 23.228 -22.713 -3.033 1.00 0.00 25 ASP A CA 19
ATOM 10471 C C . ASP A 1 25 ? 23.147 -21.937 -1.717 1.00 0.00 25 ASP A C 19
ATOM 10472 O O . ASP A 1 25 ? 22.115 -21.949 -1.049 1.00 0.00 25 ASP A O 19
ATOM 10477 N N . LYS A 1 26 ? 24.250 -21.281 -1.385 1.00 0.00 26 LYS A N 19
ATOM 10478 C CA . LYS A 1 26 ? 24.315 -20.501 -0.161 1.00 0.00 26 LYS A CA 19
ATOM 10479 C C . LYS A 1 26 ? 23.404 -19.280 -0.289 1.00 0.00 26 LYS A C 19
ATOM 10480 O O . LYS A 1 26 ? 23.036 -18.666 0.712 1.00 0.00 26 LYS A O 19
ATOM 10486 N N . VAL A 1 27 ? 23.065 -18.962 -1.531 1.00 0.00 27 VAL A N 19
ATOM 10487 C CA . VAL A 1 27 ? 22.202 -17.824 -1.803 1.00 0.00 27 VAL A CA 19
ATOM 10488 C C . VAL A 1 27 ? 20.795 -18.120 -1.281 1.00 0.00 27 VAL A C 19
ATOM 10489 O O . VAL A 1 27 ? 20.234 -17.335 -0.518 1.00 0.00 27 VAL A O 19
ATOM 10493 N N . LYS A 1 28 ? 20.264 -19.254 -1.715 1.00 0.00 28 LYS A N 19
ATOM 10494 C CA . LYS A 1 28 ? 18.932 -19.663 -1.302 1.00 0.00 28 LYS A CA 19
ATOM 10495 C C . LYS A 1 28 ? 18.906 -19.835 0.218 1.00 0.00 28 LYS A C 19
ATOM 10496 O O . LYS A 1 28 ? 17.853 -19.707 0.843 1.00 0.00 28 LYS A O 19
ATOM 10502 N N . ASP A 1 29 ? 20.076 -20.124 0.770 1.00 0.00 29 ASP A N 19
ATOM 10503 C CA . ASP A 1 29 ? 20.199 -20.315 2.205 1.00 0.00 29 ASP A CA 19
ATOM 10504 C C . ASP A 1 29 ? 19.928 -18.989 2.917 1.00 0.00 29 ASP A C 19
ATOM 10505 O O . ASP A 1 29 ? 19.372 -18.972 4.015 1.00 0.00 29 ASP A O 19
ATOM 10510 N N . TYR A 1 30 ? 20.332 -17.909 2.264 1.00 0.00 30 TYR A N 19
ATOM 10511 C CA . TYR A 1 30 ? 20.139 -16.581 2.822 1.00 0.00 30 TYR A CA 19
ATOM 10512 C C . TYR A 1 30 ? 18.762 -16.025 2.451 1.00 0.00 30 TYR A C 19
ATOM 10513 O O . TYR A 1 30 ? 18.178 -15.249 3.205 1.00 0.00 30 TYR A O 19
ATOM 10522 N N . ILE A 1 31 ? 18.283 -16.446 1.290 1.00 0.00 31 ILE A N 19
ATOM 10523 C CA . ILE A 1 31 ? 16.986 -16.000 0.809 1.00 0.00 31 ILE A CA 19
ATOM 10524 C C . ILE A 1 31 ? 15.893 -16.530 1.740 1.00 0.00 31 ILE A C 19
ATOM 10525 O O . ILE A 1 31 ? 14.788 -15.990 1.775 1.00 0.00 31 ILE A O 19
ATOM 10530 N N . SER A 1 32 ? 16.240 -17.579 2.471 1.00 0.00 32 SER A N 19
ATOM 10531 C CA . SER A 1 32 ? 15.302 -18.187 3.399 1.00 0.00 32 SER A CA 19
ATOM 10532 C C . SER A 1 32 ? 15.162 -17.313 4.648 1.00 0.00 32 SER A C 19
ATOM 10533 O O . SER A 1 32 ? 14.056 -17.112 5.148 1.00 0.00 32 SER A O 19
ATOM 10536 N N . SER A 1 33 ? 16.298 -16.819 5.116 1.00 0.00 33 SER A N 19
ATOM 10537 C CA . SER A 1 33 ? 16.316 -15.973 6.296 1.00 0.00 33 SER A CA 19
ATOM 10538 C C . SER A 1 33 ? 15.645 -14.631 5.989 1.00 0.00 33 SER A C 19
ATOM 10539 O O . SER A 1 33 ? 15.076 -14.000 6.879 1.00 0.00 33 SER A O 19
ATOM 10542 N N . LEU A 1 34 ? 15.736 -14.237 4.727 1.00 0.00 34 LEU A N 19
ATOM 10543 C CA . LEU A 1 34 ? 15.145 -12.982 4.292 1.00 0.00 34 LEU A CA 19
ATOM 10544 C C . LEU A 1 34 ? 13.648 -13.185 4.051 1.00 0.00 34 LEU A C 19
ATOM 10545 O O . LEU A 1 34 ? 12.825 -12.425 4.559 1.00 0.00 34 LEU A O 19
ATOM 10550 N N . CYS A 1 35 ? 13.340 -14.214 3.274 1.00 0.00 35 CYS A N 19
ATOM 10551 C CA . CYS A 1 35 ? 11.956 -14.526 2.960 1.00 0.00 35 CYS A CA 19
ATOM 10552 C C . CYS A 1 35 ? 11.285 -15.061 4.226 1.00 0.00 35 CYS A C 19
ATOM 10553 O O . CYS A 1 35 ? 10.062 -15.009 4.354 1.00 0.00 35 CYS A O 19
ATOM 10556 N N . ASN A 1 36 ? 12.113 -15.564 5.129 1.00 0.00 36 ASN A N 19
ATOM 10557 C CA . ASN A 1 36 ? 11.615 -16.108 6.381 1.00 0.00 36 ASN A CA 19
ATOM 10558 C C . ASN A 1 36 ? 10.470 -15.231 6.894 1.00 0.00 36 ASN A C 19
ATOM 10559 O O . ASN A 1 36 ? 9.556 -15.721 7.556 1.00 0.00 36 ASN A O 19
ATOM 10564 N N . LYS A 1 37 ? 10.557 -13.950 6.568 1.00 0.00 37 LYS A N 19
ATOM 10565 C CA . LYS A 1 37 ? 9.540 -13.000 6.987 1.00 0.00 37 LYS A CA 19
ATOM 10566 C C . LYS A 1 37 ? 8.439 -12.938 5.926 1.00 0.00 37 LYS A C 19
ATOM 10567 O O . LYS A 1 37 ? 8.070 -11.856 5.473 1.00 0.00 37 LYS A O 19
ATOM 10573 N N . ALA A 1 38 ? 7.944 -14.112 5.562 1.00 0.00 38 ALA A N 19
ATOM 10574 C CA . ALA A 1 38 ? 6.894 -14.204 4.564 1.00 0.00 38 ALA A CA 19
ATOM 10575 C C . ALA A 1 38 ? 5.692 -14.942 5.161 1.00 0.00 38 ALA A C 19
ATOM 10576 O O . ALA A 1 38 ? 4.983 -14.398 6.005 1.00 0.00 38 ALA A O 19
ATOM 10578 N N . SER A 1 39 ? 5.502 -16.169 4.697 1.00 0.00 39 SER A N 19
ATOM 10579 C CA . SER A 1 39 ? 4.400 -16.986 5.174 1.00 0.00 39 SER A CA 19
ATOM 10580 C C . SER A 1 39 ? 3.157 -16.119 5.381 1.00 0.00 39 SER A C 19
ATOM 10581 O O . SER A 1 39 ? 2.495 -16.213 6.413 1.00 0.00 39 SER A O 19
ATOM 10584 N N . GLY A 1 40 ? 2.877 -15.294 4.383 1.00 0.00 40 GLY A N 19
ATOM 10585 C CA . GLY A 1 40 ? 1.725 -14.411 4.442 1.00 0.00 40 GLY A CA 19
ATOM 10586 C C . GLY A 1 40 ? 1.197 -14.103 3.040 1.00 0.00 40 GLY A C 19
ATOM 10587 O O . GLY A 1 40 ? 0.748 -15.002 2.330 1.00 0.00 40 GLY A O 19
ATOM 10588 N N . PHE A 1 41 ? 1.268 -12.830 2.682 1.00 0.00 41 PHE A N 19
ATOM 10589 C CA . PHE A 1 41 ? 0.804 -12.392 1.376 1.00 0.00 41 PHE A CA 19
ATOM 10590 C C . PHE A 1 41 ? 1.813 -12.753 0.285 1.00 0.00 41 PHE A C 19
ATOM 10591 O O . PHE A 1 41 ? 1.430 -13.062 -0.843 1.00 0.00 41 PHE A O 19
ATOM 10599 N N . ILE A 1 42 ? 3.083 -12.702 0.658 1.00 0.00 42 ILE A N 19
ATOM 10600 C CA . ILE A 1 42 ? 4.151 -13.020 -0.274 1.00 0.00 42 ILE A CA 19
ATOM 10601 C C . ILE A 1 42 ? 4.444 -14.521 -0.215 1.00 0.00 42 ILE A C 19
ATOM 10602 O O . ILE A 1 42 ? 5.172 -15.047 -1.055 1.00 0.00 42 ILE A O 19
ATOM 10607 N N . ALA A 1 43 ? 3.863 -15.165 0.785 1.00 0.00 43 ALA A N 19
ATOM 10608 C CA . ALA A 1 43 ? 4.053 -16.594 0.965 1.00 0.00 43 ALA A CA 19
ATOM 10609 C C . ALA A 1 43 ? 4.115 -17.273 -0.405 1.00 0.00 43 ALA A C 19
ATOM 10610 O O . ALA A 1 43 ? 5.123 -17.887 -0.752 1.00 0.00 43 ALA A O 19
ATOM 10612 N N . THR A 1 44 ? 3.026 -17.139 -1.147 1.00 0.00 44 THR A N 19
ATOM 10613 C CA . THR A 1 44 ? 2.945 -17.731 -2.471 1.00 0.00 44 THR A CA 19
ATOM 10614 C C . THR A 1 44 ? 3.951 -17.068 -3.414 1.00 0.00 44 THR A C 19
ATOM 10615 O O . THR A 1 44 ? 4.400 -17.683 -4.380 1.00 0.00 44 THR A O 19
ATOM 10619 N N . LEU A 1 45 ? 4.275 -15.823 -3.101 1.00 0.00 45 LEU A N 19
ATOM 10620 C CA . LEU A 1 45 ? 5.220 -15.069 -3.909 1.00 0.00 45 LEU A CA 19
ATOM 10621 C C . LEU A 1 45 ? 6.609 -15.699 -3.781 1.00 0.00 45 LEU A C 19
ATOM 10622 O O . LEU A 1 45 ? 7.338 -15.807 -4.765 1.00 0.00 45 LEU A O 19
ATOM 10627 N N . CYS A 1 46 ? 6.932 -16.097 -2.559 1.00 0.00 46 CYS A N 19
ATOM 10628 C CA . CYS A 1 46 ? 8.220 -16.713 -2.290 1.00 0.00 46 CYS A CA 19
ATOM 10629 C C . CYS A 1 46 ? 8.275 -18.054 -3.023 1.00 0.00 46 CYS A C 19
ATOM 10630 O O . CYS A 1 46 ? 9.242 -18.343 -3.726 1.00 0.00 46 CYS A O 19
ATOM 10633 N N . THR A 1 47 ? 7.224 -18.839 -2.834 1.00 0.00 47 THR A N 19
ATOM 10634 C CA . THR A 1 47 ? 7.139 -20.143 -3.470 1.00 0.00 47 THR A CA 19
ATOM 10635 C C . THR A 1 47 ? 7.377 -20.019 -4.976 1.00 0.00 47 THR A C 19
ATOM 10636 O O . THR A 1 47 ? 7.879 -20.948 -5.608 1.00 0.00 47 THR A O 19
ATOM 10640 N N . LYS A 1 48 ? 7.007 -18.864 -5.508 1.00 0.00 48 LYS A N 19
ATOM 10641 C CA . LYS A 1 48 ? 7.174 -18.606 -6.928 1.00 0.00 48 LYS A CA 19
ATOM 10642 C C . LYS A 1 48 ? 8.658 -18.692 -7.287 1.00 0.00 48 LYS A C 19
ATOM 10643 O O . LYS A 1 48 ? 9.048 -19.473 -8.154 1.00 0.00 48 LYS A O 19
ATOM 10649 N N . VAL A 1 49 ? 9.448 -17.877 -6.602 1.00 0.00 49 VAL A N 19
ATOM 10650 C CA . VAL A 1 49 ? 10.881 -17.850 -6.838 1.00 0.00 49 VAL A CA 19
ATOM 10651 C C . VAL A 1 49 ? 11.416 -19.284 -6.864 1.00 0.00 49 VAL A C 19
ATOM 10652 O O . VAL A 1 49 ? 12.285 -19.611 -7.671 1.00 0.00 49 VAL A O 19
ATOM 10656 N N . LEU A 1 50 ? 10.874 -20.101 -5.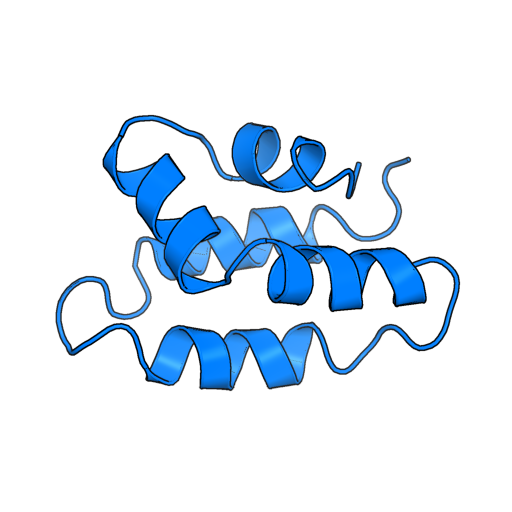972 1.00 0.00 50 LEU A N 19
ATOM 10657 C CA . LEU A 1 50 ? 11.285 -21.491 -5.883 1.00 0.00 50 LEU A CA 19
ATOM 10658 C C . LEU A 1 50 ? 10.883 -22.221 -7.166 1.00 0.00 50 LEU A C 19
ATOM 10659 O O . LEU A 1 50 ? 11.734 -22.763 -7.870 1.00 0.00 50 LEU A O 19
ATOM 10664 N N . ASP A 1 51 ? 9.584 -22.211 -7.432 1.00 0.00 51 ASP A N 19
ATOM 10665 C CA . ASP A 1 51 ? 9.058 -22.864 -8.618 1.00 0.00 51 ASP A CA 19
ATOM 10666 C C . ASP A 1 51 ? 9.878 -22.437 -9.837 1.00 0.00 51 ASP A C 19
ATOM 10667 O O . ASP A 1 51 ? 10.112 -23.235 -10.744 1.00 0.00 51 ASP A O 19
ATOM 10672 N N . PHE A 1 52 ? 10.294 -21.178 -9.820 1.00 0.00 52 PHE A N 19
ATOM 10673 C CA . PHE A 1 52 ? 11.083 -20.636 -10.912 1.00 0.00 52 PHE A CA 19
ATOM 10674 C C . PHE A 1 52 ? 12.536 -21.106 -10.826 1.00 0.00 52 PHE A C 19
ATOM 10675 O O . PHE A 1 52 ? 13.048 -21.726 -11.756 1.00 0.00 52 PHE A O 19
ATOM 10683 N N . GLY A 1 53 ? 13.160 -20.795 -9.699 1.00 0.00 53 GLY A N 19
ATOM 10684 C CA . GLY A 1 53 ? 14.544 -21.178 -9.479 1.00 0.00 53 GLY A CA 19
ATOM 10685 C C . GLY A 1 53 ? 15.403 -19.958 -9.139 1.00 0.00 53 GLY A C 19
ATOM 10686 O O . GLY A 1 53 ? 15.755 -19.177 -10.022 1.00 0.00 53 GLY A O 19
ATOM 10687 N N . ILE A 1 54 ? 15.717 -19.833 -7.858 1.00 0.00 54 ILE A N 19
ATOM 10688 C CA . ILE A 1 54 ? 16.528 -18.722 -7.391 1.00 0.00 54 ILE A CA 19
ATOM 10689 C C . ILE A 1 54 ? 17.741 -18.561 -8.308 1.00 0.00 54 ILE A C 19
ATOM 10690 O O . ILE A 1 54 ? 18.152 -17.441 -8.609 1.00 0.00 54 ILE A O 19
ATOM 10695 N N . ASP A 1 55 ? 18.281 -19.696 -8.727 1.00 0.00 55 ASP A N 19
ATOM 10696 C CA . ASP A 1 55 ? 19.439 -19.695 -9.605 1.00 0.00 55 ASP A CA 19
ATOM 10697 C C . ASP A 1 55 ? 19.038 -19.135 -10.970 1.00 0.00 55 ASP A C 19
ATOM 10698 O O . ASP A 1 55 ? 19.832 -18.462 -11.627 1.00 0.00 55 ASP A O 19
ATOM 10703 N N . LYS A 1 56 ? 17.807 -19.433 -11.359 1.00 0.00 56 LYS A N 19
ATOM 10704 C CA . LYS A 1 56 ? 17.291 -18.968 -12.635 1.00 0.00 56 LYS A CA 19
ATOM 10705 C C . LYS A 1 56 ? 17.338 -17.439 -12.673 1.00 0.00 56 LYS A C 19
ATOM 10706 O O . LYS A 1 56 ? 17.910 -16.854 -13.592 1.00 0.00 56 LYS A O 19
ATOM 10712 N N . LEU A 1 57 ? 16.729 -16.836 -11.662 1.00 0.00 57 LEU A N 19
ATOM 10713 C CA . LEU A 1 57 ? 16.694 -15.386 -11.569 1.00 0.00 57 LEU A CA 19
ATOM 10714 C C . LEU A 1 57 ? 18.118 -14.837 -11.691 1.00 0.00 57 LEU A C 19
ATOM 10715 O O . LEU A 1 57 ? 18.348 -13.847 -12.384 1.00 0.00 57 LEU A O 19
ATOM 10720 N N . ILE A 1 58 ? 19.036 -15.504 -11.008 1.00 0.00 58 ILE A N 19
ATOM 10721 C CA . ILE A 1 58 ? 20.430 -15.096 -11.031 1.00 0.00 58 ILE A CA 19
ATOM 10722 C C . ILE A 1 58 ? 20.943 -15.131 -12.471 1.00 0.00 58 ILE A C 19
ATOM 10723 O O . ILE A 1 58 ? 21.656 -14.226 -12.903 1.00 0.00 58 ILE A O 19
ATOM 10728 N N . GLN A 1 59 ? 20.560 -16.186 -13.177 1.00 0.00 59 GLN A N 19
ATOM 10729 C CA . GLN A 1 59 ? 20.973 -16.351 -14.560 1.00 0.00 59 GLN A CA 19
ATOM 10730 C C . GLN A 1 59 ? 20.505 -15.159 -15.399 1.00 0.00 59 GLN A C 19
ATOM 10731 O O . GLN A 1 59 ? 21.071 -14.880 -16.455 1.00 0.00 59 GLN A O 19
ATOM 10737 N N . LEU A 1 60 ? 19.478 -14.491 -14.898 1.00 0.00 60 LEU A N 19
ATOM 10738 C CA . LEU A 1 60 ? 18.928 -13.336 -15.588 1.00 0.00 60 LEU A CA 19
ATOM 10739 C C . LEU A 1 60 ? 19.862 -12.140 -15.396 1.00 0.00 60 LEU A C 19
ATOM 10740 O O . LEU A 1 60 ? 20.366 -11.579 -16.367 1.00 0.00 60 LEU A O 19
ATOM 10745 N N . ILE A 1 61 ? 20.064 -11.784 -14.135 1.00 0.00 61 ILE A N 19
ATOM 10746 C CA . ILE A 1 61 ? 20.929 -10.665 -13.803 1.00 0.00 61 ILE A CA 19
ATOM 10747 C C . ILE A 1 61 ? 22.138 -10.663 -14.741 1.00 0.00 61 ILE A C 19
ATOM 10748 O O . ILE A 1 61 ? 22.642 -9.603 -15.108 1.00 0.00 61 ILE A O 19
ATOM 10753 N N . GLU A 1 62 ? 22.567 -11.863 -15.103 1.00 0.00 62 GLU A N 19
ATOM 10754 C CA . GLU A 1 62 ? 23.707 -12.015 -15.991 1.00 0.00 62 GLU A CA 19
ATOM 10755 C C . GLU A 1 62 ? 23.493 -11.205 -17.271 1.00 0.00 62 GLU A C 19
ATOM 10756 O O . GLU A 1 62 ? 24.355 -10.424 -17.668 1.00 0.00 62 GLU A O 19
ATOM 10762 N N . ASP A 1 63 ? 22.338 -11.421 -17.883 1.00 0.00 63 ASP A N 19
ATOM 10763 C CA . ASP A 1 63 ? 21.999 -10.721 -19.111 1.00 0.00 63 ASP A CA 19
ATOM 10764 C C . ASP A 1 63 ? 21.762 -9.241 -18.802 1.00 0.00 63 ASP A C 19
ATOM 10765 O O . ASP A 1 63 ? 22.464 -8.375 -19.322 1.00 0.00 63 ASP A O 19
ATOM 10770 N N . LYS A 1 64 ? 20.772 -8.998 -17.956 1.00 0.00 64 LYS A N 19
ATOM 10771 C CA . LYS A 1 64 ? 20.435 -7.638 -17.571 1.00 0.00 64 LYS A CA 19
ATOM 10772 C C . LYS A 1 64 ? 19.015 -7.611 -17.000 1.00 0.00 64 LYS A C 19
ATOM 10773 O O . LYS A 1 64 ? 18.064 -7.280 -17.706 1.00 0.00 64 LYS A O 19
ATOM 10779 N N . VAL A 1 65 ? 18.917 -7.964 -15.726 1.00 0.00 65 VAL A N 19
ATOM 10780 C CA . VAL A 1 65 ? 17.631 -7.985 -15.052 1.00 0.00 65 VAL A CA 19
ATOM 10781 C C . VAL A 1 65 ? 17.801 -7.467 -13.623 1.00 0.00 65 VAL A C 19
ATOM 10782 O O . VAL A 1 65 ? 18.116 -8.234 -12.714 1.00 0.00 65 VAL A O 19
ATOM 10786 N N . ASP A 1 66 ? 17.584 -6.169 -13.468 1.00 0.00 66 ASP A N 19
ATOM 10787 C CA . ASP A 1 66 ? 17.709 -5.540 -12.164 1.00 0.00 66 ASP A CA 19
ATOM 10788 C C . ASP A 1 66 ? 16.942 -6.364 -11.129 1.00 0.00 66 ASP A C 19
ATOM 10789 O O . ASP A 1 66 ? 16.316 -7.368 -11.469 1.00 0.00 66 ASP A O 19
ATOM 10794 N N . ALA A 1 67 ? 17.014 -5.911 -9.886 1.00 0.00 67 ALA A N 19
ATOM 10795 C CA . ALA A 1 67 ? 16.334 -6.594 -8.799 1.00 0.00 67 ALA A CA 19
ATOM 10796 C C . ALA A 1 67 ? 14.824 -6.563 -9.048 1.00 0.00 67 ALA A C 19
ATOM 10797 O O . ALA A 1 67 ? 14.142 -7.572 -8.879 1.00 0.00 67 ALA A O 19
ATOM 10799 N N . ASN A 1 68 ? 14.348 -5.392 -9.447 1.00 0.00 68 ASN A N 19
ATOM 10800 C CA . ASN A 1 68 ? 12.931 -5.215 -9.721 1.00 0.00 68 ASN A CA 19
ATOM 10801 C C . ASN A 1 68 ? 12.507 -6.177 -10.833 1.00 0.00 68 ASN A C 19
ATOM 10802 O O . ASN A 1 68 ? 11.623 -7.008 -10.636 1.00 0.00 68 ASN A O 19
ATOM 10807 N N . ALA A 1 69 ? 13.159 -6.031 -11.977 1.00 0.00 69 ALA A N 19
ATOM 10808 C CA . ALA A 1 69 ? 12.860 -6.875 -13.121 1.00 0.00 69 ALA A CA 19
ATOM 10809 C C . ALA A 1 69 ? 12.818 -8.337 -12.673 1.00 0.00 69 ALA A C 19
ATOM 10810 O O . ALA A 1 69 ? 12.060 -9.137 -13.220 1.00 0.00 69 ALA A O 19
ATOM 10812 N N . ILE A 1 70 ? 13.643 -8.644 -11.681 1.00 0.00 70 ILE A N 19
ATOM 10813 C CA . ILE A 1 70 ? 13.709 -9.995 -11.153 1.00 0.00 70 ILE A CA 19
ATOM 10814 C C . ILE A 1 70 ? 12.519 -10.234 -10.221 1.00 0.00 70 ILE A C 19
ATOM 10815 O O . ILE A 1 70 ? 12.001 -11.346 -10.142 1.00 0.00 70 ILE A O 19
ATOM 10820 N N . CYS A 1 71 ? 12.121 -9.169 -9.540 1.00 0.00 71 CYS A N 19
ATOM 10821 C CA . CYS A 1 71 ? 11.001 -9.248 -8.616 1.00 0.00 71 CYS A CA 19
ATOM 10822 C C . CYS A 1 71 ? 9.720 -8.921 -9.386 1.00 0.00 71 CYS A C 19
ATOM 10823 O O . CYS A 1 71 ? 8.682 -8.653 -8.783 1.00 0.00 71 CYS A O 19
ATOM 10826 N N . ALA A 1 72 ? 9.835 -8.955 -10.705 1.00 0.00 72 ALA A N 19
ATOM 10827 C CA . ALA A 1 72 ? 8.699 -8.665 -11.563 1.00 0.00 72 ALA A CA 19
ATOM 10828 C C . ALA A 1 72 ? 8.195 -9.968 -12.190 1.00 0.00 72 ALA A C 19
ATOM 10829 O O . ALA A 1 72 ? 6.996 -10.241 -12.180 1.00 0.00 72 ALA A O 19
ATOM 10831 N N . LYS A 1 73 ? 9.135 -10.734 -12.721 1.00 0.00 73 LYS A N 19
ATOM 10832 C CA . LYS A 1 73 ? 8.801 -12.000 -13.351 1.00 0.00 73 LYS A CA 19
ATOM 10833 C C . LYS A 1 73 ? 8.023 -12.868 -12.362 1.00 0.00 73 LYS A C 19
ATOM 10834 O O . LYS A 1 73 ? 6.893 -13.269 -12.637 1.00 0.00 73 LYS A O 19
ATOM 10840 N N . ILE A 1 74 ? 8.658 -13.134 -11.229 1.00 0.00 74 ILE A N 19
ATOM 10841 C CA . ILE A 1 74 ? 8.038 -13.946 -10.197 1.00 0.00 74 ILE A CA 19
ATOM 10842 C C . ILE A 1 74 ? 6.771 -13.251 -9.698 1.00 0.00 74 ILE A C 19
ATOM 10843 O O . ILE A 1 74 ? 5.990 -13.838 -8.950 1.00 0.00 74 ILE A O 19
ATOM 10848 N N . HIS A 1 75 ? 6.606 -12.010 -10.130 1.00 0.00 75 HIS A N 19
ATOM 10849 C CA . HIS A 1 75 ? 5.446 -11.228 -9.737 1.00 0.00 75 HIS A CA 19
ATOM 10850 C C . HIS A 1 75 ? 5.498 -10.955 -8.232 1.00 0.00 75 HIS A C 19
ATOM 10851 O O . HIS A 1 75 ? 4.477 -10.653 -7.617 1.00 0.00 75 HIS A O 19
ATOM 10858 N N . ALA A 1 76 ? 6.698 -11.072 -7.683 1.00 0.00 76 ALA A N 19
ATOM 10859 C CA . ALA A 1 76 ? 6.897 -10.843 -6.262 1.00 0.00 76 ALA A CA 19
ATOM 10860 C C . ALA A 1 76 ? 6.338 -9.468 -5.890 1.00 0.00 76 ALA A C 19
ATOM 10861 O O . ALA A 1 76 ? 5.128 -9.306 -5.734 1.00 0.00 76 ALA A O 19
ATOM 10863 N N . CYS A 1 77 ? 7.246 -8.512 -5.756 1.00 0.00 77 CYS A N 19
ATOM 10864 C CA . CYS A 1 77 ? 6.859 -7.156 -5.404 1.00 0.00 77 CYS A CA 19
ATOM 10865 C C . CYS A 1 77 ? 5.739 -7.231 -4.365 1.00 0.00 77 CYS A C 19
ATOM 10866 O O . CYS A 1 77 ? 5.790 -8.051 -3.450 1.00 0.00 77 CYS A O 19
ATOM 10869 N N . GLY A 1 1 ? 3.703 -1.913 -3.428 1.00 0.00 1 GLY A N 20
ATOM 10870 C CA . GLY A 1 1 ? 5.028 -1.319 -3.416 1.00 0.00 1 GLY A CA 20
ATOM 10871 C C . GLY A 1 1 ? 5.864 -1.866 -2.257 1.00 0.00 1 GLY A C 20
ATOM 10872 O O . GLY A 1 1 ? 6.406 -2.968 -2.344 1.00 0.00 1 GLY A O 20
ATOM 10873 N N . GLU A 1 2 ? 5.943 -1.073 -1.199 1.00 0.00 2 GLU A N 20
ATOM 10874 C CA . GLU A 1 2 ? 6.704 -1.465 -0.025 1.00 0.00 2 GLU A CA 20
ATOM 10875 C C . GLU A 1 2 ? 6.370 -2.906 0.367 1.00 0.00 2 GLU A C 20
ATOM 10876 O O . GLU A 1 2 ? 7.158 -3.569 1.040 1.00 0.00 2 GLU A O 20
ATOM 10882 N N . ILE A 1 3 ? 5.201 -3.350 -0.071 1.00 0.00 3 ILE A N 20
ATOM 10883 C CA . ILE A 1 3 ? 4.754 -4.700 0.225 1.00 0.00 3 ILE A CA 20
ATOM 10884 C C . ILE A 1 3 ? 5.947 -5.656 0.147 1.00 0.00 3 ILE A C 20
ATOM 10885 O O . ILE A 1 3 ? 6.194 -6.422 1.076 1.00 0.00 3 ILE A O 20
ATOM 10890 N N . LEU A 1 4 ? 6.653 -5.579 -0.971 1.00 0.00 4 LEU A N 20
ATOM 10891 C CA . LEU A 1 4 ? 7.814 -6.428 -1.182 1.00 0.00 4 LEU A CA 20
ATOM 10892 C C . LEU A 1 4 ? 8.372 -6.181 -2.585 1.00 0.00 4 LEU A C 20
ATOM 10893 O O . LEU A 1 4 ? 8.515 -7.114 -3.374 1.00 0.00 4 LEU A O 20
ATOM 10898 N N . CYS A 1 5 ? 8.673 -4.919 -2.854 1.00 0.00 5 CYS A N 20
ATOM 10899 C CA . CYS A 1 5 ? 9.213 -4.537 -4.147 1.00 0.00 5 CYS A CA 20
ATOM 10900 C C . CYS A 1 5 ? 10.694 -4.197 -3.968 1.00 0.00 5 CYS A C 20
ATOM 10901 O O . CYS A 1 5 ? 11.555 -4.791 -4.616 1.00 0.00 5 CYS A O 20
ATOM 10904 N N . ASN A 1 6 ? 10.946 -3.240 -3.085 1.00 0.00 6 ASN A N 20
ATOM 10905 C CA . ASN A 1 6 ? 12.308 -2.814 -2.813 1.00 0.00 6 ASN A CA 20
ATOM 10906 C C . ASN A 1 6 ? 12.957 -3.790 -1.830 1.00 0.00 6 ASN A C 20
ATOM 10907 O O . ASN A 1 6 ? 14.176 -3.795 -1.667 1.00 0.00 6 ASN A O 20
ATOM 10912 N N . LEU A 1 7 ? 12.112 -4.593 -1.199 1.00 0.00 7 LEU A N 20
ATOM 10913 C CA . LEU A 1 7 ? 12.589 -5.571 -0.235 1.00 0.00 7 LEU A CA 20
ATOM 10914 C C . LEU A 1 7 ? 13.410 -6.638 -0.962 1.00 0.00 7 LEU A C 20
ATOM 10915 O O . LEU A 1 7 ? 14.627 -6.712 -0.791 1.00 0.00 7 LEU A O 20
ATOM 10920 N N . CYS A 1 8 ? 12.714 -7.436 -1.757 1.00 0.00 8 CYS A N 20
ATOM 10921 C CA . CYS A 1 8 ? 13.365 -8.496 -2.510 1.00 0.00 8 CYS A CA 20
ATOM 10922 C C . CYS A 1 8 ? 14.466 -7.868 -3.367 1.00 0.00 8 CYS A C 20
ATOM 10923 O O . CYS A 1 8 ? 15.627 -8.265 -3.279 1.00 0.00 8 CYS A O 20
ATOM 10926 N N . THR A 1 9 ? 14.063 -6.901 -4.176 1.00 0.00 9 THR A N 20
ATOM 10927 C CA . THR A 1 9 ? 15.001 -6.215 -5.049 1.00 0.00 9 THR A CA 20
ATOM 10928 C C . THR A 1 9 ? 16.223 -5.747 -4.255 1.00 0.00 9 THR A C 20
ATOM 10929 O O . THR A 1 9 ? 17.283 -5.501 -4.828 1.00 0.00 9 THR A O 20
ATOM 10933 N N . GLY A 1 10 ? 16.033 -5.636 -2.948 1.00 0.00 10 GLY A N 20
ATOM 10934 C CA . GLY A 1 10 ? 17.106 -5.202 -2.070 1.00 0.00 10 GLY A CA 20
ATOM 10935 C C . GLY A 1 10 ? 18.098 -6.338 -1.814 1.00 0.00 10 GLY A C 20
ATOM 10936 O O . GLY A 1 10 ? 19.299 -6.102 -1.691 1.00 0.00 10 GLY A O 20
ATOM 10937 N N . LEU A 1 11 ? 17.560 -7.547 -1.742 1.00 0.00 11 LEU A N 20
ATOM 10938 C CA . LEU A 1 11 ? 18.384 -8.720 -1.502 1.00 0.00 11 LEU A CA 20
ATOM 10939 C C . LEU A 1 11 ? 18.971 -9.205 -2.830 1.00 0.00 11 LEU A C 20
ATOM 10940 O O . LEU A 1 11 ? 20.128 -9.620 -2.885 1.00 0.00 11 LEU A O 20
ATOM 10945 N N . ILE A 1 12 ? 18.148 -9.136 -3.865 1.00 0.00 12 ILE A N 20
ATOM 10946 C CA . ILE A 1 12 ? 18.572 -9.562 -5.187 1.00 0.00 12 ILE A CA 20
ATOM 10947 C C . ILE A 1 12 ? 19.913 -8.908 -5.524 1.00 0.00 12 ILE A C 20
ATOM 10948 O O . ILE A 1 12 ? 20.872 -9.593 -5.873 1.00 0.00 12 ILE A O 20
ATOM 10953 N N . ASN A 1 13 ? 19.937 -7.588 -5.408 1.00 0.00 13 ASN A N 20
ATOM 10954 C CA . ASN A 1 13 ? 21.144 -6.834 -5.695 1.00 0.00 13 ASN A CA 20
ATOM 10955 C C . ASN A 1 13 ? 22.286 -7.351 -4.818 1.00 0.00 13 ASN A C 20
ATOM 10956 O O . ASN A 1 13 ? 23.445 -7.340 -5.229 1.00 0.00 13 ASN A O 20
ATOM 10961 N N . THR A 1 14 ? 21.918 -7.794 -3.625 1.00 0.00 14 THR A N 20
ATOM 10962 C CA . THR A 1 14 ? 22.896 -8.315 -2.685 1.00 0.00 14 THR A CA 20
ATOM 10963 C C . THR A 1 14 ? 23.433 -9.664 -3.168 1.00 0.00 14 THR A C 20
ATOM 10964 O O . THR A 1 14 ? 24.563 -10.035 -2.851 1.00 0.00 14 THR A O 20
ATOM 10968 N N . LEU A 1 15 ? 22.598 -10.360 -3.925 1.00 0.00 15 LEU A N 20
ATOM 10969 C CA . LEU A 1 15 ? 22.975 -11.659 -4.455 1.00 0.00 15 LEU A CA 20
ATOM 10970 C C . LEU A 1 15 ? 24.088 -11.481 -5.489 1.00 0.00 15 LEU A C 20
ATOM 10971 O O . LEU A 1 15 ? 24.891 -12.388 -5.704 1.00 0.00 15 LEU A O 20
ATOM 10976 N N . GLU A 1 16 ? 24.100 -10.307 -6.102 1.00 0.00 16 GLU A N 20
ATOM 10977 C CA . GLU A 1 16 ? 25.101 -9.998 -7.109 1.00 0.00 16 GLU A CA 20
ATOM 10978 C C . GLU A 1 16 ? 26.478 -9.845 -6.459 1.00 0.00 16 GLU A C 20
ATOM 10979 O O . GLU A 1 16 ? 27.500 -10.069 -7.104 1.00 0.00 16 GLU A O 20
ATOM 10985 N N . ASN A 1 17 ? 26.459 -9.464 -5.190 1.00 0.00 17 ASN A N 20
ATOM 10986 C CA . ASN A 1 17 ? 27.692 -9.279 -4.445 1.00 0.00 17 ASN A CA 20
ATOM 10987 C C . ASN A 1 17 ? 27.824 -10.388 -3.400 1.00 0.00 17 ASN A C 20
ATOM 10988 O O . ASN A 1 17 ? 28.909 -10.618 -2.868 1.00 0.00 17 ASN A O 20
ATOM 10993 N N . LEU A 1 18 ? 26.704 -11.046 -3.138 1.00 0.00 18 LEU A N 20
ATOM 10994 C CA . LEU A 1 18 ? 26.680 -12.125 -2.165 1.00 0.00 18 LEU A CA 20
ATOM 10995 C C . LEU A 1 18 ? 27.893 -13.032 -2.387 1.00 0.00 18 LEU A C 20
ATOM 10996 O O . LEU A 1 18 ? 28.925 -12.865 -1.738 1.00 0.00 18 LEU A O 20
ATOM 11001 N N . LEU A 1 19 ? 27.728 -13.973 -3.305 1.00 0.00 19 LEU A N 20
ATOM 11002 C CA . LEU A 1 19 ? 28.796 -14.906 -3.620 1.00 0.00 19 LEU A CA 20
ATOM 11003 C C . LEU A 1 19 ? 29.227 -14.708 -5.075 1.00 0.00 19 LEU A C 20
ATOM 11004 O O . LEU A 1 19 ? 30.402 -14.472 -5.352 1.00 0.00 19 LEU A O 20
ATOM 11009 N N . THR A 1 20 ? 28.252 -14.813 -5.967 1.00 0.00 20 THR A N 20
ATOM 11010 C CA . THR A 1 20 ? 28.516 -14.649 -7.386 1.00 0.00 20 THR A CA 20
ATOM 11011 C C . THR A 1 20 ? 29.917 -15.159 -7.731 1.00 0.00 20 THR A C 20
ATOM 11012 O O . THR A 1 20 ? 30.613 -14.565 -8.553 1.00 0.00 20 THR A O 20
ATOM 11016 N N . THR A 1 21 ? 30.289 -16.254 -7.084 1.00 0.00 21 THR A N 20
ATOM 11017 C CA . THR A 1 21 ? 31.594 -16.851 -7.312 1.00 0.00 21 THR A CA 20
ATOM 11018 C C . THR A 1 21 ? 31.800 -18.052 -6.387 1.00 0.00 21 THR A C 20
ATOM 11019 O O . THR A 1 21 ? 32.329 -19.080 -6.808 1.00 0.00 21 THR A O 20
ATOM 11023 N N . LYS A 1 22 ? 31.371 -17.882 -5.145 1.00 0.00 22 LYS A N 20
ATOM 11024 C CA . LYS A 1 22 ? 31.501 -18.941 -4.157 1.00 0.00 22 LYS A CA 20
ATOM 11025 C C . LYS A 1 22 ? 30.885 -20.227 -4.710 1.00 0.00 22 LYS A C 20
ATOM 11026 O O . LYS A 1 22 ? 31.543 -21.265 -4.756 1.00 0.00 22 LYS A O 20
ATOM 11032 N N . GLY A 1 23 ? 29.629 -20.116 -5.116 1.00 0.00 23 GLY A N 20
ATOM 11033 C CA . GLY A 1 23 ? 28.916 -21.258 -5.664 1.00 0.00 23 GLY A CA 20
ATOM 11034 C C . GLY A 1 23 ? 27.444 -20.919 -5.912 1.00 0.00 23 GLY A C 20
ATOM 11035 O O . GLY A 1 23 ? 26.818 -21.477 -6.811 1.00 0.00 23 GLY A O 20
ATOM 11036 N N . ALA A 1 24 ? 26.935 -20.006 -5.098 1.00 0.00 24 ALA A N 20
ATOM 11037 C CA . ALA A 1 24 ? 25.550 -19.585 -5.217 1.00 0.00 24 ALA A CA 20
ATOM 11038 C C . ALA A 1 24 ? 24.672 -20.483 -4.343 1.00 0.00 24 ALA A C 20
ATOM 11039 O O . ALA A 1 24 ? 23.450 -20.488 -4.484 1.00 0.00 24 ALA A O 20
ATOM 11041 N N . ASP A 1 25 ? 25.329 -21.222 -3.460 1.00 0.00 25 ASP A N 20
ATOM 11042 C CA . ASP A 1 25 ? 24.624 -22.121 -2.564 1.00 0.00 25 ASP A CA 20
ATOM 11043 C C . ASP A 1 25 ? 24.153 -21.343 -1.333 1.00 0.00 25 ASP A C 20
ATOM 11044 O O . ASP A 1 25 ? 23.023 -21.515 -0.881 1.00 0.00 25 ASP A O 20
ATOM 11049 N N . LYS A 1 26 ? 25.045 -20.503 -0.828 1.00 0.00 26 LYS A N 20
ATOM 11050 C CA . LYS A 1 26 ? 24.736 -19.699 0.342 1.00 0.00 26 LYS A CA 20
ATOM 11051 C C . LYS A 1 26 ? 23.606 -18.726 0.002 1.00 0.00 26 LYS A C 20
ATOM 11052 O O . LYS A 1 26 ? 22.991 -18.146 0.895 1.00 0.00 26 LYS A O 20
ATOM 11058 N N . VAL A 1 27 ? 23.366 -18.576 -1.293 1.00 0.00 27 VAL A N 20
ATOM 11059 C CA . VAL A 1 27 ? 22.320 -17.684 -1.763 1.00 0.00 27 VAL A CA 20
ATOM 11060 C C . VAL A 1 27 ? 20.961 -18.206 -1.293 1.00 0.00 27 VAL A C 20
ATOM 11061 O O . VAL A 1 27 ? 20.189 -17.471 -0.678 1.00 0.00 27 VAL A O 20
ATOM 11065 N N . LYS A 1 28 ? 20.710 -19.469 -1.599 1.00 0.00 28 LYS A N 20
ATOM 11066 C CA . LYS A 1 28 ? 19.458 -20.098 -1.215 1.00 0.00 28 LYS A CA 20
ATOM 11067 C C . LYS A 1 28 ? 19.412 -20.249 0.306 1.00 0.00 28 LYS A C 20
ATOM 11068 O O . LYS A 1 28 ? 18.361 -20.541 0.875 1.00 0.00 28 LYS A O 20
ATOM 11074 N N . ASP A 1 29 ? 20.566 -20.041 0.925 1.00 0.00 29 ASP A N 20
ATOM 11075 C CA . ASP A 1 29 ? 20.671 -20.150 2.369 1.00 0.00 29 ASP A CA 20
ATOM 11076 C C . ASP A 1 29 ? 20.242 -18.828 3.008 1.00 0.00 29 ASP A C 20
ATOM 11077 O O . ASP A 1 29 ? 19.630 -18.819 4.075 1.00 0.00 29 ASP A O 20
ATOM 11082 N N . TYR A 1 30 ? 20.581 -17.741 2.329 1.00 0.00 30 TYR A N 20
ATOM 11083 C CA . TYR A 1 30 ? 20.239 -16.417 2.818 1.00 0.00 30 TYR A CA 20
ATOM 11084 C C . TYR A 1 30 ? 18.885 -15.963 2.269 1.00 0.00 30 TYR A C 20
ATOM 11085 O O . TYR A 1 30 ? 18.208 -15.138 2.881 1.00 0.00 30 TYR A O 20
ATOM 11094 N N . ILE A 1 31 ? 18.530 -16.523 1.122 1.00 0.00 31 ILE A N 20
ATOM 11095 C CA . ILE A 1 31 ? 17.268 -16.186 0.484 1.00 0.00 31 ILE A CA 20
ATOM 11096 C C . ILE A 1 31 ? 16.123 -16.860 1.242 1.00 0.00 31 ILE A C 20
ATOM 11097 O O . ILE A 1 31 ? 15.017 -16.325 1.308 1.00 0.00 31 ILE A O 20
ATOM 11102 N N . SER A 1 32 ? 16.426 -18.025 1.796 1.00 0.00 32 SER A N 20
ATOM 11103 C CA . SER A 1 32 ? 15.436 -18.778 2.547 1.00 0.00 32 SER A CA 20
ATOM 11104 C C . SER A 1 32 ? 15.159 -18.089 3.885 1.00 0.00 32 SER A C 20
ATOM 11105 O O . SER A 1 32 ? 14.004 -17.878 4.252 1.00 0.00 32 SER A O 20
ATOM 11108 N N . SER A 1 33 ? 16.239 -17.756 4.578 1.00 0.00 33 SER A N 20
ATOM 11109 C CA . SER A 1 33 ? 16.126 -17.096 5.866 1.00 0.00 33 SER A CA 20
ATOM 11110 C C . SER A 1 33 ? 15.335 -15.794 5.720 1.00 0.00 33 SER A C 20
ATOM 11111 O O . SER A 1 33 ? 14.540 -15.446 6.592 1.00 0.00 33 SER A O 20
ATOM 11114 N N . LEU A 1 34 ? 15.582 -15.111 4.613 1.00 0.00 34 LEU A N 20
ATOM 11115 C CA . LEU A 1 34 ? 14.901 -13.856 4.342 1.00 0.00 34 LEU A CA 20
ATOM 11116 C C . LEU A 1 34 ? 13.463 -14.143 3.904 1.00 0.00 34 LEU A C 20
ATOM 11117 O O . LEU A 1 34 ? 12.519 -13.574 4.449 1.00 0.00 34 LEU A O 20
ATOM 11122 N N . CYS A 1 35 ? 13.343 -15.027 2.923 1.00 0.00 35 CYS A N 20
ATOM 11123 C CA . CYS A 1 35 ? 12.037 -15.396 2.406 1.00 0.00 35 CYS A CA 20
ATOM 11124 C C . CYS A 1 35 ? 11.257 -16.093 3.524 1.00 0.00 35 CYS A C 20
ATOM 11125 O O . CYS A 1 35 ? 10.044 -16.270 3.421 1.00 0.00 35 CYS A O 20
ATOM 11128 N N . ASN A 1 36 ? 11.986 -16.468 4.564 1.00 0.00 36 ASN A N 20
ATOM 11129 C CA . ASN A 1 36 ? 11.377 -17.141 5.699 1.00 0.00 36 ASN A CA 20
ATOM 11130 C C . ASN A 1 36 ? 10.680 -16.108 6.585 1.00 0.00 36 ASN A C 20
ATOM 11131 O O . ASN A 1 36 ? 10.948 -16.029 7.784 1.00 0.00 36 ASN A O 20
ATOM 11136 N N . LYS A 1 37 ? 9.799 -15.339 5.962 1.00 0.00 37 LYS A N 20
ATOM 11137 C CA . LYS A 1 37 ? 9.061 -14.314 6.679 1.00 0.00 37 LYS A CA 20
ATOM 11138 C C . LYS A 1 37 ? 7.876 -13.855 5.828 1.00 0.00 37 LYS A C 20
ATOM 11139 O O . LYS A 1 37 ? 7.631 -12.656 5.691 1.00 0.00 37 LYS A O 20
ATOM 11145 N N . ALA A 1 38 ? 7.170 -14.831 5.276 1.00 0.00 38 ALA A N 20
ATOM 11146 C CA . ALA A 1 38 ? 6.016 -14.542 4.441 1.00 0.00 38 ALA A CA 20
ATOM 11147 C C . ALA A 1 38 ? 4.753 -15.067 5.125 1.00 0.00 38 ALA A C 20
ATOM 11148 O O . ALA A 1 38 ? 4.227 -14.432 6.038 1.00 0.00 38 ALA A O 20
ATOM 11150 N N . SER A 1 39 ? 4.302 -16.222 4.657 1.00 0.00 39 SER A N 20
ATOM 11151 C CA . SER A 1 39 ? 3.110 -16.840 5.212 1.00 0.00 39 SER A CA 20
ATOM 11152 C C . SER A 1 39 ? 1.940 -15.855 5.167 1.00 0.00 39 SER A C 20
ATOM 11153 O O . SER A 1 39 ? 1.239 -15.673 6.161 1.00 0.00 39 SER A O 20
ATOM 11156 N N . GLY A 1 40 ? 1.766 -15.245 4.004 1.00 0.00 40 GLY A N 20
ATOM 11157 C CA . GLY A 1 40 ? 0.693 -14.283 3.816 1.00 0.00 40 GLY A CA 20
ATOM 11158 C C . GLY A 1 40 ? 0.573 -13.876 2.346 1.00 0.00 40 GLY A C 20
ATOM 11159 O O . GLY A 1 40 ? 0.676 -14.718 1.455 1.00 0.00 40 GLY A O 20
ATOM 11160 N N . PHE A 1 41 ? 0.356 -12.585 2.138 1.00 0.00 41 PHE A N 20
ATOM 11161 C CA . PHE A 1 41 ? 0.220 -12.057 0.791 1.00 0.00 41 PHE A CA 20
ATOM 11162 C C . PHE A 1 41 ? 1.450 -12.390 -0.055 1.00 0.00 41 PHE A C 20
ATOM 11163 O O . PHE A 1 41 ? 1.356 -12.504 -1.277 1.00 0.00 41 PHE A O 20
ATOM 11171 N N . ILE A 1 42 ? 2.576 -12.535 0.627 1.00 0.00 42 ILE A N 20
ATOM 11172 C CA . ILE A 1 42 ? 3.824 -12.853 -0.047 1.00 0.00 42 ILE A CA 20
ATOM 11173 C C . ILE A 1 42 ? 3.954 -14.372 -0.182 1.00 0.00 42 ILE A C 20
ATOM 11174 O O . ILE A 1 42 ? 4.824 -14.863 -0.900 1.00 0.00 42 ILE A O 20
ATOM 11179 N N . ALA A 1 43 ? 3.075 -15.074 0.519 1.00 0.00 43 ALA A N 20
ATOM 11180 C CA . ALA A 1 43 ? 3.080 -16.526 0.487 1.00 0.00 43 ALA A CA 20
ATOM 11181 C C . ALA A 1 43 ? 3.421 -16.999 -0.929 1.00 0.00 43 ALA A C 20
ATOM 11182 O O . ALA A 1 43 ? 4.412 -17.697 -1.131 1.00 0.00 43 ALA A O 20
ATOM 11184 N N . THR A 1 44 ? 2.579 -16.599 -1.871 1.00 0.00 44 THR A N 20
ATOM 11185 C CA . THR A 1 44 ? 2.779 -16.972 -3.261 1.00 0.00 44 THR A CA 20
ATOM 11186 C C . THR A 1 44 ? 4.052 -16.325 -3.810 1.00 0.00 44 THR A C 20
ATOM 11187 O O . THR A 1 44 ? 4.652 -16.832 -4.755 1.00 0.00 44 THR A O 20
ATOM 11191 N N . LEU A 1 45 ? 4.425 -15.213 -3.192 1.00 0.00 45 LEU A N 20
ATOM 11192 C CA . LEU A 1 45 ? 5.614 -14.490 -3.608 1.00 0.00 45 LEU A CA 20
ATOM 11193 C C . LEU A 1 45 ? 6.855 -15.315 -3.258 1.00 0.00 45 LEU A C 20
ATOM 11194 O O . LEU A 1 45 ? 7.808 -15.370 -4.035 1.00 0.00 45 LEU A O 20
ATOM 11199 N N . CYS A 1 46 ? 6.803 -15.937 -2.089 1.00 0.00 46 CYS A N 20
ATOM 11200 C CA . CYS A 1 46 ? 7.910 -16.757 -1.629 1.00 0.00 46 CYS A CA 20
ATOM 11201 C C . CYS A 1 46 ? 7.995 -17.996 -2.522 1.00 0.00 46 CYS A C 20
ATOM 11202 O O . CYS A 1 46 ? 9.006 -18.218 -3.187 1.00 0.00 46 CYS A O 20
ATOM 11205 N N . THR A 1 47 ? 6.922 -18.772 -2.508 1.00 0.00 47 THR A N 20
ATOM 11206 C CA . THR A 1 47 ? 6.862 -19.983 -3.309 1.00 0.00 47 THR A CA 20
ATOM 11207 C C . THR A 1 47 ? 7.062 -19.653 -4.789 1.00 0.00 47 THR A C 20
ATOM 11208 O O . THR A 1 47 ? 7.326 -20.543 -5.597 1.00 0.00 47 THR A O 20
ATOM 11212 N N . LYS A 1 48 ? 6.928 -18.372 -5.101 1.00 0.00 48 LYS A N 20
ATOM 11213 C CA . LYS A 1 48 ? 7.091 -17.914 -6.470 1.00 0.00 48 LYS A CA 20
ATOM 11214 C C . LYS A 1 48 ? 8.545 -18.119 -6.903 1.00 0.00 48 LYS A C 20
ATOM 11215 O O . LYS A 1 48 ? 8.815 -18.838 -7.864 1.00 0.00 48 LYS A O 20
ATOM 11221 N N . VAL A 1 49 ? 9.442 -17.474 -6.172 1.00 0.00 49 VAL A N 20
ATOM 11222 C CA . VAL A 1 49 ? 10.862 -17.576 -6.468 1.00 0.00 49 VAL A CA 20
ATOM 11223 C C . VAL A 1 49 ? 11.247 -19.051 -6.593 1.00 0.00 49 VAL A C 20
ATOM 11224 O O . VAL A 1 49 ? 11.942 -19.437 -7.532 1.00 0.00 49 VAL A O 20
ATOM 11228 N N . LEU A 1 50 ? 10.777 -19.837 -5.634 1.00 0.00 50 LEU A N 20
ATOM 11229 C CA . LEU A 1 50 ? 11.064 -21.261 -5.626 1.00 0.00 50 LEU A CA 20
ATOM 11230 C C . LEU A 1 50 ? 10.558 -21.886 -6.927 1.00 0.00 50 LEU A C 20
ATOM 11231 O O . LEU A 1 50 ? 11.314 -22.548 -7.637 1.00 0.00 50 LEU A O 20
ATOM 11236 N N . ASP A 1 51 ? 9.283 -21.654 -7.200 1.00 0.00 51 ASP A N 20
ATOM 11237 C CA . ASP A 1 51 ? 8.667 -22.188 -8.404 1.00 0.00 51 ASP A CA 20
ATOM 11238 C C . ASP A 1 51 ? 9.510 -21.797 -9.619 1.00 0.00 51 ASP A C 20
ATOM 11239 O O . ASP A 1 51 ? 9.707 -22.603 -10.527 1.00 0.00 51 ASP A O 20
ATOM 11244 N N . PHE A 1 52 ? 9.987 -20.561 -9.597 1.00 0.00 52 PHE A N 20
ATOM 11245 C CA . PHE A 1 52 ? 10.805 -20.055 -10.685 1.00 0.00 52 PHE A CA 20
ATOM 11246 C C . PHE A 1 52 ? 12.194 -20.696 -10.672 1.00 0.00 52 PHE A C 20
ATOM 11247 O O . PHE A 1 52 ? 12.623 -21.278 -11.667 1.00 0.00 52 PHE A O 20
ATOM 11255 N N . GLY A 1 53 ? 12.859 -20.569 -9.532 1.00 0.00 53 GLY A N 20
ATOM 11256 C CA . GLY A 1 53 ? 14.190 -21.129 -9.377 1.00 0.00 53 GLY A CA 20
ATOM 11257 C C . GLY A 1 53 ? 15.192 -20.052 -8.956 1.00 0.00 53 GLY A C 20
ATOM 11258 O O . GLY A 1 53 ? 15.589 -19.217 -9.768 1.00 0.00 53 GLY A O 20
ATOM 11259 N N . ILE A 1 54 ? 15.575 -20.106 -7.689 1.00 0.00 54 ILE A N 20
ATOM 11260 C CA . ILE A 1 54 ? 16.522 -19.145 -7.151 1.00 0.00 54 ILE A CA 20
ATOM 11261 C C . ILE A 1 54 ? 17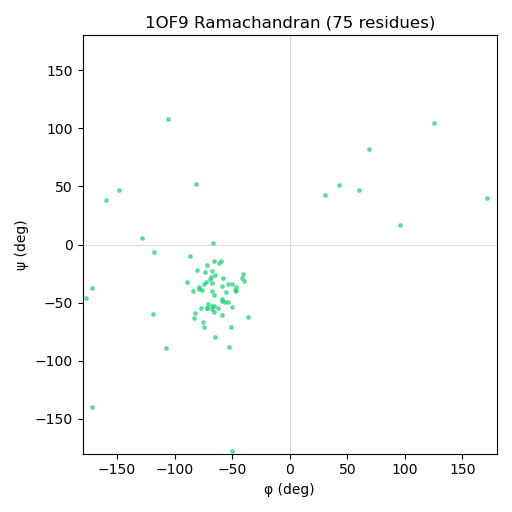.691 -18.988 -8.126 1.00 0.00 54 ILE A C 20
ATOM 11262 O O . ILE A 1 54 ? 18.191 -17.883 -8.329 1.00 0.00 54 ILE A O 20
ATOM 11267 N N . ASP A 1 55 ? 18.093 -20.111 -8.705 1.00 0.00 55 ASP A N 20
ATOM 11268 C CA . ASP A 1 55 ? 19.193 -20.111 -9.654 1.00 0.00 55 ASP A CA 20
ATOM 11269 C C . ASP A 1 55 ? 18.814 -19.259 -10.867 1.00 0.00 55 ASP A C 20
ATOM 11270 O O . ASP A 1 55 ? 19.643 -18.516 -11.391 1.00 0.00 55 ASP A O 20
ATOM 11275 N N . LYS A 1 56 ? 17.563 -19.396 -11.279 1.00 0.00 56 LYS A N 20
ATOM 11276 C CA . LYS A 1 56 ? 17.064 -18.648 -12.421 1.00 0.00 56 LYS A CA 20
ATOM 11277 C C . LYS A 1 56 ? 17.212 -17.150 -12.148 1.00 0.00 56 LYS A C 20
ATOM 11278 O O . LYS A 1 56 ? 17.814 -16.427 -12.940 1.00 0.00 56 LYS A O 20
ATOM 11284 N N . LEU A 1 57 ? 16.653 -16.729 -11.023 1.00 0.00 57 LEU A N 20
ATOM 11285 C CA . LEU A 1 57 ? 16.715 -15.329 -10.635 1.00 0.00 57 LEU A CA 20
ATOM 11286 C C . LEU A 1 57 ? 18.138 -14.809 -10.847 1.00 0.00 57 LEU A C 20
ATOM 11287 O O . LEU A 1 57 ? 18.330 -13.699 -11.342 1.00 0.00 57 LEU A O 20
ATOM 11292 N N . ILE A 1 58 ? 19.100 -15.634 -10.459 1.00 0.00 58 ILE A N 20
ATOM 11293 C CA . ILE A 1 58 ? 20.499 -15.271 -10.599 1.00 0.00 58 ILE A CA 20
ATOM 11294 C C . ILE A 1 58 ? 20.872 -15.261 -12.083 1.00 0.00 58 ILE A C 20
ATOM 11295 O O . ILE A 1 58 ? 21.651 -14.418 -12.525 1.00 0.00 58 ILE A O 20
ATOM 11300 N N . GLN A 1 59 ? 20.300 -16.207 -12.811 1.00 0.00 59 GLN A N 20
ATOM 11301 C CA . GLN A 1 59 ? 20.563 -16.319 -14.236 1.00 0.00 59 GLN A CA 20
ATOM 11302 C C . GLN A 1 59 ? 20.107 -15.049 -14.959 1.00 0.00 59 GLN A C 20
ATOM 11303 O O . GLN A 1 59 ? 20.802 -14.552 -15.844 1.00 0.00 59 GLN A O 20
ATOM 11309 N N . LEU A 1 60 ? 18.943 -14.562 -14.557 1.00 0.00 60 LEU A N 20
ATOM 11310 C CA . LEU A 1 60 ? 18.386 -13.362 -15.157 1.00 0.00 60 LEU A CA 20
ATOM 11311 C C . LEU A 1 60 ? 19.359 -12.198 -14.955 1.00 0.00 60 LEU A C 20
ATOM 11312 O O . LEU A 1 60 ? 19.767 -11.552 -15.919 1.00 0.00 60 LEU A O 20
ATOM 11317 N N . ILE A 1 61 ? 19.702 -11.967 -13.696 1.00 0.00 61 ILE A N 20
ATOM 11318 C CA . ILE A 1 61 ? 20.620 -10.893 -13.356 1.00 0.00 61 ILE A CA 20
ATOM 11319 C C . ILE A 1 61 ? 21.874 -11.006 -14.223 1.00 0.00 61 ILE A C 20
ATOM 11320 O O . ILE A 1 61 ? 22.309 -10.023 -14.822 1.00 0.00 61 ILE A O 20
ATOM 11325 N N . GLU A 1 62 ? 22.421 -12.212 -14.264 1.00 0.00 62 GLU A N 20
ATOM 11326 C CA . GLU A 1 62 ? 23.617 -12.466 -15.048 1.00 0.00 62 GLU A CA 20
ATOM 11327 C C . GLU A 1 62 ? 23.440 -11.937 -16.473 1.00 0.00 62 GLU A C 20
ATOM 11328 O O . GLU A 1 62 ? 24.379 -11.403 -17.061 1.00 0.00 62 GLU A O 20
ATOM 11334 N N . ASP A 1 63 ? 22.230 -12.104 -16.985 1.00 0.00 63 ASP A N 20
ATOM 11335 C CA . ASP A 1 63 ? 21.918 -11.650 -18.330 1.00 0.00 63 ASP A CA 20
ATOM 11336 C C . ASP A 1 63 ? 21.868 -10.120 -18.348 1.00 0.00 63 ASP A C 20
ATOM 11337 O O . ASP A 1 63 ? 22.712 -9.474 -18.967 1.00 0.00 63 ASP A O 20
ATOM 11342 N N . LYS A 1 64 ? 20.869 -9.584 -17.661 1.00 0.00 64 LYS A N 20
ATOM 11343 C CA . LYS A 1 64 ? 20.698 -8.144 -17.591 1.00 0.00 64 LYS A CA 20
ATOM 11344 C C . LYS A 1 64 ? 19.290 -7.826 -17.082 1.00 0.00 64 LYS A C 20
ATOM 11345 O O . LYS A 1 64 ? 18.631 -6.921 -17.592 1.00 0.00 64 LYS A O 20
ATOM 11351 N N . VAL A 1 65 ? 18.870 -8.588 -16.084 1.00 0.00 65 VAL A N 20
ATOM 11352 C CA . VAL A 1 65 ? 17.552 -8.399 -15.501 1.00 0.00 65 VAL A CA 20
ATOM 11353 C C . VAL A 1 65 ? 17.692 -7.691 -14.153 1.00 0.00 65 VAL A C 20
ATOM 11354 O O . VAL A 1 65 ? 18.243 -8.252 -13.206 1.00 0.00 65 VAL A O 20
ATOM 11358 N N . ASP A 1 66 ? 17.185 -6.468 -14.107 1.00 0.00 66 ASP A N 20
ATOM 11359 C CA . ASP A 1 66 ? 17.247 -5.677 -12.889 1.00 0.00 66 ASP A CA 20
ATOM 11360 C C . ASP A 1 66 ? 16.734 -6.515 -11.716 1.00 0.00 66 ASP A C 20
ATOM 11361 O O . ASP A 1 66 ? 16.363 -7.674 -11.891 1.00 0.00 66 ASP A O 20
ATOM 11366 N N . ALA A 1 67 ? 16.730 -5.894 -10.545 1.00 0.00 67 ALA A N 20
ATOM 11367 C CA . ALA A 1 67 ? 16.270 -6.568 -9.343 1.00 0.00 67 ALA A CA 20
ATOM 11368 C C . ALA A 1 67 ? 14.744 -6.493 -9.275 1.00 0.00 67 ALA A C 20
ATOM 11369 O O . ALA A 1 67 ? 14.088 -7.453 -8.869 1.00 0.00 67 ALA A O 20
ATOM 11371 N N . ASN A 1 68 ? 14.220 -5.346 -9.678 1.00 0.00 68 ASN A N 20
ATOM 11372 C CA . ASN A 1 68 ? 12.782 -5.134 -9.669 1.00 0.00 68 ASN A CA 20
ATOM 11373 C C . ASN A 1 68 ? 12.151 -5.893 -10.837 1.00 0.00 68 ASN A C 20
ATOM 11374 O O . ASN A 1 68 ? 11.162 -6.602 -10.658 1.00 0.00 68 ASN A O 20
ATOM 11379 N N . ALA A 1 69 ? 12.749 -5.721 -12.006 1.00 0.00 69 ALA A N 20
ATOM 11380 C CA . ALA A 1 69 ? 12.259 -6.382 -13.203 1.00 0.00 69 ALA A CA 20
ATOM 11381 C C . ALA A 1 69 ? 12.137 -7.884 -12.938 1.00 0.00 69 ALA A C 20
ATOM 11382 O O . ALA A 1 69 ? 11.181 -8.520 -13.380 1.00 0.00 69 ALA A O 20
ATOM 11384 N N . ILE A 1 70 ? 13.118 -8.406 -12.217 1.00 0.00 70 ILE A N 20
ATOM 11385 C CA . ILE A 1 70 ? 13.133 -9.821 -11.889 1.00 0.00 70 ILE A CA 20
ATOM 11386 C C . ILE A 1 70 ? 12.015 -10.120 -10.888 1.00 0.00 70 ILE A C 20
ATOM 11387 O O . ILE A 1 70 ? 11.281 -11.094 -11.044 1.00 0.00 70 ILE A O 20
ATOM 11392 N N . CYS A 1 71 ? 11.920 -9.262 -9.882 1.00 0.00 71 CYS A N 20
ATOM 11393 C CA . CYS A 1 71 ? 10.904 -9.420 -8.856 1.00 0.00 71 CYS A CA 20
ATOM 11394 C C . CYS A 1 71 ? 9.531 -9.237 -9.507 1.00 0.00 71 CYS A C 20
ATOM 11395 O O . CYS A 1 71 ? 8.506 -9.535 -8.897 1.00 0.00 71 CYS A O 20
ATOM 11398 N N . ALA A 1 72 ? 9.556 -8.743 -10.737 1.00 0.00 72 ALA A N 20
ATOM 11399 C CA . ALA A 1 72 ? 8.326 -8.515 -11.476 1.00 0.00 72 ALA A CA 20
ATOM 11400 C C . ALA A 1 72 ? 7.809 -9.848 -12.021 1.00 0.00 72 ALA A C 20
ATOM 11401 O O . ALA A 1 72 ? 6.630 -10.166 -11.878 1.00 0.00 72 ALA A O 20
ATOM 11403 N N . LYS A 1 73 ? 8.717 -10.593 -12.634 1.00 0.00 73 LYS A N 20
ATOM 11404 C CA . LYS A 1 73 ? 8.367 -11.884 -13.202 1.00 0.00 73 LYS A CA 20
ATOM 11405 C C . LYS A 1 73 ? 7.622 -12.711 -12.152 1.00 0.00 73 LYS A C 20
ATOM 11406 O O . LYS A 1 73 ? 6.472 -13.095 -12.362 1.00 0.00 73 LYS A O 20
ATOM 11412 N N . ILE A 1 74 ? 8.307 -12.962 -11.046 1.00 0.00 74 ILE A N 20
ATOM 11413 C CA . ILE A 1 74 ? 7.724 -13.737 -9.965 1.00 0.00 74 ILE A CA 20
ATOM 11414 C C . ILE A 1 74 ? 6.786 -12.844 -9.151 1.00 0.00 74 ILE A C 20
ATOM 11415 O O . ILE A 1 74 ? 6.401 -13.193 -8.036 1.00 0.00 74 ILE A O 20
ATOM 11420 N N . HIS A 1 75 ? 6.444 -11.706 -9.741 1.00 0.00 75 HIS A N 20
ATOM 11421 C CA . HIS A 1 75 ? 5.558 -10.760 -9.084 1.00 0.00 75 HIS A CA 20
ATOM 11422 C C . HIS A 1 75 ? 5.790 -10.804 -7.573 1.00 0.00 75 HIS A C 20
ATOM 11423 O O . HIS A 1 75 ? 4.838 -10.788 -6.794 1.00 0.00 75 HIS A O 20
ATOM 11430 N N . ALA A 1 76 ? 7.061 -10.856 -7.203 1.00 0.00 76 ALA A N 20
ATOM 11431 C CA . ALA A 1 76 ? 7.430 -10.902 -5.798 1.00 0.00 76 ALA A CA 20
ATOM 11432 C C . ALA A 1 76 ? 7.365 -9.489 -5.213 1.00 0.00 76 ALA A C 20
ATOM 11433 O O . ALA A 1 76 ? 7.674 -9.284 -4.039 1.00 0.00 76 ALA A O 20
ATOM 11435 N N . CYS A 1 77 ? 6.963 -8.550 -6.058 1.00 0.00 77 CYS A N 20
ATOM 11436 C CA . CYS A 1 77 ? 6.855 -7.164 -5.638 1.00 0.00 77 CYS A CA 20
ATOM 11437 C C . CYS A 1 77 ? 6.024 -7.113 -4.355 1.00 0.00 77 CYS A C 20
ATOM 11438 O O . CYS A 1 77 ? 5.445 -8.118 -3.946 1.00 0.00 77 CYS A O 20
#

Solvent-accessible surface area: 4938 Å² total; per-residue (Å²): 80,140,54,91,12,135,66,16,23,38,12,6,87,50,5,101,131,48,20,71,123,184,48,20,101,106,0,98,103,61,6,64,82,49,24,115,174,26,122,38,139,43,47,81,8,21,70,77,20,91,116,45,15,29,71,102,1,21,108,52,27,139,114,184,31,99,10,84,50,0,0,54,104,1,91,12,52

CATH classification: 1.10.225.10

Secondary structure (DSSP, 8-state):
--SSHHHHHHHHHHHHHH-SSS-SHHHHHHHHHHHTT-SSTTHHHHHHHHHH-HHHHHHHHHHT--HHHHHHHHS--

Foldseek 3Di:
DVLFQCPQLVVLVVLVVVCVPVPCPCVCVVLCVSLVPDPDPLVLVSVLCVVVDVVVSVVCVVVPQHSRNSSVVSVSD

Sequence (77 aa):
GEILCNLCTGLINTLENLLTTKGADKVKDYISSLCNKASGFIATLCTKVLDFGIDKLIQLIEDKVDANAICAKIHACGEILCNLCTGLINTLENLLTTKGADKVKDYISSLCNKASGFIATLCTKVLDFGIDKLIQLIEDKVDANAICAKIHACGEILCNLCTGLINTLENLLTTKGADKVKDYISSLCNKASGFIATLCTKVLDFGIDKLIQLIEDKVDANAICAKIHACGEILCNLCTGLINTLENLLTTKGADKVKDYISSLCNKASGFIATLCTKVLDFGIDKLIQLIEDKVDANAICAKIHACGEILCNLCTGLINTLENLLTTKGADKVKDYISSLCNKASGFIATLCTKVLDFGIDKLIQLIEDKVDANAICAKIHACGEILCNLCTGLINTLENLLTTKGADKVKDYISSLCNKASGFIATLCTKVLDFGIDKLIQLIEDKVDANAICAKIHACGEILCNLCTGLINTLENLLTTKGADKVKDYISSLCNKASGFIATLCTKVLDFGIDKLIQLIEDKVDANAICAKIHACGEILCNLCTGLINTLENLLTTKGADKVKDYISSLCNKASGFIATLCTKVLDFGIDKLIQLIEDKVDANAICAKIHACGEILCNLCTGLINTLENLLTTKGADKVKDYISSLCNKASGFIATLCTKVLDFGIDKLIQLIEDKVDANAICAKIHACGEILCNLCTGLINTLENLLTTKGADKVKDYISSLCNKASGFIATLCTKVLDFGIDKLIQLIEDKVDANAICAKIHACGEILCNLCTGLINTLENLLTTKGADKVKDYISSLCNKASGFIATLCTKVLDFGIDKLIQLIEDKVDANAICAKIHACGEILCNLCTGLINTLENLLTTKGADKVKDYISSLCNKASGFIATLCTKVLDFGIDKLIQLIEDKVDANAICAKIHACGEILCNLCTGLINTLENLLTTKGADKVKDYISSLCNKASGFIATLCTKVLDFGIDKLIQLIEDKVDANAICAKIHACGEILCNLCTGLINTLENLLTTKGADKVKDYISSLCNKASGFIATLCTKVLDFGIDKLIQLIEDKVDANAICAKIHACGEILCNLCTGLINTLENLLTTKGADKVKDYISSLCNKASGFIATLCTKVLDFGIDKLIQLIEDKVDANAICAKIHACGEILCNLCTGLINTLENLLTTKGADKVKDYISSLCNKASGFIATLCTKVLDFGIDKLIQLIEDKVDANAICAKIHACGEILCNLCTGLINTLENLLTTKGADKVKDYISSLCNKASGFIATLCTKVLDFGIDKLIQLIEDKVDANAICAKIHACGEILCNLCTGLINTLENLLTTKGADKVKDYISSLCNKASGFIATLCTKVLDFGIDKLIQLIEDKVDANAICAKIHACGEILCNLCTGLINTLENLLTTKGADKVKDYISSLCNKASGFIATLCTKVLDFGIDKLIQLIEDKVDANAICAKIHACGEILCNLCTGLINTLENLLTTKGADKVKDYISSLCNKASGFIATLCTKVLDFGIDKLIQLIEDKVDANAICAKIHAC

InterPro domains:
  IPR008138 Saposin B type, region 2 [PF03489] (66-98)
  IPR008139 Saposin B type domain [PS50015] (22-98)
  IPR008139 Saposin B type domain [SM00741] (24-98)
  IPR011001 Saposin-like [SSF47862] (23-98)

Nearest PDB structures (foldseek):
  1of9-assembly1_A  TM=9.509E-01  e=4.257E-08  Entamoeba histolytica
  1nkl-assembly1_A  TM=5.242E-01  e=3.723E-01  Sus scrofa
  4ryk-assembly1_A-2  TM=3.825E-01  e=7.776E+00  Listeria monocytogenes EGD-e
  1of9-assembly1_A  TM=9.708E-01  e=1.610E-09  Entamoeba histolytica
  6qcl-assembly1_A  TM=2.723E-01  e=9.194E+00  Chlorobium limicola

Organism: Entamoeba histolytica (strain ATCC 30459 / HM-1:IMSS / ABRM) (NCBI:txid294381)